Protein 4A53 (pdb70)

Solvent-accessible surface area: 12215 Å² total; per-residue (Å²): 136,114,163,74,144,64,114,77,88,104,107,39,12,39,14,12,4,41,26,99,97,116,43,118,37,109,0,47,15,46,51,106,54,102,93,88,36,46,16,66,13,137,40,68,105,128,62,94,129,76,19,55,24,162,41,40,123,68,113,110,123,51,70,152,123,102,174,142,117,122,133,51,132,150,96,90,41,96,134,69,131,182,143,133,114,81,96,100,206,70,46,206,133,146,186,40,202,116,98,102,105,84,139,100,152,40,63,118,130,113,136,142,66,165,173,111,97,206,70,115,155,165,160,160,187

Secondary structure (DSSP, 8-state):
------HHHHTT-EEEEEETTS-EEEEEEEEEETTTTEEEEEETTTEEEEEEGGGEEEEEE--S--SS---SSSPPSS--S---SS-----SSS--SSSSS----TBTTB-SSTT--SS---S--

Nearest PDB structures (foldseek):
  4a53-assembly1_A  TM=5.149E-01  e=1.619E-16  Schizosaccharomyces pombe
  4a54-assembly1_A  TM=6.091E-01  e=4.531E-14  Schizosaccharomyces pombe
  8h43-assembly3_C  TM=7.218E-01  e=8.068E-03  Homo sapiens
  6wau-assembly1_A  TM=6.917E-01  e=1.582E-02  Homo sapiens
  5xfq-assembly1_A  TM=6.488E-01  e=1.317E-02  Mus musculus

Structure (mmCIF, N/CA/C/O backbone):
data_4A53
#
_entry.id   4A53
#
_cell.length_a   1.000
_cell.length_b   1.000
_cell.length_c   1.000
_cell.angle_alpha   90.00
_cell.angle_beta   90.00
_cell.angle_gamma   90.00
#
_symmetry.space_group_name_H-M   'P 1'
#
loop_
_atom_site.group_PDB
_atom_site.id
_atom_site.type_symbol
_atom_site.label_atom_id
_atom_site.label_alt_id
_atom_site.label_comp_id
_atom_site.label_asym_id
_atom_site.label_entity_id
_atom_site.label_seq_id
_atom_site.pdbx_PDB_ins_code
_atom_site.Cartn_x
_atom_site.Cartn_y
_atom_site.Cartn_z
_atom_site.occupancy
_atom_site.B_iso_or_equiv
_atom_site.auth_seq_id
_atom_site.auth_comp_id
_atom_site.auth_asym_id
_atom_site.auth_atom_id
_atom_site.pdbx_PDB_model_num
ATOM 1 N N . GLY A 1 1 ? 115.389 18.816 -11.382 1.00 9.69 -3 GLY A N 1
ATOM 2 C CA . GLY A 1 1 ? 116.706 18.563 -10.731 1.00 8.93 -3 GLY A CA 1
ATOM 3 C C . GLY A 1 1 ? 116.685 17.194 -10.048 1.00 7.96 -3 GLY A C 1
ATOM 4 O O . GLY A 1 1 ? 115.714 16.465 -10.137 1.00 7.82 -3 GLY A O 1
ATOM 10 N N . ALA A 1 2 ? 117.750 16.845 -9.368 1.00 7.55 -2 ALA A N 1
ATOM 11 C CA . ALA A 1 2 ? 117.805 15.523 -8.672 1.00 6.85 -2 ALA A CA 1
ATOM 12 C C . ALA A 1 2 ? 117.551 15.702 -7.173 1.00 6.04 -2 ALA A C 1
ATOM 13 O O . ALA A 1 2 ? 118.043 16.633 -6.561 1.00 6.22 -2 ALA A O 1
ATOM 20 N N . MET A 1 3 ? 116.786 14.816 -6.582 1.00 5.52 -1 MET A N 1
ATOM 21 C CA . MET A 1 3 ? 116.495 14.917 -5.119 1.00 5.13 -1 MET A CA 1
ATOM 22 C C . MET A 1 3 ? 116.664 13.550 -4.451 1.00 3.99 -1 MET A C 1
ATOM 23 O O . MET A 1 3 ? 116.480 12.521 -5.075 1.00 4.13 -1 MET A O 1
ATOM 37 N N . GLY A 1 4 ? 117.015 13.536 -3.188 1.00 3.28 0 GLY A N 1
ATOM 38 C CA . GLY A 1 4 ? 117.192 12.240 -2.463 1.00 2.49 0 GLY A CA 1
ATOM 39 C C . GLY A 1 4 ? 115.828 11.575 -2.264 1.00 2.19 0 GLY A C 1
ATOM 40 O O . GLY A 1 4 ? 114.859 12.224 -1.917 1.00 2.52 0 GLY A O 1
ATOM 44 N N . MET A 1 5 ? 115.750 10.284 -2.481 1.00 1.85 1 MET A N 1
ATOM 45 C CA . MET A 1 5 ? 114.449 9.564 -2.325 1.00 1.61 1 MET A CA 1
ATOM 46 C C . MET A 1 5 ? 114.615 8.364 -1.388 1.00 1.47 1 MET A C 1
ATOM 47 O O . MET A 1 5 ? 115.710 7.874 -1.184 1.00 1.59 1 MET A O 1
ATOM 61 N N . SER A 1 6 ? 113.532 7.893 -0.819 1.00 1.27 2 SER A N 1
ATOM 62 C CA . SER A 1 6 ? 113.604 6.720 0.105 1.00 1.18 2 SER A CA 1
ATOM 63 C C . SER A 1 6 ? 112.722 5.582 -0.417 1.00 1.04 2 SER A C 1
ATOM 64 O O . SER A 1 6 ? 111.808 5.803 -1.191 1.00 0.95 2 SER A O 1
ATOM 72 N N . VAL A 1 7 ? 112.992 4.368 0.001 1.00 1.05 3 VAL A N 1
ATOM 73 C CA . VAL A 1 7 ? 112.176 3.197 -0.473 1.00 0.96 3 VAL A CA 1
ATOM 74 C C . VAL A 1 7 ? 110.721 3.344 -0.002 1.00 0.79 3 VAL A C 1
ATOM 75 O O . VAL A 1 7 ? 109.800 2.921 -0.674 1.00 0.70 3 VAL A O 1
ATOM 88 N N . ALA A 1 8 ? 110.516 3.942 1.148 1.00 0.77 4 ALA A N 1
ATOM 89 C CA . ALA A 1 8 ? 109.121 4.133 1.671 1.00 0.67 4 ALA A CA 1
ATOM 90 C C . ALA A 1 8 ? 108.304 5.014 0.715 1.00 0.60 4 ALA A C 1
ATOM 91 O O . ALA A 1 8 ? 107.099 4.876 0.613 1.00 0.55 4 ALA A O 1
ATOM 98 N N . ASP A 1 9 ? 108.954 5.916 0.017 1.00 0.66 5 ASP A N 1
ATOM 99 C CA . ASP A 1 9 ? 108.227 6.791 -0.962 1.00 0.67 5 ASP A CA 1
ATOM 100 C C . ASP A 1 9 ? 107.637 5.945 -2.096 1.00 0.58 5 ASP A C 1
ATOM 101 O O . ASP A 1 9 ? 106.537 6.190 -2.555 1.00 0.56 5 ASP A O 1
ATOM 110 N N . PHE A 1 10 ? 108.366 4.951 -2.548 1.00 0.58 6 PHE A N 1
ATOM 111 C CA . PHE A 1 10 ? 107.837 4.054 -3.626 1.00 0.55 6 PHE A CA 1
ATOM 112 C C . PHE A 1 10 ? 106.687 3.200 -3.082 1.00 0.46 6 PHE A C 1
ATOM 113 O O . PHE A 1 10 ? 105.721 2.934 -3.773 1.00 0.43 6 PHE A O 1
ATOM 130 N N . TYR A 1 11 ? 106.790 2.774 -1.846 1.00 0.45 7 TYR A N 1
ATOM 131 C CA . TYR A 1 11 ? 105.684 1.975 -1.224 1.00 0.43 7 TYR A CA 1
ATOM 132 C C . TYR A 1 11 ? 104.444 2.858 -1.032 1.00 0.35 7 TYR A C 1
ATOM 133 O O . TYR A 1 11 ? 104.513 3.914 -0.430 1.00 0.35 7 TYR A O 1
ATOM 151 N N . GLY A 1 12 ? 103.314 2.430 -1.542 1.00 0.34 8 GLY A N 1
ATOM 152 C CA . GLY A 1 12 ? 102.060 3.234 -1.405 1.00 0.32 8 GLY A CA 1
ATOM 153 C C . GLY A 1 12 ? 101.975 4.312 -2.499 1.00 0.26 8 GLY A C 1
ATOM 154 O O . GLY A 1 12 ? 101.047 5.101 -2.515 1.00 0.29 8 GLY A O 1
ATOM 158 N N . SER A 1 13 ? 102.925 4.360 -3.410 1.00 0.20 9 SER A N 1
ATOM 159 C CA . SER A 1 13 ? 102.830 5.331 -4.545 1.00 0.16 9 SER A CA 1
ATOM 160 C C . SER A 1 13 ? 102.035 4.711 -5.699 1.00 0.15 9 SER A C 1
ATOM 161 O O . SER A 1 13 ? 101.963 3.503 -5.831 1.00 0.15 9 SER A O 1
ATOM 169 N N . ASN A 1 14 ? 101.440 5.530 -6.532 1.00 0.16 10 ASN A N 1
ATOM 170 C CA . ASN A 1 14 ? 100.682 4.995 -7.706 1.00 0.16 10 ASN A CA 1
ATOM 171 C C . ASN A 1 14 ? 101.564 5.015 -8.955 1.00 0.14 10 ASN A C 1
ATOM 172 O O . ASN A 1 14 ? 101.953 6.065 -9.438 1.00 0.15 10 ASN A O 1
ATOM 183 N N . VAL A 1 15 ? 101.879 3.857 -9.476 1.00 0.12 11 VAL A N 1
ATOM 184 C CA . VAL A 1 15 ? 102.706 3.780 -10.720 1.00 0.12 11 VAL A CA 1
ATOM 185 C C . VAL A 1 15 ? 102.042 2.829 -11.720 1.00 0.12 11 VAL A C 1
ATOM 186 O O . VAL A 1 15 ? 101.196 2.035 -11.352 1.00 0.13 11 VAL A O 1
ATOM 199 N N . GLU A 1 16 ? 102.416 2.901 -12.974 1.00 0.12 12 GLU A N 1
ATOM 200 C CA . GLU A 1 16 ? 101.906 1.907 -13.964 1.00 0.12 12 GLU A CA 1
ATOM 201 C C . GLU A 1 16 ? 103.083 1.125 -14.553 1.00 0.11 12 GLU A C 1
ATOM 202 O O . GLU A 1 16 ? 104.163 1.651 -14.719 1.00 0.11 12 GLU A O 1
ATOM 214 N N . VAL A 1 17 ? 102.878 -0.131 -14.859 1.00 0.11 13 VAL A N 1
ATOM 215 C CA . VAL A 1 17 ? 103.985 -0.958 -15.426 1.00 0.11 13 VAL A CA 1
ATOM 216 C C . VAL A 1 17 ? 103.475 -1.758 -16.628 1.00 0.12 13 VAL A C 1
ATOM 217 O O . VAL A 1 17 ? 102.350 -2.224 -16.632 1.00 0.16 13 VAL A O 1
ATOM 230 N N . LEU A 1 18 ? 104.288 -1.918 -17.641 1.00 0.11 14 LEU A N 1
ATOM 231 C CA . LEU A 1 18 ? 103.933 -2.897 -18.712 1.00 0.11 14 LEU A CA 1
ATOM 232 C C . LEU A 1 18 ? 104.566 -4.242 -18.397 1.00 0.11 14 LEU A C 1
ATOM 233 O O . LEU A 1 18 ? 105.719 -4.316 -18.012 1.00 0.13 14 LEU A O 1
ATOM 249 N N . LEU A 1 19 ? 103.826 -5.302 -18.557 1.00 0.11 15 LEU A N 1
ATOM 250 C CA . LEU A 1 19 ? 104.421 -6.655 -18.360 1.00 0.12 15 LEU A CA 1
ATOM 251 C C . LEU A 1 19 ? 105.078 -7.135 -19.658 1.00 0.14 15 LEU A C 1
ATOM 252 O O . LEU A 1 19 ? 104.979 -6.494 -20.689 1.00 0.16 15 LEU A O 1
ATOM 268 N N . ASN A 1 20 ? 105.747 -8.262 -19.609 1.00 0.14 16 ASN A N 1
ATOM 269 C CA . ASN A 1 20 ? 106.505 -8.771 -20.808 1.00 0.16 16 ASN A CA 1
ATOM 270 C C . ASN A 1 20 ? 105.590 -8.922 -22.034 1.00 0.19 16 ASN A C 1
ATOM 271 O O . ASN A 1 20 ? 106.052 -8.930 -23.160 1.00 0.22 16 ASN A O 1
ATOM 282 N N . ASN A 1 21 ? 104.302 -9.042 -21.821 1.00 0.19 17 ASN A N 1
ATOM 283 C CA . ASN A 1 21 ? 103.361 -9.225 -22.970 1.00 0.21 17 ASN A CA 1
ATOM 284 C C . ASN A 1 21 ? 102.759 -7.878 -23.409 1.00 0.19 17 ASN A C 1
ATOM 285 O O . ASN A 1 21 ? 101.689 -7.836 -23.986 1.00 0.22 17 ASN A O 1
ATOM 296 N N . ASP A 1 22 ? 103.438 -6.774 -23.135 1.00 0.17 18 ASP A N 1
ATOM 297 C CA . ASP A 1 22 ? 102.978 -5.429 -23.629 1.00 0.18 18 ASP A CA 1
ATOM 298 C C . ASP A 1 22 ? 101.562 -5.119 -23.124 1.00 0.19 18 ASP A C 1
ATOM 299 O O . ASP A 1 22 ? 100.829 -4.367 -23.740 1.00 0.23 18 ASP A O 1
ATOM 308 N N . SER A 1 23 ? 101.173 -5.693 -22.006 1.00 0.19 19 SER A N 1
ATOM 309 C CA . SER A 1 23 ? 99.905 -5.272 -21.345 1.00 0.23 19 SER A CA 1
ATOM 310 C C . SER A 1 23 ? 100.227 -4.265 -20.240 1.00 0.21 19 SER A C 1
ATOM 311 O O . SER A 1 23 ? 101.219 -4.399 -19.547 1.00 0.23 19 SER A O 1
ATOM 319 N N . LYS A 1 24 ? 99.401 -3.266 -20.068 1.00 0.19 20 LYS A N 1
ATOM 320 C CA . LYS A 1 24 ? 99.715 -2.197 -19.071 1.00 0.16 20 LYS A CA 1
ATOM 321 C C . LYS A 1 24 ? 98.766 -2.279 -17.869 1.00 0.17 20 LYS A C 1
ATOM 322 O O . LYS A 1 24 ? 97.581 -2.515 -18.017 1.00 0.20 20 LYS A O 1
ATOM 341 N N . ALA A 1 25 ? 99.288 -2.087 -16.683 1.00 0.16 21 ALA A N 1
ATOM 342 C CA . ALA A 1 25 ? 98.420 -2.046 -15.466 1.00 0.18 21 ALA A CA 1
ATOM 343 C C . ALA A 1 25 ? 98.933 -0.982 -14.492 1.00 0.16 21 ALA A C 1
ATOM 344 O O . ALA A 1 25 ? 100.122 -0.727 -14.415 1.00 0.15 21 ALA A O 1
ATOM 351 N N . ARG A 1 26 ? 98.049 -0.361 -13.748 1.00 0.19 22 ARG A N 1
ATOM 352 C CA . ARG A 1 26 ? 98.479 0.701 -12.787 1.00 0.21 22 ARG A CA 1
ATOM 353 C C . ARG A 1 26 ? 97.774 0.521 -11.443 1.00 0.25 22 ARG A C 1
ATOM 354 O O . ARG A 1 26 ? 96.691 -0.030 -11.373 1.00 0.36 22 ARG A O 1
ATOM 375 N N . GLY A 1 27 ? 98.387 0.979 -10.380 1.00 0.20 23 GLY A N 1
ATOM 376 C CA . GLY A 1 27 ? 97.728 0.910 -9.044 1.00 0.24 23 GLY A CA 1
ATOM 377 C C . GLY A 1 27 ? 98.668 1.478 -7.982 1.00 0.18 23 GLY A C 1
ATOM 378 O O . GLY A 1 27 ? 99.766 1.910 -8.284 1.00 0.17 23 GLY A O 1
ATOM 382 N N . VAL A 1 28 ? 98.245 1.480 -6.742 1.00 0.16 24 VAL A N 1
ATOM 383 C CA . VAL A 1 28 ? 99.131 1.970 -5.641 1.00 0.14 24 VAL A CA 1
ATOM 384 C C . VAL A 1 28 ? 99.891 0.786 -5.035 1.00 0.17 24 VAL A C 1
ATOM 385 O O . VAL A 1 28 ? 99.315 -0.246 -4.745 1.00 0.28 24 VAL A O 1
ATOM 398 N N . ILE A 1 29 ? 101.179 0.931 -4.842 1.00 0.16 25 ILE A N 1
ATOM 399 C CA . ILE A 1 29 ? 101.997 -0.203 -4.303 1.00 0.18 25 ILE A CA 1
ATOM 400 C C . ILE A 1 29 ? 101.571 -0.529 -2.862 1.00 0.21 25 ILE A C 1
ATOM 401 O O . ILE A 1 29 ? 101.356 0.355 -2.053 1.00 0.25 25 ILE A O 1
ATOM 417 N N . THR A 1 30 ? 101.452 -1.798 -2.552 1.00 0.23 26 THR A N 1
ATOM 418 C CA . THR A 1 30 ? 101.012 -2.210 -1.186 1.00 0.29 26 THR A CA 1
ATOM 419 C C . THR A 1 30 ? 102.017 -3.174 -0.536 1.00 0.36 26 THR A C 1
ATOM 420 O O . THR A 1 30 ? 101.977 -3.376 0.662 1.00 0.56 26 THR A O 1
ATOM 431 N N . ASN A 1 31 ? 102.911 -3.777 -1.298 1.00 0.21 27 ASN A N 1
ATOM 432 C CA . ASN A 1 31 ? 103.975 -4.618 -0.659 1.00 0.20 27 ASN A CA 1
ATOM 433 C C . ASN A 1 31 ? 105.181 -4.781 -1.587 1.00 0.21 27 ASN A C 1
ATOM 434 O O . ASN A 1 31 ? 105.059 -4.729 -2.796 1.00 0.20 27 ASN A O 1
ATOM 445 N N . PHE A 1 32 ? 106.346 -4.974 -1.015 1.00 0.25 28 PHE A N 1
ATOM 446 C CA . PHE A 1 32 ? 107.564 -5.264 -1.830 1.00 0.27 28 PHE A CA 1
ATOM 447 C C . PHE A 1 32 ? 108.514 -6.158 -1.031 1.00 0.31 28 PHE A C 1
ATOM 448 O O . PHE A 1 32 ? 108.783 -5.909 0.129 1.00 0.38 28 PHE A O 1
ATOM 465 N N . ASP A 1 33 ? 109.023 -7.195 -1.647 1.00 0.27 29 ASP A N 1
ATOM 466 C CA . ASP A 1 33 ? 109.894 -8.164 -0.914 1.00 0.32 29 ASP A CA 1
ATOM 467 C C . ASP A 1 33 ? 111.261 -8.253 -1.595 1.00 0.32 29 ASP A C 1
ATOM 468 O O . ASP A 1 33 ? 111.354 -8.564 -2.766 1.00 0.29 29 ASP A O 1
ATOM 477 N N . SER A 1 34 ? 112.317 -7.983 -0.867 1.00 0.37 30 SER A N 1
ATOM 478 C CA . SER A 1 34 ? 113.684 -7.988 -1.481 1.00 0.39 30 SER A CA 1
ATOM 479 C C . SER A 1 34 ? 114.151 -9.423 -1.758 1.00 0.39 30 SER A C 1
ATOM 480 O O . SER A 1 34 ? 114.912 -9.664 -2.676 1.00 0.41 30 SER A O 1
ATOM 488 N N . SER A 1 35 ? 113.701 -10.374 -0.971 1.00 0.40 31 SER A N 1
ATOM 489 C CA . SER A 1 35 ? 114.188 -11.786 -1.133 1.00 0.43 31 SER A CA 1
ATOM 490 C C . SER A 1 35 ? 113.782 -12.348 -2.500 1.00 0.39 31 SER A C 1
ATOM 491 O O . SER A 1 35 ? 114.574 -12.979 -3.177 1.00 0.42 31 SER A O 1
ATOM 499 N N . ASN A 1 36 ? 112.556 -12.124 -2.909 1.00 0.35 32 ASN A N 1
ATOM 500 C CA . ASN A 1 36 ? 112.086 -12.657 -4.229 1.00 0.34 32 ASN A CA 1
ATOM 501 C C . ASN A 1 36 ? 111.548 -11.530 -5.130 1.00 0.28 32 ASN A C 1
ATOM 502 O O . ASN A 1 36 ? 111.011 -11.791 -6.191 1.00 0.27 32 ASN A O 1
ATOM 513 N N . SER A 1 37 ? 111.689 -10.281 -4.721 1.00 0.27 33 SER A N 1
ATOM 514 C CA . SER A 1 37 ? 111.189 -9.126 -5.549 1.00 0.24 33 SER A CA 1
ATOM 515 C C . SER A 1 37 ? 109.716 -9.328 -5.947 1.00 0.19 33 SER A C 1
ATOM 516 O O . SER A 1 37 ? 109.392 -9.511 -7.107 1.00 0.19 33 SER A O 1
ATOM 524 N N . ILE A 1 38 ? 108.827 -9.296 -4.983 1.00 0.18 34 ILE A N 1
ATOM 525 C CA . ILE A 1 38 ? 107.371 -9.484 -5.284 1.00 0.15 34 ILE A CA 1
ATOM 526 C C . ILE A 1 38 ? 106.604 -8.207 -4.920 1.00 0.14 34 ILE A C 1
ATOM 527 O O . ILE A 1 38 ? 106.774 -7.659 -3.849 1.00 0.20 34 ILE A O 1
ATOM 543 N N . LEU A 1 39 ? 105.761 -7.738 -5.808 1.00 0.10 35 LEU A N 1
ATOM 544 C CA . LEU A 1 39 ? 105.083 -6.421 -5.594 1.00 0.11 35 LEU A CA 1
ATOM 545 C C . LEU A 1 39 ? 103.564 -6.586 -5.677 1.00 0.10 35 LEU A C 1
ATOM 546 O O . LEU A 1 39 ? 103.038 -7.072 -6.660 1.00 0.08 35 LEU A O 1
ATOM 562 N N . GLN A 1 40 ? 102.864 -6.180 -4.649 1.00 0.12 36 GLN A N 1
ATOM 563 C CA . GLN A 1 40 ? 101.374 -6.156 -4.711 1.00 0.12 36 GLN A CA 1
ATOM 564 C C . GLN A 1 40 ? 100.901 -4.749 -5.068 1.00 0.11 36 GLN A C 1
ATOM 565 O O . GLN A 1 40 ? 101.284 -3.785 -4.434 1.00 0.12 36 GLN A O 1
ATOM 579 N N . LEU A 1 41 ? 100.075 -4.627 -6.079 1.00 0.11 37 LEU A N 1
ATOM 580 C CA . LEU A 1 41 ? 99.551 -3.285 -6.473 1.00 0.10 37 LEU A CA 1
ATOM 581 C C . LEU A 1 41 ? 98.056 -3.192 -6.161 1.00 0.12 37 LEU A C 1
ATOM 582 O O . LEU A 1 41 ? 97.274 -4.017 -6.597 1.00 0.13 37 LEU A O 1
ATOM 598 N N . ARG A 1 42 ? 97.659 -2.195 -5.410 1.00 0.14 38 ARG A N 1
ATOM 599 C CA . ARG A 1 42 ? 96.203 -2.000 -5.121 1.00 0.17 38 ARG A CA 1
ATOM 600 C C . ARG A 1 42 ? 95.699 -0.725 -5.808 1.00 0.13 38 ARG A C 1
ATOM 601 O O . ARG A 1 42 ? 96.180 0.360 -5.547 1.00 0.10 38 ARG A O 1
ATOM 622 N N . LEU A 1 43 ? 94.730 -0.858 -6.680 1.00 0.22 39 LEU A N 1
ATOM 623 C CA . LEU A 1 43 ? 94.270 0.309 -7.492 1.00 0.25 39 LEU A CA 1
ATOM 624 C C . LEU A 1 43 ? 92.961 0.878 -6.924 1.00 0.22 39 LEU A C 1
ATOM 625 O O . LEU A 1 43 ? 92.228 0.203 -6.219 1.00 0.23 39 LEU A O 1
ATOM 641 N N . ALA A 1 44 ? 92.669 2.121 -7.240 1.00 0.21 40 ALA A N 1
ATOM 642 C CA . ALA A 1 44 ? 91.525 2.839 -6.581 1.00 0.19 40 ALA A CA 1
ATOM 643 C C . ALA A 1 44 ? 90.160 2.265 -7.002 1.00 0.23 40 ALA A C 1
ATOM 644 O O . ALA A 1 44 ? 89.131 2.725 -6.538 1.00 0.27 40 ALA A O 1
ATOM 651 N N . ASN A 1 45 ? 90.132 1.276 -7.867 1.00 0.25 41 ASN A N 1
ATOM 652 C CA . ASN A 1 45 ? 88.839 0.591 -8.190 1.00 0.29 41 ASN A CA 1
ATOM 653 C C . ASN A 1 45 ? 88.568 -0.559 -7.204 1.00 0.30 41 ASN A C 1
ATOM 654 O O . ASN A 1 45 ? 87.883 -1.508 -7.537 1.00 0.34 41 ASN A O 1
ATOM 665 N N . ASP A 1 46 ? 89.098 -0.489 -5.991 1.00 0.28 42 ASP A N 1
ATOM 666 C CA . ASP A 1 46 ? 88.859 -1.569 -4.972 1.00 0.32 42 ASP A CA 1
ATOM 667 C C . ASP A 1 46 ? 89.402 -2.913 -5.477 1.00 0.33 42 ASP A C 1
ATOM 668 O O . ASP A 1 46 ? 88.910 -3.961 -5.104 1.00 0.37 42 ASP A O 1
ATOM 677 N N . SER A 1 47 ? 90.413 -2.890 -6.324 1.00 0.31 43 SER A N 1
ATOM 678 C CA . SER A 1 47 ? 90.991 -4.170 -6.839 1.00 0.33 43 SER A CA 1
ATOM 679 C C . SER A 1 47 ? 92.485 -4.245 -6.511 1.00 0.30 43 SER A C 1
ATOM 680 O O . SER A 1 47 ? 93.207 -3.273 -6.648 1.00 0.30 43 SER A O 1
ATOM 688 N N . THR A 1 48 ? 92.948 -5.393 -6.080 1.00 0.30 44 THR A N 1
ATOM 689 C CA . THR A 1 48 ? 94.397 -5.552 -5.745 1.00 0.28 44 THR A CA 1
ATOM 690 C C . THR A 1 48 ? 94.955 -6.822 -6.397 1.00 0.25 44 THR A C 1
ATOM 691 O O . THR A 1 48 ? 94.259 -7.810 -6.539 1.00 0.29 44 THR A O 1
ATOM 702 N N . LYS A 1 49 ? 96.204 -6.797 -6.793 1.00 0.21 45 LYS A N 1
ATOM 703 C CA . LYS A 1 49 ? 96.806 -7.988 -7.468 1.00 0.21 45 LYS A CA 1
ATOM 704 C C . LYS A 1 49 ? 98.272 -8.151 -7.060 1.00 0.16 45 LYS A C 1
ATOM 705 O O . LYS A 1 49 ? 99.006 -7.184 -6.961 1.00 0.20 45 LYS A O 1
ATOM 724 N N . SER A 1 50 ? 98.699 -9.367 -6.823 1.00 0.14 46 SER A N 1
ATOM 725 C CA . SER A 1 50 ? 100.132 -9.614 -6.474 1.00 0.11 46 SER A CA 1
ATOM 726 C C . SER A 1 50 ? 100.912 -10.022 -7.725 1.00 0.12 46 SER A C 1
ATOM 727 O O . SER A 1 50 ? 100.611 -11.021 -8.354 1.00 0.16 46 SER A O 1
ATOM 735 N N . ILE A 1 51 ? 101.914 -9.257 -8.088 1.00 0.11 47 ILE A N 1
ATOM 736 C CA . ILE A 1 51 ? 102.700 -9.568 -9.322 1.00 0.14 47 ILE A CA 1
ATOM 737 C C . ILE A 1 51 ? 104.195 -9.557 -8.992 1.00 0.13 47 ILE A C 1
ATOM 738 O O . ILE A 1 51 ? 104.695 -8.627 -8.385 1.00 0.12 47 ILE A O 1
ATOM 754 N N . VAL A 1 52 ? 104.909 -10.583 -9.385 1.00 0.16 48 VAL A N 1
ATOM 755 C CA . VAL A 1 52 ? 106.388 -10.600 -9.153 1.00 0.15 48 VAL A CA 1
ATOM 756 C C . VAL A 1 52 ? 107.058 -9.611 -10.113 1.00 0.15 48 VAL A C 1
ATOM 757 O O . VAL A 1 52 ? 106.731 -9.553 -11.281 1.00 0.17 48 VAL A O 1
ATOM 770 N N . THR A 1 53 ? 107.993 -8.837 -9.623 1.00 0.13 49 THR A N 1
ATOM 771 C CA . THR A 1 53 ? 108.588 -7.741 -10.457 1.00 0.13 49 THR A CA 1
ATOM 772 C C . THR A 1 53 ? 109.319 -8.304 -11.682 1.00 0.15 49 THR A C 1
ATOM 773 O O . THR A 1 53 ? 109.475 -7.624 -12.679 1.00 0.17 49 THR A O 1
ATOM 784 N N . LYS A 1 54 ? 109.768 -9.535 -11.618 1.00 0.17 50 LYS A N 1
ATOM 785 C CA . LYS A 1 54 ? 110.576 -10.105 -12.749 1.00 0.21 50 LYS A CA 1
ATOM 786 C C . LYS A 1 54 ? 109.778 -10.069 -14.059 1.00 0.21 50 LYS A C 1
ATOM 787 O O . LYS A 1 54 ? 110.349 -10.041 -15.134 1.00 0.23 50 LYS A O 1
ATOM 806 N N . ASP A 1 55 ? 108.468 -10.069 -13.979 1.00 0.18 51 ASP A N 1
ATOM 807 C CA . ASP A 1 55 ? 107.646 -9.940 -15.224 1.00 0.20 51 ASP A CA 1
ATOM 808 C C . ASP A 1 55 ? 107.359 -8.462 -15.554 1.00 0.16 51 ASP A C 1
ATOM 809 O O . ASP A 1 55 ? 106.517 -8.168 -16.383 1.00 0.17 51 ASP A O 1
ATOM 818 N N . ILE A 1 56 ? 108.045 -7.532 -14.918 1.00 0.14 52 ILE A N 1
ATOM 819 C CA . ILE A 1 56 ? 107.914 -6.095 -15.328 1.00 0.12 52 ILE A CA 1
ATOM 820 C C . ILE A 1 56 ? 108.720 -5.848 -16.608 1.00 0.13 52 ILE A C 1
ATOM 821 O O . ILE A 1 56 ? 109.935 -5.917 -16.608 1.00 0.15 52 ILE A O 1
ATOM 837 N N . LYS A 1 57 ? 108.045 -5.562 -17.694 1.00 0.12 53 LYS A N 1
ATOM 838 C CA . LYS A 1 57 ? 108.764 -5.135 -18.933 1.00 0.15 53 LYS A CA 1
ATOM 839 C C . LYS A 1 57 ? 109.148 -3.656 -18.833 1.00 0.14 53 LYS A C 1
ATOM 840 O O . LYS A 1 57 ? 110.228 -3.262 -19.236 1.00 0.17 53 LYS A O 1
ATOM 859 N N . ASP A 1 58 ? 108.271 -2.838 -18.298 1.00 0.13 54 ASP A N 1
ATOM 860 C CA . ASP A 1 58 ? 108.545 -1.359 -18.265 1.00 0.14 54 ASP A CA 1
ATOM 861 C C . ASP A 1 58 ? 107.800 -0.692 -17.105 1.00 0.13 54 ASP A C 1
ATOM 862 O O . ASP A 1 58 ? 106.738 -1.130 -16.711 1.00 0.14 54 ASP A O 1
ATOM 871 N N . LEU A 1 59 ? 108.354 0.369 -16.564 1.00 0.16 55 LEU A N 1
ATOM 872 C CA . LEU A 1 59 ? 107.726 1.033 -15.378 1.00 0.15 55 LEU A CA 1
ATOM 873 C C . LEU A 1 59 ? 107.554 2.537 -15.618 1.00 0.16 55 LEU A C 1
ATOM 874 O O . LEU A 1 59 ? 108.378 3.172 -16.250 1.00 0.18 55 LEU A O 1
ATOM 890 N N . ARG A 1 60 ? 106.483 3.104 -15.116 1.00 0.16 56 ARG A N 1
ATOM 891 C CA . ARG A 1 60 ? 106.322 4.590 -15.140 1.00 0.17 56 ARG A CA 1
ATOM 892 C C . ARG A 1 60 ? 105.548 5.050 -13.896 1.00 0.18 56 ARG A C 1
ATOM 893 O O . ARG A 1 60 ? 104.846 4.273 -13.276 1.00 0.16 56 ARG A O 1
ATOM 914 N N . ILE A 1 61 ? 105.673 6.302 -13.534 1.00 0.21 57 ILE A N 1
ATOM 915 C CA . ILE A 1 61 ? 104.891 6.833 -12.371 1.00 0.22 57 ILE A CA 1
ATOM 916 C C . ILE A 1 61 ? 103.875 7.867 -12.872 1.00 0.27 57 ILE A C 1
ATOM 917 O O . ILE A 1 61 ? 104.216 8.776 -13.607 1.00 0.32 57 ILE A O 1
ATOM 933 N N . LEU A 1 62 ? 102.631 7.733 -12.477 1.00 0.27 58 LEU A N 1
ATOM 934 C CA . LEU A 1 62 ? 101.573 8.659 -12.992 1.00 0.35 58 LEU A CA 1
ATOM 935 C C . LEU A 1 62 ? 101.504 9.919 -12.112 1.00 0.44 58 LEU A C 1
ATOM 936 O O . LEU A 1 62 ? 101.745 9.841 -10.922 1.00 0.47 58 LEU A O 1
ATOM 952 N N . PRO A 1 63 ? 101.178 11.048 -12.718 1.00 0.66 59 PRO A N 1
ATOM 953 C CA . PRO A 1 63 ? 101.117 12.322 -11.954 1.00 0.78 59 PRO A CA 1
ATOM 954 C C . PRO A 1 63 ? 99.927 12.309 -10.989 1.00 0.73 59 PRO A C 1
ATOM 955 O O . PRO A 1 63 ? 98.784 12.235 -11.403 1.00 1.20 59 PRO A O 1
ATOM 966 N N . LYS A 1 64 ? 100.191 12.379 -9.706 1.00 1.24 60 LYS A N 1
ATOM 967 C CA . LYS A 1 64 ? 99.077 12.411 -8.702 1.00 1.46 60 LYS A CA 1
ATOM 968 C C . LYS A 1 64 ? 98.296 13.724 -8.821 1.00 1.92 60 LYS A C 1
ATOM 969 O O . LYS A 1 64 ? 97.084 13.744 -8.716 1.00 2.35 60 LYS A O 1
ATOM 988 N N . ASN A 1 65 ? 98.989 14.815 -9.040 1.00 2.65 61 ASN A N 1
ATOM 989 C CA . ASN A 1 65 ? 98.302 16.136 -9.177 1.00 3.49 61 ASN A CA 1
ATOM 990 C C . ASN A 1 65 ? 99.190 17.111 -9.958 1.00 4.04 61 ASN A C 1
ATOM 991 O O . ASN A 1 65 ? 100.372 16.879 -10.130 1.00 4.68 61 ASN A O 1
ATOM 1002 N N . GLU A 1 66 ? 98.625 18.195 -10.430 1.00 4.26 62 GLU A N 1
ATOM 1003 C CA . GLU A 1 66 ? 99.429 19.197 -11.193 1.00 5.19 62 GLU A CA 1
ATOM 1004 C C . GLU A 1 66 ? 99.783 20.386 -10.295 1.00 5.85 62 GLU A C 1
ATOM 1005 O O . GLU A 1 66 ? 98.916 21.009 -9.709 1.00 6.23 62 GLU A O 1
ATOM 1017 N N . ILE A 1 67 ? 101.051 20.700 -10.185 1.00 6.34 63 ILE A N 1
ATOM 1018 C CA . ILE A 1 67 ? 101.478 21.845 -9.316 1.00 7.31 63 ILE A CA 1
ATOM 1019 C C . ILE A 1 67 ? 101.138 23.175 -10.003 1.00 8.02 63 ILE A C 1
ATOM 1020 O O . ILE A 1 67 ? 100.796 24.146 -9.352 1.00 8.23 63 ILE A O 1
ATOM 1036 N N . MET A 1 68 ? 101.231 23.220 -11.310 1.00 8.65 64 MET A N 1
ATOM 1037 C CA . MET A 1 68 ? 100.960 24.493 -12.045 1.00 9.57 64 MET A CA 1
ATOM 1038 C C . MET A 1 68 ? 99.580 24.437 -12.721 1.00 10.31 64 MET A C 1
ATOM 1039 O O . MET A 1 68 ? 99.032 23.366 -12.898 1.00 10.37 64 MET A O 1
ATOM 1053 N N . PRO A 1 69 ? 99.058 25.596 -13.079 1.00 11.03 65 PRO A N 1
ATOM 1054 C CA . PRO A 1 69 ? 97.736 25.653 -13.762 1.00 11.95 65 PRO A CA 1
ATOM 1055 C C . PRO A 1 69 ? 97.825 25.012 -15.151 1.00 12.68 65 PRO A C 1
ATOM 1056 O O . PRO A 1 69 ? 98.875 24.994 -15.768 1.00 13.04 65 PRO A O 1
ATOM 1067 N N . LYS A 1 70 ? 96.728 24.489 -15.644 1.00 13.06 66 LYS A N 1
ATOM 1068 C CA . LYS A 1 70 ? 96.740 23.831 -16.988 1.00 13.95 66 LYS A CA 1
ATOM 1069 C C . LYS A 1 70 ? 96.433 24.857 -18.083 1.00 14.46 66 LYS A C 1
ATOM 1070 O O . LYS A 1 70 ? 95.396 25.494 -18.074 1.00 14.55 66 LYS A O 1
ATOM 1089 N N . ASN A 1 71 ? 97.333 25.018 -19.025 1.00 14.95 67 ASN A N 1
ATOM 1090 C CA . ASN A 1 71 ? 97.093 25.981 -20.145 1.00 15.64 67 ASN A CA 1
ATOM 1091 C C . ASN A 1 71 ? 96.237 25.327 -21.234 1.00 16.30 67 ASN A C 1
ATOM 1092 O O . ASN A 1 71 ? 95.444 25.982 -21.885 1.00 16.50 67 ASN A O 1
ATOM 1103 N N . GLY A 1 72 ? 96.391 24.038 -21.431 1.00 16.77 68 GLY A N 1
ATOM 1104 C CA . GLY A 1 72 ? 95.603 23.328 -22.484 1.00 17.56 68 GLY A CA 1
ATOM 1105 C C . GLY A 1 72 ? 96.555 22.594 -23.433 1.00 18.14 68 GLY A C 1
ATOM 1106 O O . GLY A 1 72 ? 96.245 21.527 -23.930 1.00 18.61 68 GLY A O 1
ATOM 1110 N N . THR A 1 73 ? 97.713 23.161 -23.685 1.00 18.22 69 THR A N 1
ATOM 1111 C CA . THR A 1 73 ? 98.700 22.501 -24.600 1.00 18.92 69 THR A CA 1
ATOM 1112 C C . THR A 1 73 ? 99.198 21.185 -23.991 1.00 19.22 69 THR A C 1
ATOM 1113 O O . THR A 1 73 ? 99.485 20.236 -24.698 1.00 19.46 69 THR A O 1
ATOM 1124 N N . LYS A 1 74 ? 99.301 21.126 -22.685 1.00 19.33 70 LYS A N 1
ATOM 1125 C CA . LYS A 1 74 ? 99.799 19.879 -22.019 1.00 19.77 70 LYS A CA 1
ATOM 1126 C C . LYS A 1 74 ? 98.689 18.824 -21.974 1.00 20.27 70 LYS A C 1
ATOM 1127 O O . LYS A 1 74 ? 97.516 19.149 -21.959 1.00 20.67 70 LYS A O 1
ATOM 1146 N N . SER A 1 75 ? 99.057 17.566 -21.950 1.00 20.35 71 SER A N 1
ATOM 1147 C CA . SER A 1 75 ? 98.030 16.476 -21.921 1.00 20.96 71 SER A CA 1
ATOM 1148 C C . SER A 1 75 ? 97.402 16.375 -20.523 1.00 21.14 71 SER A C 1
ATOM 1149 O O . SER A 1 75 ? 97.951 16.891 -19.569 1.00 21.18 71 SER A O 1
ATOM 1157 N N . PRO A 1 76 ? 96.265 15.708 -20.440 1.00 21.37 72 PRO A N 1
ATOM 1158 C CA . PRO A 1 76 ? 95.564 15.561 -19.136 1.00 21.71 72 PRO A CA 1
ATOM 1159 C C . PRO A 1 76 ? 96.396 14.703 -18.174 1.00 21.87 72 PRO A C 1
ATOM 1160 O O . PRO A 1 76 ? 97.044 13.756 -18.579 1.00 22.24 72 PRO A O 1
ATOM 1171 N N . SER A 1 77 ? 96.377 15.033 -16.903 1.00 21.71 73 SER A N 1
ATOM 1172 C CA . SER A 1 77 ? 97.154 14.235 -15.897 1.00 22.00 73 SER A CA 1
ATOM 1173 C C . SER A 1 77 ? 96.584 12.816 -15.789 1.00 22.23 73 SER A C 1
ATOM 1174 O O . SER A 1 77 ? 97.309 11.866 -15.556 1.00 22.49 73 SER A O 1
ATOM 1182 N N . THR A 1 78 ? 95.292 12.672 -15.957 1.00 22.25 74 THR A N 1
ATOM 1183 C CA . THR A 1 78 ? 94.658 11.319 -15.867 1.00 22.61 74 THR A CA 1
ATOM 1184 C C . THR A 1 78 ? 93.704 11.098 -17.047 1.00 22.55 74 THR A C 1
ATOM 1185 O O . THR A 1 78 ? 93.375 12.023 -17.768 1.00 22.31 74 THR A O 1
ATOM 1196 N N . ASN A 1 79 ? 93.261 9.880 -17.244 1.00 22.90 75 ASN A N 1
ATOM 1197 C CA . ASN A 1 79 ? 92.332 9.586 -18.379 1.00 23.00 75 ASN A CA 1
ATOM 1198 C C . ASN A 1 79 ? 90.877 9.686 -17.910 1.00 22.91 75 ASN A C 1
ATOM 1199 O O . ASN A 1 79 ? 90.474 9.024 -16.971 1.00 23.09 75 ASN A O 1
ATOM 1210 N N . SER A 1 80 ? 90.092 10.510 -18.560 1.00 22.73 76 SER A N 1
ATOM 1211 C CA . SER A 1 80 ? 88.662 10.672 -18.159 1.00 22.76 76 SER A CA 1
ATOM 1212 C C . SER A 1 80 ? 87.794 10.941 -19.391 1.00 22.85 76 SER A C 1
ATOM 1213 O O . SER A 1 80 ? 88.294 11.288 -20.446 1.00 22.88 76 SER A O 1
ATOM 1221 N N . THR A 1 81 ? 86.500 10.783 -19.262 1.00 22.99 77 THR A N 1
ATOM 1222 C CA . THR A 1 81 ? 85.588 11.024 -20.424 1.00 23.20 77 THR A CA 1
ATOM 1223 C C . THR A 1 81 ? 85.242 12.514 -20.526 1.00 23.37 77 THR A C 1
ATOM 1224 O O . THR A 1 81 ? 85.552 13.162 -21.509 1.00 23.49 77 THR A O 1
ATOM 1235 N N . LYS A 1 82 ? 84.605 13.056 -19.516 1.00 23.50 78 LYS A N 1
ATOM 1236 C CA . LYS A 1 82 ? 84.230 14.503 -19.545 1.00 23.79 78 LYS A CA 1
ATOM 1237 C C . LYS A 1 82 ? 84.461 15.141 -18.171 1.00 23.71 78 LYS A C 1
ATOM 1238 O O . LYS A 1 82 ? 84.211 14.531 -17.147 1.00 23.47 78 LYS A O 1
ATOM 1257 N N . LEU A 1 83 ? 84.935 16.363 -18.147 1.00 24.01 79 LEU A N 1
ATOM 1258 C CA . LEU A 1 83 ? 85.153 17.068 -16.846 1.00 24.08 79 LEU A CA 1
ATOM 1259 C C . LEU A 1 83 ? 84.036 18.089 -16.607 1.00 24.18 79 LEU A C 1
ATOM 1260 O O . LEU A 1 83 ? 83.567 18.732 -17.530 1.00 24.24 79 LEU A O 1
ATOM 1276 N N . LYS A 1 84 ? 83.610 18.239 -15.377 1.00 24.29 80 LYS A N 1
ATOM 1277 C CA . LYS A 1 84 ? 82.530 19.225 -15.063 1.00 24.51 80 LYS A CA 1
ATOM 1278 C C . LYS A 1 84 ? 83.145 20.577 -14.688 1.00 24.87 80 LYS A C 1
ATOM 1279 O O . LYS A 1 84 ? 84.033 20.653 -13.858 1.00 24.96 80 LYS A O 1
ATOM 1298 N N . SER A 1 85 ? 82.676 21.641 -15.294 1.00 25.17 81 SER A N 1
ATOM 1299 C CA . SER A 1 85 ? 83.243 22.998 -14.996 1.00 25.64 81 SER A CA 1
ATOM 1300 C C . SER A 1 85 ? 82.930 23.403 -13.552 1.00 25.83 81 SER A C 1
ATOM 1301 O O . SER A 1 85 ? 83.701 24.100 -12.916 1.00 26.18 81 SER A O 1
ATOM 1309 N N . ALA A 1 86 ? 81.805 22.972 -13.032 1.00 25.70 82 ALA A N 1
ATOM 1310 C CA . ALA A 1 86 ? 81.439 23.315 -11.620 1.00 25.99 82 ALA A CA 1
ATOM 1311 C C . ALA A 1 86 ? 82.402 22.634 -10.641 1.00 25.88 82 ALA A C 1
ATOM 1312 O O . ALA A 1 86 ? 82.710 23.169 -9.591 1.00 26.27 82 ALA A O 1
ATOM 1319 N N . GLU A 1 87 ? 82.876 21.460 -10.980 1.00 25.44 83 GLU A N 1
ATOM 1320 C CA . GLU A 1 87 ? 83.830 20.738 -10.083 1.00 25.42 83 GLU A CA 1
ATOM 1321 C C . GLU A 1 87 ? 85.266 20.923 -10.585 1.00 25.52 83 GLU A C 1
ATOM 1322 O O . GLU A 1 87 ? 85.528 20.858 -11.772 1.00 25.60 83 GLU A O 1
ATOM 1334 N N . THR A 1 88 ? 86.193 21.154 -9.687 1.00 25.61 84 THR A N 1
ATOM 1335 C CA . THR A 1 88 ? 87.615 21.358 -10.101 1.00 25.82 84 THR A CA 1
ATOM 1336 C C . THR A 1 88 ? 88.563 20.940 -8.973 1.00 25.73 84 THR A C 1
ATOM 1337 O O . THR A 1 88 ? 89.534 20.240 -9.198 1.00 25.51 84 THR A O 1
ATOM 1348 N N . TYR A 1 89 ? 88.287 21.365 -7.764 1.00 25.99 85 TYR A N 1
ATOM 1349 C CA . TYR A 1 89 ? 89.181 21.020 -6.614 1.00 26.03 85 TYR A CA 1
ATOM 1350 C C . TYR A 1 89 ? 88.466 20.066 -5.653 1.00 25.90 85 TYR A C 1
ATOM 1351 O O . TYR A 1 89 ? 87.267 20.148 -5.463 1.00 25.79 85 TYR A O 1
ATOM 1369 N N . SER A 1 90 ? 89.200 19.162 -5.048 1.00 26.01 86 SER A N 1
ATOM 1370 C CA . SER A 1 90 ? 88.581 18.192 -4.095 1.00 26.01 86 SER A CA 1
ATOM 1371 C C . SER A 1 90 ? 89.469 18.026 -2.859 1.00 26.10 86 SER A C 1
ATOM 1372 O O . SER A 1 90 ? 90.611 18.443 -2.854 1.00 26.32 86 SER A O 1
ATOM 1380 N N . SER A 1 91 ? 88.942 17.421 -1.813 1.00 26.03 87 SER A N 1
ATOM 1381 C CA . SER A 1 91 ? 89.726 17.193 -0.547 1.00 26.24 87 SER A CA 1
ATOM 1382 C C . SER A 1 91 ? 90.435 18.478 -0.078 1.00 26.42 87 SER A C 1
ATOM 1383 O O . SER A 1 91 ? 91.512 18.810 -0.535 1.00 26.39 87 SER A O 1
ATOM 1391 N N . LYS A 1 92 ? 89.826 19.195 0.838 1.00 26.70 88 LYS A N 1
ATOM 1392 C CA . LYS A 1 92 ? 90.430 20.480 1.326 1.00 27.01 88 LYS A CA 1
ATOM 1393 C C . LYS A 1 92 ? 91.783 20.218 2.001 1.00 27.25 88 LYS A C 1
ATOM 1394 O O . LYS A 1 92 ? 92.730 20.961 1.813 1.00 27.47 88 LYS A O 1
ATOM 1413 N N . ASN A 1 93 ? 91.875 19.168 2.781 1.00 27.29 89 ASN A N 1
ATOM 1414 C CA . ASN A 1 93 ? 93.163 18.848 3.469 1.00 27.63 89 ASN A CA 1
ATOM 1415 C C . ASN A 1 93 ? 93.965 17.830 2.648 1.00 27.57 89 ASN A C 1
ATOM 1416 O O . ASN A 1 93 ? 94.993 18.156 2.081 1.00 27.64 89 ASN A O 1
ATOM 1427 N N . LYS A 1 94 ? 93.502 16.604 2.582 1.00 27.54 90 LYS A N 1
ATOM 1428 C CA . LYS A 1 94 ? 94.230 15.558 1.801 1.00 27.59 90 LYS A CA 1
ATOM 1429 C C . LYS A 1 94 ? 93.233 14.595 1.151 1.00 27.58 90 LYS A C 1
ATOM 1430 O O . LYS A 1 94 ? 93.151 14.500 -0.060 1.00 27.56 90 LYS A O 1
ATOM 1449 N N . TRP A 1 95 ? 92.477 13.882 1.951 1.00 27.68 91 TRP A N 1
ATOM 1450 C CA . TRP A 1 95 ? 91.487 12.910 1.397 1.00 27.79 91 TRP A CA 1
ATOM 1451 C C . TRP A 1 95 ? 90.177 12.979 2.189 1.00 27.19 91 TRP A C 1
ATOM 1452 O O . TRP A 1 95 ? 90.033 13.780 3.094 1.00 26.77 91 TRP A O 1
ATOM 1473 N N . SER A 1 96 ? 89.224 12.144 1.851 1.00 27.25 92 SER A N 1
ATOM 1474 C CA . SER A 1 96 ? 87.915 12.153 2.571 1.00 26.80 92 SER A CA 1
ATOM 1475 C C . SER A 1 96 ? 87.779 10.900 3.440 1.00 26.96 92 SER A C 1
ATOM 1476 O O . SER A 1 96 ? 88.292 9.847 3.107 1.00 27.12 92 SER A O 1
ATOM 1484 N N . MET A 1 97 ? 87.091 11.010 4.553 1.00 27.00 93 MET A N 1
ATOM 1485 C CA . MET A 1 97 ? 86.931 9.831 5.468 1.00 27.25 93 MET A CA 1
ATOM 1486 C C . MET A 1 97 ? 86.111 8.732 4.784 1.00 27.47 93 MET A C 1
ATOM 1487 O O . MET A 1 97 ? 86.365 7.555 4.966 1.00 27.71 93 MET A O 1
ATOM 1501 N N . ASP A 1 98 ? 85.130 9.110 4.000 1.00 27.46 94 ASP A N 1
ATOM 1502 C CA . ASP A 1 98 ? 84.286 8.091 3.298 1.00 27.77 94 ASP A CA 1
ATOM 1503 C C . ASP A 1 98 ? 84.967 7.648 2.000 1.00 27.85 94 ASP A C 1
ATOM 1504 O O . ASP A 1 98 ? 85.429 8.462 1.224 1.00 27.69 94 ASP A O 1
ATOM 1513 N N . CYS A 1 99 ? 85.029 6.353 1.762 1.00 28.18 95 CYS A N 1
ATOM 1514 C CA . CYS A 1 99 ? 85.683 5.814 0.517 1.00 28.39 95 CYS A CA 1
ATOM 1515 C C . CYS A 1 99 ? 87.099 6.383 0.343 1.00 28.90 95 CYS A C 1
ATOM 1516 O O . CYS A 1 99 ? 87.589 7.118 1.181 1.00 29.32 95 CYS A O 1
ATOM 1524 N N . ASP A 1 100 ? 87.754 6.044 -0.741 1.00 28.95 96 ASP A N 1
ATOM 1525 C CA . ASP A 1 100 ? 89.128 6.577 -0.995 1.00 29.53 96 ASP A CA 1
ATOM 1526 C C . ASP A 1 100 ? 89.046 7.926 -1.715 1.00 29.87 96 ASP A C 1
ATOM 1527 O O . ASP A 1 100 ? 89.829 8.823 -1.459 1.00 30.03 96 ASP A O 1
ATOM 1536 N N . GLU A 1 101 ? 88.102 8.071 -2.614 1.00 30.07 97 GLU A N 1
ATOM 1537 C CA . GLU A 1 101 ? 87.960 9.356 -3.367 1.00 30.50 97 GLU A CA 1
ATOM 1538 C C . GLU A 1 101 ? 86.493 9.801 -3.380 1.00 30.54 97 GLU A C 1
ATOM 1539 O O . GLU A 1 101 ? 85.591 8.986 -3.306 1.00 30.33 97 GLU A O 1
ATOM 1551 N N . GLU A 1 102 ? 86.255 11.087 -3.471 1.00 30.91 98 GLU A N 1
ATOM 1552 C CA . GLU A 1 102 ? 84.850 11.597 -3.495 1.00 31.07 98 GLU A CA 1
ATOM 1553 C C . GLU A 1 102 ? 84.396 11.822 -4.942 1.00 31.40 98 GLU A C 1
ATOM 1554 O O . GLU A 1 102 ? 85.098 12.424 -5.734 1.00 31.63 98 GLU A O 1
ATOM 1566 N N . PHE A 1 103 ? 83.226 11.340 -5.286 1.00 31.49 99 PHE A N 1
ATOM 1567 C CA . PHE A 1 103 ? 82.713 11.514 -6.680 1.00 31.91 99 PHE A CA 1
ATOM 1568 C C . PHE A 1 103 ? 81.183 11.604 -6.673 1.00 32.03 99 PHE A C 1
ATOM 1569 O O . PHE A 1 103 ? 80.539 11.255 -5.702 1.00 32.01 99 PHE A O 1
ATOM 1586 N N . ASP A 1 104 ? 80.597 12.075 -7.757 1.00 32.23 100 ASP A N 1
ATOM 1587 C CA . ASP A 1 104 ? 79.102 12.229 -7.834 1.00 32.46 100 ASP A CA 1
ATOM 1588 C C . ASP A 1 104 ? 78.572 13.034 -6.635 1.00 32.69 100 ASP A C 1
ATOM 1589 O O . ASP A 1 104 ? 77.661 12.613 -5.942 1.00 33.10 100 ASP A O 1
ATOM 1598 N N . PHE A 1 105 ? 79.141 14.192 -6.391 1.00 32.51 101 PHE A N 1
ATOM 1599 C CA . PHE A 1 105 ? 78.700 15.032 -5.225 1.00 32.81 101 PHE A CA 1
ATOM 1600 C C . PHE A 1 105 ? 77.223 15.417 -5.366 1.00 33.01 101 PHE A C 1
ATOM 1601 O O . PHE A 1 105 ? 76.475 15.393 -4.407 1.00 32.84 101 PHE A O 1
ATOM 1618 N N . ALA A 1 106 ? 76.801 15.773 -6.563 1.00 33.44 102 ALA A N 1
ATOM 1619 C CA . ALA A 1 106 ? 75.365 16.161 -6.803 1.00 33.74 102 ALA A CA 1
ATOM 1620 C C . ALA A 1 106 ? 74.914 17.247 -5.814 1.00 33.94 102 ALA A C 1
ATOM 1621 O O . ALA A 1 106 ? 75.726 17.865 -5.151 1.00 33.69 102 ALA A O 1
ATOM 1628 N N . ALA A 1 107 ? 73.626 17.478 -5.716 1.00 34.46 103 ALA A N 1
ATOM 1629 C CA . ALA A 1 107 ? 73.112 18.523 -4.779 1.00 34.77 103 ALA A CA 1
ATOM 1630 C C . ALA A 1 107 ? 72.624 17.885 -3.471 1.00 35.19 103 ALA A C 1
ATOM 1631 O O . ALA A 1 107 ? 71.747 18.411 -2.815 1.00 35.38 103 ALA A O 1
ATOM 1638 N N . ASN A 1 108 ? 73.193 16.757 -3.093 1.00 35.41 104 ASN A N 1
ATOM 1639 C CA . ASN A 1 108 ? 72.777 16.040 -1.836 1.00 35.90 104 ASN A CA 1
ATOM 1640 C C . ASN A 1 108 ? 71.279 15.671 -1.867 1.00 36.24 104 ASN A C 1
ATOM 1641 O O . ASN A 1 108 ? 70.929 14.538 -2.146 1.00 36.56 104 ASN A O 1
ATOM 1652 N N . LEU A 1 109 ? 70.399 16.606 -1.589 1.00 36.24 105 LEU A N 1
ATOM 1653 C CA . LEU A 1 109 ? 68.937 16.279 -1.520 1.00 36.65 105 LEU A CA 1
ATOM 1654 C C . LEU A 1 109 ? 68.414 15.873 -2.903 1.00 36.68 105 LEU A C 1
ATOM 1655 O O . LEU A 1 109 ? 67.563 15.009 -3.021 1.00 36.55 105 LEU A O 1
ATOM 1671 N N . GLU A 1 110 ? 68.917 16.491 -3.943 1.00 36.91 106 GLU A N 1
ATOM 1672 C CA . GLU A 1 110 ? 68.430 16.172 -5.321 1.00 37.03 106 GLU A CA 1
ATOM 1673 C C . GLU A 1 110 ? 69.483 15.361 -6.083 1.00 37.25 106 GLU A C 1
ATOM 1674 O O . GLU A 1 110 ? 70.671 15.516 -5.869 1.00 37.41 106 GLU A O 1
ATOM 1686 N N . LYS A 1 111 ? 69.049 14.492 -6.973 1.00 37.32 107 LYS A N 1
ATOM 1687 C CA . LYS A 1 111 ? 70.004 13.674 -7.799 1.00 37.63 107 LYS A CA 1
ATOM 1688 C C . LYS A 1 111 ? 71.001 12.920 -6.901 1.00 38.10 107 LYS A C 1
ATOM 1689 O O . LYS A 1 111 ? 72.197 13.151 -6.951 1.00 38.28 107 LYS A O 1
ATOM 1708 N N . PHE A 1 112 ? 70.509 12.021 -6.081 1.00 38.37 108 PHE A N 1
ATOM 1709 C CA . PHE A 1 112 ? 71.417 11.235 -5.181 1.00 38.90 108 PHE A CA 1
ATOM 1710 C C . PHE A 1 112 ? 72.353 10.349 -6.011 1.00 38.93 108 PHE A C 1
ATOM 1711 O O . PHE A 1 112 ? 73.513 10.182 -5.680 1.00 39.19 108 PHE A O 1
ATOM 1728 N N . ASP A 1 113 ? 71.855 9.786 -7.085 1.00 38.72 109 ASP A N 1
ATOM 1729 C CA . ASP A 1 113 ? 72.707 8.915 -7.950 1.00 38.80 109 ASP A CA 1
ATOM 1730 C C . ASP A 1 113 ? 72.089 8.794 -9.350 1.00 39.13 109 ASP A C 1
ATOM 1731 O O . ASP A 1 113 ? 71.769 7.712 -9.811 1.00 39.35 109 ASP A O 1
ATOM 1740 N N . LYS A 1 114 ? 71.918 9.908 -10.032 1.00 39.22 110 LYS A N 1
ATOM 1741 C CA . LYS A 1 114 ? 71.322 9.897 -11.415 1.00 39.59 110 LYS A CA 1
ATOM 1742 C C . LYS A 1 114 ? 69.977 9.152 -11.424 1.00 40.22 110 LYS A C 1
ATOM 1743 O O . LYS A 1 114 ? 69.644 8.466 -12.372 1.00 40.39 110 LYS A O 1
ATOM 1762 N N . LYS A 1 115 ? 69.204 9.289 -10.367 1.00 40.62 111 LYS A N 1
ATOM 1763 C CA . LYS A 1 115 ? 67.863 8.608 -10.281 1.00 41.30 111 LYS A CA 1
ATOM 1764 C C . LYS A 1 115 ? 67.995 7.099 -10.536 1.00 41.35 111 LYS A C 1
ATOM 1765 O O . LYS A 1 115 ? 67.098 6.472 -11.071 1.00 41.46 111 LYS A O 1
ATOM 1784 N N . GLN A 1 116 ? 69.107 6.518 -10.154 1.00 41.31 112 GLN A N 1
ATOM 1785 C CA . GLN A 1 116 ? 69.294 5.045 -10.332 1.00 41.41 112 GLN A CA 1
ATOM 1786 C C . GLN A 1 116 ? 69.984 4.448 -9.102 1.00 41.86 112 GLN A C 1
ATOM 1787 O O . GLN A 1 116 ? 70.851 5.063 -8.509 1.00 42.27 112 GLN A O 1
ATOM 1801 N N . VAL A 1 117 ? 69.603 3.253 -8.719 1.00 41.84 113 VAL A N 1
ATOM 1802 C CA . VAL A 1 117 ? 70.242 2.594 -7.537 1.00 42.32 113 VAL A CA 1
ATOM 1803 C C . VAL A 1 117 ? 70.509 1.111 -7.837 1.00 42.53 113 VAL A C 1
ATOM 1804 O O . VAL A 1 117 ? 69.684 0.431 -8.418 1.00 42.48 113 VAL A O 1
ATOM 1817 N N . PHE A 1 118 ? 71.657 0.614 -7.443 1.00 42.81 114 PHE A N 1
ATOM 1818 C CA . PHE A 1 118 ? 71.983 -0.825 -7.685 1.00 43.08 114 PHE A CA 1
ATOM 1819 C C . PHE A 1 118 ? 71.502 -1.682 -6.510 1.00 43.16 114 PHE A C 1
ATOM 1820 O O . PHE A 1 118 ? 70.858 -2.697 -6.697 1.00 43.20 114 PHE A O 1
ATOM 1837 N N . ALA A 1 119 ? 71.811 -1.274 -5.303 1.00 43.24 115 ALA A N 1
ATOM 1838 C CA . ALA A 1 119 ? 71.384 -2.058 -4.103 1.00 43.39 115 ALA A CA 1
ATOM 1839 C C . ALA A 1 119 ? 70.287 -1.307 -3.343 1.00 43.31 115 ALA A C 1
ATOM 1840 O O . ALA A 1 119 ? 70.257 -0.090 -3.328 1.00 43.17 115 ALA A O 1
ATOM 1847 N N . GLU A 1 120 ? 69.389 -2.026 -2.715 1.00 43.45 116 GLU A N 1
ATOM 1848 C CA . GLU A 1 120 ? 68.291 -1.366 -1.946 1.00 43.45 116 GLU A CA 1
ATOM 1849 C C . GLU A 1 120 ? 68.605 -1.394 -0.447 1.00 43.55 116 GLU A C 1
ATOM 1850 O O . GLU A 1 120 ? 69.129 -2.366 0.066 1.00 43.68 116 GLU A O 1
ATOM 1862 N N . PHE A 1 121 ? 68.287 -0.332 0.255 1.00 43.55 117 PHE A N 1
ATOM 1863 C CA . PHE A 1 121 ? 68.572 -0.281 1.723 1.00 43.71 117 PHE A CA 1
ATOM 1864 C C . PHE A 1 121 ? 67.715 0.795 2.402 1.00 43.54 117 PHE A C 1
ATOM 1865 O O . PHE A 1 121 ? 67.173 0.579 3.470 1.00 43.79 117 PHE A O 1
ATOM 1882 N N . ARG A 1 122 ? 67.587 1.954 1.786 1.00 43.19 118 ARG A N 1
ATOM 1883 C CA . ARG A 1 122 ? 66.777 3.074 2.385 1.00 43.07 118 ARG A CA 1
ATOM 1884 C C . ARG A 1 122 ? 67.213 3.358 3.830 1.00 43.26 118 ARG A C 1
ATOM 1885 O O . ARG A 1 122 ? 66.738 2.735 4.763 1.00 43.19 118 ARG A O 1
ATOM 1906 N N . GLU A 1 123 ? 68.113 4.294 4.014 1.00 43.54 119 GLU A N 1
ATOM 1907 C CA . GLU A 1 123 ? 68.592 4.626 5.396 1.00 43.79 119 GLU A CA 1
ATOM 1908 C C . GLU A 1 123 ? 67.458 5.254 6.213 1.00 43.69 119 GLU A C 1
ATOM 1909 O O . GLU A 1 123 ? 67.326 5.006 7.398 1.00 43.55 119 GLU A O 1
ATOM 1921 N N . LYS A 1 124 ? 66.641 6.065 5.584 1.00 43.82 120 LYS A N 1
ATOM 1922 C CA . LYS A 1 124 ? 65.504 6.713 6.311 1.00 43.79 120 LYS A CA 1
ATOM 1923 C C . LYS A 1 124 ? 64.231 6.674 5.454 1.00 43.79 120 LYS A C 1
ATOM 1924 O O . LYS A 1 124 ? 64.292 6.539 4.247 1.00 44.17 120 LYS A O 1
ATOM 1943 N N . ASP A 1 125 ? 63.077 6.794 6.079 1.00 43.42 121 ASP A N 1
ATOM 1944 C CA . ASP A 1 125 ? 61.773 6.758 5.328 1.00 43.46 121 ASP A CA 1
ATOM 1945 C C . ASP A 1 125 ? 61.666 5.485 4.475 1.00 43.32 121 ASP A C 1
ATOM 1946 O O . ASP A 1 125 ? 62.161 5.492 3.358 1.00 43.24 121 ASP A O 1
ATOM 1956 N N . GLY A 1 1 ? 117.468 15.839 -8.298 1.00 0.00 -3 GLY A N 2
ATOM 1957 C CA . GLY A 1 1 ? 116.765 14.980 -7.303 1.00 0.00 -3 GLY A CA 2
ATOM 1958 C C . GLY A 1 1 ? 117.667 14.762 -6.087 1.00 0.00 -3 GLY A C 2
ATOM 1959 O O . GLY A 1 1 ? 118.669 15.434 -5.922 1.00 0.00 -3 GLY A O 2
ATOM 1965 N N . ALA A 1 2 ? 117.316 13.827 -5.237 1.00 0.00 -2 ALA A N 2
ATOM 1966 C CA . ALA A 1 2 ? 118.147 13.554 -4.025 1.00 0.00 -2 ALA A CA 2
ATOM 1967 C C . ALA A 1 2 ? 119.019 12.316 -4.249 1.00 0.00 -2 ALA A C 2
ATOM 1968 O O . ALA A 1 2 ? 118.581 11.336 -4.824 1.00 0.00 -2 ALA A O 2
ATOM 1975 N N . MET A 1 3 ? 120.250 12.356 -3.796 1.00 0.00 -1 MET A N 2
ATOM 1976 C CA . MET A 1 3 ? 121.166 11.183 -3.979 1.00 0.00 -1 MET A CA 2
ATOM 1977 C C . MET A 1 3 ? 120.659 9.980 -3.176 1.00 0.00 -1 MET A C 2
ATOM 1978 O O . MET A 1 3 ? 120.774 8.846 -3.605 1.00 0.00 -1 MET A O 2
ATOM 1992 N N . GLY A 1 4 ? 120.100 10.224 -2.015 1.00 0.00 0 GLY A N 2
ATOM 1993 C CA . GLY A 1 4 ? 119.585 9.104 -1.171 1.00 0.00 0 GLY A CA 2
ATOM 1994 C C . GLY A 1 4 ? 118.087 8.922 -1.420 1.00 0.00 0 GLY A C 2
ATOM 1995 O O . GLY A 1 4 ? 117.346 9.883 -1.520 1.00 0.00 0 GLY A O 2
ATOM 1999 N N . MET A 1 5 ? 117.638 7.694 -1.519 1.00 0.00 1 MET A N 2
ATOM 2000 C CA . MET A 1 5 ? 116.183 7.431 -1.745 1.00 0.00 1 MET A CA 2
ATOM 2001 C C . MET A 1 5 ? 115.648 6.473 -0.678 1.00 0.00 1 MET A C 2
ATOM 2002 O O . MET A 1 5 ? 116.397 5.727 -0.074 1.00 0.00 1 MET A O 2
ATOM 2016 N N . SER A 1 6 ? 114.358 6.490 -0.444 1.00 0.00 2 SER A N 2
ATOM 2017 C CA . SER A 1 6 ? 113.762 5.592 0.593 1.00 0.00 2 SER A CA 2
ATOM 2018 C C . SER A 1 6 ? 112.714 4.671 -0.040 1.00 0.00 2 SER A C 2
ATOM 2019 O O . SER A 1 6 ? 112.058 5.033 -0.999 1.00 0.00 2 SER A O 2
ATOM 2027 N N . VAL A 1 7 ? 112.558 3.484 0.494 1.00 0.00 3 VAL A N 2
ATOM 2028 C CA . VAL A 1 7 ? 111.544 2.525 -0.060 1.00 0.00 3 VAL A CA 2
ATOM 2029 C C . VAL A 1 7 ? 110.124 3.060 0.185 1.00 0.00 3 VAL A C 2
ATOM 2030 O O . VAL A 1 7 ? 109.217 2.801 -0.585 1.00 0.00 3 VAL A O 2
ATOM 2043 N N . ALA A 1 8 ? 109.929 3.802 1.251 1.00 0.00 4 ALA A N 2
ATOM 2044 C CA . ALA A 1 8 ? 108.562 4.336 1.570 1.00 0.00 4 ALA A CA 2
ATOM 2045 C C . ALA A 1 8 ? 108.063 5.257 0.449 1.00 0.00 4 ALA A C 2
ATOM 2046 O O . ALA A 1 8 ? 106.874 5.371 0.217 1.00 0.00 4 ALA A O 2
ATOM 2053 N N . ASP A 1 9 ? 108.965 5.913 -0.245 1.00 0.00 5 ASP A N 2
ATOM 2054 C CA . ASP A 1 9 ? 108.550 6.815 -1.371 1.00 0.00 5 ASP A CA 2
ATOM 2055 C C . ASP A 1 9 ? 107.879 6.002 -2.485 1.00 0.00 5 ASP A C 2
ATOM 2056 O O . ASP A 1 9 ? 106.906 6.432 -3.076 1.00 0.00 5 ASP A O 2
ATOM 2065 N N . PHE A 1 10 ? 108.397 4.831 -2.770 1.00 0.00 6 PHE A N 2
ATOM 2066 C CA . PHE A 1 10 ? 107.774 3.963 -3.818 1.00 0.00 6 PHE A CA 2
ATOM 2067 C C . PHE A 1 10 ? 106.610 3.169 -3.217 1.00 0.00 6 PHE A C 2
ATOM 2068 O O . PHE A 1 10 ? 105.601 2.950 -3.861 1.00 0.00 6 PHE A O 2
ATOM 2085 N N . TYR A 1 11 ? 106.749 2.739 -1.986 1.00 0.00 7 TYR A N 2
ATOM 2086 C CA . TYR A 1 11 ? 105.649 1.969 -1.318 1.00 0.00 7 TYR A CA 2
ATOM 2087 C C . TYR A 1 11 ? 104.439 2.883 -1.085 1.00 0.00 7 TYR A C 2
ATOM 2088 O O . TYR A 1 11 ? 104.551 3.928 -0.471 1.00 0.00 7 TYR A O 2
ATOM 2106 N N . GLY A 1 12 ? 103.286 2.491 -1.572 1.00 0.00 8 GLY A N 2
ATOM 2107 C CA . GLY A 1 12 ? 102.066 3.345 -1.425 1.00 0.00 8 GLY A CA 2
ATOM 2108 C C . GLY A 1 12 ? 102.001 4.404 -2.540 1.00 0.00 8 GLY A C 2
ATOM 2109 O O . GLY A 1 12 ? 101.075 5.193 -2.587 1.00 0.00 8 GLY A O 2
ATOM 2113 N N . SER A 1 13 ? 102.967 4.434 -3.433 1.00 0.00 9 SER A N 2
ATOM 2114 C CA . SER A 1 13 ? 102.902 5.390 -4.583 1.00 0.00 9 SER A CA 2
ATOM 2115 C C . SER A 1 13 ? 102.125 4.762 -5.743 1.00 0.00 9 SER A C 2
ATOM 2116 O O . SER A 1 13 ? 102.157 3.560 -5.939 1.00 0.00 9 SER A O 2
ATOM 2124 N N . ASN A 1 14 ? 101.431 5.565 -6.512 1.00 0.00 10 ASN A N 2
ATOM 2125 C CA . ASN A 1 14 ? 100.681 5.025 -7.687 1.00 0.00 10 ASN A CA 2
ATOM 2126 C C . ASN A 1 14 ? 101.562 5.069 -8.935 1.00 0.00 10 ASN A C 2
ATOM 2127 O O . ASN A 1 14 ? 101.931 6.129 -9.411 1.00 0.00 10 ASN A O 2
ATOM 2138 N N . VAL A 1 15 ? 101.898 3.922 -9.465 1.00 0.00 11 VAL A N 2
ATOM 2139 C CA . VAL A 1 15 ? 102.719 3.867 -10.712 1.00 0.00 11 VAL A CA 2
ATOM 2140 C C . VAL A 1 15 ? 102.076 2.897 -11.706 1.00 0.00 11 VAL A C 2
ATOM 2141 O O . VAL A 1 15 ? 101.224 2.107 -11.340 1.00 0.00 11 VAL A O 2
ATOM 2154 N N . GLU A 1 16 ? 102.471 2.950 -12.954 1.00 0.00 12 GLU A N 2
ATOM 2155 C CA . GLU A 1 16 ? 101.979 1.941 -13.938 1.00 0.00 12 GLU A CA 2
ATOM 2156 C C . GLU A 1 16 ? 103.164 1.148 -14.493 1.00 0.00 12 GLU A C 2
ATOM 2157 O O . GLU A 1 16 ? 104.249 1.669 -14.651 1.00 0.00 12 GLU A O 2
ATOM 2169 N N . VAL A 1 17 ? 102.963 -0.111 -14.782 1.00 0.00 13 VAL A N 2
ATOM 2170 C CA . VAL A 1 17 ? 104.061 -0.934 -15.368 1.00 0.00 13 VAL A CA 2
ATOM 2171 C C . VAL A 1 17 ? 103.526 -1.737 -16.553 1.00 0.00 13 VAL A C 2
ATOM 2172 O O . VAL A 1 17 ? 102.405 -2.212 -16.525 1.00 0.00 13 VAL A O 2
ATOM 2185 N N . LEU A 1 18 ? 104.310 -1.893 -17.588 1.00 0.00 14 LEU A N 2
ATOM 2186 C CA . LEU A 1 18 ? 103.913 -2.856 -18.659 1.00 0.00 14 LEU A CA 2
ATOM 2187 C C . LEU A 1 18 ? 104.612 -4.187 -18.427 1.00 0.00 14 LEU A C 2
ATOM 2188 O O . LEU A 1 18 ? 105.791 -4.232 -18.126 1.00 0.00 14 LEU A O 2
ATOM 2204 N N . LEU A 1 19 ? 103.894 -5.267 -18.564 1.00 0.00 15 LEU A N 2
ATOM 2205 C CA . LEU A 1 19 ? 104.529 -6.607 -18.396 1.00 0.00 15 LEU A CA 2
ATOM 2206 C C . LEU A 1 19 ? 105.192 -7.039 -19.706 1.00 0.00 15 LEU A C 2
ATOM 2207 O O . LEU A 1 19 ? 105.099 -6.361 -20.712 1.00 0.00 15 LEU A O 2
ATOM 2223 N N . ASN A 1 20 ? 105.861 -8.166 -19.694 1.00 0.00 16 ASN A N 2
ATOM 2224 C CA . ASN A 1 20 ? 106.610 -8.636 -20.913 1.00 0.00 16 ASN A CA 2
ATOM 2225 C C . ASN A 1 20 ? 105.678 -8.774 -22.128 1.00 0.00 16 ASN A C 2
ATOM 2226 O O . ASN A 1 20 ? 106.123 -8.741 -23.261 1.00 0.00 16 ASN A O 2
ATOM 2237 N N . ASN A 1 21 ? 104.396 -8.928 -21.901 1.00 0.00 17 ASN A N 2
ATOM 2238 C CA . ASN A 1 21 ? 103.449 -9.155 -23.039 1.00 0.00 17 ASN A CA 2
ATOM 2239 C C . ASN A 1 21 ? 102.704 -7.859 -23.412 1.00 0.00 17 ASN A C 2
ATOM 2240 O O . ASN A 1 21 ? 101.612 -7.906 -23.947 1.00 0.00 17 ASN A O 2
ATOM 2251 N N . ASP A 1 22 ? 103.280 -6.701 -23.131 1.00 0.00 18 ASP A N 2
ATOM 2252 C CA . ASP A 1 22 ? 102.698 -5.401 -23.617 1.00 0.00 18 ASP A CA 2
ATOM 2253 C C . ASP A 1 22 ? 101.268 -5.211 -23.095 1.00 0.00 18 ASP A C 2
ATOM 2254 O O . ASP A 1 22 ? 100.469 -4.524 -23.705 1.00 0.00 18 ASP A O 2
ATOM 2263 N N . SER A 1 23 ? 100.939 -5.815 -21.975 1.00 0.00 19 SER A N 2
ATOM 2264 C CA . SER A 1 23 ? 99.670 -5.457 -21.276 1.00 0.00 19 SER A CA 2
ATOM 2265 C C . SER A 1 23 ? 99.985 -4.471 -20.153 1.00 0.00 19 SER A C 2
ATOM 2266 O O . SER A 1 23 ? 100.906 -4.677 -19.383 1.00 0.00 19 SER A O 2
ATOM 2274 N N . LYS A 1 24 ? 99.233 -3.406 -20.051 1.00 0.00 20 LYS A N 2
ATOM 2275 C CA . LYS A 1 24 ? 99.606 -2.316 -19.098 1.00 0.00 20 LYS A CA 2
ATOM 2276 C C . LYS A 1 24 ? 98.625 -2.278 -17.921 1.00 0.00 20 LYS A C 2
ATOM 2277 O O . LYS A 1 24 ? 97.425 -2.373 -18.099 1.00 0.00 20 LYS A O 2
ATOM 2296 N N . ALA A 1 25 ? 99.137 -2.138 -16.721 1.00 0.00 21 ALA A N 2
ATOM 2297 C CA . ALA A 1 25 ? 98.251 -1.999 -15.525 1.00 0.00 21 ALA A CA 2
ATOM 2298 C C . ALA A 1 25 ? 98.856 -0.994 -14.539 1.00 0.00 21 ALA A C 2
ATOM 2299 O O . ALA A 1 25 ? 100.061 -0.835 -14.473 1.00 0.00 21 ALA A O 2
ATOM 2306 N N . ARG A 1 26 ? 98.031 -0.319 -13.773 1.00 0.00 22 ARG A N 2
ATOM 2307 C CA . ARG A 1 26 ? 98.556 0.682 -12.792 1.00 0.00 22 ARG A CA 2
ATOM 2308 C C . ARG A 1 26 ? 97.828 0.544 -11.453 1.00 0.00 22 ARG A C 2
ATOM 2309 O O . ARG A 1 26 ? 96.727 0.028 -11.391 1.00 0.00 22 ARG A O 2
ATOM 2330 N N . GLY A 1 27 ? 98.439 0.997 -10.386 1.00 0.00 23 GLY A N 2
ATOM 2331 C CA . GLY A 1 27 ? 97.763 0.956 -9.057 1.00 0.00 23 GLY A CA 2
ATOM 2332 C C . GLY A 1 27 ? 98.705 1.510 -7.989 1.00 0.00 23 GLY A C 2
ATOM 2333 O O . GLY A 1 27 ? 99.806 1.935 -8.286 1.00 0.00 23 GLY A O 2
ATOM 2337 N N . VAL A 1 28 ? 98.280 1.507 -6.750 1.00 0.00 24 VAL A N 2
ATOM 2338 C CA . VAL A 1 28 ? 99.166 1.985 -5.644 1.00 0.00 24 VAL A CA 2
ATOM 2339 C C . VAL A 1 28 ? 99.920 0.794 -5.044 1.00 0.00 24 VAL A C 2
ATOM 2340 O O . VAL A 1 28 ? 99.337 -0.233 -4.752 1.00 0.00 24 VAL A O 2
ATOM 2353 N N . ILE A 1 29 ? 101.210 0.929 -4.861 1.00 0.00 25 ILE A N 2
ATOM 2354 C CA . ILE A 1 29 ? 102.023 -0.214 -4.327 1.00 0.00 25 ILE A CA 2
ATOM 2355 C C . ILE A 1 29 ? 101.602 -0.538 -2.885 1.00 0.00 25 ILE A C 2
ATOM 2356 O O . ILE A 1 29 ? 101.395 0.345 -2.074 1.00 0.00 25 ILE A O 2
ATOM 2372 N N . THR A 1 30 ? 101.479 -1.807 -2.575 1.00 0.00 26 THR A N 2
ATOM 2373 C CA . THR A 1 30 ? 101.037 -2.219 -1.209 1.00 0.00 26 THR A CA 2
ATOM 2374 C C . THR A 1 30 ? 102.037 -3.188 -0.559 1.00 0.00 26 THR A C 2
ATOM 2375 O O . THR A 1 30 ? 101.990 -3.395 0.639 1.00 0.00 26 THR A O 2
ATOM 2386 N N . ASN A 1 31 ? 102.935 -3.789 -1.318 1.00 0.00 27 ASN A N 2
ATOM 2387 C CA . ASN A 1 31 ? 103.991 -4.638 -0.678 1.00 0.00 27 ASN A CA 2
ATOM 2388 C C . ASN A 1 31 ? 105.205 -4.796 -1.598 1.00 0.00 27 ASN A C 2
ATOM 2389 O O . ASN A 1 31 ? 105.093 -4.738 -2.807 1.00 0.00 27 ASN A O 2
ATOM 2400 N N . PHE A 1 32 ? 106.365 -4.992 -1.017 1.00 0.00 28 PHE A N 2
ATOM 2401 C CA . PHE A 1 32 ? 107.589 -5.284 -1.823 1.00 0.00 28 PHE A CA 2
ATOM 2402 C C . PHE A 1 32 ? 108.532 -6.180 -1.017 1.00 0.00 28 PHE A C 2
ATOM 2403 O O . PHE A 1 32 ? 108.801 -5.924 0.142 1.00 0.00 28 PHE A O 2
ATOM 2420 N N . ASP A 1 33 ? 109.035 -7.225 -1.625 1.00 0.00 29 ASP A N 2
ATOM 2421 C CA . ASP A 1 33 ? 109.901 -8.192 -0.884 1.00 0.00 29 ASP A CA 2
ATOM 2422 C C . ASP A 1 33 ? 111.266 -8.294 -1.566 1.00 0.00 29 ASP A C 2
ATOM 2423 O O . ASP A 1 33 ? 111.354 -8.608 -2.736 1.00 0.00 29 ASP A O 2
ATOM 2432 N N . SER A 1 34 ? 112.325 -8.031 -0.840 1.00 0.00 30 SER A N 2
ATOM 2433 C CA . SER A 1 34 ? 113.692 -8.059 -1.454 1.00 0.00 30 SER A CA 2
ATOM 2434 C C . SER A 1 34 ? 114.148 -9.503 -1.700 1.00 0.00 30 SER A C 2
ATOM 2435 O O . SER A 1 34 ? 114.908 -9.770 -2.612 1.00 0.00 30 SER A O 2
ATOM 2443 N N . SER A 1 35 ? 113.690 -10.434 -0.894 1.00 0.00 31 SER A N 2
ATOM 2444 C CA . SER A 1 35 ? 114.159 -11.853 -1.029 1.00 0.00 31 SER A CA 2
ATOM 2445 C C . SER A 1 35 ? 113.734 -12.439 -2.381 1.00 0.00 31 SER A C 2
ATOM 2446 O O . SER A 1 35 ? 114.504 -13.114 -3.039 1.00 0.00 31 SER A O 2
ATOM 2454 N N . ASN A 1 36 ? 112.516 -12.186 -2.796 1.00 0.00 32 ASN A N 2
ATOM 2455 C CA . ASN A 1 36 ? 112.027 -12.739 -4.100 1.00 0.00 32 ASN A CA 2
ATOM 2456 C C . ASN A 1 36 ? 111.526 -11.622 -5.033 1.00 0.00 32 ASN A C 2
ATOM 2457 O O . ASN A 1 36 ? 111.009 -11.893 -6.101 1.00 0.00 32 ASN A O 2
ATOM 2468 N N . SER A 1 37 ? 111.675 -10.367 -4.645 1.00 0.00 33 SER A N 2
ATOM 2469 C CA . SER A 1 37 ? 111.202 -9.222 -5.501 1.00 0.00 33 SER A CA 2
ATOM 2470 C C . SER A 1 37 ? 109.733 -9.410 -5.914 1.00 0.00 33 SER A C 2
ATOM 2471 O O . SER A 1 37 ? 109.421 -9.611 -7.075 1.00 0.00 33 SER A O 2
ATOM 2479 N N . ILE A 1 38 ? 108.832 -9.346 -4.963 1.00 0.00 34 ILE A N 2
ATOM 2480 C CA . ILE A 1 38 ? 107.377 -9.512 -5.281 1.00 0.00 34 ILE A CA 2
ATOM 2481 C C . ILE A 1 38 ? 106.623 -8.227 -4.922 1.00 0.00 34 ILE A C 2
ATOM 2482 O O . ILE A 1 38 ? 106.792 -7.681 -3.848 1.00 0.00 34 ILE A O 2
ATOM 2498 N N . LEU A 1 39 ? 105.793 -7.747 -5.816 1.00 0.00 35 LEU A N 2
ATOM 2499 C CA . LEU A 1 39 ? 105.124 -6.426 -5.603 1.00 0.00 35 LEU A CA 2
ATOM 2500 C C . LEU A 1 39 ? 103.605 -6.578 -5.702 1.00 0.00 35 LEU A C 2
ATOM 2501 O O . LEU A 1 39 ? 103.084 -7.046 -6.696 1.00 0.00 35 LEU A O 2
ATOM 2517 N N . GLN A 1 40 ? 102.898 -6.183 -4.673 1.00 0.00 36 GLN A N 2
ATOM 2518 C CA . GLN A 1 40 ? 101.409 -6.156 -4.746 1.00 0.00 36 GLN A CA 2
ATOM 2519 C C . GLN A 1 40 ? 100.939 -4.745 -5.091 1.00 0.00 36 GLN A C 2
ATOM 2520 O O . GLN A 1 40 ? 101.335 -3.786 -4.457 1.00 0.00 36 GLN A O 2
ATOM 2534 N N . LEU A 1 41 ? 100.102 -4.613 -6.091 1.00 0.00 37 LEU A N 2
ATOM 2535 C CA . LEU A 1 41 ? 99.581 -3.263 -6.469 1.00 0.00 37 LEU A CA 2
ATOM 2536 C C . LEU A 1 41 ? 98.084 -3.174 -6.167 1.00 0.00 37 LEU A C 2
ATOM 2537 O O . LEU A 1 41 ? 97.305 -3.998 -6.609 1.00 0.00 37 LEU A O 2
ATOM 2553 N N . ARG A 1 42 ? 97.682 -2.178 -5.416 1.00 0.00 38 ARG A N 2
ATOM 2554 C CA . ARG A 1 42 ? 96.226 -1.987 -5.127 1.00 0.00 38 ARG A CA 2
ATOM 2555 C C . ARG A 1 42 ? 95.721 -0.711 -5.809 1.00 0.00 38 ARG A C 2
ATOM 2556 O O . ARG A 1 42 ? 96.215 0.373 -5.557 1.00 0.00 38 ARG A O 2
ATOM 2577 N N . LEU A 1 43 ? 94.739 -0.837 -6.666 1.00 0.00 39 LEU A N 2
ATOM 2578 C CA . LEU A 1 43 ? 94.269 0.336 -7.465 1.00 0.00 39 LEU A CA 2
ATOM 2579 C C . LEU A 1 43 ? 92.970 0.905 -6.874 1.00 0.00 39 LEU A C 2
ATOM 2580 O O . LEU A 1 43 ? 92.240 0.223 -6.174 1.00 0.00 39 LEU A O 2
ATOM 2596 N N . ALA A 1 44 ? 92.683 2.154 -7.167 1.00 0.00 40 ALA A N 2
ATOM 2597 C CA . ALA A 1 44 ? 91.543 2.866 -6.496 1.00 0.00 40 ALA A CA 2
ATOM 2598 C C . ALA A 1 44 ? 90.180 2.263 -6.877 1.00 0.00 40 ALA A C 2
ATOM 2599 O O . ALA A 1 44 ? 89.159 2.672 -6.354 1.00 0.00 40 ALA A O 2
ATOM 2606 N N . ASN A 1 45 ? 90.144 1.304 -7.776 1.00 0.00 41 ASN A N 2
ATOM 2607 C CA . ASN A 1 45 ? 88.859 0.595 -8.077 1.00 0.00 41 ASN A CA 2
ATOM 2608 C C . ASN A 1 45 ? 88.643 -0.582 -7.106 1.00 0.00 41 ASN A C 2
ATOM 2609 O O . ASN A 1 45 ? 88.026 -1.568 -7.462 1.00 0.00 41 ASN A O 2
ATOM 2620 N N . ASP A 1 46 ? 89.149 -0.493 -5.882 1.00 0.00 42 ASP A N 2
ATOM 2621 C CA . ASP A 1 46 ? 88.921 -1.574 -4.860 1.00 0.00 42 ASP A CA 2
ATOM 2622 C C . ASP A 1 46 ? 89.438 -2.920 -5.384 1.00 0.00 42 ASP A C 2
ATOM 2623 O O . ASP A 1 46 ? 88.926 -3.965 -5.027 1.00 0.00 42 ASP A O 2
ATOM 2632 N N . SER A 1 47 ? 90.451 -2.902 -6.228 1.00 0.00 43 SER A N 2
ATOM 2633 C CA . SER A 1 47 ? 91.022 -4.184 -6.744 1.00 0.00 43 SER A CA 2
ATOM 2634 C C . SER A 1 47 ? 92.519 -4.258 -6.436 1.00 0.00 43 SER A C 2
ATOM 2635 O O . SER A 1 47 ? 93.241 -3.290 -6.591 1.00 0.00 43 SER A O 2
ATOM 2643 N N . THR A 1 48 ? 92.986 -5.403 -6.000 1.00 0.00 44 THR A N 2
ATOM 2644 C CA . THR A 1 48 ? 94.440 -5.562 -5.681 1.00 0.00 44 THR A CA 2
ATOM 2645 C C . THR A 1 48 ? 94.991 -6.829 -6.344 1.00 0.00 44 THR A C 2
ATOM 2646 O O . THR A 1 48 ? 94.293 -7.817 -6.482 1.00 0.00 44 THR A O 2
ATOM 2657 N N . LYS A 1 49 ? 96.236 -6.803 -6.751 1.00 0.00 45 LYS A N 2
ATOM 2658 C CA . LYS A 1 49 ? 96.832 -7.993 -7.432 1.00 0.00 45 LYS A CA 2
ATOM 2659 C C . LYS A 1 49 ? 98.303 -8.154 -7.039 1.00 0.00 45 LYS A C 2
ATOM 2660 O O . LYS A 1 49 ? 99.032 -7.185 -6.929 1.00 0.00 45 LYS A O 2
ATOM 2679 N N . SER A 1 50 ? 98.739 -9.373 -6.827 1.00 0.00 46 SER A N 2
ATOM 2680 C CA . SER A 1 50 ? 100.174 -9.616 -6.489 1.00 0.00 46 SER A CA 2
ATOM 2681 C C . SER A 1 50 ? 100.949 -10.010 -7.748 1.00 0.00 46 SER A C 2
ATOM 2682 O O . SER A 1 50 ? 100.642 -11.000 -8.388 1.00 0.00 46 SER A O 2
ATOM 2690 N N . ILE A 1 51 ? 101.950 -9.242 -8.106 1.00 0.00 47 ILE A N 2
ATOM 2691 C CA . ILE A 1 51 ? 102.736 -9.547 -9.342 1.00 0.00 47 ILE A CA 2
ATOM 2692 C C . ILE A 1 51 ? 104.231 -9.544 -9.011 1.00 0.00 47 ILE A C 2
ATOM 2693 O O . ILE A 1 51 ? 104.733 -8.619 -8.397 1.00 0.00 47 ILE A O 2
ATOM 2709 N N . VAL A 1 52 ? 104.941 -10.568 -9.412 1.00 0.00 48 VAL A N 2
ATOM 2710 C CA . VAL A 1 52 ? 106.418 -10.597 -9.172 1.00 0.00 48 VAL A CA 2
ATOM 2711 C C . VAL A 1 52 ? 107.101 -9.609 -10.122 1.00 0.00 48 VAL A C 2
ATOM 2712 O O . VAL A 1 52 ? 106.779 -9.541 -11.291 1.00 0.00 48 VAL A O 2
ATOM 2725 N N . THR A 1 53 ? 108.041 -8.846 -9.625 1.00 0.00 49 THR A N 2
ATOM 2726 C CA . THR A 1 53 ? 108.645 -7.746 -10.449 1.00 0.00 49 THR A CA 2
ATOM 2727 C C . THR A 1 53 ? 109.368 -8.304 -11.681 1.00 0.00 49 THR A C 2
ATOM 2728 O O . THR A 1 53 ? 109.530 -7.616 -12.672 1.00 0.00 49 THR A O 2
ATOM 2739 N N . LYS A 1 54 ? 109.805 -9.540 -11.631 1.00 0.00 50 LYS A N 2
ATOM 2740 C CA . LYS A 1 54 ? 110.604 -10.106 -12.770 1.00 0.00 50 LYS A CA 2
ATOM 2741 C C . LYS A 1 54 ? 109.809 -10.054 -14.079 1.00 0.00 50 LYS A C 2
ATOM 2742 O O . LYS A 1 54 ? 110.382 -10.022 -15.154 1.00 0.00 50 LYS A O 2
ATOM 2761 N N . ASP A 1 55 ? 108.500 -10.046 -14.000 1.00 0.00 51 ASP A N 2
ATOM 2762 C CA . ASP A 1 55 ? 107.679 -9.904 -15.246 1.00 0.00 51 ASP A CA 2
ATOM 2763 C C . ASP A 1 55 ? 107.430 -8.422 -15.586 1.00 0.00 51 ASP A C 2
ATOM 2764 O O . ASP A 1 55 ? 106.628 -8.115 -16.450 1.00 0.00 51 ASP A O 2
ATOM 2773 N N . ILE A 1 56 ? 108.104 -7.503 -14.922 1.00 0.00 52 ILE A N 2
ATOM 2774 C CA . ILE A 1 56 ? 107.990 -6.059 -15.320 1.00 0.00 52 ILE A CA 2
ATOM 2775 C C . ILE A 1 56 ? 108.811 -5.806 -16.588 1.00 0.00 52 ILE A C 2
ATOM 2776 O O . ILE A 1 56 ? 110.026 -5.885 -16.576 1.00 0.00 52 ILE A O 2
ATOM 2792 N N . LYS A 1 57 ? 108.151 -5.504 -17.679 1.00 0.00 53 LYS A N 2
ATOM 2793 C CA . LYS A 1 57 ? 108.889 -5.067 -18.906 1.00 0.00 53 LYS A CA 2
ATOM 2794 C C . LYS A 1 57 ? 109.245 -3.583 -18.806 1.00 0.00 53 LYS A C 2
ATOM 2795 O O . LYS A 1 57 ? 110.322 -3.170 -19.194 1.00 0.00 53 LYS A O 2
ATOM 2814 N N . ASP A 1 58 ? 108.347 -2.780 -18.286 1.00 0.00 54 ASP A N 2
ATOM 2815 C CA . ASP A 1 58 ? 108.576 -1.295 -18.286 1.00 0.00 54 ASP A CA 2
ATOM 2816 C C . ASP A 1 58 ? 107.839 -0.630 -17.122 1.00 0.00 54 ASP A C 2
ATOM 2817 O O . ASP A 1 58 ? 106.773 -1.059 -16.730 1.00 0.00 54 ASP A O 2
ATOM 2826 N N . LEU A 1 59 ? 108.404 0.422 -16.573 1.00 0.00 55 LEU A N 2
ATOM 2827 C CA . LEU A 1 59 ? 107.790 1.079 -15.377 1.00 0.00 55 LEU A CA 2
ATOM 2828 C C . LEU A 1 59 ? 107.617 2.586 -15.609 1.00 0.00 55 LEU A C 2
ATOM 2829 O O . LEU A 1 59 ? 108.436 3.221 -16.246 1.00 0.00 55 LEU A O 2
ATOM 2845 N N . ARG A 1 60 ? 106.553 3.154 -15.093 1.00 0.00 56 ARG A N 2
ATOM 2846 C CA . ARG A 1 60 ? 106.394 4.641 -15.118 1.00 0.00 56 ARG A CA 2
ATOM 2847 C C . ARG A 1 60 ? 105.592 5.100 -13.890 1.00 0.00 56 ARG A C 2
ATOM 2848 O O . ARG A 1 60 ? 104.876 4.322 -13.286 1.00 0.00 56 ARG A O 2
ATOM 2869 N N . ILE A 1 61 ? 105.710 6.351 -13.521 1.00 0.00 57 ILE A N 2
ATOM 2870 C CA . ILE A 1 61 ? 104.908 6.880 -12.372 1.00 0.00 57 ILE A CA 2
ATOM 2871 C C . ILE A 1 61 ? 103.857 7.866 -12.895 1.00 0.00 57 ILE A C 2
ATOM 2872 O O . ILE A 1 61 ? 104.168 8.770 -13.649 1.00 0.00 57 ILE A O 2
ATOM 2888 N N . LEU A 1 62 ? 102.618 7.697 -12.498 1.00 0.00 58 LEU A N 2
ATOM 2889 C CA . LEU A 1 62 ? 101.526 8.563 -13.044 1.00 0.00 58 LEU A CA 2
ATOM 2890 C C . LEU A 1 62 ? 101.385 9.836 -12.192 1.00 0.00 58 LEU A C 2
ATOM 2891 O O . LEU A 1 62 ? 101.727 9.826 -11.025 1.00 0.00 58 LEU A O 2
ATOM 2907 N N . PRO A 1 63 ? 100.883 10.900 -12.798 1.00 0.00 59 PRO A N 2
ATOM 2908 C CA . PRO A 1 63 ? 100.672 12.171 -12.049 1.00 0.00 59 PRO A CA 2
ATOM 2909 C C . PRO A 1 63 ? 99.651 11.969 -10.922 1.00 0.00 59 PRO A C 2
ATOM 2910 O O . PRO A 1 63 ? 98.818 11.082 -10.982 1.00 0.00 59 PRO A O 2
ATOM 2921 N N . LYS A 1 64 ? 99.713 12.786 -9.899 1.00 0.00 60 LYS A N 2
ATOM 2922 C CA . LYS A 1 64 ? 98.739 12.661 -8.769 1.00 0.00 60 LYS A CA 2
ATOM 2923 C C . LYS A 1 64 ? 97.486 13.491 -9.062 1.00 0.00 60 LYS A C 2
ATOM 2924 O O . LYS A 1 64 ? 97.561 14.688 -9.271 1.00 0.00 60 LYS A O 2
ATOM 2943 N N . ASN A 1 65 ? 96.336 12.859 -9.078 1.00 0.00 61 ASN A N 2
ATOM 2944 C CA . ASN A 1 65 ? 95.069 13.596 -9.373 1.00 0.00 61 ASN A CA 2
ATOM 2945 C C . ASN A 1 65 ? 94.109 13.496 -8.184 1.00 0.00 61 ASN A C 2
ATOM 2946 O O . ASN A 1 65 ? 93.801 12.415 -7.715 1.00 0.00 61 ASN A O 2
ATOM 2957 N N . GLU A 1 66 ? 93.637 14.618 -7.696 1.00 0.00 62 GLU A N 2
ATOM 2958 C CA . GLU A 1 66 ? 92.678 14.603 -6.550 1.00 0.00 62 GLU A CA 2
ATOM 2959 C C . GLU A 1 66 ? 91.257 14.877 -7.049 1.00 0.00 62 GLU A C 2
ATOM 2960 O O . GLU A 1 66 ? 91.055 15.637 -7.978 1.00 0.00 62 GLU A O 2
ATOM 2972 N N . ILE A 1 67 ? 90.273 14.262 -6.437 1.00 0.00 63 ILE A N 2
ATOM 2973 C CA . ILE A 1 67 ? 88.855 14.471 -6.873 1.00 0.00 63 ILE A CA 2
ATOM 2974 C C . ILE A 1 67 ? 88.002 14.956 -5.695 1.00 0.00 63 ILE A C 2
ATOM 2975 O O . ILE A 1 67 ? 88.318 14.705 -4.546 1.00 0.00 63 ILE A O 2
ATOM 2991 N N . MET A 1 68 ? 86.924 15.648 -5.978 1.00 0.00 64 MET A N 2
ATOM 2992 C CA . MET A 1 68 ? 86.033 16.144 -4.879 1.00 0.00 64 MET A CA 2
ATOM 2993 C C . MET A 1 68 ? 85.281 14.968 -4.230 1.00 0.00 64 MET A C 2
ATOM 2994 O O . MET A 1 68 ? 85.099 13.942 -4.858 1.00 0.00 64 MET A O 2
ATOM 3008 N N . PRO A 1 69 ? 84.867 15.150 -2.989 1.00 0.00 65 PRO A N 2
ATOM 3009 C CA . PRO A 1 69 ? 84.126 14.076 -2.273 1.00 0.00 65 PRO A CA 2
ATOM 3010 C C . PRO A 1 69 ? 82.759 13.843 -2.927 1.00 0.00 65 PRO A C 2
ATOM 3011 O O . PRO A 1 69 ? 82.081 14.779 -3.311 1.00 0.00 65 PRO A O 2
ATOM 3022 N N . LYS A 1 70 ? 82.355 12.602 -3.052 1.00 0.00 66 LYS A N 2
ATOM 3023 C CA . LYS A 1 70 ? 81.033 12.292 -3.681 1.00 0.00 66 LYS A CA 2
ATOM 3024 C C . LYS A 1 70 ? 80.186 11.435 -2.737 1.00 0.00 66 LYS A C 2
ATOM 3025 O O . LYS A 1 70 ? 80.691 10.551 -2.070 1.00 0.00 66 LYS A O 2
ATOM 3044 N N . ASN A 1 71 ? 78.902 11.693 -2.679 1.00 0.00 67 ASN A N 2
ATOM 3045 C CA . ASN A 1 71 ? 78.005 10.892 -1.790 1.00 0.00 67 ASN A CA 2
ATOM 3046 C C . ASN A 1 71 ? 77.088 10.000 -2.631 1.00 0.00 67 ASN A C 2
ATOM 3047 O O . ASN A 1 71 ? 76.471 10.452 -3.579 1.00 0.00 67 ASN A O 2
ATOM 3058 N N . GLY A 1 72 ? 76.996 8.738 -2.289 1.00 0.00 68 GLY A N 2
ATOM 3059 C CA . GLY A 1 72 ? 76.123 7.804 -3.063 1.00 0.00 68 GLY A CA 2
ATOM 3060 C C . GLY A 1 72 ? 76.223 6.398 -2.469 1.00 0.00 68 GLY A C 2
ATOM 3061 O O . GLY A 1 72 ? 76.867 6.189 -1.457 1.00 0.00 68 GLY A O 2
ATOM 3065 N N . THR A 1 73 ? 75.589 5.434 -3.094 1.00 0.00 69 THR A N 2
ATOM 3066 C CA . THR A 1 73 ? 75.639 4.031 -2.579 1.00 0.00 69 THR A CA 2
ATOM 3067 C C . THR A 1 73 ? 76.167 3.089 -3.665 1.00 0.00 69 THR A C 2
ATOM 3068 O O . THR A 1 73 ? 76.242 3.450 -4.825 1.00 0.00 69 THR A O 2
ATOM 3079 N N . LYS A 1 74 ? 76.533 1.886 -3.293 1.00 0.00 70 LYS A N 2
ATOM 3080 C CA . LYS A 1 74 ? 77.063 0.910 -4.295 1.00 0.00 70 LYS A CA 2
ATOM 3081 C C . LYS A 1 74 ? 75.962 -0.060 -4.744 1.00 0.00 70 LYS A C 2
ATOM 3082 O O . LYS A 1 74 ? 76.241 -1.175 -5.147 1.00 0.00 70 LYS A O 2
ATOM 3101 N N . SER A 1 75 ? 74.718 0.353 -4.675 1.00 0.00 71 SER A N 2
ATOM 3102 C CA . SER A 1 75 ? 73.597 -0.545 -5.098 1.00 0.00 71 SER A CA 2
ATOM 3103 C C . SER A 1 75 ? 73.574 -0.694 -6.632 1.00 0.00 71 SER A C 2
ATOM 3104 O O . SER A 1 75 ? 73.645 -1.803 -7.129 1.00 0.00 71 SER A O 2
ATOM 3112 N N . PRO A 1 76 ? 73.475 0.418 -7.345 1.00 0.00 72 PRO A N 2
ATOM 3113 C CA . PRO A 1 76 ? 73.410 0.350 -8.830 1.00 0.00 72 PRO A CA 2
ATOM 3114 C C . PRO A 1 76 ? 74.761 -0.091 -9.411 1.00 0.00 72 PRO A C 2
ATOM 3115 O O . PRO A 1 76 ? 74.819 -0.703 -10.462 1.00 0.00 72 PRO A O 2
ATOM 3126 N N . SER A 1 77 ? 75.842 0.216 -8.734 1.00 0.00 73 SER A N 2
ATOM 3127 C CA . SER A 1 77 ? 77.192 -0.182 -9.240 1.00 0.00 73 SER A CA 2
ATOM 3128 C C . SER A 1 77 ? 77.625 -1.506 -8.604 1.00 0.00 73 SER A C 2
ATOM 3129 O O . SER A 1 77 ? 77.273 -1.807 -7.478 1.00 0.00 73 SER A O 2
ATOM 3137 N N . THR A 1 78 ? 78.387 -2.296 -9.322 1.00 0.00 74 THR A N 2
ATOM 3138 C CA . THR A 1 78 ? 78.842 -3.615 -8.778 1.00 0.00 74 THR A CA 2
ATOM 3139 C C . THR A 1 78 ? 80.358 -3.772 -8.958 1.00 0.00 74 THR A C 2
ATOM 3140 O O . THR A 1 78 ? 80.979 -3.042 -9.708 1.00 0.00 74 THR A O 2
ATOM 3151 N N . ASN A 1 79 ? 80.950 -4.720 -8.272 1.00 0.00 75 ASN A N 2
ATOM 3152 C CA . ASN A 1 79 ? 82.429 -4.925 -8.379 1.00 0.00 75 ASN A CA 2
ATOM 3153 C C . ASN A 1 79 ? 82.740 -6.128 -9.280 1.00 0.00 75 ASN A C 2
ATOM 3154 O O . ASN A 1 79 ? 81.875 -6.634 -9.972 1.00 0.00 75 ASN A O 2
ATOM 3165 N N . SER A 1 80 ? 83.970 -6.585 -9.271 1.00 0.00 76 SER A N 2
ATOM 3166 C CA . SER A 1 80 ? 84.372 -7.709 -10.181 1.00 0.00 76 SER A CA 2
ATOM 3167 C C . SER A 1 80 ? 83.627 -8.999 -9.817 1.00 0.00 76 SER A C 2
ATOM 3168 O O . SER A 1 80 ? 83.364 -9.828 -10.669 1.00 0.00 76 SER A O 2
ATOM 3176 N N . THR A 1 81 ? 83.285 -9.172 -8.562 1.00 0.00 77 THR A N 2
ATOM 3177 C CA . THR A 1 81 ? 82.583 -10.424 -8.134 1.00 0.00 77 THR A CA 2
ATOM 3178 C C . THR A 1 81 ? 81.289 -10.082 -7.390 1.00 0.00 77 THR A C 2
ATOM 3179 O O . THR A 1 81 ? 81.188 -9.053 -6.748 1.00 0.00 77 THR A O 2
ATOM 3190 N N . LYS A 1 82 ? 80.302 -10.940 -7.477 1.00 0.00 78 LYS A N 2
ATOM 3191 C CA . LYS A 1 82 ? 79.007 -10.683 -6.768 1.00 0.00 78 LYS A CA 2
ATOM 3192 C C . LYS A 1 82 ? 79.115 -11.087 -5.294 1.00 0.00 78 LYS A C 2
ATOM 3193 O O . LYS A 1 82 ? 78.484 -10.497 -4.436 1.00 0.00 78 LYS A O 2
ATOM 3212 N N . LEU A 1 83 ? 79.909 -12.089 -4.997 1.00 0.00 79 LEU A N 2
ATOM 3213 C CA . LEU A 1 83 ? 80.048 -12.552 -3.582 1.00 0.00 79 LEU A CA 2
ATOM 3214 C C . LEU A 1 83 ? 81.230 -11.847 -2.910 1.00 0.00 79 LEU A C 2
ATOM 3215 O O . LEU A 1 83 ? 82.311 -11.768 -3.465 1.00 0.00 79 LEU A O 2
ATOM 3231 N N . LYS A 1 84 ? 81.029 -11.338 -1.718 1.00 0.00 80 LYS A N 2
ATOM 3232 C CA . LYS A 1 84 ? 82.124 -10.606 -1.009 1.00 0.00 80 LYS A CA 2
ATOM 3233 C C . LYS A 1 84 ? 82.800 -11.519 0.022 1.00 0.00 80 LYS A C 2
ATOM 3234 O O . LYS A 1 84 ? 83.290 -11.059 1.037 1.00 0.00 80 LYS A O 2
ATOM 3253 N N . SER A 1 85 ? 82.830 -12.806 -0.233 1.00 0.00 81 SER A N 2
ATOM 3254 C CA . SER A 1 85 ? 83.459 -13.757 0.740 1.00 0.00 81 SER A CA 2
ATOM 3255 C C . SER A 1 85 ? 84.973 -13.525 0.812 1.00 0.00 81 SER A C 2
ATOM 3256 O O . SER A 1 85 ? 85.586 -13.706 1.848 1.00 0.00 81 SER A O 2
ATOM 3264 N N . ALA A 1 86 ? 85.575 -13.124 -0.283 1.00 0.00 82 ALA A N 2
ATOM 3265 C CA . ALA A 1 86 ? 87.053 -12.878 -0.288 1.00 0.00 82 ALA A CA 2
ATOM 3266 C C . ALA A 1 86 ? 87.391 -11.652 0.566 1.00 0.00 82 ALA A C 2
ATOM 3267 O O . ALA A 1 86 ? 88.431 -11.597 1.198 1.00 0.00 82 ALA A O 2
ATOM 3274 N N . GLU A 1 87 ? 86.520 -10.673 0.587 1.00 0.00 83 GLU A N 2
ATOM 3275 C CA . GLU A 1 87 ? 86.787 -9.437 1.384 1.00 0.00 83 GLU A CA 2
ATOM 3276 C C . GLU A 1 87 ? 85.964 -9.451 2.676 1.00 0.00 83 GLU A C 2
ATOM 3277 O O . GLU A 1 87 ? 84.806 -9.826 2.677 1.00 0.00 83 GLU A O 2
ATOM 3289 N N . THR A 1 88 ? 86.558 -9.045 3.772 1.00 0.00 84 THR A N 2
ATOM 3290 C CA . THR A 1 88 ? 85.819 -9.017 5.073 1.00 0.00 84 THR A CA 2
ATOM 3291 C C . THR A 1 88 ? 85.892 -7.618 5.691 1.00 0.00 84 THR A C 2
ATOM 3292 O O . THR A 1 88 ? 86.722 -6.810 5.318 1.00 0.00 84 THR A O 2
ATOM 3303 N N . TYR A 1 89 ? 85.027 -7.331 6.634 1.00 0.00 85 TYR A N 2
ATOM 3304 C CA . TYR A 1 89 ? 85.038 -5.988 7.292 1.00 0.00 85 TYR A CA 2
ATOM 3305 C C . TYR A 1 89 ? 85.587 -6.091 8.720 1.00 0.00 85 TYR A C 2
ATOM 3306 O O . TYR A 1 89 ? 85.239 -5.305 9.582 1.00 0.00 85 TYR A O 2
ATOM 3324 N N . SER A 1 90 ? 86.442 -7.055 8.975 1.00 0.00 86 SER A N 2
ATOM 3325 C CA . SER A 1 90 ? 87.015 -7.219 10.347 1.00 0.00 86 SER A CA 2
ATOM 3326 C C . SER A 1 90 ? 88.545 -7.171 10.289 1.00 0.00 86 SER A C 2
ATOM 3327 O O . SER A 1 90 ? 89.148 -7.580 9.313 1.00 0.00 86 SER A O 2
ATOM 3335 N N . SER A 1 91 ? 89.172 -6.675 11.328 1.00 0.00 87 SER A N 2
ATOM 3336 C CA . SER A 1 91 ? 90.665 -6.597 11.350 1.00 0.00 87 SER A CA 2
ATOM 3337 C C . SER A 1 91 ? 91.222 -7.445 12.497 1.00 0.00 87 SER A C 2
ATOM 3338 O O . SER A 1 91 ? 90.575 -7.629 13.512 1.00 0.00 87 SER A O 2
ATOM 3346 N N . LYS A 1 92 ? 92.417 -7.961 12.338 1.00 0.00 88 LYS A N 2
ATOM 3347 C CA . LYS A 1 92 ? 93.029 -8.800 13.413 1.00 0.00 88 LYS A CA 2
ATOM 3348 C C . LYS A 1 92 ? 94.070 -7.987 14.189 1.00 0.00 88 LYS A C 2
ATOM 3349 O O . LYS A 1 92 ? 94.831 -7.231 13.614 1.00 0.00 88 LYS A O 2
ATOM 3368 N N . ASN A 1 93 ? 94.105 -8.141 15.491 1.00 0.00 89 ASN A N 2
ATOM 3369 C CA . ASN A 1 93 ? 95.094 -7.384 16.320 1.00 0.00 89 ASN A CA 2
ATOM 3370 C C . ASN A 1 93 ? 96.093 -8.347 16.971 1.00 0.00 89 ASN A C 2
ATOM 3371 O O . ASN A 1 93 ? 96.584 -8.099 18.057 1.00 0.00 89 ASN A O 2
ATOM 3382 N N . LYS A 1 94 ? 96.395 -9.441 16.313 1.00 0.00 90 LYS A N 2
ATOM 3383 C CA . LYS A 1 94 ? 97.358 -10.430 16.890 1.00 0.00 90 LYS A CA 2
ATOM 3384 C C . LYS A 1 94 ? 98.789 -10.087 16.460 1.00 0.00 90 LYS A C 2
ATOM 3385 O O . LYS A 1 94 ? 99.610 -9.697 17.270 1.00 0.00 90 LYS A O 2
ATOM 3404 N N . TRP A 1 95 ? 99.089 -10.230 15.191 1.00 0.00 91 TRP A N 2
ATOM 3405 C CA . TRP A 1 95 ? 100.462 -9.908 14.693 1.00 0.00 91 TRP A CA 2
ATOM 3406 C C . TRP A 1 95 ? 100.408 -8.724 13.722 1.00 0.00 91 TRP A C 2
ATOM 3407 O O . TRP A 1 95 ? 99.512 -8.625 12.904 1.00 0.00 91 TRP A O 2
ATOM 3428 N N . SER A 1 96 ? 101.362 -7.828 13.811 1.00 0.00 92 SER A N 2
ATOM 3429 C CA . SER A 1 96 ? 101.387 -6.651 12.890 1.00 0.00 92 SER A CA 2
ATOM 3430 C C . SER A 1 96 ? 102.718 -6.598 12.135 1.00 0.00 92 SER A C 2
ATOM 3431 O O . SER A 1 96 ? 103.761 -6.909 12.682 1.00 0.00 92 SER A O 2
ATOM 3439 N N . MET A 1 97 ? 102.687 -6.206 10.885 1.00 0.00 93 MET A N 2
ATOM 3440 C CA . MET A 1 97 ? 103.947 -6.119 10.084 1.00 0.00 93 MET A CA 2
ATOM 3441 C C . MET A 1 97 ? 104.323 -4.653 9.849 1.00 0.00 93 MET A C 2
ATOM 3442 O O . MET A 1 97 ? 105.483 -4.287 9.899 1.00 0.00 93 MET A O 2
ATOM 3456 N N . ASP A 1 98 ? 103.347 -3.816 9.593 1.00 0.00 94 ASP A N 2
ATOM 3457 C CA . ASP A 1 98 ? 103.633 -2.369 9.347 1.00 0.00 94 ASP A CA 2
ATOM 3458 C C . ASP A 1 98 ? 103.454 -1.568 10.641 1.00 0.00 94 ASP A C 2
ATOM 3459 O O . ASP A 1 98 ? 102.471 -1.721 11.342 1.00 0.00 94 ASP A O 2
ATOM 3468 N N . CYS A 1 99 ? 104.401 -0.717 10.957 1.00 0.00 95 CYS A N 2
ATOM 3469 C CA . CYS A 1 99 ? 104.294 0.113 12.197 1.00 0.00 95 CYS A CA 2
ATOM 3470 C C . CYS A 1 99 ? 104.375 1.601 11.844 1.00 0.00 95 CYS A C 2
ATOM 3471 O O . CYS A 1 99 ? 105.350 2.057 11.274 1.00 0.00 95 CYS A O 2
ATOM 3479 N N . ASP A 1 100 ? 103.357 2.355 12.180 1.00 0.00 96 ASP A N 2
ATOM 3480 C CA . ASP A 1 100 ? 103.358 3.816 11.863 1.00 0.00 96 ASP A CA 2
ATOM 3481 C C . ASP A 1 100 ? 103.836 4.621 13.075 1.00 0.00 96 ASP A C 2
ATOM 3482 O O . ASP A 1 100 ? 103.556 4.273 14.208 1.00 0.00 96 ASP A O 2
ATOM 3491 N N . GLU A 1 101 ? 104.553 5.693 12.841 1.00 0.00 97 GLU A N 2
ATOM 3492 C CA . GLU A 1 101 ? 105.044 6.539 13.972 1.00 0.00 97 GLU A CA 2
ATOM 3493 C C . GLU A 1 101 ? 104.217 7.825 14.065 1.00 0.00 97 GLU A C 2
ATOM 3494 O O . GLU A 1 101 ? 103.859 8.414 13.061 1.00 0.00 97 GLU A O 2
ATOM 3506 N N . GLU A 1 102 ? 103.914 8.261 15.264 1.00 0.00 98 GLU A N 2
ATOM 3507 C CA . GLU A 1 102 ? 103.100 9.503 15.437 1.00 0.00 98 GLU A CA 2
ATOM 3508 C C . GLU A 1 102 ? 103.879 10.537 16.256 1.00 0.00 98 GLU A C 2
ATOM 3509 O O . GLU A 1 102 ? 104.542 10.203 17.221 1.00 0.00 98 GLU A O 2
ATOM 3521 N N . PHE A 1 103 ? 103.802 11.789 15.873 1.00 0.00 99 PHE A N 2
ATOM 3522 C CA . PHE A 1 103 ? 104.508 12.863 16.637 1.00 0.00 99 PHE A CA 2
ATOM 3523 C C . PHE A 1 103 ? 103.496 13.880 17.173 1.00 0.00 99 PHE A C 2
ATOM 3524 O O . PHE A 1 103 ? 102.434 14.064 16.606 1.00 0.00 99 PHE A O 2
ATOM 3541 N N . ASP A 1 104 ? 103.820 14.538 18.259 1.00 0.00 100 ASP A N 2
ATOM 3542 C CA . ASP A 1 104 ? 102.877 15.541 18.845 1.00 0.00 100 ASP A CA 2
ATOM 3543 C C . ASP A 1 104 ? 103.069 16.903 18.170 1.00 0.00 100 ASP A C 2
ATOM 3544 O O . ASP A 1 104 ? 103.979 17.642 18.498 1.00 0.00 100 ASP A O 2
ATOM 3553 N N . PHE A 1 105 ? 102.216 17.234 17.230 1.00 0.00 101 PHE A N 2
ATOM 3554 C CA . PHE A 1 105 ? 102.322 18.554 16.537 1.00 0.00 101 PHE A CA 2
ATOM 3555 C C . PHE A 1 105 ? 101.012 18.877 15.814 1.00 0.00 101 PHE A C 2
ATOM 3556 O O . PHE A 1 105 ? 100.580 18.144 14.943 1.00 0.00 101 PHE A O 2
ATOM 3573 N N . ALA A 1 106 ? 100.378 19.968 16.172 1.00 0.00 102 ALA A N 2
ATOM 3574 C CA . ALA A 1 106 ? 99.095 20.350 15.509 1.00 0.00 102 ALA A CA 2
ATOM 3575 C C . ALA A 1 106 ? 98.903 21.868 15.561 1.00 0.00 102 ALA A C 2
ATOM 3576 O O . ALA A 1 106 ? 99.344 22.525 16.486 1.00 0.00 102 ALA A O 2
ATOM 3583 N N . ALA A 1 107 ? 98.247 22.425 14.572 1.00 0.00 103 ALA A N 2
ATOM 3584 C CA . ALA A 1 107 ? 97.997 23.899 14.561 1.00 0.00 103 ALA A CA 2
ATOM 3585 C C . ALA A 1 107 ? 96.565 24.194 15.015 1.00 0.00 103 ALA A C 2
ATOM 3586 O O . ALA A 1 107 ? 96.347 24.895 15.986 1.00 0.00 103 ALA A O 2
ATOM 3593 N N . ASN A 1 108 ? 95.591 23.661 14.317 1.00 0.00 104 ASN A N 2
ATOM 3594 C CA . ASN A 1 108 ? 94.165 23.887 14.707 1.00 0.00 104 ASN A CA 2
ATOM 3595 C C . ASN A 1 108 ? 93.578 22.613 15.319 1.00 0.00 104 ASN A C 2
ATOM 3596 O O . ASN A 1 108 ? 93.685 21.539 14.755 1.00 0.00 104 ASN A O 2
ATOM 3607 N N . LEU A 1 109 ? 92.958 22.727 16.469 1.00 0.00 105 LEU A N 2
ATOM 3608 C CA . LEU A 1 109 ? 92.368 21.526 17.135 1.00 0.00 105 LEU A CA 2
ATOM 3609 C C . LEU A 1 109 ? 90.843 21.540 16.996 1.00 0.00 105 LEU A C 2
ATOM 3610 O O . LEU A 1 109 ? 90.192 22.517 17.320 1.00 0.00 105 LEU A O 2
ATOM 3626 N N . GLU A 1 110 ? 90.273 20.461 16.515 1.00 0.00 106 GLU A N 2
ATOM 3627 C CA . GLU A 1 110 ? 88.786 20.386 16.375 1.00 0.00 106 GLU A CA 2
ATOM 3628 C C . GLU A 1 110 ? 88.290 18.991 16.771 1.00 0.00 106 GLU A C 2
ATOM 3629 O O . GLU A 1 110 ? 87.610 18.828 17.767 1.00 0.00 106 GLU A O 2
ATOM 3641 N N . LYS A 1 111 ? 88.625 17.987 15.995 1.00 0.00 107 LYS A N 2
ATOM 3642 C CA . LYS A 1 111 ? 88.209 16.590 16.336 1.00 0.00 107 LYS A CA 2
ATOM 3643 C C . LYS A 1 111 ? 89.406 15.635 16.247 1.00 0.00 107 LYS A C 2
ATOM 3644 O O . LYS A 1 111 ? 89.246 14.456 15.989 1.00 0.00 107 LYS A O 2
ATOM 3663 N N . PHE A 1 112 ? 90.601 16.135 16.459 1.00 0.00 108 PHE A N 2
ATOM 3664 C CA . PHE A 1 112 ? 91.813 15.264 16.376 1.00 0.00 108 PHE A CA 2
ATOM 3665 C C . PHE A 1 112 ? 92.225 14.786 17.772 1.00 0.00 108 PHE A C 2
ATOM 3666 O O . PHE A 1 112 ? 92.732 13.691 17.935 1.00 0.00 108 PHE A O 2
ATOM 3683 N N . ASP A 1 113 ? 92.009 15.601 18.777 1.00 0.00 109 ASP A N 2
ATOM 3684 C CA . ASP A 1 113 ? 92.408 15.212 20.166 1.00 0.00 109 ASP A CA 2
ATOM 3685 C C . ASP A 1 113 ? 91.292 14.399 20.829 1.00 0.00 109 ASP A C 2
ATOM 3686 O O . ASP A 1 113 ? 90.202 14.894 21.050 1.00 0.00 109 ASP A O 2
ATOM 3695 N N . LYS A 1 114 ? 91.561 13.155 21.145 1.00 0.00 110 LYS A N 2
ATOM 3696 C CA . LYS A 1 114 ? 90.533 12.301 21.816 1.00 0.00 110 LYS A CA 2
ATOM 3697 C C . LYS A 1 114 ? 91.088 11.744 23.130 1.00 0.00 110 LYS A C 2
ATOM 3698 O O . LYS A 1 114 ? 92.270 11.476 23.248 1.00 0.00 110 LYS A O 2
ATOM 3717 N N . LYS A 1 115 ? 90.241 11.568 24.115 1.00 0.00 111 LYS A N 2
ATOM 3718 C CA . LYS A 1 115 ? 90.710 11.036 25.432 1.00 0.00 111 LYS A CA 2
ATOM 3719 C C . LYS A 1 115 ? 90.527 9.517 25.484 1.00 0.00 111 LYS A C 2
ATOM 3720 O O . LYS A 1 115 ? 89.452 9.005 25.229 1.00 0.00 111 LYS A O 2
ATOM 3739 N N . GLN A 1 116 ? 91.572 8.796 25.813 1.00 0.00 112 GLN A N 2
ATOM 3740 C CA . GLN A 1 116 ? 91.474 7.306 25.890 1.00 0.00 112 GLN A CA 2
ATOM 3741 C C . GLN A 1 116 ? 92.205 6.792 27.134 1.00 0.00 112 GLN A C 2
ATOM 3742 O O . GLN A 1 116 ? 93.041 7.476 27.697 1.00 0.00 112 GLN A O 2
ATOM 3756 N N . VAL A 1 117 ? 91.895 5.592 27.562 1.00 0.00 113 VAL A N 2
ATOM 3757 C CA . VAL A 1 117 ? 92.571 5.016 28.767 1.00 0.00 113 VAL A CA 2
ATOM 3758 C C . VAL A 1 117 ? 93.438 3.821 28.351 1.00 0.00 113 VAL A C 2
ATOM 3759 O O . VAL A 1 117 ? 93.002 2.958 27.611 1.00 0.00 113 VAL A O 2
ATOM 3772 N N . PHE A 1 118 ? 94.660 3.770 28.824 1.00 0.00 114 PHE A N 2
ATOM 3773 C CA . PHE A 1 118 ? 95.569 2.640 28.460 1.00 0.00 114 PHE A CA 2
ATOM 3774 C C . PHE A 1 118 ? 95.828 1.754 29.682 1.00 0.00 114 PHE A C 2
ATOM 3775 O O . PHE A 1 118 ? 95.839 2.223 30.806 1.00 0.00 114 PHE A O 2
ATOM 3792 N N . ALA A 1 119 ? 96.036 0.478 29.466 1.00 0.00 115 ALA A N 2
ATOM 3793 C CA . ALA A 1 119 ? 96.293 -0.453 30.608 1.00 0.00 115 ALA A CA 2
ATOM 3794 C C . ALA A 1 119 ? 97.800 -0.628 30.818 1.00 0.00 115 ALA A C 2
ATOM 3795 O O . ALA A 1 119 ? 98.573 -0.591 29.879 1.00 0.00 115 ALA A O 2
ATOM 3802 N N . GLU A 1 120 ? 98.217 -0.818 32.047 1.00 0.00 116 GLU A N 2
ATOM 3803 C CA . GLU A 1 120 ? 99.675 -0.984 32.337 1.00 0.00 116 GLU A CA 2
ATOM 3804 C C . GLU A 1 120 ? 99.999 -2.458 32.593 1.00 0.00 116 GLU A C 2
ATOM 3805 O O . GLU A 1 120 ? 99.113 -3.277 32.749 1.00 0.00 116 GLU A O 2
ATOM 3817 N N . PHE A 1 121 ? 101.271 -2.800 32.635 1.00 0.00 117 PHE A N 2
ATOM 3818 C CA . PHE A 1 121 ? 101.693 -4.225 32.874 1.00 0.00 117 PHE A CA 2
ATOM 3819 C C . PHE A 1 121 ? 100.997 -5.177 31.891 1.00 0.00 117 PHE A C 2
ATOM 3820 O O . PHE A 1 121 ? 99.892 -5.629 32.129 1.00 0.00 117 PHE A O 2
ATOM 3837 N N . ARG A 1 122 ? 101.642 -5.480 30.790 1.00 0.00 118 ARG A N 2
ATOM 3838 C CA . ARG A 1 122 ? 101.030 -6.400 29.780 1.00 0.00 118 ARG A CA 2
ATOM 3839 C C . ARG A 1 122 ? 101.568 -7.830 29.939 1.00 0.00 118 ARG A C 2
ATOM 3840 O O . ARG A 1 122 ? 101.462 -8.637 29.033 1.00 0.00 118 ARG A O 2
ATOM 3861 N N . GLU A 1 123 ? 102.143 -8.151 31.077 1.00 0.00 119 GLU A N 2
ATOM 3862 C CA . GLU A 1 123 ? 102.688 -9.529 31.287 1.00 0.00 119 GLU A CA 2
ATOM 3863 C C . GLU A 1 123 ? 101.720 -10.371 32.131 1.00 0.00 119 GLU A C 2
ATOM 3864 O O . GLU A 1 123 ? 102.124 -11.312 32.789 1.00 0.00 119 GLU A O 2
ATOM 3876 N N . LYS A 1 124 ? 100.448 -10.040 32.117 1.00 0.00 120 LYS A N 2
ATOM 3877 C CA . LYS A 1 124 ? 99.454 -10.814 32.930 1.00 0.00 120 LYS A CA 2
ATOM 3878 C C . LYS A 1 124 ? 99.312 -12.237 32.380 1.00 0.00 120 LYS A C 2
ATOM 3879 O O . LYS A 1 124 ? 99.185 -13.189 33.129 1.00 0.00 120 LYS A O 2
ATOM 3898 N N . ASP A 1 125 ? 99.335 -12.384 31.077 1.00 0.00 121 ASP A N 2
ATOM 3899 C CA . ASP A 1 125 ? 99.197 -13.740 30.461 1.00 0.00 121 ASP A CA 2
ATOM 3900 C C . ASP A 1 125 ? 100.408 -14.044 29.576 1.00 0.00 121 ASP A C 2
ATOM 3901 O O . ASP A 1 125 ? 100.964 -13.108 29.025 1.00 0.00 121 ASP A O 2
ATOM 3911 N N . GLY A 1 1 ? 120.604 13.720 -10.177 1.00 0.00 -3 GLY A N 3
ATOM 3912 C CA . GLY A 1 1 ? 121.523 13.614 -9.008 1.00 0.00 -3 GLY A CA 3
ATOM 3913 C C . GLY A 1 1 ? 120.931 12.650 -7.978 1.00 0.00 -3 GLY A C 3
ATOM 3914 O O . GLY A 1 1 ? 120.106 11.816 -8.302 1.00 0.00 -3 GLY A O 3
ATOM 3920 N N . ALA A 1 2 ? 121.348 12.761 -6.740 1.00 0.00 -2 ALA A N 3
ATOM 3921 C CA . ALA A 1 2 ? 120.815 11.854 -5.676 1.00 0.00 -2 ALA A CA 3
ATOM 3922 C C . ALA A 1 2 ? 119.557 12.461 -5.048 1.00 0.00 -2 ALA A C 3
ATOM 3923 O O . ALA A 1 2 ? 119.619 13.470 -4.369 1.00 0.00 -2 ALA A O 3
ATOM 3930 N N . MET A 1 3 ? 118.418 11.850 -5.270 1.00 0.00 -1 MET A N 3
ATOM 3931 C CA . MET A 1 3 ? 117.142 12.384 -4.690 1.00 0.00 -1 MET A CA 3
ATOM 3932 C C . MET A 1 3 ? 117.159 12.261 -3.163 1.00 0.00 -1 MET A C 3
ATOM 3933 O O . MET A 1 3 ? 116.655 13.118 -2.460 1.00 0.00 -1 MET A O 3
ATOM 3947 N N . GLY A 1 4 ? 117.736 11.202 -2.650 1.00 0.00 0 GLY A N 3
ATOM 3948 C CA . GLY A 1 4 ? 117.790 11.009 -1.171 1.00 0.00 0 GLY A CA 3
ATOM 3949 C C . GLY A 1 4 ? 116.414 10.573 -0.663 1.00 0.00 0 GLY A C 3
ATOM 3950 O O . GLY A 1 4 ? 115.962 11.015 0.378 1.00 0.00 0 GLY A O 3
ATOM 3954 N N . MET A 1 5 ? 115.750 9.709 -1.392 1.00 0.00 1 MET A N 3
ATOM 3955 C CA . MET A 1 5 ? 114.390 9.253 -0.974 1.00 0.00 1 MET A CA 3
ATOM 3956 C C . MET A 1 5 ? 114.471 7.871 -0.317 1.00 0.00 1 MET A C 3
ATOM 3957 O O . MET A 1 5 ? 115.461 7.174 -0.443 1.00 0.00 1 MET A O 3
ATOM 3971 N N . SER A 1 6 ? 113.435 7.477 0.384 1.00 0.00 2 SER A N 3
ATOM 3972 C CA . SER A 1 6 ? 113.438 6.149 1.066 1.00 0.00 2 SER A CA 3
ATOM 3973 C C . SER A 1 6 ? 112.436 5.206 0.392 1.00 0.00 2 SER A C 3
ATOM 3974 O O . SER A 1 6 ? 111.543 5.640 -0.312 1.00 0.00 2 SER A O 3
ATOM 3982 N N . VAL A 1 7 ? 112.580 3.919 0.606 1.00 0.00 3 VAL A N 3
ATOM 3983 C CA . VAL A 1 7 ? 111.644 2.928 -0.027 1.00 0.00 3 VAL A CA 3
ATOM 3984 C C . VAL A 1 7 ? 110.209 3.158 0.475 1.00 0.00 3 VAL A C 3
ATOM 3985 O O . VAL A 1 7 ? 109.251 2.912 -0.234 1.00 0.00 3 VAL A O 3
ATOM 3998 N N . ALA A 1 8 ? 110.061 3.628 1.693 1.00 0.00 4 ALA A N 3
ATOM 3999 C CA . ALA A 1 8 ? 108.690 3.881 2.251 1.00 0.00 4 ALA A CA 3
ATOM 4000 C C . ALA A 1 8 ? 107.950 4.926 1.406 1.00 0.00 4 ALA A C 3
ATOM 4001 O O . ALA A 1 8 ? 106.738 4.893 1.288 1.00 0.00 4 ALA A O 3
ATOM 4008 N N . ASP A 1 9 ? 108.674 5.850 0.819 1.00 0.00 5 ASP A N 3
ATOM 4009 C CA . ASP A 1 9 ? 108.027 6.878 -0.062 1.00 0.00 5 ASP A CA 3
ATOM 4010 C C . ASP A 1 9 ? 107.421 6.209 -1.301 1.00 0.00 5 ASP A C 3
ATOM 4011 O O . ASP A 1 9 ? 106.353 6.579 -1.754 1.00 0.00 5 ASP A O 3
ATOM 4020 N N . PHE A 1 10 ? 108.099 5.227 -1.848 1.00 0.00 6 PHE A N 3
ATOM 4021 C CA . PHE A 1 10 ? 107.556 4.504 -3.044 1.00 0.00 6 PHE A CA 3
ATOM 4022 C C . PHE A 1 10 ? 106.325 3.680 -2.651 1.00 0.00 6 PHE A C 3
ATOM 4023 O O . PHE A 1 10 ? 105.422 3.491 -3.444 1.00 0.00 6 PHE A O 3
ATOM 4040 N N . TYR A 1 11 ? 106.287 3.189 -1.434 1.00 0.00 7 TYR A N 3
ATOM 4041 C CA . TYR A 1 11 ? 105.083 2.430 -0.959 1.00 0.00 7 TYR A CA 3
ATOM 4042 C C . TYR A 1 11 ? 103.863 3.357 -0.902 1.00 0.00 7 TYR A C 3
ATOM 4043 O O . TYR A 1 11 ? 103.903 4.411 -0.293 1.00 0.00 7 TYR A O 3
ATOM 4061 N N . GLY A 1 12 ? 102.784 2.968 -1.534 1.00 0.00 8 GLY A N 3
ATOM 4062 C CA . GLY A 1 12 ? 101.564 3.830 -1.553 1.00 0.00 8 GLY A CA 3
ATOM 4063 C C . GLY A 1 12 ? 101.587 4.777 -2.766 1.00 0.00 8 GLY A C 3
ATOM 4064 O O . GLY A 1 12 ? 100.685 5.577 -2.940 1.00 0.00 8 GLY A O 3
ATOM 4068 N N . SER A 1 13 ? 102.602 4.700 -3.603 1.00 0.00 9 SER A N 3
ATOM 4069 C CA . SER A 1 13 ? 102.647 5.581 -4.813 1.00 0.00 9 SER A CA 3
ATOM 4070 C C . SER A 1 13 ? 101.902 4.918 -5.975 1.00 0.00 9 SER A C 3
ATOM 4071 O O . SER A 1 13 ? 101.850 3.706 -6.074 1.00 0.00 9 SER A O 3
ATOM 4079 N N . ASN A 1 14 ? 101.326 5.705 -6.852 1.00 0.00 10 ASN A N 3
ATOM 4080 C CA . ASN A 1 14 ? 100.612 5.127 -8.030 1.00 0.00 10 ASN A CA 3
ATOM 4081 C C . ASN A 1 14 ? 101.532 5.128 -9.252 1.00 0.00 10 ASN A C 3
ATOM 4082 O O . ASN A 1 14 ? 101.920 6.171 -9.747 1.00 0.00 10 ASN A O 3
ATOM 4093 N N . VAL A 1 15 ? 101.880 3.963 -9.735 1.00 0.00 11 VAL A N 3
ATOM 4094 C CA . VAL A 1 15 ? 102.743 3.870 -10.953 1.00 0.00 11 VAL A CA 3
ATOM 4095 C C . VAL A 1 15 ? 102.104 2.915 -11.963 1.00 0.00 11 VAL A C 3
ATOM 4096 O O . VAL A 1 15 ? 101.222 2.149 -11.624 1.00 0.00 11 VAL A O 3
ATOM 4109 N N . GLU A 1 16 ? 102.539 2.956 -13.198 1.00 0.00 12 GLU A N 3
ATOM 4110 C CA . GLU A 1 16 ? 102.073 1.945 -14.191 1.00 0.00 12 GLU A CA 3
ATOM 4111 C C . GLU A 1 16 ? 103.275 1.145 -14.698 1.00 0.00 12 GLU A C 3
ATOM 4112 O O . GLU A 1 16 ? 104.366 1.665 -14.817 1.00 0.00 12 GLU A O 3
ATOM 4124 N N . VAL A 1 17 ? 103.081 -0.115 -14.987 1.00 0.00 13 VAL A N 3
ATOM 4125 C CA . VAL A 1 17 ? 104.195 -0.939 -15.542 1.00 0.00 13 VAL A CA 3
ATOM 4126 C C . VAL A 1 17 ? 103.682 -1.780 -16.710 1.00 0.00 13 VAL A C 3
ATOM 4127 O O . VAL A 1 17 ? 102.579 -2.294 -16.666 1.00 0.00 13 VAL A O 3
ATOM 4140 N N . LEU A 1 18 ? 104.463 -1.927 -17.751 1.00 0.00 14 LEU A N 3
ATOM 4141 C CA . LEU A 1 18 ? 104.071 -2.892 -18.822 1.00 0.00 14 LEU A CA 3
ATOM 4142 C C . LEU A 1 18 ? 104.758 -4.229 -18.585 1.00 0.00 14 LEU A C 3
ATOM 4143 O O . LEU A 1 18 ? 105.934 -4.284 -18.272 1.00 0.00 14 LEU A O 3
ATOM 4159 N N . LEU A 1 19 ? 104.032 -5.303 -18.729 1.00 0.00 15 LEU A N 3
ATOM 4160 C CA . LEU A 1 19 ? 104.654 -6.649 -18.563 1.00 0.00 15 LEU A CA 3
ATOM 4161 C C . LEU A 1 19 ? 105.335 -7.076 -19.867 1.00 0.00 15 LEU A C 3
ATOM 4162 O O . LEU A 1 19 ? 105.284 -6.377 -20.863 1.00 0.00 15 LEU A O 3
ATOM 4178 N N . ASN A 1 20 ? 105.970 -8.223 -19.862 1.00 0.00 16 ASN A N 3
ATOM 4179 C CA . ASN A 1 20 ? 106.723 -8.698 -21.077 1.00 0.00 16 ASN A CA 3
ATOM 4180 C C . ASN A 1 20 ? 105.800 -8.819 -22.302 1.00 0.00 16 ASN A C 3
ATOM 4181 O O . ASN A 1 20 ? 106.258 -8.804 -23.430 1.00 0.00 16 ASN A O 3
ATOM 4192 N N . ASN A 1 21 ? 104.512 -8.939 -22.089 1.00 0.00 17 ASN A N 3
ATOM 4193 C CA . ASN A 1 21 ? 103.573 -9.152 -23.235 1.00 0.00 17 ASN A CA 3
ATOM 4194 C C . ASN A 1 21 ? 102.895 -7.833 -23.650 1.00 0.00 17 ASN A C 3
ATOM 4195 O O . ASN A 1 21 ? 101.820 -7.845 -24.219 1.00 0.00 17 ASN A O 3
ATOM 4206 N N . ASP A 1 22 ? 103.510 -6.695 -23.365 1.00 0.00 18 ASP A N 3
ATOM 4207 C CA . ASP A 1 22 ? 102.953 -5.374 -23.822 1.00 0.00 18 ASP A CA 3
ATOM 4208 C C . ASP A 1 22 ? 101.531 -5.167 -23.283 1.00 0.00 18 ASP A C 3
ATOM 4209 O O . ASP A 1 22 ? 100.741 -4.447 -23.865 1.00 0.00 18 ASP A O 3
ATOM 4218 N N . SER A 1 23 ? 101.202 -5.796 -22.176 1.00 0.00 19 SER A N 3
ATOM 4219 C CA . SER A 1 23 ? 99.924 -5.472 -21.479 1.00 0.00 19 SER A CA 3
ATOM 4220 C C . SER A 1 23 ? 100.214 -4.483 -20.350 1.00 0.00 19 SER A C 3
ATOM 4221 O O . SER A 1 23 ? 101.137 -4.671 -19.579 1.00 0.00 19 SER A O 3
ATOM 4229 N N . LYS A 1 24 ? 99.436 -3.438 -20.246 1.00 0.00 20 LYS A N 3
ATOM 4230 C CA . LYS A 1 24 ? 99.784 -2.339 -19.293 1.00 0.00 20 LYS A CA 3
ATOM 4231 C C . LYS A 1 24 ? 98.807 -2.323 -18.113 1.00 0.00 20 LYS A C 3
ATOM 4232 O O . LYS A 1 24 ? 97.615 -2.505 -18.281 1.00 0.00 20 LYS A O 3
ATOM 4251 N N . ALA A 1 25 ? 99.312 -2.106 -16.922 1.00 0.00 21 ALA A N 3
ATOM 4252 C CA . ALA A 1 25 ? 98.424 -1.993 -15.724 1.00 0.00 21 ALA A CA 3
ATOM 4253 C C . ALA A 1 25 ? 98.955 -0.913 -14.777 1.00 0.00 21 ALA A C 3
ATOM 4254 O O . ALA A 1 25 ? 100.148 -0.690 -14.691 1.00 0.00 21 ALA A O 3
ATOM 4261 N N . ARG A 1 26 ? 98.076 -0.244 -14.067 1.00 0.00 22 ARG A N 3
ATOM 4262 C CA . ARG A 1 26 ? 98.521 0.857 -13.154 1.00 0.00 22 ARG A CA 3
ATOM 4263 C C . ARG A 1 26 ? 97.738 0.809 -11.839 1.00 0.00 22 ARG A C 3
ATOM 4264 O O . ARG A 1 26 ? 96.583 0.429 -11.812 1.00 0.00 22 ARG A O 3
ATOM 4285 N N . GLY A 1 27 ? 98.365 1.192 -10.752 1.00 0.00 23 GLY A N 3
ATOM 4286 C CA . GLY A 1 27 ? 97.666 1.175 -9.432 1.00 0.00 23 GLY A CA 3
ATOM 4287 C C . GLY A 1 27 ? 98.632 1.640 -8.340 1.00 0.00 23 GLY A C 3
ATOM 4288 O O . GLY A 1 27 ? 99.737 2.065 -8.625 1.00 0.00 23 GLY A O 3
ATOM 4292 N N . VAL A 1 28 ? 98.227 1.560 -7.095 1.00 0.00 24 VAL A N 3
ATOM 4293 C CA . VAL A 1 28 ? 99.097 2.050 -5.981 1.00 0.00 24 VAL A CA 3
ATOM 4294 C C . VAL A 1 28 ? 99.948 0.894 -5.441 1.00 0.00 24 VAL A C 3
ATOM 4295 O O . VAL A 1 28 ? 99.488 -0.225 -5.334 1.00 0.00 24 VAL A O 3
ATOM 4308 N N . ILE A 1 29 ? 101.184 1.162 -5.102 1.00 0.00 25 ILE A N 3
ATOM 4309 C CA . ILE A 1 29 ? 102.084 0.078 -4.587 1.00 0.00 25 ILE A CA 3
ATOM 4310 C C . ILE A 1 29 ? 101.802 -0.177 -3.101 1.00 0.00 25 ILE A C 3
ATOM 4311 O O . ILE A 1 29 ? 101.590 0.746 -2.336 1.00 0.00 25 ILE A O 3
ATOM 4327 N N . THR A 1 30 ? 101.801 -1.426 -2.694 1.00 0.00 26 THR A N 3
ATOM 4328 C CA . THR A 1 30 ? 101.532 -1.751 -1.259 1.00 0.00 26 THR A CA 3
ATOM 4329 C C . THR A 1 30 ? 102.659 -2.601 -0.654 1.00 0.00 26 THR A C 3
ATOM 4330 O O . THR A 1 30 ? 102.996 -2.437 0.505 1.00 0.00 26 THR A O 3
ATOM 4341 N N . ASN A 1 31 ? 103.246 -3.504 -1.413 1.00 0.00 27 ASN A N 3
ATOM 4342 C CA . ASN A 1 31 ? 104.240 -4.445 -0.806 1.00 0.00 27 ASN A CA 3
ATOM 4343 C C . ASN A 1 31 ? 105.438 -4.655 -1.736 1.00 0.00 27 ASN A C 3
ATOM 4344 O O . ASN A 1 31 ? 105.319 -4.578 -2.943 1.00 0.00 27 ASN A O 3
ATOM 4355 N N . PHE A 1 32 ? 106.589 -4.916 -1.167 1.00 0.00 28 PHE A N 3
ATOM 4356 C CA . PHE A 1 32 ? 107.789 -5.264 -1.986 1.00 0.00 28 PHE A CA 3
ATOM 4357 C C . PHE A 1 32 ? 108.691 -6.215 -1.196 1.00 0.00 28 PHE A C 3
ATOM 4358 O O . PHE A 1 32 ? 108.971 -5.992 -0.032 1.00 0.00 28 PHE A O 3
ATOM 4375 N N . ASP A 1 33 ? 109.144 -7.271 -1.822 1.00 0.00 29 ASP A N 3
ATOM 4376 C CA . ASP A 1 33 ? 109.961 -8.292 -1.099 1.00 0.00 29 ASP A CA 3
ATOM 4377 C C . ASP A 1 33 ? 111.321 -8.447 -1.780 1.00 0.00 29 ASP A C 3
ATOM 4378 O O . ASP A 1 33 ? 111.396 -8.739 -2.956 1.00 0.00 29 ASP A O 3
ATOM 4387 N N . SER A 1 34 ? 112.390 -8.252 -1.048 1.00 0.00 30 SER A N 3
ATOM 4388 C CA . SER A 1 34 ? 113.755 -8.333 -1.664 1.00 0.00 30 SER A CA 3
ATOM 4389 C C . SER A 1 34 ? 114.154 -9.793 -1.909 1.00 0.00 30 SER A C 3
ATOM 4390 O O . SER A 1 34 ? 114.888 -10.092 -2.833 1.00 0.00 30 SER A O 3
ATOM 4398 N N . SER A 1 35 ? 113.678 -10.701 -1.089 1.00 0.00 31 SER A N 3
ATOM 4399 C CA . SER A 1 35 ? 114.095 -12.135 -1.223 1.00 0.00 31 SER A CA 3
ATOM 4400 C C . SER A 1 35 ? 113.568 -12.733 -2.533 1.00 0.00 31 SER A C 3
ATOM 4401 O O . SER A 1 35 ? 114.250 -13.499 -3.188 1.00 0.00 31 SER A O 3
ATOM 4409 N N . ASN A 1 36 ? 112.362 -12.387 -2.915 1.00 0.00 32 ASN A N 3
ATOM 4410 C CA . ASN A 1 36 ? 111.772 -12.954 -4.172 1.00 0.00 32 ASN A CA 3
ATOM 4411 C C . ASN A 1 36 ? 111.337 -11.841 -5.143 1.00 0.00 32 ASN A C 3
ATOM 4412 O O . ASN A 1 36 ? 110.793 -12.118 -6.195 1.00 0.00 32 ASN A O 3
ATOM 4423 N N . SER A 1 37 ? 111.570 -10.586 -4.803 1.00 0.00 33 SER A N 3
ATOM 4424 C CA . SER A 1 37 ? 111.144 -9.444 -5.689 1.00 0.00 33 SER A CA 3
ATOM 4425 C C . SER A 1 37 ? 109.657 -9.565 -6.065 1.00 0.00 33 SER A C 3
ATOM 4426 O O . SER A 1 37 ? 109.309 -9.786 -7.212 1.00 0.00 33 SER A O 3
ATOM 4434 N N . ILE A 1 38 ? 108.784 -9.420 -5.097 1.00 0.00 34 ILE A N 3
ATOM 4435 C CA . ILE A 1 38 ? 107.315 -9.525 -5.377 1.00 0.00 34 ILE A CA 3
ATOM 4436 C C . ILE A 1 38 ? 106.626 -8.203 -5.018 1.00 0.00 34 ILE A C 3
ATOM 4437 O O . ILE A 1 38 ? 106.858 -7.641 -3.963 1.00 0.00 34 ILE A O 3
ATOM 4453 N N . LEU A 1 39 ? 105.781 -7.709 -5.890 1.00 0.00 35 LEU A N 3
ATOM 4454 C CA . LEU A 1 39 ? 105.155 -6.368 -5.671 1.00 0.00 35 LEU A CA 3
ATOM 4455 C C . LEU A 1 39 ? 103.630 -6.482 -5.730 1.00 0.00 35 LEU A C 3
ATOM 4456 O O . LEU A 1 39 ? 103.074 -6.965 -6.699 1.00 0.00 35 LEU A O 3
ATOM 4472 N N . GLN A 1 40 ? 102.957 -6.040 -4.697 1.00 0.00 36 GLN A N 3
ATOM 4473 C CA . GLN A 1 40 ? 101.466 -6.009 -4.727 1.00 0.00 36 GLN A CA 3
ATOM 4474 C C . GLN A 1 40 ? 100.983 -4.599 -5.069 1.00 0.00 36 GLN A C 3
ATOM 4475 O O . GLN A 1 40 ? 101.406 -3.629 -4.466 1.00 0.00 36 GLN A O 3
ATOM 4489 N N . LEU A 1 41 ? 100.103 -4.485 -6.035 1.00 0.00 37 LEU A N 3
ATOM 4490 C CA . LEU A 1 41 ? 99.550 -3.147 -6.401 1.00 0.00 37 LEU A CA 3
ATOM 4491 C C . LEU A 1 41 ? 98.075 -3.068 -6.006 1.00 0.00 37 LEU A C 3
ATOM 4492 O O . LEU A 1 41 ? 97.259 -3.843 -6.471 1.00 0.00 37 LEU A O 3
ATOM 4508 N N . ARG A 1 42 ? 97.732 -2.138 -5.150 1.00 0.00 38 ARG A N 3
ATOM 4509 C CA . ARG A 1 42 ? 96.297 -1.954 -4.771 1.00 0.00 38 ARG A CA 3
ATOM 4510 C C . ARG A 1 42 ? 95.680 -0.831 -5.610 1.00 0.00 38 ARG A C 3
ATOM 4511 O O . ARG A 1 42 ? 96.180 0.278 -5.638 1.00 0.00 38 ARG A O 3
ATOM 4532 N N . LEU A 1 43 ? 94.598 -1.115 -6.289 1.00 0.00 39 LEU A N 3
ATOM 4533 C CA . LEU A 1 43 ? 94.007 -0.114 -7.228 1.00 0.00 39 LEU A CA 3
ATOM 4534 C C . LEU A 1 43 ? 92.787 0.567 -6.599 1.00 0.00 39 LEU A C 3
ATOM 4535 O O . LEU A 1 43 ? 92.090 -0.010 -5.782 1.00 0.00 39 LEU A O 3
ATOM 4551 N N . ALA A 1 44 ? 92.528 1.796 -6.989 1.00 0.00 40 ALA A N 3
ATOM 4552 C CA . ALA A 1 44 ? 91.449 2.606 -6.328 1.00 0.00 40 ALA A CA 3
ATOM 4553 C C . ALA A 1 44 ? 90.054 1.994 -6.548 1.00 0.00 40 ALA A C 3
ATOM 4554 O O . ALA A 1 44 ? 89.087 2.437 -5.954 1.00 0.00 40 ALA A O 3
ATOM 4561 N N . ASN A 1 45 ? 89.934 0.989 -7.387 1.00 0.00 41 ASN A N 3
ATOM 4562 C CA . ASN A 1 45 ? 88.613 0.304 -7.565 1.00 0.00 41 ASN A CA 3
ATOM 4563 C C . ASN A 1 45 ? 88.418 -0.805 -6.512 1.00 0.00 41 ASN A C 3
ATOM 4564 O O . ASN A 1 45 ? 87.747 -1.787 -6.768 1.00 0.00 41 ASN A O 3
ATOM 4575 N N . ASP A 1 46 ? 88.997 -0.665 -5.327 1.00 0.00 42 ASP A N 3
ATOM 4576 C CA . ASP A 1 46 ? 88.804 -1.686 -4.239 1.00 0.00 42 ASP A CA 3
ATOM 4577 C C . ASP A 1 46 ? 89.319 -3.059 -4.693 1.00 0.00 42 ASP A C 3
ATOM 4578 O O . ASP A 1 46 ? 88.845 -4.083 -4.233 1.00 0.00 42 ASP A O 3
ATOM 4587 N N . SER A 1 47 ? 90.283 -3.091 -5.590 1.00 0.00 43 SER A N 3
ATOM 4588 C CA . SER A 1 47 ? 90.839 -4.400 -6.052 1.00 0.00 43 SER A CA 3
ATOM 4589 C C . SER A 1 47 ? 92.344 -4.459 -5.778 1.00 0.00 43 SER A C 3
ATOM 4590 O O . SER A 1 47 ? 93.047 -3.477 -5.926 1.00 0.00 43 SER A O 3
ATOM 4598 N N . THR A 1 48 ? 92.839 -5.606 -5.380 1.00 0.00 44 THR A N 3
ATOM 4599 C CA . THR A 1 48 ? 94.302 -5.746 -5.098 1.00 0.00 44 THR A CA 3
ATOM 4600 C C . THR A 1 48 ? 94.867 -6.969 -5.829 1.00 0.00 44 THR A C 3
ATOM 4601 O O . THR A 1 48 ? 94.205 -7.983 -5.959 1.00 0.00 44 THR A O 3
ATOM 4612 N N . LYS A 1 49 ? 96.086 -6.878 -6.304 1.00 0.00 45 LYS A N 3
ATOM 4613 C CA . LYS A 1 49 ? 96.692 -8.021 -7.054 1.00 0.00 45 LYS A CA 3
ATOM 4614 C C . LYS A 1 49 ? 98.189 -8.126 -6.745 1.00 0.00 45 LYS A C 3
ATOM 4615 O O . LYS A 1 49 ? 98.885 -7.130 -6.674 1.00 0.00 45 LYS A O 3
ATOM 4634 N N . SER A 1 50 ? 98.682 -9.327 -6.564 1.00 0.00 46 SER A N 3
ATOM 4635 C CA . SER A 1 50 ? 100.142 -9.515 -6.306 1.00 0.00 46 SER A CA 3
ATOM 4636 C C . SER A 1 50 ? 100.853 -9.928 -7.598 1.00 0.00 46 SER A C 3
ATOM 4637 O O . SER A 1 50 ? 100.506 -10.920 -8.213 1.00 0.00 46 SER A O 3
ATOM 4645 N N . ILE A 1 51 ? 101.844 -9.174 -8.010 1.00 0.00 47 ILE A N 3
ATOM 4646 C CA . ILE A 1 51 ? 102.575 -9.506 -9.272 1.00 0.00 47 ILE A CA 3
ATOM 4647 C C . ILE A 1 51 ? 104.082 -9.528 -8.998 1.00 0.00 47 ILE A C 3
ATOM 4648 O O . ILE A 1 51 ? 104.622 -8.616 -8.400 1.00 0.00 47 ILE A O 3
ATOM 4664 N N . VAL A 1 52 ? 104.760 -10.561 -9.433 1.00 0.00 48 VAL A N 3
ATOM 4665 C CA . VAL A 1 52 ? 106.240 -10.630 -9.223 1.00 0.00 48 VAL A CA 3
ATOM 4666 C C . VAL A 1 52 ? 106.933 -9.671 -10.197 1.00 0.00 48 VAL A C 3
ATOM 4667 O O . VAL A 1 52 ? 106.593 -9.605 -11.360 1.00 0.00 48 VAL A O 3
ATOM 4680 N N . THR A 1 53 ? 107.901 -8.931 -9.723 1.00 0.00 49 THR A N 3
ATOM 4681 C CA . THR A 1 53 ? 108.522 -7.855 -10.565 1.00 0.00 49 THR A CA 3
ATOM 4682 C C . THR A 1 53 ? 109.240 -8.442 -11.786 1.00 0.00 49 THR A C 3
ATOM 4683 O O . THR A 1 53 ? 109.413 -7.771 -12.785 1.00 0.00 49 THR A O 3
ATOM 4694 N N . LYS A 1 54 ? 109.661 -9.683 -11.718 1.00 0.00 50 LYS A N 3
ATOM 4695 C CA . LYS A 1 54 ? 110.461 -10.274 -12.845 1.00 0.00 50 LYS A CA 3
ATOM 4696 C C . LYS A 1 54 ? 109.678 -10.208 -14.163 1.00 0.00 50 LYS A C 3
ATOM 4697 O O . LYS A 1 54 ? 110.260 -10.204 -15.233 1.00 0.00 50 LYS A O 3
ATOM 4716 N N . ASP A 1 55 ? 108.369 -10.157 -14.095 1.00 0.00 51 ASP A N 3
ATOM 4717 C CA . ASP A 1 55 ? 107.562 -9.999 -15.349 1.00 0.00 51 ASP A CA 3
ATOM 4718 C C . ASP A 1 55 ? 107.375 -8.513 -15.713 1.00 0.00 51 ASP A C 3
ATOM 4719 O O . ASP A 1 55 ? 106.607 -8.186 -16.600 1.00 0.00 51 ASP A O 3
ATOM 4728 N N . ILE A 1 56 ? 108.067 -7.611 -15.043 1.00 0.00 52 ILE A N 3
ATOM 4729 C CA . ILE A 1 56 ? 108.012 -6.167 -15.448 1.00 0.00 52 ILE A CA 3
ATOM 4730 C C . ILE A 1 56 ? 108.884 -5.942 -16.688 1.00 0.00 52 ILE A C 3
ATOM 4731 O O . ILE A 1 56 ? 110.095 -6.058 -16.633 1.00 0.00 52 ILE A O 3
ATOM 4747 N N . LYS A 1 57 ? 108.271 -5.622 -17.800 1.00 0.00 53 LYS A N 3
ATOM 4748 C CA . LYS A 1 57 ? 109.063 -5.203 -18.999 1.00 0.00 53 LYS A CA 3
ATOM 4749 C C . LYS A 1 57 ? 109.435 -3.723 -18.896 1.00 0.00 53 LYS A C 3
ATOM 4750 O O . LYS A 1 57 ? 110.535 -3.328 -19.239 1.00 0.00 53 LYS A O 3
ATOM 4769 N N . ASP A 1 58 ? 108.526 -2.903 -18.425 1.00 0.00 54 ASP A N 3
ATOM 4770 C CA . ASP A 1 58 ? 108.771 -1.421 -18.435 1.00 0.00 54 ASP A CA 3
ATOM 4771 C C . ASP A 1 58 ? 108.030 -0.739 -17.283 1.00 0.00 54 ASP A C 3
ATOM 4772 O O . ASP A 1 58 ? 106.928 -1.116 -16.940 1.00 0.00 54 ASP A O 3
ATOM 4781 N N . LEU A 1 59 ? 108.631 0.268 -16.691 1.00 0.00 55 LEU A N 3
ATOM 4782 C CA . LEU A 1 59 ? 108.005 0.940 -15.510 1.00 0.00 55 LEU A CA 3
ATOM 4783 C C . LEU A 1 59 ? 107.833 2.444 -15.764 1.00 0.00 55 LEU A C 3
ATOM 4784 O O . LEU A 1 59 ? 108.659 3.070 -16.403 1.00 0.00 55 LEU A O 3
ATOM 4800 N N . ARG A 1 60 ? 106.764 3.019 -15.268 1.00 0.00 56 ARG A N 3
ATOM 4801 C CA . ARG A 1 60 ? 106.620 4.508 -15.293 1.00 0.00 56 ARG A CA 3
ATOM 4802 C C . ARG A 1 60 ? 105.828 4.980 -14.065 1.00 0.00 56 ARG A C 3
ATOM 4803 O O . ARG A 1 60 ? 105.103 4.215 -13.456 1.00 0.00 56 ARG A O 3
ATOM 4824 N N . ILE A 1 61 ? 105.964 6.232 -13.703 1.00 0.00 57 ILE A N 3
ATOM 4825 C CA . ILE A 1 61 ? 105.160 6.785 -12.565 1.00 0.00 57 ILE A CA 3
ATOM 4826 C C . ILE A 1 61 ? 104.179 7.835 -13.099 1.00 0.00 57 ILE A C 3
ATOM 4827 O O . ILE A 1 61 ? 104.558 8.732 -13.829 1.00 0.00 57 ILE A O 3
ATOM 4843 N N . LEU A 1 62 ? 102.922 7.726 -12.740 1.00 0.00 58 LEU A N 3
ATOM 4844 C CA . LEU A 1 62 ? 101.890 8.648 -13.311 1.00 0.00 58 LEU A CA 3
ATOM 4845 C C . LEU A 1 62 ? 101.764 9.905 -12.431 1.00 0.00 58 LEU A C 3
ATOM 4846 O O . LEU A 1 62 ? 101.762 9.797 -11.219 1.00 0.00 58 LEU A O 3
ATOM 4862 N N . PRO A 1 63 ? 101.660 11.065 -13.059 1.00 0.00 59 PRO A N 3
ATOM 4863 C CA . PRO A 1 63 ? 101.546 12.331 -12.285 1.00 0.00 59 PRO A CA 3
ATOM 4864 C C . PRO A 1 63 ? 100.185 12.405 -11.584 1.00 0.00 59 PRO A C 3
ATOM 4865 O O . PRO A 1 63 ? 99.152 12.224 -12.200 1.00 0.00 59 PRO A O 3
ATOM 4876 N N . LYS A 1 64 ? 100.182 12.673 -10.294 1.00 0.00 60 LYS A N 3
ATOM 4877 C CA . LYS A 1 64 ? 98.897 12.777 -9.516 1.00 0.00 60 LYS A CA 3
ATOM 4878 C C . LYS A 1 64 ? 98.021 11.530 -9.718 1.00 0.00 60 LYS A C 3
ATOM 4879 O O . LYS A 1 64 ? 98.399 10.599 -10.405 1.00 0.00 60 LYS A O 3
ATOM 4898 N N . ASN A 1 65 ? 96.855 11.514 -9.119 1.00 0.00 61 ASN A N 3
ATOM 4899 C CA . ASN A 1 65 ? 95.938 10.340 -9.277 1.00 0.00 61 ASN A CA 3
ATOM 4900 C C . ASN A 1 65 ? 95.270 10.372 -10.654 1.00 0.00 61 ASN A C 3
ATOM 4901 O O . ASN A 1 65 ? 95.068 9.345 -11.277 1.00 0.00 61 ASN A O 3
ATOM 4912 N N . GLU A 1 66 ? 94.926 11.545 -11.130 1.00 0.00 62 GLU A N 3
ATOM 4913 C CA . GLU A 1 66 ? 94.254 11.659 -12.463 1.00 0.00 62 GLU A CA 3
ATOM 4914 C C . GLU A 1 66 ? 95.099 12.515 -13.410 1.00 0.00 62 GLU A C 3
ATOM 4915 O O . GLU A 1 66 ? 95.799 13.417 -12.986 1.00 0.00 62 GLU A O 3
ATOM 4927 N N . ILE A 1 67 ? 95.036 12.237 -14.690 1.00 0.00 63 ILE A N 3
ATOM 4928 C CA . ILE A 1 67 ? 95.826 13.033 -15.683 1.00 0.00 63 ILE A CA 3
ATOM 4929 C C . ILE A 1 67 ? 94.875 13.688 -16.694 1.00 0.00 63 ILE A C 3
ATOM 4930 O O . ILE A 1 67 ? 93.958 13.059 -17.190 1.00 0.00 63 ILE A O 3
ATOM 4946 N N . MET A 1 68 ? 95.093 14.944 -16.999 1.00 0.00 64 MET A N 3
ATOM 4947 C CA . MET A 1 68 ? 94.218 15.649 -17.985 1.00 0.00 64 MET A CA 3
ATOM 4948 C C . MET A 1 68 ? 95.026 16.023 -19.239 1.00 0.00 64 MET A C 3
ATOM 4949 O O . MET A 1 68 ? 96.231 16.171 -19.164 1.00 0.00 64 MET A O 3
ATOM 4963 N N . PRO A 1 69 ? 94.339 16.166 -20.358 1.00 0.00 65 PRO A N 3
ATOM 4964 C CA . PRO A 1 69 ? 95.028 16.520 -21.627 1.00 0.00 65 PRO A CA 3
ATOM 4965 C C . PRO A 1 69 ? 95.565 17.955 -21.559 1.00 0.00 65 PRO A C 3
ATOM 4966 O O . PRO A 1 69 ? 94.884 18.858 -21.107 1.00 0.00 65 PRO A O 3
ATOM 4977 N N . LYS A 1 70 ? 96.780 18.165 -22.008 1.00 0.00 66 LYS A N 3
ATOM 4978 C CA . LYS A 1 70 ? 97.365 19.547 -21.997 1.00 0.00 66 LYS A CA 3
ATOM 4979 C C . LYS A 1 70 ? 96.604 20.453 -22.971 1.00 0.00 66 LYS A C 3
ATOM 4980 O O . LYS A 1 70 ? 96.368 21.614 -22.693 1.00 0.00 66 LYS A O 3
ATOM 4999 N N . ASN A 1 71 ? 96.221 19.925 -24.109 1.00 0.00 67 ASN A N 3
ATOM 5000 C CA . ASN A 1 71 ? 95.473 20.743 -25.112 1.00 0.00 67 ASN A CA 3
ATOM 5001 C C . ASN A 1 71 ? 93.998 20.330 -25.137 1.00 0.00 67 ASN A C 3
ATOM 5002 O O . ASN A 1 71 ? 93.666 19.181 -24.914 1.00 0.00 67 ASN A O 3
ATOM 5013 N N . GLY A 1 72 ? 93.117 21.263 -25.407 1.00 0.00 68 GLY A N 3
ATOM 5014 C CA . GLY A 1 72 ? 91.659 20.942 -25.443 1.00 0.00 68 GLY A CA 3
ATOM 5015 C C . GLY A 1 72 ? 91.001 21.674 -26.615 1.00 0.00 68 GLY A C 3
ATOM 5016 O O . GLY A 1 72 ? 91.641 21.968 -27.607 1.00 0.00 68 GLY A O 3
ATOM 5020 N N . THR A 1 73 ? 89.729 21.969 -26.502 1.00 0.00 69 THR A N 3
ATOM 5021 C CA . THR A 1 73 ? 89.013 22.676 -27.608 1.00 0.00 69 THR A CA 3
ATOM 5022 C C . THR A 1 73 ? 88.868 24.166 -27.282 1.00 0.00 69 THR A C 3
ATOM 5023 O O . THR A 1 73 ? 87.900 24.799 -27.660 1.00 0.00 69 THR A O 3
ATOM 5034 N N . LYS A 1 74 ? 89.829 24.730 -26.577 1.00 0.00 70 LYS A N 3
ATOM 5035 C CA . LYS A 1 74 ? 89.783 26.193 -26.223 1.00 0.00 70 LYS A CA 3
ATOM 5036 C C . LYS A 1 74 ? 88.458 26.545 -25.526 1.00 0.00 70 LYS A C 3
ATOM 5037 O O . LYS A 1 74 ? 87.808 27.520 -25.863 1.00 0.00 70 LYS A O 3
ATOM 5056 N N . SER A 1 75 ? 88.061 25.755 -24.559 1.00 0.00 71 SER A N 3
ATOM 5057 C CA . SER A 1 75 ? 86.774 26.022 -23.842 1.00 0.00 71 SER A CA 3
ATOM 5058 C C . SER A 1 75 ? 86.982 27.088 -22.753 1.00 0.00 71 SER A C 3
ATOM 5059 O O . SER A 1 75 ? 88.086 27.259 -22.272 1.00 0.00 71 SER A O 3
ATOM 5067 N N . PRO A 1 76 ? 85.912 27.774 -22.395 1.00 0.00 72 PRO A N 3
ATOM 5068 C CA . PRO A 1 76 ? 86.010 28.849 -21.372 1.00 0.00 72 PRO A CA 3
ATOM 5069 C C . PRO A 1 76 ? 86.330 28.255 -19.996 1.00 0.00 72 PRO A C 3
ATOM 5070 O O . PRO A 1 76 ? 87.099 28.816 -19.235 1.00 0.00 72 PRO A O 3
ATOM 5081 N N . SER A 1 77 ? 85.744 27.127 -19.673 1.00 0.00 73 SER A N 3
ATOM 5082 C CA . SER A 1 77 ? 85.982 26.507 -18.332 1.00 0.00 73 SER A CA 3
ATOM 5083 C C . SER A 1 77 ? 85.622 25.016 -18.361 1.00 0.00 73 SER A C 3
ATOM 5084 O O . SER A 1 77 ? 85.039 24.491 -17.429 1.00 0.00 73 SER A O 3
ATOM 5092 N N . THR A 1 78 ? 85.969 24.333 -19.426 1.00 0.00 74 THR A N 3
ATOM 5093 C CA . THR A 1 78 ? 85.677 22.869 -19.518 1.00 0.00 74 THR A CA 3
ATOM 5094 C C . THR A 1 78 ? 86.983 22.077 -19.616 1.00 0.00 74 THR A C 3
ATOM 5095 O O . THR A 1 78 ? 87.934 22.508 -20.243 1.00 0.00 74 THR A O 3
ATOM 5106 N N . ASN A 1 79 ? 87.036 20.915 -18.998 1.00 0.00 75 ASN A N 3
ATOM 5107 C CA . ASN A 1 79 ? 88.282 20.070 -19.025 1.00 0.00 75 ASN A CA 3
ATOM 5108 C C . ASN A 1 79 ? 89.497 20.877 -18.538 1.00 0.00 75 ASN A C 3
ATOM 5109 O O . ASN A 1 79 ? 90.570 20.813 -19.113 1.00 0.00 75 ASN A O 3
ATOM 5120 N N . SER A 1 80 ? 89.328 21.634 -17.480 1.00 0.00 76 SER A N 3
ATOM 5121 C CA . SER A 1 80 ? 90.458 22.454 -16.943 1.00 0.00 76 SER A CA 3
ATOM 5122 C C . SER A 1 80 ? 90.660 22.164 -15.453 1.00 0.00 76 SER A C 3
ATOM 5123 O O . SER A 1 80 ? 89.772 21.666 -14.784 1.00 0.00 76 SER A O 3
ATOM 5131 N N . THR A 1 81 ? 91.824 22.472 -14.932 1.00 0.00 77 THR A N 3
ATOM 5132 C CA . THR A 1 81 ? 92.101 22.215 -13.485 1.00 0.00 77 THR A CA 3
ATOM 5133 C C . THR A 1 81 ? 92.186 23.540 -12.721 1.00 0.00 77 THR A C 3
ATOM 5134 O O . THR A 1 81 ? 92.703 24.522 -13.223 1.00 0.00 77 THR A O 3
ATOM 5145 N N . LYS A 1 82 ? 91.681 23.570 -11.511 1.00 0.00 78 LYS A N 3
ATOM 5146 C CA . LYS A 1 82 ? 91.714 24.831 -10.707 1.00 0.00 78 LYS A CA 3
ATOM 5147 C C . LYS A 1 82 ? 93.021 24.917 -9.913 1.00 0.00 78 LYS A C 3
ATOM 5148 O O . LYS A 1 82 ? 93.431 23.966 -9.273 1.00 0.00 78 LYS A O 3
ATOM 5167 N N . LEU A 1 83 ? 93.674 26.054 -9.954 1.00 0.00 79 LEU A N 3
ATOM 5168 C CA . LEU A 1 83 ? 94.956 26.221 -9.204 1.00 0.00 79 LEU A CA 3
ATOM 5169 C C . LEU A 1 83 ? 94.723 27.054 -7.941 1.00 0.00 79 LEU A C 3
ATOM 5170 O O . LEU A 1 83 ? 93.914 27.964 -7.932 1.00 0.00 79 LEU A O 3
ATOM 5186 N N . LYS A 1 84 ? 95.428 26.749 -6.877 1.00 0.00 80 LYS A N 3
ATOM 5187 C CA . LYS A 1 84 ? 95.238 27.502 -5.590 1.00 0.00 80 LYS A CA 3
ATOM 5188 C C . LYS A 1 84 ? 95.571 28.988 -5.779 1.00 0.00 80 LYS A C 3
ATOM 5189 O O . LYS A 1 84 ? 94.978 29.847 -5.152 1.00 0.00 80 LYS A O 3
ATOM 5208 N N . SER A 1 85 ? 96.512 29.292 -6.641 1.00 0.00 81 SER A N 3
ATOM 5209 C CA . SER A 1 85 ? 96.889 30.724 -6.888 1.00 0.00 81 SER A CA 3
ATOM 5210 C C . SER A 1 85 ? 95.703 31.497 -7.476 1.00 0.00 81 SER A C 3
ATOM 5211 O O . SER A 1 85 ? 95.538 32.677 -7.224 1.00 0.00 81 SER A O 3
ATOM 5219 N N . ALA A 1 86 ? 94.879 30.838 -8.256 1.00 0.00 82 ALA A N 3
ATOM 5220 C CA . ALA A 1 86 ? 93.693 31.526 -8.864 1.00 0.00 82 ALA A CA 3
ATOM 5221 C C . ALA A 1 86 ? 92.696 31.938 -7.774 1.00 0.00 82 ALA A C 3
ATOM 5222 O O . ALA A 1 86 ? 92.017 32.940 -7.893 1.00 0.00 82 ALA A O 3
ATOM 5229 N N . GLU A 1 87 ? 92.610 31.170 -6.714 1.00 0.00 83 GLU A N 3
ATOM 5230 C CA . GLU A 1 87 ? 91.665 31.510 -5.606 1.00 0.00 83 GLU A CA 3
ATOM 5231 C C . GLU A 1 87 ? 92.413 32.225 -4.476 1.00 0.00 83 GLU A C 3
ATOM 5232 O O . GLU A 1 87 ? 93.618 32.106 -4.347 1.00 0.00 83 GLU A O 3
ATOM 5244 N N . THR A 1 88 ? 91.703 32.967 -3.659 1.00 0.00 84 THR A N 3
ATOM 5245 C CA . THR A 1 88 ? 92.365 33.712 -2.536 1.00 0.00 84 THR A CA 3
ATOM 5246 C C . THR A 1 88 ? 92.977 32.728 -1.531 1.00 0.00 84 THR A C 3
ATOM 5247 O O . THR A 1 88 ? 94.061 32.949 -1.021 1.00 0.00 84 THR A O 3
ATOM 5258 N N . TYR A 1 89 ? 92.288 31.651 -1.246 1.00 0.00 85 TYR A N 3
ATOM 5259 C CA . TYR A 1 89 ? 92.826 30.638 -0.287 1.00 0.00 85 TYR A CA 3
ATOM 5260 C C . TYR A 1 89 ? 92.138 29.286 -0.502 1.00 0.00 85 TYR A C 3
ATOM 5261 O O . TYR A 1 89 ? 92.769 28.317 -0.881 1.00 0.00 85 TYR A O 3
ATOM 5279 N N . SER A 1 90 ? 90.850 29.217 -0.261 1.00 0.00 86 SER A N 3
ATOM 5280 C CA . SER A 1 90 ? 90.113 27.930 -0.444 1.00 0.00 86 SER A CA 3
ATOM 5281 C C . SER A 1 90 ? 88.723 28.195 -1.029 1.00 0.00 86 SER A C 3
ATOM 5282 O O . SER A 1 90 ? 88.088 29.185 -0.715 1.00 0.00 86 SER A O 3
ATOM 5290 N N . SER A 1 91 ? 88.248 27.314 -1.879 1.00 0.00 87 SER A N 3
ATOM 5291 C CA . SER A 1 91 ? 86.883 27.490 -2.473 1.00 0.00 87 SER A CA 3
ATOM 5292 C C . SER A 1 91 ? 85.811 27.329 -1.390 1.00 0.00 87 SER A C 3
ATOM 5293 O O . SER A 1 91 ? 84.793 27.996 -1.412 1.00 0.00 87 SER A O 3
ATOM 5301 N N . LYS A 1 92 ? 86.037 26.447 -0.447 1.00 0.00 88 LYS A N 3
ATOM 5302 C CA . LYS A 1 92 ? 85.039 26.230 0.646 1.00 0.00 88 LYS A CA 3
ATOM 5303 C C . LYS A 1 92 ? 85.536 26.862 1.948 1.00 0.00 88 LYS A C 3
ATOM 5304 O O . LYS A 1 92 ? 86.721 27.077 2.129 1.00 0.00 88 LYS A O 3
ATOM 5323 N N . ASN A 1 93 ? 84.637 27.161 2.854 1.00 0.00 89 ASN A N 3
ATOM 5324 C CA . ASN A 1 93 ? 85.045 27.777 4.153 1.00 0.00 89 ASN A CA 3
ATOM 5325 C C . ASN A 1 93 ? 85.185 26.697 5.229 1.00 0.00 89 ASN A C 3
ATOM 5326 O O . ASN A 1 93 ? 84.209 26.112 5.662 1.00 0.00 89 ASN A O 3
ATOM 5337 N N . LYS A 1 94 ? 86.394 26.431 5.660 1.00 0.00 90 LYS A N 3
ATOM 5338 C CA . LYS A 1 94 ? 86.615 25.392 6.712 1.00 0.00 90 LYS A CA 3
ATOM 5339 C C . LYS A 1 94 ? 86.833 26.056 8.074 1.00 0.00 90 LYS A C 3
ATOM 5340 O O . LYS A 1 94 ? 87.375 27.143 8.162 1.00 0.00 90 LYS A O 3
ATOM 5359 N N . TRP A 1 95 ? 86.413 25.408 9.135 1.00 0.00 91 TRP A N 3
ATOM 5360 C CA . TRP A 1 95 ? 86.590 25.992 10.499 1.00 0.00 91 TRP A CA 3
ATOM 5361 C C . TRP A 1 95 ? 87.724 25.274 11.238 1.00 0.00 91 TRP A C 3
ATOM 5362 O O . TRP A 1 95 ? 87.767 24.059 11.292 1.00 0.00 91 TRP A O 3
ATOM 5383 N N . SER A 1 96 ? 88.641 26.022 11.804 1.00 0.00 92 SER A N 3
ATOM 5384 C CA . SER A 1 96 ? 89.776 25.393 12.550 1.00 0.00 92 SER A CA 3
ATOM 5385 C C . SER A 1 96 ? 89.402 25.195 14.022 1.00 0.00 92 SER A C 3
ATOM 5386 O O . SER A 1 96 ? 89.829 24.246 14.655 1.00 0.00 92 SER A O 3
ATOM 5394 N N . MET A 1 97 ? 88.606 26.085 14.568 1.00 0.00 93 MET A N 3
ATOM 5395 C CA . MET A 1 97 ? 88.198 25.959 16.006 1.00 0.00 93 MET A CA 3
ATOM 5396 C C . MET A 1 97 ? 87.312 24.724 16.201 1.00 0.00 93 MET A C 3
ATOM 5397 O O . MET A 1 97 ? 87.386 24.053 17.215 1.00 0.00 93 MET A O 3
ATOM 5411 N N . ASP A 1 98 ? 86.477 24.423 15.236 1.00 0.00 94 ASP A N 3
ATOM 5412 C CA . ASP A 1 98 ? 85.573 23.237 15.358 1.00 0.00 94 ASP A CA 3
ATOM 5413 C C . ASP A 1 98 ? 86.277 21.980 14.838 1.00 0.00 94 ASP A C 3
ATOM 5414 O O . ASP A 1 98 ? 86.877 21.991 13.779 1.00 0.00 94 ASP A O 3
ATOM 5423 N N . CYS A 1 99 ? 86.204 20.900 15.577 1.00 0.00 95 CYS A N 3
ATOM 5424 C CA . CYS A 1 99 ? 86.856 19.629 15.132 1.00 0.00 95 CYS A CA 3
ATOM 5425 C C . CYS A 1 99 ? 86.062 18.417 15.637 1.00 0.00 95 CYS A C 3
ATOM 5426 O O . CYS A 1 99 ? 85.398 18.482 16.655 1.00 0.00 95 CYS A O 3
ATOM 5434 N N . ASP A 1 100 ? 86.129 17.315 14.929 1.00 0.00 96 ASP A N 3
ATOM 5435 C CA . ASP A 1 100 ? 85.384 16.090 15.358 1.00 0.00 96 ASP A CA 3
ATOM 5436 C C . ASP A 1 100 ? 86.359 15.029 15.884 1.00 0.00 96 ASP A C 3
ATOM 5437 O O . ASP A 1 100 ? 87.510 14.984 15.490 1.00 0.00 96 ASP A O 3
ATOM 5446 N N . GLU A 1 101 ? 85.902 14.178 16.771 1.00 0.00 97 GLU A N 3
ATOM 5447 C CA . GLU A 1 101 ? 86.788 13.111 17.329 1.00 0.00 97 GLU A CA 3
ATOM 5448 C C . GLU A 1 101 ? 86.128 11.738 17.169 1.00 0.00 97 GLU A C 3
ATOM 5449 O O . GLU A 1 101 ? 84.919 11.632 17.066 1.00 0.00 97 GLU A O 3
ATOM 5461 N N . GLU A 1 102 ? 86.915 10.691 17.150 1.00 0.00 98 GLU A N 3
ATOM 5462 C CA . GLU A 1 102 ? 86.345 9.316 17.006 1.00 0.00 98 GLU A CA 3
ATOM 5463 C C . GLU A 1 102 ? 86.371 8.590 18.354 1.00 0.00 98 GLU A C 3
ATOM 5464 O O . GLU A 1 102 ? 87.254 8.803 19.164 1.00 0.00 98 GLU A O 3
ATOM 5476 N N . PHE A 1 103 ? 85.410 7.732 18.595 1.00 0.00 99 PHE A N 3
ATOM 5477 C CA . PHE A 1 103 ? 85.361 6.990 19.892 1.00 0.00 99 PHE A CA 3
ATOM 5478 C C . PHE A 1 103 ? 84.968 5.527 19.655 1.00 0.00 99 PHE A C 3
ATOM 5479 O O . PHE A 1 103 ? 84.472 5.175 18.600 1.00 0.00 99 PHE A O 3
ATOM 5496 N N . ASP A 1 104 ? 85.189 4.679 20.629 1.00 0.00 100 ASP A N 3
ATOM 5497 C CA . ASP A 1 104 ? 84.835 3.234 20.474 1.00 0.00 100 ASP A CA 3
ATOM 5498 C C . ASP A 1 104 ? 84.325 2.665 21.805 1.00 0.00 100 ASP A C 3
ATOM 5499 O O . ASP A 1 104 ? 84.316 3.345 22.815 1.00 0.00 100 ASP A O 3
ATOM 5508 N N . PHE A 1 105 ? 83.903 1.424 21.807 1.00 0.00 101 PHE A N 3
ATOM 5509 C CA . PHE A 1 105 ? 83.388 0.800 23.063 1.00 0.00 101 PHE A CA 3
ATOM 5510 C C . PHE A 1 105 ? 84.444 -0.135 23.661 1.00 0.00 101 PHE A C 3
ATOM 5511 O O . PHE A 1 105 ? 85.004 -0.969 22.972 1.00 0.00 101 PHE A O 3
ATOM 5528 N N . ALA A 1 106 ? 84.715 0.000 24.936 1.00 0.00 102 ALA A N 3
ATOM 5529 C CA . ALA A 1 106 ? 85.735 -0.874 25.592 1.00 0.00 102 ALA A CA 3
ATOM 5530 C C . ALA A 1 106 ? 85.045 -1.935 26.456 1.00 0.00 102 ALA A C 3
ATOM 5531 O O . ALA A 1 106 ? 84.115 -1.642 27.185 1.00 0.00 102 ALA A O 3
ATOM 5538 N N . ALA A 1 107 ? 85.498 -3.162 26.376 1.00 0.00 103 ALA A N 3
ATOM 5539 C CA . ALA A 1 107 ? 84.884 -4.252 27.195 1.00 0.00 103 ALA A CA 3
ATOM 5540 C C . ALA A 1 107 ? 85.678 -4.454 28.489 1.00 0.00 103 ALA A C 3
ATOM 5541 O O . ALA A 1 107 ? 85.120 -4.766 29.525 1.00 0.00 103 ALA A O 3
ATOM 5548 N N . ASN A 1 108 ? 86.977 -4.278 28.433 1.00 0.00 104 ASN A N 3
ATOM 5549 C CA . ASN A 1 108 ? 87.826 -4.471 29.655 1.00 0.00 104 ASN A CA 3
ATOM 5550 C C . ASN A 1 108 ? 87.476 -3.427 30.721 1.00 0.00 104 ASN A C 3
ATOM 5551 O O . ASN A 1 108 ? 87.534 -3.699 31.907 1.00 0.00 104 ASN A O 3
ATOM 5562 N N . LEU A 1 109 ? 87.114 -2.239 30.303 1.00 0.00 105 LEU A N 3
ATOM 5563 C CA . LEU A 1 109 ? 86.753 -1.168 31.284 1.00 0.00 105 LEU A CA 3
ATOM 5564 C C . LEU A 1 109 ? 85.241 -1.163 31.528 1.00 0.00 105 LEU A C 3
ATOM 5565 O O . LEU A 1 109 ? 84.459 -1.360 30.617 1.00 0.00 105 LEU A O 3
ATOM 5581 N N . GLU A 1 110 ? 84.831 -0.940 32.753 1.00 0.00 106 GLU A N 3
ATOM 5582 C CA . GLU A 1 110 ? 83.371 -0.930 33.074 1.00 0.00 106 GLU A CA 3
ATOM 5583 C C . GLU A 1 110 ? 82.853 0.509 33.135 1.00 0.00 106 GLU A C 3
ATOM 5584 O O . GLU A 1 110 ? 83.562 1.414 33.539 1.00 0.00 106 GLU A O 3
ATOM 5596 N N . LYS A 1 111 ? 81.622 0.724 32.738 1.00 0.00 107 LYS A N 3
ATOM 5597 C CA . LYS A 1 111 ? 81.042 2.101 32.772 1.00 0.00 107 LYS A CA 3
ATOM 5598 C C . LYS A 1 111 ? 80.140 2.263 33.999 1.00 0.00 107 LYS A C 3
ATOM 5599 O O . LYS A 1 111 ? 79.559 1.307 34.481 1.00 0.00 107 LYS A O 3
ATOM 5618 N N . PHE A 1 112 ? 80.022 3.467 34.506 1.00 0.00 108 PHE A N 3
ATOM 5619 C CA . PHE A 1 112 ? 79.159 3.704 35.704 1.00 0.00 108 PHE A CA 3
ATOM 5620 C C . PHE A 1 112 ? 77.785 4.245 35.285 1.00 0.00 108 PHE A C 3
ATOM 5621 O O . PHE A 1 112 ? 77.120 4.919 36.051 1.00 0.00 108 PHE A O 3
ATOM 5638 N N . ASP A 1 113 ? 77.357 3.955 34.077 1.00 0.00 109 ASP A N 3
ATOM 5639 C CA . ASP A 1 113 ? 76.029 4.458 33.603 1.00 0.00 109 ASP A CA 3
ATOM 5640 C C . ASP A 1 113 ? 74.948 3.400 33.841 1.00 0.00 109 ASP A C 3
ATOM 5641 O O . ASP A 1 113 ? 75.113 2.245 33.492 1.00 0.00 109 ASP A O 3
ATOM 5650 N N . LYS A 1 114 ? 73.845 3.788 34.434 1.00 0.00 110 LYS A N 3
ATOM 5651 C CA . LYS A 1 114 ? 72.740 2.817 34.700 1.00 0.00 110 LYS A CA 3
ATOM 5652 C C . LYS A 1 114 ? 71.421 3.349 34.129 1.00 0.00 110 LYS A C 3
ATOM 5653 O O . LYS A 1 114 ? 71.300 4.522 33.838 1.00 0.00 110 LYS A O 3
ATOM 5672 N N . LYS A 1 115 ? 70.437 2.484 33.976 1.00 0.00 111 LYS A N 3
ATOM 5673 C CA . LYS A 1 115 ? 69.107 2.882 33.386 1.00 0.00 111 LYS A CA 3
ATOM 5674 C C . LYS A 1 115 ? 69.260 3.296 31.915 1.00 0.00 111 LYS A C 3
ATOM 5675 O O . LYS A 1 115 ? 68.748 2.639 31.028 1.00 0.00 111 LYS A O 3
ATOM 5694 N N . GLN A 1 116 ? 69.957 4.377 31.650 1.00 0.00 112 GLN A N 3
ATOM 5695 C CA . GLN A 1 116 ? 70.124 4.853 30.234 1.00 0.00 112 GLN A CA 3
ATOM 5696 C C . GLN A 1 116 ? 70.816 3.783 29.379 1.00 0.00 112 GLN A C 3
ATOM 5697 O O . GLN A 1 116 ? 70.580 3.684 28.189 1.00 0.00 112 GLN A O 3
ATOM 5711 N N . VAL A 1 117 ? 71.666 2.984 29.979 1.00 0.00 113 VAL A N 3
ATOM 5712 C CA . VAL A 1 117 ? 72.370 1.910 29.211 1.00 0.00 113 VAL A CA 3
ATOM 5713 C C . VAL A 1 117 ? 71.571 0.604 29.297 1.00 0.00 113 VAL A C 3
ATOM 5714 O O . VAL A 1 117 ? 71.059 0.250 30.343 1.00 0.00 113 VAL A O 3
ATOM 5727 N N . PHE A 1 118 ? 71.464 -0.109 28.201 1.00 0.00 114 PHE A N 3
ATOM 5728 C CA . PHE A 1 118 ? 70.677 -1.380 28.195 1.00 0.00 114 PHE A CA 3
ATOM 5729 C C . PHE A 1 118 ? 71.615 -2.584 28.056 1.00 0.00 114 PHE A C 3
ATOM 5730 O O . PHE A 1 118 ? 72.691 -2.477 27.497 1.00 0.00 114 PHE A O 3
ATOM 5747 N N . ALA A 1 119 ? 71.210 -3.724 28.561 1.00 0.00 115 ALA A N 3
ATOM 5748 C CA . ALA A 1 119 ? 72.071 -4.948 28.463 1.00 0.00 115 ALA A CA 3
ATOM 5749 C C . ALA A 1 119 ? 72.215 -5.385 27.001 1.00 0.00 115 ALA A C 3
ATOM 5750 O O . ALA A 1 119 ? 73.236 -5.914 26.603 1.00 0.00 115 ALA A O 3
ATOM 5757 N N . GLU A 1 120 ? 71.197 -5.165 26.203 1.00 0.00 116 GLU A N 3
ATOM 5758 C CA . GLU A 1 120 ? 71.266 -5.556 24.761 1.00 0.00 116 GLU A CA 3
ATOM 5759 C C . GLU A 1 120 ? 71.662 -4.348 23.907 1.00 0.00 116 GLU A C 3
ATOM 5760 O O . GLU A 1 120 ? 71.425 -3.212 24.278 1.00 0.00 116 GLU A O 3
ATOM 5772 N N . PHE A 1 121 ? 72.263 -4.588 22.767 1.00 0.00 117 PHE A N 3
ATOM 5773 C CA . PHE A 1 121 ? 72.694 -3.461 21.884 1.00 0.00 117 PHE A CA 3
ATOM 5774 C C . PHE A 1 121 ? 71.727 -3.311 20.706 1.00 0.00 117 PHE A C 3
ATOM 5775 O O . PHE A 1 121 ? 71.400 -4.273 20.037 1.00 0.00 117 PHE A O 3
ATOM 5792 N N . ARG A 1 122 ? 71.270 -2.107 20.453 1.00 0.00 118 ARG A N 3
ATOM 5793 C CA . ARG A 1 122 ? 70.335 -1.875 19.310 1.00 0.00 118 ARG A CA 3
ATOM 5794 C C . ARG A 1 122 ? 70.868 -0.752 18.415 1.00 0.00 118 ARG A C 3
ATOM 5795 O O . ARG A 1 122 ? 71.008 0.378 18.845 1.00 0.00 118 ARG A O 3
ATOM 5816 N N . GLU A 1 123 ? 71.165 -1.059 17.175 1.00 0.00 119 GLU A N 3
ATOM 5817 C CA . GLU A 1 123 ? 71.692 -0.017 16.238 1.00 0.00 119 GLU A CA 3
ATOM 5818 C C . GLU A 1 123 ? 71.561 -0.491 14.785 1.00 0.00 119 GLU A C 3
ATOM 5819 O O . GLU A 1 123 ? 71.334 -1.658 14.524 1.00 0.00 119 GLU A O 3
ATOM 5831 N N . LYS A 1 124 ? 71.703 0.410 13.842 1.00 0.00 120 LYS A N 3
ATOM 5832 C CA . LYS A 1 124 ? 71.606 0.022 12.396 1.00 0.00 120 LYS A CA 3
ATOM 5833 C C . LYS A 1 124 ? 72.747 -0.929 12.021 1.00 0.00 120 LYS A C 3
ATOM 5834 O O . LYS A 1 124 ? 72.582 -1.818 11.207 1.00 0.00 120 LYS A O 3
ATOM 5853 N N . ASP A 1 125 ? 73.909 -0.743 12.615 1.00 0.00 121 ASP A N 3
ATOM 5854 C CA . ASP A 1 125 ? 75.092 -1.625 12.313 1.00 0.00 121 ASP A CA 3
ATOM 5855 C C . ASP A 1 125 ? 75.360 -1.687 10.804 1.00 0.00 121 ASP A C 3
ATOM 5856 O O . ASP A 1 125 ? 74.787 -0.883 10.086 1.00 0.00 121 ASP A O 3
ATOM 5866 N N . GLY A 1 1 ? 124.176 11.041 -3.210 1.00 0.00 -3 GLY A N 4
ATOM 5867 C CA . GLY A 1 1 ? 125.099 12.039 -2.596 1.00 0.00 -3 GLY A CA 4
ATOM 5868 C C . GLY A 1 1 ? 124.453 12.629 -1.342 1.00 0.00 -3 GLY A C 4
ATOM 5869 O O . GLY A 1 1 ? 124.301 11.956 -0.338 1.00 0.00 -3 GLY A O 4
ATOM 5875 N N . ALA A 1 2 ? 124.073 13.884 -1.393 1.00 0.00 -2 ALA A N 4
ATOM 5876 C CA . ALA A 1 2 ? 123.431 14.533 -0.204 1.00 0.00 -2 ALA A CA 4
ATOM 5877 C C . ALA A 1 2 ? 122.057 13.910 0.065 1.00 0.00 -2 ALA A C 4
ATOM 5878 O O . ALA A 1 2 ? 121.630 13.799 1.199 1.00 0.00 -2 ALA A O 4
ATOM 5885 N N . MET A 1 3 ? 121.365 13.505 -0.974 1.00 0.00 -1 MET A N 4
ATOM 5886 C CA . MET A 1 3 ? 120.017 12.884 -0.794 1.00 0.00 -1 MET A CA 4
ATOM 5887 C C . MET A 1 3 ? 119.985 11.493 -1.435 1.00 0.00 -1 MET A C 4
ATOM 5888 O O . MET A 1 3 ? 120.806 11.171 -2.275 1.00 0.00 -1 MET A O 4
ATOM 5902 N N . GLY A 1 4 ? 119.042 10.672 -1.044 1.00 0.00 0 GLY A N 4
ATOM 5903 C CA . GLY A 1 4 ? 118.946 9.297 -1.621 1.00 0.00 0 GLY A CA 4
ATOM 5904 C C . GLY A 1 4 ? 117.474 8.904 -1.765 1.00 0.00 0 GLY A C 4
ATOM 5905 O O . GLY A 1 4 ? 116.586 9.661 -1.418 1.00 0.00 0 GLY A O 4
ATOM 5909 N N . MET A 1 5 ? 117.213 7.725 -2.274 1.00 0.00 1 MET A N 4
ATOM 5910 C CA . MET A 1 5 ? 115.800 7.269 -2.449 1.00 0.00 1 MET A CA 4
ATOM 5911 C C . MET A 1 5 ? 115.417 6.292 -1.334 1.00 0.00 1 MET A C 4
ATOM 5912 O O . MET A 1 5 ? 116.235 5.519 -0.869 1.00 0.00 1 MET A O 4
ATOM 5926 N N . SER A 1 6 ? 114.178 6.324 -0.904 1.00 0.00 2 SER A N 4
ATOM 5927 C CA . SER A 1 6 ? 113.727 5.403 0.183 1.00 0.00 2 SER A CA 4
ATOM 5928 C C . SER A 1 6 ? 112.594 4.504 -0.321 1.00 0.00 2 SER A C 4
ATOM 5929 O O . SER A 1 6 ? 111.826 4.888 -1.184 1.00 0.00 2 SER A O 4
ATOM 5937 N N . VAL A 1 7 ? 112.487 3.313 0.217 1.00 0.00 3 VAL A N 4
ATOM 5938 C CA . VAL A 1 7 ? 111.408 2.368 -0.228 1.00 0.00 3 VAL A CA 4
ATOM 5939 C C . VAL A 1 7 ? 110.028 2.920 0.162 1.00 0.00 3 VAL A C 4
ATOM 5940 O O . VAL A 1 7 ? 109.046 2.685 -0.519 1.00 0.00 3 VAL A O 4
ATOM 5953 N N . ALA A 1 8 ? 109.951 3.651 1.249 1.00 0.00 4 ALA A N 4
ATOM 5954 C CA . ALA A 1 8 ? 108.631 4.201 1.707 1.00 0.00 4 ALA A CA 4
ATOM 5955 C C . ALA A 1 8 ? 108.046 5.151 0.653 1.00 0.00 4 ALA A C 4
ATOM 5956 O O . ALA A 1 8 ? 106.842 5.269 0.519 1.00 0.00 4 ALA A O 4
ATOM 5963 N N . ASP A 1 9 ? 108.891 5.826 -0.091 1.00 0.00 5 ASP A N 4
ATOM 5964 C CA . ASP A 1 9 ? 108.389 6.764 -1.149 1.00 0.00 5 ASP A CA 4
ATOM 5965 C C . ASP A 1 9 ? 107.638 5.989 -2.238 1.00 0.00 5 ASP A C 4
ATOM 5966 O O . ASP A 1 9 ? 106.621 6.435 -2.736 1.00 0.00 5 ASP A O 4
ATOM 5975 N N . PHE A 1 10 ? 108.136 4.833 -2.608 1.00 0.00 6 PHE A N 4
ATOM 5976 C CA . PHE A 1 10 ? 107.445 4.010 -3.652 1.00 0.00 6 PHE A CA 4
ATOM 5977 C C . PHE A 1 10 ? 106.220 3.310 -3.052 1.00 0.00 6 PHE A C 4
ATOM 5978 O O . PHE A 1 10 ? 105.237 3.079 -3.731 1.00 0.00 6 PHE A O 4
ATOM 5995 N N . TYR A 1 11 ? 106.275 2.973 -1.784 1.00 0.00 7 TYR A N 4
ATOM 5996 C CA . TYR A 1 11 ? 105.098 2.322 -1.120 1.00 0.00 7 TYR A CA 4
ATOM 5997 C C . TYR A 1 11 ? 103.927 3.307 -1.045 1.00 0.00 7 TYR A C 4
ATOM 5998 O O . TYR A 1 11 ? 104.072 4.420 -0.575 1.00 0.00 7 TYR A O 4
ATOM 6016 N N . GLY A 1 12 ? 102.770 2.899 -1.506 1.00 0.00 8 GLY A N 4
ATOM 6017 C CA . GLY A 1 12 ? 101.597 3.825 -1.537 1.00 0.00 8 GLY A CA 4
ATOM 6018 C C . GLY A 1 12 ? 101.667 4.742 -2.771 1.00 0.00 8 GLY A C 4
ATOM 6019 O O . GLY A 1 12 ? 100.819 5.598 -2.950 1.00 0.00 8 GLY A O 4
ATOM 6023 N N . SER A 1 13 ? 102.661 4.577 -3.619 1.00 0.00 9 SER A N 4
ATOM 6024 C CA . SER A 1 13 ? 102.762 5.436 -4.840 1.00 0.00 9 SER A CA 4
ATOM 6025 C C . SER A 1 13 ? 101.954 4.820 -5.984 1.00 0.00 9 SER A C 4
ATOM 6026 O O . SER A 1 13 ? 101.933 3.614 -6.156 1.00 0.00 9 SER A O 4
ATOM 6034 N N . ASN A 1 14 ? 101.293 5.637 -6.767 1.00 0.00 10 ASN A N 4
ATOM 6035 C CA . ASN A 1 14 ? 100.519 5.107 -7.931 1.00 0.00 10 ASN A CA 4
ATOM 6036 C C . ASN A 1 14 ? 101.400 5.120 -9.183 1.00 0.00 10 ASN A C 4
ATOM 6037 O O . ASN A 1 14 ? 101.796 6.166 -9.667 1.00 0.00 10 ASN A O 4
ATOM 6048 N N . VAL A 1 15 ? 101.707 3.959 -9.708 1.00 0.00 11 VAL A N 4
ATOM 6049 C CA . VAL A 1 15 ? 102.589 3.878 -10.912 1.00 0.00 11 VAL A CA 4
ATOM 6050 C C . VAL A 1 15 ? 101.988 2.912 -11.935 1.00 0.00 11 VAL A C 4
ATOM 6051 O O . VAL A 1 15 ? 101.113 2.127 -11.613 1.00 0.00 11 VAL A O 4
ATOM 6064 N N . GLU A 1 16 ? 102.446 2.963 -13.163 1.00 0.00 12 GLU A N 4
ATOM 6065 C CA . GLU A 1 16 ? 102.001 1.958 -14.174 1.00 0.00 12 GLU A CA 4
ATOM 6066 C C . GLU A 1 16 ? 103.211 1.160 -14.671 1.00 0.00 12 GLU A C 4
ATOM 6067 O O . GLU A 1 16 ? 104.305 1.678 -14.772 1.00 0.00 12 GLU A O 4
ATOM 6079 N N . VAL A 1 17 ? 103.018 -0.097 -14.976 1.00 0.00 13 VAL A N 4
ATOM 6080 C CA . VAL A 1 17 ? 104.137 -0.918 -15.529 1.00 0.00 13 VAL A CA 4
ATOM 6081 C C . VAL A 1 17 ? 103.643 -1.722 -16.733 1.00 0.00 13 VAL A C 4
ATOM 6082 O O . VAL A 1 17 ? 102.522 -2.199 -16.745 1.00 0.00 13 VAL A O 4
ATOM 6095 N N . LEU A 1 18 ? 104.463 -1.874 -17.742 1.00 0.00 14 LEU A N 4
ATOM 6096 C CA . LEU A 1 18 ? 104.105 -2.835 -18.831 1.00 0.00 14 LEU A CA 4
ATOM 6097 C C . LEU A 1 18 ? 104.778 -4.174 -18.567 1.00 0.00 14 LEU A C 4
ATOM 6098 O O . LEU A 1 18 ? 105.941 -4.233 -18.210 1.00 0.00 14 LEU A O 4
ATOM 6114 N N . LEU A 1 19 ? 104.056 -5.246 -18.739 1.00 0.00 15 LEU A N 4
ATOM 6115 C CA . LEU A 1 19 ? 104.671 -6.593 -18.554 1.00 0.00 15 LEU A CA 4
ATOM 6116 C C . LEU A 1 19 ? 105.390 -7.024 -19.836 1.00 0.00 15 LEU A C 4
ATOM 6117 O O . LEU A 1 19 ? 105.354 -6.337 -20.839 1.00 0.00 15 LEU A O 4
ATOM 6133 N N . ASN A 1 20 ? 106.042 -8.162 -19.803 1.00 0.00 16 ASN A N 4
ATOM 6134 C CA . ASN A 1 20 ? 106.845 -8.635 -20.987 1.00 0.00 16 ASN A CA 4
ATOM 6135 C C . ASN A 1 20 ? 105.978 -8.728 -22.254 1.00 0.00 16 ASN A C 4
ATOM 6136 O O . ASN A 1 20 ? 106.486 -8.687 -23.360 1.00 0.00 16 ASN A O 4
ATOM 6147 N N . ASN A 1 21 ? 104.683 -8.852 -22.099 1.00 0.00 17 ASN A N 4
ATOM 6148 C CA . ASN A 1 21 ? 103.792 -9.019 -23.289 1.00 0.00 17 ASN A CA 4
ATOM 6149 C C . ASN A 1 21 ? 103.115 -7.688 -23.663 1.00 0.00 17 ASN A C 4
ATOM 6150 O O . ASN A 1 21 ? 102.053 -7.682 -24.257 1.00 0.00 17 ASN A O 4
ATOM 6161 N N . ASP A 1 22 ? 103.717 -6.560 -23.319 1.00 0.00 18 ASP A N 4
ATOM 6162 C CA . ASP A 1 22 ? 103.163 -5.224 -23.731 1.00 0.00 18 ASP A CA 4
ATOM 6163 C C . ASP A 1 22 ? 101.729 -5.047 -23.213 1.00 0.00 18 ASP A C 4
ATOM 6164 O O . ASP A 1 22 ? 100.945 -4.311 -23.784 1.00 0.00 18 ASP A O 4
ATOM 6173 N N . SER A 1 23 ? 101.381 -5.721 -22.138 1.00 0.00 19 SER A N 4
ATOM 6174 C CA . SER A 1 23 ? 100.089 -5.427 -21.451 1.00 0.00 19 SER A CA 4
ATOM 6175 C C . SER A 1 23 ? 100.342 -4.420 -20.332 1.00 0.00 19 SER A C 4
ATOM 6176 O O . SER A 1 23 ? 101.267 -4.571 -19.554 1.00 0.00 19 SER A O 4
ATOM 6184 N N . LYS A 1 24 ? 99.533 -3.396 -20.241 1.00 0.00 20 LYS A N 4
ATOM 6185 C CA . LYS A 1 24 ? 99.842 -2.280 -19.295 1.00 0.00 20 LYS A CA 4
ATOM 6186 C C . LYS A 1 24 ? 98.858 -2.284 -18.122 1.00 0.00 20 LYS A C 4
ATOM 6187 O O . LYS A 1 24 ? 97.665 -2.445 -18.301 1.00 0.00 20 LYS A O 4
ATOM 6206 N N . ALA A 1 25 ? 99.359 -2.106 -16.923 1.00 0.00 21 ALA A N 4
ATOM 6207 C CA . ALA A 1 25 ? 98.465 -1.996 -15.730 1.00 0.00 21 ALA A CA 4
ATOM 6208 C C . ALA A 1 25 ? 99.022 -0.951 -14.758 1.00 0.00 21 ALA A C 4
ATOM 6209 O O . ALA A 1 25 ? 100.214 -0.707 -14.720 1.00 0.00 21 ALA A O 4
ATOM 6216 N N . ARG A 1 26 ? 98.169 -0.334 -13.974 1.00 0.00 22 ARG A N 4
ATOM 6217 C CA . ARG A 1 26 ? 98.649 0.707 -13.010 1.00 0.00 22 ARG A CA 4
ATOM 6218 C C . ARG A 1 26 ? 97.858 0.638 -11.703 1.00 0.00 22 ARG A C 4
ATOM 6219 O O . ARG A 1 26 ? 96.719 0.213 -11.680 1.00 0.00 22 ARG A O 4
ATOM 6240 N N . GLY A 1 27 ? 98.464 1.054 -10.617 1.00 0.00 23 GLY A N 4
ATOM 6241 C CA . GLY A 1 27 ? 97.758 1.031 -9.302 1.00 0.00 23 GLY A CA 4
ATOM 6242 C C . GLY A 1 27 ? 98.701 1.540 -8.210 1.00 0.00 23 GLY A C 4
ATOM 6243 O O . GLY A 1 27 ? 99.803 1.974 -8.490 1.00 0.00 23 GLY A O 4
ATOM 6247 N N . VAL A 1 28 ? 98.278 1.488 -6.970 1.00 0.00 24 VAL A N 4
ATOM 6248 C CA . VAL A 1 28 ? 99.121 2.034 -5.859 1.00 0.00 24 VAL A CA 4
ATOM 6249 C C . VAL A 1 28 ? 99.926 0.900 -5.213 1.00 0.00 24 VAL A C 4
ATOM 6250 O O . VAL A 1 28 ? 99.390 -0.132 -4.864 1.00 0.00 24 VAL A O 4
ATOM 6263 N N . ILE A 1 29 ? 101.211 1.095 -5.054 1.00 0.00 25 ILE A N 4
ATOM 6264 C CA . ILE A 1 29 ? 102.086 0.004 -4.507 1.00 0.00 25 ILE A CA 4
ATOM 6265 C C . ILE A 1 29 ? 101.769 -0.230 -3.024 1.00 0.00 25 ILE A C 4
ATOM 6266 O O . ILE A 1 29 ? 101.513 0.702 -2.283 1.00 0.00 25 ILE A O 4
ATOM 6282 N N . THR A 1 30 ? 101.786 -1.470 -2.593 1.00 0.00 26 THR A N 4
ATOM 6283 C CA . THR A 1 30 ? 101.530 -1.774 -1.152 1.00 0.00 26 THR A CA 4
ATOM 6284 C C . THR A 1 30 ? 102.670 -2.598 -0.540 1.00 0.00 26 THR A C 4
ATOM 6285 O O . THR A 1 30 ? 103.014 -2.410 0.613 1.00 0.00 26 THR A O 4
ATOM 6296 N N . ASN A 1 31 ? 103.265 -3.506 -1.289 1.00 0.00 27 ASN A N 4
ATOM 6297 C CA . ASN A 1 31 ? 104.265 -4.433 -0.670 1.00 0.00 27 ASN A CA 4
ATOM 6298 C C . ASN A 1 31 ? 105.445 -4.680 -1.613 1.00 0.00 27 ASN A C 4
ATOM 6299 O O . ASN A 1 31 ? 105.307 -4.636 -2.820 1.00 0.00 27 ASN A O 4
ATOM 6310 N N . PHE A 1 32 ? 106.603 -4.938 -1.057 1.00 0.00 28 PHE A N 4
ATOM 6311 C CA . PHE A 1 32 ? 107.786 -5.322 -1.885 1.00 0.00 28 PHE A CA 4
ATOM 6312 C C . PHE A 1 32 ? 108.692 -6.260 -1.085 1.00 0.00 28 PHE A C 4
ATOM 6313 O O . PHE A 1 32 ? 108.996 -6.008 0.066 1.00 0.00 28 PHE A O 4
ATOM 6330 N N . ASP A 1 33 ? 109.122 -7.339 -1.690 1.00 0.00 29 ASP A N 4
ATOM 6331 C CA . ASP A 1 33 ? 109.957 -8.339 -0.957 1.00 0.00 29 ASP A CA 4
ATOM 6332 C C . ASP A 1 33 ? 111.296 -8.523 -1.672 1.00 0.00 29 ASP A C 4
ATOM 6333 O O . ASP A 1 33 ? 111.338 -8.892 -2.829 1.00 0.00 29 ASP A O 4
ATOM 6342 N N . SER A 1 34 ? 112.384 -8.267 -0.987 1.00 0.00 30 SER A N 4
ATOM 6343 C CA . SER A 1 34 ? 113.733 -8.411 -1.624 1.00 0.00 30 SER A CA 4
ATOM 6344 C C . SER A 1 34 ? 114.072 -9.889 -1.858 1.00 0.00 30 SER A C 4
ATOM 6345 O O . SER A 1 34 ? 114.838 -10.220 -2.744 1.00 0.00 30 SER A O 4
ATOM 6353 N N . SER A 1 35 ? 113.506 -10.779 -1.073 1.00 0.00 31 SER A N 4
ATOM 6354 C CA . SER A 1 35 ? 113.844 -12.237 -1.207 1.00 0.00 31 SER A CA 4
ATOM 6355 C C . SER A 1 35 ? 113.463 -12.758 -2.598 1.00 0.00 31 SER A C 4
ATOM 6356 O O . SER A 1 35 ? 114.259 -13.393 -3.267 1.00 0.00 31 SER A O 4
ATOM 6364 N N . ASN A 1 36 ? 112.255 -12.494 -3.035 1.00 0.00 32 ASN A N 4
ATOM 6365 C CA . ASN A 1 36 ? 111.815 -12.970 -4.385 1.00 0.00 32 ASN A CA 4
ATOM 6366 C C . ASN A 1 36 ? 111.328 -11.802 -5.259 1.00 0.00 32 ASN A C 4
ATOM 6367 O O . ASN A 1 36 ? 110.755 -12.013 -6.312 1.00 0.00 32 ASN A O 4
ATOM 6378 N N . SER A 1 37 ? 111.553 -10.569 -4.835 1.00 0.00 33 SER A N 4
ATOM 6379 C CA . SER A 1 37 ? 111.105 -9.373 -5.632 1.00 0.00 33 SER A CA 4
ATOM 6380 C C . SER A 1 37 ? 109.618 -9.483 -6.011 1.00 0.00 33 SER A C 4
ATOM 6381 O O . SER A 1 37 ? 109.268 -9.623 -7.170 1.00 0.00 33 SER A O 4
ATOM 6389 N N . ILE A 1 38 ? 108.744 -9.422 -5.034 1.00 0.00 34 ILE A N 4
ATOM 6390 C CA . ILE A 1 38 ? 107.277 -9.528 -5.320 1.00 0.00 34 ILE A CA 4
ATOM 6391 C C . ILE A 1 38 ? 106.581 -8.213 -4.945 1.00 0.00 34 ILE A C 4
ATOM 6392 O O . ILE A 1 38 ? 106.785 -7.681 -3.872 1.00 0.00 34 ILE A O 4
ATOM 6408 N N . LEU A 1 39 ? 105.762 -7.695 -5.828 1.00 0.00 35 LEU A N 4
ATOM 6409 C CA . LEU A 1 39 ? 105.141 -6.352 -5.598 1.00 0.00 35 LEU A CA 4
ATOM 6410 C C . LEU A 1 39 ? 103.615 -6.462 -5.629 1.00 0.00 35 LEU A C 4
ATOM 6411 O O . LEU A 1 39 ? 103.039 -6.925 -6.597 1.00 0.00 35 LEU A O 4
ATOM 6427 N N . GLN A 1 40 ? 102.964 -6.037 -4.576 1.00 0.00 36 GLN A N 4
ATOM 6428 C CA . GLN A 1 40 ? 101.473 -6.002 -4.575 1.00 0.00 36 GLN A CA 4
ATOM 6429 C C . GLN A 1 40 ? 100.988 -4.596 -4.928 1.00 0.00 36 GLN A C 4
ATOM 6430 O O . GLN A 1 40 ? 101.403 -3.622 -4.326 1.00 0.00 36 GLN A O 4
ATOM 6444 N N . LEU A 1 41 ? 100.116 -4.488 -5.901 1.00 0.00 37 LEU A N 4
ATOM 6445 C CA . LEU A 1 41 ? 99.565 -3.153 -6.280 1.00 0.00 37 LEU A CA 4
ATOM 6446 C C . LEU A 1 41 ? 98.086 -3.071 -5.899 1.00 0.00 37 LEU A C 4
ATOM 6447 O O . LEU A 1 41 ? 97.273 -3.847 -6.368 1.00 0.00 37 LEU A O 4
ATOM 6463 N N . ARG A 1 42 ? 97.735 -2.136 -5.053 1.00 0.00 38 ARG A N 4
ATOM 6464 C CA . ARG A 1 42 ? 96.299 -1.951 -4.681 1.00 0.00 38 ARG A CA 4
ATOM 6465 C C . ARG A 1 42 ? 95.688 -0.822 -5.515 1.00 0.00 38 ARG A C 4
ATOM 6466 O O . ARG A 1 42 ? 96.188 0.287 -5.532 1.00 0.00 38 ARG A O 4
ATOM 6487 N N . LEU A 1 43 ? 94.611 -1.102 -6.206 1.00 0.00 39 LEU A N 4
ATOM 6488 C CA . LEU A 1 43 ? 94.038 -0.102 -7.156 1.00 0.00 39 LEU A CA 4
ATOM 6489 C C . LEU A 1 43 ? 92.814 0.592 -6.545 1.00 0.00 39 LEU A C 4
ATOM 6490 O O . LEU A 1 43 ? 92.091 0.013 -5.752 1.00 0.00 39 LEU A O 4
ATOM 6506 N N . ALA A 1 44 ? 92.583 1.829 -6.922 1.00 0.00 40 ALA A N 4
ATOM 6507 C CA . ALA A 1 44 ? 91.490 2.641 -6.286 1.00 0.00 40 ALA A CA 4
ATOM 6508 C C . ALA A 1 44 ? 90.100 2.040 -6.555 1.00 0.00 40 ALA A C 4
ATOM 6509 O O . ALA A 1 44 ? 89.120 2.475 -5.977 1.00 0.00 40 ALA A O 4
ATOM 6516 N N . ASN A 1 45 ? 89.998 1.055 -7.419 1.00 0.00 41 ASN A N 4
ATOM 6517 C CA . ASN A 1 45 ? 88.684 0.370 -7.640 1.00 0.00 41 ASN A CA 4
ATOM 6518 C C . ASN A 1 45 ? 88.471 -0.760 -6.613 1.00 0.00 41 ASN A C 4
ATOM 6519 O O . ASN A 1 45 ? 87.831 -1.751 -6.912 1.00 0.00 41 ASN A O 4
ATOM 6530 N N . ASP A 1 46 ? 89.003 -0.628 -5.404 1.00 0.00 42 ASP A N 4
ATOM 6531 C CA . ASP A 1 46 ? 88.787 -1.664 -4.334 1.00 0.00 42 ASP A CA 4
ATOM 6532 C C . ASP A 1 46 ? 89.281 -3.037 -4.813 1.00 0.00 42 ASP A C 4
ATOM 6533 O O . ASP A 1 46 ? 88.765 -4.061 -4.403 1.00 0.00 42 ASP A O 4
ATOM 6542 N N . SER A 1 47 ? 90.275 -3.064 -5.678 1.00 0.00 43 SER A N 4
ATOM 6543 C CA . SER A 1 47 ? 90.833 -4.371 -6.142 1.00 0.00 43 SER A CA 4
ATOM 6544 C C . SER A 1 47 ? 92.327 -4.449 -5.818 1.00 0.00 43 SER A C 4
ATOM 6545 O O . SER A 1 47 ? 93.045 -3.473 -5.935 1.00 0.00 43 SER A O 4
ATOM 6553 N N . THR A 1 48 ? 92.797 -5.603 -5.412 1.00 0.00 44 THR A N 4
ATOM 6554 C CA . THR A 1 48 ? 94.248 -5.761 -5.080 1.00 0.00 44 THR A CA 4
ATOM 6555 C C . THR A 1 48 ? 94.831 -6.970 -5.820 1.00 0.00 44 THR A C 4
ATOM 6556 O O . THR A 1 48 ? 94.174 -7.984 -5.979 1.00 0.00 44 THR A O 4
ATOM 6567 N N . LYS A 1 49 ? 96.057 -6.868 -6.270 1.00 0.00 45 LYS A N 4
ATOM 6568 C CA . LYS A 1 49 ? 96.681 -7.993 -7.030 1.00 0.00 45 LYS A CA 4
ATOM 6569 C C . LYS A 1 49 ? 98.171 -8.099 -6.695 1.00 0.00 45 LYS A C 4
ATOM 6570 O O . LYS A 1 49 ? 98.867 -7.104 -6.607 1.00 0.00 45 LYS A O 4
ATOM 6589 N N . SER A 1 50 ? 98.661 -9.302 -6.508 1.00 0.00 46 SER A N 4
ATOM 6590 C CA . SER A 1 50 ? 100.117 -9.493 -6.235 1.00 0.00 46 SER A CA 4
ATOM 6591 C C . SER A 1 50 ? 100.840 -9.903 -7.519 1.00 0.00 46 SER A C 4
ATOM 6592 O O . SER A 1 50 ? 100.501 -10.894 -8.139 1.00 0.00 46 SER A O 4
ATOM 6600 N N . ILE A 1 51 ? 101.833 -9.146 -7.921 1.00 0.00 47 ILE A N 4
ATOM 6601 C CA . ILE A 1 51 ? 102.568 -9.466 -9.184 1.00 0.00 47 ILE A CA 4
ATOM 6602 C C . ILE A 1 51 ? 104.073 -9.506 -8.903 1.00 0.00 47 ILE A C 4
ATOM 6603 O O . ILE A 1 51 ? 104.608 -8.638 -8.235 1.00 0.00 47 ILE A O 4
ATOM 6619 N N . VAL A 1 52 ? 104.756 -10.503 -9.407 1.00 0.00 48 VAL A N 4
ATOM 6620 C CA . VAL A 1 52 ? 106.235 -10.586 -9.192 1.00 0.00 48 VAL A CA 4
ATOM 6621 C C . VAL A 1 52 ? 106.942 -9.629 -10.157 1.00 0.00 48 VAL A C 4
ATOM 6622 O O . VAL A 1 52 ? 106.611 -9.557 -11.323 1.00 0.00 48 VAL A O 4
ATOM 6635 N N . THR A 1 53 ? 107.912 -8.895 -9.673 1.00 0.00 49 THR A N 4
ATOM 6636 C CA . THR A 1 53 ? 108.545 -7.818 -10.507 1.00 0.00 49 THR A CA 4
ATOM 6637 C C . THR A 1 53 ? 109.248 -8.405 -11.737 1.00 0.00 49 THR A C 4
ATOM 6638 O O . THR A 1 53 ? 109.426 -7.728 -12.732 1.00 0.00 49 THR A O 4
ATOM 6649 N N . LYS A 1 54 ? 109.650 -9.652 -11.679 1.00 0.00 50 LYS A N 4
ATOM 6650 C CA . LYS A 1 54 ? 110.438 -10.247 -12.813 1.00 0.00 50 LYS A CA 4
ATOM 6651 C C . LYS A 1 54 ? 109.649 -10.166 -14.126 1.00 0.00 50 LYS A C 4
ATOM 6652 O O . LYS A 1 54 ? 110.227 -10.156 -15.198 1.00 0.00 50 LYS A O 4
ATOM 6671 N N . ASP A 1 55 ? 108.341 -10.108 -14.053 1.00 0.00 51 ASP A N 4
ATOM 6672 C CA . ASP A 1 55 ? 107.531 -9.934 -15.302 1.00 0.00 51 ASP A CA 4
ATOM 6673 C C . ASP A 1 55 ? 107.344 -8.445 -15.648 1.00 0.00 51 ASP A C 4
ATOM 6674 O O . ASP A 1 55 ? 106.564 -8.109 -16.520 1.00 0.00 51 ASP A O 4
ATOM 6683 N N . ILE A 1 56 ? 108.048 -7.551 -14.978 1.00 0.00 52 ILE A N 4
ATOM 6684 C CA . ILE A 1 56 ? 107.989 -6.104 -15.373 1.00 0.00 52 ILE A CA 4
ATOM 6685 C C . ILE A 1 56 ? 108.873 -5.864 -16.602 1.00 0.00 52 ILE A C 4
ATOM 6686 O O . ILE A 1 56 ? 110.083 -5.975 -16.537 1.00 0.00 52 ILE A O 4
ATOM 6702 N N . LYS A 1 57 ? 108.269 -5.539 -17.718 1.00 0.00 53 LYS A N 4
ATOM 6703 C CA . LYS A 1 57 ? 109.069 -5.108 -18.907 1.00 0.00 53 LYS A CA 4
ATOM 6704 C C . LYS A 1 57 ? 109.439 -3.629 -18.785 1.00 0.00 53 LYS A C 4
ATOM 6705 O O . LYS A 1 57 ? 110.539 -3.230 -19.119 1.00 0.00 53 LYS A O 4
ATOM 6724 N N . ASP A 1 58 ? 108.528 -2.816 -18.305 1.00 0.00 54 ASP A N 4
ATOM 6725 C CA . ASP A 1 58 ? 108.777 -1.335 -18.286 1.00 0.00 54 ASP A CA 4
ATOM 6726 C C . ASP A 1 58 ? 107.999 -0.665 -17.150 1.00 0.00 54 ASP A C 4
ATOM 6727 O O . ASP A 1 58 ? 106.900 -1.067 -16.824 1.00 0.00 54 ASP A O 4
ATOM 6736 N N . LEU A 1 59 ? 108.566 0.358 -16.553 1.00 0.00 55 LEU A N 4
ATOM 6737 C CA . LEU A 1 59 ? 107.904 1.021 -15.387 1.00 0.00 55 LEU A CA 4
ATOM 6738 C C . LEU A 1 59 ? 107.749 2.527 -15.633 1.00 0.00 55 LEU A C 4
ATOM 6739 O O . LEU A 1 59 ? 108.599 3.157 -16.235 1.00 0.00 55 LEU A O 4
ATOM 6755 N N . ARG A 1 60 ? 106.667 3.104 -15.167 1.00 0.00 56 ARG A N 4
ATOM 6756 C CA . ARG A 1 60 ? 106.523 4.592 -15.193 1.00 0.00 56 ARG A CA 4
ATOM 6757 C C . ARG A 1 60 ? 105.697 5.057 -13.983 1.00 0.00 56 ARG A C 4
ATOM 6758 O O . ARG A 1 60 ? 104.960 4.286 -13.398 1.00 0.00 56 ARG A O 4
ATOM 6779 N N . ILE A 1 61 ? 105.819 6.307 -13.610 1.00 0.00 57 ILE A N 4
ATOM 6780 C CA . ILE A 1 61 ? 104.993 6.843 -12.482 1.00 0.00 57 ILE A CA 4
ATOM 6781 C C . ILE A 1 61 ? 104.002 7.880 -13.024 1.00 0.00 57 ILE A C 4
ATOM 6782 O O . ILE A 1 61 ? 104.375 8.786 -13.745 1.00 0.00 57 ILE A O 4
ATOM 6798 N N . LEU A 1 62 ? 102.743 7.748 -12.678 1.00 0.00 58 LEU A N 4
ATOM 6799 C CA . LEU A 1 62 ? 101.705 8.669 -13.240 1.00 0.00 58 LEU A CA 4
ATOM 6800 C C . LEU A 1 62 ? 101.457 9.839 -12.274 1.00 0.00 58 LEU A C 4
ATOM 6801 O O . LEU A 1 62 ? 101.663 9.697 -11.083 1.00 0.00 58 LEU A O 4
ATOM 6817 N N . PRO A 1 63 ? 101.022 10.963 -12.813 1.00 0.00 59 PRO A N 4
ATOM 6818 C CA . PRO A 1 63 ? 100.748 12.150 -11.961 1.00 0.00 59 PRO A CA 4
ATOM 6819 C C . PRO A 1 63 ? 99.503 11.910 -11.098 1.00 0.00 59 PRO A C 4
ATOM 6820 O O . PRO A 1 63 ? 98.406 12.318 -11.442 1.00 0.00 59 PRO A O 4
ATOM 6831 N N . LYS A 1 64 ? 99.667 11.247 -9.978 1.00 0.00 60 LYS A N 4
ATOM 6832 C CA . LYS A 1 64 ? 98.504 10.977 -9.077 1.00 0.00 60 LYS A CA 4
ATOM 6833 C C . LYS A 1 64 ? 98.878 11.284 -7.624 1.00 0.00 60 LYS A C 4
ATOM 6834 O O . LYS A 1 64 ? 100.040 11.287 -7.262 1.00 0.00 60 LYS A O 4
ATOM 6853 N N . ASN A 1 65 ? 97.895 11.544 -6.786 1.00 0.00 61 ASN A N 4
ATOM 6854 C CA . ASN A 1 65 ? 98.163 11.871 -5.341 1.00 0.00 61 ASN A CA 4
ATOM 6855 C C . ASN A 1 65 ? 99.143 13.049 -5.222 1.00 0.00 61 ASN A C 4
ATOM 6856 O O . ASN A 1 65 ? 100.043 13.039 -4.400 1.00 0.00 61 ASN A O 4
ATOM 6867 N N . GLU A 1 66 ? 98.967 14.060 -6.038 1.00 0.00 62 GLU A N 4
ATOM 6868 C CA . GLU A 1 66 ? 99.879 15.249 -5.982 1.00 0.00 62 GLU A CA 4
ATOM 6869 C C . GLU A 1 66 ? 99.691 16.006 -4.662 1.00 0.00 62 GLU A C 4
ATOM 6870 O O . GLU A 1 66 ? 100.623 16.584 -4.133 1.00 0.00 62 GLU A O 4
ATOM 6882 N N . ILE A 1 67 ? 98.491 16.003 -4.130 1.00 0.00 63 ILE A N 4
ATOM 6883 C CA . ILE A 1 67 ? 98.226 16.735 -2.851 1.00 0.00 63 ILE A CA 4
ATOM 6884 C C . ILE A 1 67 ? 98.050 15.728 -1.706 1.00 0.00 63 ILE A C 4
ATOM 6885 O O . ILE A 1 67 ? 97.446 14.684 -1.876 1.00 0.00 63 ILE A O 4
ATOM 6901 N N . MET A 1 68 ? 98.574 16.041 -0.545 1.00 0.00 64 MET A N 4
ATOM 6902 C CA . MET A 1 68 ? 98.453 15.108 0.618 1.00 0.00 64 MET A CA 4
ATOM 6903 C C . MET A 1 68 ? 97.154 15.388 1.390 1.00 0.00 64 MET A C 4
ATOM 6904 O O . MET A 1 68 ? 96.556 16.434 1.218 1.00 0.00 64 MET A O 4
ATOM 6918 N N . PRO A 1 69 ? 96.753 14.444 2.221 1.00 0.00 65 PRO A N 4
ATOM 6919 C CA . PRO A 1 69 ? 95.500 14.607 3.009 1.00 0.00 65 PRO A CA 4
ATOM 6920 C C . PRO A 1 69 ? 95.637 15.761 4.013 1.00 0.00 65 PRO A C 4
ATOM 6921 O O . PRO A 1 69 ? 94.672 16.429 4.333 1.00 0.00 65 PRO A O 4
ATOM 6932 N N . LYS A 1 70 ? 96.830 15.994 4.507 1.00 0.00 66 LYS A N 4
ATOM 6933 C CA . LYS A 1 70 ? 97.035 17.097 5.498 1.00 0.00 66 LYS A CA 4
ATOM 6934 C C . LYS A 1 70 ? 97.316 18.415 4.770 1.00 0.00 66 LYS A C 4
ATOM 6935 O O . LYS A 1 70 ? 98.208 18.499 3.947 1.00 0.00 66 LYS A O 4
ATOM 6954 N N . ASN A 1 71 ? 96.558 19.441 5.073 1.00 0.00 67 ASN A N 4
ATOM 6955 C CA . ASN A 1 71 ? 96.766 20.762 4.402 1.00 0.00 67 ASN A CA 4
ATOM 6956 C C . ASN A 1 71 ? 97.747 21.618 5.210 1.00 0.00 67 ASN A C 4
ATOM 6957 O O . ASN A 1 71 ? 98.524 22.373 4.654 1.00 0.00 67 ASN A O 4
ATOM 6968 N N . GLY A 1 72 ? 97.712 21.503 6.516 1.00 0.00 68 GLY A N 4
ATOM 6969 C CA . GLY A 1 72 ? 98.627 22.318 7.372 1.00 0.00 68 GLY A CA 4
ATOM 6970 C C . GLY A 1 72 ? 97.925 23.616 7.776 1.00 0.00 68 GLY A C 4
ATOM 6971 O O . GLY A 1 72 ? 98.192 24.670 7.229 1.00 0.00 68 GLY A O 4
ATOM 6975 N N . THR A 1 73 ? 97.030 23.545 8.732 1.00 0.00 69 THR A N 4
ATOM 6976 C CA . THR A 1 73 ? 96.286 24.768 9.169 1.00 0.00 69 THR A CA 4
ATOM 6977 C C . THR A 1 73 ? 97.045 25.475 10.297 1.00 0.00 69 THR A C 4
ATOM 6978 O O . THR A 1 73 ? 97.596 24.839 11.175 1.00 0.00 69 THR A O 4
ATOM 6989 N N . LYS A 1 74 ? 97.072 26.785 10.272 1.00 0.00 70 LYS A N 4
ATOM 6990 C CA . LYS A 1 74 ? 97.791 27.550 11.339 1.00 0.00 70 LYS A CA 4
ATOM 6991 C C . LYS A 1 74 ? 96.836 27.873 12.492 1.00 0.00 70 LYS A C 4
ATOM 6992 O O . LYS A 1 74 ? 95.703 28.265 12.277 1.00 0.00 70 LYS A O 4
ATOM 7011 N N . SER A 1 75 ? 97.288 27.711 13.712 1.00 0.00 71 SER A N 4
ATOM 7012 C CA . SER A 1 75 ? 96.416 28.002 14.892 1.00 0.00 71 SER A CA 4
ATOM 7013 C C . SER A 1 75 ? 97.098 29.026 15.817 1.00 0.00 71 SER A C 4
ATOM 7014 O O . SER A 1 75 ? 97.795 28.648 16.742 1.00 0.00 71 SER A O 4
ATOM 7022 N N . PRO A 1 76 ? 96.878 30.298 15.542 1.00 0.00 72 PRO A N 4
ATOM 7023 C CA . PRO A 1 76 ? 97.477 31.372 16.383 1.00 0.00 72 PRO A CA 4
ATOM 7024 C C . PRO A 1 76 ? 96.883 31.342 17.797 1.00 0.00 72 PRO A C 4
ATOM 7025 O O . PRO A 1 76 ? 97.545 31.675 18.762 1.00 0.00 72 PRO A O 4
ATOM 7036 N N . SER A 1 77 ? 95.638 30.947 17.921 1.00 0.00 73 SER A N 4
ATOM 7037 C CA . SER A 1 77 ? 94.993 30.884 19.270 1.00 0.00 73 SER A CA 4
ATOM 7038 C C . SER A 1 77 ? 95.289 29.536 19.934 1.00 0.00 73 SER A C 4
ATOM 7039 O O . SER A 1 77 ? 95.869 28.653 19.328 1.00 0.00 73 SER A O 4
ATOM 7047 N N . THR A 1 78 ? 94.893 29.377 21.174 1.00 0.00 74 THR A N 4
ATOM 7048 C CA . THR A 1 78 ? 95.157 28.094 21.896 1.00 0.00 74 THR A CA 4
ATOM 7049 C C . THR A 1 78 ? 93.911 27.200 21.876 1.00 0.00 74 THR A C 4
ATOM 7050 O O . THR A 1 78 ? 93.676 26.435 22.794 1.00 0.00 74 THR A O 4
ATOM 7061 N N . ASN A 1 79 ? 93.114 27.293 20.838 1.00 0.00 75 ASN A N 4
ATOM 7062 C CA . ASN A 1 79 ? 91.890 26.440 20.742 1.00 0.00 75 ASN A CA 4
ATOM 7063 C C . ASN A 1 79 ? 92.146 25.245 19.817 1.00 0.00 75 ASN A C 4
ATOM 7064 O O . ASN A 1 79 ? 91.253 24.779 19.133 1.00 0.00 75 ASN A O 4
ATOM 7075 N N . SER A 1 80 ? 93.361 24.747 19.796 1.00 0.00 76 SER A N 4
ATOM 7076 C CA . SER A 1 80 ? 93.693 23.585 18.907 1.00 0.00 76 SER A CA 4
ATOM 7077 C C . SER A 1 80 ? 92.910 22.337 19.333 1.00 0.00 76 SER A C 4
ATOM 7078 O O . SER A 1 80 ? 92.603 21.484 18.520 1.00 0.00 76 SER A O 4
ATOM 7086 N N . THR A 1 81 ? 92.590 22.225 20.602 1.00 0.00 77 THR A N 4
ATOM 7087 C CA . THR A 1 81 ? 91.819 21.033 21.090 1.00 0.00 77 THR A CA 4
ATOM 7088 C C . THR A 1 81 ? 90.424 21.004 20.452 1.00 0.00 77 THR A C 4
ATOM 7089 O O . THR A 1 81 ? 89.897 19.951 20.144 1.00 0.00 77 THR A O 4
ATOM 7100 N N . LYS A 1 82 ? 89.824 22.161 20.255 1.00 0.00 78 LYS A N 4
ATOM 7101 C CA . LYS A 1 82 ? 88.457 22.237 19.629 1.00 0.00 78 LYS A CA 4
ATOM 7102 C C . LYS A 1 82 ? 87.462 21.330 20.365 1.00 0.00 78 LYS A C 4
ATOM 7103 O O . LYS A 1 82 ? 87.353 20.152 20.075 1.00 0.00 78 LYS A O 4
ATOM 7122 N N . LEU A 1 83 ? 86.739 21.875 21.314 1.00 0.00 79 LEU A N 4
ATOM 7123 C CA . LEU A 1 83 ? 85.742 21.054 22.079 1.00 0.00 79 LEU A CA 4
ATOM 7124 C C . LEU A 1 83 ? 84.618 20.582 21.150 1.00 0.00 79 LEU A C 4
ATOM 7125 O O . LEU A 1 83 ? 84.088 19.498 21.307 1.00 0.00 79 LEU A O 4
ATOM 7141 N N . LYS A 1 84 ? 84.251 21.396 20.181 1.00 0.00 80 LYS A N 4
ATOM 7142 C CA . LYS A 1 84 ? 83.167 21.017 19.208 1.00 0.00 80 LYS A CA 4
ATOM 7143 C C . LYS A 1 84 ? 81.887 20.598 19.947 1.00 0.00 80 LYS A C 4
ATOM 7144 O O . LYS A 1 84 ? 81.245 19.624 19.596 1.00 0.00 80 LYS A O 4
ATOM 7163 N N . SER A 1 85 ? 81.517 21.333 20.971 1.00 0.00 81 SER A N 4
ATOM 7164 C CA . SER A 1 85 ? 80.274 20.993 21.742 1.00 0.00 81 SER A CA 4
ATOM 7165 C C . SER A 1 85 ? 79.038 21.123 20.846 1.00 0.00 81 SER A C 4
ATOM 7166 O O . SER A 1 85 ? 78.097 20.359 20.961 1.00 0.00 81 SER A O 4
ATOM 7174 N N . ALA A 1 86 ? 79.038 22.086 19.955 1.00 0.00 82 ALA A N 4
ATOM 7175 C CA . ALA A 1 86 ? 77.877 22.259 19.024 1.00 0.00 82 ALA A CA 4
ATOM 7176 C C . ALA A 1 86 ? 77.808 21.087 18.039 1.00 0.00 82 ALA A C 4
ATOM 7177 O O . ALA A 1 86 ? 76.738 20.673 17.632 1.00 0.00 82 ALA A O 4
ATOM 7184 N N . GLU A 1 87 ? 78.945 20.552 17.658 1.00 0.00 83 GLU A N 4
ATOM 7185 C CA . GLU A 1 87 ? 78.959 19.397 16.703 1.00 0.00 83 GLU A CA 4
ATOM 7186 C C . GLU A 1 87 ? 78.328 18.160 17.355 1.00 0.00 83 GLU A C 4
ATOM 7187 O O . GLU A 1 87 ? 77.708 17.349 16.691 1.00 0.00 83 GLU A O 4
ATOM 7199 N N . THR A 1 88 ? 78.485 18.013 18.649 1.00 0.00 84 THR A N 4
ATOM 7200 C CA . THR A 1 88 ? 77.888 16.834 19.358 1.00 0.00 84 THR A CA 4
ATOM 7201 C C . THR A 1 88 ? 76.357 16.899 19.301 1.00 0.00 84 THR A C 4
ATOM 7202 O O . THR A 1 88 ? 75.694 15.898 19.105 1.00 0.00 84 THR A O 4
ATOM 7213 N N . TYR A 1 89 ? 75.798 18.074 19.472 1.00 0.00 85 TYR A N 4
ATOM 7214 C CA . TYR A 1 89 ? 74.307 18.221 19.405 1.00 0.00 85 TYR A CA 4
ATOM 7215 C C . TYR A 1 89 ? 73.812 17.955 17.980 1.00 0.00 85 TYR A C 4
ATOM 7216 O O . TYR A 1 89 ? 72.814 17.287 17.777 1.00 0.00 85 TYR A O 4
ATOM 7234 N N . SER A 1 90 ? 74.506 18.474 16.996 1.00 0.00 86 SER A N 4
ATOM 7235 C CA . SER A 1 90 ? 74.100 18.243 15.576 1.00 0.00 86 SER A CA 4
ATOM 7236 C C . SER A 1 90 ? 75.340 18.177 14.679 1.00 0.00 86 SER A C 4
ATOM 7237 O O . SER A 1 90 ? 76.378 18.721 15.005 1.00 0.00 86 SER A O 4
ATOM 7245 N N . SER A 1 91 ? 75.235 17.512 13.553 1.00 0.00 87 SER A N 4
ATOM 7246 C CA . SER A 1 91 ? 76.407 17.387 12.633 1.00 0.00 87 SER A CA 4
ATOM 7247 C C . SER A 1 91 ? 76.071 17.977 11.260 1.00 0.00 87 SER A C 4
ATOM 7248 O O . SER A 1 91 ? 74.965 17.833 10.769 1.00 0.00 87 SER A O 4
ATOM 7256 N N . LYS A 1 92 ? 77.018 18.640 10.642 1.00 0.00 88 LYS A N 4
ATOM 7257 C CA . LYS A 1 92 ? 76.775 19.232 9.290 1.00 0.00 88 LYS A CA 4
ATOM 7258 C C . LYS A 1 92 ? 77.959 18.934 8.359 1.00 0.00 88 LYS A C 4
ATOM 7259 O O . LYS A 1 92 ? 79.096 18.887 8.788 1.00 0.00 88 LYS A O 4
ATOM 7278 N N . ASN A 1 93 ? 77.691 18.734 7.090 1.00 0.00 89 ASN A N 4
ATOM 7279 C CA . ASN A 1 93 ? 78.791 18.432 6.123 1.00 0.00 89 ASN A CA 4
ATOM 7280 C C . ASN A 1 93 ? 79.048 19.641 5.219 1.00 0.00 89 ASN A C 4
ATOM 7281 O O . ASN A 1 93 ? 78.182 20.063 4.475 1.00 0.00 89 ASN A O 4
ATOM 7292 N N . LYS A 1 94 ? 80.235 20.199 5.283 1.00 0.00 90 LYS A N 4
ATOM 7293 C CA . LYS A 1 94 ? 80.566 21.383 4.424 1.00 0.00 90 LYS A CA 4
ATOM 7294 C C . LYS A 1 94 ? 80.574 20.982 2.945 1.00 0.00 90 LYS A C 4
ATOM 7295 O O . LYS A 1 94 ? 80.180 21.749 2.085 1.00 0.00 90 LYS A O 4
ATOM 7314 N N . TRP A 1 95 ? 81.020 19.785 2.648 1.00 0.00 91 TRP A N 4
ATOM 7315 C CA . TRP A 1 95 ? 81.062 19.320 1.228 1.00 0.00 91 TRP A CA 4
ATOM 7316 C C . TRP A 1 95 ? 80.028 18.214 1.003 1.00 0.00 91 TRP A C 4
ATOM 7317 O O . TRP A 1 95 ? 79.837 17.354 1.844 1.00 0.00 91 TRP A O 4
ATOM 7338 N N . SER A 1 96 ? 79.363 18.232 -0.126 1.00 0.00 92 SER A N 4
ATOM 7339 C CA . SER A 1 96 ? 78.344 17.177 -0.424 1.00 0.00 92 SER A CA 4
ATOM 7340 C C . SER A 1 96 ? 78.907 16.149 -1.414 1.00 0.00 92 SER A C 4
ATOM 7341 O O . SER A 1 96 ? 78.171 15.544 -2.171 1.00 0.00 92 SER A O 4
ATOM 7349 N N . MET A 1 97 ? 80.205 15.950 -1.411 1.00 0.00 93 MET A N 4
ATOM 7350 C CA . MET A 1 97 ? 80.827 14.976 -2.368 1.00 0.00 93 MET A CA 4
ATOM 7351 C C . MET A 1 97 ? 80.375 13.548 -2.041 1.00 0.00 93 MET A C 4
ATOM 7352 O O . MET A 1 97 ? 80.197 12.730 -2.926 1.00 0.00 93 MET A O 4
ATOM 7366 N N . ASP A 1 98 ? 80.192 13.246 -0.778 1.00 0.00 94 ASP A N 4
ATOM 7367 C CA . ASP A 1 98 ? 79.763 11.868 -0.381 1.00 0.00 94 ASP A CA 4
ATOM 7368 C C . ASP A 1 98 ? 78.289 11.867 0.043 1.00 0.00 94 ASP A C 4
ATOM 7369 O O . ASP A 1 98 ? 77.723 12.902 0.342 1.00 0.00 94 ASP A O 4
ATOM 7378 N N . CYS A 1 99 ? 77.672 10.711 0.069 1.00 0.00 95 CYS A N 4
ATOM 7379 C CA . CYS A 1 99 ? 76.235 10.627 0.474 1.00 0.00 95 CYS A CA 4
ATOM 7380 C C . CYS A 1 99 ? 76.122 10.196 1.939 1.00 0.00 95 CYS A C 4
ATOM 7381 O O . CYS A 1 99 ? 75.404 10.797 2.716 1.00 0.00 95 CYS A O 4
ATOM 7389 N N . ASP A 1 100 ? 76.828 9.157 2.317 1.00 0.00 96 ASP A N 4
ATOM 7390 C CA . ASP A 1 100 ? 76.772 8.673 3.730 1.00 0.00 96 ASP A CA 4
ATOM 7391 C C . ASP A 1 100 ? 78.188 8.526 4.294 1.00 0.00 96 ASP A C 4
ATOM 7392 O O . ASP A 1 100 ? 78.541 9.156 5.274 1.00 0.00 96 ASP A O 4
ATOM 7401 N N . GLU A 1 101 ? 78.998 7.698 3.679 1.00 0.00 97 GLU A N 4
ATOM 7402 C CA . GLU A 1 101 ? 80.397 7.501 4.169 1.00 0.00 97 GLU A CA 4
ATOM 7403 C C . GLU A 1 101 ? 81.388 8.196 3.231 1.00 0.00 97 GLU A C 4
ATOM 7404 O O . GLU A 1 101 ? 81.255 8.135 2.022 1.00 0.00 97 GLU A O 4
ATOM 7416 N N . GLU A 1 102 ? 82.379 8.853 3.782 1.00 0.00 98 GLU A N 4
ATOM 7417 C CA . GLU A 1 102 ? 83.387 9.559 2.927 1.00 0.00 98 GLU A CA 4
ATOM 7418 C C . GLU A 1 102 ? 84.266 8.542 2.194 1.00 0.00 98 GLU A C 4
ATOM 7419 O O . GLU A 1 102 ? 84.611 8.728 1.041 1.00 0.00 98 GLU A O 4
ATOM 7431 N N . PHE A 1 103 ? 84.627 7.469 2.856 1.00 0.00 99 PHE A N 4
ATOM 7432 C CA . PHE A 1 103 ? 85.491 6.432 2.211 1.00 0.00 99 PHE A CA 4
ATOM 7433 C C . PHE A 1 103 ? 85.417 5.117 2.992 1.00 0.00 99 PHE A C 4
ATOM 7434 O O . PHE A 1 103 ? 85.259 4.054 2.418 1.00 0.00 99 PHE A O 4
ATOM 7451 N N . ASP A 1 104 ? 85.529 5.184 4.297 1.00 0.00 100 ASP A N 4
ATOM 7452 C CA . ASP A 1 104 ? 85.508 3.936 5.126 1.00 0.00 100 ASP A CA 4
ATOM 7453 C C . ASP A 1 104 ? 84.111 3.308 5.103 1.00 0.00 100 ASP A C 4
ATOM 7454 O O . ASP A 1 104 ? 83.112 4.002 5.060 1.00 0.00 100 ASP A O 4
ATOM 7463 N N . PHE A 1 105 ? 84.040 1.998 5.133 1.00 0.00 101 PHE A N 4
ATOM 7464 C CA . PHE A 1 105 ? 82.714 1.307 5.131 1.00 0.00 101 PHE A CA 4
ATOM 7465 C C . PHE A 1 105 ? 82.688 0.208 6.199 1.00 0.00 101 PHE A C 4
ATOM 7466 O O . PHE A 1 105 ? 83.721 -0.233 6.670 1.00 0.00 101 PHE A O 4
ATOM 7483 N N . ALA A 1 106 ? 81.514 -0.232 6.583 1.00 0.00 102 ALA A N 4
ATOM 7484 C CA . ALA A 1 106 ? 81.409 -1.296 7.633 1.00 0.00 102 ALA A CA 4
ATOM 7485 C C . ALA A 1 106 ? 81.926 -2.630 7.087 1.00 0.00 102 ALA A C 4
ATOM 7486 O O . ALA A 1 106 ? 81.756 -2.939 5.922 1.00 0.00 102 ALA A O 4
ATOM 7493 N N . ALA A 1 107 ? 82.555 -3.419 7.925 1.00 0.00 103 ALA A N 4
ATOM 7494 C CA . ALA A 1 107 ? 83.081 -4.747 7.467 1.00 0.00 103 ALA A CA 4
ATOM 7495 C C . ALA A 1 107 ? 81.924 -5.687 7.119 1.00 0.00 103 ALA A C 4
ATOM 7496 O O . ALA A 1 107 ? 82.031 -6.512 6.230 1.00 0.00 103 ALA A O 4
ATOM 7503 N N . ASN A 1 108 ? 80.818 -5.566 7.816 1.00 0.00 104 ASN A N 4
ATOM 7504 C CA . ASN A 1 108 ? 79.638 -6.440 7.524 1.00 0.00 104 ASN A CA 4
ATOM 7505 C C . ASN A 1 108 ? 78.659 -5.718 6.590 1.00 0.00 104 ASN A C 4
ATOM 7506 O O . ASN A 1 108 ? 78.613 -4.502 6.549 1.00 0.00 104 ASN A O 4
ATOM 7517 N N . LEU A 1 109 ? 77.877 -6.462 5.845 1.00 0.00 105 LEU A N 4
ATOM 7518 C CA . LEU A 1 109 ? 76.903 -5.831 4.903 1.00 0.00 105 LEU A CA 4
ATOM 7519 C C . LEU A 1 109 ? 75.491 -5.874 5.494 1.00 0.00 105 LEU A C 4
ATOM 7520 O O . LEU A 1 109 ? 75.026 -6.909 5.933 1.00 0.00 105 LEU A O 4
ATOM 7536 N N . GLU A 1 110 ? 74.810 -4.752 5.507 1.00 0.00 106 GLU A N 4
ATOM 7537 C CA . GLU A 1 110 ? 73.411 -4.722 6.046 1.00 0.00 106 GLU A CA 4
ATOM 7538 C C . GLU A 1 110 ? 72.470 -5.492 5.116 1.00 0.00 106 GLU A C 4
ATOM 7539 O O . GLU A 1 110 ? 71.526 -6.120 5.560 1.00 0.00 106 GLU A O 4
ATOM 7551 N N . LYS A 1 111 ? 72.724 -5.446 3.831 1.00 0.00 107 LYS A N 4
ATOM 7552 C CA . LYS A 1 111 ? 71.849 -6.169 2.856 1.00 0.00 107 LYS A CA 4
ATOM 7553 C C . LYS A 1 111 ? 72.455 -7.534 2.515 1.00 0.00 107 LYS A C 4
ATOM 7554 O O . LYS A 1 111 ? 73.578 -7.830 2.877 1.00 0.00 107 LYS A O 4
ATOM 7573 N N . PHE A 1 112 ? 71.714 -8.365 1.818 1.00 0.00 108 PHE A N 4
ATOM 7574 C CA . PHE A 1 112 ? 72.234 -9.724 1.453 1.00 0.00 108 PHE A CA 4
ATOM 7575 C C . PHE A 1 112 ? 73.449 -9.602 0.527 1.00 0.00 108 PHE A C 4
ATOM 7576 O O . PHE A 1 112 ? 74.389 -10.371 0.621 1.00 0.00 108 PHE A O 4
ATOM 7593 N N . ASP A 1 113 ? 73.434 -8.640 -0.364 1.00 0.00 109 ASP A N 4
ATOM 7594 C CA . ASP A 1 113 ? 74.594 -8.442 -1.286 1.00 0.00 109 ASP A CA 4
ATOM 7595 C C . ASP A 1 113 ? 74.727 -6.964 -1.671 1.00 0.00 109 ASP A C 4
ATOM 7596 O O . ASP A 1 113 ? 75.203 -6.638 -2.743 1.00 0.00 109 ASP A O 4
ATOM 7605 N N . LYS A 1 114 ? 74.310 -6.065 -0.800 1.00 0.00 110 LYS A N 4
ATOM 7606 C CA . LYS A 1 114 ? 74.403 -4.591 -1.092 1.00 0.00 110 LYS A CA 4
ATOM 7607 C C . LYS A 1 114 ? 73.766 -4.255 -2.450 1.00 0.00 110 LYS A C 4
ATOM 7608 O O . LYS A 1 114 ? 74.427 -4.267 -3.473 1.00 0.00 110 LYS A O 4
ATOM 7627 N N . LYS A 1 115 ? 72.490 -3.957 -2.459 1.00 0.00 111 LYS A N 4
ATOM 7628 C CA . LYS A 1 115 ? 71.803 -3.606 -3.741 1.00 0.00 111 LYS A CA 4
ATOM 7629 C C . LYS A 1 115 ? 71.818 -2.089 -3.948 1.00 0.00 111 LYS A C 4
ATOM 7630 O O . LYS A 1 115 ? 71.435 -1.332 -3.074 1.00 0.00 111 LYS A O 4
ATOM 7649 N N . GLN A 1 116 ? 72.260 -1.643 -5.100 1.00 0.00 112 GLN A N 4
ATOM 7650 C CA . GLN A 1 116 ? 72.313 -0.174 -5.376 1.00 0.00 112 GLN A CA 4
ATOM 7651 C C . GLN A 1 116 ? 71.444 0.168 -6.590 1.00 0.00 112 GLN A C 4
ATOM 7652 O O . GLN A 1 116 ? 71.315 -0.618 -7.510 1.00 0.00 112 GLN A O 4
ATOM 7666 N N . VAL A 1 117 ? 70.850 1.338 -6.594 1.00 0.00 113 VAL A N 4
ATOM 7667 C CA . VAL A 1 117 ? 69.998 1.752 -7.759 1.00 0.00 113 VAL A CA 4
ATOM 7668 C C . VAL A 1 117 ? 70.869 2.068 -8.986 1.00 0.00 113 VAL A C 4
ATOM 7669 O O . VAL A 1 117 ? 70.412 1.987 -10.111 1.00 0.00 113 VAL A O 4
ATOM 7682 N N . PHE A 1 118 ? 72.116 2.426 -8.776 1.00 0.00 114 PHE A N 4
ATOM 7683 C CA . PHE A 1 118 ? 73.018 2.760 -9.930 1.00 0.00 114 PHE A CA 4
ATOM 7684 C C . PHE A 1 118 ? 73.208 1.539 -10.837 1.00 0.00 114 PHE A C 4
ATOM 7685 O O . PHE A 1 118 ? 73.245 1.658 -12.048 1.00 0.00 114 PHE A O 4
ATOM 7702 N N . ALA A 1 119 ? 73.329 0.369 -10.256 1.00 0.00 115 ALA A N 4
ATOM 7703 C CA . ALA A 1 119 ? 73.527 -0.866 -11.078 1.00 0.00 115 ALA A CA 4
ATOM 7704 C C . ALA A 1 119 ? 72.172 -1.457 -11.480 1.00 0.00 115 ALA A C 4
ATOM 7705 O O . ALA A 1 119 ? 71.569 -2.207 -10.736 1.00 0.00 115 ALA A O 4
ATOM 7712 N N . GLU A 1 120 ? 71.694 -1.119 -12.655 1.00 0.00 116 GLU A N 4
ATOM 7713 C CA . GLU A 1 120 ? 70.380 -1.664 -13.12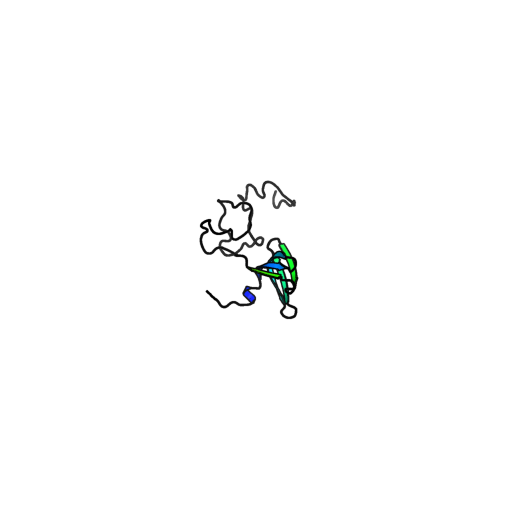4 1.00 0.00 116 GLU A CA 4
ATOM 7714 C C . GLU A 1 120 ? 70.500 -3.166 -13.404 1.00 0.00 116 GLU A C 4
ATOM 7715 O O . GLU A 1 120 ? 69.571 -3.921 -13.186 1.00 0.00 116 GLU A O 4
ATOM 7727 N N . PHE A 1 121 ? 71.640 -3.598 -13.886 1.00 0.00 117 PHE A N 4
ATOM 7728 C CA . PHE A 1 121 ? 71.832 -5.046 -14.201 1.00 0.00 117 PHE A CA 4
ATOM 7729 C C . PHE A 1 121 ? 72.733 -5.703 -13.151 1.00 0.00 117 PHE A C 4
ATOM 7730 O O . PHE A 1 121 ? 73.595 -5.063 -12.576 1.00 0.00 117 PHE A O 4
ATOM 7747 N N . ARG A 1 122 ? 72.539 -6.975 -12.902 1.00 0.00 118 ARG A N 4
ATOM 7748 C CA . ARG A 1 122 ? 73.376 -7.689 -11.887 1.00 0.00 118 ARG A CA 4
ATOM 7749 C C . ARG A 1 122 ? 73.767 -9.080 -12.402 1.00 0.00 118 ARG A C 4
ATOM 7750 O O . ARG A 1 122 ? 73.128 -9.625 -13.283 1.00 0.00 118 ARG A O 4
ATOM 7771 N N . GLU A 1 123 ? 74.813 -9.651 -11.854 1.00 0.00 119 GLU A N 4
ATOM 7772 C CA . GLU A 1 123 ? 75.266 -11.002 -12.311 1.00 0.00 119 GLU A CA 4
ATOM 7773 C C . GLU A 1 123 ? 74.755 -12.092 -11.362 1.00 0.00 119 GLU A C 4
ATOM 7774 O O . GLU A 1 123 ? 75.383 -13.124 -11.203 1.00 0.00 119 GLU A O 4
ATOM 7786 N N . LYS A 1 124 ? 73.626 -11.871 -10.733 1.00 0.00 120 LYS A N 4
ATOM 7787 C CA . LYS A 1 124 ? 73.074 -12.890 -9.786 1.00 0.00 120 LYS A CA 4
ATOM 7788 C C . LYS A 1 124 ? 72.132 -13.843 -10.527 1.00 0.00 120 LYS A C 4
ATOM 7789 O O . LYS A 1 124 ? 71.271 -13.417 -11.276 1.00 0.00 120 LYS A O 4
ATOM 7808 N N . ASP A 1 125 ? 72.292 -15.128 -10.321 1.00 0.00 121 ASP A N 4
ATOM 7809 C CA . ASP A 1 125 ? 71.411 -16.122 -11.007 1.00 0.00 121 ASP A CA 4
ATOM 7810 C C . ASP A 1 125 ? 70.365 -16.665 -10.029 1.00 0.00 121 ASP A C 4
ATOM 7811 O O . ASP A 1 125 ? 69.188 -16.474 -10.285 1.00 0.00 121 ASP A O 4
ATOM 7821 N N . GLY A 1 1 ? 126.484 9.514 4.865 1.00 0.00 -3 GLY A N 5
ATOM 7822 C CA . GLY A 1 1 ? 125.746 10.455 3.976 1.00 0.00 -3 GLY A CA 5
ATOM 7823 C C . GLY A 1 1 ? 124.273 10.048 3.912 1.00 0.00 -3 GLY A C 5
ATOM 7824 O O . GLY A 1 1 ? 123.879 9.029 4.450 1.00 0.00 -3 GLY A O 5
ATOM 7830 N N . ALA A 1 2 ? 123.458 10.837 3.254 1.00 0.00 -2 ALA A N 5
ATOM 7831 C CA . ALA A 1 2 ? 122.005 10.507 3.145 1.00 0.00 -2 ALA A CA 5
ATOM 7832 C C . ALA A 1 2 ? 121.693 9.945 1.755 1.00 0.00 -2 ALA A C 5
ATOM 7833 O O . ALA A 1 2 ? 122.237 10.391 0.761 1.00 0.00 -2 ALA A O 5
ATOM 7840 N N . MET A 1 3 ? 120.821 8.967 1.682 1.00 0.00 -1 MET A N 5
ATOM 7841 C CA . MET A 1 3 ? 120.461 8.364 0.356 1.00 0.00 -1 MET A CA 5
ATOM 7842 C C . MET A 1 3 ? 119.740 9.395 -0.520 1.00 0.00 -1 MET A C 5
ATOM 7843 O O . MET A 1 3 ? 119.896 9.410 -1.727 1.00 0.00 -1 MET A O 5
ATOM 7857 N N . GLY A 1 4 ? 118.953 10.252 0.084 1.00 0.00 0 GLY A N 5
ATOM 7858 C CA . GLY A 1 4 ? 118.205 11.281 -0.701 1.00 0.00 0 GLY A CA 5
ATOM 7859 C C . GLY A 1 4 ? 116.750 10.839 -0.875 1.00 0.00 0 GLY A C 5
ATOM 7860 O O . GLY A 1 4 ? 115.846 11.653 -0.890 1.00 0.00 0 GLY A O 5
ATOM 7864 N N . MET A 1 5 ? 116.521 9.554 -1.007 1.00 0.00 1 MET A N 5
ATOM 7865 C CA . MET A 1 5 ? 115.124 9.042 -1.165 1.00 0.00 1 MET A CA 5
ATOM 7866 C C . MET A 1 5 ? 114.843 7.949 -0.131 1.00 0.00 1 MET A C 5
ATOM 7867 O O . MET A 1 5 ? 115.753 7.323 0.383 1.00 0.00 1 MET A O 5
ATOM 7881 N N . SER A 1 6 ? 113.590 7.717 0.175 1.00 0.00 2 SER A N 5
ATOM 7882 C CA . SER A 1 6 ? 113.233 6.667 1.179 1.00 0.00 2 SER A CA 5
ATOM 7883 C C . SER A 1 6 ? 112.332 5.606 0.540 1.00 0.00 2 SER A C 5
ATOM 7884 O O . SER A 1 6 ? 111.589 5.888 -0.382 1.00 0.00 2 SER A O 5
ATOM 7892 N N . VAL A 1 7 ? 112.396 4.391 1.027 1.00 0.00 3 VAL A N 5
ATOM 7893 C CA . VAL A 1 7 ? 111.543 3.295 0.457 1.00 0.00 3 VAL A CA 5
ATOM 7894 C C . VAL A 1 7 ? 110.060 3.578 0.744 1.00 0.00 3 VAL A C 5
ATOM 7895 O O . VAL A 1 7 ? 109.194 3.213 -0.029 1.00 0.00 3 VAL A O 5
ATOM 7908 N N . ALA A 1 8 ? 109.768 4.225 1.849 1.00 0.00 4 ALA A N 5
ATOM 7909 C CA . ALA A 1 8 ? 108.340 4.513 2.210 1.00 0.00 4 ALA A CA 5
ATOM 7910 C C . ALA A 1 8 ? 107.679 5.399 1.147 1.00 0.00 4 ALA A C 5
ATOM 7911 O O . ALA A 1 8 ? 106.487 5.316 0.916 1.00 0.00 4 ALA A O 5
ATOM 7918 N N . ASP A 1 9 ? 108.448 6.246 0.500 1.00 0.00 5 ASP A N 5
ATOM 7919 C CA . ASP A 1 9 ? 107.873 7.131 -0.567 1.00 0.00 5 ASP A CA 5
ATOM 7920 C C . ASP A 1 9 ? 107.358 6.287 -1.740 1.00 0.00 5 ASP A C 5
ATOM 7921 O O . ASP A 1 9 ? 106.321 6.574 -2.309 1.00 0.00 5 ASP A O 5
ATOM 7930 N N . PHE A 1 10 ? 108.078 5.252 -2.100 1.00 0.00 6 PHE A N 5
ATOM 7931 C CA . PHE A 1 10 ? 107.625 4.369 -3.222 1.00 0.00 6 PHE A CA 5
ATOM 7932 C C . PHE A 1 10 ? 106.410 3.543 -2.788 1.00 0.00 6 PHE A C 5
ATOM 7933 O O . PHE A 1 10 ? 105.551 3.223 -3.589 1.00 0.00 6 PHE A O 5
ATOM 7950 N N . TYR A 1 11 ? 106.334 3.196 -1.525 1.00 0.00 7 TYR A N 5
ATOM 7951 C CA . TYR A 1 11 ? 105.139 2.447 -1.017 1.00 0.00 7 TYR A CA 5
ATOM 7952 C C . TYR A 1 11 ? 103.929 3.383 -0.952 1.00 0.00 7 TYR A C 5
ATOM 7953 O O . TYR A 1 11 ? 104.010 4.476 -0.424 1.00 0.00 7 TYR A O 5
ATOM 7971 N N . GLY A 1 12 ? 102.813 2.956 -1.485 1.00 0.00 8 GLY A N 5
ATOM 7972 C CA . GLY A 1 12 ? 101.599 3.828 -1.503 1.00 0.00 8 GLY A CA 5
ATOM 7973 C C . GLY A 1 12 ? 101.619 4.759 -2.727 1.00 0.00 8 GLY A C 5
ATOM 7974 O O . GLY A 1 12 ? 100.718 5.557 -2.908 1.00 0.00 8 GLY A O 5
ATOM 7978 N N . SER A 1 13 ? 102.630 4.668 -3.567 1.00 0.00 9 SER A N 5
ATOM 7979 C CA . SER A 1 13 ? 102.677 5.538 -4.784 1.00 0.00 9 SER A CA 5
ATOM 7980 C C . SER A 1 13 ? 101.924 4.871 -5.937 1.00 0.00 9 SER A C 5
ATOM 7981 O O . SER A 1 13 ? 101.878 3.658 -6.034 1.00 0.00 9 SER A O 5
ATOM 7989 N N . ASN A 1 14 ? 101.335 5.652 -6.808 1.00 0.00 10 ASN A N 5
ATOM 7990 C CA . ASN A 1 14 ? 100.623 5.069 -7.986 1.00 0.00 10 ASN A CA 5
ATOM 7991 C C . ASN A 1 14 ? 101.549 5.058 -9.202 1.00 0.00 10 ASN A C 5
ATOM 7992 O O . ASN A 1 14 ? 101.944 6.096 -9.702 1.00 0.00 10 ASN A O 5
ATOM 8003 N N . VAL A 1 15 ? 101.897 3.889 -9.676 1.00 0.00 11 VAL A N 5
ATOM 8004 C CA . VAL A 1 15 ? 102.777 3.787 -10.879 1.00 0.00 11 VAL A CA 5
ATOM 8005 C C . VAL A 1 15 ? 102.148 2.837 -11.901 1.00 0.00 11 VAL A C 5
ATOM 8006 O O . VAL A 1 15 ? 101.275 2.056 -11.570 1.00 0.00 11 VAL A O 5
ATOM 8019 N N . GLU A 1 16 ? 102.582 2.898 -13.136 1.00 0.00 12 GLU A N 5
ATOM 8020 C CA . GLU A 1 16 ? 102.090 1.923 -14.154 1.00 0.00 12 GLU A CA 5
ATOM 8021 C C . GLU A 1 16 ? 103.265 1.101 -14.692 1.00 0.00 12 GLU A C 5
ATOM 8022 O O . GLU A 1 16 ? 104.371 1.591 -14.808 1.00 0.00 12 GLU A O 5
ATOM 8034 N N . VAL A 1 17 ? 103.033 -0.146 -15.013 1.00 0.00 13 VAL A N 5
ATOM 8035 C CA . VAL A 1 17 ? 104.127 -0.998 -15.569 1.00 0.00 13 VAL A CA 5
ATOM 8036 C C . VAL A 1 17 ? 103.624 -1.762 -16.795 1.00 0.00 13 VAL A C 5
ATOM 8037 O O . VAL A 1 17 ? 102.484 -2.189 -16.838 1.00 0.00 13 VAL A O 5
ATOM 8050 N N . LEU A 1 18 ? 104.460 -1.937 -17.787 1.00 0.00 14 LEU A N 5
ATOM 8051 C CA . LEU A 1 18 ? 104.111 -2.902 -18.873 1.00 0.00 14 LEU A CA 5
ATOM 8052 C C . LEU A 1 18 ? 104.718 -4.260 -18.555 1.00 0.00 14 LEU A C 5
ATOM 8053 O O . LEU A 1 18 ? 105.862 -4.354 -18.147 1.00 0.00 14 LEU A O 5
ATOM 8069 N N . LEU A 1 19 ? 103.965 -5.307 -18.737 1.00 0.00 15 LEU A N 5
ATOM 8070 C CA . LEU A 1 19 ? 104.537 -6.670 -18.551 1.00 0.00 15 LEU A CA 5
ATOM 8071 C C . LEU A 1 19 ? 105.200 -7.138 -19.850 1.00 0.00 15 LEU A C 5
ATOM 8072 O O . LEU A 1 19 ? 105.138 -6.467 -20.864 1.00 0.00 15 LEU A O 5
ATOM 8088 N N . ASN A 1 20 ? 105.832 -8.286 -19.821 1.00 0.00 16 ASN A N 5
ATOM 8089 C CA . ASN A 1 20 ? 106.584 -8.787 -21.026 1.00 0.00 16 ASN A CA 5
ATOM 8090 C C . ASN A 1 20 ? 105.666 -8.908 -22.257 1.00 0.00 16 ASN A C 5
ATOM 8091 O O . ASN A 1 20 ? 106.132 -8.929 -23.381 1.00 0.00 16 ASN A O 5
ATOM 8102 N N . ASN A 1 21 ? 104.373 -8.986 -22.051 1.00 0.00 17 ASN A N 5
ATOM 8103 C CA . ASN A 1 21 ? 103.432 -9.153 -23.202 1.00 0.00 17 ASN A CA 5
ATOM 8104 C C . ASN A 1 21 ? 102.879 -7.792 -23.666 1.00 0.00 17 ASN A C 5
ATOM 8105 O O . ASN A 1 21 ? 101.820 -7.725 -24.259 1.00 0.00 17 ASN A O 5
ATOM 8116 N N . ASP A 1 22 ? 103.588 -6.707 -23.396 1.00 0.00 18 ASP A N 5
ATOM 8117 C CA . ASP A 1 22 ? 103.171 -5.354 -23.908 1.00 0.00 18 ASP A CA 5
ATOM 8118 C C . ASP A 1 22 ? 101.764 -4.994 -23.412 1.00 0.00 18 ASP A C 5
ATOM 8119 O O . ASP A 1 22 ? 101.061 -4.221 -24.036 1.00 0.00 18 ASP A O 5
ATOM 8128 N N . SER A 1 23 ? 101.351 -5.549 -22.293 1.00 0.00 19 SER A N 5
ATOM 8129 C CA . SER A 1 23 ? 100.083 -5.097 -21.652 1.00 0.00 19 SER A CA 5
ATOM 8130 C C . SER A 1 23 ? 100.414 -4.160 -20.490 1.00 0.00 19 SER A C 5
ATOM 8131 O O . SER A 1 23 ? 101.388 -4.358 -19.788 1.00 0.00 19 SER A O 5
ATOM 8139 N N . LYS A 1 24 ? 99.613 -3.144 -20.280 1.00 0.00 20 LYS A N 5
ATOM 8140 C CA . LYS A 1 24 ? 99.951 -2.125 -19.241 1.00 0.00 20 LYS A CA 5
ATOM 8141 C C . LYS A 1 24 ? 98.997 -2.225 -18.043 1.00 0.00 20 LYS A C 5
ATOM 8142 O O . LYS A 1 24 ? 97.812 -2.454 -18.198 1.00 0.00 20 LYS A O 5
ATOM 8161 N N . ALA A 1 25 ? 99.518 -2.055 -16.852 1.00 0.00 21 ALA A N 5
ATOM 8162 C CA . ALA A 1 25 ? 98.648 -2.035 -15.636 1.00 0.00 21 ALA A CA 5
ATOM 8163 C C . ALA A 1 25 ? 99.093 -0.912 -14.696 1.00 0.00 21 ALA A C 5
ATOM 8164 O O . ALA A 1 25 ? 100.267 -0.602 -14.605 1.00 0.00 21 ALA A O 5
ATOM 8171 N N . ARG A 1 26 ? 98.166 -0.301 -13.997 1.00 0.00 22 ARG A N 5
ATOM 8172 C CA . ARG A 1 26 ? 98.525 0.839 -13.095 1.00 0.00 22 ARG A CA 5
ATOM 8173 C C . ARG A 1 26 ? 97.764 0.738 -11.772 1.00 0.00 22 ARG A C 5
ATOM 8174 O O . ARG A 1 26 ? 96.625 0.311 -11.736 1.00 0.00 22 ARG A O 5
ATOM 8195 N N . GLY A 1 27 ? 98.390 1.127 -10.688 1.00 0.00 23 GLY A N 5
ATOM 8196 C CA . GLY A 1 27 ? 97.702 1.087 -9.362 1.00 0.00 23 GLY A CA 5
ATOM 8197 C C . GLY A 1 27 ? 98.666 1.566 -8.272 1.00 0.00 23 GLY A C 5
ATOM 8198 O O . GLY A 1 27 ? 99.770 1.989 -8.559 1.00 0.00 23 GLY A O 5
ATOM 8202 N N . VAL A 1 28 ? 98.255 1.499 -7.028 1.00 0.00 24 VAL A N 5
ATOM 8203 C CA . VAL A 1 28 ? 99.126 1.996 -5.915 1.00 0.00 24 VAL A CA 5
ATOM 8204 C C . VAL A 1 28 ? 99.966 0.840 -5.359 1.00 0.00 24 VAL A C 5
ATOM 8205 O O . VAL A 1 28 ? 99.482 -0.260 -5.187 1.00 0.00 24 VAL A O 5
ATOM 8218 N N . ILE A 1 29 ? 101.221 1.089 -5.078 1.00 0.00 25 ILE A N 5
ATOM 8219 C CA . ILE A 1 29 ? 102.119 -0.003 -4.578 1.00 0.00 25 ILE A CA 5
ATOM 8220 C C . ILE A 1 29 ? 101.892 -0.227 -3.076 1.00 0.00 25 ILE A C 5
ATOM 8221 O O . ILE A 1 29 ? 101.719 0.711 -2.322 1.00 0.00 25 ILE A O 5
ATOM 8237 N N . THR A 1 30 ? 101.889 -1.469 -2.646 1.00 0.00 26 THR A N 5
ATOM 8238 C CA . THR A 1 30 ? 101.683 -1.762 -1.193 1.00 0.00 26 THR A CA 5
ATOM 8239 C C . THR A 1 30 ? 102.820 -2.621 -0.622 1.00 0.00 26 THR A C 5
ATOM 8240 O O . THR A 1 30 ? 103.213 -2.440 0.516 1.00 0.00 26 THR A O 5
ATOM 8251 N N . ASN A 1 31 ? 103.355 -3.551 -1.388 1.00 0.00 27 ASN A N 5
ATOM 8252 C CA . ASN A 1 31 ? 104.347 -4.510 -0.804 1.00 0.00 27 ASN A CA 5
ATOM 8253 C C . ASN A 1 31 ? 105.541 -4.708 -1.740 1.00 0.00 27 ASN A C 5
ATOM 8254 O O . ASN A 1 31 ? 105.412 -4.650 -2.947 1.00 0.00 27 ASN A O 5
ATOM 8265 N N . PHE A 1 32 ? 106.701 -4.938 -1.177 1.00 0.00 28 PHE A N 5
ATOM 8266 C CA . PHE A 1 32 ? 107.904 -5.267 -1.998 1.00 0.00 28 PHE A CA 5
ATOM 8267 C C . PHE A 1 32 ? 108.831 -6.189 -1.203 1.00 0.00 28 PHE A C 5
ATOM 8268 O O . PHE A 1 32 ? 109.168 -5.910 -0.068 1.00 0.00 28 PHE A O 5
ATOM 8285 N N . ASP A 1 33 ? 109.243 -7.282 -1.795 1.00 0.00 29 ASP A N 5
ATOM 8286 C CA . ASP A 1 33 ? 110.086 -8.273 -1.057 1.00 0.00 29 ASP A CA 5
ATOM 8287 C C . ASP A 1 33 ? 111.411 -8.482 -1.790 1.00 0.00 29 ASP A C 5
ATOM 8288 O O . ASP A 1 33 ? 111.433 -8.869 -2.941 1.00 0.00 29 ASP A O 5
ATOM 8297 N N . SER A 1 34 ? 112.513 -8.226 -1.127 1.00 0.00 30 SER A N 5
ATOM 8298 C CA . SER A 1 34 ? 113.851 -8.393 -1.782 1.00 0.00 30 SER A CA 5
ATOM 8299 C C . SER A 1 34 ? 114.153 -9.876 -2.027 1.00 0.00 30 SER A C 5
ATOM 8300 O O . SER A 1 34 ? 114.846 -10.224 -2.965 1.00 0.00 30 SER A O 5
ATOM 8308 N N . SER A 1 35 ? 113.638 -10.750 -1.192 1.00 0.00 31 SER A N 5
ATOM 8309 C CA . SER A 1 35 ? 113.974 -12.210 -1.312 1.00 0.00 31 SER A CA 5
ATOM 8310 C C . SER A 1 35 ? 113.544 -12.761 -2.677 1.00 0.00 31 SER A C 5
ATOM 8311 O O . SER A 1 35 ? 114.303 -13.440 -3.345 1.00 0.00 31 SER A O 5
ATOM 8319 N N . ASN A 1 36 ? 112.334 -12.474 -3.092 1.00 0.00 32 ASN A N 5
ATOM 8320 C CA . ASN A 1 36 ? 111.847 -12.974 -4.418 1.00 0.00 32 ASN A CA 5
ATOM 8321 C C . ASN A 1 36 ? 111.373 -11.816 -5.314 1.00 0.00 32 ASN A C 5
ATOM 8322 O O . ASN A 1 36 ? 110.796 -12.041 -6.362 1.00 0.00 32 ASN A O 5
ATOM 8333 N N . SER A 1 37 ? 111.611 -10.580 -4.914 1.00 0.00 33 SER A N 5
ATOM 8334 C CA . SER A 1 37 ? 111.166 -9.393 -5.728 1.00 0.00 33 SER A CA 5
ATOM 8335 C C . SER A 1 37 ? 109.675 -9.501 -6.092 1.00 0.00 33 SER A C 5
ATOM 8336 O O . SER A 1 37 ? 109.313 -9.659 -7.246 1.00 0.00 33 SER A O 5
ATOM 8344 N N . ILE A 1 38 ? 108.811 -9.417 -5.109 1.00 0.00 34 ILE A N 5
ATOM 8345 C CA . ILE A 1 38 ? 107.341 -9.531 -5.376 1.00 0.00 34 ILE A CA 5
ATOM 8346 C C . ILE A 1 38 ? 106.650 -8.202 -5.045 1.00 0.00 34 ILE A C 5
ATOM 8347 O O . ILE A 1 38 ? 106.902 -7.604 -4.016 1.00 0.00 34 ILE A O 5
ATOM 8363 N N . LEU A 1 39 ? 105.780 -7.743 -5.913 1.00 0.00 35 LEU A N 5
ATOM 8364 C CA . LEU A 1 39 ? 105.141 -6.404 -5.719 1.00 0.00 35 LEU A CA 5
ATOM 8365 C C . LEU A 1 39 ? 103.617 -6.539 -5.730 1.00 0.00 35 LEU A C 5
ATOM 8366 O O . LEU A 1 39 ? 103.040 -7.070 -6.660 1.00 0.00 35 LEU A O 5
ATOM 8382 N N . GLN A 1 40 ? 102.966 -6.059 -4.698 1.00 0.00 36 GLN A N 5
ATOM 8383 C CA . GLN A 1 40 ? 101.474 -6.048 -4.684 1.00 0.00 36 GLN A CA 5
ATOM 8384 C C . GLN A 1 40 ? 100.962 -4.639 -4.976 1.00 0.00 36 GLN A C 5
ATOM 8385 O O . GLN A 1 40 ? 101.383 -3.679 -4.354 1.00 0.00 36 GLN A O 5
ATOM 8399 N N . LEU A 1 41 ? 100.060 -4.511 -5.919 1.00 0.00 37 LEU A N 5
ATOM 8400 C CA . LEU A 1 41 ? 99.497 -3.168 -6.253 1.00 0.00 37 LEU A CA 5
ATOM 8401 C C . LEU A 1 41 ? 98.030 -3.089 -5.825 1.00 0.00 37 LEU A C 5
ATOM 8402 O O . LEU A 1 41 ? 97.209 -3.880 -6.252 1.00 0.00 37 LEU A O 5
ATOM 8418 N N . ARG A 1 42 ? 97.700 -2.139 -4.985 1.00 0.00 38 ARG A N 5
ATOM 8419 C CA . ARG A 1 42 ? 96.264 -1.921 -4.620 1.00 0.00 38 ARG A CA 5
ATOM 8420 C C . ARG A 1 42 ? 95.665 -0.829 -5.510 1.00 0.00 38 ARG A C 5
ATOM 8421 O O . ARG A 1 42 ? 96.171 0.275 -5.576 1.00 0.00 38 ARG A O 5
ATOM 8442 N N . LEU A 1 43 ? 94.591 -1.137 -6.193 1.00 0.00 39 LEU A N 5
ATOM 8443 C CA . LEU A 1 43 ? 94.012 -0.166 -7.169 1.00 0.00 39 LEU A CA 5
ATOM 8444 C C . LEU A 1 43 ? 92.783 0.534 -6.576 1.00 0.00 39 LEU A C 5
ATOM 8445 O O . LEU A 1 43 ? 92.063 -0.030 -5.769 1.00 0.00 39 LEU A O 5
ATOM 8461 N N . ALA A 1 44 ? 92.545 1.761 -6.982 1.00 0.00 40 ALA A N 5
ATOM 8462 C CA . ALA A 1 44 ? 91.453 2.583 -6.358 1.00 0.00 40 ALA A CA 5
ATOM 8463 C C . ALA A 1 44 ? 90.060 1.993 -6.636 1.00 0.00 40 ALA A C 5
ATOM 8464 O O . ALA A 1 44 ? 89.075 2.456 -6.090 1.00 0.00 40 ALA A O 5
ATOM 8471 N N . ASN A 1 45 ? 89.960 0.983 -7.472 1.00 0.00 41 ASN A N 5
ATOM 8472 C CA . ASN A 1 45 ? 88.637 0.316 -7.702 1.00 0.00 41 ASN A CA 5
ATOM 8473 C C . ASN A 1 45 ? 88.391 -0.794 -6.663 1.00 0.00 41 ASN A C 5
ATOM 8474 O O . ASN A 1 45 ? 87.701 -1.757 -6.940 1.00 0.00 41 ASN A O 5
ATOM 8485 N N . ASP A 1 46 ? 88.948 -0.675 -5.463 1.00 0.00 42 ASP A N 5
ATOM 8486 C CA . ASP A 1 46 ? 88.721 -1.708 -4.394 1.00 0.00 42 ASP A CA 5
ATOM 8487 C C . ASP A 1 46 ? 89.245 -3.076 -4.850 1.00 0.00 42 ASP A C 5
ATOM 8488 O O . ASP A 1 46 ? 88.750 -4.105 -4.423 1.00 0.00 42 ASP A O 5
ATOM 8497 N N . SER A 1 47 ? 90.242 -3.101 -5.712 1.00 0.00 43 SER A N 5
ATOM 8498 C CA . SER A 1 47 ? 90.803 -4.407 -6.176 1.00 0.00 43 SER A CA 5
ATOM 8499 C C . SER A 1 47 ? 92.280 -4.519 -5.785 1.00 0.00 43 SER A C 5
ATOM 8500 O O . SER A 1 47 ? 93.009 -3.544 -5.799 1.00 0.00 43 SER A O 5
ATOM 8508 N N . THR A 1 48 ? 92.721 -5.703 -5.437 1.00 0.00 44 THR A N 5
ATOM 8509 C CA . THR A 1 48 ? 94.149 -5.901 -5.034 1.00 0.00 44 THR A CA 5
ATOM 8510 C C . THR A 1 48 ? 94.804 -6.966 -5.922 1.00 0.00 44 THR A C 5
ATOM 8511 O O . THR A 1 48 ? 94.163 -7.916 -6.334 1.00 0.00 44 THR A O 5
ATOM 8522 N N . LYS A 1 49 ? 96.073 -6.814 -6.214 1.00 0.00 45 LYS A N 5
ATOM 8523 C CA . LYS A 1 49 ? 96.765 -7.799 -7.097 1.00 0.00 45 LYS A CA 5
ATOM 8524 C C . LYS A 1 49 ? 98.211 -8.009 -6.642 1.00 0.00 45 LYS A C 5
ATOM 8525 O O . LYS A 1 49 ? 98.882 -7.082 -6.226 1.00 0.00 45 LYS A O 5
ATOM 8544 N N . SER A 1 50 ? 98.688 -9.227 -6.719 1.00 0.00 46 SER A N 5
ATOM 8545 C CA . SER A 1 50 ? 100.114 -9.509 -6.372 1.00 0.00 46 SER A CA 5
ATOM 8546 C C . SER A 1 50 ? 100.862 -10.004 -7.612 1.00 0.00 46 SER A C 5
ATOM 8547 O O . SER A 1 50 ? 100.545 -11.045 -8.159 1.00 0.00 46 SER A O 5
ATOM 8555 N N . ILE A 1 51 ? 101.850 -9.266 -8.057 1.00 0.00 47 ILE A N 5
ATOM 8556 C CA . ILE A 1 51 ? 102.588 -9.657 -9.298 1.00 0.00 47 ILE A CA 5
ATOM 8557 C C . ILE A 1 51 ? 104.093 -9.648 -9.022 1.00 0.00 47 ILE A C 5
ATOM 8558 O O . ILE A 1 51 ? 104.623 -8.698 -8.476 1.00 0.00 47 ILE A O 5
ATOM 8574 N N . VAL A 1 52 ? 104.782 -10.698 -9.395 1.00 0.00 48 VAL A N 5
ATOM 8575 C CA . VAL A 1 52 ? 106.262 -10.739 -9.181 1.00 0.00 48 VAL A CA 5
ATOM 8576 C C . VAL A 1 52 ? 106.942 -9.785 -10.169 1.00 0.00 48 VAL A C 5
ATOM 8577 O O . VAL A 1 52 ? 106.597 -9.739 -11.333 1.00 0.00 48 VAL A O 5
ATOM 8590 N N . THR A 1 53 ? 107.903 -9.028 -9.709 1.00 0.00 49 THR A N 5
ATOM 8591 C CA . THR A 1 53 ? 108.509 -7.954 -10.565 1.00 0.00 49 THR A CA 5
ATOM 8592 C C . THR A 1 53 ? 109.184 -8.543 -11.808 1.00 0.00 49 THR A C 5
ATOM 8593 O O . THR A 1 53 ? 109.337 -7.871 -12.810 1.00 0.00 49 THR A O 5
ATOM 8604 N N . LYS A 1 54 ? 109.595 -9.788 -11.754 1.00 0.00 50 LYS A N 5
ATOM 8605 C CA . LYS A 1 54 ? 110.345 -10.391 -12.906 1.00 0.00 50 LYS A CA 5
ATOM 8606 C C . LYS A 1 54 ? 109.526 -10.307 -14.201 1.00 0.00 50 LYS A C 5
ATOM 8607 O O . LYS A 1 54 ? 110.077 -10.306 -15.286 1.00 0.00 50 LYS A O 5
ATOM 8626 N N . ASP A 1 55 ? 108.221 -10.237 -14.094 1.00 0.00 51 ASP A N 5
ATOM 8627 C CA . ASP A 1 55 ? 107.380 -10.061 -15.323 1.00 0.00 51 ASP A CA 5
ATOM 8628 C C . ASP A 1 55 ? 107.206 -8.572 -15.676 1.00 0.00 51 ASP A C 5
ATOM 8629 O O . ASP A 1 55 ? 106.415 -8.231 -16.537 1.00 0.00 51 ASP A O 5
ATOM 8638 N N . ILE A 1 56 ? 107.930 -7.684 -15.024 1.00 0.00 52 ILE A N 5
ATOM 8639 C CA . ILE A 1 56 ? 107.880 -6.236 -15.420 1.00 0.00 52 ILE A CA 5
ATOM 8640 C C . ILE A 1 56 ? 108.750 -6.007 -16.660 1.00 0.00 52 ILE A C 5
ATOM 8641 O O . ILE A 1 56 ? 109.961 -6.128 -16.608 1.00 0.00 52 ILE A O 5
ATOM 8657 N N . LYS A 1 57 ? 108.138 -5.677 -17.770 1.00 0.00 53 LYS A N 5
ATOM 8658 C CA . LYS A 1 57 ? 108.932 -5.261 -18.969 1.00 0.00 53 LYS A CA 5
ATOM 8659 C C . LYS A 1 57 ? 109.335 -3.788 -18.850 1.00 0.00 53 LYS A C 5
ATOM 8660 O O . LYS A 1 57 ? 110.434 -3.411 -19.216 1.00 0.00 53 LYS A O 5
ATOM 8679 N N . ASP A 1 58 ? 108.455 -2.956 -18.342 1.00 0.00 54 ASP A N 5
ATOM 8680 C CA . ASP A 1 58 ? 108.754 -1.483 -18.294 1.00 0.00 54 ASP A CA 5
ATOM 8681 C C . ASP A 1 58 ? 107.992 -0.809 -17.149 1.00 0.00 54 ASP A C 5
ATOM 8682 O O . ASP A 1 58 ? 106.899 -1.211 -16.804 1.00 0.00 54 ASP A O 5
ATOM 8691 N N . LEU A 1 59 ? 108.567 0.218 -16.566 1.00 0.00 55 LEU A N 5
ATOM 8692 C CA . LEU A 1 59 ? 107.916 0.896 -15.401 1.00 0.00 55 LEU A CA 5
ATOM 8693 C C . LEU A 1 59 ? 107.814 2.407 -15.635 1.00 0.00 55 LEU A C 5
ATOM 8694 O O . LEU A 1 59 ? 108.690 3.013 -16.225 1.00 0.00 55 LEU A O 5
ATOM 8710 N N . ARG A 1 60 ? 106.746 3.013 -15.175 1.00 0.00 56 ARG A N 5
ATOM 8711 C CA . ARG A 1 60 ? 106.652 4.505 -15.187 1.00 0.00 56 ARG A CA 5
ATOM 8712 C C . ARG A 1 60 ? 105.856 4.984 -13.964 1.00 0.00 56 ARG A C 5
ATOM 8713 O O . ARG A 1 60 ? 105.100 4.231 -13.377 1.00 0.00 56 ARG A O 5
ATOM 8734 N N . ILE A 1 61 ? 106.021 6.225 -13.578 1.00 0.00 57 ILE A N 5
ATOM 8735 C CA . ILE A 1 61 ? 105.219 6.776 -12.439 1.00 0.00 57 ILE A CA 5
ATOM 8736 C C . ILE A 1 61 ? 104.269 7.860 -12.963 1.00 0.00 57 ILE A C 5
ATOM 8737 O O . ILE A 1 61 ? 104.677 8.762 -13.671 1.00 0.00 57 ILE A O 5
ATOM 8753 N N . LEU A 1 62 ? 103.008 7.772 -12.616 1.00 0.00 58 LEU A N 5
ATOM 8754 C CA . LEU A 1 62 ? 102.000 8.719 -13.188 1.00 0.00 58 LEU A CA 5
ATOM 8755 C C . LEU A 1 62 ? 101.840 9.941 -12.264 1.00 0.00 58 LEU A C 5
ATOM 8756 O O . LEU A 1 62 ? 101.628 9.775 -11.077 1.00 0.00 58 LEU A O 5
ATOM 8772 N N . PRO A 1 63 ? 101.944 11.136 -12.825 1.00 0.00 59 PRO A N 5
ATOM 8773 C CA . PRO A 1 63 ? 101.777 12.368 -12.006 1.00 0.00 59 PRO A CA 5
ATOM 8774 C C . PRO A 1 63 ? 100.322 12.508 -11.547 1.00 0.00 59 PRO A C 5
ATOM 8775 O O . PRO A 1 63 ? 99.421 11.939 -12.139 1.00 0.00 59 PRO A O 5
ATOM 8786 N N . LYS A 1 64 ? 100.089 13.259 -10.499 1.00 0.00 60 LYS A N 5
ATOM 8787 C CA . LYS A 1 64 ? 98.691 13.450 -10.000 1.00 0.00 60 LYS A CA 5
ATOM 8788 C C . LYS A 1 64 ? 98.028 14.623 -10.727 1.00 0.00 60 LYS A C 5
ATOM 8789 O O . LYS A 1 64 ? 98.533 15.731 -10.723 1.00 0.00 60 LYS A O 5
ATOM 8808 N N . ASN A 1 65 ? 96.900 14.383 -11.352 1.00 0.00 61 ASN A N 5
ATOM 8809 C CA . ASN A 1 65 ? 96.206 15.472 -12.110 1.00 0.00 61 ASN A CA 5
ATOM 8810 C C . ASN A 1 65 ? 95.284 16.264 -11.179 1.00 0.00 61 ASN A C 5
ATOM 8811 O O . ASN A 1 65 ? 95.117 17.460 -11.334 1.00 0.00 61 ASN A O 5
ATOM 8822 N N . GLU A 1 66 ? 94.686 15.603 -10.217 1.00 0.00 62 GLU A N 5
ATOM 8823 C CA . GLU A 1 66 ? 93.743 16.302 -9.290 1.00 0.00 62 GLU A CA 5
ATOM 8824 C C . GLU A 1 66 ? 94.366 16.434 -7.898 1.00 0.00 62 GLU A C 5
ATOM 8825 O O . GLU A 1 66 ? 94.974 15.508 -7.392 1.00 0.00 62 GLU A O 5
ATOM 8837 N N . ILE A 1 67 ? 94.217 17.581 -7.278 1.00 0.00 63 ILE A N 5
ATOM 8838 C CA . ILE A 1 67 ? 94.769 17.782 -5.900 1.00 0.00 63 ILE A CA 5
ATOM 8839 C C . ILE A 1 67 ? 93.641 18.208 -4.952 1.00 0.00 63 ILE A C 5
ATOM 8840 O O . ILE A 1 67 ? 92.842 19.068 -5.276 1.00 0.00 63 ILE A O 5
ATOM 8856 N N . MET A 1 68 ? 93.576 17.612 -3.786 1.00 0.00 64 MET A N 5
ATOM 8857 C CA . MET A 1 68 ? 92.507 17.978 -2.807 1.00 0.00 64 MET A CA 5
ATOM 8858 C C . MET A 1 68 ? 93.082 18.904 -1.718 1.00 0.00 64 MET A C 5
ATOM 8859 O O . MET A 1 68 ? 93.958 18.495 -0.981 1.00 0.00 64 MET A O 5
ATOM 8873 N N . PRO A 1 69 ? 92.576 20.125 -1.640 1.00 0.00 65 PRO A N 5
ATOM 8874 C CA . PRO A 1 69 ? 93.065 21.076 -0.606 1.00 0.00 65 PRO A CA 5
ATOM 8875 C C . PRO A 1 69 ? 92.628 20.618 0.790 1.00 0.00 65 PRO A C 5
ATOM 8876 O O . PRO A 1 69 ? 93.340 20.800 1.760 1.00 0.00 65 PRO A O 5
ATOM 8887 N N . LYS A 1 70 ? 91.461 20.026 0.892 1.00 0.00 66 LYS A N 5
ATOM 8888 C CA . LYS A 1 70 ? 90.947 19.583 2.231 1.00 0.00 66 LYS A CA 5
ATOM 8889 C C . LYS A 1 70 ? 91.835 18.475 2.807 1.00 0.00 66 LYS A C 5
ATOM 8890 O O . LYS A 1 70 ? 92.079 18.422 3.997 1.00 0.00 66 LYS A O 5
ATOM 8909 N N . ASN A 1 71 ? 92.319 17.586 1.963 1.00 0.00 67 ASN A N 5
ATOM 8910 C CA . ASN A 1 71 ? 93.186 16.448 2.435 1.00 0.00 67 ASN A CA 5
ATOM 8911 C C . ASN A 1 71 ? 92.516 15.684 3.587 1.00 0.00 67 ASN A C 5
ATOM 8912 O O . ASN A 1 71 ? 91.376 15.942 3.931 1.00 0.00 67 ASN A O 5
ATOM 8923 N N . GLY A 1 72 ? 93.220 14.750 4.180 1.00 0.00 68 GLY A N 5
ATOM 8924 C CA . GLY A 1 72 ? 92.644 13.972 5.318 1.00 0.00 68 GLY A CA 5
ATOM 8925 C C . GLY A 1 72 ? 93.177 14.530 6.639 1.00 0.00 68 GLY A C 5
ATOM 8926 O O . GLY A 1 72 ? 94.080 13.972 7.237 1.00 0.00 68 GLY A O 5
ATOM 8930 N N . THR A 1 73 ? 92.624 15.628 7.096 1.00 0.00 69 THR A N 5
ATOM 8931 C CA . THR A 1 73 ? 93.103 16.242 8.377 1.00 0.00 69 THR A CA 5
ATOM 8932 C C . THR A 1 73 ? 92.720 15.354 9.565 1.00 0.00 69 THR A C 5
ATOM 8933 O O . THR A 1 73 ? 93.441 15.272 10.543 1.00 0.00 69 THR A O 5
ATOM 8944 N N . LYS A 1 74 ? 91.590 14.692 9.485 1.00 0.00 70 LYS A N 5
ATOM 8945 C CA . LYS A 1 74 ? 91.148 13.808 10.606 1.00 0.00 70 LYS A CA 5
ATOM 8946 C C . LYS A 1 74 ? 91.394 12.339 10.252 1.00 0.00 70 LYS A C 5
ATOM 8947 O O . LYS A 1 74 ? 91.215 11.928 9.119 1.00 0.00 70 LYS A O 5
ATOM 8966 N N . SER A 1 75 ? 91.803 11.549 11.215 1.00 0.00 71 SER A N 5
ATOM 8967 C CA . SER A 1 75 ? 92.054 10.098 10.953 1.00 0.00 71 SER A CA 5
ATOM 8968 C C . SER A 1 75 ? 91.273 9.234 11.962 1.00 0.00 71 SER A C 5
ATOM 8969 O O . SER A 1 75 ? 91.815 8.829 12.973 1.00 0.00 71 SER A O 5
ATOM 8977 N N . PRO A 1 76 ? 90.012 8.979 11.656 1.00 0.00 72 PRO A N 5
ATOM 8978 C CA . PRO A 1 76 ? 89.159 8.158 12.562 1.00 0.00 72 PRO A CA 5
ATOM 8979 C C . PRO A 1 76 ? 89.731 6.741 12.714 1.00 0.00 72 PRO A C 5
ATOM 8980 O O . PRO A 1 76 ? 89.586 6.115 13.747 1.00 0.00 72 PRO A O 5
ATOM 8991 N N . SER A 1 77 ? 90.382 6.235 11.686 1.00 0.00 73 SER A N 5
ATOM 8992 C CA . SER A 1 77 ? 90.973 4.852 11.737 1.00 0.00 73 SER A CA 5
ATOM 8993 C C . SER A 1 77 ? 89.922 3.819 12.170 1.00 0.00 73 SER A C 5
ATOM 8994 O O . SER A 1 77 ? 89.704 3.601 13.348 1.00 0.00 73 SER A O 5
ATOM 9002 N N . THR A 1 78 ? 89.273 3.187 11.221 1.00 0.00 74 THR A N 5
ATOM 9003 C CA . THR A 1 78 ? 88.229 2.171 11.561 1.00 0.00 74 THR A CA 5
ATOM 9004 C C . THR A 1 78 ? 88.603 0.812 10.961 1.00 0.00 74 THR A C 5
ATOM 9005 O O . THR A 1 78 ? 89.141 0.732 9.872 1.00 0.00 74 THR A O 5
ATOM 9016 N N . ASN A 1 79 ? 88.316 -0.262 11.670 1.00 0.00 75 ASN A N 5
ATOM 9017 C CA . ASN A 1 79 ? 88.661 -1.643 11.178 1.00 0.00 75 ASN A CA 5
ATOM 9018 C C . ASN A 1 79 ? 90.169 -1.772 10.919 1.00 0.00 75 ASN A C 5
ATOM 9019 O O . ASN A 1 79 ? 90.890 -0.792 10.895 1.00 0.00 75 ASN A O 5
ATOM 9030 N N . SER A 1 80 ? 90.644 -2.980 10.727 1.00 0.00 76 SER A N 5
ATOM 9031 C CA . SER A 1 80 ? 92.102 -3.190 10.471 1.00 0.00 76 SER A CA 5
ATOM 9032 C C . SER A 1 80 ? 92.315 -3.758 9.065 1.00 0.00 76 SER A C 5
ATOM 9033 O O . SER A 1 80 ? 91.466 -4.449 8.532 1.00 0.00 76 SER A O 5
ATOM 9041 N N . THR A 1 81 ? 93.445 -3.469 8.464 1.00 0.00 77 THR A N 5
ATOM 9042 C CA . THR A 1 81 ? 93.724 -3.985 7.087 1.00 0.00 77 THR A CA 5
ATOM 9043 C C . THR A 1 81 ? 94.287 -5.407 7.162 1.00 0.00 77 THR A C 5
ATOM 9044 O O . THR A 1 81 ? 95.044 -5.736 8.055 1.00 0.00 77 THR A O 5
ATOM 9055 N N . LYS A 1 82 ? 93.920 -6.250 6.224 1.00 0.00 78 LYS A N 5
ATOM 9056 C CA . LYS A 1 82 ? 94.414 -7.668 6.237 1.00 0.00 78 LYS A CA 5
ATOM 9057 C C . LYS A 1 82 ? 95.940 -7.705 6.079 1.00 0.00 78 LYS A C 5
ATOM 9058 O O . LYS A 1 82 ? 96.611 -8.526 6.677 1.00 0.00 78 LYS A O 5
ATOM 9077 N N . LEU A 1 83 ? 96.484 -6.820 5.280 1.00 0.00 79 LEU A N 5
ATOM 9078 C CA . LEU A 1 83 ? 97.967 -6.781 5.089 1.00 0.00 79 LEU A CA 5
ATOM 9079 C C . LEU A 1 83 ? 98.567 -5.606 5.866 1.00 0.00 79 LEU A C 5
ATOM 9080 O O . LEU A 1 83 ? 98.119 -4.481 5.747 1.00 0.00 79 LEU A O 5
ATOM 9096 N N . LYS A 1 84 ? 99.579 -5.864 6.660 1.00 0.00 80 LYS A N 5
ATOM 9097 C CA . LYS A 1 84 ? 100.219 -4.772 7.453 1.00 0.00 80 LYS A CA 5
ATOM 9098 C C . LYS A 1 84 ? 101.742 -4.937 7.447 1.00 0.00 80 LYS A C 5
ATOM 9099 O O . LYS A 1 84 ? 102.252 -6.042 7.466 1.00 0.00 80 LYS A O 5
ATOM 9118 N N . SER A 1 85 ? 102.468 -3.844 7.420 1.00 0.00 81 SER A N 5
ATOM 9119 C CA . SER A 1 85 ? 103.967 -3.925 7.394 1.00 0.00 81 SER A CA 5
ATOM 9120 C C . SER A 1 85 ? 104.491 -4.583 8.677 1.00 0.00 81 SER A C 5
ATOM 9121 O O . SER A 1 85 ? 105.474 -5.300 8.657 1.00 0.00 81 SER A O 5
ATOM 9129 N N . ALA A 1 86 ? 103.837 -4.340 9.788 1.00 0.00 82 ALA A N 5
ATOM 9130 C CA . ALA A 1 86 ? 104.276 -4.963 11.080 1.00 0.00 82 ALA A CA 5
ATOM 9131 C C . ALA A 1 86 ? 104.084 -6.483 11.033 1.00 0.00 82 ALA A C 5
ATOM 9132 O O . ALA A 1 86 ? 104.826 -7.228 11.646 1.00 0.00 82 ALA A O 5
ATOM 9139 N N . GLU A 1 87 ? 103.087 -6.948 10.306 1.00 0.00 83 GLU A N 5
ATOM 9140 C CA . GLU A 1 87 ? 102.822 -8.427 10.192 1.00 0.00 83 GLU A CA 5
ATOM 9141 C C . GLU A 1 87 ? 102.716 -9.076 11.580 1.00 0.00 83 GLU A C 5
ATOM 9142 O O . GLU A 1 87 ? 102.670 -8.395 12.588 1.00 0.00 83 GLU A O 5
ATOM 9154 N N . THR A 1 88 ? 102.679 -10.386 11.630 1.00 0.00 84 THR A N 5
ATOM 9155 C CA . THR A 1 88 ? 102.563 -11.091 12.945 1.00 0.00 84 THR A CA 5
ATOM 9156 C C . THR A 1 88 ? 103.952 -11.300 13.557 1.00 0.00 84 THR A C 5
ATOM 9157 O O . THR A 1 88 ? 104.912 -11.563 12.857 1.00 0.00 84 THR A O 5
ATOM 9168 N N . TYR A 1 89 ? 104.060 -11.181 14.858 1.00 0.00 85 TYR A N 5
ATOM 9169 C CA . TYR A 1 89 ? 105.382 -11.365 15.530 1.00 0.00 85 TYR A CA 5
ATOM 9170 C C . TYR A 1 89 ? 105.510 -12.794 16.064 1.00 0.00 85 TYR A C 5
ATOM 9171 O O . TYR A 1 89 ? 104.611 -13.306 16.707 1.00 0.00 85 TYR A O 5
ATOM 9189 N N . SER A 1 90 ? 106.621 -13.438 15.800 1.00 0.00 86 SER A N 5
ATOM 9190 C CA . SER A 1 90 ? 106.823 -14.836 16.287 1.00 0.00 86 SER A CA 5
ATOM 9191 C C . SER A 1 90 ? 108.225 -14.994 16.881 1.00 0.00 86 SER A C 5
ATOM 9192 O O . SER A 1 90 ? 108.381 -15.276 18.055 1.00 0.00 86 SER A O 5
ATOM 9200 N N . SER A 1 91 ? 109.245 -14.812 16.076 1.00 0.00 87 SER A N 5
ATOM 9201 C CA . SER A 1 91 ? 110.646 -14.948 16.581 1.00 0.00 87 SER A CA 5
ATOM 9202 C C . SER A 1 91 ? 111.443 -13.677 16.279 1.00 0.00 87 SER A C 5
ATOM 9203 O O . SER A 1 91 ? 111.171 -12.977 15.320 1.00 0.00 87 SER A O 5
ATOM 9211 N N . LYS A 1 92 ? 112.428 -13.376 17.092 1.00 0.00 88 LYS A N 5
ATOM 9212 C CA . LYS A 1 92 ? 113.260 -12.155 16.864 1.00 0.00 88 LYS A CA 5
ATOM 9213 C C . LYS A 1 92 ? 114.730 -12.547 16.679 1.00 0.00 88 LYS A C 5
ATOM 9214 O O . LYS A 1 92 ? 115.628 -11.830 17.081 1.00 0.00 88 LYS A O 5
ATOM 9233 N N . ASN A 1 93 ? 114.977 -13.685 16.072 1.00 0.00 89 ASN A N 5
ATOM 9234 C CA . ASN A 1 93 ? 116.390 -14.153 15.874 1.00 0.00 89 ASN A CA 5
ATOM 9235 C C . ASN A 1 93 ? 117.155 -13.186 14.963 1.00 0.00 89 ASN A C 5
ATOM 9236 O O . ASN A 1 93 ? 118.346 -12.988 15.120 1.00 0.00 89 ASN A O 5
ATOM 9247 N N . LYS A 1 94 ? 116.477 -12.586 14.015 1.00 0.00 90 LYS A N 5
ATOM 9248 C CA . LYS A 1 94 ? 117.160 -11.641 13.077 1.00 0.00 90 LYS A CA 5
ATOM 9249 C C . LYS A 1 94 ? 117.058 -10.207 13.602 1.00 0.00 90 LYS A C 5
ATOM 9250 O O . LYS A 1 94 ? 115.983 -9.728 13.914 1.00 0.00 90 LYS A O 5
ATOM 9269 N N . TRP A 1 95 ? 118.171 -9.521 13.701 1.00 0.00 91 TRP A N 5
ATOM 9270 C CA . TRP A 1 95 ? 118.154 -8.112 14.197 1.00 0.00 91 TRP A CA 5
ATOM 9271 C C . TRP A 1 95 ? 118.189 -7.135 13.018 1.00 0.00 91 TRP A C 5
ATOM 9272 O O . TRP A 1 95 ? 117.357 -6.254 12.907 1.00 0.00 91 TRP A O 5
ATOM 9293 N N . SER A 1 96 ? 119.150 -7.289 12.137 1.00 0.00 92 SER A N 5
ATOM 9294 C CA . SER A 1 96 ? 119.257 -6.370 10.961 1.00 0.00 92 SER A CA 5
ATOM 9295 C C . SER A 1 96 ? 119.075 -7.154 9.658 1.00 0.00 92 SER A C 5
ATOM 9296 O O . SER A 1 96 ? 119.474 -8.300 9.555 1.00 0.00 92 SER A O 5
ATOM 9304 N N . MET A 1 97 ? 118.474 -6.540 8.666 1.00 0.00 93 MET A N 5
ATOM 9305 C CA . MET A 1 97 ? 118.250 -7.245 7.361 1.00 0.00 93 MET A CA 5
ATOM 9306 C C . MET A 1 97 ? 119.588 -7.521 6.667 1.00 0.00 93 MET A C 5
ATOM 9307 O O . MET A 1 97 ? 119.769 -8.550 6.042 1.00 0.00 93 MET A O 5
ATOM 9321 N N . ASP A 1 98 ? 120.523 -6.608 6.775 1.00 0.00 94 ASP A N 5
ATOM 9322 C CA . ASP A 1 98 ? 121.849 -6.799 6.109 1.00 0.00 94 ASP A CA 5
ATOM 9323 C C . ASP A 1 98 ? 122.817 -7.520 7.050 1.00 0.00 94 ASP A C 5
ATOM 9324 O O . ASP A 1 98 ? 122.942 -7.171 8.209 1.00 0.00 94 ASP A O 5
ATOM 9333 N N . CYS A 1 99 ? 123.500 -8.525 6.556 1.00 0.00 95 CYS A N 5
ATOM 9334 C CA . CYS A 1 99 ? 124.476 -9.272 7.406 1.00 0.00 95 CYS A CA 5
ATOM 9335 C C . CYS A 1 99 ? 125.910 -8.943 6.981 1.00 0.00 95 CYS A C 5
ATOM 9336 O O . CYS A 1 99 ? 126.809 -8.886 7.801 1.00 0.00 95 CYS A O 5
ATOM 9344 N N . ASP A 1 100 ? 126.125 -8.727 5.706 1.00 0.00 96 ASP A N 5
ATOM 9345 C CA . ASP A 1 100 ? 127.506 -8.421 5.211 1.00 0.00 96 ASP A CA 5
ATOM 9346 C C . ASP A 1 100 ? 127.738 -6.905 5.175 1.00 0.00 96 ASP A C 5
ATOM 9347 O O . ASP A 1 100 ? 126.827 -6.125 5.383 1.00 0.00 96 ASP A O 5
ATOM 9356 N N . GLU A 1 101 ? 128.954 -6.490 4.911 1.00 0.00 97 GLU A N 5
ATOM 9357 C CA . GLU A 1 101 ? 129.264 -5.028 4.859 1.00 0.00 97 GLU A CA 5
ATOM 9358 C C . GLU A 1 101 ? 129.346 -4.558 3.404 1.00 0.00 97 GLU A C 5
ATOM 9359 O O . GLU A 1 101 ? 129.691 -5.317 2.517 1.00 0.00 97 GLU A O 5
ATOM 9371 N N . GLU A 1 102 ? 129.030 -3.309 3.157 1.00 0.00 98 GLU A N 5
ATOM 9372 C CA . GLU A 1 102 ? 129.079 -2.777 1.760 1.00 0.00 98 GLU A CA 5
ATOM 9373 C C . GLU A 1 102 ? 130.479 -2.237 1.449 1.00 0.00 98 GLU A C 5
ATOM 9374 O O . GLU A 1 102 ? 131.176 -1.763 2.327 1.00 0.00 98 GLU A O 5
ATOM 9386 N N . PHE A 1 103 ? 130.889 -2.310 0.206 1.00 0.00 99 PHE A N 5
ATOM 9387 C CA . PHE A 1 103 ? 132.250 -1.823 -0.173 1.00 0.00 99 PHE A CA 5
ATOM 9388 C C . PHE A 1 103 ? 132.159 -0.432 -0.809 1.00 0.00 99 PHE A C 5
ATOM 9389 O O . PHE A 1 103 ? 131.477 -0.239 -1.800 1.00 0.00 99 PHE A O 5
ATOM 9406 N N . ASP A 1 104 ? 132.842 0.534 -0.243 1.00 0.00 100 ASP A N 5
ATOM 9407 C CA . ASP A 1 104 ? 132.812 1.919 -0.809 1.00 0.00 100 ASP A CA 5
ATOM 9408 C C . ASP A 1 104 ? 133.986 2.738 -0.264 1.00 0.00 100 ASP A C 5
ATOM 9409 O O . ASP A 1 104 ? 134.550 2.417 0.765 1.00 0.00 100 ASP A O 5
ATOM 9418 N N . PHE A 1 105 ? 134.355 3.793 -0.952 1.00 0.00 101 PHE A N 5
ATOM 9419 C CA . PHE A 1 105 ? 135.476 4.659 -0.472 1.00 0.00 101 PHE A CA 5
ATOM 9420 C C . PHE A 1 105 ? 134.979 6.090 -0.244 1.00 0.00 101 PHE A C 5
ATOM 9421 O O . PHE A 1 105 ? 134.046 6.540 -0.884 1.00 0.00 101 PHE A O 5
ATOM 9438 N N . ALA A 1 106 ? 135.600 6.804 0.665 1.00 0.00 102 ALA A N 5
ATOM 9439 C CA . ALA A 1 106 ? 135.183 8.218 0.935 1.00 0.00 102 ALA A CA 5
ATOM 9440 C C . ALA A 1 106 ? 135.514 9.110 -0.267 1.00 0.00 102 ALA A C 5
ATOM 9441 O O . ALA A 1 106 ? 134.813 10.063 -0.552 1.00 0.00 102 ALA A O 5
ATOM 9448 N N . ALA A 1 107 ? 136.578 8.803 -0.970 1.00 0.00 103 ALA A N 5
ATOM 9449 C CA . ALA A 1 107 ? 136.971 9.631 -2.152 1.00 0.00 103 ALA A CA 5
ATOM 9450 C C . ALA A 1 107 ? 136.444 8.996 -3.442 1.00 0.00 103 ALA A C 5
ATOM 9451 O O . ALA A 1 107 ? 136.356 7.787 -3.555 1.00 0.00 103 ALA A O 5
ATOM 9458 N N . ASN A 1 108 ? 136.095 9.806 -4.412 1.00 0.00 104 ASN A N 5
ATOM 9459 C CA . ASN A 1 108 ? 135.561 9.264 -5.698 1.00 0.00 104 ASN A CA 5
ATOM 9460 C C . ASN A 1 108 ? 136.653 9.275 -6.772 1.00 0.00 104 ASN A C 5
ATOM 9461 O O . ASN A 1 108 ? 137.394 10.232 -6.903 1.00 0.00 104 ASN A O 5
ATOM 9472 N N . LEU A 1 109 ? 136.753 8.216 -7.539 1.00 0.00 105 LEU A N 5
ATOM 9473 C CA . LEU A 1 109 ? 137.789 8.153 -8.616 1.00 0.00 105 LEU A CA 5
ATOM 9474 C C . LEU A 1 109 ? 137.192 8.615 -9.948 1.00 0.00 105 LEU A C 5
ATOM 9475 O O . LEU A 1 109 ? 136.078 8.264 -10.291 1.00 0.00 105 LEU A O 5
ATOM 9491 N N . GLU A 1 110 ? 137.929 9.399 -10.700 1.00 0.00 106 GLU A N 5
ATOM 9492 C CA . GLU A 1 110 ? 137.404 9.912 -12.008 1.00 0.00 106 GLU A CA 5
ATOM 9493 C C . GLU A 1 110 ? 137.192 8.753 -12.989 1.00 0.00 106 GLU A C 5
ATOM 9494 O O . GLU A 1 110 ? 137.997 7.844 -13.070 1.00 0.00 106 GLU A O 5
ATOM 9506 N N . LYS A 1 111 ? 136.112 8.785 -13.732 1.00 0.00 107 LYS A N 5
ATOM 9507 C CA . LYS A 1 111 ? 135.827 7.689 -14.709 1.00 0.00 107 LYS A CA 5
ATOM 9508 C C . LYS A 1 111 ? 135.489 8.279 -16.081 1.00 0.00 107 LYS A C 5
ATOM 9509 O O . LYS A 1 111 ? 135.099 9.426 -16.191 1.00 0.00 107 LYS A O 5
ATOM 9528 N N . PHE A 1 112 ? 135.639 7.499 -17.126 1.00 0.00 108 PHE A N 5
ATOM 9529 C CA . PHE A 1 112 ? 135.334 8.004 -18.501 1.00 0.00 108 PHE A CA 5
ATOM 9530 C C . PHE A 1 112 ? 134.395 7.033 -19.227 1.00 0.00 108 PHE A C 5
ATOM 9531 O O . PHE A 1 112 ? 134.244 5.892 -18.831 1.00 0.00 108 PHE A O 5
ATOM 9548 N N . ASP A 1 113 ? 133.762 7.485 -20.289 1.00 0.00 109 ASP A N 5
ATOM 9549 C CA . ASP A 1 113 ? 132.812 6.611 -21.065 1.00 0.00 109 ASP A CA 5
ATOM 9550 C C . ASP A 1 113 ? 131.758 5.985 -20.138 1.00 0.00 109 ASP A C 5
ATOM 9551 O O . ASP A 1 113 ? 131.930 4.886 -19.641 1.00 0.00 109 ASP A O 5
ATOM 9560 N N . LYS A 1 114 ? 130.672 6.681 -19.906 1.00 0.00 110 LYS A N 5
ATOM 9561 C CA . LYS A 1 114 ? 129.597 6.141 -19.019 1.00 0.00 110 LYS A CA 5
ATOM 9562 C C . LYS A 1 114 ? 128.379 5.729 -19.852 1.00 0.00 110 LYS A C 5
ATOM 9563 O O . LYS A 1 114 ? 128.035 6.379 -20.822 1.00 0.00 110 LYS A O 5
ATOM 9582 N N . LYS A 1 115 ? 127.731 4.653 -19.478 1.00 0.00 111 LYS A N 5
ATOM 9583 C CA . LYS A 1 115 ? 126.521 4.198 -20.227 1.00 0.00 111 LYS A CA 5
ATOM 9584 C C . LYS A 1 115 ? 125.251 4.566 -19.453 1.00 0.00 111 LYS A C 5
ATOM 9585 O O . LYS A 1 115 ? 125.209 4.477 -18.240 1.00 0.00 111 LYS A O 5
ATOM 9604 N N . GLN A 1 116 ? 124.218 4.978 -20.150 1.00 0.00 112 GLN A N 5
ATOM 9605 C CA . GLN A 1 116 ? 122.939 5.356 -19.461 1.00 0.00 112 GLN A CA 5
ATOM 9606 C C . GLN A 1 116 ? 122.310 4.127 -18.796 1.00 0.00 112 GLN A C 5
ATOM 9607 O O . GLN A 1 116 ? 121.753 4.215 -17.717 1.00 0.00 112 GLN A O 5
ATOM 9621 N N . VAL A 1 117 ? 122.398 2.985 -19.434 1.00 0.00 113 VAL A N 5
ATOM 9622 C CA . VAL A 1 117 ? 121.813 1.736 -18.847 1.00 0.00 113 VAL A CA 5
ATOM 9623 C C . VAL A 1 117 ? 122.835 0.595 -18.908 1.00 0.00 113 VAL A C 5
ATOM 9624 O O . VAL A 1 117 ? 123.764 0.626 -19.694 1.00 0.00 113 VAL A O 5
ATOM 9637 N N . PHE A 1 118 ? 122.665 -0.411 -18.083 1.00 0.00 114 PHE A N 5
ATOM 9638 C CA . PHE A 1 118 ? 123.615 -1.564 -18.087 1.00 0.00 114 PHE A CA 5
ATOM 9639 C C . PHE A 1 118 ? 122.978 -2.770 -18.785 1.00 0.00 114 PHE A C 5
ATOM 9640 O O . PHE A 1 118 ? 121.884 -3.186 -18.447 1.00 0.00 114 PHE A O 5
ATOM 9657 N N . ALA A 1 119 ? 123.658 -3.331 -19.756 1.00 0.00 115 ALA A N 5
ATOM 9658 C CA . ALA A 1 119 ? 123.100 -4.512 -20.488 1.00 0.00 115 ALA A CA 5
ATOM 9659 C C . ALA A 1 119 ? 123.365 -5.798 -19.699 1.00 0.00 115 ALA A C 5
ATOM 9660 O O . ALA A 1 119 ? 122.510 -6.657 -19.595 1.00 0.00 115 ALA A O 5
ATOM 9667 N N . GLU A 1 120 ? 124.546 -5.931 -19.144 1.00 0.00 116 GLU A N 5
ATOM 9668 C CA . GLU A 1 120 ? 124.888 -7.169 -18.371 1.00 0.00 116 GLU A CA 5
ATOM 9669 C C . GLU A 1 120 ? 124.043 -7.248 -17.095 1.00 0.00 116 GLU A C 5
ATOM 9670 O O . GLU A 1 120 ? 123.619 -8.314 -16.688 1.00 0.00 116 GLU A O 5
ATOM 9682 N N . PHE A 1 121 ? 123.794 -6.120 -16.461 1.00 0.00 117 PHE A N 5
ATOM 9683 C CA . PHE A 1 121 ? 122.994 -6.095 -15.186 1.00 0.00 117 PHE A CA 5
ATOM 9684 C C . PHE A 1 121 ? 123.621 -7.014 -14.127 1.00 0.00 117 PHE A C 5
ATOM 9685 O O . PHE A 1 121 ? 124.559 -7.741 -14.400 1.00 0.00 117 PHE A O 5
ATOM 9702 N N . ARG A 1 122 ? 123.107 -6.984 -12.921 1.00 0.00 118 ARG A N 5
ATOM 9703 C CA . ARG A 1 122 ? 123.666 -7.849 -11.836 1.00 0.00 118 ARG A CA 5
ATOM 9704 C C . ARG A 1 122 ? 122.568 -8.233 -10.835 1.00 0.00 118 ARG A C 5
ATOM 9705 O O . ARG A 1 122 ? 121.639 -7.481 -10.603 1.00 0.00 118 ARG A O 5
ATOM 9726 N N . GLU A 1 123 ? 122.675 -9.399 -10.244 1.00 0.00 119 GLU A N 5
ATOM 9727 C CA . GLU A 1 123 ? 121.657 -9.838 -9.241 1.00 0.00 119 GLU A CA 5
ATOM 9728 C C . GLU A 1 123 ? 122.338 -10.578 -8.085 1.00 0.00 119 GLU A C 5
ATOM 9729 O O . GLU A 1 123 ? 123.329 -11.259 -8.274 1.00 0.00 119 GLU A O 5
ATOM 9741 N N . LYS A 1 124 ? 121.810 -10.445 -6.892 1.00 0.00 120 LYS A N 5
ATOM 9742 C CA . LYS A 1 124 ? 122.401 -11.158 -5.718 1.00 0.00 120 LYS A CA 5
ATOM 9743 C C . LYS A 1 124 ? 121.556 -12.386 -5.367 1.00 0.00 120 LYS A C 5
ATOM 9744 O O . LYS A 1 124 ? 122.080 -13.433 -5.033 1.00 0.00 120 LYS A O 5
ATOM 9763 N N . ASP A 1 125 ? 120.253 -12.261 -5.442 1.00 0.00 121 ASP A N 5
ATOM 9764 C CA . ASP A 1 125 ? 119.360 -13.415 -5.111 1.00 0.00 121 ASP A CA 5
ATOM 9765 C C . ASP A 1 125 ? 117.981 -13.224 -5.757 1.00 0.00 121 ASP A C 5
ATOM 9766 O O . ASP A 1 125 ? 117.497 -12.104 -5.752 1.00 0.00 121 ASP A O 5
ATOM 9776 N N . GLY A 1 1 ? 125.905 4.859 -1.010 1.00 0.00 -3 GLY A N 6
ATOM 9777 C CA . GLY A 1 1 ? 125.001 4.817 0.173 1.00 0.00 -3 GLY A CA 6
ATOM 9778 C C . GLY A 1 1 ? 123.701 5.556 -0.150 1.00 0.00 -3 GLY A C 6
ATOM 9779 O O . GLY A 1 1 ? 123.714 6.612 -0.756 1.00 0.00 -3 GLY A O 6
ATOM 9785 N N . ALA A 1 2 ? 122.580 5.006 0.252 1.00 0.00 -2 ALA A N 6
ATOM 9786 C CA . ALA A 1 2 ? 121.269 5.667 -0.024 1.00 0.00 -2 ALA A CA 6
ATOM 9787 C C . ALA A 1 2 ? 120.742 6.348 1.242 1.00 0.00 -2 ALA A C 6
ATOM 9788 O O . ALA A 1 2 ? 120.903 5.843 2.339 1.00 0.00 -2 ALA A O 6
ATOM 9795 N N . MET A 1 3 ? 120.113 7.489 1.096 1.00 0.00 -1 MET A N 6
ATOM 9796 C CA . MET A 1 3 ? 119.570 8.215 2.284 1.00 0.00 -1 MET A CA 6
ATOM 9797 C C . MET A 1 3 ? 118.442 9.160 1.860 1.00 0.00 -1 MET A C 6
ATOM 9798 O O . MET A 1 3 ? 117.396 9.204 2.479 1.00 0.00 -1 MET A O 6
ATOM 9812 N N . GLY A 1 4 ? 118.651 9.913 0.806 1.00 0.00 0 GLY A N 6
ATOM 9813 C CA . GLY A 1 4 ? 117.603 10.867 0.329 1.00 0.00 0 GLY A CA 6
ATOM 9814 C C . GLY A 1 4 ? 116.380 10.091 -0.169 1.00 0.00 0 GLY A C 6
ATOM 9815 O O . GLY A 1 4 ? 115.254 10.528 -0.014 1.00 0.00 0 GLY A O 6
ATOM 9819 N N . MET A 1 5 ? 116.598 8.943 -0.766 1.00 0.00 1 MET A N 6
ATOM 9820 C CA . MET A 1 5 ? 115.456 8.126 -1.278 1.00 0.00 1 MET A CA 6
ATOM 9821 C C . MET A 1 5 ? 115.143 6.987 -0.303 1.00 0.00 1 MET A C 6
ATOM 9822 O O . MET A 1 5 ? 116.034 6.316 0.185 1.00 0.00 1 MET A O 6
ATOM 9836 N N . SER A 1 6 ? 113.882 6.769 -0.017 1.00 0.00 2 SER A N 6
ATOM 9837 C CA . SER A 1 6 ? 113.493 5.679 0.931 1.00 0.00 2 SER A CA 6
ATOM 9838 C C . SER A 1 6 ? 112.468 4.748 0.276 1.00 0.00 2 SER A C 6
ATOM 9839 O O . SER A 1 6 ? 111.699 5.160 -0.572 1.00 0.00 2 SER A O 6
ATOM 9847 N N . VAL A 1 7 ? 112.456 3.496 0.668 1.00 0.00 3 VAL A N 6
ATOM 9848 C CA . VAL A 1 7 ? 111.476 2.522 0.080 1.00 0.00 3 VAL A CA 6
ATOM 9849 C C . VAL A 1 7 ? 110.046 2.901 0.495 1.00 0.00 3 VAL A C 6
ATOM 9850 O O . VAL A 1 7 ? 109.103 2.688 -0.245 1.00 0.00 3 VAL A O 6
ATOM 9863 N N . ALA A 1 8 ? 109.885 3.463 1.671 1.00 0.00 4 ALA A N 6
ATOM 9864 C CA . ALA A 1 8 ? 108.514 3.843 2.154 1.00 0.00 4 ALA A CA 6
ATOM 9865 C C . ALA A 1 8 ? 107.879 4.880 1.219 1.00 0.00 4 ALA A C 6
ATOM 9866 O O . ALA A 1 8 ? 106.672 4.931 1.070 1.00 0.00 4 ALA A O 6
ATOM 9873 N N . ASP A 1 9 ? 108.685 5.704 0.590 1.00 0.00 5 ASP A N 6
ATOM 9874 C CA . ASP A 1 9 ? 108.137 6.725 -0.363 1.00 0.00 5 ASP A CA 6
ATOM 9875 C C . ASP A 1 9 ? 107.466 6.036 -1.557 1.00 0.00 5 ASP A C 6
ATOM 9876 O O . ASP A 1 9 ? 106.431 6.469 -2.030 1.00 0.00 5 ASP A O 6
ATOM 9885 N N . PHE A 1 10 ? 108.053 4.968 -2.043 1.00 0.00 6 PHE A N 6
ATOM 9886 C CA . PHE A 1 10 ? 107.440 4.224 -3.190 1.00 0.00 6 PHE A CA 6
ATOM 9887 C C . PHE A 1 10 ? 106.187 3.474 -2.726 1.00 0.00 6 PHE A C 6
ATOM 9888 O O . PHE A 1 10 ? 105.250 3.291 -3.482 1.00 0.00 6 PHE A O 6
ATOM 9905 N N . TYR A 1 11 ? 106.164 3.039 -1.487 1.00 0.00 7 TYR A N 6
ATOM 9906 C CA . TYR A 1 11 ? 104.947 2.348 -0.948 1.00 0.00 7 TYR A CA 6
ATOM 9907 C C . TYR A 1 11 ? 103.776 3.332 -0.864 1.00 0.00 7 TYR A C 6
ATOM 9908 O O . TYR A 1 11 ? 103.874 4.371 -0.237 1.00 0.00 7 TYR A O 6
ATOM 9926 N N . GLY A 1 12 ? 102.673 3.008 -1.492 1.00 0.00 8 GLY A N 6
ATOM 9927 C CA . GLY A 1 12 ? 101.492 3.923 -1.473 1.00 0.00 8 GLY A CA 6
ATOM 9928 C C . GLY A 1 12 ? 101.517 4.868 -2.686 1.00 0.00 8 GLY A C 6
ATOM 9929 O O . GLY A 1 12 ? 100.606 5.656 -2.873 1.00 0.00 8 GLY A O 6
ATOM 9933 N N . SER A 1 13 ? 102.542 4.804 -3.511 1.00 0.00 9 SER A N 6
ATOM 9934 C CA . SER A 1 13 ? 102.593 5.691 -4.717 1.00 0.00 9 SER A CA 6
ATOM 9935 C C . SER A 1 13 ? 101.867 5.024 -5.889 1.00 0.00 9 SER A C 6
ATOM 9936 O O . SER A 1 13 ? 101.783 3.813 -5.965 1.00 0.00 9 SER A O 6
ATOM 9944 N N . ASN A 1 14 ? 101.345 5.807 -6.801 1.00 0.00 10 ASN A N 6
ATOM 9945 C CA . ASN A 1 14 ? 100.650 5.223 -7.989 1.00 0.00 10 ASN A CA 6
ATOM 9946 C C . ASN A 1 14 ? 101.610 5.167 -9.178 1.00 0.00 10 ASN A C 6
ATOM 9947 O O . ASN A 1 14 ? 102.046 6.186 -9.686 1.00 0.00 10 ASN A O 6
ATOM 9958 N N . VAL A 1 15 ? 101.939 3.982 -9.621 1.00 0.00 11 VAL A N 6
ATOM 9959 C CA . VAL A 1 15 ? 102.835 3.834 -10.810 1.00 0.00 11 VAL A CA 6
ATOM 9960 C C . VAL A 1 15 ? 102.192 2.888 -11.825 1.00 0.00 11 VAL A C 6
ATOM 9961 O O . VAL A 1 15 ? 101.304 2.124 -11.489 1.00 0.00 11 VAL A O 6
ATOM 9974 N N . GLU A 1 16 ? 102.628 2.930 -13.060 1.00 0.00 12 GLU A N 6
ATOM 9975 C CA . GLU A 1 16 ? 102.137 1.940 -14.062 1.00 0.00 12 GLU A CA 6
ATOM 9976 C C . GLU A 1 16 ? 103.316 1.113 -14.580 1.00 0.00 12 GLU A C 6
ATOM 9977 O O . GLU A 1 16 ? 104.419 1.605 -14.707 1.00 0.00 12 GLU A O 6
ATOM 9989 N N . VAL A 1 17 ? 103.089 -0.140 -14.873 1.00 0.00 13 VAL A N 6
ATOM 9990 C CA . VAL A 1 17 ? 104.177 -0.991 -15.436 1.00 0.00 13 VAL A CA 6
ATOM 9991 C C . VAL A 1 17 ? 103.644 -1.786 -16.626 1.00 0.00 13 VAL A C 6
ATOM 9992 O O . VAL A 1 17 ? 102.515 -2.242 -16.612 1.00 0.00 13 VAL A O 6
ATOM 10005 N N . LEU A 1 18 ? 104.437 -1.956 -17.652 1.00 0.00 14 LEU A N 6
ATOM 10006 C CA . LEU A 1 18 ? 104.033 -2.908 -18.730 1.00 0.00 14 LEU A CA 6
ATOM 10007 C C . LEU A 1 18 ? 104.692 -4.257 -18.489 1.00 0.00 14 LEU A C 6
ATOM 10008 O O . LEU A 1 18 ? 105.865 -4.334 -18.168 1.00 0.00 14 LEU A O 6
ATOM 10024 N N . LEU A 1 19 ? 103.949 -5.318 -18.640 1.00 0.00 15 LEU A N 6
ATOM 10025 C CA . LEU A 1 19 ? 104.546 -6.674 -18.469 1.00 0.00 15 LEU A CA 6
ATOM 10026 C C . LEU A 1 19 ? 105.211 -7.118 -19.775 1.00 0.00 15 LEU A C 6
ATOM 10027 O O . LEU A 1 19 ? 105.144 -6.436 -20.780 1.00 0.00 15 LEU A O 6
ATOM 10043 N N . ASN A 1 20 ? 105.852 -8.262 -19.759 1.00 0.00 16 ASN A N 6
ATOM 10044 C CA . ASN A 1 20 ? 106.601 -8.747 -20.971 1.00 0.00 16 ASN A CA 6
ATOM 10045 C C . ASN A 1 20 ? 105.678 -8.863 -22.197 1.00 0.00 16 ASN A C 6
ATOM 10046 O O . ASN A 1 20 ? 106.135 -8.847 -23.325 1.00 0.00 16 ASN A O 6
ATOM 10057 N N . ASN A 1 21 ? 104.390 -8.980 -21.982 1.00 0.00 17 ASN A N 6
ATOM 10058 C CA . ASN A 1 21 ? 103.449 -9.185 -23.128 1.00 0.00 17 ASN A CA 6
ATOM 10059 C C . ASN A 1 21 ? 102.748 -7.870 -23.518 1.00 0.00 17 ASN A C 6
ATOM 10060 O O . ASN A 1 21 ? 101.659 -7.887 -24.058 1.00 0.00 17 ASN A O 6
ATOM 10071 N N . ASP A 1 22 ? 103.363 -6.729 -23.246 1.00 0.00 18 ASP A N 6
ATOM 10072 C CA . ASP A 1 22 ? 102.825 -5.415 -23.748 1.00 0.00 18 ASP A CA 6
ATOM 10073 C C . ASP A 1 22 ? 101.398 -5.176 -23.238 1.00 0.00 18 ASP A C 6
ATOM 10074 O O . ASP A 1 22 ? 100.624 -4.468 -23.857 1.00 0.00 18 ASP A O 6
ATOM 10083 N N . SER A 1 23 ? 101.045 -5.763 -22.117 1.00 0.00 19 SER A N 6
ATOM 10084 C CA . SER A 1 23 ? 99.774 -5.377 -21.436 1.00 0.00 19 SER A CA 6
ATOM 10085 C C . SER A 1 23 ? 100.095 -4.411 -20.298 1.00 0.00 19 SER A C 6
ATOM 10086 O O . SER A 1 23 ? 100.996 -4.649 -19.513 1.00 0.00 19 SER A O 6
ATOM 10094 N N . LYS A 1 24 ? 99.369 -3.328 -20.200 1.00 0.00 20 LYS A N 6
ATOM 10095 C CA . LYS A 1 24 ? 99.756 -2.251 -19.237 1.00 0.00 20 LYS A CA 6
ATOM 10096 C C . LYS A 1 24 ? 98.762 -2.193 -18.073 1.00 0.00 20 LYS A C 6
ATOM 10097 O O . LYS A 1 24 ? 97.563 -2.300 -18.263 1.00 0.00 20 LYS A O 6
ATOM 10116 N N . ALA A 1 25 ? 99.257 -2.024 -16.870 1.00 0.00 21 ALA A N 6
ATOM 10117 C CA . ALA A 1 25 ? 98.354 -1.882 -15.686 1.00 0.00 21 ALA A CA 6
ATOM 10118 C C . ALA A 1 25 ? 98.925 -0.848 -14.709 1.00 0.00 21 ALA A C 6
ATOM 10119 O O . ALA A 1 25 ? 100.128 -0.716 -14.572 1.00 0.00 21 ALA A O 6
ATOM 10126 N N . ARG A 1 26 ? 98.071 -0.119 -14.029 1.00 0.00 22 ARG A N 6
ATOM 10127 C CA . ARG A 1 26 ? 98.558 0.939 -13.086 1.00 0.00 22 ARG A CA 6
ATOM 10128 C C . ARG A 1 26 ? 97.750 0.910 -11.785 1.00 0.00 22 ARG A C 6
ATOM 10129 O O . ARG A 1 26 ? 96.587 0.553 -11.778 1.00 0.00 22 ARG A O 6
ATOM 10150 N N . GLY A 1 27 ? 98.365 1.286 -10.688 1.00 0.00 23 GLY A N 6
ATOM 10151 C CA . GLY A 1 27 ? 97.646 1.281 -9.378 1.00 0.00 23 GLY A CA 6
ATOM 10152 C C . GLY A 1 27 ? 98.604 1.732 -8.274 1.00 0.00 23 GLY A C 6
ATOM 10153 O O . GLY A 1 27 ? 99.709 2.163 -8.546 1.00 0.00 23 GLY A O 6
ATOM 10157 N N . VAL A 1 28 ? 98.191 1.636 -7.034 1.00 0.00 24 VAL A N 6
ATOM 10158 C CA . VAL A 1 28 ? 99.065 2.092 -5.907 1.00 0.00 24 VAL A CA 6
ATOM 10159 C C . VAL A 1 28 ? 99.940 0.926 -5.430 1.00 0.00 24 VAL A C 6
ATOM 10160 O O . VAL A 1 28 ? 99.496 -0.202 -5.361 1.00 0.00 24 VAL A O 6
ATOM 10173 N N . ILE A 1 29 ? 101.178 1.197 -5.104 1.00 0.00 25 ILE A N 6
ATOM 10174 C CA . ILE A 1 29 ? 102.090 0.111 -4.614 1.00 0.00 25 ILE A CA 6
ATOM 10175 C C . ILE A 1 29 ? 101.823 -0.167 -3.129 1.00 0.00 25 ILE A C 6
ATOM 10176 O O . ILE A 1 29 ? 101.620 0.743 -2.347 1.00 0.00 25 ILE A O 6
ATOM 10192 N N . THR A 1 30 ? 101.824 -1.422 -2.740 1.00 0.00 26 THR A N 6
ATOM 10193 C CA . THR A 1 30 ? 101.567 -1.770 -1.308 1.00 0.00 26 THR A CA 6
ATOM 10194 C C . THR A 1 30 ? 102.697 -2.629 -0.724 1.00 0.00 26 THR A C 6
ATOM 10195 O O . THR A 1 30 ? 103.043 -2.483 0.434 1.00 0.00 26 THR A O 6
ATOM 10206 N N . ASN A 1 31 ? 103.278 -3.520 -1.501 1.00 0.00 27 ASN A N 6
ATOM 10207 C CA . ASN A 1 31 ? 104.263 -4.484 -0.915 1.00 0.00 27 ASN A CA 6
ATOM 10208 C C . ASN A 1 31 ? 105.486 -4.641 -1.822 1.00 0.00 27 ASN A C 6
ATOM 10209 O O . ASN A 1 31 ? 105.388 -4.566 -3.031 1.00 0.00 27 ASN A O 6
ATOM 10220 N N . PHE A 1 32 ? 106.636 -4.854 -1.233 1.00 0.00 28 PHE A N 6
ATOM 10221 C CA . PHE A 1 32 ? 107.861 -5.167 -2.029 1.00 0.00 28 PHE A CA 6
ATOM 10222 C C . PHE A 1 32 ? 108.783 -6.076 -1.214 1.00 0.00 28 PHE A C 6
ATOM 10223 O O . PHE A 1 32 ? 109.093 -5.793 -0.071 1.00 0.00 28 PHE A O 6
ATOM 10240 N N . ASP A 1 33 ? 109.222 -7.164 -1.796 1.00 0.00 29 ASP A N 6
ATOM 10241 C CA . ASP A 1 33 ? 110.059 -8.145 -1.041 1.00 0.00 29 ASP A CA 6
ATOM 10242 C C . ASP A 1 33 ? 111.403 -8.335 -1.744 1.00 0.00 29 ASP A C 6
ATOM 10243 O O . ASP A 1 33 ? 111.455 -8.728 -2.893 1.00 0.00 29 ASP A O 6
ATOM 10252 N N . SER A 1 34 ? 112.486 -8.057 -1.061 1.00 0.00 30 SER A N 6
ATOM 10253 C CA . SER A 1 34 ? 113.838 -8.175 -1.698 1.00 0.00 30 SER A CA 6
ATOM 10254 C C . SER A 1 34 ? 114.193 -9.646 -1.948 1.00 0.00 30 SER A C 6
ATOM 10255 O O . SER A 1 34 ? 114.876 -9.970 -2.902 1.00 0.00 30 SER A O 6
ATOM 10263 N N . SER A 1 35 ? 113.733 -10.536 -1.099 1.00 0.00 31 SER A N 6
ATOM 10264 C CA . SER A 1 35 ? 114.131 -11.980 -1.219 1.00 0.00 31 SER A CA 6
ATOM 10265 C C . SER A 1 35 ? 113.655 -12.568 -2.552 1.00 0.00 31 SER A C 6
ATOM 10266 O O . SER A 1 35 ? 114.393 -13.265 -3.226 1.00 0.00 31 SER A O 6
ATOM 10274 N N . ASN A 1 36 ? 112.431 -12.295 -2.935 1.00 0.00 32 ASN A N 6
ATOM 10275 C CA . ASN A 1 36 ? 111.896 -12.848 -4.222 1.00 0.00 32 ASN A CA 6
ATOM 10276 C C . ASN A 1 36 ? 111.391 -11.726 -5.147 1.00 0.00 32 ASN A C 6
ATOM 10277 O O . ASN A 1 36 ? 110.742 -11.993 -6.139 1.00 0.00 32 ASN A O 6
ATOM 10288 N N . SER A 1 37 ? 111.683 -10.477 -4.827 1.00 0.00 33 SER A N 6
ATOM 10289 C CA . SER A 1 37 ? 111.224 -9.315 -5.671 1.00 0.00 33 SER A CA 6
ATOM 10290 C C . SER A 1 37 ? 109.735 -9.441 -6.046 1.00 0.00 33 SER A C 6
ATOM 10291 O O . SER A 1 37 ? 109.383 -9.615 -7.200 1.00 0.00 33 SER A O 6
ATOM 10299 N N . ILE A 1 38 ? 108.863 -9.349 -5.071 1.00 0.00 34 ILE A N 6
ATOM 10300 C CA . ILE A 1 38 ? 107.396 -9.479 -5.348 1.00 0.00 34 ILE A CA 6
ATOM 10301 C C . ILE A 1 38 ? 106.692 -8.151 -5.042 1.00 0.00 34 ILE A C 6
ATOM 10302 O O . ILE A 1 38 ? 106.915 -7.547 -4.009 1.00 0.00 34 ILE A O 6
ATOM 10318 N N . LEU A 1 39 ? 105.845 -7.700 -5.936 1.00 0.00 35 LEU A N 6
ATOM 10319 C CA . LEU A 1 39 ? 105.205 -6.358 -5.771 1.00 0.00 35 LEU A CA 6
ATOM 10320 C C . LEU A 1 39 ? 103.681 -6.487 -5.825 1.00 0.00 35 LEU A C 6
ATOM 10321 O O . LEU A 1 39 ? 103.129 -7.014 -6.773 1.00 0.00 35 LEU A O 6
ATOM 10337 N N . GLN A 1 40 ? 103.004 -6.007 -4.812 1.00 0.00 36 GLN A N 6
ATOM 10338 C CA . GLN A 1 40 ? 101.513 -5.986 -4.841 1.00 0.00 36 GLN A CA 6
ATOM 10339 C C . GLN A 1 40 ? 101.021 -4.573 -5.156 1.00 0.00 36 GLN A C 6
ATOM 10340 O O . GLN A 1 40 ? 101.435 -3.612 -4.532 1.00 0.00 36 GLN A O 6
ATOM 10354 N N . LEU A 1 41 ? 100.142 -4.443 -6.120 1.00 0.00 37 LEU A N 6
ATOM 10355 C CA . LEU A 1 41 ? 99.580 -3.102 -6.458 1.00 0.00 37 LEU A CA 6
ATOM 10356 C C . LEU A 1 41 ? 98.103 -3.040 -6.066 1.00 0.00 37 LEU A C 6
ATOM 10357 O O . LEU A 1 41 ? 97.293 -3.809 -6.552 1.00 0.00 37 LEU A O 6
ATOM 10373 N N . ARG A 1 42 ? 97.753 -2.130 -5.192 1.00 0.00 38 ARG A N 6
ATOM 10374 C CA . ARG A 1 42 ? 96.316 -1.964 -4.809 1.00 0.00 38 ARG A CA 6
ATOM 10375 C C . ARG A 1 42 ? 95.688 -0.833 -5.627 1.00 0.00 38 ARG A C 6
ATOM 10376 O O . ARG A 1 42 ? 96.181 0.280 -5.640 1.00 0.00 38 ARG A O 6
ATOM 10397 N N . LEU A 1 43 ? 94.605 -1.112 -6.309 1.00 0.00 39 LEU A N 6
ATOM 10398 C CA . LEU A 1 43 ? 94.003 -0.096 -7.224 1.00 0.00 39 LEU A CA 6
ATOM 10399 C C . LEU A 1 43 ? 92.780 0.563 -6.578 1.00 0.00 39 LEU A C 6
ATOM 10400 O O . LEU A 1 43 ? 92.066 -0.051 -5.803 1.00 0.00 39 LEU A O 6
ATOM 10416 N N . ALA A 1 44 ? 92.536 1.812 -6.906 1.00 0.00 40 ALA A N 6
ATOM 10417 C CA . ALA A 1 44 ? 91.441 2.591 -6.233 1.00 0.00 40 ALA A CA 6
ATOM 10418 C C . ALA A 1 44 ? 90.055 1.986 -6.514 1.00 0.00 40 ALA A C 6
ATOM 10419 O O . ALA A 1 44 ? 89.075 2.384 -5.910 1.00 0.00 40 ALA A O 6
ATOM 10426 N N . ASN A 1 45 ? 89.956 1.036 -7.418 1.00 0.00 41 ASN A N 6
ATOM 10427 C CA . ASN A 1 45 ? 88.645 0.349 -7.659 1.00 0.00 41 ASN A CA 6
ATOM 10428 C C . ASN A 1 45 ? 88.446 -0.823 -6.676 1.00 0.00 41 ASN A C 6
ATOM 10429 O O . ASN A 1 45 ? 87.814 -1.807 -7.012 1.00 0.00 41 ASN A O 6
ATOM 10440 N N . ASP A 1 46 ? 88.983 -0.733 -5.466 1.00 0.00 42 ASP A N 6
ATOM 10441 C CA . ASP A 1 46 ? 88.780 -1.814 -4.437 1.00 0.00 42 ASP A CA 6
ATOM 10442 C C . ASP A 1 46 ? 89.287 -3.161 -4.968 1.00 0.00 42 ASP A C 6
ATOM 10443 O O . ASP A 1 46 ? 88.785 -4.207 -4.599 1.00 0.00 42 ASP A O 6
ATOM 10452 N N . SER A 1 47 ? 90.280 -3.143 -5.835 1.00 0.00 43 SER A N 6
ATOM 10453 C CA . SER A 1 47 ? 90.862 -4.424 -6.340 1.00 0.00 43 SER A CA 6
ATOM 10454 C C . SER A 1 47 ? 92.356 -4.487 -6.013 1.00 0.00 43 SER A C 6
ATOM 10455 O O . SER A 1 47 ? 93.059 -3.498 -6.107 1.00 0.00 43 SER A O 6
ATOM 10463 N N . THR A 1 48 ? 92.841 -5.644 -5.630 1.00 0.00 44 THR A N 6
ATOM 10464 C CA . THR A 1 48 ? 94.291 -5.784 -5.289 1.00 0.00 44 THR A CA 6
ATOM 10465 C C . THR A 1 48 ? 94.898 -6.977 -6.035 1.00 0.00 44 THR A C 6
ATOM 10466 O O . THR A 1 48 ? 94.246 -7.985 -6.242 1.00 0.00 44 THR A O 6
ATOM 10477 N N . LYS A 1 49 ? 96.140 -6.866 -6.436 1.00 0.00 45 LYS A N 6
ATOM 10478 C CA . LYS A 1 49 ? 96.793 -7.980 -7.191 1.00 0.00 45 LYS A CA 6
ATOM 10479 C C . LYS A 1 49 ? 98.268 -8.096 -6.805 1.00 0.00 45 LYS A C 6
ATOM 10480 O O . LYS A 1 49 ? 98.944 -7.105 -6.595 1.00 0.00 45 LYS A O 6
ATOM 10499 N N . SER A 1 50 ? 98.768 -9.304 -6.713 1.00 0.00 46 SER A N 6
ATOM 10500 C CA . SER A 1 50 ? 100.214 -9.505 -6.402 1.00 0.00 46 SER A CA 6
ATOM 10501 C C . SER A 1 50 ? 100.953 -9.990 -7.652 1.00 0.00 46 SER A C 6
ATOM 10502 O O . SER A 1 50 ? 100.629 -11.022 -8.210 1.00 0.00 46 SER A O 6
ATOM 10510 N N . ILE A 1 51 ? 101.943 -9.251 -8.094 1.00 0.00 47 ILE A N 6
ATOM 10511 C CA . ILE A 1 51 ? 102.688 -9.642 -9.329 1.00 0.00 47 ILE A CA 6
ATOM 10512 C C . ILE A 1 51 ? 104.192 -9.626 -9.043 1.00 0.00 47 ILE A C 6
ATOM 10513 O O . ILE A 1 51 ? 104.717 -8.661 -8.517 1.00 0.00 47 ILE A O 6
ATOM 10529 N N . VAL A 1 52 ? 104.884 -10.684 -9.386 1.00 0.00 48 VAL A N 6
ATOM 10530 C CA . VAL A 1 52 ? 106.362 -10.721 -9.152 1.00 0.00 48 VAL A CA 6
ATOM 10531 C C . VAL A 1 52 ? 107.054 -9.775 -10.138 1.00 0.00 48 VAL A C 6
ATOM 10532 O O . VAL A 1 52 ? 106.718 -9.729 -11.304 1.00 0.00 48 VAL A O 6
ATOM 10545 N N . THR A 1 53 ? 108.019 -9.023 -9.672 1.00 0.00 49 THR A N 6
ATOM 10546 C CA . THR A 1 53 ? 108.628 -7.948 -10.525 1.00 0.00 49 THR A CA 6
ATOM 10547 C C . THR A 1 53 ? 109.296 -8.535 -11.773 1.00 0.00 49 THR A C 6
ATOM 10548 O O . THR A 1 53 ? 109.449 -7.859 -12.773 1.00 0.00 49 THR A O 6
ATOM 10559 N N . LYS A 1 54 ? 109.698 -9.783 -11.727 1.00 0.00 50 LYS A N 6
ATOM 10560 C CA . LYS A 1 54 ? 110.443 -10.384 -12.883 1.00 0.00 50 LYS A CA 6
ATOM 10561 C C . LYS A 1 54 ? 109.617 -10.292 -14.174 1.00 0.00 50 LYS A C 6
ATOM 10562 O O . LYS A 1 54 ? 110.163 -10.282 -15.263 1.00 0.00 50 LYS A O 6
ATOM 10581 N N . ASP A 1 55 ? 108.313 -10.228 -14.061 1.00 0.00 51 ASP A N 6
ATOM 10582 C CA . ASP A 1 55 ? 107.466 -10.051 -15.285 1.00 0.00 51 ASP A CA 6
ATOM 10583 C C . ASP A 1 55 ? 107.285 -8.560 -15.630 1.00 0.00 51 ASP A C 6
ATOM 10584 O O . ASP A 1 55 ? 106.488 -8.218 -16.486 1.00 0.00 51 ASP A O 6
ATOM 10593 N N . ILE A 1 56 ? 108.011 -7.672 -14.979 1.00 0.00 52 ILE A N 6
ATOM 10594 C CA . ILE A 1 56 ? 107.955 -6.224 -15.371 1.00 0.00 52 ILE A CA 6
ATOM 10595 C C . ILE A 1 56 ? 108.800 -5.994 -16.627 1.00 0.00 52 ILE A C 6
ATOM 10596 O O . ILE A 1 56 ? 110.011 -6.116 -16.600 1.00 0.00 52 ILE A O 6
ATOM 10612 N N . LYS A 1 57 ? 108.165 -5.662 -17.725 1.00 0.00 53 LYS A N 6
ATOM 10613 C CA . LYS A 1 57 ? 108.935 -5.242 -18.937 1.00 0.00 53 LYS A CA 6
ATOM 10614 C C . LYS A 1 57 ? 109.332 -3.769 -18.825 1.00 0.00 53 LYS A C 6
ATOM 10615 O O . LYS A 1 57 ? 110.424 -3.385 -19.204 1.00 0.00 53 LYS A O 6
ATOM 10634 N N . ASP A 1 58 ? 108.455 -2.943 -18.306 1.00 0.00 54 ASP A N 6
ATOM 10635 C CA . ASP A 1 58 ? 108.729 -1.467 -18.287 1.00 0.00 54 ASP A CA 6
ATOM 10636 C C . ASP A 1 58 ? 107.994 -0.789 -17.130 1.00 0.00 54 ASP A C 6
ATOM 10637 O O . ASP A 1 58 ? 106.904 -1.184 -16.763 1.00 0.00 54 ASP A O 6
ATOM 10646 N N . LEU A 1 59 ? 108.584 0.236 -16.557 1.00 0.00 55 LEU A N 6
ATOM 10647 C CA . LEU A 1 59 ? 107.967 0.908 -15.370 1.00 0.00 55 LEU A CA 6
ATOM 10648 C C . LEU A 1 59 ? 107.845 2.419 -15.601 1.00 0.00 55 LEU A C 6
ATOM 10649 O O . LEU A 1 59 ? 108.696 3.029 -16.221 1.00 0.00 55 LEU A O 6
ATOM 10665 N N . ARG A 1 60 ? 106.790 3.021 -15.106 1.00 0.00 56 ARG A N 6
ATOM 10666 C CA . ARG A 1 60 ? 106.681 4.512 -15.134 1.00 0.00 56 ARG A CA 6
ATOM 10667 C C . ARG A 1 60 ? 105.872 5.004 -13.924 1.00 0.00 56 ARG A C 6
ATOM 10668 O O . ARG A 1 60 ? 105.117 4.255 -13.331 1.00 0.00 56 ARG A O 6
ATOM 10689 N N . ILE A 1 61 ? 106.027 6.253 -13.559 1.00 0.00 57 ILE A N 6
ATOM 10690 C CA . ILE A 1 61 ? 105.189 6.831 -12.462 1.00 0.00 57 ILE A CA 6
ATOM 10691 C C . ILE A 1 61 ? 104.231 7.873 -13.052 1.00 0.00 57 ILE A C 6
ATOM 10692 O O . ILE A 1 61 ? 104.639 8.753 -13.786 1.00 0.00 57 ILE A O 6
ATOM 10708 N N . LEU A 1 62 ? 102.962 7.775 -12.735 1.00 0.00 58 LEU A N 6
ATOM 10709 C CA . LEU A 1 62 ? 101.949 8.666 -13.389 1.00 0.00 58 LEU A CA 6
ATOM 10710 C C . LEU A 1 62 ? 101.998 10.074 -12.772 1.00 0.00 58 LEU A C 6
ATOM 10711 O O . LEU A 1 62 ? 102.356 10.223 -11.620 1.00 0.00 58 LEU A O 6
ATOM 10727 N N . PRO A 1 63 ? 101.635 11.071 -13.561 1.00 0.00 59 PRO A N 6
ATOM 10728 C CA . PRO A 1 63 ? 101.669 12.477 -13.073 1.00 0.00 59 PRO A CA 6
ATOM 10729 C C . PRO A 1 63 ? 100.529 12.758 -12.075 1.00 0.00 59 PRO A C 6
ATOM 10730 O O . PRO A 1 63 ? 100.496 13.803 -11.455 1.00 0.00 59 PRO A O 6
ATOM 10741 N N . LYS A 1 64 ? 99.592 11.838 -11.917 1.00 0.00 60 LYS A N 6
ATOM 10742 C CA . LYS A 1 64 ? 98.431 12.058 -10.983 1.00 0.00 60 LYS A CA 6
ATOM 10743 C C . LYS A 1 64 ? 97.720 13.382 -11.298 1.00 0.00 60 LYS A C 6
ATOM 10744 O O . LYS A 1 64 ? 97.993 14.016 -12.300 1.00 0.00 60 LYS A O 6
ATOM 10763 N N . ASN A 1 65 ? 96.812 13.796 -10.447 1.00 0.00 61 ASN A N 6
ATOM 10764 C CA . ASN A 1 65 ? 96.063 15.069 -10.696 1.00 0.00 61 ASN A CA 6
ATOM 10765 C C . ASN A 1 65 ? 96.968 16.275 -10.430 1.00 0.00 61 ASN A C 6
ATOM 10766 O O . ASN A 1 65 ? 97.850 16.225 -9.592 1.00 0.00 61 ASN A O 6
ATOM 10777 N N . GLU A 1 66 ? 96.753 17.358 -11.139 1.00 0.00 62 GLU A N 6
ATOM 10778 C CA . GLU A 1 66 ? 97.603 18.574 -10.946 1.00 0.00 62 GLU A CA 6
ATOM 10779 C C . GLU A 1 66 ? 96.958 19.512 -9.921 1.00 0.00 62 GLU A C 6
ATOM 10780 O O . GLU A 1 66 ? 95.756 19.706 -9.916 1.00 0.00 62 GLU A O 6
ATOM 10792 N N . ILE A 1 67 ? 97.754 20.095 -9.057 1.00 0.00 63 ILE A N 6
ATOM 10793 C CA . ILE A 1 67 ? 97.198 21.027 -8.021 1.00 0.00 63 ILE A CA 6
ATOM 10794 C C . ILE A 1 67 ? 96.707 22.318 -8.692 1.00 0.00 63 ILE A C 6
ATOM 10795 O O . ILE A 1 67 ? 95.736 22.915 -8.264 1.00 0.00 63 ILE A O 6
ATOM 10811 N N . MET A 1 68 ? 97.373 22.747 -9.738 1.00 0.00 64 MET A N 6
ATOM 10812 C CA . MET A 1 68 ? 96.970 24.019 -10.425 1.00 0.00 64 MET A CA 6
ATOM 10813 C C . MET A 1 68 ? 95.587 23.860 -11.085 1.00 0.00 64 MET A C 6
ATOM 10814 O O . MET A 1 68 ? 95.190 22.758 -11.411 1.00 0.00 64 MET A O 6
ATOM 10828 N N . PRO A 1 69 ? 94.893 24.970 -11.265 1.00 0.00 65 PRO A N 6
ATOM 10829 C CA . PRO A 1 69 ? 93.543 24.928 -11.889 1.00 0.00 65 PRO A CA 6
ATOM 10830 C C . PRO A 1 69 ? 93.650 24.523 -13.364 1.00 0.00 65 PRO A C 6
ATOM 10831 O O . PRO A 1 69 ? 94.700 24.630 -13.970 1.00 0.00 65 PRO A O 6
ATOM 10842 N N . LYS A 1 70 ? 92.567 24.059 -13.941 1.00 0.00 66 LYS A N 6
ATOM 10843 C CA . LYS A 1 70 ? 92.591 23.644 -15.378 1.00 0.00 66 LYS A CA 6
ATOM 10844 C C . LYS A 1 70 ? 92.269 24.840 -16.279 1.00 0.00 66 LYS A C 6
ATOM 10845 O O . LYS A 1 70 ? 91.852 25.883 -15.812 1.00 0.00 66 LYS A O 6
ATOM 10864 N N . ASN A 1 71 ? 92.462 24.691 -17.574 1.00 0.00 67 ASN A N 6
ATOM 10865 C CA . ASN A 1 71 ? 92.183 25.811 -18.539 1.00 0.00 67 ASN A CA 6
ATOM 10866 C C . ASN A 1 71 ? 92.951 27.080 -18.140 1.00 0.00 67 ASN A C 6
ATOM 10867 O O . ASN A 1 71 ? 92.433 28.181 -18.211 1.00 0.00 67 ASN A O 6
ATOM 10878 N N . GLY A 1 72 ? 94.185 26.927 -17.723 1.00 0.00 68 GLY A N 6
ATOM 10879 C CA . GLY A 1 72 ? 95.006 28.113 -17.333 1.00 0.00 68 GLY A CA 6
ATOM 10880 C C . GLY A 1 72 ? 96.483 27.837 -17.627 1.00 0.00 68 GLY A C 6
ATOM 10881 O O . GLY A 1 72 ? 97.359 28.287 -16.912 1.00 0.00 68 GLY A O 6
ATOM 10885 N N . THR A 1 73 ? 96.763 27.100 -18.677 1.00 0.00 69 THR A N 6
ATOM 10886 C CA . THR A 1 73 ? 98.182 26.790 -19.032 1.00 0.00 69 THR A CA 6
ATOM 10887 C C . THR A 1 73 ? 98.456 27.170 -20.490 1.00 0.00 69 THR A C 6
ATOM 10888 O O . THR A 1 73 ? 97.666 26.886 -21.370 1.00 0.00 69 THR A O 6
ATOM 10899 N N . LYS A 1 74 ? 99.573 27.810 -20.746 1.00 0.00 70 LYS A N 6
ATOM 10900 C CA . LYS A 1 74 ? 99.916 28.207 -22.152 1.00 0.00 70 LYS A CA 6
ATOM 10901 C C . LYS A 1 74 ? 100.154 26.961 -23.013 1.00 0.00 70 LYS A C 6
ATOM 10902 O O . LYS A 1 74 ? 99.763 26.912 -24.164 1.00 0.00 70 LYS A O 6
ATOM 10921 N N . SER A 1 75 ? 100.794 25.954 -22.454 1.00 0.00 71 SER A N 6
ATOM 10922 C CA . SER A 1 75 ? 101.110 24.697 -23.224 1.00 0.00 71 SER A CA 6
ATOM 10923 C C . SER A 1 75 ? 101.991 25.008 -24.449 1.00 0.00 71 SER A C 6
ATOM 10924 O O . SER A 1 75 ? 102.038 26.137 -24.901 1.00 0.00 71 SER A O 6
ATOM 10932 N N . PRO A 1 76 ? 102.672 23.993 -24.950 1.00 0.00 72 PRO A N 6
ATOM 10933 C CA . PRO A 1 76 ? 103.538 24.179 -26.145 1.00 0.00 72 PRO A CA 6
ATOM 10934 C C . PRO A 1 76 ? 102.683 24.475 -27.383 1.00 0.00 72 PRO A C 6
ATOM 10935 O O . PRO A 1 76 ? 101.581 23.976 -27.516 1.00 0.00 72 PRO A O 6
ATOM 10946 N N . SER A 1 77 ? 103.187 25.282 -28.284 1.00 0.00 73 SER A N 6
ATOM 10947 C CA . SER A 1 77 ? 102.415 25.616 -29.519 1.00 0.00 73 SER A CA 6
ATOM 10948 C C . SER A 1 77 ? 102.948 24.811 -30.710 1.00 0.00 73 SER A C 6
ATOM 10949 O O . SER A 1 77 ? 103.841 25.245 -31.416 1.00 0.00 73 SER A O 6
ATOM 10957 N N . THR A 1 78 ? 102.403 23.639 -30.935 1.00 0.00 74 THR A N 6
ATOM 10958 C CA . THR A 1 78 ? 102.861 22.795 -32.081 1.00 0.00 74 THR A CA 6
ATOM 10959 C C . THR A 1 78 ? 101.666 22.093 -32.738 1.00 0.00 74 THR A C 6
ATOM 10960 O O . THR A 1 78 ? 100.624 21.927 -32.130 1.00 0.00 74 THR A O 6
ATOM 10971 N N . ASN A 1 79 ? 101.815 21.680 -33.974 1.00 0.00 75 ASN A N 6
ATOM 10972 C CA . ASN A 1 79 ? 100.698 20.979 -34.679 1.00 0.00 75 ASN A CA 6
ATOM 10973 C C . ASN A 1 79 ? 101.009 19.485 -34.802 1.00 0.00 75 ASN A C 6
ATOM 10974 O O . ASN A 1 79 ? 102.066 19.100 -35.266 1.00 0.00 75 ASN A O 6
ATOM 10985 N N . SER A 1 80 ? 100.091 18.643 -34.387 1.00 0.00 76 SER A N 6
ATOM 10986 C CA . SER A 1 80 ? 100.319 17.168 -34.475 1.00 0.00 76 SER A CA 6
ATOM 10987 C C . SER A 1 80 ? 99.100 16.480 -35.099 1.00 0.00 76 SER A C 6
ATOM 10988 O O . SER A 1 80 ? 97.988 16.967 -35.003 1.00 0.00 76 SER A O 6
ATOM 10996 N N . THR A 1 81 ? 99.307 15.353 -35.735 1.00 0.00 77 THR A N 6
ATOM 10997 C CA . THR A 1 81 ? 98.164 14.620 -36.369 1.00 0.00 77 THR A CA 6
ATOM 10998 C C . THR A 1 81 ? 97.368 13.851 -35.307 1.00 0.00 77 THR A C 6
ATOM 10999 O O . THR A 1 81 ? 96.169 13.678 -35.428 1.00 0.00 77 THR A O 6
ATOM 11010 N N . LYS A 1 82 ? 98.030 13.390 -34.271 1.00 0.00 78 LYS A N 6
ATOM 11011 C CA . LYS A 1 82 ? 97.320 12.614 -33.199 1.00 0.00 78 LYS A CA 6
ATOM 11012 C C . LYS A 1 82 ? 96.286 13.498 -32.492 1.00 0.00 78 LYS A C 6
ATOM 11013 O O . LYS A 1 82 ? 95.221 13.040 -32.122 1.00 0.00 78 LYS A O 6
ATOM 11032 N N . LEU A 1 83 ? 96.597 14.759 -32.306 1.00 0.00 79 LEU A N 6
ATOM 11033 C CA . LEU A 1 83 ? 95.636 15.683 -31.631 1.00 0.00 79 LEU A CA 6
ATOM 11034 C C . LEU A 1 83 ? 94.980 16.606 -32.663 1.00 0.00 79 LEU A C 6
ATOM 11035 O O . LEU A 1 83 ? 95.653 17.335 -33.369 1.00 0.00 79 LEU A O 6
ATOM 11051 N N . LYS A 1 84 ? 93.672 16.577 -32.751 1.00 0.00 80 LYS A N 6
ATOM 11052 C CA . LYS A 1 84 ? 92.958 17.454 -33.730 1.00 0.00 80 LYS A CA 6
ATOM 11053 C C . LYS A 1 84 ? 91.651 17.983 -33.121 1.00 0.00 80 LYS A C 6
ATOM 11054 O O . LYS A 1 84 ? 91.179 17.483 -32.118 1.00 0.00 80 LYS A O 6
ATOM 11073 N N . SER A 1 85 ? 91.072 18.991 -33.729 1.00 0.00 81 SER A N 6
ATOM 11074 C CA . SER A 1 85 ? 89.805 19.585 -33.185 1.00 0.00 81 SER A CA 6
ATOM 11075 C C . SER A 1 85 ? 88.659 18.565 -33.230 1.00 0.00 81 SER A C 6
ATOM 11076 O O . SER A 1 85 ? 87.746 18.616 -32.427 1.00 0.00 81 SER A O 6
ATOM 11084 N N . ALA A 1 86 ? 88.701 17.640 -34.163 1.00 0.00 82 ALA A N 6
ATOM 11085 C CA . ALA A 1 86 ? 87.583 16.649 -34.304 1.00 0.00 82 ALA A CA 6
ATOM 11086 C C . ALA A 1 86 ? 87.467 15.782 -33.044 1.00 0.00 82 ALA A C 6
ATOM 11087 O O . ALA A 1 86 ? 86.384 15.383 -32.656 1.00 0.00 82 ALA A O 6
ATOM 11094 N N . GLU A 1 87 ? 88.576 15.490 -32.408 1.00 0.00 83 GLU A N 6
ATOM 11095 C CA . GLU A 1 87 ? 88.535 14.665 -31.157 1.00 0.00 83 GLU A CA 6
ATOM 11096 C C . GLU A 1 87 ? 87.897 15.465 -30.018 1.00 0.00 83 GLU A C 6
ATOM 11097 O O . GLU A 1 87 ? 88.067 16.667 -29.925 1.00 0.00 83 GLU A O 6
ATOM 11109 N N . THR A 1 88 ? 87.165 14.804 -29.155 1.00 0.00 84 THR A N 6
ATOM 11110 C CA . THR A 1 88 ? 86.504 15.518 -28.018 1.00 0.00 84 THR A CA 6
ATOM 11111 C C . THR A 1 88 ? 87.413 15.504 -26.787 1.00 0.00 84 THR A C 6
ATOM 11112 O O . THR A 1 88 ? 87.937 14.473 -26.405 1.00 0.00 84 THR A O 6
ATOM 11123 N N . TYR A 1 89 ? 87.603 16.644 -26.166 1.00 0.00 85 TYR A N 6
ATOM 11124 C CA . TYR A 1 89 ? 88.491 16.713 -24.960 1.00 0.00 85 TYR A CA 6
ATOM 11125 C C . TYR A 1 89 ? 87.863 15.950 -23.790 1.00 0.00 85 TYR A C 6
ATOM 11126 O O . TYR A 1 89 ? 88.547 15.283 -23.036 1.00 0.00 85 TYR A O 6
ATOM 11144 N N . SER A 1 90 ? 86.564 16.047 -23.637 1.00 0.00 86 SER A N 6
ATOM 11145 C CA . SER A 1 90 ? 85.876 15.348 -22.508 1.00 0.00 86 SER A CA 6
ATOM 11146 C C . SER A 1 90 ? 84.858 14.340 -23.048 1.00 0.00 86 SER A C 6
ATOM 11147 O O . SER A 1 90 ? 84.332 14.500 -24.134 1.00 0.00 86 SER A O 6
ATOM 11155 N N . SER A 1 91 ? 84.579 13.304 -22.293 1.00 0.00 87 SER A N 6
ATOM 11156 C CA . SER A 1 91 ? 83.589 12.278 -22.753 1.00 0.00 87 SER A CA 6
ATOM 11157 C C . SER A 1 91 ? 82.175 12.864 -22.739 1.00 0.00 87 SER A C 6
ATOM 11158 O O . SER A 1 91 ? 81.860 13.721 -21.933 1.00 0.00 87 SER A O 6
ATOM 11166 N N . LYS A 1 92 ? 81.324 12.408 -23.627 1.00 0.00 88 LYS A N 6
ATOM 11167 C CA . LYS A 1 92 ? 79.927 12.949 -23.694 1.00 0.00 88 LYS A CA 6
ATOM 11168 C C . LYS A 1 92 ? 79.163 12.619 -22.405 1.00 0.00 88 LYS A C 6
ATOM 11169 O O . LYS A 1 92 ? 78.431 13.440 -21.882 1.00 0.00 88 LYS A O 6
ATOM 11188 N N . ASN A 1 93 ? 79.334 11.423 -21.894 1.00 0.00 89 ASN A N 6
ATOM 11189 C CA . ASN A 1 93 ? 78.618 11.023 -20.642 1.00 0.00 89 ASN A CA 6
ATOM 11190 C C . ASN A 1 93 ? 79.592 10.357 -19.666 1.00 0.00 89 ASN A C 6
ATOM 11191 O O . ASN A 1 93 ? 80.589 9.783 -20.068 1.00 0.00 89 ASN A O 6
ATOM 11202 N N . LYS A 1 94 ? 79.308 10.431 -18.388 1.00 0.00 90 LYS A N 6
ATOM 11203 C CA . LYS A 1 94 ? 80.199 9.787 -17.374 1.00 0.00 90 LYS A CA 6
ATOM 11204 C C . LYS A 1 94 ? 79.626 8.428 -16.959 1.00 0.00 90 LYS A C 6
ATOM 11205 O O . LYS A 1 94 ? 78.438 8.291 -16.733 1.00 0.00 90 LYS A O 6
ATOM 11224 N N . TRP A 1 95 ? 80.467 7.426 -16.859 1.00 0.00 91 TRP A N 6
ATOM 11225 C CA . TRP A 1 95 ? 79.977 6.062 -16.475 1.00 0.00 91 TRP A CA 6
ATOM 11226 C C . TRP A 1 95 ? 79.482 6.062 -15.025 1.00 0.00 91 TRP A C 6
ATOM 11227 O O . TRP A 1 95 ? 78.415 5.557 -14.726 1.00 0.00 91 TRP A O 6
ATOM 11248 N N . SER A 1 96 ? 80.253 6.626 -14.126 1.00 0.00 92 SER A N 6
ATOM 11249 C CA . SER A 1 96 ? 79.840 6.663 -12.690 1.00 0.00 92 SER A CA 6
ATOM 11250 C C . SER A 1 96 ? 80.529 7.826 -11.969 1.00 0.00 92 SER A C 6
ATOM 11251 O O . SER A 1 96 ? 81.493 8.384 -12.460 1.00 0.00 92 SER A O 6
ATOM 11259 N N . MET A 1 97 ? 80.041 8.189 -10.807 1.00 0.00 93 MET A N 6
ATOM 11260 C CA . MET A 1 97 ? 80.668 9.304 -10.033 1.00 0.00 93 MET A CA 6
ATOM 11261 C C . MET A 1 97 ? 81.014 8.833 -8.617 1.00 0.00 93 MET A C 6
ATOM 11262 O O . MET A 1 97 ? 80.288 8.060 -8.018 1.00 0.00 93 MET A O 6
ATOM 11276 N N . ASP A 1 98 ? 82.118 9.297 -8.081 1.00 0.00 94 ASP A N 6
ATOM 11277 C CA . ASP A 1 98 ? 82.521 8.889 -6.701 1.00 0.00 94 ASP A CA 6
ATOM 11278 C C . ASP A 1 98 ? 82.102 9.961 -5.690 1.00 0.00 94 ASP A C 6
ATOM 11279 O O . ASP A 1 98 ? 82.328 11.138 -5.896 1.00 0.00 94 ASP A O 6
ATOM 11288 N N . CYS A 1 99 ? 81.493 9.556 -4.600 1.00 0.00 95 CYS A N 6
ATOM 11289 C CA . CYS A 1 99 ? 81.067 10.540 -3.559 1.00 0.00 95 CYS A CA 6
ATOM 11290 C C . CYS A 1 99 ? 81.370 9.994 -2.161 1.00 0.00 95 CYS A C 6
ATOM 11291 O O . CYS A 1 99 ? 80.898 8.937 -1.784 1.00 0.00 95 CYS A O 6
ATOM 11299 N N . ASP A 1 100 ? 82.155 10.710 -1.392 1.00 0.00 96 ASP A N 6
ATOM 11300 C CA . ASP A 1 100 ? 82.496 10.244 -0.013 1.00 0.00 96 ASP A CA 6
ATOM 11301 C C . ASP A 1 100 ? 82.580 11.437 0.945 1.00 0.00 96 ASP A C 6
ATOM 11302 O O . ASP A 1 100 ? 81.814 11.541 1.885 1.00 0.00 96 ASP A O 6
ATOM 11311 N N . GLU A 1 101 ? 83.506 12.335 0.709 1.00 0.00 97 GLU A N 6
ATOM 11312 C CA . GLU A 1 101 ? 83.664 13.519 1.610 1.00 0.00 97 GLU A CA 6
ATOM 11313 C C . GLU A 1 101 ? 83.172 14.787 0.905 1.00 0.00 97 GLU A C 6
ATOM 11314 O O . GLU A 1 101 ? 83.249 14.903 -0.303 1.00 0.00 97 GLU A O 6
ATOM 11326 N N . GLU A 1 102 ? 82.666 15.741 1.661 1.00 0.00 98 GLU A N 6
ATOM 11327 C CA . GLU A 1 102 ? 82.146 17.023 1.065 1.00 0.00 98 GLU A CA 6
ATOM 11328 C C . GLU A 1 102 ? 81.080 16.737 -0.002 1.00 0.00 98 GLU A C 6
ATOM 11329 O O . GLU A 1 102 ? 81.392 16.407 -1.131 1.00 0.00 98 GLU A O 6
ATOM 11341 N N . PHE A 1 103 ? 79.825 16.866 0.355 1.00 0.00 99 PHE A N 6
ATOM 11342 C CA . PHE A 1 103 ? 78.727 16.599 -0.622 1.00 0.00 99 PHE A CA 6
ATOM 11343 C C . PHE A 1 103 ? 78.214 17.915 -1.215 1.00 0.00 99 PHE A C 6
ATOM 11344 O O . PHE A 1 103 ? 77.919 18.853 -0.497 1.00 0.00 99 PHE A O 6
ATOM 11361 N N . ASP A 1 104 ? 78.108 17.986 -2.520 1.00 0.00 100 ASP A N 6
ATOM 11362 C CA . ASP A 1 104 ? 77.611 19.236 -3.174 1.00 0.00 100 ASP A CA 6
ATOM 11363 C C . ASP A 1 104 ? 76.114 19.117 -3.470 1.00 0.00 100 ASP A C 6
ATOM 11364 O O . ASP A 1 104 ? 75.599 18.033 -3.676 1.00 0.00 100 ASP A O 6
ATOM 11373 N N . PHE A 1 105 ? 75.414 20.225 -3.493 1.00 0.00 101 PHE A N 6
ATOM 11374 C CA . PHE A 1 105 ? 73.947 20.192 -3.775 1.00 0.00 101 PHE A CA 6
ATOM 11375 C C . PHE A 1 105 ? 73.676 20.623 -5.219 1.00 0.00 101 PHE A C 6
ATOM 11376 O O . PHE A 1 105 ? 74.168 21.641 -5.672 1.00 0.00 101 PHE A O 6
ATOM 11393 N N . ALA A 1 106 ? 72.897 19.854 -5.940 1.00 0.00 102 ALA A N 6
ATOM 11394 C CA . ALA A 1 106 ? 72.583 20.208 -7.357 1.00 0.00 102 ALA A CA 6
ATOM 11395 C C . ALA A 1 106 ? 71.180 19.718 -7.725 1.00 0.00 102 ALA A C 6
ATOM 11396 O O . ALA A 1 106 ? 70.666 18.784 -7.134 1.00 0.00 102 ALA A O 6
ATOM 11403 N N . ALA A 1 107 ? 70.559 20.343 -8.696 1.00 0.00 103 ALA A N 6
ATOM 11404 C CA . ALA A 1 107 ? 69.187 19.921 -9.114 1.00 0.00 103 ALA A CA 6
ATOM 11405 C C . ALA A 1 107 ? 69.262 19.055 -10.376 1.00 0.00 103 ALA A C 6
ATOM 11406 O O . ALA A 1 107 ? 69.995 19.357 -11.300 1.00 0.00 103 ALA A O 6
ATOM 11413 N N . ASN A 1 108 ? 68.507 17.984 -10.415 1.00 0.00 104 ASN A N 6
ATOM 11414 C CA . ASN A 1 108 ? 68.520 17.088 -11.613 1.00 0.00 104 ASN A CA 6
ATOM 11415 C C . ASN A 1 108 ? 67.090 16.830 -12.105 1.00 0.00 104 ASN A C 6
ATOM 11416 O O . ASN A 1 108 ? 66.236 16.399 -11.352 1.00 0.00 104 ASN A O 6
ATOM 11427 N N . LEU A 1 109 ? 66.829 17.094 -13.363 1.00 0.00 105 LEU A N 6
ATOM 11428 C CA . LEU A 1 109 ? 65.462 16.858 -13.919 1.00 0.00 105 LEU A CA 6
ATOM 11429 C C . LEU A 1 109 ? 65.445 15.575 -14.754 1.00 0.00 105 LEU A C 6
ATOM 11430 O O . LEU A 1 109 ? 66.320 15.348 -15.571 1.00 0.00 105 LEU A O 6
ATOM 11446 N N . GLU A 1 110 ? 64.456 14.738 -14.554 1.00 0.00 106 GLU A N 6
ATOM 11447 C CA . GLU A 1 110 ? 64.364 13.468 -15.337 1.00 0.00 106 GLU A CA 6
ATOM 11448 C C . GLU A 1 110 ? 63.027 13.400 -16.079 1.00 0.00 106 GLU A C 6
ATOM 11449 O O . GLU A 1 110 ? 62.006 13.827 -15.571 1.00 0.00 106 GLU A O 6
ATOM 11461 N N . LYS A 1 111 ? 63.029 12.866 -17.277 1.00 0.00 107 LYS A N 6
ATOM 11462 C CA . LYS A 1 111 ? 61.761 12.753 -18.058 1.00 0.00 107 LYS A CA 6
ATOM 11463 C C . LYS A 1 111 ? 61.909 11.693 -19.154 1.00 0.00 107 LYS A C 6
ATOM 11464 O O . LYS A 1 111 ? 61.198 10.704 -19.168 1.00 0.00 107 LYS A O 6
ATOM 11483 N N . PHE A 1 112 ? 62.826 11.894 -20.069 1.00 0.00 108 PHE A N 6
ATOM 11484 C CA . PHE A 1 112 ? 63.030 10.901 -21.169 1.00 0.00 108 PHE A CA 6
ATOM 11485 C C . PHE A 1 112 ? 64.020 9.814 -20.733 1.00 0.00 108 PHE A C 6
ATOM 11486 O O . PHE A 1 112 ? 63.921 8.674 -21.148 1.00 0.00 108 PHE A O 6
ATOM 11503 N N . ASP A 1 113 ? 64.971 10.163 -19.899 1.00 0.00 109 ASP A N 6
ATOM 11504 C CA . ASP A 1 113 ? 65.972 9.156 -19.427 1.00 0.00 109 ASP A CA 6
ATOM 11505 C C . ASP A 1 113 ? 65.462 8.458 -18.163 1.00 0.00 109 ASP A C 6
ATOM 11506 O O . ASP A 1 113 ? 65.274 9.082 -17.135 1.00 0.00 109 ASP A O 6
ATOM 11515 N N . LYS A 1 114 ? 65.239 7.168 -18.238 1.00 0.00 110 LYS A N 6
ATOM 11516 C CA . LYS A 1 114 ? 64.742 6.412 -17.046 1.00 0.00 110 LYS A CA 6
ATOM 11517 C C . LYS A 1 114 ? 65.686 5.250 -16.726 1.00 0.00 110 LYS A C 6
ATOM 11518 O O . LYS A 1 114 ? 66.254 4.642 -17.614 1.00 0.00 110 LYS A O 6
ATOM 11537 N N . LYS A 1 115 ? 65.854 4.941 -15.463 1.00 0.00 111 LYS A N 6
ATOM 11538 C CA . LYS A 1 115 ? 66.755 3.815 -15.070 1.00 0.00 111 LYS A CA 6
ATOM 11539 C C . LYS A 1 115 ? 65.937 2.539 -14.844 1.00 0.00 111 LYS A C 6
ATOM 11540 O O . LYS A 1 115 ? 64.845 2.582 -14.308 1.00 0.00 111 LYS A O 6
ATOM 11559 N N . GLN A 1 116 ? 66.462 1.409 -15.250 1.00 0.00 112 GLN A N 6
ATOM 11560 C CA . GLN A 1 116 ? 65.727 0.121 -15.061 1.00 0.00 112 GLN A CA 6
ATOM 11561 C C . GLN A 1 116 ? 66.293 -0.638 -13.857 1.00 0.00 112 GLN A C 6
ATOM 11562 O O . GLN A 1 116 ? 67.433 -1.063 -13.863 1.00 0.00 112 GLN A O 6
ATOM 11576 N N . VAL A 1 117 ? 65.501 -0.809 -12.826 1.00 0.00 113 VAL A N 6
ATOM 11577 C CA . VAL A 1 117 ? 65.978 -1.548 -11.613 1.00 0.00 113 VAL A CA 6
ATOM 11578 C C . VAL A 1 117 ? 64.917 -2.555 -11.153 1.00 0.00 113 VAL A C 6
ATOM 11579 O O . VAL A 1 117 ? 63.730 -2.312 -11.269 1.00 0.00 113 VAL A O 6
ATOM 11592 N N . PHE A 1 118 ? 65.342 -3.682 -10.633 1.00 0.00 114 PHE A N 6
ATOM 11593 C CA . PHE A 1 118 ? 64.365 -4.706 -10.144 1.00 0.00 114 PHE A CA 6
ATOM 11594 C C . PHE A 1 118 ? 63.690 -4.221 -8.859 1.00 0.00 114 PHE A C 6
ATOM 11595 O O . PHE A 1 118 ? 62.518 -4.461 -8.636 1.00 0.00 114 PHE A O 6
ATOM 11612 N N . ALA A 1 119 ? 64.426 -3.539 -8.013 1.00 0.00 115 ALA A N 6
ATOM 11613 C CA . ALA A 1 119 ? 63.844 -3.044 -6.728 1.00 0.00 115 ALA A CA 6
ATOM 11614 C C . ALA A 1 119 ? 63.642 -1.527 -6.787 1.00 0.00 115 ALA A C 6
ATOM 11615 O O . ALA A 1 119 ? 64.333 -0.829 -7.507 1.00 0.00 115 ALA A O 6
ATOM 11622 N N . GLU A 1 120 ? 62.697 -1.017 -6.035 1.00 0.00 116 GLU A N 6
ATOM 11623 C CA . GLU A 1 120 ? 62.439 0.455 -6.034 1.00 0.00 116 GLU A CA 6
ATOM 11624 C C . GLU A 1 120 ? 63.156 1.116 -4.851 1.00 0.00 116 GLU A C 6
ATOM 11625 O O . GLU A 1 120 ? 63.284 0.531 -3.791 1.00 0.00 116 GLU A O 6
ATOM 11637 N N . PHE A 1 121 ? 63.621 2.329 -5.030 1.00 0.00 117 PHE A N 6
ATOM 11638 C CA . PHE A 1 121 ? 64.345 3.035 -3.928 1.00 0.00 117 PHE A CA 6
ATOM 11639 C C . PHE A 1 121 ? 63.743 4.427 -3.703 1.00 0.00 117 PHE A C 6
ATOM 11640 O O . PHE A 1 121 ? 62.978 4.917 -4.513 1.00 0.00 117 PHE A O 6
ATOM 11657 N N . ARG A 1 122 ? 64.084 5.060 -2.607 1.00 0.00 118 ARG A N 6
ATOM 11658 C CA . ARG A 1 122 ? 63.531 6.418 -2.309 1.00 0.00 118 ARG A CA 6
ATOM 11659 C C . ARG A 1 122 ? 64.641 7.470 -2.387 1.00 0.00 118 ARG A C 6
ATOM 11660 O O . ARG A 1 122 ? 65.781 7.204 -2.054 1.00 0.00 118 ARG A O 6
ATOM 11681 N N . GLU A 1 123 ? 64.310 8.662 -2.825 1.00 0.00 119 GLU A N 6
ATOM 11682 C CA . GLU A 1 123 ? 65.340 9.747 -2.924 1.00 0.00 119 GLU A CA 6
ATOM 11683 C C . GLU A 1 123 ? 65.810 10.163 -1.527 1.00 0.00 119 GLU A C 6
ATOM 11684 O O . GLU A 1 123 ? 66.955 10.526 -1.333 1.00 0.00 119 GLU A O 6
ATOM 11696 N N . LYS A 1 124 ? 64.928 10.111 -0.550 1.00 0.00 120 LYS A N 6
ATOM 11697 C CA . LYS A 1 124 ? 65.295 10.490 0.860 1.00 0.00 120 LYS A CA 6
ATOM 11698 C C . LYS A 1 124 ? 65.930 11.889 0.904 1.00 0.00 120 LYS A C 6
ATOM 11699 O O . LYS A 1 124 ? 66.875 12.130 1.633 1.00 0.00 120 LYS A O 6
ATOM 11718 N N . ASP A 1 125 ? 65.410 12.808 0.125 1.00 0.00 121 ASP A N 6
ATOM 11719 C CA . ASP A 1 125 ? 65.966 14.195 0.110 1.00 0.00 121 ASP A CA 6
ATOM 11720 C C . ASP A 1 125 ? 64.874 15.206 0.472 1.00 0.00 121 ASP A C 6
ATOM 11721 O O . ASP A 1 125 ? 64.988 15.820 1.520 1.00 0.00 121 ASP A O 6
ATOM 11731 N N . GLY A 1 1 ? 111.448 19.414 10.530 1.00 0.00 -3 GLY A N 7
ATOM 11732 C CA . GLY A 1 1 ? 111.160 18.926 9.151 1.00 0.00 -3 GLY A CA 7
ATOM 11733 C C . GLY A 1 1 ? 112.094 17.760 8.816 1.00 0.00 -3 GLY A C 7
ATOM 11734 O O . GLY A 1 1 ? 113.024 17.472 9.546 1.00 0.00 -3 GLY A O 7
ATOM 11740 N N . ALA A 1 2 ? 111.848 17.089 7.716 1.00 0.00 -2 ALA A N 7
ATOM 11741 C CA . ALA A 1 2 ? 112.715 15.938 7.321 1.00 0.00 -2 ALA A CA 7
ATOM 11742 C C . ALA A 1 2 ? 113.657 16.351 6.186 1.00 0.00 -2 ALA A C 7
ATOM 11743 O O . ALA A 1 2 ? 113.302 17.143 5.333 1.00 0.00 -2 ALA A O 7
ATOM 11750 N N . MET A 1 3 ? 114.855 15.817 6.175 1.00 0.00 -1 MET A N 7
ATOM 11751 C CA . MET A 1 3 ? 115.835 16.169 5.100 1.00 0.00 -1 MET A CA 7
ATOM 11752 C C . MET A 1 3 ? 116.211 14.920 4.298 1.00 0.00 -1 MET A C 7
ATOM 11753 O O . MET A 1 3 ? 116.211 13.819 4.817 1.00 0.00 -1 MET A O 7
ATOM 11767 N N . GLY A 1 4 ? 116.529 15.088 3.037 1.00 0.00 0 GLY A N 7
ATOM 11768 C CA . GLY A 1 4 ? 116.908 13.919 2.188 1.00 0.00 0 GLY A CA 7
ATOM 11769 C C . GLY A 1 4 ? 115.645 13.241 1.656 1.00 0.00 0 GLY A C 7
ATOM 11770 O O . GLY A 1 4 ? 114.566 13.803 1.699 1.00 0.00 0 GLY A O 7
ATOM 11774 N N . MET A 1 5 ? 115.774 12.036 1.153 1.00 0.00 1 MET A N 7
ATOM 11775 C CA . MET A 1 5 ? 114.585 11.305 0.616 1.00 0.00 1 MET A CA 7
ATOM 11776 C C . MET A 1 5 ? 114.327 10.040 1.442 1.00 0.00 1 MET A C 7
ATOM 11777 O O . MET A 1 5 ? 115.235 9.475 2.023 1.00 0.00 1 MET A O 7
ATOM 11791 N N . SER A 1 6 ? 113.094 9.597 1.494 1.00 0.00 2 SER A N 7
ATOM 11792 C CA . SER A 1 6 ? 112.759 8.375 2.288 1.00 0.00 2 SER A CA 7
ATOM 11793 C C . SER A 1 6 ? 112.122 7.313 1.386 1.00 0.00 2 SER A C 7
ATOM 11794 O O . SER A 1 6 ? 111.432 7.630 0.434 1.00 0.00 2 SER A O 7
ATOM 11802 N N . VAL A 1 7 ? 112.352 6.057 1.682 1.00 0.00 3 VAL A N 7
ATOM 11803 C CA . VAL A 1 7 ? 111.755 4.956 0.853 1.00 0.00 3 VAL A CA 7
ATOM 11804 C C . VAL A 1 7 ? 110.230 4.929 1.038 1.00 0.00 3 VAL A C 7
ATOM 11805 O O . VAL A 1 7 ? 109.497 4.579 0.131 1.00 0.00 3 VAL A O 7
ATOM 11818 N N . ALA A 1 8 ? 109.753 5.296 2.206 1.00 0.00 4 ALA A N 7
ATOM 11819 C CA . ALA A 1 8 ? 108.274 5.271 2.467 1.00 0.00 4 ALA A CA 7
ATOM 11820 C C . ALA A 1 8 ? 107.538 6.225 1.516 1.00 0.00 4 ALA A C 7
ATOM 11821 O O . ALA A 1 8 ? 106.396 5.997 1.164 1.00 0.00 4 ALA A O 7
ATOM 11828 N N . ASP A 1 9 ? 108.188 7.289 1.103 1.00 0.00 5 ASP A N 7
ATOM 11829 C CA . ASP A 1 9 ? 107.537 8.255 0.156 1.00 0.00 5 ASP A CA 7
ATOM 11830 C C . ASP A 1 9 ? 107.248 7.573 -1.187 1.00 0.00 5 ASP A C 7
ATOM 11831 O O . ASP A 1 9 ? 106.212 7.789 -1.789 1.00 0.00 5 ASP A O 7
ATOM 11840 N N . PHE A 1 10 ? 108.159 6.753 -1.654 1.00 0.00 6 PHE A N 7
ATOM 11841 C CA . PHE A 1 10 ? 107.927 6.015 -2.936 1.00 0.00 6 PHE A CA 7
ATOM 11842 C C . PHE A 1 10 ? 106.906 4.892 -2.722 1.00 0.00 6 PHE A C 7
ATOM 11843 O O . PHE A 1 10 ? 106.132 4.572 -3.606 1.00 0.00 6 PHE A O 7
ATOM 11860 N N . TYR A 1 11 ? 106.902 4.297 -1.553 1.00 0.00 7 TYR A N 7
ATOM 11861 C CA . TYR A 1 11 ? 105.921 3.199 -1.264 1.00 0.00 7 TYR A CA 7
ATOM 11862 C C . TYR A 1 11 ? 104.509 3.782 -1.153 1.00 0.00 7 TYR A C 7
ATOM 11863 O O . TYR A 1 11 ? 104.324 4.884 -0.671 1.00 0.00 7 TYR A O 7
ATOM 11881 N N . GLY A 1 12 ? 103.517 3.050 -1.597 1.00 0.00 8 GLY A N 7
ATOM 11882 C CA . GLY A 1 12 ? 102.122 3.591 -1.588 1.00 0.00 8 GLY A CA 7
ATOM 11883 C C . GLY A 1 12 ? 101.903 4.526 -2.788 1.00 0.00 8 GLY A C 7
ATOM 11884 O O . GLY A 1 12 ? 100.870 5.161 -2.895 1.00 0.00 8 GLY A O 7
ATOM 11888 N N . SER A 1 13 ? 102.860 4.622 -3.690 1.00 0.00 9 SER A N 7
ATOM 11889 C CA . SER A 1 13 ? 102.707 5.550 -4.852 1.00 0.00 9 SER A CA 7
ATOM 11890 C C . SER A 1 13 ? 101.976 4.844 -5.999 1.00 0.00 9 SER A C 7
ATOM 11891 O O . SER A 1 13 ? 101.984 3.630 -6.093 1.00 0.00 9 SER A O 7
ATOM 11899 N N . ASN A 1 14 ? 101.345 5.598 -6.866 1.00 0.00 10 ASN A N 7
ATOM 11900 C CA . ASN A 1 14 ? 100.627 4.982 -8.023 1.00 0.00 10 ASN A CA 7
ATOM 11901 C C . ASN A 1 14 ? 101.513 5.014 -9.270 1.00 0.00 10 ASN A C 7
ATOM 11902 O O . ASN A 1 14 ? 101.842 6.068 -9.785 1.00 0.00 10 ASN A O 7
ATOM 11913 N N . VAL A 1 15 ? 101.898 3.860 -9.752 1.00 0.00 11 VAL A N 7
ATOM 11914 C CA . VAL A 1 15 ? 102.733 3.791 -10.989 1.00 0.00 11 VAL A CA 7
ATOM 11915 C C . VAL A 1 15 ? 102.089 2.826 -11.987 1.00 0.00 11 VAL A C 7
ATOM 11916 O O . VAL A 1 15 ? 101.242 2.031 -11.622 1.00 0.00 11 VAL A O 7
ATOM 11929 N N . GLU A 1 16 ? 102.480 2.886 -13.237 1.00 0.00 12 GLU A N 7
ATOM 11930 C CA . GLU A 1 16 ? 102.003 1.868 -14.217 1.00 0.00 12 GLU A CA 7
ATOM 11931 C C . GLU A 1 16 ? 103.204 1.101 -14.772 1.00 0.00 12 GLU A C 7
ATOM 11932 O O . GLU A 1 16 ? 104.276 1.647 -14.931 1.00 0.00 12 GLU A O 7
ATOM 11944 N N . VAL A 1 17 ? 103.029 -0.163 -15.060 1.00 0.00 13 VAL A N 7
ATOM 11945 C CA . VAL A 1 17 ? 104.148 -0.966 -15.636 1.00 0.00 13 VAL A CA 7
ATOM 11946 C C . VAL A 1 17 ? 103.638 -1.779 -16.825 1.00 0.00 13 VAL A C 7
ATOM 11947 O O . VAL A 1 17 ? 102.523 -2.269 -16.808 1.00 0.00 13 VAL A O 7
ATOM 11960 N N . LEU A 1 18 ? 104.435 -1.925 -17.852 1.00 0.00 14 LEU A N 7
ATOM 11961 C CA . LEU A 1 18 ? 104.063 -2.898 -18.924 1.00 0.00 14 LEU A CA 7
ATOM 11962 C C . LEU A 1 18 ? 104.777 -4.218 -18.679 1.00 0.00 14 LEU A C 7
ATOM 11963 O O . LEU A 1 18 ? 105.953 -4.246 -18.362 1.00 0.00 14 LEU A O 7
ATOM 11979 N N . LEU A 1 19 ? 104.077 -5.308 -18.820 1.00 0.00 15 LEU A N 7
ATOM 11980 C CA . LEU A 1 19 ? 104.728 -6.639 -18.643 1.00 0.00 15 LEU A CA 7
ATOM 11981 C C . LEU A 1 19 ? 105.435 -7.052 -19.937 1.00 0.00 15 LEU A C 7
ATOM 11982 O O . LEU A 1 19 ? 105.371 -6.363 -20.937 1.00 0.00 15 LEU A O 7
ATOM 11998 N N . ASN A 1 20 ? 106.108 -8.178 -19.917 1.00 0.00 16 ASN A N 7
ATOM 11999 C CA . ASN A 1 20 ? 106.889 -8.637 -21.120 1.00 0.00 16 ASN A CA 7
ATOM 12000 C C . ASN A 1 20 ? 105.989 -8.769 -22.360 1.00 0.00 16 ASN A C 7
ATOM 12001 O O . ASN A 1 20 ? 106.463 -8.737 -23.481 1.00 0.00 16 ASN A O 7
ATOM 12012 N N . ASN A 1 21 ? 104.701 -8.917 -22.167 1.00 0.00 17 ASN A N 7
ATOM 12013 C CA . ASN A 1 21 ? 103.781 -9.133 -23.329 1.00 0.00 17 ASN A CA 7
ATOM 12014 C C . ASN A 1 21 ? 103.019 -7.844 -23.681 1.00 0.00 17 ASN A C 7
ATOM 12015 O O . ASN A 1 21 ? 101.923 -7.896 -24.207 1.00 0.00 17 ASN A O 7
ATOM 12026 N N . ASP A 1 22 ? 103.586 -6.682 -23.392 1.00 0.00 18 ASP A N 7
ATOM 12027 C CA . ASP A 1 22 ? 102.978 -5.382 -23.848 1.00 0.00 18 ASP A CA 7
ATOM 12028 C C . ASP A 1 22 ? 101.552 -5.224 -23.304 1.00 0.00 18 ASP A C 7
ATOM 12029 O O . ASP A 1 22 ? 100.734 -4.539 -23.889 1.00 0.00 18 ASP A O 7
ATOM 12038 N N . SER A 1 23 ? 101.251 -5.854 -22.191 1.00 0.00 19 SER A N 7
ATOM 12039 C CA . SER A 1 23 ? 99.973 -5.555 -21.480 1.00 0.00 19 SER A CA 7
ATOM 12040 C C . SER A 1 23 ? 100.254 -4.564 -20.351 1.00 0.00 19 SER A C 7
ATOM 12041 O O . SER A 1 23 ? 101.209 -4.717 -19.612 1.00 0.00 19 SER A O 7
ATOM 12049 N N . LYS A 1 24 ? 99.433 -3.556 -20.213 1.00 0.00 20 LYS A N 7
ATOM 12050 C CA . LYS A 1 24 ? 99.759 -2.451 -19.260 1.00 0.00 20 LYS A CA 7
ATOM 12051 C C . LYS A 1 24 ? 98.818 -2.492 -18.051 1.00 0.00 20 LYS A C 7
ATOM 12052 O O . LYS A 1 24 ? 97.629 -2.716 -18.187 1.00 0.00 20 LYS A O 7
ATOM 12071 N N . ALA A 1 25 ? 99.350 -2.278 -16.871 1.00 0.00 21 ALA A N 7
ATOM 12072 C CA . ALA A 1 25 ? 98.492 -2.215 -15.649 1.00 0.00 21 ALA A CA 7
ATOM 12073 C C . ALA A 1 25 ? 99.012 -1.133 -14.696 1.00 0.00 21 ALA A C 7
ATOM 12074 O O . ALA A 1 25 ? 100.205 -0.906 -14.601 1.00 0.00 21 ALA A O 7
ATOM 12081 N N . ARG A 1 26 ? 98.127 -0.467 -13.992 1.00 0.00 22 ARG A N 7
ATOM 12082 C CA . ARG A 1 26 ? 98.561 0.636 -13.077 1.00 0.00 22 ARG A CA 7
ATOM 12083 C C . ARG A 1 26 ? 97.798 0.570 -11.751 1.00 0.00 22 ARG A C 7
ATOM 12084 O O . ARG A 1 26 ? 96.655 0.156 -11.706 1.00 0.00 22 ARG A O 7
ATOM 12105 N N . GLY A 1 27 ? 98.430 0.975 -10.675 1.00 0.00 23 GLY A N 7
ATOM 12106 C CA . GLY A 1 27 ? 97.748 0.959 -9.346 1.00 0.00 23 GLY A CA 7
ATOM 12107 C C . GLY A 1 27 ? 98.723 1.451 -8.274 1.00 0.00 23 GLY A C 7
ATOM 12108 O O . GLY A 1 27 ? 99.816 1.889 -8.581 1.00 0.00 23 GLY A O 7
ATOM 12112 N N . VAL A 1 28 ? 98.337 1.384 -7.022 1.00 0.00 24 VAL A N 7
ATOM 12113 C CA . VAL A 1 28 ? 99.232 1.879 -5.929 1.00 0.00 24 VAL A CA 7
ATOM 12114 C C . VAL A 1 28 ? 100.099 0.728 -5.408 1.00 0.00 24 VAL A C 7
ATOM 12115 O O . VAL A 1 28 ? 99.638 -0.384 -5.257 1.00 0.00 24 VAL A O 7
ATOM 12128 N N . ILE A 1 29 ? 101.351 0.995 -5.135 1.00 0.00 25 ILE A N 7
ATOM 12129 C CA . ILE A 1 29 ? 102.268 -0.084 -4.642 1.00 0.00 25 ILE A CA 7
ATOM 12130 C C . ILE A 1 29 ? 102.076 -0.285 -3.133 1.00 0.00 25 ILE A C 7
ATOM 12131 O O . ILE A 1 29 ? 102.004 0.668 -2.378 1.00 0.00 25 ILE A O 7
ATOM 12147 N N . THR A 1 30 ? 101.995 -1.522 -2.692 1.00 0.00 26 THR A N 7
ATOM 12148 C CA . THR A 1 30 ? 101.730 -1.789 -1.243 1.00 0.00 26 THR A CA 7
ATOM 12149 C C . THR A 1 30 ? 102.800 -2.700 -0.625 1.00 0.00 26 THR A C 7
ATOM 12150 O O . THR A 1 30 ? 103.161 -2.523 0.525 1.00 0.00 26 THR A O 7
ATOM 12161 N N . ASN A 1 31 ? 103.315 -3.670 -1.356 1.00 0.00 27 ASN A N 7
ATOM 12162 C CA . ASN A 1 31 ? 104.222 -4.674 -0.712 1.00 0.00 27 ASN A CA 7
ATOM 12163 C C . ASN A 1 31 ? 105.385 -5.044 -1.636 1.00 0.00 27 ASN A C 7
ATOM 12164 O O . ASN A 1 31 ? 105.293 -4.929 -2.843 1.00 0.00 27 ASN A O 7
ATOM 12175 N N . PHE A 1 32 ? 106.479 -5.485 -1.063 1.00 0.00 28 PHE A N 7
ATOM 12176 C CA . PHE A 1 32 ? 107.633 -5.972 -1.876 1.00 0.00 28 PHE A CA 7
ATOM 12177 C C . PHE A 1 32 ? 108.379 -7.066 -1.109 1.00 0.00 28 PHE A C 7
ATOM 12178 O O . PHE A 1 32 ? 108.554 -6.981 0.093 1.00 0.00 28 PHE A O 7
ATOM 12195 N N . ASP A 1 33 ? 108.817 -8.087 -1.797 1.00 0.00 29 ASP A N 7
ATOM 12196 C CA . ASP A 1 33 ? 109.510 -9.223 -1.116 1.00 0.00 29 ASP A CA 7
ATOM 12197 C C . ASP A 1 33 ? 110.910 -9.405 -1.706 1.00 0.00 29 ASP A C 7
ATOM 12198 O O . ASP A 1 33 ? 111.061 -9.627 -2.892 1.00 0.00 29 ASP A O 7
ATOM 12207 N N . SER A 1 34 ? 111.928 -9.312 -0.887 1.00 0.00 30 SER A N 7
ATOM 12208 C CA . SER A 1 34 ? 113.330 -9.447 -1.401 1.00 0.00 30 SER A CA 7
ATOM 12209 C C . SER A 1 34 ? 113.640 -10.907 -1.753 1.00 0.00 30 SER A C 7
ATOM 12210 O O . SER A 1 34 ? 114.433 -11.181 -2.635 1.00 0.00 30 SER A O 7
ATOM 12218 N N . SER A 1 35 ? 113.021 -11.842 -1.070 1.00 0.00 31 SER A N 7
ATOM 12219 C CA . SER A 1 35 ? 113.336 -13.291 -1.310 1.00 0.00 31 SER A CA 7
ATOM 12220 C C . SER A 1 35 ? 112.935 -13.707 -2.730 1.00 0.00 31 SER A C 7
ATOM 12221 O O . SER A 1 35 ? 113.672 -14.395 -3.411 1.00 0.00 31 SER A O 7
ATOM 12229 N N . ASN A 1 36 ? 111.774 -13.292 -3.180 1.00 0.00 32 ASN A N 7
ATOM 12230 C CA . ASN A 1 36 ? 111.303 -13.690 -4.546 1.00 0.00 32 ASN A CA 7
ATOM 12231 C C . ASN A 1 36 ? 110.973 -12.459 -5.409 1.00 0.00 32 ASN A C 7
ATOM 12232 O O . ASN A 1 36 ? 110.458 -12.592 -6.503 1.00 0.00 32 ASN A O 7
ATOM 12243 N N . SER A 1 37 ? 111.264 -11.262 -4.930 1.00 0.00 33 SER A N 7
ATOM 12244 C CA . SER A 1 37 ? 110.952 -10.011 -5.711 1.00 0.00 33 SER A CA 7
ATOM 12245 C C . SER A 1 37 ? 109.485 -9.999 -6.173 1.00 0.00 33 SER A C 7
ATOM 12246 O O . SER A 1 37 ? 109.192 -10.076 -7.355 1.00 0.00 33 SER A O 7
ATOM 12254 N N . ILE A 1 38 ? 108.564 -9.901 -5.244 1.00 0.00 34 ILE A N 7
ATOM 12255 C CA . ILE A 1 38 ? 107.111 -9.890 -5.609 1.00 0.00 34 ILE A CA 7
ATOM 12256 C C . ILE A 1 38 ? 106.463 -8.590 -5.116 1.00 0.00 34 ILE A C 7
ATOM 12257 O O . ILE A 1 38 ? 106.638 -8.197 -3.977 1.00 0.00 34 ILE A O 7
ATOM 12273 N N . LEU A 1 39 ? 105.716 -7.927 -5.966 1.00 0.00 35 LEU A N 7
ATOM 12274 C CA . LEU A 1 39 ? 105.122 -6.605 -5.595 1.00 0.00 35 LEU A CA 7
ATOM 12275 C C . LEU A 1 39 ? 103.597 -6.680 -5.646 1.00 0.00 35 LEU A C 7
ATOM 12276 O O . LEU A 1 39 ? 103.022 -7.118 -6.625 1.00 0.00 35 LEU A O 7
ATOM 12292 N N . GLN A 1 40 ? 102.941 -6.253 -4.596 1.00 0.00 36 GLN A N 7
ATOM 12293 C CA . GLN A 1 40 ? 101.451 -6.194 -4.610 1.00 0.00 36 GLN A CA 7
ATOM 12294 C C . GLN A 1 40 ? 100.995 -4.778 -4.958 1.00 0.00 36 GLN A C 7
ATOM 12295 O O . GLN A 1 40 ? 101.444 -3.812 -4.367 1.00 0.00 36 GLN A O 7
ATOM 12309 N N . LEU A 1 41 ? 100.107 -4.652 -5.914 1.00 0.00 37 LEU A N 7
ATOM 12310 C CA . LEU A 1 41 ? 99.589 -3.304 -6.291 1.00 0.00 37 LEU A CA 7
ATOM 12311 C C . LEU A 1 41 ? 98.122 -3.175 -5.879 1.00 0.00 37 LEU A C 7
ATOM 12312 O O . LEU A 1 41 ? 97.277 -3.930 -6.324 1.00 0.00 37 LEU A O 7
ATOM 12328 N N . ARG A 1 42 ? 97.821 -2.223 -5.033 1.00 0.00 38 ARG A N 7
ATOM 12329 C CA . ARG A 1 42 ? 96.402 -2.001 -4.620 1.00 0.00 38 ARG A CA 7
ATOM 12330 C C . ARG A 1 42 ? 95.776 -0.903 -5.484 1.00 0.00 38 ARG A C 7
ATOM 12331 O O . ARG A 1 42 ? 96.281 0.201 -5.557 1.00 0.00 38 ARG A O 7
ATOM 12352 N N . LEU A 1 43 ? 94.681 -1.204 -6.137 1.00 0.00 39 LEU A N 7
ATOM 12353 C CA . LEU A 1 43 ? 94.081 -0.228 -7.097 1.00 0.00 39 LEU A CA 7
ATOM 12354 C C . LEU A 1 43 ? 92.875 0.481 -6.471 1.00 0.00 39 LEU A C 7
ATOM 12355 O O . LEU A 1 43 ? 92.195 -0.063 -5.617 1.00 0.00 39 LEU A O 7
ATOM 12371 N N . ALA A 1 44 ? 92.608 1.692 -6.903 1.00 0.00 40 ALA A N 7
ATOM 12372 C CA . ALA A 1 44 ? 91.547 2.532 -6.249 1.00 0.00 40 ALA A CA 7
ATOM 12373 C C . ALA A 1 44 ? 90.141 1.941 -6.451 1.00 0.00 40 ALA A C 7
ATOM 12374 O O . ALA A 1 44 ? 89.179 2.440 -5.894 1.00 0.00 40 ALA A O 7
ATOM 12381 N N . ASN A 1 45 ? 90.005 0.894 -7.234 1.00 0.00 41 ASN A N 7
ATOM 12382 C CA . ASN A 1 45 ? 88.672 0.220 -7.374 1.00 0.00 41 ASN A CA 7
ATOM 12383 C C . ASN A 1 45 ? 88.473 -0.839 -6.274 1.00 0.00 41 ASN A C 7
ATOM 12384 O O . ASN A 1 45 ? 87.764 -1.808 -6.472 1.00 0.00 41 ASN A O 7
ATOM 12395 N N . ASP A 1 46 ? 89.091 -0.671 -5.112 1.00 0.00 42 ASP A N 7
ATOM 12396 C CA . ASP A 1 46 ? 88.921 -1.656 -3.988 1.00 0.00 42 ASP A CA 7
ATOM 12397 C C . ASP A 1 46 ? 89.415 -3.046 -4.414 1.00 0.00 42 ASP A C 7
ATOM 12398 O O . ASP A 1 46 ? 88.947 -4.053 -3.912 1.00 0.00 42 ASP A O 7
ATOM 12407 N N . SER A 1 47 ? 90.357 -3.111 -5.335 1.00 0.00 43 SER A N 7
ATOM 12408 C CA . SER A 1 47 ? 90.887 -4.438 -5.777 1.00 0.00 43 SER A CA 7
ATOM 12409 C C . SER A 1 47 ? 92.395 -4.513 -5.529 1.00 0.00 43 SER A C 7
ATOM 12410 O O . SER A 1 47 ? 93.103 -3.534 -5.671 1.00 0.00 43 SER A O 7
ATOM 12418 N N . THR A 1 48 ? 92.886 -5.671 -5.159 1.00 0.00 44 THR A N 7
ATOM 12419 C CA . THR A 1 48 ? 94.355 -5.832 -4.917 1.00 0.00 44 THR A CA 7
ATOM 12420 C C . THR A 1 48 ? 94.898 -7.006 -5.740 1.00 0.00 44 THR A C 7
ATOM 12421 O O . THR A 1 48 ? 94.224 -8.002 -5.931 1.00 0.00 44 THR A O 7
ATOM 12432 N N . LYS A 1 49 ? 96.110 -6.891 -6.226 1.00 0.00 45 LYS A N 7
ATOM 12433 C CA . LYS A 1 49 ? 96.688 -7.976 -7.076 1.00 0.00 45 LYS A CA 7
ATOM 12434 C C . LYS A 1 49 ? 98.187 -8.126 -6.802 1.00 0.00 45 LYS A C 7
ATOM 12435 O O . LYS A 1 49 ? 98.892 -7.150 -6.621 1.00 0.00 45 LYS A O 7
ATOM 12454 N N . SER A 1 50 ? 98.673 -9.343 -6.771 1.00 0.00 46 SER A N 7
ATOM 12455 C CA . SER A 1 50 ? 100.135 -9.570 -6.560 1.00 0.00 46 SER A CA 7
ATOM 12456 C C . SER A 1 50 ? 100.816 -9.878 -7.896 1.00 0.00 46 SER A C 7
ATOM 12457 O O . SER A 1 50 ? 100.442 -10.807 -8.590 1.00 0.00 46 SER A O 7
ATOM 12465 N N . ILE A 1 51 ? 101.811 -9.106 -8.258 1.00 0.00 47 ILE A N 7
ATOM 12466 C CA . ILE A 1 51 ? 102.521 -9.337 -9.554 1.00 0.00 47 ILE A CA 7
ATOM 12467 C C . ILE A 1 51 ? 104.031 -9.391 -9.303 1.00 0.00 47 ILE A C 7
ATOM 12468 O O . ILE A 1 51 ? 104.588 -8.529 -8.645 1.00 0.00 47 ILE A O 7
ATOM 12484 N N . VAL A 1 52 ? 104.693 -10.395 -9.821 1.00 0.00 48 VAL A N 7
ATOM 12485 C CA . VAL A 1 52 ? 106.169 -10.516 -9.600 1.00 0.00 48 VAL A CA 7
ATOM 12486 C C . VAL A 1 52 ? 106.898 -9.465 -10.444 1.00 0.00 48 VAL A C 7
ATOM 12487 O O . VAL A 1 52 ? 106.552 -9.229 -11.585 1.00 0.00 48 VAL A O 7
ATOM 12500 N N . THR A 1 53 ? 107.901 -8.835 -9.887 1.00 0.00 49 THR A N 7
ATOM 12501 C CA . THR A 1 53 ? 108.571 -7.699 -10.598 1.00 0.00 49 THR A CA 7
ATOM 12502 C C . THR A 1 53 ? 109.451 -8.202 -11.750 1.00 0.00 49 THR A C 7
ATOM 12503 O O . THR A 1 53 ? 109.711 -7.478 -12.693 1.00 0.00 49 THR A O 7
ATOM 12514 N N . LYS A 1 54 ? 109.916 -9.427 -11.685 1.00 0.00 50 LYS A N 7
ATOM 12515 C CA . LYS A 1 54 ? 110.835 -9.941 -12.756 1.00 0.00 50 LYS A CA 7
ATOM 12516 C C . LYS A 1 54 ? 110.140 -9.929 -14.123 1.00 0.00 50 LYS A C 7
ATOM 12517 O O . LYS A 1 54 ? 110.791 -9.861 -15.151 1.00 0.00 50 LYS A O 7
ATOM 12536 N N . ASP A 1 55 ? 108.830 -9.994 -14.147 1.00 0.00 51 ASP A N 7
ATOM 12537 C CA . ASP A 1 55 ? 108.101 -9.896 -15.452 1.00 0.00 51 ASP A CA 7
ATOM 12538 C C . ASP A 1 55 ? 107.788 -8.429 -15.809 1.00 0.00 51 ASP A C 7
ATOM 12539 O O . ASP A 1 55 ? 107.024 -8.167 -16.723 1.00 0.00 51 ASP A O 7
ATOM 12548 N N . ILE A 1 56 ? 108.364 -7.474 -15.105 1.00 0.00 52 ILE A N 7
ATOM 12549 C CA . ILE A 1 56 ? 108.203 -6.038 -15.516 1.00 0.00 52 ILE A CA 7
ATOM 12550 C C . ILE A 1 56 ? 109.024 -5.766 -16.780 1.00 0.00 52 ILE A C 7
ATOM 12551 O O . ILE A 1 56 ? 110.240 -5.802 -16.759 1.00 0.00 52 ILE A O 7
ATOM 12567 N N . LYS A 1 57 ? 108.361 -5.495 -17.879 1.00 0.00 53 LYS A N 7
ATOM 12568 C CA . LYS A 1 57 ? 109.095 -5.044 -19.103 1.00 0.00 53 LYS A CA 7
ATOM 12569 C C . LYS A 1 57 ? 109.421 -3.553 -19.003 1.00 0.00 53 LYS A C 7
ATOM 12570 O O . LYS A 1 57 ? 110.494 -3.121 -19.383 1.00 0.00 53 LYS A O 7
ATOM 12589 N N . ASP A 1 58 ? 108.505 -2.766 -18.491 1.00 0.00 54 ASP A N 7
ATOM 12590 C CA . ASP A 1 58 ? 108.706 -1.276 -18.498 1.00 0.00 54 ASP A CA 7
ATOM 12591 C C . ASP A 1 58 ? 107.944 -0.617 -17.347 1.00 0.00 54 ASP A C 7
ATOM 12592 O O . ASP A 1 58 ? 106.873 -1.055 -16.974 1.00 0.00 54 ASP A O 7
ATOM 12601 N N . LEU A 1 59 ? 108.490 0.439 -16.789 1.00 0.00 55 LEU A N 7
ATOM 12602 C CA . LEU A 1 59 ? 107.854 1.089 -15.601 1.00 0.00 55 LEU A CA 7
ATOM 12603 C C . LEU A 1 59 ? 107.650 2.591 -15.840 1.00 0.00 55 LEU A C 7
ATOM 12604 O O . LEU A 1 59 ? 108.459 3.241 -16.475 1.00 0.00 55 LEU A O 7
ATOM 12620 N N . ARG A 1 60 ? 106.571 3.137 -15.333 1.00 0.00 56 ARG A N 7
ATOM 12621 C CA . ARG A 1 60 ? 106.376 4.620 -15.373 1.00 0.00 56 ARG A CA 7
ATOM 12622 C C . ARG A 1 60 ? 105.559 5.076 -14.155 1.00 0.00 56 ARG A C 7
ATOM 12623 O O . ARG A 1 60 ? 104.857 4.291 -13.543 1.00 0.00 56 ARG A O 7
ATOM 12644 N N . ILE A 1 61 ? 105.648 6.335 -13.804 1.00 0.00 57 ILE A N 7
ATOM 12645 C CA . ILE A 1 61 ? 104.808 6.872 -12.687 1.00 0.00 57 ILE A CA 7
ATOM 12646 C C . ILE A 1 61 ? 103.751 7.824 -13.259 1.00 0.00 57 ILE A C 7
ATOM 12647 O O . ILE A 1 61 ? 104.062 8.716 -14.025 1.00 0.00 57 ILE A O 7
ATOM 12663 N N . LEU A 1 62 ? 102.506 7.636 -12.890 1.00 0.00 58 LEU A N 7
ATOM 12664 C CA . LEU A 1 62 ? 101.411 8.469 -13.485 1.00 0.00 58 LEU A CA 7
ATOM 12665 C C . LEU A 1 62 ? 101.435 9.883 -12.884 1.00 0.00 58 LEU A C 7
ATOM 12666 O O . LEU A 1 62 ? 102.012 10.089 -11.833 1.00 0.00 58 LEU A O 7
ATOM 12682 N N . PRO A 1 63 ? 100.805 10.822 -13.569 1.00 0.00 59 PRO A N 7
ATOM 12683 C CA . PRO A 1 63 ? 100.813 12.240 -13.107 1.00 0.00 59 PRO A CA 7
ATOM 12684 C C . PRO A 1 63 ? 100.171 12.366 -11.718 1.00 0.00 59 PRO A C 7
ATOM 12685 O O . PRO A 1 63 ? 99.174 11.733 -11.427 1.00 0.00 59 PRO A O 7
ATOM 12696 N N . LYS A 1 64 ? 100.744 13.182 -10.867 1.00 0.00 60 LYS A N 7
ATOM 12697 C CA . LYS A 1 64 ? 100.170 13.382 -9.501 1.00 0.00 60 LYS A CA 7
ATOM 12698 C C . LYS A 1 64 ? 100.501 14.788 -8.993 1.00 0.00 60 LYS A C 7
ATOM 12699 O O . LYS A 1 64 ? 99.618 15.577 -8.708 1.00 0.00 60 LYS A O 7
ATOM 12718 N N . ASN A 1 65 ? 101.769 15.102 -8.880 1.00 0.00 61 ASN A N 7
ATOM 12719 C CA . ASN A 1 65 ? 102.177 16.463 -8.412 1.00 0.00 61 ASN A CA 7
ATOM 12720 C C . ASN A 1 65 ? 102.862 17.227 -9.549 1.00 0.00 61 ASN A C 7
ATOM 12721 O O . ASN A 1 65 ? 103.346 16.636 -10.497 1.00 0.00 61 ASN A O 7
ATOM 12732 N N . GLU A 1 66 ? 102.906 18.534 -9.458 1.00 0.00 62 GLU A N 7
ATOM 12733 C CA . GLU A 1 66 ? 103.550 19.347 -10.534 1.00 0.00 62 GLU A CA 7
ATOM 12734 C C . GLU A 1 66 ? 105.011 19.638 -10.173 1.00 0.00 62 GLU A C 7
ATOM 12735 O O . GLU A 1 66 ? 105.305 20.139 -9.104 1.00 0.00 62 GLU A O 7
ATOM 12747 N N . ILE A 1 67 ? 105.924 19.327 -11.062 1.00 0.00 63 ILE A N 7
ATOM 12748 C CA . ILE A 1 67 ? 107.371 19.588 -10.791 1.00 0.00 63 ILE A CA 7
ATOM 12749 C C . ILE A 1 67 ? 108.012 20.310 -11.988 1.00 0.00 63 ILE A C 7
ATOM 12750 O O . ILE A 1 67 ? 107.766 19.967 -13.130 1.00 0.00 63 ILE A O 7
ATOM 12766 N N . MET A 1 68 ? 108.827 21.303 -11.727 1.00 0.00 64 MET A N 7
ATOM 12767 C CA . MET A 1 68 ? 109.498 22.044 -12.844 1.00 0.00 64 MET A CA 7
ATOM 12768 C C . MET A 1 68 ? 110.615 21.184 -13.463 1.00 0.00 64 MET A C 7
ATOM 12769 O O . MET A 1 68 ? 111.173 20.338 -12.789 1.00 0.00 64 MET A O 7
ATOM 12783 N N . PRO A 1 69 ? 110.909 21.421 -14.728 1.00 0.00 65 PRO A N 7
ATOM 12784 C CA . PRO A 1 69 ? 111.973 20.641 -15.416 1.00 0.00 65 PRO A CA 7
ATOM 12785 C C . PRO A 1 69 ? 113.348 20.987 -14.833 1.00 0.00 65 PRO A C 7
ATOM 12786 O O . PRO A 1 69 ? 113.667 22.142 -14.623 1.00 0.00 65 PRO A O 7
ATOM 12797 N N . LYS A 1 70 ? 114.159 19.990 -14.573 1.00 0.00 66 LYS A N 7
ATOM 12798 C CA . LYS A 1 70 ? 115.521 20.246 -14.013 1.00 0.00 66 LYS A CA 7
ATOM 12799 C C . LYS A 1 70 ? 116.572 20.185 -15.126 1.00 0.00 66 LYS A C 7
ATOM 12800 O O . LYS A 1 70 ? 117.229 21.168 -15.421 1.00 0.00 66 LYS A O 7
ATOM 12819 N N . ASN A 1 71 ? 116.734 19.040 -15.741 1.00 0.00 67 ASN A N 7
ATOM 12820 C CA . ASN A 1 71 ? 117.760 18.896 -16.822 1.00 0.00 67 ASN A CA 7
ATOM 12821 C C . ASN A 1 71 ? 117.160 19.276 -18.180 1.00 0.00 67 ASN A C 7
ATOM 12822 O O . ASN A 1 71 ? 117.842 19.803 -19.040 1.00 0.00 67 ASN A O 7
ATOM 12833 N N . GLY A 1 72 ? 115.890 19.011 -18.375 1.00 0.00 68 GLY A N 7
ATOM 12834 C CA . GLY A 1 72 ? 115.242 19.332 -19.681 1.00 0.00 68 GLY A CA 7
ATOM 12835 C C . GLY A 1 72 ? 115.466 18.176 -20.659 1.00 0.00 68 GLY A C 7
ATOM 12836 O O . GLY A 1 72 ? 116.141 18.323 -21.661 1.00 0.00 68 GLY A O 7
ATOM 12840 N N . THR A 1 73 ? 114.902 17.026 -20.372 1.00 0.00 69 THR A N 7
ATOM 12841 C CA . THR A 1 73 ? 115.087 15.841 -21.273 1.00 0.00 69 THR A CA 7
ATOM 12842 C C . THR A 1 73 ? 114.434 16.099 -22.637 1.00 0.00 69 THR A C 7
ATOM 12843 O O . THR A 1 73 ? 114.937 15.678 -23.661 1.00 0.00 69 THR A O 7
ATOM 12854 N N . LYS A 1 74 ? 113.319 16.791 -22.650 1.00 0.00 70 LYS A N 7
ATOM 12855 C CA . LYS A 1 74 ? 112.609 17.064 -23.944 1.00 0.00 70 LYS A CA 7
ATOM 12856 C C . LYS A 1 74 ? 113.476 17.937 -24.858 1.00 0.00 70 LYS A C 7
ATOM 12857 O O . LYS A 1 74 ? 113.555 17.709 -26.051 1.00 0.00 70 LYS A O 7
ATOM 12876 N N . SER A 1 75 ? 114.126 18.932 -24.303 1.00 0.00 71 SER A N 7
ATOM 12877 C CA . SER A 1 75 ? 114.998 19.822 -25.128 1.00 0.00 71 SER A CA 7
ATOM 12878 C C . SER A 1 75 ? 116.169 20.350 -24.285 1.00 0.00 71 SER A C 7
ATOM 12879 O O . SER A 1 75 ? 116.057 20.440 -23.076 1.00 0.00 71 SER A O 7
ATOM 12887 N N . PRO A 1 76 ? 117.263 20.686 -24.944 1.00 0.00 72 PRO A N 7
ATOM 12888 C CA . PRO A 1 76 ? 118.458 21.198 -24.218 1.00 0.00 72 PRO A CA 7
ATOM 12889 C C . PRO A 1 76 ? 118.159 22.563 -23.588 1.00 0.00 72 PRO A C 7
ATOM 12890 O O . PRO A 1 76 ? 118.670 22.893 -22.534 1.00 0.00 72 PRO A O 7
ATOM 12901 N N . SER A 1 77 ? 117.335 23.356 -24.231 1.00 0.00 73 SER A N 7
ATOM 12902 C CA . SER A 1 77 ? 116.995 24.706 -23.684 1.00 0.00 73 SER A CA 7
ATOM 12903 C C . SER A 1 77 ? 115.480 24.843 -23.516 1.00 0.00 73 SER A C 7
ATOM 12904 O O . SER A 1 77 ? 114.711 24.262 -24.260 1.00 0.00 73 SER A O 7
ATOM 12912 N N . THR A 1 78 ? 115.049 25.608 -22.542 1.00 0.00 74 THR A N 7
ATOM 12913 C CA . THR A 1 78 ? 113.581 25.801 -22.319 1.00 0.00 74 THR A CA 7
ATOM 12914 C C . THR A 1 78 ? 113.270 27.282 -22.063 1.00 0.00 74 THR A C 7
ATOM 12915 O O . THR A 1 78 ? 113.315 27.753 -20.942 1.00 0.00 74 THR A O 7
ATOM 12926 N N . ASN A 1 79 ? 112.955 28.015 -23.104 1.00 0.00 75 ASN A N 7
ATOM 12927 C CA . ASN A 1 79 ? 112.639 29.467 -22.942 1.00 0.00 75 ASN A CA 7
ATOM 12928 C C . ASN A 1 79 ? 111.123 29.690 -22.985 1.00 0.00 75 ASN A C 7
ATOM 12929 O O . ASN A 1 79 ? 110.651 30.710 -23.455 1.00 0.00 75 ASN A O 7
ATOM 12940 N N . SER A 1 80 ? 110.361 28.741 -22.495 1.00 0.00 76 SER A N 7
ATOM 12941 C CA . SER A 1 80 ? 108.871 28.883 -22.505 1.00 0.00 76 SER A CA 7
ATOM 12942 C C . SER A 1 80 ? 108.396 29.537 -21.204 1.00 0.00 76 SER A C 7
ATOM 12943 O O . SER A 1 80 ? 109.098 29.535 -20.209 1.00 0.00 76 SER A O 7
ATOM 12951 N N . THR A 1 81 ? 107.208 30.092 -21.207 1.00 0.00 77 THR A N 7
ATOM 12952 C CA . THR A 1 81 ? 106.683 30.767 -19.976 1.00 0.00 77 THR A CA 7
ATOM 12953 C C . THR A 1 81 ? 106.396 29.728 -18.888 1.00 0.00 77 THR A C 7
ATOM 12954 O O . THR A 1 81 ? 105.761 28.718 -19.135 1.00 0.00 77 THR A O 7
ATOM 12965 N N . LYS A 1 82 ? 106.864 29.971 -17.685 1.00 0.00 78 LYS A N 7
ATOM 12966 C CA . LYS A 1 82 ? 106.642 28.993 -16.569 1.00 0.00 78 LYS A CA 7
ATOM 12967 C C . LYS A 1 82 ? 105.149 28.902 -16.230 1.00 0.00 78 LYS A C 7
ATOM 12968 O O . LYS A 1 82 ? 104.621 27.827 -16.011 1.00 0.00 78 LYS A O 7
ATOM 12987 N N . LEU A 1 83 ? 104.471 30.024 -16.185 1.00 0.00 79 LEU A N 7
ATOM 12988 C CA . LEU A 1 83 ? 103.012 30.017 -15.860 1.00 0.00 79 LEU A CA 7
ATOM 12989 C C . LEU A 1 83 ? 102.187 30.296 -17.120 1.00 0.00 79 LEU A C 7
ATOM 12990 O O . LEU A 1 83 ? 102.508 31.175 -17.898 1.00 0.00 79 LEU A O 7
ATOM 13006 N N . LYS A 1 84 ? 101.125 29.552 -17.320 1.00 0.00 80 LYS A N 7
ATOM 13007 C CA . LYS A 1 84 ? 100.254 29.777 -18.514 1.00 0.00 80 LYS A CA 7
ATOM 13008 C C . LYS A 1 84 ? 98.878 30.288 -18.076 1.00 0.00 80 LYS A C 7
ATOM 13009 O O . LYS A 1 84 ? 98.254 29.729 -17.194 1.00 0.00 80 LYS A O 7
ATOM 13028 N N . SER A 1 85 ? 98.407 31.348 -18.688 1.00 0.00 81 SER A N 7
ATOM 13029 C CA . SER A 1 85 ? 97.068 31.909 -18.311 1.00 0.00 81 SER A CA 7
ATOM 13030 C C . SER A 1 85 ? 95.951 30.939 -18.717 1.00 0.00 81 SER A C 7
ATOM 13031 O O . SER A 1 85 ? 94.926 30.858 -18.064 1.00 0.00 81 SER A O 7
ATOM 13039 N N . ALA A 1 86 ? 96.144 30.209 -19.790 1.00 0.00 82 ALA A N 7
ATOM 13040 C CA . ALA A 1 86 ? 95.091 29.248 -20.252 1.00 0.00 82 ALA A CA 7
ATOM 13041 C C . ALA A 1 86 ? 94.942 28.097 -19.251 1.00 0.00 82 ALA A C 7
ATOM 13042 O O . ALA A 1 86 ? 93.860 27.577 -19.050 1.00 0.00 82 ALA A O 7
ATOM 13049 N N . GLU A 1 87 ? 96.028 27.697 -18.620 1.00 0.00 83 GLU A N 7
ATOM 13050 C CA . GLU A 1 87 ? 95.987 26.562 -17.633 1.00 0.00 83 GLU A CA 7
ATOM 13051 C C . GLU A 1 87 ? 95.318 25.322 -18.245 1.00 0.00 83 GLU A C 7
ATOM 13052 O O . GLU A 1 87 ? 94.110 25.180 -18.213 1.00 0.00 83 GLU A O 7
ATOM 13064 N N . THR A 1 88 ? 96.103 24.429 -18.801 1.00 0.00 84 THR A N 7
ATOM 13065 C CA . THR A 1 88 ? 95.524 23.201 -19.440 1.00 0.00 84 THR A CA 7
ATOM 13066 C C . THR A 1 88 ? 94.886 22.299 -18.379 1.00 0.00 84 THR A C 7
ATOM 13067 O O . THR A 1 88 ? 93.856 21.694 -18.609 1.00 0.00 84 THR A O 7
ATOM 13078 N N . TYR A 1 89 ? 95.493 22.209 -17.220 1.00 0.00 85 TYR A N 7
ATOM 13079 C CA . TYR A 1 89 ? 94.945 21.330 -16.141 1.00 0.00 85 TYR A CA 7
ATOM 13080 C C . TYR A 1 89 ? 94.533 22.170 -14.929 1.00 0.00 85 TYR A C 7
ATOM 13081 O O . TYR A 1 89 ? 95.269 23.032 -14.484 1.00 0.00 85 TYR A O 7
ATOM 13099 N N . SER A 1 90 ? 93.362 21.921 -14.395 1.00 0.00 86 SER A N 7
ATOM 13100 C CA . SER A 1 90 ? 92.891 22.687 -13.200 1.00 0.00 86 SER A CA 7
ATOM 13101 C C . SER A 1 90 ? 92.573 21.727 -12.049 1.00 0.00 86 SER A C 7
ATOM 13102 O O . SER A 1 90 ? 92.161 20.602 -12.268 1.00 0.00 86 SER A O 7
ATOM 13110 N N . SER A 1 91 ? 92.762 22.166 -10.828 1.00 0.00 87 SER A N 7
ATOM 13111 C CA . SER A 1 91 ? 92.479 21.286 -9.652 1.00 0.00 87 SER A CA 7
ATOM 13112 C C . SER A 1 91 ? 91.369 21.895 -8.791 1.00 0.00 87 SER A C 7
ATOM 13113 O O . SER A 1 91 ? 91.309 23.095 -8.599 1.00 0.00 87 SER A O 7
ATOM 13121 N N . LYS A 1 92 ? 90.487 21.067 -8.266 1.00 0.00 88 LYS A N 7
ATOM 13122 C CA . LYS A 1 92 ? 89.362 21.567 -7.402 1.00 0.00 88 LYS A CA 7
ATOM 13123 C C . LYS A 1 92 ? 88.572 22.677 -8.115 1.00 0.00 88 LYS A C 7
ATOM 13124 O O . LYS A 1 92 ? 88.823 23.853 -7.922 1.00 0.00 88 LYS A O 7
ATOM 13143 N N . ASN A 1 93 ? 87.622 22.303 -8.938 1.00 0.00 89 ASN A N 7
ATOM 13144 C CA . ASN A 1 93 ? 86.804 23.322 -9.666 1.00 0.00 89 ASN A CA 7
ATOM 13145 C C . ASN A 1 93 ? 85.553 23.671 -8.853 1.00 0.00 89 ASN A C 7
ATOM 13146 O O . ASN A 1 93 ? 85.394 24.790 -8.398 1.00 0.00 89 ASN A O 7
ATOM 13157 N N . LYS A 1 94 ? 84.666 22.721 -8.671 1.00 0.00 90 LYS A N 7
ATOM 13158 C CA . LYS A 1 94 ? 83.419 22.984 -7.887 1.00 0.00 90 LYS A CA 7
ATOM 13159 C C . LYS A 1 94 ? 83.369 22.076 -6.655 1.00 0.00 90 LYS A C 7
ATOM 13160 O O . LYS A 1 94 ? 83.851 20.958 -6.680 1.00 0.00 90 LYS A O 7
ATOM 13179 N N . TRP A 1 95 ? 82.789 22.553 -5.580 1.00 0.00 91 TRP A N 7
ATOM 13180 C CA . TRP A 1 95 ? 82.696 21.724 -4.338 1.00 0.00 91 TRP A CA 7
ATOM 13181 C C . TRP A 1 95 ? 81.303 21.095 -4.217 1.00 0.00 91 TRP A C 7
ATOM 13182 O O . TRP A 1 95 ? 80.798 20.897 -3.127 1.00 0.00 91 TRP A O 7
ATOM 13203 N N . SER A 1 96 ? 80.682 20.782 -5.330 1.00 0.00 92 SER A N 7
ATOM 13204 C CA . SER A 1 96 ? 79.320 20.167 -5.294 1.00 0.00 92 SER A CA 7
ATOM 13205 C C . SER A 1 96 ? 79.331 18.817 -6.017 1.00 0.00 92 SER A C 7
ATOM 13206 O O . SER A 1 96 ? 80.094 18.608 -6.941 1.00 0.00 92 SER A O 7
ATOM 13214 N N . MET A 1 97 ? 78.488 17.903 -5.599 1.00 0.00 93 MET A N 7
ATOM 13215 C CA . MET A 1 97 ? 78.440 16.560 -6.255 1.00 0.00 93 MET A CA 7
ATOM 13216 C C . MET A 1 97 ? 77.378 16.550 -7.359 1.00 0.00 93 MET A C 7
ATOM 13217 O O . MET A 1 97 ? 76.200 16.713 -7.097 1.00 0.00 93 MET A O 7
ATOM 13231 N N . ASP A 1 98 ? 77.790 16.361 -8.589 1.00 0.00 94 ASP A N 7
ATOM 13232 C CA . ASP A 1 98 ? 76.816 16.339 -9.722 1.00 0.00 94 ASP A CA 7
ATOM 13233 C C . ASP A 1 98 ? 76.586 14.900 -10.193 1.00 0.00 94 ASP A C 7
ATOM 13234 O O . ASP A 1 98 ? 77.422 14.037 -10.003 1.00 0.00 94 ASP A O 7
ATOM 13243 N N . CYS A 1 99 ? 75.456 14.642 -10.807 1.00 0.00 95 CYS A N 7
ATOM 13244 C CA . CYS A 1 99 ? 75.160 13.263 -11.303 1.00 0.00 95 CYS A CA 7
ATOM 13245 C C . CYS A 1 99 ? 75.254 13.220 -12.831 1.00 0.00 95 CYS A C 7
ATOM 13246 O O . CYS A 1 99 ? 74.637 14.012 -13.519 1.00 0.00 95 CYS A O 7
ATOM 13254 N N . ASP A 1 100 ? 76.021 12.299 -13.361 1.00 0.00 96 ASP A N 7
ATOM 13255 C CA . ASP A 1 100 ? 76.169 12.198 -14.847 1.00 0.00 96 ASP A CA 7
ATOM 13256 C C . ASP A 1 100 ? 75.076 11.293 -15.425 1.00 0.00 96 ASP A C 7
ATOM 13257 O O . ASP A 1 100 ? 74.989 10.125 -15.095 1.00 0.00 96 ASP A O 7
ATOM 13266 N N . GLU A 1 101 ? 74.245 11.830 -16.286 1.00 0.00 97 GLU A N 7
ATOM 13267 C CA . GLU A 1 101 ? 73.152 11.012 -16.896 1.00 0.00 97 GLU A CA 7
ATOM 13268 C C . GLU A 1 101 ? 73.489 10.680 -18.352 1.00 0.00 97 GLU A C 7
ATOM 13269 O O . GLU A 1 101 ? 74.063 11.483 -19.060 1.00 0.00 97 GLU A O 7
ATOM 13281 N N . GLU A 1 102 ? 73.127 9.494 -18.799 1.00 0.00 98 GLU A N 7
ATOM 13282 C CA . GLU A 1 102 ? 73.444 9.047 -20.202 1.00 0.00 98 GLU A CA 7
ATOM 13283 C C . GLU A 1 102 ? 74.959 9.055 -20.455 1.00 0.00 98 GLU A C 7
ATOM 13284 O O . GLU A 1 102 ? 75.704 9.762 -19.804 1.00 0.00 98 GLU A O 7
ATOM 13296 N N . PHE A 1 103 ? 75.412 8.265 -21.399 1.00 0.00 99 PHE A N 7
ATOM 13297 C CA . PHE A 1 103 ? 76.874 8.220 -21.714 1.00 0.00 99 PHE A CA 7
ATOM 13298 C C . PHE A 1 103 ? 77.210 9.233 -22.812 1.00 0.00 99 PHE A C 7
ATOM 13299 O O . PHE A 1 103 ? 78.235 9.889 -22.770 1.00 0.00 99 PHE A O 7
ATOM 13316 N N . ASP A 1 104 ? 76.350 9.362 -23.795 1.00 0.00 100 ASP A N 7
ATOM 13317 C CA . ASP A 1 104 ? 76.616 10.315 -24.917 1.00 0.00 100 ASP A CA 7
ATOM 13318 C C . ASP A 1 104 ? 76.102 11.713 -24.558 1.00 0.00 100 ASP A C 7
ATOM 13319 O O . ASP A 1 104 ? 75.002 11.866 -24.058 1.00 0.00 100 ASP A O 7
ATOM 13328 N N . PHE A 1 105 ? 76.892 12.728 -24.811 1.00 0.00 101 PHE A N 7
ATOM 13329 C CA . PHE A 1 105 ? 76.460 14.125 -24.496 1.00 0.00 101 PHE A CA 7
ATOM 13330 C C . PHE A 1 105 ? 76.489 14.986 -25.764 1.00 0.00 101 PHE A C 7
ATOM 13331 O O . PHE A 1 105 ? 77.127 14.641 -26.742 1.00 0.00 101 PHE A O 7
ATOM 13348 N N . ALA A 1 106 ? 75.799 16.101 -25.751 1.00 0.00 102 ALA A N 7
ATOM 13349 C CA . ALA A 1 106 ? 75.755 16.980 -26.959 1.00 0.00 102 ALA A CA 7
ATOM 13350 C C . ALA A 1 106 ? 76.688 18.182 -26.778 1.00 0.00 102 ALA A C 7
ATOM 13351 O O . ALA A 1 106 ? 76.826 18.709 -25.689 1.00 0.00 102 ALA A O 7
ATOM 13358 N N . ALA A 1 107 ? 77.325 18.613 -27.839 1.00 0.00 103 ALA A N 7
ATOM 13359 C CA . ALA A 1 107 ? 78.242 19.790 -27.749 1.00 0.00 103 ALA A CA 7
ATOM 13360 C C . ALA A 1 107 ? 78.212 20.583 -29.058 1.00 0.00 103 ALA A C 7
ATOM 13361 O O . ALA A 1 107 ? 77.923 20.044 -30.111 1.00 0.00 103 ALA A O 7
ATOM 13368 N N . ASN A 1 108 ? 78.507 21.860 -28.997 1.00 0.00 104 ASN A N 7
ATOM 13369 C CA . ASN A 1 108 ? 78.494 22.704 -30.235 1.00 0.00 104 ASN A CA 7
ATOM 13370 C C . ASN A 1 108 ? 79.907 23.212 -30.557 1.00 0.00 104 ASN A C 7
ATOM 13371 O O . ASN A 1 108 ? 80.074 24.271 -31.132 1.00 0.00 104 ASN A O 7
ATOM 13382 N N . LEU A 1 109 ? 80.919 22.461 -30.191 1.00 0.00 105 LEU A N 7
ATOM 13383 C CA . LEU A 1 109 ? 82.324 22.889 -30.478 1.00 0.00 105 LEU A CA 7
ATOM 13384 C C . LEU A 1 109 ? 82.925 22.019 -31.586 1.00 0.00 105 LEU A C 7
ATOM 13385 O O . LEU A 1 109 ? 82.737 20.817 -31.611 1.00 0.00 105 LEU A O 7
ATOM 13401 N N . GLU A 1 110 ? 83.645 22.622 -32.501 1.00 0.00 106 GLU A N 7
ATOM 13402 C CA . GLU A 1 110 ? 84.268 21.840 -33.612 1.00 0.00 106 GLU A CA 7
ATOM 13403 C C . GLU A 1 110 ? 85.474 22.596 -34.179 1.00 0.00 106 GLU A C 7
ATOM 13404 O O . GLU A 1 110 ? 86.591 22.113 -34.140 1.00 0.00 106 GLU A O 7
ATOM 13416 N N . LYS A 1 111 ? 85.254 23.783 -34.705 1.00 0.00 107 LYS A N 7
ATOM 13417 C CA . LYS A 1 111 ? 86.374 24.602 -35.291 1.00 0.00 107 LYS A CA 7
ATOM 13418 C C . LYS A 1 111 ? 87.168 23.786 -36.322 1.00 0.00 107 LYS A C 7
ATOM 13419 O O . LYS A 1 111 ? 88.368 23.947 -36.461 1.00 0.00 107 LYS A O 7
ATOM 13438 N N . PHE A 1 112 ? 86.502 22.915 -37.041 1.00 0.00 108 PHE A N 7
ATOM 13439 C CA . PHE A 1 112 ? 87.202 22.078 -38.062 1.00 0.00 108 PHE A CA 7
ATOM 13440 C C . PHE A 1 112 ? 86.827 22.540 -39.472 1.00 0.00 108 PHE A C 7
ATOM 13441 O O . PHE A 1 112 ? 85.677 22.821 -39.756 1.00 0.00 108 PHE A O 7
ATOM 13458 N N . ASP A 1 113 ? 87.793 22.619 -40.356 1.00 0.00 109 ASP A N 7
ATOM 13459 C CA . ASP A 1 113 ? 87.501 23.047 -41.761 1.00 0.00 109 ASP A CA 7
ATOM 13460 C C . ASP A 1 113 ? 87.034 21.846 -42.588 1.00 0.00 109 ASP A C 7
ATOM 13461 O O . ASP A 1 113 ? 87.782 20.913 -42.816 1.00 0.00 109 ASP A O 7
ATOM 13470 N N . LYS A 1 114 ? 85.802 21.868 -43.038 1.00 0.00 110 LYS A N 7
ATOM 13471 C CA . LYS A 1 114 ? 85.265 20.721 -43.831 1.00 0.00 110 LYS A CA 7
ATOM 13472 C C . LYS A 1 114 ? 85.249 21.068 -45.322 1.00 0.00 110 LYS A C 7
ATOM 13473 O O . LYS A 1 114 ? 84.887 22.165 -45.707 1.00 0.00 110 LYS A O 7
ATOM 13492 N N . LYS A 1 115 ? 85.639 20.138 -46.161 1.00 0.00 111 LYS A N 7
ATOM 13493 C CA . LYS A 1 115 ? 85.628 20.391 -47.640 1.00 0.00 111 LYS A CA 7
ATOM 13494 C C . LYS A 1 115 ? 84.190 20.574 -48.139 1.00 0.00 111 LYS A C 7
ATOM 13495 O O . LYS A 1 115 ? 83.939 21.317 -49.070 1.00 0.00 111 LYS A O 7
ATOM 13514 N N . GLN A 1 116 ? 83.242 19.897 -47.522 1.00 0.00 112 GLN A N 7
ATOM 13515 C CA . GLN A 1 116 ? 81.801 20.006 -47.942 1.00 0.00 112 GLN A CA 7
ATOM 13516 C C . GLN A 1 116 ? 81.645 19.733 -49.445 1.00 0.00 112 GLN A C 7
ATOM 13517 O O . GLN A 1 116 ? 80.802 20.315 -50.105 1.00 0.00 112 GLN A O 7
ATOM 13531 N N . VAL A 1 117 ? 82.455 18.854 -49.984 1.00 0.00 113 VAL A N 7
ATOM 13532 C CA . VAL A 1 117 ? 82.342 18.513 -51.440 1.00 0.00 113 VAL A CA 7
ATOM 13533 C C . VAL A 1 117 ? 81.207 17.505 -51.674 1.00 0.00 113 VAL A C 7
ATOM 13534 O O . VAL A 1 117 ? 80.626 17.456 -52.742 1.00 0.00 113 VAL A O 7
ATOM 13547 N N . PHE A 1 118 ? 80.889 16.702 -50.683 1.00 0.00 114 PHE A N 7
ATOM 13548 C CA . PHE A 1 118 ? 79.768 15.724 -50.827 1.00 0.00 114 PHE A CA 7
ATOM 13549 C C . PHE A 1 118 ? 78.764 15.898 -49.684 1.00 0.00 114 PHE A C 7
ATOM 13550 O O . PHE A 1 118 ? 79.113 16.346 -48.607 1.00 0.00 114 PHE A O 7
ATOM 13567 N N . ALA A 1 119 ? 77.522 15.547 -49.914 1.00 0.00 115 ALA A N 7
ATOM 13568 C CA . ALA A 1 119 ? 76.488 15.666 -48.841 1.00 0.00 115 ALA A CA 7
ATOM 13569 C C . ALA A 1 119 ? 76.059 14.276 -48.365 1.00 0.00 115 ALA A C 7
ATOM 13570 O O . ALA A 1 119 ? 75.232 13.629 -48.984 1.00 0.00 115 ALA A O 7
ATOM 13577 N N . GLU A 1 120 ? 76.615 13.814 -47.271 1.00 0.00 116 GLU A N 7
ATOM 13578 C CA . GLU A 1 120 ? 76.255 12.460 -46.747 1.00 0.00 116 GLU A CA 7
ATOM 13579 C C . GLU A 1 120 ? 75.625 12.580 -45.355 1.00 0.00 116 GLU A C 7
ATOM 13580 O O . GLU A 1 120 ? 76.018 13.413 -44.559 1.00 0.00 116 GLU A O 7
ATOM 13592 N N . PHE A 1 121 ? 74.652 11.752 -45.063 1.00 0.00 117 PHE A N 7
ATOM 13593 C CA . PHE A 1 121 ? 73.998 11.790 -43.718 1.00 0.00 117 PHE A CA 7
ATOM 13594 C C . PHE A 1 121 ? 74.059 10.408 -43.062 1.00 0.00 117 PHE A C 7
ATOM 13595 O O . PHE A 1 121 ? 74.214 9.403 -43.733 1.00 0.00 117 PHE A O 7
ATOM 13612 N N . ARG A 1 122 ? 73.937 10.352 -41.757 1.00 0.00 118 ARG A N 7
ATOM 13613 C CA . ARG A 1 122 ? 73.982 9.038 -41.046 1.00 0.00 118 ARG A CA 7
ATOM 13614 C C . ARG A 1 122 ? 72.623 8.735 -40.408 1.00 0.00 118 ARG A C 7
ATOM 13615 O O . ARG A 1 122 ? 72.077 9.545 -39.682 1.00 0.00 118 ARG A O 7
ATOM 13636 N N . GLU A 1 123 ? 72.079 7.572 -40.677 1.00 0.00 119 GLU A N 7
ATOM 13637 C CA . GLU A 1 123 ? 70.750 7.203 -40.091 1.00 0.00 119 GLU A CA 7
ATOM 13638 C C . GLU A 1 123 ? 70.880 6.987 -38.579 1.00 0.00 119 GLU A C 7
ATOM 13639 O O . GLU A 1 123 ? 69.972 7.281 -37.825 1.00 0.00 119 GLU A O 7
ATOM 13651 N N . LYS A 1 124 ? 72.004 6.476 -38.138 1.00 0.00 120 LYS A N 7
ATOM 13652 C CA . LYS A 1 124 ? 72.201 6.217 -36.678 1.00 0.00 120 LYS A CA 7
ATOM 13653 C C . LYS A 1 124 ? 73.420 6.987 -36.163 1.00 0.00 120 LYS A C 7
ATOM 13654 O O . LYS A 1 124 ? 74.459 7.014 -36.798 1.00 0.00 120 LYS A O 7
ATOM 13673 N N . ASP A 1 125 ? 73.297 7.612 -35.017 1.00 0.00 121 ASP A N 7
ATOM 13674 C CA . ASP A 1 125 ? 74.443 8.384 -34.445 1.00 0.00 121 ASP A CA 7
ATOM 13675 C C . ASP A 1 125 ? 74.697 7.955 -32.996 1.00 0.00 121 ASP A C 7
ATOM 13676 O O . ASP A 1 125 ? 75.822 8.095 -32.547 1.00 0.00 121 ASP A O 7
ATOM 13686 N N . GLY A 1 1 ? 117.905 13.651 4.501 1.00 0.00 -3 GLY A N 8
ATOM 13687 C CA . GLY A 1 1 ? 119.281 14.150 4.776 1.00 0.00 -3 GLY A CA 8
ATOM 13688 C C . GLY A 1 1 ? 120.259 13.532 3.774 1.00 0.00 -3 GLY A C 8
ATOM 13689 O O . GLY A 1 1 ? 120.184 13.788 2.586 1.00 0.00 -3 GLY A O 8
ATOM 13695 N N . ALA A 1 2 ? 121.175 12.721 4.248 1.00 0.00 -2 ALA A N 8
ATOM 13696 C CA . ALA A 1 2 ? 122.169 12.078 3.328 1.00 0.00 -2 ALA A CA 8
ATOM 13697 C C . ALA A 1 2 ? 121.467 11.079 2.402 1.00 0.00 -2 ALA A C 8
ATOM 13698 O O . ALA A 1 2 ? 121.853 10.904 1.260 1.00 0.00 -2 ALA A O 8
ATOM 13705 N N . MET A 1 3 ? 120.439 10.424 2.889 1.00 0.00 -1 MET A N 8
ATOM 13706 C CA . MET A 1 3 ? 119.703 9.425 2.045 1.00 0.00 -1 MET A CA 8
ATOM 13707 C C . MET A 1 3 ? 119.016 10.125 0.866 1.00 0.00 -1 MET A C 8
ATOM 13708 O O . MET A 1 3 ? 118.934 9.584 -0.222 1.00 0.00 -1 MET A O 8
ATOM 13722 N N . GLY A 1 4 ? 118.526 11.322 1.080 1.00 0.00 0 GLY A N 8
ATOM 13723 C CA . GLY A 1 4 ? 117.842 12.068 -0.019 1.00 0.00 0 GLY A CA 8
ATOM 13724 C C . GLY A 1 4 ? 116.444 11.486 -0.240 1.00 0.00 0 GLY A C 8
ATOM 13725 O O . GLY A 1 4 ? 115.447 12.139 0.004 1.00 0.00 0 GLY A O 8
ATOM 13729 N N . MET A 1 5 ? 116.369 10.260 -0.703 1.00 0.00 1 MET A N 8
ATOM 13730 C CA . MET A 1 5 ? 115.040 9.620 -0.948 1.00 0.00 1 MET A CA 8
ATOM 13731 C C . MET A 1 5 ? 114.838 8.439 0.007 1.00 0.00 1 MET A C 8
ATOM 13732 O O . MET A 1 5 ? 115.791 7.843 0.476 1.00 0.00 1 MET A O 8
ATOM 13746 N N . SER A 1 6 ? 113.605 8.100 0.293 1.00 0.00 2 SER A N 8
ATOM 13747 C CA . SER A 1 6 ? 113.324 6.965 1.225 1.00 0.00 2 SER A CA 8
ATOM 13748 C C . SER A 1 6 ? 112.465 5.906 0.527 1.00 0.00 2 SER A C 8
ATOM 13749 O O . SER A 1 6 ? 111.701 6.208 -0.370 1.00 0.00 2 SER A O 8
ATOM 13757 N N . VAL A 1 7 ? 112.590 4.665 0.937 1.00 0.00 3 VAL A N 8
ATOM 13758 C CA . VAL A 1 7 ? 111.777 3.569 0.311 1.00 0.00 3 VAL A CA 8
ATOM 13759 C C . VAL A 1 7 ? 110.288 3.767 0.636 1.00 0.00 3 VAL A C 8
ATOM 13760 O O . VAL A 1 7 ? 109.426 3.414 -0.148 1.00 0.00 3 VAL A O 8
ATOM 13773 N N . ALA A 1 8 ? 109.987 4.328 1.785 1.00 0.00 4 ALA A N 8
ATOM 13774 C CA . ALA A 1 8 ? 108.553 4.527 2.183 1.00 0.00 4 ALA A CA 8
ATOM 13775 C C . ALA A 1 8 ? 107.834 5.441 1.182 1.00 0.00 4 ALA A C 8
ATOM 13776 O O . ALA A 1 8 ? 106.640 5.326 0.976 1.00 0.00 4 ALA A O 8
ATOM 13783 N N . ASP A 1 9 ? 108.555 6.346 0.561 1.00 0.00 5 ASP A N 8
ATOM 13784 C CA . ASP A 1 9 ? 107.923 7.256 -0.452 1.00 0.00 5 ASP A CA 8
ATOM 13785 C C . ASP A 1 9 ? 107.402 6.449 -1.646 1.00 0.00 5 ASP A C 8
ATOM 13786 O O . ASP A 1 9 ? 106.350 6.738 -2.187 1.00 0.00 5 ASP A O 8
ATOM 13795 N N . PHE A 1 10 ? 108.134 5.441 -2.058 1.00 0.00 6 PHE A N 8
ATOM 13796 C CA . PHE A 1 10 ? 107.675 4.592 -3.204 1.00 0.00 6 PHE A CA 8
ATOM 13797 C C . PHE A 1 10 ? 106.474 3.740 -2.780 1.00 0.00 6 PHE A C 8
ATOM 13798 O O . PHE A 1 10 ? 105.588 3.471 -3.571 1.00 0.00 6 PHE A O 8
ATOM 13815 N N . TYR A 1 11 ? 106.443 3.316 -1.539 1.00 0.00 7 TYR A N 8
ATOM 13816 C CA . TYR A 1 11 ? 105.265 2.534 -1.034 1.00 0.00 7 TYR A CA 8
ATOM 13817 C C . TYR A 1 11 ? 104.026 3.433 -0.981 1.00 0.00 7 TYR A C 8
ATOM 13818 O O . TYR A 1 11 ? 104.086 4.558 -0.518 1.00 0.00 7 TYR A O 8
ATOM 13836 N N . GLY A 1 12 ? 102.907 2.941 -1.453 1.00 0.00 8 GLY A N 8
ATOM 13837 C CA . GLY A 1 12 ? 101.671 3.779 -1.496 1.00 0.00 8 GLY A CA 8
ATOM 13838 C C . GLY A 1 12 ? 101.700 4.723 -2.710 1.00 0.00 8 GLY A C 8
ATOM 13839 O O . GLY A 1 12 ? 100.823 5.553 -2.868 1.00 0.00 8 GLY A O 8
ATOM 13843 N N . SER A 1 13 ? 102.694 4.609 -3.567 1.00 0.00 9 SER A N 8
ATOM 13844 C CA . SER A 1 13 ? 102.743 5.475 -4.787 1.00 0.00 9 SER A CA 8
ATOM 13845 C C . SER A 1 13 ? 101.959 4.821 -5.928 1.00 0.00 9 SER A C 8
ATOM 13846 O O . SER A 1 13 ? 101.960 3.612 -6.075 1.00 0.00 9 SER A O 8
ATOM 13854 N N . ASN A 1 14 ? 101.293 5.609 -6.736 1.00 0.00 10 ASN A N 8
ATOM 13855 C CA . ASN A 1 14 ? 100.558 5.042 -7.909 1.00 0.00 10 ASN A CA 8
ATOM 13856 C C . ASN A 1 14 ? 101.464 5.041 -9.141 1.00 0.00 10 ASN A C 8
ATOM 13857 O O . ASN A 1 14 ? 101.852 6.081 -9.641 1.00 0.00 10 ASN A O 8
ATOM 13868 N N . VAL A 1 15 ? 101.797 3.873 -9.629 1.00 0.00 11 VAL A N 8
ATOM 13869 C CA . VAL A 1 15 ? 102.661 3.772 -10.844 1.00 0.00 11 VAL A CA 8
ATOM 13870 C C . VAL A 1 15 ? 102.028 2.801 -11.842 1.00 0.00 11 VAL A C 8
ATOM 13871 O O . VAL A 1 15 ? 101.183 2.002 -11.481 1.00 0.00 11 VAL A O 8
ATOM 13884 N N . GLU A 1 16 ? 102.425 2.864 -13.090 1.00 0.00 12 GLU A N 8
ATOM 13885 C CA . GLU A 1 16 ? 101.940 1.856 -14.079 1.00 0.00 12 GLU A CA 8
ATOM 13886 C C . GLU A 1 16 ? 103.130 1.073 -14.638 1.00 0.00 12 GLU A C 8
ATOM 13887 O O . GLU A 1 16 ? 104.212 1.601 -14.793 1.00 0.00 12 GLU A O 8
ATOM 13899 N N . VAL A 1 17 ? 102.935 -0.185 -14.935 1.00 0.00 13 VAL A N 8
ATOM 13900 C CA . VAL A 1 17 ? 104.040 -1.000 -15.523 1.00 0.00 13 VAL A CA 8
ATOM 13901 C C . VAL A 1 17 ? 103.519 -1.784 -16.726 1.00 0.00 13 VAL A C 8
ATOM 13902 O O . VAL A 1 17 ? 102.391 -2.244 -16.726 1.00 0.00 13 VAL A O 8
ATOM 13915 N N . LEU A 1 18 ? 104.322 -1.940 -17.747 1.00 0.00 14 LEU A N 8
ATOM 13916 C CA . LEU A 1 18 ? 103.954 -2.917 -18.815 1.00 0.00 14 LEU A CA 8
ATOM 13917 C C . LEU A 1 18 ? 104.666 -4.235 -18.557 1.00 0.00 14 LEU A C 8
ATOM 13918 O O . LEU A 1 18 ? 105.840 -4.262 -18.236 1.00 0.00 14 LEU A O 8
ATOM 13934 N N . LEU A 1 19 ? 103.965 -5.326 -18.697 1.00 0.00 15 LEU A N 8
ATOM 13935 C CA . LEU A 1 19 ? 104.616 -6.654 -18.504 1.00 0.00 15 LEU A CA 8
ATOM 13936 C C . LEU A 1 19 ? 105.325 -7.082 -19.793 1.00 0.00 15 LEU A C 8
ATOM 13937 O O . LEU A 1 19 ? 105.285 -6.391 -20.794 1.00 0.00 15 LEU A O 8
ATOM 13953 N N . ASN A 1 20 ? 105.973 -8.221 -19.766 1.00 0.00 16 ASN A N 8
ATOM 13954 C CA . ASN A 1 20 ? 106.742 -8.705 -20.968 1.00 0.00 16 ASN A CA 8
ATOM 13955 C C . ASN A 1 20 ? 105.839 -8.822 -22.207 1.00 0.00 16 ASN A C 8
ATOM 13956 O O . ASN A 1 20 ? 106.315 -8.798 -23.328 1.00 0.00 16 ASN A O 8
ATOM 13967 N N . ASN A 1 21 ? 104.550 -8.949 -22.013 1.00 0.00 17 ASN A N 8
ATOM 13968 C CA . ASN A 1 21 ? 103.628 -9.155 -23.175 1.00 0.00 17 ASN A CA 8
ATOM 13969 C C . ASN A 1 21 ? 102.929 -7.841 -23.571 1.00 0.00 17 ASN A C 8
ATOM 13970 O O . ASN A 1 21 ? 101.858 -7.863 -24.147 1.00 0.00 17 ASN A O 8
ATOM 13981 N N . ASP A 1 22 ? 103.521 -6.697 -23.263 1.00 0.00 18 ASP A N 8
ATOM 13982 C CA . ASP A 1 22 ? 102.941 -5.378 -23.696 1.00 0.00 18 ASP A CA 8
ATOM 13983 C C . ASP A 1 22 ? 101.510 -5.213 -23.162 1.00 0.00 18 ASP A C 8
ATOM 13984 O O . ASP A 1 22 ? 100.709 -4.498 -23.736 1.00 0.00 18 ASP A O 8
ATOM 13993 N N . SER A 1 23 ? 101.188 -5.870 -22.070 1.00 0.00 19 SER A N 8
ATOM 13994 C CA . SER A 1 23 ? 99.895 -5.594 -21.379 1.00 0.00 19 SER A CA 8
ATOM 13995 C C . SER A 1 23 ? 100.143 -4.600 -20.246 1.00 0.00 19 SER A C 8
ATOM 13996 O O . SER A 1 23 ? 101.070 -4.756 -19.472 1.00 0.00 19 SER A O 8
ATOM 14004 N N . LYS A 1 24 ? 99.327 -3.584 -20.140 1.00 0.00 20 LYS A N 8
ATOM 14005 C CA . LYS A 1 24 ? 99.643 -2.467 -19.197 1.00 0.00 20 LYS A CA 8
ATOM 14006 C C . LYS A 1 24 ? 98.679 -2.482 -18.006 1.00 0.00 20 LYS A C 8
ATOM 14007 O O . LYS A 1 24 ? 97.485 -2.654 -18.165 1.00 0.00 20 LYS A O 8
ATOM 14026 N N . ALA A 1 25 ? 99.200 -2.303 -16.816 1.00 0.00 21 ALA A N 8
ATOM 14027 C CA . ALA A 1 25 ? 98.324 -2.202 -15.608 1.00 0.00 21 ALA A CA 8
ATOM 14028 C C . ALA A 1 25 ? 98.886 -1.155 -14.641 1.00 0.00 21 ALA A C 8
ATOM 14029 O O . ALA A 1 25 ? 100.080 -0.915 -14.606 1.00 0.00 21 ALA A O 8
ATOM 14036 N N . ARG A 1 26 ? 98.038 -0.531 -13.856 1.00 0.00 22 ARG A N 8
ATOM 14037 C CA . ARG A 1 26 ? 98.520 0.508 -12.894 1.00 0.00 22 ARG A CA 8
ATOM 14038 C C . ARG A 1 26 ? 97.846 0.320 -11.533 1.00 0.00 22 ARG A C 8
ATOM 14039 O O . ARG A 1 26 ? 96.797 -0.288 -11.435 1.00 0.00 22 ARG A O 8
ATOM 14060 N N . GLY A 1 27 ? 98.445 0.835 -10.487 1.00 0.00 23 GLY A N 8
ATOM 14061 C CA . GLY A 1 27 ? 97.808 0.756 -9.139 1.00 0.00 23 GLY A CA 8
ATOM 14062 C C . GLY A 1 27 ? 98.729 1.399 -8.102 1.00 0.00 23 GLY A C 8
ATOM 14063 O O . GLY A 1 27 ? 99.780 1.915 -8.435 1.00 0.00 23 GLY A O 8
ATOM 14067 N N . VAL A 1 28 ? 98.343 1.369 -6.851 1.00 0.00 24 VAL A N 8
ATOM 14068 C CA . VAL A 1 28 ? 99.202 1.960 -5.778 1.00 0.00 24 VAL A CA 8
ATOM 14069 C C . VAL A 1 28 ? 100.032 0.852 -5.119 1.00 0.00 24 VAL A C 8
ATOM 14070 O O . VAL A 1 28 ? 99.505 -0.154 -4.687 1.00 0.00 24 VAL A O 8
ATOM 14083 N N . ILE A 1 29 ? 101.326 1.039 -5.040 1.00 0.00 25 ILE A N 8
ATOM 14084 C CA . ILE A 1 29 ? 102.220 -0.043 -4.506 1.00 0.00 25 ILE A CA 8
ATOM 14085 C C . ILE A 1 29 ? 101.930 -0.286 -3.018 1.00 0.00 25 ILE A C 8
ATOM 14086 O O . ILE A 1 29 ? 101.755 0.646 -2.253 1.00 0.00 25 ILE A O 8
ATOM 14102 N N . THR A 1 30 ? 101.879 -1.534 -2.611 1.00 0.00 26 THR A N 8
ATOM 14103 C CA . THR A 1 30 ? 101.570 -1.851 -1.182 1.00 0.00 26 THR A CA 8
ATOM 14104 C C . THR A 1 30 ? 102.657 -2.735 -0.556 1.00 0.00 26 THR A C 8
ATOM 14105 O O . THR A 1 30 ? 102.976 -2.583 0.610 1.00 0.00 26 THR A O 8
ATOM 14116 N N . ASN A 1 31 ? 103.234 -3.653 -1.306 1.00 0.00 27 ASN A N 8
ATOM 14117 C CA . ASN A 1 31 ? 104.189 -4.624 -0.685 1.00 0.00 27 ASN A CA 8
ATOM 14118 C C . ASN A 1 31 ? 105.391 -4.872 -1.600 1.00 0.00 27 ASN A C 8
ATOM 14119 O O . ASN A 1 31 ? 105.293 -4.774 -2.807 1.00 0.00 27 ASN A O 8
ATOM 14130 N N . PHE A 1 32 ? 106.522 -5.192 -1.020 1.00 0.00 28 PHE A N 8
ATOM 14131 C CA . PHE A 1 32 ? 107.720 -5.569 -1.831 1.00 0.00 28 PHE A CA 8
ATOM 14132 C C . PHE A 1 32 ? 108.575 -6.573 -1.054 1.00 0.00 28 PHE A C 8
ATOM 14133 O O . PHE A 1 32 ? 108.818 -6.408 0.127 1.00 0.00 28 PHE A O 8
ATOM 14150 N N . ASP A 1 33 ? 109.029 -7.608 -1.713 1.00 0.00 29 ASP A N 8
ATOM 14151 C CA . ASP A 1 33 ? 109.827 -8.664 -1.017 1.00 0.00 29 ASP A CA 8
ATOM 14152 C C . ASP A 1 33 ? 111.198 -8.807 -1.680 1.00 0.00 29 ASP A C 8
ATOM 14153 O O . ASP A 1 33 ? 111.296 -9.135 -2.847 1.00 0.00 29 ASP A O 8
ATOM 14162 N N . SER A 1 34 ? 112.253 -8.562 -0.940 1.00 0.00 30 SER A N 8
ATOM 14163 C CA . SER A 1 34 ? 113.630 -8.669 -1.522 1.00 0.00 30 SER A CA 8
ATOM 14164 C C . SER A 1 34 ? 113.964 -10.127 -1.861 1.00 0.00 30 SER A C 8
ATOM 14165 O O . SER A 1 34 ? 114.713 -10.398 -2.781 1.00 0.00 30 SER A O 8
ATOM 14173 N N . SER A 1 35 ? 113.412 -11.065 -1.125 1.00 0.00 31 SER A N 8
ATOM 14174 C CA . SER A 1 35 ? 113.770 -12.510 -1.336 1.00 0.00 31 SER A CA 8
ATOM 14175 C C . SER A 1 35 ? 113.404 -12.961 -2.756 1.00 0.00 31 SER A C 8
ATOM 14176 O O . SER A 1 35 ? 114.214 -13.546 -3.453 1.00 0.00 31 SER A O 8
ATOM 14184 N N . ASN A 1 36 ? 112.194 -12.695 -3.186 1.00 0.00 32 ASN A N 8
ATOM 14185 C CA . ASN A 1 36 ? 111.767 -13.115 -4.559 1.00 0.00 32 ASN A CA 8
ATOM 14186 C C . ASN A 1 36 ? 111.266 -11.914 -5.379 1.00 0.00 32 ASN A C 8
ATOM 14187 O O . ASN A 1 36 ? 110.619 -12.090 -6.393 1.00 0.00 32 ASN A O 8
ATOM 14198 N N . SER A 1 37 ? 111.560 -10.701 -4.946 1.00 0.00 33 SER A N 8
ATOM 14199 C CA . SER A 1 37 ? 111.109 -9.467 -5.684 1.00 0.00 33 SER A CA 8
ATOM 14200 C C . SER A 1 37 ? 109.621 -9.552 -6.079 1.00 0.00 33 SER A C 8
ATOM 14201 O O . SER A 1 37 ? 109.278 -9.627 -7.246 1.00 0.00 33 SER A O 8
ATOM 14209 N N . ILE A 1 38 ? 108.742 -9.539 -5.105 1.00 0.00 34 ILE A N 8
ATOM 14210 C CA . ILE A 1 38 ? 107.277 -9.640 -5.403 1.00 0.00 34 ILE A CA 8
ATOM 14211 C C . ILE A 1 38 ? 106.577 -8.338 -4.991 1.00 0.00 34 ILE A C 8
ATOM 14212 O O . ILE A 1 38 ? 106.754 -7.854 -3.889 1.00 0.00 34 ILE A O 8
ATOM 14228 N N . LEU A 1 39 ? 105.786 -7.777 -5.873 1.00 0.00 35 LEU A N 8
ATOM 14229 C CA . LEU A 1 39 ? 105.168 -6.442 -5.603 1.00 0.00 35 LEU A CA 8
ATOM 14230 C C . LEU A 1 39 ? 103.642 -6.540 -5.665 1.00 0.00 35 LEU A C 8
ATOM 14231 O O . LEU A 1 39 ? 103.082 -6.995 -6.646 1.00 0.00 35 LEU A O 8
ATOM 14247 N N . GLN A 1 40 ? 102.974 -6.115 -4.624 1.00 0.00 36 GLN A N 8
ATOM 14248 C CA . GLN A 1 40 ? 101.484 -6.051 -4.659 1.00 0.00 36 GLN A CA 8
ATOM 14249 C C . GLN A 1 40 ? 101.035 -4.633 -5.008 1.00 0.00 36 GLN A C 8
ATOM 14250 O O . GLN A 1 40 ? 101.449 -3.673 -4.382 1.00 0.00 36 GLN A O 8
ATOM 14264 N N . LEU A 1 41 ? 100.194 -4.497 -6.005 1.00 0.00 37 LEU A N 8
ATOM 14265 C CA . LEU A 1 41 ? 99.682 -3.147 -6.385 1.00 0.00 37 LEU A CA 8
ATOM 14266 C C . LEU A 1 41 ? 98.195 -3.039 -6.046 1.00 0.00 37 LEU A C 8
ATOM 14267 O O . LEU A 1 41 ? 97.380 -3.794 -6.544 1.00 0.00 37 LEU A O 8
ATOM 14283 N N . ARG A 1 42 ? 97.840 -2.105 -5.200 1.00 0.00 38 ARG A N 8
ATOM 14284 C CA . ARG A 1 42 ? 96.399 -1.913 -4.845 1.00 0.00 38 ARG A CA 8
ATOM 14285 C C . ARG A 1 42 ? 95.825 -0.720 -5.617 1.00 0.00 38 ARG A C 8
ATOM 14286 O O . ARG A 1 42 ? 96.301 0.392 -5.493 1.00 0.00 38 ARG A O 8
ATOM 14307 N N . LEU A 1 43 ? 94.808 -0.949 -6.408 1.00 0.00 39 LEU A N 8
ATOM 14308 C CA . LEU A 1 43 ? 94.286 0.131 -7.301 1.00 0.00 39 LEU A CA 8
ATOM 14309 C C . LEU A 1 43 ? 93.006 0.745 -6.714 1.00 0.00 39 LEU A C 8
ATOM 14310 O O . LEU A 1 43 ? 92.286 0.111 -5.962 1.00 0.00 39 LEU A O 8
ATOM 14326 N N . ALA A 1 44 ? 92.725 1.981 -7.067 1.00 0.00 40 ALA A N 8
ATOM 14327 C CA . ALA A 1 44 ? 91.613 2.740 -6.402 1.00 0.00 40 ALA A CA 8
ATOM 14328 C C . ALA A 1 44 ? 90.228 2.184 -6.774 1.00 0.00 40 ALA A C 8
ATOM 14329 O O . ALA A 1 44 ? 89.218 2.687 -6.314 1.00 0.00 40 ALA A O 8
ATOM 14336 N N . ASN A 1 45 ? 90.160 1.160 -7.597 1.00 0.00 41 ASN A N 8
ATOM 14337 C CA . ASN A 1 45 ? 88.847 0.490 -7.863 1.00 0.00 41 ASN A CA 8
ATOM 14338 C C . ASN A 1 45 ? 88.583 -0.621 -6.831 1.00 0.00 41 ASN A C 8
ATOM 14339 O O . ASN A 1 45 ? 87.874 -1.569 -7.112 1.00 0.00 41 ASN A O 8
ATOM 14350 N N . ASP A 1 46 ? 89.145 -0.517 -5.634 1.00 0.00 42 ASP A N 8
ATOM 14351 C CA . ASP A 1 46 ? 88.920 -1.561 -4.574 1.00 0.00 42 ASP A CA 8
ATOM 14352 C C . ASP A 1 46 ? 89.445 -2.925 -5.044 1.00 0.00 42 ASP A C 8
ATOM 14353 O O . ASP A 1 46 ? 88.954 -3.957 -4.626 1.00 0.00 42 ASP A O 8
ATOM 14362 N N . SER A 1 47 ? 90.438 -2.937 -5.911 1.00 0.00 43 SER A N 8
ATOM 14363 C CA . SER A 1 47 ? 91.008 -4.236 -6.383 1.00 0.00 43 SER A CA 8
ATOM 14364 C C . SER A 1 47 ? 92.505 -4.300 -6.070 1.00 0.00 43 SER A C 8
ATOM 14365 O O . SER A 1 47 ? 93.216 -3.323 -6.205 1.00 0.00 43 SER A O 8
ATOM 14373 N N . THR A 1 48 ? 92.981 -5.448 -5.651 1.00 0.00 44 THR A N 8
ATOM 14374 C CA . THR A 1 48 ? 94.438 -5.602 -5.348 1.00 0.00 44 THR A CA 8
ATOM 14375 C C . THR A 1 48 ? 94.997 -6.834 -6.069 1.00 0.00 44 THR A C 8
ATOM 14376 O O . THR A 1 48 ? 94.319 -7.835 -6.214 1.00 0.00 44 THR A O 8
ATOM 14387 N N . LYS A 1 49 ? 96.225 -6.764 -6.519 1.00 0.00 45 LYS A N 8
ATOM 14388 C CA . LYS A 1 49 ? 96.818 -7.909 -7.274 1.00 0.00 45 LYS A CA 8
ATOM 14389 C C . LYS A 1 49 ? 98.304 -8.058 -6.937 1.00 0.00 45 LYS A C 8
ATOM 14390 O O . LYS A 1 49 ? 99.033 -7.084 -6.870 1.00 0.00 45 LYS A O 8
ATOM 14409 N N . SER A 1 50 ? 98.754 -9.270 -6.725 1.00 0.00 46 SER A N 8
ATOM 14410 C CA . SER A 1 50 ? 100.203 -9.503 -6.443 1.00 0.00 46 SER A CA 8
ATOM 14411 C C . SER A 1 50 ? 100.927 -9.903 -7.732 1.00 0.00 46 SER A C 8
ATOM 14412 O O . SER A 1 50 ? 100.595 -10.893 -8.355 1.00 0.00 46 SER A O 8
ATOM 14420 N N . ILE A 1 51 ? 101.914 -9.136 -8.131 1.00 0.00 47 ILE A N 8
ATOM 14421 C CA . ILE A 1 51 ? 102.651 -9.446 -9.395 1.00 0.00 47 ILE A CA 8
ATOM 14422 C C . ILE A 1 51 ? 104.155 -9.485 -9.112 1.00 0.00 47 ILE A C 8
ATOM 14423 O O . ILE A 1 51 ? 104.701 -8.575 -8.513 1.00 0.00 47 ILE A O 8
ATOM 14439 N N . VAL A 1 52 ? 104.824 -10.527 -9.536 1.00 0.00 48 VAL A N 8
ATOM 14440 C CA . VAL A 1 52 ? 106.302 -10.610 -9.316 1.00 0.00 48 VAL A CA 8
ATOM 14441 C C . VAL A 1 52 ? 107.007 -9.619 -10.246 1.00 0.00 48 VAL A C 8
ATOM 14442 O O . VAL A 1 52 ? 106.683 -9.516 -11.412 1.00 0.00 48 VAL A O 8
ATOM 14455 N N . THR A 1 53 ? 107.968 -8.893 -9.736 1.00 0.00 49 THR A N 8
ATOM 14456 C CA . THR A 1 53 ? 108.594 -7.791 -10.538 1.00 0.00 49 THR A CA 8
ATOM 14457 C C . THR A 1 53 ? 109.343 -8.345 -11.756 1.00 0.00 49 THR A C 8
ATOM 14458 O O . THR A 1 53 ? 109.528 -7.651 -12.740 1.00 0.00 49 THR A O 8
ATOM 14469 N N . LYS A 1 54 ? 109.776 -9.582 -11.705 1.00 0.00 50 LYS A N 8
ATOM 14470 C CA . LYS A 1 54 ? 110.594 -10.146 -12.831 1.00 0.00 50 LYS A CA 8
ATOM 14471 C C . LYS A 1 54 ? 109.822 -10.080 -14.154 1.00 0.00 50 LYS A C 8
ATOM 14472 O O . LYS A 1 54 ? 110.412 -10.027 -15.218 1.00 0.00 50 LYS A O 8
ATOM 14491 N N . ASP A 1 55 ? 108.512 -10.081 -14.097 1.00 0.00 51 ASP A N 8
ATOM 14492 C CA . ASP A 1 55 ? 107.709 -9.931 -15.353 1.00 0.00 51 ASP A CA 8
ATOM 14493 C C . ASP A 1 55 ? 107.447 -8.448 -15.676 1.00 0.00 51 ASP A C 8
ATOM 14494 O O . ASP A 1 55 ? 106.631 -8.137 -16.523 1.00 0.00 51 ASP A O 8
ATOM 14503 N N . ILE A 1 56 ? 108.126 -7.531 -15.013 1.00 0.00 52 ILE A N 8
ATOM 14504 C CA . ILE A 1 56 ? 108.019 -6.087 -15.411 1.00 0.00 52 ILE A CA 8
ATOM 14505 C C . ILE A 1 56 ? 108.875 -5.830 -16.655 1.00 0.00 52 ILE A C 8
ATOM 14506 O O . ILE A 1 56 ? 110.090 -5.905 -16.605 1.00 0.00 52 ILE A O 8
ATOM 14522 N N . LYS A 1 57 ? 108.250 -5.528 -17.767 1.00 0.00 53 LYS A N 8
ATOM 14523 C CA . LYS A 1 57 ? 109.030 -5.104 -18.972 1.00 0.00 53 LYS A CA 8
ATOM 14524 C C . LYS A 1 57 ? 109.326 -3.602 -18.919 1.00 0.00 53 LYS A C 8
ATOM 14525 O O . LYS A 1 57 ? 110.378 -3.160 -19.342 1.00 0.00 53 LYS A O 8
ATOM 14544 N N . ASP A 1 58 ? 108.409 -2.818 -18.402 1.00 0.00 54 ASP A N 8
ATOM 14545 C CA . ASP A 1 58 ? 108.613 -1.328 -18.395 1.00 0.00 54 ASP A CA 8
ATOM 14546 C C . ASP A 1 58 ? 107.862 -0.679 -17.231 1.00 0.00 54 ASP A C 8
ATOM 14547 O O . ASP A 1 58 ? 106.801 -1.128 -16.842 1.00 0.00 54 ASP A O 8
ATOM 14556 N N . LEU A 1 59 ? 108.407 0.382 -16.678 1.00 0.00 55 LEU A N 8
ATOM 14557 C CA . LEU A 1 59 ? 107.770 1.035 -15.493 1.00 0.00 55 LEU A CA 8
ATOM 14558 C C . LEU A 1 59 ? 107.596 2.541 -15.727 1.00 0.00 55 LEU A C 8
ATOM 14559 O O . LEU A 1 59 ? 108.425 3.179 -16.350 1.00 0.00 55 LEU A O 8
ATOM 14575 N N . ARG A 1 60 ? 106.522 3.105 -15.230 1.00 0.00 56 ARG A N 8
ATOM 14576 C CA . ARG A 1 60 ? 106.364 4.592 -15.250 1.00 0.00 56 ARG A CA 8
ATOM 14577 C C . ARG A 1 60 ? 105.572 5.050 -14.016 1.00 0.00 56 ARG A C 8
ATOM 14578 O O . ARG A 1 60 ? 104.860 4.272 -13.408 1.00 0.00 56 ARG A O 8
ATOM 14599 N N . ILE A 1 61 ? 105.694 6.300 -13.647 1.00 0.00 57 ILE A N 8
ATOM 14600 C CA . ILE A 1 61 ? 104.885 6.835 -12.506 1.00 0.00 57 ILE A CA 8
ATOM 14601 C C . ILE A 1 61 ? 103.887 7.871 -13.034 1.00 0.00 57 ILE A C 8
ATOM 14602 O O . ILE A 1 61 ? 104.252 8.778 -13.761 1.00 0.00 57 ILE A O 8
ATOM 14618 N N . LEU A 1 62 ? 102.632 7.742 -12.674 1.00 0.00 58 LEU A N 8
ATOM 14619 C CA . LEU A 1 62 ? 101.590 8.660 -13.233 1.00 0.00 58 LEU A CA 8
ATOM 14620 C C . LEU A 1 62 ? 101.521 9.950 -12.397 1.00 0.00 58 LEU A C 8
ATOM 14621 O O . LEU A 1 62 ? 101.613 9.890 -11.185 1.00 0.00 58 LEU A O 8
ATOM 14637 N N . PRO A 1 63 ? 101.362 11.083 -13.062 1.00 0.00 59 PRO A N 8
ATOM 14638 C CA . PRO A 1 63 ? 101.320 12.382 -12.337 1.00 0.00 59 PRO A CA 8
ATOM 14639 C C . PRO A 1 63 ? 100.035 12.487 -11.506 1.00 0.00 59 PRO A C 8
ATOM 14640 O O . PRO A 1 63 ? 100.029 13.057 -10.430 1.00 0.00 59 PRO A O 8
ATOM 14651 N N . LYS A 1 64 ? 98.946 11.938 -12.002 1.00 0.00 60 LYS A N 8
ATOM 14652 C CA . LYS A 1 64 ? 97.632 12.011 -11.273 1.00 0.00 60 LYS A CA 8
ATOM 14653 C C . LYS A 1 64 ? 97.287 13.463 -10.912 1.00 0.00 60 LYS A C 8
ATOM 14654 O O . LYS A 1 64 ? 96.653 13.728 -9.907 1.00 0.00 60 LYS A O 8
ATOM 14673 N N . ASN A 1 65 ? 97.706 14.402 -11.728 1.00 0.00 61 ASN A N 8
ATOM 14674 C CA . ASN A 1 65 ? 97.420 15.842 -11.443 1.00 0.00 61 ASN A CA 8
ATOM 14675 C C . ASN A 1 65 ? 96.664 16.475 -12.614 1.00 0.00 61 ASN A C 8
ATOM 14676 O O . ASN A 1 65 ? 97.163 16.537 -13.723 1.00 0.00 61 ASN A O 8
ATOM 14687 N N . GLU A 1 66 ? 95.463 16.942 -12.373 1.00 0.00 62 GLU A N 8
ATOM 14688 C CA . GLU A 1 66 ? 94.667 17.592 -13.461 1.00 0.00 62 GLU A CA 8
ATOM 14689 C C . GLU A 1 66 ? 93.542 18.446 -12.861 1.00 0.00 62 GLU A C 8
ATOM 14690 O O . GLU A 1 66 ? 92.473 18.565 -13.432 1.00 0.00 62 GLU A O 8
ATOM 14702 N N . ILE A 1 67 ? 93.780 19.037 -11.715 1.00 0.00 63 ILE A N 8
ATOM 14703 C CA . ILE A 1 67 ? 92.723 19.872 -11.055 1.00 0.00 63 ILE A CA 8
ATOM 14704 C C . ILE A 1 67 ? 92.473 21.142 -11.880 1.00 0.00 63 ILE A C 8
ATOM 14705 O O . ILE A 1 67 ? 91.352 21.604 -11.996 1.00 0.00 63 ILE A O 8
ATOM 14721 N N . MET A 1 68 ? 93.512 21.705 -12.450 1.00 0.00 64 MET A N 8
ATOM 14722 C CA . MET A 1 68 ? 93.351 22.956 -13.253 1.00 0.00 64 MET A CA 8
ATOM 14723 C C . MET A 1 68 ? 93.676 22.688 -14.732 1.00 0.00 64 MET A C 8
ATOM 14724 O O . MET A 1 68 ? 94.400 21.760 -15.037 1.00 0.00 64 MET A O 8
ATOM 14738 N N . PRO A 1 69 ? 93.129 23.509 -15.609 1.00 0.00 65 PRO A N 8
ATOM 14739 C CA . PRO A 1 69 ? 93.387 23.344 -17.064 1.00 0.00 65 PRO A CA 8
ATOM 14740 C C . PRO A 1 69 ? 94.843 23.694 -17.390 1.00 0.00 65 PRO A C 8
ATOM 14741 O O . PRO A 1 69 ? 95.535 24.302 -16.595 1.00 0.00 65 PRO A O 8
ATOM 14752 N N . LYS A 1 70 ? 95.311 23.310 -18.560 1.00 0.00 66 LYS A N 8
ATOM 14753 C CA . LYS A 1 70 ? 96.722 23.625 -18.982 1.00 0.00 66 LYS A CA 8
ATOM 14754 C C . LYS A 1 70 ? 97.731 23.158 -17.924 1.00 0.00 66 LYS A C 8
ATOM 14755 O O . LYS A 1 70 ? 98.019 23.865 -16.975 1.00 0.00 66 LYS A O 8
ATOM 14774 N N . ASN A 1 71 ? 98.265 21.972 -18.086 1.00 0.00 67 ASN A N 8
ATOM 14775 C CA . ASN A 1 71 ? 99.266 21.451 -17.105 1.00 0.00 67 ASN A CA 8
ATOM 14776 C C . ASN A 1 71 ? 100.687 21.673 -17.632 1.00 0.00 67 ASN A C 8
ATOM 14777 O O . ASN A 1 71 ? 101.024 21.249 -18.722 1.00 0.00 67 ASN A O 8
ATOM 14788 N N . GLY A 1 72 ? 101.518 22.333 -16.863 1.00 0.00 68 GLY A N 8
ATOM 14789 C CA . GLY A 1 72 ? 102.921 22.594 -17.307 1.00 0.00 68 GLY A CA 8
ATOM 14790 C C . GLY A 1 72 ? 103.887 22.284 -16.161 1.00 0.00 68 GLY A C 8
ATOM 14791 O O . GLY A 1 72 ? 104.883 21.609 -16.348 1.00 0.00 68 GLY A O 8
ATOM 14795 N N . THR A 1 73 ? 103.597 22.773 -14.980 1.00 0.00 69 THR A N 8
ATOM 14796 C CA . THR A 1 73 ? 104.491 22.514 -13.809 1.00 0.00 69 THR A CA 8
ATOM 14797 C C . THR A 1 73 ? 103.780 21.619 -12.790 1.00 0.00 69 THR A C 8
ATOM 14798 O O . THR A 1 73 ? 102.595 21.762 -12.551 1.00 0.00 69 THR A O 8
ATOM 14809 N N . LYS A 1 74 ? 104.498 20.699 -12.191 1.00 0.00 70 LYS A N 8
ATOM 14810 C CA . LYS A 1 74 ? 103.870 19.774 -11.191 1.00 0.00 70 LYS A CA 8
ATOM 14811 C C . LYS A 1 74 ? 103.370 20.561 -9.973 1.00 0.00 70 LYS A C 8
ATOM 14812 O O . LYS A 1 74 ? 102.331 20.259 -9.416 1.00 0.00 70 LYS A O 8
ATOM 14831 N N . SER A 1 75 ? 104.106 21.565 -9.562 1.00 0.00 71 SER A N 8
ATOM 14832 C CA . SER A 1 75 ? 103.685 22.381 -8.384 1.00 0.00 71 SER A CA 8
ATOM 14833 C C . SER A 1 75 ? 104.365 23.763 -8.423 1.00 0.00 71 SER A C 8
ATOM 14834 O O . SER A 1 75 ? 105.453 23.923 -7.903 1.00 0.00 71 SER A O 8
ATOM 14842 N N . PRO A 1 76 ? 103.703 24.726 -9.041 1.00 0.00 72 PRO A N 8
ATOM 14843 C CA . PRO A 1 76 ? 104.263 26.104 -9.120 1.00 0.00 72 PRO A CA 8
ATOM 14844 C C . PRO A 1 76 ? 104.395 26.712 -7.717 1.00 0.00 72 PRO A C 8
ATOM 14845 O O . PRO A 1 76 ? 103.453 27.270 -7.184 1.00 0.00 72 PRO A O 8
ATOM 14856 N N . SER A 1 77 ? 105.559 26.606 -7.123 1.00 0.00 73 SER A N 8
ATOM 14857 C CA . SER A 1 77 ? 105.767 27.162 -5.751 1.00 0.00 73 SER A CA 8
ATOM 14858 C C . SER A 1 77 ? 106.980 28.095 -5.735 1.00 0.00 73 SER A C 8
ATOM 14859 O O . SER A 1 77 ? 107.901 27.940 -6.517 1.00 0.00 73 SER A O 8
ATOM 14867 N N . THR A 1 78 ? 106.985 29.062 -4.848 1.00 0.00 74 THR A N 8
ATOM 14868 C CA . THR A 1 78 ? 108.140 30.007 -4.763 1.00 0.00 74 THR A CA 8
ATOM 14869 C C . THR A 1 78 ? 109.014 29.663 -3.553 1.00 0.00 74 THR A C 8
ATOM 14870 O O . THR A 1 78 ? 108.581 28.983 -2.641 1.00 0.00 74 THR A O 8
ATOM 14881 N N . ASN A 1 79 ? 110.239 30.131 -3.542 1.00 0.00 75 ASN A N 8
ATOM 14882 C CA . ASN A 1 79 ? 111.157 29.827 -2.401 1.00 0.00 75 ASN A CA 8
ATOM 14883 C C . ASN A 1 79 ? 111.223 31.014 -1.434 1.00 0.00 75 ASN A C 8
ATOM 14884 O O . ASN A 1 79 ? 112.231 31.238 -0.787 1.00 0.00 75 ASN A O 8
ATOM 14895 N N . SER A 1 80 ? 110.159 31.774 -1.332 1.00 0.00 76 SER A N 8
ATOM 14896 C CA . SER A 1 80 ? 110.151 32.952 -0.412 1.00 0.00 76 SER A CA 8
ATOM 14897 C C . SER A 1 80 ? 108.862 32.971 0.416 1.00 0.00 76 SER A C 8
ATOM 14898 O O . SER A 1 80 ? 108.345 34.023 0.746 1.00 0.00 76 SER A O 8
ATOM 14906 N N . THR A 1 81 ? 108.343 31.814 0.751 1.00 0.00 77 THR A N 8
ATOM 14907 C CA . THR A 1 81 ? 107.082 31.750 1.551 1.00 0.00 77 THR A CA 8
ATOM 14908 C C . THR A 1 81 ? 107.317 30.962 2.844 1.00 0.00 77 THR A C 8
ATOM 14909 O O . THR A 1 81 ? 108.000 29.955 2.849 1.00 0.00 77 THR A O 8
ATOM 14920 N N . LYS A 1 82 ? 106.753 31.418 3.937 1.00 0.00 78 LYS A N 8
ATOM 14921 C CA . LYS A 1 82 ? 106.917 30.691 5.234 1.00 0.00 78 LYS A CA 8
ATOM 14922 C C . LYS A 1 82 ? 105.751 29.721 5.445 1.00 0.00 78 LYS A C 8
ATOM 14923 O O . LYS A 1 82 ? 104.605 30.062 5.220 1.00 0.00 78 LYS A O 8
ATOM 14942 N N . LEU A 1 83 ? 106.040 28.517 5.875 1.00 0.00 79 LEU A N 8
ATOM 14943 C CA . LEU A 1 83 ? 104.955 27.514 6.104 1.00 0.00 79 LEU A CA 8
ATOM 14944 C C . LEU A 1 83 ? 104.507 27.548 7.568 1.00 0.00 79 LEU A C 8
ATOM 14945 O O . LEU A 1 83 ? 105.160 27.000 8.436 1.00 0.00 79 LEU A O 8
ATOM 14961 N N . LYS A 1 84 ? 103.394 28.189 7.842 1.00 0.00 80 LYS A N 8
ATOM 14962 C CA . LYS A 1 84 ? 102.881 28.255 9.250 1.00 0.00 80 LYS A CA 8
ATOM 14963 C C . LYS A 1 84 ? 102.487 26.857 9.739 1.00 0.00 80 LYS A C 8
ATOM 14964 O O . LYS A 1 84 ? 102.633 26.536 10.904 1.00 0.00 80 LYS A O 8
ATOM 14983 N N . SER A 1 85 ? 101.989 26.026 8.852 1.00 0.00 81 SER A N 8
ATOM 14984 C CA . SER A 1 85 ? 101.569 24.642 9.255 1.00 0.00 81 SER A CA 8
ATOM 14985 C C . SER A 1 85 ? 102.780 23.833 9.736 1.00 0.00 81 SER A C 8
ATOM 14986 O O . SER A 1 85 ? 102.670 23.014 10.629 1.00 0.00 81 SER A O 8
ATOM 14994 N N . ALA A 1 86 ? 103.928 24.060 9.146 1.00 0.00 82 ALA A N 8
ATOM 14995 C CA . ALA A 1 86 ? 105.156 23.305 9.558 1.00 0.00 82 ALA A CA 8
ATOM 14996 C C . ALA A 1 86 ? 105.575 23.704 10.977 1.00 0.00 82 ALA A C 8
ATOM 14997 O O . ALA A 1 86 ? 106.077 22.894 11.733 1.00 0.00 82 ALA A O 8
ATOM 15004 N N . GLU A 1 87 ? 105.370 24.948 11.338 1.00 0.00 83 GLU A N 8
ATOM 15005 C CA . GLU A 1 87 ? 105.767 25.419 12.705 1.00 0.00 83 GLU A CA 8
ATOM 15006 C C . GLU A 1 87 ? 104.905 24.738 13.775 1.00 0.00 83 GLU A C 8
ATOM 15007 O O . GLU A 1 87 ? 105.364 24.467 14.870 1.00 0.00 83 GLU A O 8
ATOM 15019 N N . THR A 1 88 ? 103.661 24.464 13.463 1.00 0.00 84 THR A N 8
ATOM 15020 C CA . THR A 1 88 ? 102.753 23.824 14.466 1.00 0.00 84 THR A CA 8
ATOM 15021 C C . THR A 1 88 ? 102.823 22.298 14.346 1.00 0.00 84 THR A C 8
ATOM 15022 O O . THR A 1 88 ? 102.778 21.752 13.259 1.00 0.00 84 THR A O 8
ATOM 15033 N N . TYR A 1 89 ? 102.935 21.612 15.458 1.00 0.00 85 TYR A N 8
ATOM 15034 C CA . TYR A 1 89 ? 103.024 20.117 15.421 1.00 0.00 85 TYR A CA 8
ATOM 15035 C C . TYR A 1 89 ? 101.678 19.508 15.006 1.00 0.00 85 TYR A C 8
ATOM 15036 O O . TYR A 1 89 ? 101.628 18.472 14.370 1.00 0.00 85 TYR A O 8
ATOM 15054 N N . SER A 1 90 ? 100.589 20.148 15.365 1.00 0.00 86 SER A N 8
ATOM 15055 C CA . SER A 1 90 ? 99.237 19.609 15.002 1.00 0.00 86 SER A CA 8
ATOM 15056 C C . SER A 1 90 ? 99.037 19.646 13.484 1.00 0.00 86 SER A C 8
ATOM 15057 O O . SER A 1 90 ? 99.642 20.445 12.790 1.00 0.00 86 SER A O 8
ATOM 15065 N N . SER A 1 91 ? 98.193 18.787 12.967 1.00 0.00 87 SER A N 8
ATOM 15066 C CA . SER A 1 91 ? 97.948 18.752 11.492 1.00 0.00 87 SER A CA 8
ATOM 15067 C C . SER A 1 91 ? 96.444 18.717 11.205 1.00 0.00 87 SER A C 8
ATOM 15068 O O . SER A 1 91 ? 95.677 18.139 11.954 1.00 0.00 87 SER A O 8
ATOM 15076 N N . LYS A 1 92 ? 96.020 19.333 10.128 1.00 0.00 88 LYS A N 8
ATOM 15077 C CA . LYS A 1 92 ? 94.563 19.350 9.787 1.00 0.00 88 LYS A CA 8
ATOM 15078 C C . LYS A 1 92 ? 94.209 18.145 8.905 1.00 0.00 88 LYS A C 8
ATOM 15079 O O . LYS A 1 92 ? 93.533 17.231 9.339 1.00 0.00 88 LYS A O 8
ATOM 15098 N N . ASN A 1 93 ? 94.663 18.141 7.673 1.00 0.00 89 ASN A N 8
ATOM 15099 C CA . ASN A 1 93 ? 94.356 17.000 6.755 1.00 0.00 89 ASN A CA 8
ATOM 15100 C C . ASN A 1 93 ? 95.621 16.550 6.013 1.00 0.00 89 ASN A C 8
ATOM 15101 O O . ASN A 1 93 ? 95.552 16.049 4.907 1.00 0.00 89 ASN A O 8
ATOM 15112 N N . LYS A 1 94 ? 96.774 16.726 6.617 1.00 0.00 90 LYS A N 8
ATOM 15113 C CA . LYS A 1 94 ? 98.048 16.314 5.953 1.00 0.00 90 LYS A CA 8
ATOM 15114 C C . LYS A 1 94 ? 98.560 15.005 6.561 1.00 0.00 90 LYS A C 8
ATOM 15115 O O . LYS A 1 94 ? 99.044 14.134 5.860 1.00 0.00 90 LYS A O 8
ATOM 15134 N N . TRP A 1 95 ? 98.457 14.865 7.861 1.00 0.00 91 TRP A N 8
ATOM 15135 C CA . TRP A 1 95 ? 98.936 13.619 8.533 1.00 0.00 91 TRP A CA 8
ATOM 15136 C C . TRP A 1 95 ? 97.757 12.863 9.151 1.00 0.00 91 TRP A C 8
ATOM 15137 O O . TRP A 1 95 ? 96.715 13.436 9.417 1.00 0.00 91 TRP A O 8
ATOM 15158 N N . SER A 1 96 ? 97.915 11.581 9.377 1.00 0.00 92 SER A N 8
ATOM 15159 C CA . SER A 1 96 ? 96.807 10.774 9.973 1.00 0.00 92 SER A CA 8
ATOM 15160 C C . SER A 1 96 ? 97.021 10.615 11.481 1.00 0.00 92 SER A C 8
ATOM 15161 O O . SER A 1 96 ? 98.139 10.636 11.962 1.00 0.00 92 SER A O 8
ATOM 15169 N N . MET A 1 97 ? 95.952 10.455 12.227 1.00 0.00 93 MET A N 8
ATOM 15170 C CA . MET A 1 97 ? 96.076 10.313 13.715 1.00 0.00 93 MET A CA 8
ATOM 15171 C C . MET A 1 97 ? 96.834 9.028 14.069 1.00 0.00 93 MET A C 8
ATOM 15172 O O . MET A 1 97 ? 97.580 8.985 15.030 1.00 0.00 93 MET A O 8
ATOM 15186 N N . ASP A 1 98 ? 96.645 7.986 13.296 1.00 0.00 94 ASP A N 8
ATOM 15187 C CA . ASP A 1 98 ? 97.348 6.696 13.580 1.00 0.00 94 ASP A CA 8
ATOM 15188 C C . ASP A 1 98 ? 98.718 6.680 12.897 1.00 0.00 94 ASP A C 8
ATOM 15189 O O . ASP A 1 98 ? 98.843 7.015 11.733 1.00 0.00 94 ASP A O 8
ATOM 15198 N N . CYS A 1 99 ? 99.745 6.292 13.615 1.00 0.00 95 CYS A N 8
ATOM 15199 C CA . CYS A 1 99 ? 101.114 6.245 13.018 1.00 0.00 95 CYS A CA 8
ATOM 15200 C C . CYS A 1 99 ? 102.017 5.318 13.838 1.00 0.00 95 CYS A C 8
ATOM 15201 O O . CYS A 1 99 ? 102.529 4.336 13.333 1.00 0.00 95 CYS A O 8
ATOM 15209 N N . ASP A 1 100 ? 102.213 5.627 15.097 1.00 0.00 96 ASP A N 8
ATOM 15210 C CA . ASP A 1 100 ? 103.082 4.772 15.961 1.00 0.00 96 ASP A CA 8
ATOM 15211 C C . ASP A 1 100 ? 102.495 4.677 17.372 1.00 0.00 96 ASP A C 8
ATOM 15212 O O . ASP A 1 100 ? 102.274 3.597 17.889 1.00 0.00 96 ASP A O 8
ATOM 15221 N N . GLU A 1 101 ? 102.241 5.803 17.995 1.00 0.00 97 GLU A N 8
ATOM 15222 C CA . GLU A 1 101 ? 101.668 5.795 19.376 1.00 0.00 97 GLU A CA 8
ATOM 15223 C C . GLU A 1 101 ? 100.203 6.240 19.341 1.00 0.00 97 GLU A C 8
ATOM 15224 O O . GLU A 1 101 ? 99.818 7.066 18.534 1.00 0.00 97 GLU A O 8
ATOM 15236 N N . GLU A 1 102 ? 99.386 5.694 20.210 1.00 0.00 98 GLU A N 8
ATOM 15237 C CA . GLU A 1 102 ? 97.941 6.074 20.236 1.00 0.00 98 GLU A CA 8
ATOM 15238 C C . GLU A 1 102 ? 97.706 7.179 21.270 1.00 0.00 98 GLU A C 8
ATOM 15239 O O . GLU A 1 102 ? 98.292 7.176 22.336 1.00 0.00 98 GLU A O 8
ATOM 15251 N N . PHE A 1 103 ? 96.848 8.121 20.958 1.00 0.00 99 PHE A N 8
ATOM 15252 C CA . PHE A 1 103 ? 96.571 9.240 21.909 1.00 0.00 99 PHE A CA 8
ATOM 15253 C C . PHE A 1 103 ? 95.268 8.973 22.670 1.00 0.00 99 PHE A C 8
ATOM 15254 O O . PHE A 1 103 ? 94.383 8.295 22.180 1.00 0.00 99 PHE A O 8
ATOM 15271 N N . ASP A 1 104 ? 95.146 9.505 23.864 1.00 0.00 100 ASP A N 8
ATOM 15272 C CA . ASP A 1 104 ? 93.920 9.249 24.694 1.00 0.00 100 ASP A CA 8
ATOM 15273 C C . ASP A 1 104 ? 92.666 9.767 23.981 1.00 0.00 100 ASP A C 8
ATOM 15274 O O . ASP A 1 104 ? 91.606 9.176 24.069 1.00 0.00 100 ASP A O 8
ATOM 15283 N N . PHE A 1 105 ? 92.784 10.867 23.277 1.00 0.00 101 PHE A N 8
ATOM 15284 C CA . PHE A 1 105 ? 91.607 11.429 22.547 1.00 0.00 101 PHE A CA 8
ATOM 15285 C C . PHE A 1 105 ? 91.684 11.063 21.062 1.00 0.00 101 PHE A C 8
ATOM 15286 O O . PHE A 1 105 ? 92.690 11.282 20.412 1.00 0.00 101 PHE A O 8
ATOM 15303 N N . ALA A 1 106 ? 90.624 10.507 20.524 1.00 0.00 102 ALA A N 8
ATOM 15304 C CA . ALA A 1 106 ? 90.621 10.117 19.080 1.00 0.00 102 ALA A CA 8
ATOM 15305 C C . ALA A 1 106 ? 89.654 11.007 18.293 1.00 0.00 102 ALA A C 8
ATOM 15306 O O . ALA A 1 106 ? 89.894 11.330 17.145 1.00 0.00 102 ALA A O 8
ATOM 15313 N N . ALA A 1 107 ? 88.558 11.405 18.908 1.00 0.00 103 ALA A N 8
ATOM 15314 C CA . ALA A 1 107 ? 87.538 12.266 18.211 1.00 0.00 103 ALA A CA 8
ATOM 15315 C C . ALA A 1 107 ? 87.117 11.648 16.868 1.00 0.00 103 ALA A C 8
ATOM 15316 O O . ALA A 1 107 ? 86.753 12.350 15.943 1.00 0.00 103 ALA A O 8
ATOM 15323 N N . ASN A 1 108 ? 87.168 10.342 16.763 1.00 0.00 104 ASN A N 8
ATOM 15324 C CA . ASN A 1 108 ? 86.769 9.665 15.489 1.00 0.00 104 ASN A CA 8
ATOM 15325 C C . ASN A 1 108 ? 85.528 8.798 15.721 1.00 0.00 104 ASN A C 8
ATOM 15326 O O . ASN A 1 108 ? 85.281 8.338 16.820 1.00 0.00 104 ASN A O 8
ATOM 15337 N N . LEU A 1 109 ? 84.749 8.573 14.688 1.00 0.00 105 LEU A N 8
ATOM 15338 C CA . LEU A 1 109 ? 83.512 7.737 14.837 1.00 0.00 105 LEU A CA 8
ATOM 15339 C C . LEU A 1 109 ? 83.887 6.293 15.187 1.00 0.00 105 LEU A C 8
ATOM 15340 O O . LEU A 1 109 ? 83.237 5.652 15.992 1.00 0.00 105 LEU A O 8
ATOM 15356 N N . GLU A 1 110 ? 84.938 5.776 14.581 1.00 0.00 106 GLU A N 8
ATOM 15357 C CA . GLU A 1 110 ? 85.391 4.367 14.861 1.00 0.00 106 GLU A CA 8
ATOM 15358 C C . GLU A 1 110 ? 84.231 3.373 14.709 1.00 0.00 106 GLU A C 8
ATOM 15359 O O . GLU A 1 110 ? 83.146 3.734 14.289 1.00 0.00 106 GLU A O 8
ATOM 15371 N N . LYS A 1 111 ? 84.458 2.127 15.047 1.00 0.00 107 LYS A N 8
ATOM 15372 C CA . LYS A 1 111 ? 83.375 1.101 14.945 1.00 0.00 107 LYS A CA 8
ATOM 15373 C C . LYS A 1 111 ? 83.157 0.426 16.302 1.00 0.00 107 LYS A C 8
ATOM 15374 O O . LYS A 1 111 ? 84.092 -0.028 16.935 1.00 0.00 107 LYS A O 8
ATOM 15393 N N . PHE A 1 112 ? 81.926 0.358 16.751 1.00 0.00 108 PHE A N 8
ATOM 15394 C CA . PHE A 1 112 ? 81.629 -0.292 18.065 1.00 0.00 108 PHE A CA 8
ATOM 15395 C C . PHE A 1 112 ? 80.607 -1.416 17.880 1.00 0.00 108 PHE A C 8
ATOM 15396 O O . PHE A 1 112 ? 79.825 -1.407 16.947 1.00 0.00 108 PHE A O 8
ATOM 15413 N N . ASP A 1 113 ? 80.610 -2.383 18.767 1.00 0.00 109 ASP A N 8
ATOM 15414 C CA . ASP A 1 113 ? 79.633 -3.511 18.663 1.00 0.00 109 ASP A CA 8
ATOM 15415 C C . ASP A 1 113 ? 78.419 -3.242 19.558 1.00 0.00 109 ASP A C 8
ATOM 15416 O O . ASP A 1 113 ? 78.494 -2.476 20.501 1.00 0.00 109 ASP A O 8
ATOM 15425 N N . LYS A 1 114 ? 77.305 -3.868 19.265 1.00 0.00 110 LYS A N 8
ATOM 15426 C CA . LYS A 1 114 ? 76.076 -3.652 20.091 1.00 0.00 110 LYS A CA 8
ATOM 15427 C C . LYS A 1 114 ? 76.098 -4.568 21.319 1.00 0.00 110 LYS A C 8
ATOM 15428 O O . LYS A 1 114 ? 76.605 -5.673 21.268 1.00 0.00 110 LYS A O 8
ATOM 15447 N N . LYS A 1 115 ? 75.551 -4.111 22.419 1.00 0.00 111 LYS A N 8
ATOM 15448 C CA . LYS A 1 115 ? 75.530 -4.948 23.662 1.00 0.00 111 LYS A CA 8
ATOM 15449 C C . LYS A 1 115 ? 74.301 -5.866 23.669 1.00 0.00 111 LYS A C 8
ATOM 15450 O O . LYS A 1 115 ? 74.342 -6.960 24.203 1.00 0.00 111 LYS A O 8
ATOM 15469 N N . GLN A 1 116 ? 73.213 -5.428 23.080 1.00 0.00 112 GLN A N 8
ATOM 15470 C CA . GLN A 1 116 ? 71.949 -6.239 23.110 1.00 0.00 112 GLN A CA 8
ATOM 15471 C C . GLN A 1 116 ? 72.145 -7.584 22.398 1.00 0.00 112 GLN A C 8
ATOM 15472 O O . GLN A 1 116 ? 71.550 -8.579 22.769 1.00 0.00 112 GLN A O 8
ATOM 15486 N N . VAL A 1 117 ? 72.975 -7.617 21.382 1.00 0.00 113 VAL A N 8
ATOM 15487 C CA . VAL A 1 117 ? 73.174 -8.889 20.607 1.00 0.00 113 VAL A CA 8
ATOM 15488 C C . VAL A 1 117 ? 73.830 -9.963 21.487 1.00 0.00 113 VAL A C 8
ATOM 15489 O O . VAL A 1 117 ? 73.575 -11.143 21.328 1.00 0.00 113 VAL A O 8
ATOM 15502 N N . PHE A 1 118 ? 74.670 -9.560 22.410 1.00 0.00 114 PHE A N 8
ATOM 15503 C CA . PHE A 1 118 ? 75.363 -10.556 23.290 1.00 0.00 114 PHE A CA 8
ATOM 15504 C C . PHE A 1 118 ? 74.358 -11.226 24.232 1.00 0.00 114 PHE A C 8
ATOM 15505 O O . PHE A 1 118 ? 74.406 -12.423 24.451 1.00 0.00 114 PHE A O 8
ATOM 15522 N N . ALA A 1 119 ? 73.449 -10.462 24.788 1.00 0.00 115 ALA A N 8
ATOM 15523 C CA . ALA A 1 119 ? 72.443 -11.042 25.729 1.00 0.00 115 ALA A CA 8
ATOM 15524 C C . ALA A 1 119 ? 71.088 -11.193 25.032 1.00 0.00 115 ALA A C 8
ATOM 15525 O O . ALA A 1 119 ? 70.589 -10.264 24.425 1.00 0.00 115 ALA A O 8
ATOM 15532 N N . GLU A 1 120 ? 70.493 -12.360 25.117 1.00 0.00 116 GLU A N 8
ATOM 15533 C CA . GLU A 1 120 ? 69.154 -12.576 24.478 1.00 0.00 116 GLU A CA 8
ATOM 15534 C C . GLU A 1 120 ? 68.080 -11.739 25.188 1.00 0.00 116 GLU A C 8
ATOM 15535 O O . GLU A 1 120 ? 67.129 -11.289 24.575 1.00 0.00 116 GLU A O 8
ATOM 15547 N N . PHE A 1 121 ? 68.229 -11.533 26.475 1.00 0.00 117 PHE A N 8
ATOM 15548 C CA . PHE A 1 121 ? 67.225 -10.730 27.236 1.00 0.00 117 PHE A CA 8
ATOM 15549 C C . PHE A 1 121 ? 67.755 -9.315 27.483 1.00 0.00 117 PHE A C 8
ATOM 15550 O O . PHE A 1 121 ? 68.901 -9.130 27.850 1.00 0.00 117 PHE A O 8
ATOM 15567 N N . ARG A 1 122 ? 66.928 -8.318 27.281 1.00 0.00 118 ARG A N 8
ATOM 15568 C CA . ARG A 1 122 ? 67.372 -6.908 27.498 1.00 0.00 118 ARG A CA 8
ATOM 15569 C C . ARG A 1 122 ? 66.924 -6.418 28.879 1.00 0.00 118 ARG A C 8
ATOM 15570 O O . ARG A 1 122 ? 65.783 -6.588 29.265 1.00 0.00 118 ARG A O 8
ATOM 15591 N N . GLU A 1 123 ? 67.820 -5.813 29.623 1.00 0.00 119 GLU A N 8
ATOM 15592 C CA . GLU A 1 123 ? 67.459 -5.296 30.977 1.00 0.00 119 GLU A CA 8
ATOM 15593 C C . GLU A 1 123 ? 67.541 -3.766 30.995 1.00 0.00 119 GLU A C 8
ATOM 15594 O O . GLU A 1 123 ? 68.480 -3.182 30.486 1.00 0.00 119 GLU A O 8
ATOM 15606 N N . LYS A 1 124 ? 66.562 -3.116 31.580 1.00 0.00 120 LYS A N 8
ATOM 15607 C CA . LYS A 1 124 ? 66.567 -1.616 31.630 1.00 0.00 120 LYS A CA 8
ATOM 15608 C C . LYS A 1 124 ? 67.742 -1.115 32.479 1.00 0.00 120 LYS A C 8
ATOM 15609 O O . LYS A 1 124 ? 68.377 -0.131 32.151 1.00 0.00 120 LYS A O 8
ATOM 15628 N N . ASP A 1 125 ? 68.032 -1.793 33.570 1.00 0.00 121 ASP A N 8
ATOM 15629 C CA . ASP A 1 125 ? 69.169 -1.380 34.468 1.00 0.00 121 ASP A CA 8
ATOM 15630 C C . ASP A 1 125 ? 69.039 0.094 34.875 1.00 0.00 121 ASP A C 8
ATOM 15631 O O . ASP A 1 125 ? 67.985 0.663 34.642 1.00 0.00 121 ASP A O 8
ATOM 15641 N N . GLY A 1 1 ? 124.866 1.509 0.097 1.00 0.00 -3 GLY A N 9
ATOM 15642 C CA . GLY A 1 1 ? 123.391 1.401 0.288 1.00 0.00 -3 GLY A CA 9
ATOM 15643 C C . GLY A 1 1 ? 122.915 2.504 1.235 1.00 0.00 -3 GLY A C 9
ATOM 15644 O O . GLY A 1 1 ? 122.167 3.383 0.851 1.00 0.00 -3 GLY A O 9
ATOM 15650 N N . ALA A 1 2 ? 123.347 2.460 2.480 1.00 0.00 -2 ALA A N 9
ATOM 15651 C CA . ALA A 1 2 ? 122.934 3.499 3.488 1.00 0.00 -2 ALA A CA 9
ATOM 15652 C C . ALA A 1 2 ? 121.406 3.639 3.544 1.00 0.00 -2 ALA A C 9
ATOM 15653 O O . ALA A 1 2 ? 120.685 2.909 2.889 1.00 0.00 -2 ALA A O 9
ATOM 15660 N N . MET A 1 3 ? 120.916 4.572 4.324 1.00 0.00 -1 MET A N 9
ATOM 15661 C CA . MET A 1 3 ? 119.438 4.771 4.434 1.00 0.00 -1 MET A CA 9
ATOM 15662 C C . MET A 1 3 ? 119.015 6.046 3.695 1.00 0.00 -1 MET A C 9
ATOM 15663 O O . MET A 1 3 ? 118.075 6.714 4.086 1.00 0.00 -1 MET A O 9
ATOM 15677 N N . GLY A 1 4 ? 119.704 6.385 2.631 1.00 0.00 0 GLY A N 9
ATOM 15678 C CA . GLY A 1 4 ? 119.359 7.621 1.861 1.00 0.00 0 GLY A CA 9
ATOM 15679 C C . GLY A 1 4 ? 117.977 7.466 1.220 1.00 0.00 0 GLY A C 9
ATOM 15680 O O . GLY A 1 4 ? 117.221 8.415 1.124 1.00 0.00 0 GLY A O 9
ATOM 15684 N N . MET A 1 5 ? 117.648 6.274 0.781 1.00 0.00 1 MET A N 9
ATOM 15685 C CA . MET A 1 5 ? 116.311 6.039 0.155 1.00 0.00 1 MET A CA 9
ATOM 15686 C C . MET A 1 5 ? 115.432 5.202 1.088 1.00 0.00 1 MET A C 9
ATOM 15687 O O . MET A 1 5 ? 115.907 4.296 1.749 1.00 0.00 1 MET A O 9
ATOM 15701 N N . SER A 1 6 ? 114.156 5.499 1.144 1.00 0.00 2 SER A N 9
ATOM 15702 C CA . SER A 1 6 ? 113.238 4.741 2.047 1.00 0.00 2 SER A CA 9
ATOM 15703 C C . SER A 1 6 ? 112.157 4.026 1.230 1.00 0.00 2 SER A C 9
ATOM 15704 O O . SER A 1 6 ? 111.706 4.523 0.215 1.00 0.00 2 SER A O 9
ATOM 15712 N N . VAL A 1 7 ? 111.745 2.862 1.671 1.00 0.00 3 VAL A N 9
ATOM 15713 C CA . VAL A 1 7 ? 110.675 2.105 0.939 1.00 0.00 3 VAL A CA 9
ATOM 15714 C C . VAL A 1 7 ? 109.333 2.845 1.051 1.00 0.00 3 VAL A C 9
ATOM 15715 O O . VAL A 1 7 ? 108.494 2.752 0.173 1.00 0.00 3 VAL A O 9
ATOM 15728 N N . ALA A 1 8 ? 109.127 3.577 2.123 1.00 0.00 4 ALA A N 9
ATOM 15729 C CA . ALA A 1 8 ? 107.821 4.289 2.323 1.00 0.00 4 ALA A CA 9
ATOM 15730 C C . ALA A 1 8 ? 107.571 5.295 1.190 1.00 0.00 4 ALA A C 9
ATOM 15731 O O . ALA A 1 8 ? 106.439 5.570 0.838 1.00 0.00 4 ALA A O 9
ATOM 15738 N N . ASP A 1 9 ? 108.621 5.840 0.620 1.00 0.00 5 ASP A N 9
ATOM 15739 C CA . ASP A 1 9 ? 108.452 6.816 -0.507 1.00 0.00 5 ASP A CA 9
ATOM 15740 C C . ASP A 1 9 ? 107.814 6.125 -1.719 1.00 0.00 5 ASP A C 9
ATOM 15741 O O . ASP A 1 9 ? 106.972 6.691 -2.392 1.00 0.00 5 ASP A O 9
ATOM 15750 N N . PHE A 1 10 ? 108.212 4.907 -1.995 1.00 0.00 6 PHE A N 9
ATOM 15751 C CA . PHE A 1 10 ? 107.616 4.156 -3.145 1.00 0.00 6 PHE A CA 9
ATOM 15752 C C . PHE A 1 10 ? 106.300 3.492 -2.723 1.00 0.00 6 PHE A C 9
ATOM 15753 O O . PHE A 1 10 ? 105.396 3.333 -3.523 1.00 0.00 6 PHE A O 9
ATOM 15770 N N . TYR A 1 11 ? 106.190 3.105 -1.473 1.00 0.00 7 TYR A N 9
ATOM 15771 C CA . TYR A 1 11 ? 104.924 2.466 -0.983 1.00 0.00 7 TYR A CA 9
ATOM 15772 C C . TYR A 1 11 ? 103.775 3.481 -1.012 1.00 0.00 7 TYR A C 9
ATOM 15773 O O . TYR A 1 11 ? 103.925 4.611 -0.583 1.00 0.00 7 TYR A O 9
ATOM 15791 N N . GLY A 1 12 ? 102.634 3.080 -1.514 1.00 0.00 8 GLY A N 9
ATOM 15792 C CA . GLY A 1 12 ? 101.476 4.018 -1.613 1.00 0.00 8 GLY A CA 9
ATOM 15793 C C . GLY A 1 12 ? 101.605 4.905 -2.864 1.00 0.00 8 GLY A C 9
ATOM 15794 O O . GLY A 1 12 ? 100.793 5.786 -3.082 1.00 0.00 8 GLY A O 9
ATOM 15798 N N . SER A 1 13 ? 102.611 4.685 -3.686 1.00 0.00 9 SER A N 9
ATOM 15799 C CA . SER A 1 13 ? 102.776 5.524 -4.913 1.00 0.00 9 SER A CA 9
ATOM 15800 C C . SER A 1 13 ? 101.967 4.932 -6.069 1.00 0.00 9 SER A C 9
ATOM 15801 O O . SER A 1 13 ? 101.847 3.728 -6.196 1.00 0.00 9 SER A O 9
ATOM 15809 N N . ASN A 1 14 ? 101.413 5.769 -6.910 1.00 0.00 10 ASN A N 9
ATOM 15810 C CA . ASN A 1 14 ? 100.643 5.260 -8.087 1.00 0.00 10 ASN A CA 9
ATOM 15811 C C . ASN A 1 14 ? 101.559 5.183 -9.309 1.00 0.00 10 ASN A C 9
ATOM 15812 O O . ASN A 1 14 ? 102.036 6.190 -9.800 1.00 0.00 10 ASN A O 9
ATOM 15823 N N . VAL A 1 15 ? 101.803 3.995 -9.797 1.00 0.00 11 VAL A N 9
ATOM 15824 C CA . VAL A 1 15 ? 102.683 3.830 -10.995 1.00 0.00 11 VAL A CA 9
ATOM 15825 C C . VAL A 1 15 ? 101.995 2.923 -12.019 1.00 0.00 11 VAL A C 9
ATOM 15826 O O . VAL A 1 15 ? 101.061 2.215 -11.689 1.00 0.00 11 VAL A O 9
ATOM 15839 N N . GLU A 1 16 ? 102.439 2.939 -13.254 1.00 0.00 12 GLU A N 9
ATOM 15840 C CA . GLU A 1 16 ? 102.008 1.870 -14.204 1.00 0.00 12 GLU A CA 9
ATOM 15841 C C . GLU A 1 16 ? 103.228 1.082 -14.680 1.00 0.00 12 GLU A C 9
ATOM 15842 O O . GLU A 1 16 ? 104.285 1.638 -14.907 1.00 0.00 12 GLU A O 9
ATOM 15854 N N . VAL A 1 17 ? 103.085 -0.210 -14.828 1.00 0.00 13 VAL A N 9
ATOM 15855 C CA . VAL A 1 17 ? 104.206 -1.036 -15.365 1.00 0.00 13 VAL A CA 9
ATOM 15856 C C . VAL A 1 17 ? 103.692 -1.914 -16.509 1.00 0.00 13 VAL A C 9
ATOM 15857 O O . VAL A 1 17 ? 102.652 -2.539 -16.391 1.00 0.00 13 VAL A O 9
ATOM 15870 N N . LEU A 1 18 ? 104.399 -1.969 -17.609 1.00 0.00 14 LEU A N 9
ATOM 15871 C CA . LEU A 1 18 ? 103.987 -2.914 -18.690 1.00 0.00 14 LEU A CA 9
ATOM 15872 C C . LEU A 1 18 ? 104.662 -4.260 -18.478 1.00 0.00 14 LEU A C 9
ATOM 15873 O O . LEU A 1 18 ? 105.840 -4.330 -18.177 1.00 0.00 14 LEU A O 9
ATOM 15889 N N . LEU A 1 19 ? 103.925 -5.326 -18.629 1.00 0.00 15 LEU A N 9
ATOM 15890 C CA . LEU A 1 19 ? 104.540 -6.678 -18.490 1.00 0.00 15 LEU A CA 9
ATOM 15891 C C . LEU A 1 19 ? 105.185 -7.100 -19.814 1.00 0.00 15 LEU A C 9
ATOM 15892 O O . LEU A 1 19 ? 105.093 -6.405 -20.808 1.00 0.00 15 LEU A O 9
ATOM 15908 N N . ASN A 1 20 ? 105.836 -8.237 -19.826 1.00 0.00 16 ASN A N 9
ATOM 15909 C CA . ASN A 1 20 ? 106.573 -8.698 -21.055 1.00 0.00 16 ASN A CA 9
ATOM 15910 C C . ASN A 1 20 ? 105.633 -8.812 -22.267 1.00 0.00 16 ASN A C 9
ATOM 15911 O O . ASN A 1 20 ? 106.074 -8.772 -23.402 1.00 0.00 16 ASN A O 9
ATOM 15922 N N . ASN A 1 21 ? 104.351 -8.952 -22.036 1.00 0.00 17 ASN A N 9
ATOM 15923 C CA . ASN A 1 21 ? 103.400 -9.171 -23.172 1.00 0.00 17 ASN A CA 9
ATOM 15924 C C . ASN A 1 21 ? 102.681 -7.866 -23.558 1.00 0.00 17 ASN A C 9
ATOM 15925 O O . ASN A 1 21 ? 101.589 -7.898 -24.093 1.00 0.00 17 ASN A O 9
ATOM 15936 N N . ASP A 1 22 ? 103.280 -6.716 -23.290 1.00 0.00 18 ASP A N 9
ATOM 15937 C CA . ASP A 1 22 ? 102.724 -5.412 -23.793 1.00 0.00 18 ASP A CA 9
ATOM 15938 C C . ASP A 1 22 ? 101.295 -5.191 -23.278 1.00 0.00 18 ASP A C 9
ATOM 15939 O O . ASP A 1 22 ? 100.511 -4.494 -23.895 1.00 0.00 18 ASP A O 9
ATOM 15948 N N . SER A 1 23 ? 100.953 -5.781 -22.155 1.00 0.00 19 SER A N 9
ATOM 15949 C CA . SER A 1 23 ? 99.684 -5.406 -21.468 1.00 0.00 19 SER A CA 9
ATOM 15950 C C . SER A 1 23 ? 100.006 -4.451 -20.321 1.00 0.00 19 SER A C 9
ATOM 15951 O O . SER A 1 23 ? 100.909 -4.697 -19.541 1.00 0.00 19 SER A O 9
ATOM 15959 N N . LYS A 1 24 ? 99.279 -3.371 -20.209 1.00 0.00 20 LYS A N 9
ATOM 15960 C CA . LYS A 1 24 ? 99.669 -2.304 -19.236 1.00 0.00 20 LYS A CA 9
ATOM 15961 C C . LYS A 1 24 ? 98.677 -2.257 -18.071 1.00 0.00 20 LYS A C 9
ATOM 15962 O O . LYS A 1 24 ? 97.4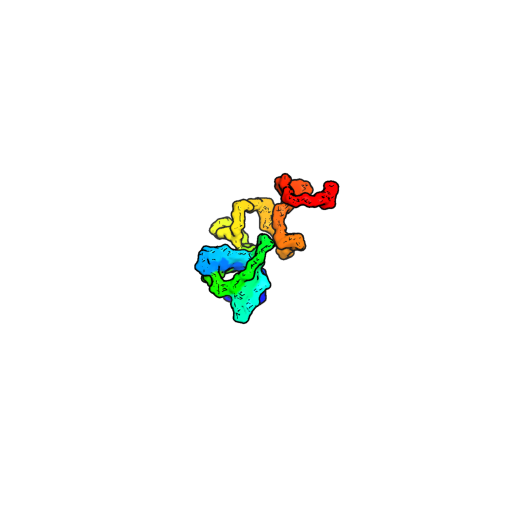82 -2.391 -18.256 1.00 0.00 20 LYS A O 9
ATOM 15981 N N . ALA A 1 25 ? 99.173 -2.069 -16.871 1.00 0.00 21 ALA A N 9
ATOM 15982 C CA . ALA A 1 25 ? 98.270 -1.931 -15.686 1.00 0.00 21 ALA A CA 9
ATOM 15983 C C . ALA A 1 25 ? 98.826 -0.878 -14.722 1.00 0.00 21 ALA A C 9
ATOM 15984 O O . ALA A 1 25 ? 100.027 -0.749 -14.563 1.00 0.00 21 ALA A O 9
ATOM 15991 N N . ARG A 1 26 ? 97.963 -0.128 -14.078 1.00 0.00 22 ARG A N 9
ATOM 15992 C CA . ARG A 1 26 ? 98.435 0.940 -13.139 1.00 0.00 22 ARG A CA 9
ATOM 15993 C C . ARG A 1 26 ? 97.687 0.844 -11.808 1.00 0.00 22 ARG A C 9
ATOM 15994 O O . ARG A 1 26 ? 96.550 0.414 -11.761 1.00 0.00 22 ARG A O 9
ATOM 16015 N N . GLY A 1 27 ? 98.320 1.241 -10.730 1.00 0.00 23 GLY A N 9
ATOM 16016 C CA . GLY A 1 27 ? 97.648 1.178 -9.397 1.00 0.00 23 GLY A CA 9
ATOM 16017 C C . GLY A 1 27 ? 98.609 1.670 -8.313 1.00 0.00 23 GLY A C 9
ATOM 16018 O O . GLY A 1 27 ? 99.678 2.173 -8.607 1.00 0.00 23 GLY A O 9
ATOM 16022 N N . VAL A 1 28 ? 98.235 1.528 -7.064 1.00 0.00 24 VAL A N 9
ATOM 16023 C CA . VAL A 1 28 ? 99.102 2.034 -5.952 1.00 0.00 24 VAL A CA 9
ATOM 16024 C C . VAL A 1 28 ? 99.965 0.891 -5.409 1.00 0.00 24 VAL A C 9
ATOM 16025 O O . VAL A 1 28 ? 99.472 -0.179 -5.110 1.00 0.00 24 VAL A O 9
ATOM 16038 N N . ILE A 1 29 ? 101.248 1.113 -5.281 1.00 0.00 25 ILE A N 9
ATOM 16039 C CA . ILE A 1 29 ? 102.157 0.035 -4.764 1.00 0.00 25 ILE A CA 9
ATOM 16040 C C . ILE A 1 29 ? 101.940 -0.157 -3.258 1.00 0.00 25 ILE A C 9
ATOM 16041 O O . ILE A 1 29 ? 101.760 0.796 -2.523 1.00 0.00 25 ILE A O 9
ATOM 16057 N N . THR A 1 30 ? 101.956 -1.389 -2.799 1.00 0.00 26 THR A N 9
ATOM 16058 C CA . THR A 1 30 ? 101.749 -1.655 -1.342 1.00 0.00 26 THR A CA 9
ATOM 16059 C C . THR A 1 30 ? 102.899 -2.481 -0.751 1.00 0.00 26 THR A C 9
ATOM 16060 O O . THR A 1 30 ? 103.286 -2.270 0.385 1.00 0.00 26 THR A O 9
ATOM 16071 N N . ASN A 1 31 ? 103.453 -3.415 -1.497 1.00 0.00 27 ASN A N 9
ATOM 16072 C CA . ASN A 1 31 ? 104.462 -4.342 -0.894 1.00 0.00 27 ASN A CA 9
ATOM 16073 C C . ASN A 1 31 ? 105.648 -4.555 -1.839 1.00 0.00 27 ASN A C 9
ATOM 16074 O O . ASN A 1 31 ? 105.502 -4.542 -3.045 1.00 0.00 27 ASN A O 9
ATOM 16085 N N . PHE A 1 32 ? 106.819 -4.747 -1.285 1.00 0.00 28 PHE A N 9
ATOM 16086 C CA . PHE A 1 32 ? 108.009 -5.118 -2.108 1.00 0.00 28 PHE A CA 9
ATOM 16087 C C . PHE A 1 32 ? 108.953 -5.989 -1.276 1.00 0.00 28 PHE A C 9
ATOM 16088 O O . PHE A 1 32 ? 109.332 -5.626 -0.177 1.00 0.00 28 PHE A O 9
ATOM 16105 N N . ASP A 1 33 ? 109.334 -7.132 -1.792 1.00 0.00 29 ASP A N 9
ATOM 16106 C CA . ASP A 1 33 ? 110.164 -8.084 -0.992 1.00 0.00 29 ASP A CA 9
ATOM 16107 C C . ASP A 1 33 ? 111.472 -8.374 -1.724 1.00 0.00 29 ASP A C 9
ATOM 16108 O O . ASP A 1 33 ? 111.467 -8.752 -2.878 1.00 0.00 29 ASP A O 9
ATOM 16117 N N . SER A 1 34 ? 112.589 -8.199 -1.059 1.00 0.00 30 SER A N 9
ATOM 16118 C CA . SER A 1 34 ? 113.913 -8.410 -1.729 1.00 0.00 30 SER A CA 9
ATOM 16119 C C . SER A 1 34 ? 114.202 -9.906 -1.902 1.00 0.00 30 SER A C 9
ATOM 16120 O O . SER A 1 34 ? 114.840 -10.311 -2.857 1.00 0.00 30 SER A O 9
ATOM 16128 N N . SER A 1 35 ? 113.737 -10.727 -0.989 1.00 0.00 31 SER A N 9
ATOM 16129 C CA . SER A 1 35 ? 114.070 -12.190 -1.042 1.00 0.00 31 SER A CA 9
ATOM 16130 C C . SER A 1 35 ? 113.491 -12.834 -2.309 1.00 0.00 31 SER A C 9
ATOM 16131 O O . SER A 1 35 ? 114.105 -13.695 -2.909 1.00 0.00 31 SER A O 9
ATOM 16139 N N . ASN A 1 36 ? 112.314 -12.419 -2.714 1.00 0.00 32 ASN A N 9
ATOM 16140 C CA . ASN A 1 36 ? 111.686 -13.002 -3.944 1.00 0.00 32 ASN A CA 9
ATOM 16141 C C . ASN A 1 36 ? 111.336 -11.907 -4.966 1.00 0.00 32 ASN A C 9
ATOM 16142 O O . ASN A 1 36 ? 110.819 -12.197 -6.029 1.00 0.00 32 ASN A O 9
ATOM 16153 N N . SER A 1 37 ? 111.613 -10.651 -4.660 1.00 0.00 33 SER A N 9
ATOM 16154 C CA . SER A 1 37 ? 111.258 -9.520 -5.590 1.00 0.00 33 SER A CA 9
ATOM 16155 C C . SER A 1 37 ? 109.783 -9.604 -6.017 1.00 0.00 33 SER A C 9
ATOM 16156 O O . SER A 1 37 ? 109.469 -9.840 -7.171 1.00 0.00 33 SER A O 9
ATOM 16164 N N . ILE A 1 38 ? 108.881 -9.409 -5.085 1.00 0.00 34 ILE A N 9
ATOM 16165 C CA . ILE A 1 38 ? 107.421 -9.482 -5.415 1.00 0.00 34 ILE A CA 9
ATOM 16166 C C . ILE A 1 38 ? 106.748 -8.142 -5.091 1.00 0.00 34 ILE A C 9
ATOM 16167 O O . ILE A 1 38 ? 107.011 -7.540 -4.067 1.00 0.00 34 ILE A O 9
ATOM 16183 N N . LEU A 1 39 ? 105.882 -7.677 -5.961 1.00 0.00 35 LEU A N 9
ATOM 16184 C CA . LEU A 1 39 ? 105.246 -6.337 -5.764 1.00 0.00 35 LEU A CA 9
ATOM 16185 C C . LEU A 1 39 ? 103.721 -6.467 -5.775 1.00 0.00 35 LEU A C 9
ATOM 16186 O O . LEU A 1 39 ? 103.144 -7.001 -6.705 1.00 0.00 35 LEU A O 9
ATOM 16202 N N . GLN A 1 40 ? 103.071 -5.982 -4.747 1.00 0.00 36 GLN A N 9
ATOM 16203 C CA . GLN A 1 40 ? 101.579 -5.966 -4.735 1.00 0.00 36 GLN A CA 9
ATOM 16204 C C . GLN A 1 40 ? 101.071 -4.562 -5.066 1.00 0.00 36 GLN A C 9
ATOM 16205 O O . GLN A 1 40 ? 101.490 -3.587 -4.467 1.00 0.00 36 GLN A O 9
ATOM 16219 N N . LEU A 1 41 ? 100.173 -4.459 -6.015 1.00 0.00 37 LEU A N 9
ATOM 16220 C CA . LEU A 1 41 ? 99.590 -3.131 -6.368 1.00 0.00 37 LEU A CA 9
ATOM 16221 C C . LEU A 1 41 ? 98.120 -3.076 -5.951 1.00 0.00 37 LEU A C 9
ATOM 16222 O O . LEU A 1 41 ? 97.309 -3.862 -6.405 1.00 0.00 37 LEU A O 9
ATOM 16238 N N . ARG A 1 42 ? 97.773 -2.153 -5.088 1.00 0.00 38 ARG A N 9
ATOM 16239 C CA . ARG A 1 42 ? 96.336 -1.975 -4.712 1.00 0.00 38 ARG A CA 9
ATOM 16240 C C . ARG A 1 42 ? 95.712 -0.857 -5.551 1.00 0.00 38 ARG A C 9
ATOM 16241 O O . ARG A 1 42 ? 96.208 0.254 -5.587 1.00 0.00 38 ARG A O 9
ATOM 16262 N N . LEU A 1 43 ? 94.626 -1.149 -6.224 1.00 0.00 39 LEU A N 9
ATOM 16263 C CA . LEU A 1 43 ? 94.022 -0.152 -7.158 1.00 0.00 39 LEU A CA 9
ATOM 16264 C C . LEU A 1 43 ? 92.801 0.520 -6.521 1.00 0.00 39 LEU A C 9
ATOM 16265 O O . LEU A 1 43 ? 92.086 -0.080 -5.735 1.00 0.00 39 LEU A O 9
ATOM 16281 N N . ALA A 1 44 ? 92.560 1.765 -6.865 1.00 0.00 40 ALA A N 9
ATOM 16282 C CA . ALA A 1 44 ? 91.470 2.555 -6.199 1.00 0.00 40 ALA A CA 9
ATOM 16283 C C . ALA A 1 44 ? 90.080 1.953 -6.467 1.00 0.00 40 ALA A C 9
ATOM 16284 O O . ALA A 1 44 ? 89.106 2.359 -5.859 1.00 0.00 40 ALA A O 9
ATOM 16291 N N . ASN A 1 45 ? 89.973 0.995 -7.361 1.00 0.00 41 ASN A N 9
ATOM 16292 C CA . ASN A 1 45 ? 88.654 0.322 -7.598 1.00 0.00 41 ASN A CA 9
ATOM 16293 C C . ASN A 1 45 ? 88.444 -0.845 -6.613 1.00 0.00 41 ASN A C 9
ATOM 16294 O O . ASN A 1 45 ? 87.791 -1.819 -6.942 1.00 0.00 41 ASN A O 9
ATOM 16305 N N . ASP A 1 46 ? 88.990 -0.765 -5.406 1.00 0.00 42 ASP A N 9
ATOM 16306 C CA . ASP A 1 46 ? 88.775 -1.845 -4.381 1.00 0.00 42 ASP A CA 9
ATOM 16307 C C . ASP A 1 46 ? 89.311 -3.189 -4.895 1.00 0.00 42 ASP A C 9
ATOM 16308 O O . ASP A 1 46 ? 88.835 -4.239 -4.502 1.00 0.00 42 ASP A O 9
ATOM 16317 N N . SER A 1 47 ? 90.299 -3.166 -5.768 1.00 0.00 43 SER A N 9
ATOM 16318 C CA . SER A 1 47 ? 90.881 -4.445 -6.280 1.00 0.00 43 SER A CA 9
ATOM 16319 C C . SER A 1 47 ? 92.370 -4.521 -5.937 1.00 0.00 43 SER A C 9
ATOM 16320 O O . SER A 1 47 ? 93.074 -3.529 -5.980 1.00 0.00 43 SER A O 9
ATOM 16328 N N . THR A 1 48 ? 92.851 -5.692 -5.597 1.00 0.00 44 THR A N 9
ATOM 16329 C CA . THR A 1 48 ? 94.297 -5.849 -5.247 1.00 0.00 44 THR A CA 9
ATOM 16330 C C . THR A 1 48 ? 94.920 -6.985 -6.067 1.00 0.00 44 THR A C 9
ATOM 16331 O O . THR A 1 48 ? 94.277 -7.981 -6.346 1.00 0.00 44 THR A O 9
ATOM 16342 N N . LYS A 1 49 ? 96.164 -6.838 -6.452 1.00 0.00 45 LYS A N 9
ATOM 16343 C CA . LYS A 1 49 ? 96.823 -7.884 -7.291 1.00 0.00 45 LYS A CA 9
ATOM 16344 C C . LYS A 1 49 ? 98.298 -8.022 -6.904 1.00 0.00 45 LYS A C 9
ATOM 16345 O O . LYS A 1 49 ? 99.008 -7.041 -6.779 1.00 0.00 45 LYS A O 9
ATOM 16364 N N . SER A 1 50 ? 98.760 -9.235 -6.716 1.00 0.00 46 SER A N 9
ATOM 16365 C CA . SER A 1 50 ? 100.202 -9.456 -6.399 1.00 0.00 46 SER A CA 9
ATOM 16366 C C . SER A 1 50 ? 100.944 -9.935 -7.650 1.00 0.00 46 SER A C 9
ATOM 16367 O O . SER A 1 50 ? 100.612 -10.957 -8.221 1.00 0.00 46 SER A O 9
ATOM 16375 N N . ILE A 1 51 ? 101.946 -9.203 -8.075 1.00 0.00 47 ILE A N 9
ATOM 16376 C CA . ILE A 1 51 ? 102.697 -9.590 -9.309 1.00 0.00 47 ILE A CA 9
ATOM 16377 C C . ILE A 1 51 ? 104.198 -9.599 -9.007 1.00 0.00 47 ILE A C 9
ATOM 16378 O O . ILE A 1 51 ? 104.710 -8.707 -8.354 1.00 0.00 47 ILE A O 9
ATOM 16394 N N . VAL A 1 52 ? 104.902 -10.598 -9.478 1.00 0.00 48 VAL A N 9
ATOM 16395 C CA . VAL A 1 52 ? 106.381 -10.644 -9.255 1.00 0.00 48 VAL A CA 9
ATOM 16396 C C . VAL A 1 52 ? 107.069 -9.686 -10.233 1.00 0.00 48 VAL A C 9
ATOM 16397 O O . VAL A 1 52 ? 106.740 -9.639 -11.401 1.00 0.00 48 VAL A O 9
ATOM 16410 N N . THR A 1 53 ? 108.021 -8.925 -9.758 1.00 0.00 49 THR A N 9
ATOM 16411 C CA . THR A 1 53 ? 108.627 -7.843 -10.605 1.00 0.00 49 THR A CA 9
ATOM 16412 C C . THR A 1 53 ? 109.343 -8.427 -11.829 1.00 0.00 49 THR A C 9
ATOM 16413 O O . THR A 1 53 ? 109.504 -7.755 -12.831 1.00 0.00 49 THR A O 9
ATOM 16424 N N . LYS A 1 54 ? 109.774 -9.663 -11.761 1.00 0.00 50 LYS A N 9
ATOM 16425 C CA . LYS A 1 54 ? 110.572 -10.251 -12.892 1.00 0.00 50 LYS A CA 9
ATOM 16426 C C . LYS A 1 54 ? 109.778 -10.199 -14.204 1.00 0.00 50 LYS A C 9
ATOM 16427 O O . LYS A 1 54 ? 110.352 -10.189 -15.277 1.00 0.00 50 LYS A O 9
ATOM 16446 N N . ASP A 1 55 ? 108.469 -10.167 -14.127 1.00 0.00 51 ASP A N 9
ATOM 16447 C CA . ASP A 1 55 ? 107.651 -10.019 -15.374 1.00 0.00 51 ASP A CA 9
ATOM 16448 C C . ASP A 1 55 ? 107.435 -8.536 -15.732 1.00 0.00 51 ASP A C 9
ATOM 16449 O O . ASP A 1 55 ? 106.645 -8.221 -16.604 1.00 0.00 51 ASP A O 9
ATOM 16458 N N . ILE A 1 56 ? 108.122 -7.625 -15.072 1.00 0.00 52 ILE A N 9
ATOM 16459 C CA . ILE A 1 56 ? 108.036 -6.181 -15.473 1.00 0.00 52 ILE A CA 9
ATOM 16460 C C . ILE A 1 56 ? 108.851 -5.948 -16.750 1.00 0.00 52 ILE A C 9
ATOM 16461 O O . ILE A 1 56 ? 110.064 -6.053 -16.749 1.00 0.00 52 ILE A O 9
ATOM 16477 N N . LYS A 1 57 ? 108.186 -5.633 -17.834 1.00 0.00 53 LYS A N 9
ATOM 16478 C CA . LYS A 1 57 ? 108.919 -5.196 -19.062 1.00 0.00 53 LYS A CA 9
ATOM 16479 C C . LYS A 1 57 ? 109.301 -3.719 -18.949 1.00 0.00 53 LYS A C 9
ATOM 16480 O O . LYS A 1 57 ? 110.387 -3.322 -19.331 1.00 0.00 53 LYS A O 9
ATOM 16499 N N . ASP A 1 58 ? 108.415 -2.905 -18.424 1.00 0.00 54 ASP A N 9
ATOM 16500 C CA . ASP A 1 58 ? 108.673 -1.424 -18.407 1.00 0.00 54 ASP A CA 9
ATOM 16501 C C . ASP A 1 58 ? 107.945 -0.757 -17.237 1.00 0.00 54 ASP A C 9
ATOM 16502 O O . ASP A 1 58 ? 106.843 -1.132 -16.891 1.00 0.00 54 ASP A O 9
ATOM 16511 N N . LEU A 1 59 ? 108.558 0.236 -16.635 1.00 0.00 55 LEU A N 9
ATOM 16512 C CA . LEU A 1 59 ? 107.934 0.917 -15.456 1.00 0.00 55 LEU A CA 9
ATOM 16513 C C . LEU A 1 59 ? 107.763 2.417 -15.725 1.00 0.00 55 LEU A C 9
ATOM 16514 O O . LEU A 1 59 ? 108.587 3.036 -16.371 1.00 0.00 55 LEU A O 9
ATOM 16530 N N . ARG A 1 60 ? 106.695 3.001 -15.233 1.00 0.00 56 ARG A N 9
ATOM 16531 C CA . ARG A 1 60 ? 106.575 4.491 -15.248 1.00 0.00 56 ARG A CA 9
ATOM 16532 C C . ARG A 1 60 ? 105.799 4.972 -14.014 1.00 0.00 56 ARG A C 9
ATOM 16533 O O . ARG A 1 60 ? 105.005 4.242 -13.450 1.00 0.00 56 ARG A O 9
ATOM 16554 N N . ILE A 1 61 ? 106.026 6.194 -13.596 1.00 0.00 57 ILE A N 9
ATOM 16555 C CA . ILE A 1 61 ? 105.245 6.759 -12.451 1.00 0.00 57 ILE A CA 9
ATOM 16556 C C . ILE A 1 61 ? 104.388 7.932 -12.942 1.00 0.00 57 ILE A C 9
ATOM 16557 O O . ILE A 1 61 ? 104.877 8.828 -13.605 1.00 0.00 57 ILE A O 9
ATOM 16573 N N . LEU A 1 62 ? 103.116 7.929 -12.620 1.00 0.00 58 LEU A N 9
ATOM 16574 C CA . LEU A 1 62 ? 102.211 9.023 -13.101 1.00 0.00 58 LEU A CA 9
ATOM 16575 C C . LEU A 1 62 ? 102.389 10.273 -12.223 1.00 0.00 58 LEU A C 9
ATOM 16576 O O . LEU A 1 62 ? 102.670 10.151 -11.046 1.00 0.00 58 LEU A O 9
ATOM 16592 N N . PRO A 1 63 ? 102.222 11.443 -12.816 1.00 0.00 59 PRO A N 9
ATOM 16593 C CA . PRO A 1 63 ? 102.347 12.703 -12.039 1.00 0.00 59 PRO A CA 9
ATOM 16594 C C . PRO A 1 63 ? 101.159 12.855 -11.082 1.00 0.00 59 PRO A C 9
ATOM 16595 O O . PRO A 1 63 ? 101.333 13.025 -9.889 1.00 0.00 59 PRO A O 9
ATOM 16606 N N . LYS A 1 64 ? 99.957 12.793 -11.601 1.00 0.00 60 LYS A N 9
ATOM 16607 C CA . LYS A 1 64 ? 98.746 12.925 -10.734 1.00 0.00 60 LYS A CA 9
ATOM 16608 C C . LYS A 1 64 ? 97.709 11.863 -11.111 1.00 0.00 60 LYS A C 9
ATOM 16609 O O . LYS A 1 64 ? 97.682 11.384 -12.230 1.00 0.00 60 LYS A O 9
ATOM 16628 N N . ASN A 1 65 ? 96.857 11.496 -10.184 1.00 0.00 61 ASN A N 9
ATOM 16629 C CA . ASN A 1 65 ? 95.811 10.470 -10.480 1.00 0.00 61 ASN A CA 9
ATOM 16630 C C . ASN A 1 65 ? 94.492 11.153 -10.851 1.00 0.00 61 ASN A C 9
ATOM 16631 O O . ASN A 1 65 ? 93.909 11.868 -10.056 1.00 0.00 61 ASN A O 9
ATOM 16642 N N . GLU A 1 66 ? 94.019 10.936 -12.056 1.00 0.00 62 GLU A N 9
ATOM 16643 C CA . GLU A 1 66 ? 92.740 11.572 -12.494 1.00 0.00 62 GLU A CA 9
ATOM 16644 C C . GLU A 1 66 ? 91.589 10.565 -12.400 1.00 0.00 62 GLU A C 9
ATOM 16645 O O . GLU A 1 66 ? 91.711 9.432 -12.827 1.00 0.00 62 GLU A O 9
ATOM 16657 N N . ILE A 1 67 ? 90.476 10.975 -11.842 1.00 0.00 63 ILE A N 9
ATOM 16658 C CA . ILE A 1 67 ? 89.302 10.053 -11.715 1.00 0.00 63 ILE A CA 9
ATOM 16659 C C . ILE A 1 67 ? 88.095 10.650 -12.451 1.00 0.00 63 ILE A C 9
ATOM 16660 O O . ILE A 1 67 ? 87.835 11.836 -12.371 1.00 0.00 63 ILE A O 9
ATOM 16676 N N . MET A 1 68 ? 87.362 9.830 -13.166 1.00 0.00 64 MET A N 9
ATOM 16677 C CA . MET A 1 68 ? 86.161 10.336 -13.904 1.00 0.00 64 MET A CA 9
ATOM 16678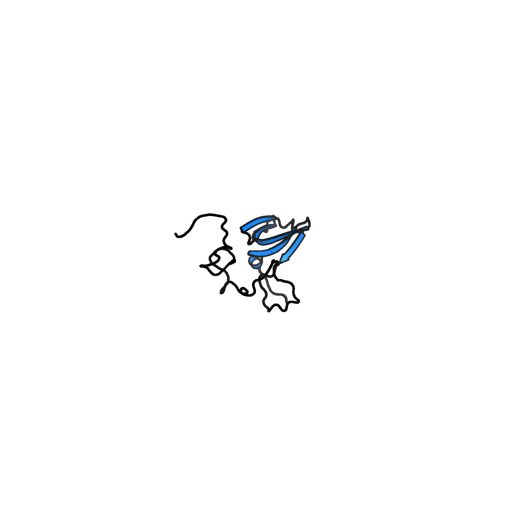 C C . MET A 1 68 ? 84.940 10.358 -12.971 1.00 0.00 64 MET A C 9
ATOM 16679 O O . MET A 1 68 ? 84.931 9.675 -11.965 1.00 0.00 64 MET A O 9
ATOM 16693 N N . PRO A 1 69 ? 83.942 11.144 -13.333 1.00 0.00 65 PRO A N 9
ATOM 16694 C CA . PRO A 1 69 ? 82.720 11.251 -12.490 1.00 0.00 65 PRO A CA 9
ATOM 16695 C C . PRO A 1 69 ? 81.952 9.923 -12.491 1.00 0.00 65 PRO A C 9
ATOM 16696 O O . PRO A 1 69 ? 81.374 9.533 -13.488 1.00 0.00 65 PRO A O 9
ATOM 16707 N N . LYS A 1 70 ? 81.947 9.232 -11.377 1.00 0.00 66 LYS A N 9
ATOM 16708 C CA . LYS A 1 70 ? 81.214 7.931 -11.292 1.00 0.00 66 LYS A CA 9
ATOM 16709 C C . LYS A 1 70 ? 80.399 7.867 -9.997 1.00 0.00 66 LYS A C 9
ATOM 16710 O O . LYS A 1 70 ? 80.765 8.459 -8.998 1.00 0.00 66 LYS A O 9
ATOM 16729 N N . ASN A 1 71 ? 79.300 7.152 -10.012 1.00 0.00 67 ASN A N 9
ATOM 16730 C CA . ASN A 1 71 ? 78.460 7.030 -8.777 1.00 0.00 67 ASN A CA 9
ATOM 16731 C C . ASN A 1 71 ? 78.957 5.864 -7.911 1.00 0.00 67 ASN A C 9
ATOM 16732 O O . ASN A 1 71 ? 79.614 4.962 -8.394 1.00 0.00 67 ASN A O 9
ATOM 16743 N N . GLY A 1 72 ? 78.644 5.884 -6.637 1.00 0.00 68 GLY A N 9
ATOM 16744 C CA . GLY A 1 72 ? 79.102 4.789 -5.727 1.00 0.00 68 GLY A CA 9
ATOM 16745 C C . GLY A 1 72 ? 80.333 5.245 -4.935 1.00 0.00 68 GLY A C 9
ATOM 16746 O O . GLY A 1 72 ? 80.564 4.794 -3.828 1.00 0.00 68 GLY A O 9
ATOM 16750 N N . THR A 1 73 ? 81.123 6.137 -5.492 1.00 0.00 69 THR A N 9
ATOM 16751 C CA . THR A 1 73 ? 82.351 6.620 -4.776 1.00 0.00 69 THR A CA 9
ATOM 16752 C C . THR A 1 73 ? 81.967 7.342 -3.479 1.00 0.00 69 THR A C 9
ATOM 16753 O O . THR A 1 73 ? 82.680 7.283 -2.494 1.00 0.00 69 THR A O 9
ATOM 16764 N N . LYS A 1 74 ? 80.846 8.022 -3.478 1.00 0.00 70 LYS A N 9
ATOM 16765 C CA . LYS A 1 74 ? 80.405 8.752 -2.246 1.00 0.00 70 LYS A CA 9
ATOM 16766 C C . LYS A 1 74 ? 79.690 7.790 -1.292 1.00 0.00 70 LYS A C 9
ATOM 16767 O O . LYS A 1 74 ? 78.795 7.066 -1.686 1.00 0.00 70 LYS A O 9
ATOM 16786 N N . SER A 1 75 ? 80.084 7.781 -0.042 1.00 0.00 71 SER A N 9
ATOM 16787 C CA . SER A 1 75 ? 79.444 6.856 0.948 1.00 0.00 71 SER A CA 9
ATOM 16788 C C . SER A 1 75 ? 78.184 7.497 1.567 1.00 0.00 71 SER A C 9
ATOM 16789 O O . SER A 1 75 ? 77.145 6.868 1.594 1.00 0.00 71 SER A O 9
ATOM 16797 N N . PRO A 1 76 ? 78.299 8.728 2.052 1.00 0.00 72 PRO A N 9
ATOM 16798 C CA . PRO A 1 76 ? 77.127 9.402 2.684 1.00 0.00 72 PRO A CA 9
ATOM 16799 C C . PRO A 1 76 ? 75.966 9.540 1.686 1.00 0.00 72 PRO A C 9
ATOM 16800 O O . PRO A 1 76 ? 74.810 9.541 2.069 1.00 0.00 72 PRO A O 9
ATOM 16811 N N . SER A 1 77 ? 76.270 9.654 0.415 1.00 0.00 73 SER A N 9
ATOM 16812 C CA . SER A 1 77 ? 75.192 9.835 -0.614 1.00 0.00 73 SER A CA 9
ATOM 16813 C C . SER A 1 77 ? 74.285 8.600 -0.669 1.00 0.00 73 SER A C 9
ATOM 16814 O O . SER A 1 77 ? 73.097 8.705 -0.915 1.00 0.00 73 SER A O 9
ATOM 16822 N N . THR A 1 78 ? 74.839 7.433 -0.444 1.00 0.00 74 THR A N 9
ATOM 16823 C CA . THR A 1 78 ? 74.025 6.179 -0.516 1.00 0.00 74 THR A CA 9
ATOM 16824 C C . THR A 1 78 ? 74.074 5.437 0.824 1.00 0.00 74 THR A C 9
ATOM 16825 O O . THR A 1 78 ? 74.864 5.759 1.691 1.00 0.00 74 THR A O 9
ATOM 16836 N N . ASN A 1 79 ? 73.229 4.448 0.994 1.00 0.00 75 ASN A N 9
ATOM 16837 C CA . ASN A 1 79 ? 73.226 3.665 2.267 1.00 0.00 75 ASN A CA 9
ATOM 16838 C C . ASN A 1 79 ? 73.930 2.320 2.061 1.00 0.00 75 ASN A C 9
ATOM 16839 O O . ASN A 1 79 ? 73.443 1.461 1.350 1.00 0.00 75 ASN A O 9
ATOM 16850 N N . SER A 1 80 ? 75.072 2.138 2.679 1.00 0.00 76 SER A N 9
ATOM 16851 C CA . SER A 1 80 ? 75.816 0.850 2.533 1.00 0.00 76 SER A CA 9
ATOM 16852 C C . SER A 1 80 ? 76.508 0.487 3.850 1.00 0.00 76 SER A C 9
ATOM 16853 O O . SER A 1 80 ? 76.764 1.342 4.680 1.00 0.00 76 SER A O 9
ATOM 16861 N N . THR A 1 81 ? 76.811 -0.773 4.044 1.00 0.00 77 THR A N 9
ATOM 16862 C CA . THR A 1 81 ? 77.487 -1.208 5.307 1.00 0.00 77 THR A CA 9
ATOM 16863 C C . THR A 1 81 ? 78.846 -1.846 4.997 1.00 0.00 77 THR A C 9
ATOM 16864 O O . THR A 1 81 ? 79.312 -2.706 5.722 1.00 0.00 77 THR A O 9
ATOM 16875 N N . LYS A 1 82 ? 79.483 -1.431 3.927 1.00 0.00 78 LYS A N 9
ATOM 16876 C CA . LYS A 1 82 ? 80.812 -2.010 3.565 1.00 0.00 78 LYS A CA 9
ATOM 16877 C C . LYS A 1 82 ? 81.936 -1.057 3.985 1.00 0.00 78 LYS A C 9
ATOM 16878 O O . LYS A 1 82 ? 82.044 0.045 3.481 1.00 0.00 78 LYS A O 9
ATOM 16897 N N . LEU A 1 83 ? 82.770 -1.480 4.904 1.00 0.00 79 LEU A N 9
ATOM 16898 C CA . LEU A 1 83 ? 83.879 -0.596 5.389 1.00 0.00 79 LEU A CA 9
ATOM 16899 C C . LEU A 1 83 ? 85.010 -0.539 4.356 1.00 0.00 79 LEU A C 9
ATOM 16900 O O . LEU A 1 83 ? 85.682 0.467 4.220 1.00 0.00 79 LEU A O 9
ATOM 16916 N N . LYS A 1 84 ? 85.222 -1.612 3.628 1.00 0.00 80 LYS A N 9
ATOM 16917 C CA . LYS A 1 84 ? 86.347 -1.650 2.633 1.00 0.00 80 LYS A CA 9
ATOM 16918 C C . LYS A 1 84 ? 86.158 -0.570 1.560 1.00 0.00 80 LYS A C 9
ATOM 16919 O O . LYS A 1 84 ? 87.110 0.037 1.107 1.00 0.00 80 LYS A O 9
ATOM 16938 N N . SER A 1 85 ? 84.933 -0.332 1.154 1.00 0.00 81 SER A N 9
ATOM 16939 C CA . SER A 1 85 ? 84.670 0.722 0.121 1.00 0.00 81 SER A CA 9
ATOM 16940 C C . SER A 1 85 ? 84.957 2.114 0.697 1.00 0.00 81 SER A C 9
ATOM 16941 O O . SER A 1 85 ? 85.380 3.010 -0.011 1.00 0.00 81 SER A O 9
ATOM 16949 N N . ALA A 1 86 ? 84.728 2.295 1.976 1.00 0.00 82 ALA A N 9
ATOM 16950 C CA . ALA A 1 86 ? 84.988 3.628 2.611 1.00 0.00 82 ALA A CA 9
ATOM 16951 C C . ALA A 1 86 ? 86.491 3.921 2.643 1.00 0.00 82 ALA A C 9
ATOM 16952 O O . ALA A 1 86 ? 86.904 5.058 2.532 1.00 0.00 82 ALA A O 9
ATOM 16959 N N . GLU A 1 87 ? 87.305 2.895 2.792 1.00 0.00 83 GLU A N 9
ATOM 16960 C CA . GLU A 1 87 ? 88.799 3.071 2.876 1.00 0.00 83 GLU A CA 9
ATOM 16961 C C . GLU A 1 87 ? 89.187 4.024 4.024 1.00 0.00 83 GLU A C 9
ATOM 16962 O O . GLU A 1 87 ? 89.545 3.580 5.100 1.00 0.00 83 GLU A O 9
ATOM 16974 N N . THR A 1 88 ? 89.120 5.319 3.810 1.00 0.00 84 THR A N 9
ATOM 16975 C CA . THR A 1 88 ? 89.491 6.285 4.892 1.00 0.00 84 THR A CA 9
ATOM 16976 C C . THR A 1 88 ? 88.309 6.484 5.846 1.00 0.00 84 THR A C 9
ATOM 16977 O O . THR A 1 88 ? 87.188 6.689 5.420 1.00 0.00 84 THR A O 9
ATOM 16988 N N . TYR A 1 89 ? 88.557 6.424 7.134 1.00 0.00 85 TYR A N 9
ATOM 16989 C CA . TYR A 1 89 ? 87.454 6.623 8.130 1.00 0.00 85 TYR A CA 9
ATOM 16990 C C . TYR A 1 89 ? 86.931 8.060 8.060 1.00 0.00 85 TYR A C 9
ATOM 16991 O O . TYR A 1 89 ? 85.740 8.301 8.145 1.00 0.00 85 TYR A O 9
ATOM 17009 N N . SER A 1 90 ? 87.817 9.015 7.904 1.00 0.00 86 SER A N 9
ATOM 17010 C CA . SER A 1 90 ? 87.385 10.441 7.795 1.00 0.00 86 SER A CA 9
ATOM 17011 C C . SER A 1 90 ? 88.319 11.203 6.847 1.00 0.00 86 SER A C 9
ATOM 17012 O O . SER A 1 90 ? 87.923 11.605 5.768 1.00 0.00 86 SER A O 9
ATOM 17020 N N . SER A 1 91 ? 89.554 11.403 7.245 1.00 0.00 87 SER A N 9
ATOM 17021 C CA . SER A 1 91 ? 90.528 12.118 6.366 1.00 0.00 87 SER A CA 9
ATOM 17022 C C . SER A 1 91 ? 91.963 11.820 6.813 1.00 0.00 87 SER A C 9
ATOM 17023 O O . SER A 1 91 ? 92.203 11.453 7.948 1.00 0.00 87 SER A O 9
ATOM 17031 N N . LYS A 1 92 ? 92.920 11.978 5.921 1.00 0.00 88 LYS A N 9
ATOM 17032 C CA . LYS A 1 92 ? 94.366 11.748 6.274 1.00 0.00 88 LYS A CA 9
ATOM 17033 C C . LYS A 1 92 ? 94.567 10.363 6.907 1.00 0.00 88 LYS A C 9
ATOM 17034 O O . LYS A 1 92 ? 94.428 10.194 8.105 1.00 0.00 88 LYS A O 9
ATOM 17053 N N . ASN A 1 93 ? 94.892 9.376 6.105 1.00 0.00 89 ASN A N 9
ATOM 17054 C CA . ASN A 1 93 ? 95.123 7.996 6.651 1.00 0.00 89 ASN A CA 9
ATOM 17055 C C . ASN A 1 93 ? 96.342 7.986 7.579 1.00 0.00 89 ASN A C 9
ATOM 17056 O O . ASN A 1 93 ? 96.376 7.270 8.563 1.00 0.00 89 ASN A O 9
ATOM 17067 N N . LYS A 1 94 ? 97.341 8.777 7.269 1.00 0.00 90 LYS A N 9
ATOM 17068 C CA . LYS A 1 94 ? 98.572 8.815 8.117 1.00 0.00 90 LYS A CA 9
ATOM 17069 C C . LYS A 1 94 ? 98.585 10.084 8.974 1.00 0.00 90 LYS A C 9
ATOM 17070 O O . LYS A 1 94 ? 98.095 11.121 8.565 1.00 0.00 90 LYS A O 9
ATOM 17089 N N . TRP A 1 95 ? 99.145 10.006 10.159 1.00 0.00 91 TRP A N 9
ATOM 17090 C CA . TRP A 1 95 ? 99.203 11.211 11.051 1.00 0.00 91 TRP A CA 9
ATOM 17091 C C . TRP A 1 95 ? 100.115 12.280 10.440 1.00 0.00 91 TRP A C 9
ATOM 17092 O O . TRP A 1 95 ? 99.802 13.457 10.462 1.00 0.00 91 TRP A O 9
ATOM 17113 N N . SER A 1 96 ? 101.239 11.876 9.898 1.00 0.00 92 SER A N 9
ATOM 17114 C CA . SER A 1 96 ? 102.173 12.856 9.264 1.00 0.00 92 SER A CA 9
ATOM 17115 C C . SER A 1 96 ? 103.143 12.132 8.325 1.00 0.00 92 SER A C 9
ATOM 17116 O O . SER A 1 96 ? 103.123 12.335 7.125 1.00 0.00 92 SER A O 9
ATOM 17124 N N . MET A 1 97 ? 103.992 11.292 8.866 1.00 0.00 93 MET A N 9
ATOM 17125 C CA . MET A 1 97 ? 104.969 10.544 8.015 1.00 0.00 93 MET A CA 9
ATOM 17126 C C . MET A 1 97 ? 105.381 9.240 8.704 1.00 0.00 93 MET A C 9
ATOM 17127 O O . MET A 1 97 ? 105.731 9.231 9.870 1.00 0.00 93 MET A O 9
ATOM 17141 N N . ASP A 1 98 ? 105.340 8.142 7.988 1.00 0.00 94 ASP A N 9
ATOM 17142 C CA . ASP A 1 98 ? 105.748 6.833 8.584 1.00 0.00 94 ASP A CA 9
ATOM 17143 C C . ASP A 1 98 ? 107.212 6.532 8.248 1.00 0.00 94 ASP A C 9
ATOM 17144 O O . ASP A 1 98 ? 107.634 6.663 7.113 1.00 0.00 94 ASP A O 9
ATOM 17153 N N . CYS A 1 99 ? 107.986 6.131 9.228 1.00 0.00 95 CYS A N 9
ATOM 17154 C CA . CYS A 1 99 ? 109.426 5.820 8.978 1.00 0.00 95 CYS A CA 9
ATOM 17155 C C . CYS A 1 99 ? 109.975 4.923 10.092 1.00 0.00 95 CYS A C 9
ATOM 17156 O O . CYS A 1 99 ? 110.640 3.937 9.832 1.00 0.00 95 CYS A O 9
ATOM 17164 N N . ASP A 1 100 ? 109.699 5.262 11.329 1.00 0.00 96 ASP A N 9
ATOM 17165 C CA . ASP A 1 100 ? 110.208 4.438 12.474 1.00 0.00 96 ASP A CA 9
ATOM 17166 C C . ASP A 1 100 ? 109.564 3.047 12.459 1.00 0.00 96 ASP A C 9
ATOM 17167 O O . ASP A 1 100 ? 110.207 2.055 12.750 1.00 0.00 96 ASP A O 9
ATOM 17176 N N . GLU A 1 101 ? 108.300 2.973 12.121 1.00 0.00 97 GLU A N 9
ATOM 17177 C CA . GLU A 1 101 ? 107.597 1.652 12.087 1.00 0.00 97 GLU A CA 9
ATOM 17178 C C . GLU A 1 101 ? 107.109 1.350 10.667 1.00 0.00 97 GLU A C 9
ATOM 17179 O O . GLU A 1 101 ? 106.698 2.239 9.944 1.00 0.00 97 GLU A O 9
ATOM 17191 N N . GLU A 1 102 ? 107.151 0.101 10.269 1.00 0.00 98 GLU A N 9
ATOM 17192 C CA . GLU A 1 102 ? 106.699 -0.269 8.889 1.00 0.00 98 GLU A CA 9
ATOM 17193 C C . GLU A 1 102 ? 105.183 -0.097 8.763 1.00 0.00 98 GLU A C 9
ATOM 17194 O O . GLU A 1 102 ? 104.689 0.406 7.770 1.00 0.00 98 GLU A O 9
ATOM 17206 N N . PHE A 1 103 ? 104.443 -0.512 9.764 1.00 0.00 99 PHE A N 9
ATOM 17207 C CA . PHE A 1 103 ? 102.954 -0.382 9.714 1.00 0.00 99 PHE A CA 9
ATOM 17208 C C . PHE A 1 103 ? 102.470 0.594 10.789 1.00 0.00 99 PHE A C 9
ATOM 17209 O O . PHE A 1 103 ? 102.847 0.495 11.942 1.00 0.00 99 PHE A O 9
ATOM 17226 N N . ASP A 1 104 ? 101.636 1.536 10.416 1.00 0.00 100 ASP A N 9
ATOM 17227 C CA . ASP A 1 104 ? 101.105 2.517 11.417 1.00 0.00 100 ASP A CA 9
ATOM 17228 C C . ASP A 1 104 ? 100.156 1.816 12.394 1.00 0.00 100 ASP A C 9
ATOM 17229 O O . ASP A 1 104 ? 100.119 2.135 13.569 1.00 0.00 100 ASP A O 9
ATOM 17238 N N . PHE A 1 105 ? 99.392 0.865 11.912 1.00 0.00 101 PHE A N 9
ATOM 17239 C CA . PHE A 1 105 ? 98.409 0.159 12.799 1.00 0.00 101 PHE A CA 9
ATOM 17240 C C . PHE A 1 105 ? 99.144 -0.679 13.851 1.00 0.00 101 PHE A C 9
ATOM 17241 O O . PHE A 1 105 ? 98.750 -0.723 15.002 1.00 0.00 101 PHE A O 9
ATOM 17258 N N . ALA A 1 106 ? 100.205 -1.342 13.461 1.00 0.00 102 ALA A N 9
ATOM 17259 C CA . ALA A 1 106 ? 100.952 -2.208 14.423 1.00 0.00 102 ALA A CA 9
ATOM 17260 C C . ALA A 1 106 ? 102.234 -1.508 14.883 1.00 0.00 102 ALA A C 9
ATOM 17261 O O . ALA A 1 106 ? 102.902 -0.849 14.108 1.00 0.00 102 ALA A O 9
ATOM 17268 N N . ALA A 1 107 ? 102.579 -1.651 16.140 1.00 0.00 103 ALA A N 9
ATOM 17269 C CA . ALA A 1 107 ? 103.822 -1.009 16.664 1.00 0.00 103 ALA A CA 9
ATOM 17270 C C . ALA A 1 107 ? 104.373 -1.812 17.846 1.00 0.00 103 ALA A C 9
ATOM 17271 O O . ALA A 1 107 ? 103.683 -2.043 18.822 1.00 0.00 103 ALA A O 9
ATOM 17278 N N . ASN A 1 108 ? 105.612 -2.238 17.761 1.00 0.00 104 ASN A N 9
ATOM 17279 C CA . ASN A 1 108 ? 106.225 -3.022 18.883 1.00 0.00 104 ASN A CA 9
ATOM 17280 C C . ASN A 1 108 ? 106.346 -2.148 20.136 1.00 0.00 104 ASN A C 9
ATOM 17281 O O . ASN A 1 108 ? 106.156 -2.612 21.245 1.00 0.00 104 ASN A O 9
ATOM 17292 N N . LEU A 1 109 ? 106.663 -0.888 19.960 1.00 0.00 105 LEU A N 9
ATOM 17293 C CA . LEU A 1 109 ? 106.786 0.035 21.129 1.00 0.00 105 LEU A CA 9
ATOM 17294 C C . LEU A 1 109 ? 105.602 1.006 21.159 1.00 0.00 105 LEU A C 9
ATOM 17295 O O . LEU A 1 109 ? 105.262 1.611 20.160 1.00 0.00 105 LEU A O 9
ATOM 17311 N N . GLU A 1 110 ? 104.973 1.154 22.301 1.00 0.00 106 GLU A N 9
ATOM 17312 C CA . GLU A 1 110 ? 103.812 2.089 22.409 1.00 0.00 106 GLU A CA 9
ATOM 17313 C C . GLU A 1 110 ? 104.276 3.447 22.944 1.00 0.00 106 GLU A C 9
ATOM 17314 O O . GLU A 1 110 ? 105.052 3.521 23.880 1.00 0.00 106 GLU A O 9
ATOM 17326 N N . LYS A 1 111 ? 103.805 4.519 22.353 1.00 0.00 107 LYS A N 9
ATOM 17327 C CA . LYS A 1 111 ? 104.214 5.882 22.814 1.00 0.00 107 LYS A CA 9
ATOM 17328 C C . LYS A 1 111 ? 103.087 6.536 23.620 1.00 0.00 107 LYS A C 9
ATOM 17329 O O . LYS A 1 111 ? 102.946 7.744 23.631 1.00 0.00 107 LYS A O 9
ATOM 17348 N N . PHE A 1 112 ? 102.282 5.741 24.298 1.00 0.00 108 PHE A N 9
ATOM 17349 C CA . PHE A 1 112 ? 101.136 6.291 25.107 1.00 0.00 108 PHE A CA 9
ATOM 17350 C C . PHE A 1 112 ? 100.263 7.229 24.259 1.00 0.00 108 PHE A C 9
ATOM 17351 O O . PHE A 1 112 ? 100.498 8.422 24.198 1.00 0.00 108 PHE A O 9
ATOM 17368 N N . ASP A 1 113 ? 99.260 6.691 23.608 1.00 0.00 109 ASP A N 9
ATOM 17369 C CA . ASP A 1 113 ? 98.361 7.536 22.764 1.00 0.00 109 ASP A CA 9
ATOM 17370 C C . ASP A 1 113 ? 96.891 7.198 23.043 1.00 0.00 109 ASP A C 9
ATOM 17371 O O . ASP A 1 113 ? 96.050 7.302 22.170 1.00 0.00 109 ASP A O 9
ATOM 17380 N N . LYS A 1 114 ? 96.582 6.797 24.253 1.00 0.00 110 LYS A N 9
ATOM 17381 C CA . LYS A 1 114 ? 95.167 6.455 24.600 1.00 0.00 110 LYS A CA 9
ATOM 17382 C C . LYS A 1 114 ? 94.808 7.027 25.973 1.00 0.00 110 LYS A C 9
ATOM 17383 O O . LYS A 1 114 ? 95.237 6.521 26.995 1.00 0.00 110 LYS A O 9
ATOM 17402 N N . LYS A 1 115 ? 94.023 8.077 26.002 1.00 0.00 111 LYS A N 9
ATOM 17403 C CA . LYS A 1 115 ? 93.621 8.688 27.305 1.00 0.00 111 LYS A CA 9
ATOM 17404 C C . LYS A 1 115 ? 92.149 9.113 27.256 1.00 0.00 111 LYS A C 9
ATOM 17405 O O . LYS A 1 115 ? 91.732 9.823 26.360 1.00 0.00 111 LYS A O 9
ATOM 17424 N N . GLN A 1 116 ? 91.366 8.683 28.216 1.00 0.00 112 GLN A N 9
ATOM 17425 C CA . GLN A 1 116 ? 89.923 9.070 28.249 1.00 0.00 112 GLN A CA 9
ATOM 17426 C C . GLN A 1 116 ? 89.680 10.102 29.356 1.00 0.00 112 GLN A C 9
ATOM 17427 O O . GLN A 1 116 ? 89.836 9.812 30.527 1.00 0.00 112 GLN A O 9
ATOM 17441 N N . VAL A 1 117 ? 89.301 11.301 28.987 1.00 0.00 113 VAL A N 9
ATOM 17442 C CA . VAL A 1 117 ? 89.064 12.373 30.008 1.00 0.00 113 VAL A CA 9
ATOM 17443 C C . VAL A 1 117 ? 87.697 13.025 29.768 1.00 0.00 113 VAL A C 9
ATOM 17444 O O . VAL A 1 117 ? 87.304 13.261 28.641 1.00 0.00 113 VAL A O 9
ATOM 17457 N N . PHE A 1 118 ? 86.976 13.317 30.825 1.00 0.00 114 PHE A N 9
ATOM 17458 C CA . PHE A 1 118 ? 85.643 13.980 30.677 1.00 0.00 114 PHE A CA 9
ATOM 17459 C C . PHE A 1 118 ? 85.681 15.382 31.292 1.00 0.00 114 PHE A C 9
ATOM 17460 O O . PHE A 1 118 ? 86.447 15.647 32.201 1.00 0.00 114 PHE A O 9
ATOM 17477 N N . ALA A 1 119 ? 84.860 16.278 30.801 1.00 0.00 115 ALA A N 9
ATOM 17478 C CA . ALA A 1 119 ? 84.839 17.668 31.350 1.00 0.00 115 ALA A CA 9
ATOM 17479 C C . ALA A 1 119 ? 83.759 17.795 32.428 1.00 0.00 115 ALA A C 9
ATOM 17480 O O . ALA A 1 119 ? 82.617 17.425 32.218 1.00 0.00 115 ALA A O 9
ATOM 17487 N N . GLU A 1 120 ? 84.113 18.315 33.579 1.00 0.00 116 GLU A N 9
ATOM 17488 C CA . GLU A 1 120 ? 83.117 18.470 34.682 1.00 0.00 116 GLU A CA 9
ATOM 17489 C C . GLU A 1 120 ? 82.856 19.955 34.953 1.00 0.00 116 GLU A C 9
ATOM 17490 O O . GLU A 1 120 ? 83.778 20.740 35.076 1.00 0.00 116 GLU A O 9
ATOM 17502 N N . PHE A 1 121 ? 81.605 20.340 35.046 1.00 0.00 117 PHE A N 9
ATOM 17503 C CA . PHE A 1 121 ? 81.268 21.775 35.299 1.00 0.00 117 PHE A CA 9
ATOM 17504 C C . PHE A 1 121 ? 80.311 21.897 36.491 1.00 0.00 117 PHE A C 9
ATOM 17505 O O . PHE A 1 121 ? 79.484 22.789 36.541 1.00 0.00 117 PHE A O 9
ATOM 17522 N N . ARG A 1 122 ? 80.421 21.007 37.449 1.00 0.00 118 ARG A N 9
ATOM 17523 C CA . ARG A 1 122 ? 79.511 21.054 38.642 1.00 0.00 118 ARG A CA 9
ATOM 17524 C C . ARG A 1 122 ? 79.741 22.344 39.439 1.00 0.00 118 ARG A C 9
ATOM 17525 O O . ARG A 1 122 ? 78.811 22.935 39.957 1.00 0.00 118 ARG A O 9
ATOM 17546 N N . GLU A 1 123 ? 80.974 22.779 39.537 1.00 0.00 119 GLU A N 9
ATOM 17547 C CA . GLU A 1 123 ? 81.281 24.028 40.301 1.00 0.00 119 GLU A CA 9
ATOM 17548 C C . GLU A 1 123 ? 81.649 25.160 39.338 1.00 0.00 119 GLU A C 9
ATOM 17549 O O . GLU A 1 123 ? 82.141 24.923 38.251 1.00 0.00 119 GLU A O 9
ATOM 17561 N N . LYS A 1 124 ? 81.411 26.387 39.735 1.00 0.00 120 LYS A N 9
ATOM 17562 C CA . LYS A 1 124 ? 81.744 27.547 38.852 1.00 0.00 120 LYS A CA 9
ATOM 17563 C C . LYS A 1 124 ? 83.112 28.122 39.229 1.00 0.00 120 LYS A C 9
ATOM 17564 O O . LYS A 1 124 ? 83.490 28.135 40.386 1.00 0.00 120 LYS A O 9
ATOM 17583 N N . ASP A 1 125 ? 83.853 28.598 38.257 1.00 0.00 121 ASP A N 9
ATOM 17584 C CA . ASP A 1 125 ? 85.201 29.176 38.545 1.00 0.00 121 ASP A CA 9
ATOM 17585 C C . ASP A 1 125 ? 85.639 30.094 37.399 1.00 0.00 121 ASP A C 9
ATOM 17586 O O . ASP A 1 125 ? 84.802 30.415 36.571 1.00 0.00 121 ASP A O 9
ATOM 17596 N N . GLY A 1 1 ? 115.945 14.568 1.925 1.00 0.00 -3 GLY A N 10
ATOM 17597 C CA . GLY A 1 1 ? 117.155 14.436 1.065 1.00 0.00 -3 GLY A CA 10
ATOM 17598 C C . GLY A 1 1 ? 116.812 13.610 -0.178 1.00 0.00 -3 GLY A C 10
ATOM 17599 O O . GLY A 1 1 ? 116.528 12.430 -0.088 1.00 0.00 -3 GLY A O 10
ATOM 17605 N N . ALA A 1 2 ? 116.838 14.226 -1.336 1.00 0.00 -2 ALA A N 10
ATOM 17606 C CA . ALA A 1 2 ? 116.519 13.484 -2.600 1.00 0.00 -2 ALA A CA 10
ATOM 17607 C C . ALA A 1 2 ? 117.596 12.433 -2.893 1.00 0.00 -2 ALA A C 10
ATOM 17608 O O . ALA A 1 2 ? 117.322 11.406 -3.489 1.00 0.00 -2 ALA A O 10
ATOM 17615 N N . MET A 1 3 ? 118.817 12.682 -2.479 1.00 0.00 -1 MET A N 10
ATOM 17616 C CA . MET A 1 3 ? 119.927 11.704 -2.739 1.00 0.00 -1 MET A CA 10
ATOM 17617 C C . MET A 1 3 ? 119.635 10.364 -2.050 1.00 0.00 -1 MET A C 10
ATOM 17618 O O . MET A 1 3 ? 119.959 9.310 -2.568 1.00 0.00 -1 MET A O 10
ATOM 17632 N N . GLY A 1 4 ? 119.028 10.404 -0.890 1.00 0.00 0 GLY A N 10
ATOM 17633 C CA . GLY A 1 4 ? 118.693 9.141 -0.166 1.00 0.00 0 GLY A CA 10
ATOM 17634 C C . GLY A 1 4 ? 117.292 8.676 -0.571 1.00 0.00 0 GLY A C 10
ATOM 17635 O O . GLY A 1 4 ? 116.398 9.480 -0.766 1.00 0.00 0 GLY A O 10
ATOM 17639 N N . MET A 1 5 ? 117.097 7.385 -0.697 1.00 0.00 1 MET A N 10
ATOM 17640 C CA . MET A 1 5 ? 115.755 6.853 -1.086 1.00 0.00 1 MET A CA 10
ATOM 17641 C C . MET A 1 5 ? 115.250 5.868 -0.028 1.00 0.00 1 MET A C 10
ATOM 17642 O O . MET A 1 5 ? 116.021 5.141 0.570 1.00 0.00 1 MET A O 10
ATOM 17656 N N . SER A 1 6 ? 113.959 5.844 0.205 1.00 0.00 2 SER A N 10
ATOM 17657 C CA . SER A 1 6 ? 113.386 4.904 1.217 1.00 0.00 2 SER A CA 10
ATOM 17658 C C . SER A 1 6 ? 112.261 4.074 0.591 1.00 0.00 2 SER A C 10
ATOM 17659 O O . SER A 1 6 ? 111.601 4.509 -0.333 1.00 0.00 2 SER A O 10
ATOM 17667 N N . VAL A 1 7 ? 112.043 2.883 1.093 1.00 0.00 3 VAL A N 10
ATOM 17668 C CA . VAL A 1 7 ? 110.958 2.007 0.536 1.00 0.00 3 VAL A CA 10
ATOM 17669 C C . VAL A 1 7 ? 109.581 2.630 0.817 1.00 0.00 3 VAL A C 10
ATOM 17670 O O . VAL A 1 7 ? 108.653 2.470 0.048 1.00 0.00 3 VAL A O 10
ATOM 17683 N N . ALA A 1 8 ? 109.450 3.340 1.915 1.00 0.00 4 ALA A N 10
ATOM 17684 C CA . ALA A 1 8 ? 108.129 3.963 2.267 1.00 0.00 4 ALA A CA 10
ATOM 17685 C C . ALA A 1 8 ? 107.706 4.977 1.195 1.00 0.00 4 ALA A C 10
ATOM 17686 O O . ALA A 1 8 ? 106.529 5.179 0.958 1.00 0.00 4 ALA A O 10
ATOM 17693 N N . ASP A 1 9 ? 108.657 5.610 0.548 1.00 0.00 5 ASP A N 10
ATOM 17694 C CA . ASP A 1 9 ? 108.315 6.604 -0.522 1.00 0.00 5 ASP A CA 10
ATOM 17695 C C . ASP A 1 9 ? 107.617 5.908 -1.696 1.00 0.00 5 ASP A C 10
ATOM 17696 O O . ASP A 1 9 ? 106.675 6.429 -2.264 1.00 0.00 5 ASP A O 10
ATOM 17705 N N . PHE A 1 10 ? 108.077 4.734 -2.059 1.00 0.00 6 PHE A N 10
ATOM 17706 C CA . PHE A 1 10 ? 107.429 3.983 -3.182 1.00 0.00 6 PHE A CA 10
ATOM 17707 C C . PHE A 1 10 ? 106.124 3.336 -2.707 1.00 0.00 6 PHE A C 10
ATOM 17708 O O . PHE A 1 10 ? 105.192 3.172 -3.473 1.00 0.00 6 PHE A O 10
ATOM 17725 N N . TYR A 1 11 ? 106.052 2.969 -1.447 1.00 0.00 7 TYR A N 10
ATOM 17726 C CA . TYR A 1 11 ? 104.789 2.370 -0.902 1.00 0.00 7 TYR A CA 10
ATOM 17727 C C . TYR A 1 11 ? 103.670 3.416 -0.897 1.00 0.00 7 TYR A C 10
ATOM 17728 O O . TYR A 1 11 ? 103.848 4.523 -0.422 1.00 0.00 7 TYR A O 10
ATOM 17746 N N . GLY A 1 12 ? 102.522 3.069 -1.422 1.00 0.00 8 GLY A N 10
ATOM 17747 C CA . GLY A 1 12 ? 101.398 4.051 -1.505 1.00 0.00 8 GLY A CA 10
ATOM 17748 C C . GLY A 1 12 ? 101.524 4.911 -2.775 1.00 0.00 8 GLY A C 10
ATOM 17749 O O . GLY A 1 12 ? 100.682 5.750 -3.037 1.00 0.00 8 GLY A O 10
ATOM 17753 N N . SER A 1 13 ? 102.562 4.718 -3.561 1.00 0.00 9 SER A N 10
ATOM 17754 C CA . SER A 1 13 ? 102.734 5.539 -4.801 1.00 0.00 9 SER A CA 10
ATOM 17755 C C . SER A 1 13 ? 101.986 4.891 -5.968 1.00 0.00 9 SER A C 10
ATOM 17756 O O . SER A 1 13 ? 101.957 3.681 -6.098 1.00 0.00 9 SER A O 10
ATOM 17764 N N . ASN A 1 14 ? 101.384 5.688 -6.817 1.00 0.00 10 ASN A N 10
ATOM 17765 C CA . ASN A 1 14 ? 100.662 5.125 -7.998 1.00 0.00 10 ASN A CA 10
ATOM 17766 C C . ASN A 1 14 ? 101.592 5.093 -9.212 1.00 0.00 10 ASN A C 10
ATOM 17767 O O . ASN A 1 14 ? 102.013 6.121 -9.712 1.00 0.00 10 ASN A O 10
ATOM 17778 N N . VAL A 1 15 ? 101.909 3.915 -9.685 1.00 0.00 11 VAL A N 10
ATOM 17779 C CA . VAL A 1 15 ? 102.801 3.785 -10.878 1.00 0.00 11 VAL A CA 10
ATOM 17780 C C . VAL A 1 15 ? 102.148 2.863 -11.910 1.00 0.00 11 VAL A C 10
ATOM 17781 O O . VAL A 1 15 ? 101.253 2.103 -11.584 1.00 0.00 11 VAL A O 10
ATOM 17794 N N . GLU A 1 16 ? 102.582 2.920 -13.146 1.00 0.00 12 GLU A N 10
ATOM 17795 C CA . GLU A 1 16 ? 102.087 1.944 -14.159 1.00 0.00 12 GLU A CA 10
ATOM 17796 C C . GLU A 1 16 ? 103.262 1.121 -14.691 1.00 0.00 12 GLU A C 10
ATOM 17797 O O . GLU A 1 16 ? 104.367 1.612 -14.806 1.00 0.00 12 GLU A O 10
ATOM 17809 N N . VAL A 1 17 ? 103.029 -0.126 -15.008 1.00 0.00 13 VAL A N 10
ATOM 17810 C CA . VAL A 1 17 ? 104.125 -0.986 -15.544 1.00 0.00 13 VAL A CA 10
ATOM 17811 C C . VAL A 1 17 ? 103.624 -1.775 -16.755 1.00 0.00 13 VAL A C 10
ATOM 17812 O O . VAL A 1 17 ? 102.487 -2.211 -16.786 1.00 0.00 13 VAL A O 10
ATOM 17825 N N . LEU A 1 18 ? 104.456 -1.961 -17.747 1.00 0.00 14 LEU A N 10
ATOM 17826 C CA . LEU A 1 18 ? 104.098 -2.927 -18.828 1.00 0.00 14 LEU A CA 10
ATOM 17827 C C . LEU A 1 18 ? 104.676 -4.293 -18.496 1.00 0.00 14 LEU A C 10
ATOM 17828 O O . LEU A 1 18 ? 105.814 -4.403 -18.077 1.00 0.00 14 LEU A O 10
ATOM 17844 N N . LEU A 1 19 ? 103.906 -5.328 -18.676 1.00 0.00 15 LEU A N 10
ATOM 17845 C CA . LEU A 1 19 ? 104.455 -6.702 -18.488 1.00 0.00 15 LEU A CA 10
ATOM 17846 C C . LEU A 1 19 ? 105.085 -7.195 -19.792 1.00 0.00 15 LEU A C 10
ATOM 17847 O O . LEU A 1 19 ? 104.995 -6.548 -20.819 1.00 0.00 15 LEU A O 10
ATOM 17863 N N . ASN A 1 20 ? 105.723 -8.338 -19.749 1.00 0.00 16 ASN A N 10
ATOM 17864 C CA . ASN A 1 20 ? 106.453 -8.861 -20.961 1.00 0.00 16 ASN A CA 10
ATOM 17865 C C . ASN A 1 20 ? 105.510 -9.048 -22.163 1.00 0.00 16 ASN A C 10
ATOM 17866 O O . ASN A 1 20 ? 105.961 -9.199 -23.283 1.00 0.00 16 ASN A O 10
ATOM 17877 N N . ASN A 1 21 ? 104.216 -9.040 -21.945 1.00 0.00 17 ASN A N 10
ATOM 17878 C CA . ASN A 1 21 ? 103.258 -9.195 -23.087 1.00 0.00 17 ASN A CA 10
ATOM 17879 C C . ASN A 1 21 ? 102.770 -7.823 -23.589 1.00 0.00 17 ASN A C 10
ATOM 17880 O O . ASN A 1 21 ? 101.719 -7.726 -24.195 1.00 0.00 17 ASN A O 10
ATOM 17891 N N . ASP A 1 22 ? 103.521 -6.763 -23.341 1.00 0.00 18 ASP A N 10
ATOM 17892 C CA . ASP A 1 22 ? 103.165 -5.406 -23.888 1.00 0.00 18 ASP A CA 10
ATOM 17893 C C . ASP A 1 22 ? 101.764 -4.983 -23.424 1.00 0.00 18 ASP A C 10
ATOM 17894 O O . ASP A 1 22 ? 101.099 -4.202 -24.079 1.00 0.00 18 ASP A O 10
ATOM 17903 N N . SER A 1 23 ? 101.314 -5.495 -22.300 1.00 0.00 19 SER A N 10
ATOM 17904 C CA . SER A 1 23 ? 100.050 -4.985 -21.692 1.00 0.00 19 SER A CA 10
ATOM 17905 C C . SER A 1 23 ? 100.388 -4.079 -20.510 1.00 0.00 19 SER A C 10
ATOM 17906 O O . SER A 1 23 ? 101.357 -4.306 -19.807 1.00 0.00 19 SER A O 10
ATOM 17914 N N . LYS A 1 24 ? 99.603 -3.056 -20.283 1.00 0.00 20 LYS A N 10
ATOM 17915 C CA . LYS A 1 24 ? 99.956 -2.061 -19.224 1.00 0.00 20 LYS A CA 10
ATOM 17916 C C . LYS A 1 24 ? 98.996 -2.170 -18.031 1.00 0.00 20 LYS A C 10
ATOM 17917 O O . LYS A 1 24 ? 97.810 -2.395 -18.195 1.00 0.00 20 LYS A O 10
ATOM 17936 N N . ALA A 1 25 ? 99.509 -2.010 -16.836 1.00 0.00 21 ALA A N 10
ATOM 17937 C CA . ALA A 1 25 ? 98.630 -1.989 -15.626 1.00 0.00 21 ALA A CA 10
ATOM 17938 C C . ALA A 1 25 ? 99.096 -0.892 -14.664 1.00 0.00 21 ALA A C 10
ATOM 17939 O O . ALA A 1 25 ? 100.281 -0.657 -14.511 1.00 0.00 21 ALA A O 10
ATOM 17946 N N . ARG A 1 26 ? 98.173 -0.219 -14.016 1.00 0.00 22 ARG A N 10
ATOM 17947 C CA . ARG A 1 26 ? 98.557 0.911 -13.113 1.00 0.00 22 ARG A CA 10
ATOM 17948 C C . ARG A 1 26 ? 97.760 0.856 -11.809 1.00 0.00 22 ARG A C 10
ATOM 17949 O O . ARG A 1 26 ? 96.603 0.480 -11.797 1.00 0.00 22 ARG A O 10
ATOM 17970 N N . GLY A 1 27 ? 98.378 1.230 -10.716 1.00 0.00 23 GLY A N 10
ATOM 17971 C CA . GLY A 1 27 ? 97.666 1.224 -9.401 1.00 0.00 23 GLY A CA 10
ATOM 17972 C C . GLY A 1 27 ? 98.631 1.676 -8.303 1.00 0.00 23 GLY A C 10
ATOM 17973 O O . GLY A 1 27 ? 99.750 2.067 -8.579 1.00 0.00 23 GLY A O 10
ATOM 17977 N N . VAL A 1 28 ? 98.207 1.623 -7.063 1.00 0.00 24 VAL A N 10
ATOM 17978 C CA . VAL A 1 28 ? 99.084 2.094 -5.943 1.00 0.00 24 VAL A CA 10
ATOM 17979 C C . VAL A 1 28 ? 99.940 0.929 -5.432 1.00 0.00 24 VAL A C 10
ATOM 17980 O O . VAL A 1 28 ? 99.490 -0.197 -5.364 1.00 0.00 24 VAL A O 10
ATOM 17993 N N . ILE A 1 29 ? 101.170 1.200 -5.075 1.00 0.00 25 ILE A N 10
ATOM 17994 C CA . ILE A 1 29 ? 102.078 0.108 -4.593 1.00 0.00 25 ILE A CA 10
ATOM 17995 C C . ILE A 1 29 ? 101.828 -0.162 -3.103 1.00 0.00 25 ILE A C 10
ATOM 17996 O O . ILE A 1 29 ? 101.629 0.752 -2.325 1.00 0.00 25 ILE A O 10
ATOM 18012 N N . THR A 1 30 ? 101.836 -1.415 -2.707 1.00 0.00 26 THR A N 10
ATOM 18013 C CA . THR A 1 30 ? 101.597 -1.754 -1.270 1.00 0.00 26 THR A CA 10
ATOM 18014 C C . THR A 1 30 ? 102.736 -2.605 -0.696 1.00 0.00 26 THR A C 10
ATOM 18015 O O . THR A 1 30 ? 103.097 -2.452 0.457 1.00 0.00 26 THR A O 10
ATOM 18026 N N . ASN A 1 31 ? 103.310 -3.498 -1.477 1.00 0.00 27 ASN A N 10
ATOM 18027 C CA . ASN A 1 31 ? 104.320 -4.445 -0.905 1.00 0.00 27 ASN A CA 10
ATOM 18028 C C . ASN A 1 31 ? 105.528 -4.586 -1.833 1.00 0.00 27 ASN A C 10
ATOM 18029 O O . ASN A 1 31 ? 105.405 -4.532 -3.041 1.00 0.00 27 ASN A O 10
ATOM 18040 N N . PHE A 1 32 ? 106.696 -4.764 -1.265 1.00 0.00 28 PHE A N 10
ATOM 18041 C CA . PHE A 1 32 ? 107.909 -5.065 -2.081 1.00 0.00 28 PHE A CA 10
ATOM 18042 C C . PHE A 1 32 ? 108.869 -5.940 -1.271 1.00 0.00 28 PHE A C 10
ATOM 18043 O O . PHE A 1 32 ? 109.212 -5.619 -0.147 1.00 0.00 28 PHE A O 10
ATOM 18060 N N . ASP A 1 33 ? 109.305 -7.038 -1.835 1.00 0.00 29 ASP A N 10
ATOM 18061 C CA . ASP A 1 33 ? 110.182 -7.985 -1.080 1.00 0.00 29 ASP A CA 10
ATOM 18062 C C . ASP A 1 33 ? 111.503 -8.177 -1.826 1.00 0.00 29 ASP A C 10
ATOM 18063 O O . ASP A 1 33 ? 111.521 -8.622 -2.957 1.00 0.00 29 ASP A O 10
ATOM 18072 N N . SER A 1 34 ? 112.604 -7.844 -1.196 1.00 0.00 30 SER A N 10
ATOM 18073 C CA . SER A 1 34 ? 113.933 -7.954 -1.879 1.00 0.00 30 SER A CA 10
ATOM 18074 C C . SER A 1 34 ? 114.297 -9.423 -2.130 1.00 0.00 30 SER A C 10
ATOM 18075 O O . SER A 1 34 ? 114.972 -9.743 -3.090 1.00 0.00 30 SER A O 10
ATOM 18083 N N . SER A 1 35 ? 113.855 -10.317 -1.273 1.00 0.00 31 SER A N 10
ATOM 18084 C CA . SER A 1 35 ? 114.257 -11.758 -1.400 1.00 0.00 31 SER A CA 10
ATOM 18085 C C . SER A 1 35 ? 113.788 -12.340 -2.741 1.00 0.00 31 SER A C 10
ATOM 18086 O O . SER A 1 35 ? 114.572 -12.893 -3.489 1.00 0.00 31 SER A O 10
ATOM 18094 N N . ASN A 1 36 ? 112.518 -12.217 -3.043 1.00 0.00 32 ASN A N 10
ATOM 18095 C CA . ASN A 1 36 ? 111.989 -12.759 -4.336 1.00 0.00 32 ASN A CA 10
ATOM 18096 C C . ASN A 1 36 ? 111.501 -11.630 -5.260 1.00 0.00 32 ASN A C 10
ATOM 18097 O O . ASN A 1 36 ? 110.936 -11.888 -6.306 1.00 0.00 32 ASN A O 10
ATOM 18108 N N . SER A 1 37 ? 111.713 -10.381 -4.886 1.00 0.00 33 SER A N 10
ATOM 18109 C CA . SER A 1 37 ? 111.240 -9.222 -5.724 1.00 0.00 33 SER A CA 10
ATOM 18110 C C . SER A 1 37 ? 109.750 -9.370 -6.074 1.00 0.00 33 SER A C 10
ATOM 18111 O O . SER A 1 37 ? 109.384 -9.562 -7.221 1.00 0.00 33 SER A O 10
ATOM 18119 N N . ILE A 1 38 ? 108.892 -9.281 -5.086 1.00 0.00 34 ILE A N 10
ATOM 18120 C CA . ILE A 1 38 ? 107.423 -9.435 -5.338 1.00 0.00 34 ILE A CA 10
ATOM 18121 C C . ILE A 1 38 ? 106.706 -8.113 -5.039 1.00 0.00 34 ILE A C 10
ATOM 18122 O O . ILE A 1 38 ? 106.959 -7.478 -4.032 1.00 0.00 34 ILE A O 10
ATOM 18138 N N . LEU A 1 39 ? 105.815 -7.701 -5.908 1.00 0.00 35 LEU A N 10
ATOM 18139 C CA . LEU A 1 39 ? 105.162 -6.363 -5.752 1.00 0.00 35 LEU A CA 10
ATOM 18140 C C . LEU A 1 39 ? 103.639 -6.508 -5.773 1.00 0.00 35 LEU A C 10
ATOM 18141 O O . LEU A 1 39 ? 103.073 -7.056 -6.701 1.00 0.00 35 LEU A O 10
ATOM 18157 N N . GLN A 1 40 ? 102.978 -6.019 -4.754 1.00 0.00 36 GLN A N 10
ATOM 18158 C CA . GLN A 1 40 ? 101.487 -6.002 -4.757 1.00 0.00 36 GLN A CA 10
ATOM 18159 C C . GLN A 1 40 ? 100.986 -4.594 -5.084 1.00 0.00 36 GLN A C 10
ATOM 18160 O O . GLN A 1 40 ? 101.413 -3.624 -4.483 1.00 0.00 36 GLN A O 10
ATOM 18174 N N . LEU A 1 41 ? 100.087 -4.480 -6.032 1.00 0.00 37 LEU A N 10
ATOM 18175 C CA . LEU A 1 41 ? 99.526 -3.141 -6.387 1.00 0.00 37 LEU A CA 10
ATOM 18176 C C . LEU A 1 41 ? 98.058 -3.060 -5.965 1.00 0.00 37 LEU A C 10
ATOM 18177 O O . LEU A 1 41 ? 97.239 -3.853 -6.391 1.00 0.00 37 LEU A O 10
ATOM 18193 N N . ARG A 1 42 ? 97.725 -2.108 -5.131 1.00 0.00 38 ARG A N 10
ATOM 18194 C CA . ARG A 1 42 ? 96.295 -1.911 -4.741 1.00 0.00 38 ARG A CA 10
ATOM 18195 C C . ARG A 1 42 ? 95.674 -0.799 -5.592 1.00 0.00 38 ARG A C 10
ATOM 18196 O O . ARG A 1 42 ? 96.166 0.313 -5.627 1.00 0.00 38 ARG A O 10
ATOM 18217 N N . LEU A 1 43 ? 94.596 -1.096 -6.275 1.00 0.00 39 LEU A N 10
ATOM 18218 C CA . LEU A 1 43 ? 94.009 -0.108 -7.230 1.00 0.00 39 LEU A CA 10
ATOM 18219 C C . LEU A 1 43 ? 92.782 0.577 -6.618 1.00 0.00 39 LEU A C 10
ATOM 18220 O O . LEU A 1 43 ? 92.070 -0.002 -5.815 1.00 0.00 39 LEU A O 10
ATOM 18236 N N . ALA A 1 44 ? 92.534 1.808 -7.006 1.00 0.00 40 ALA A N 10
ATOM 18237 C CA . ALA A 1 44 ? 91.438 2.615 -6.369 1.00 0.00 40 ALA A CA 10
ATOM 18238 C C . ALA A 1 44 ? 90.053 1.992 -6.615 1.00 0.00 40 ALA A C 10
ATOM 18239 O O . ALA A 1 44 ? 89.072 2.417 -6.028 1.00 0.00 40 ALA A O 10
ATOM 18246 N N . ASN A 1 45 ? 89.954 0.997 -7.468 1.00 0.00 41 ASN A N 10
ATOM 18247 C CA . ASN A 1 45 ? 88.645 0.293 -7.669 1.00 0.00 41 ASN A CA 10
ATOM 18248 C C . ASN A 1 45 ? 88.454 -0.827 -6.626 1.00 0.00 41 ASN A C 10
ATOM 18249 O O . ASN A 1 45 ? 87.823 -1.829 -6.908 1.00 0.00 41 ASN A O 10
ATOM 18260 N N . ASP A 1 46 ? 88.995 -0.675 -5.423 1.00 0.00 42 ASP A N 10
ATOM 18261 C CA . ASP A 1 46 ? 88.798 -1.701 -4.340 1.00 0.00 42 ASP A CA 10
ATOM 18262 C C . ASP A 1 46 ? 89.303 -3.074 -4.806 1.00 0.00 42 ASP A C 10
ATOM 18263 O O . ASP A 1 46 ? 88.804 -4.099 -4.378 1.00 0.00 42 ASP A O 10
ATOM 18272 N N . SER A 1 47 ? 90.288 -3.100 -5.680 1.00 0.00 43 SER A N 10
ATOM 18273 C CA . SER A 1 47 ? 90.858 -4.406 -6.134 1.00 0.00 43 SER A CA 10
ATOM 18274 C C . SER A 1 47 ? 92.356 -4.461 -5.827 1.00 0.00 43 SER A C 10
ATOM 18275 O O . SER A 1 47 ? 93.058 -3.477 -5.957 1.00 0.00 43 SER A O 10
ATOM 18283 N N . THR A 1 48 ? 92.846 -5.608 -5.422 1.00 0.00 44 THR A N 10
ATOM 18284 C CA . THR A 1 48 ? 94.302 -5.744 -5.106 1.00 0.00 44 THR A CA 10
ATOM 18285 C C . THR A 1 48 ? 94.899 -6.940 -5.857 1.00 0.00 44 THR A C 10
ATOM 18286 O O . THR A 1 48 ? 94.250 -7.955 -6.034 1.00 0.00 44 THR A O 10
ATOM 18297 N N . LYS A 1 49 ? 96.128 -6.824 -6.297 1.00 0.00 45 LYS A N 10
ATOM 18298 C CA . LYS A 1 49 ? 96.764 -7.936 -7.064 1.00 0.00 45 LYS A CA 10
ATOM 18299 C C . LYS A 1 49 ? 98.238 -8.082 -6.679 1.00 0.00 45 LYS A C 10
ATOM 18300 O O . LYS A 1 49 ? 98.929 -7.105 -6.455 1.00 0.00 45 LYS A O 10
ATOM 18319 N N . SER A 1 50 ? 98.717 -9.299 -6.602 1.00 0.00 46 SER A N 10
ATOM 18320 C CA . SER A 1 50 ? 100.159 -9.530 -6.286 1.00 0.00 46 SER A CA 10
ATOM 18321 C C . SER A 1 50 ? 100.892 -10.037 -7.531 1.00 0.00 46 SER A C 10
ATOM 18322 O O . SER A 1 50 ? 100.567 -11.081 -8.067 1.00 0.00 46 SER A O 10
ATOM 18330 N N . ILE A 1 51 ? 101.877 -9.305 -7.993 1.00 0.00 47 ILE A N 10
ATOM 18331 C CA . ILE A 1 51 ? 102.616 -9.717 -9.225 1.00 0.00 47 ILE A CA 10
ATOM 18332 C C . ILE A 1 51 ? 104.122 -9.675 -8.955 1.00 0.00 47 ILE A C 10
ATOM 18333 O O . ILE A 1 51 ? 104.636 -8.704 -8.432 1.00 0.00 47 ILE A O 10
ATOM 18349 N N . VAL A 1 52 ? 104.829 -10.721 -9.308 1.00 0.00 48 VAL A N 10
ATOM 18350 C CA . VAL A 1 52 ? 106.310 -10.732 -9.094 1.00 0.00 48 VAL A CA 10
ATOM 18351 C C . VAL A 1 52 ? 106.972 -9.781 -10.098 1.00 0.00 48 VAL A C 10
ATOM 18352 O O . VAL A 1 52 ? 106.614 -9.747 -11.258 1.00 0.00 48 VAL A O 10
ATOM 18365 N N . THR A 1 53 ? 107.936 -9.014 -9.655 1.00 0.00 49 THR A N 10
ATOM 18366 C CA . THR A 1 53 ? 108.527 -7.947 -10.529 1.00 0.00 49 THR A CA 10
ATOM 18367 C C . THR A 1 53 ? 109.189 -8.547 -11.774 1.00 0.00 49 THR A C 10
ATOM 18368 O O . THR A 1 53 ? 109.328 -7.883 -12.783 1.00 0.00 49 THR A O 10
ATOM 18379 N N . LYS A 1 54 ? 109.602 -9.790 -11.714 1.00 0.00 50 LYS A N 10
ATOM 18380 C CA . LYS A 1 54 ? 110.341 -10.404 -12.870 1.00 0.00 50 LYS A CA 10
ATOM 18381 C C . LYS A 1 54 ? 109.505 -10.328 -14.155 1.00 0.00 50 LYS A C 10
ATOM 18382 O O . LYS A 1 54 ? 110.043 -10.338 -15.247 1.00 0.00 50 LYS A O 10
ATOM 18401 N N . ASP A 1 55 ? 108.202 -10.254 -14.034 1.00 0.00 51 ASP A N 10
ATOM 18402 C CA . ASP A 1 55 ? 107.347 -10.088 -15.253 1.00 0.00 51 ASP A CA 10
ATOM 18403 C C . ASP A 1 55 ? 107.169 -8.601 -15.616 1.00 0.00 51 ASP A C 10
ATOM 18404 O O . ASP A 1 55 ? 106.365 -8.265 -16.466 1.00 0.00 51 ASP A O 10
ATOM 18413 N N . ILE A 1 56 ? 107.907 -7.710 -14.984 1.00 0.00 52 ILE A N 10
ATOM 18414 C CA . ILE A 1 56 ? 107.858 -6.267 -15.395 1.00 0.00 52 ILE A CA 10
ATOM 18415 C C . ILE A 1 56 ? 108.709 -6.055 -16.652 1.00 0.00 52 ILE A C 10
ATOM 18416 O O . ILE A 1 56 ? 109.920 -6.182 -16.620 1.00 0.00 52 ILE A O 10
ATOM 18432 N N . LYS A 1 57 ? 108.077 -5.734 -17.752 1.00 0.00 53 LYS A N 10
ATOM 18433 C CA . LYS A 1 57 ? 108.846 -5.327 -18.971 1.00 0.00 53 LYS A CA 10
ATOM 18434 C C . LYS A 1 57 ? 109.283 -3.865 -18.850 1.00 0.00 53 LYS A C 10
ATOM 18435 O O . LYS A 1 57 ? 110.388 -3.510 -19.219 1.00 0.00 53 LYS A O 10
ATOM 18454 N N . ASP A 1 58 ? 108.424 -3.016 -18.334 1.00 0.00 54 ASP A N 10
ATOM 18455 C CA . ASP A 1 58 ? 108.752 -1.549 -18.283 1.00 0.00 54 ASP A CA 10
ATOM 18456 C C . ASP A 1 58 ? 108.004 -0.861 -17.139 1.00 0.00 54 ASP A C 10
ATOM 18457 O O . ASP A 1 58 ? 106.908 -1.249 -16.786 1.00 0.00 54 ASP A O 10
ATOM 18466 N N . LEU A 1 59 ? 108.592 0.164 -16.564 1.00 0.00 55 LEU A N 10
ATOM 18467 C CA . LEU A 1 59 ? 107.960 0.845 -15.391 1.00 0.00 55 LEU A CA 10
ATOM 18468 C C . LEU A 1 59 ? 107.845 2.354 -15.628 1.00 0.00 55 LEU A C 10
ATOM 18469 O O . LEU A 1 59 ? 108.706 2.962 -16.238 1.00 0.00 55 LEU A O 10
ATOM 18485 N N . ARG A 1 60 ? 106.783 2.958 -15.150 1.00 0.00 56 ARG A N 10
ATOM 18486 C CA . ARG A 1 60 ? 106.685 4.449 -15.161 1.00 0.00 56 ARG A CA 10
ATOM 18487 C C . ARG A 1 60 ? 105.895 4.931 -13.936 1.00 0.00 56 ARG A C 10
ATOM 18488 O O . ARG A 1 60 ? 105.142 4.180 -13.343 1.00 0.00 56 ARG A O 10
ATOM 18509 N N . ILE A 1 61 ? 106.063 6.174 -13.557 1.00 0.00 57 ILE A N 10
ATOM 18510 C CA . ILE A 1 61 ? 105.248 6.741 -12.437 1.00 0.00 57 ILE A CA 10
ATOM 18511 C C . ILE A 1 61 ? 104.328 7.836 -12.987 1.00 0.00 57 ILE A C 10
ATOM 18512 O O . ILE A 1 61 ? 104.767 8.728 -13.689 1.00 0.00 57 ILE A O 10
ATOM 18528 N N . LEU A 1 62 ? 103.057 7.774 -12.669 1.00 0.00 58 LEU A N 10
ATOM 18529 C CA . LEU A 1 62 ? 102.084 8.745 -13.263 1.00 0.00 58 LEU A CA 10
ATOM 18530 C C . LEU A 1 62 ? 102.083 10.054 -12.453 1.00 0.00 58 LEU A C 10
ATOM 18531 O O . LEU A 1 62 ? 102.301 10.027 -11.256 1.00 0.00 58 LEU A O 10
ATOM 18547 N N . PRO A 1 63 ? 101.837 11.163 -13.127 1.00 0.00 59 PRO A N 10
ATOM 18548 C CA . PRO A 1 63 ? 101.829 12.480 -12.436 1.00 0.00 59 PRO A CA 10
ATOM 18549 C C . PRO A 1 63 ? 100.599 12.599 -11.531 1.00 0.00 59 PRO A C 10
ATOM 18550 O O . PRO A 1 63 ? 99.720 11.756 -11.553 1.00 0.00 59 PRO A O 10
ATOM 18561 N N . LYS A 1 64 ? 100.535 13.640 -10.737 1.00 0.00 60 LYS A N 10
ATOM 18562 C CA . LYS A 1 64 ? 99.347 13.843 -9.846 1.00 0.00 60 LYS A CA 10
ATOM 18563 C C . LYS A 1 64 ? 98.115 14.191 -10.687 1.00 0.00 60 LYS A C 10
ATOM 18564 O O . LYS A 1 64 ? 98.193 14.969 -11.618 1.00 0.00 60 LYS A O 10
ATOM 18583 N N . ASN A 1 65 ? 96.981 13.617 -10.361 1.00 0.00 61 ASN A N 10
ATOM 18584 C CA . ASN A 1 65 ? 95.743 13.883 -11.157 1.00 0.00 61 ASN A CA 10
ATOM 18585 C C . ASN A 1 65 ? 94.920 14.996 -10.503 1.00 0.00 61 ASN A C 10
ATOM 18586 O O . ASN A 1 65 ? 94.629 14.950 -9.322 1.00 0.00 61 ASN A O 10
ATOM 18597 N N . GLU A 1 66 ? 94.547 15.994 -11.268 1.00 0.00 62 GLU A N 10
ATOM 18598 C CA . GLU A 1 66 ? 93.723 17.111 -10.710 1.00 0.00 62 GLU A CA 10
ATOM 18599 C C . GLU A 1 66 ? 92.247 16.918 -11.074 1.00 0.00 62 GLU A C 10
ATOM 18600 O O . GLU A 1 66 ? 91.510 17.873 -11.233 1.00 0.00 62 GLU A O 10
ATOM 18612 N N . ILE A 1 67 ? 91.808 15.683 -11.208 1.00 0.00 63 ILE A N 10
ATOM 18613 C CA . ILE A 1 67 ? 90.379 15.395 -11.588 1.00 0.00 63 ILE A CA 10
ATOM 18614 C C . ILE A 1 67 ? 90.001 16.147 -12.874 1.00 0.00 63 ILE A C 10
ATOM 18615 O O . ILE A 1 67 ? 89.517 17.264 -12.831 1.00 0.00 63 ILE A O 10
ATOM 18631 N N . MET A 1 68 ? 90.222 15.537 -14.014 1.00 0.00 64 MET A N 10
ATOM 18632 C CA . MET A 1 68 ? 89.874 16.196 -15.309 1.00 0.00 64 MET A CA 10
ATOM 18633 C C . MET A 1 68 ? 88.487 15.722 -15.783 1.00 0.00 64 MET A C 10
ATOM 18634 O O . MET A 1 68 ? 88.182 14.549 -15.677 1.00 0.00 64 MET A O 10
ATOM 18648 N N . PRO A 1 69 ? 87.681 16.642 -16.293 1.00 0.00 65 PRO A N 10
ATOM 18649 C CA . PRO A 1 69 ? 86.320 16.270 -16.772 1.00 0.00 65 PRO A CA 10
ATOM 18650 C C . PRO A 1 69 ? 86.410 15.310 -17.965 1.00 0.00 65 PRO A C 10
ATOM 18651 O O . PRO A 1 69 ? 85.558 14.458 -18.151 1.00 0.00 65 PRO A O 10
ATOM 18662 N N . LYS A 1 70 ? 87.436 15.442 -18.772 1.00 0.00 66 LYS A N 10
ATOM 18663 C CA . LYS A 1 70 ? 87.602 14.531 -19.944 1.00 0.00 66 LYS A CA 10
ATOM 18664 C C . LYS A 1 70 ? 88.724 13.523 -19.677 1.00 0.00 66 LYS A C 10
ATOM 18665 O O . LYS A 1 70 ? 89.851 13.897 -19.409 1.00 0.00 66 LYS A O 10
ATOM 18684 N N . ASN A 1 71 ? 88.419 12.249 -19.748 1.00 0.00 67 ASN A N 10
ATOM 18685 C CA . ASN A 1 71 ? 89.468 11.202 -19.514 1.00 0.00 67 ASN A CA 10
ATOM 18686 C C . ASN A 1 71 ? 90.516 11.243 -20.631 1.00 0.00 67 ASN A C 10
ATOM 18687 O O . ASN A 1 71 ? 91.695 11.051 -20.393 1.00 0.00 67 ASN A O 10
ATOM 18698 N N . GLY A 1 72 ? 90.091 11.493 -21.846 1.00 0.00 68 GLY A N 10
ATOM 18699 C CA . GLY A 1 72 ? 91.051 11.557 -22.988 1.00 0.00 68 GLY A CA 10
ATOM 18700 C C . GLY A 1 72 ? 90.275 11.650 -24.304 1.00 0.00 68 GLY A C 10
ATOM 18701 O O . GLY A 1 72 ? 89.058 11.623 -24.316 1.00 0.00 68 GLY A O 10
ATOM 18705 N N . THR A 1 73 ? 90.974 11.759 -25.408 1.00 0.00 69 THR A N 10
ATOM 18706 C CA . THR A 1 73 ? 90.289 11.849 -26.733 1.00 0.00 69 THR A CA 10
ATOM 18707 C C . THR A 1 73 ? 91.198 11.300 -27.839 1.00 0.00 69 THR A C 10
ATOM 18708 O O . THR A 1 73 ? 91.174 11.769 -28.962 1.00 0.00 69 THR A O 10
ATOM 18719 N N . LYS A 1 74 ? 91.996 10.306 -27.524 1.00 0.00 70 LYS A N 10
ATOM 18720 C CA . LYS A 1 74 ? 92.929 9.726 -28.548 1.00 0.00 70 LYS A CA 10
ATOM 18721 C C . LYS A 1 74 ? 92.135 9.077 -29.687 1.00 0.00 70 LYS A C 10
ATOM 18722 O O . LYS A 1 74 ? 92.449 9.253 -30.850 1.00 0.00 70 LYS A O 10
ATOM 18741 N N . SER A 1 75 ? 91.110 8.328 -29.358 1.00 0.00 71 SER A N 10
ATOM 18742 C CA . SER A 1 75 ? 90.281 7.668 -30.413 1.00 0.00 71 SER A CA 10
ATOM 18743 C C . SER A 1 75 ? 88.915 7.253 -29.835 1.00 0.00 71 SER A C 10
ATOM 18744 O O . SER A 1 75 ? 88.769 6.150 -29.342 1.00 0.00 71 SER A O 10
ATOM 18752 N N . PRO A 1 76 ? 87.951 8.152 -29.910 1.00 0.00 72 PRO A N 10
ATOM 18753 C CA . PRO A 1 76 ? 86.587 7.842 -29.399 1.00 0.00 72 PRO A CA 10
ATOM 18754 C C . PRO A 1 76 ? 85.921 6.773 -30.273 1.00 0.00 72 PRO A C 10
ATOM 18755 O O . PRO A 1 76 ? 85.966 6.840 -31.488 1.00 0.00 72 PRO A O 10
ATOM 18766 N N . SER A 1 77 ? 85.307 5.790 -29.660 1.00 0.00 73 SER A N 10
ATOM 18767 C CA . SER A 1 77 ? 84.624 4.714 -30.443 1.00 0.00 73 SER A CA 10
ATOM 18768 C C . SER A 1 77 ? 83.621 3.970 -29.558 1.00 0.00 73 SER A C 10
ATOM 18769 O O . SER A 1 77 ? 82.427 4.001 -29.800 1.00 0.00 73 SER A O 10
ATOM 18777 N N . THR A 1 78 ? 84.098 3.301 -28.535 1.00 0.00 74 THR A N 10
ATOM 18778 C CA . THR A 1 78 ? 83.179 2.539 -27.628 1.00 0.00 74 THR A CA 10
ATOM 18779 C C . THR A 1 78 ? 82.285 3.507 -26.845 1.00 0.00 74 THR A C 10
ATOM 18780 O O . THR A 1 78 ? 81.133 3.219 -26.577 1.00 0.00 74 THR A O 10
ATOM 18791 N N . ASN A 1 79 ? 82.812 4.651 -26.479 1.00 0.00 75 ASN A N 10
ATOM 18792 C CA . ASN A 1 79 ? 82.009 5.641 -25.697 1.00 0.00 75 ASN A CA 10
ATOM 18793 C C . ASN A 1 79 ? 81.452 6.723 -26.627 1.00 0.00 75 ASN A C 10
ATOM 18794 O O . ASN A 1 79 ? 82.177 7.311 -27.409 1.00 0.00 75 ASN A O 10
ATOM 18805 N N . SER A 1 80 ? 80.171 6.986 -26.543 1.00 0.00 76 SER A N 10
ATOM 18806 C CA . SER A 1 80 ? 79.551 8.032 -27.413 1.00 0.00 76 SER A CA 10
ATOM 18807 C C . SER A 1 80 ? 78.391 8.711 -26.678 1.00 0.00 76 SER A C 10
ATOM 18808 O O . SER A 1 80 ? 77.940 8.239 -25.651 1.00 0.00 76 SER A O 10
ATOM 18816 N N . THR A 1 81 ? 77.911 9.814 -27.199 1.00 0.00 77 THR A N 10
ATOM 18817 C CA . THR A 1 81 ? 76.775 10.530 -26.539 1.00 0.00 77 THR A CA 10
ATOM 18818 C C . THR A 1 81 ? 75.440 9.935 -26.996 1.00 0.00 77 THR A C 10
ATOM 18819 O O . THR A 1 81 ? 74.986 10.186 -28.098 1.00 0.00 77 THR A O 10
ATOM 18830 N N . LYS A 1 82 ? 74.812 9.149 -26.154 1.00 0.00 78 LYS A N 10
ATOM 18831 C CA . LYS A 1 82 ? 73.507 8.525 -26.528 1.00 0.00 78 LYS A CA 10
ATOM 18832 C C . LYS A 1 82 ? 72.536 8.583 -25.343 1.00 0.00 78 LYS A C 10
ATOM 18833 O O . LYS A 1 82 ? 72.928 8.417 -24.203 1.00 0.00 78 LYS A O 10
ATOM 18852 N N . LEU A 1 83 ? 71.275 8.819 -25.611 1.00 0.00 79 LEU A N 10
ATOM 18853 C CA . LEU A 1 83 ? 70.265 8.877 -24.507 1.00 0.00 79 LEU A CA 10
ATOM 18854 C C . LEU A 1 83 ? 69.674 7.487 -24.262 1.00 0.00 79 LEU A C 10
ATOM 18855 O O . LEU A 1 83 ? 69.351 6.770 -25.193 1.00 0.00 79 LEU A O 10
ATOM 18871 N N . LYS A 1 84 ? 69.533 7.103 -23.016 1.00 0.00 80 LYS A N 10
ATOM 18872 C CA . LYS A 1 84 ? 68.978 5.751 -22.697 1.00 0.00 80 LYS A CA 10
ATOM 18873 C C . LYS A 1 84 ? 67.516 5.868 -22.256 1.00 0.00 80 LYS A C 10
ATOM 18874 O O . LYS A 1 84 ? 67.183 6.662 -21.395 1.00 0.00 80 LYS A O 10
ATOM 18893 N N . SER A 1 85 ? 66.646 5.082 -22.841 1.00 0.00 81 SER A N 10
ATOM 18894 C CA . SER A 1 85 ? 65.200 5.123 -22.448 1.00 0.00 81 SER A CA 10
ATOM 18895 C C . SER A 1 85 ? 65.016 4.576 -21.027 1.00 0.00 81 SER A C 10
ATOM 18896 O O . SER A 1 85 ? 64.117 4.982 -20.313 1.00 0.00 81 SER A O 10
ATOM 18904 N N . ALA A 1 86 ? 65.860 3.659 -20.615 1.00 0.00 82 ALA A N 10
ATOM 18905 C CA . ALA A 1 86 ? 65.731 3.068 -19.242 1.00 0.00 82 ALA A CA 10
ATOM 18906 C C . ALA A 1 86 ? 65.998 4.134 -18.172 1.00 0.00 82 ALA A C 10
ATOM 18907 O O . ALA A 1 86 ? 65.431 4.093 -17.096 1.00 0.00 82 ALA A O 10
ATOM 18914 N N . GLU A 1 87 ? 66.856 5.082 -18.463 1.00 0.00 83 GLU A N 10
ATOM 18915 C CA . GLU A 1 87 ? 67.168 6.153 -17.465 1.00 0.00 83 GLU A CA 10
ATOM 18916 C C . GLU A 1 87 ? 66.257 7.364 -17.687 1.00 0.00 83 GLU A C 10
ATOM 18917 O O . GLU A 1 87 ? 66.090 7.828 -18.800 1.00 0.00 83 GLU A O 10
ATOM 18929 N N . THR A 1 88 ? 65.668 7.874 -16.632 1.00 0.00 84 THR A N 10
ATOM 18930 C CA . THR A 1 88 ? 64.767 9.061 -16.763 1.00 0.00 84 THR A CA 10
ATOM 18931 C C . THR A 1 88 ? 65.162 10.139 -15.751 1.00 0.00 84 THR A C 10
ATOM 18932 O O . THR A 1 88 ? 65.851 9.867 -14.784 1.00 0.00 84 THR A O 10
ATOM 18943 N N . TYR A 1 89 ? 64.730 11.357 -15.969 1.00 0.00 85 TYR A N 10
ATOM 18944 C CA . TYR A 1 89 ? 65.067 12.462 -15.018 1.00 0.00 85 TYR A CA 10
ATOM 18945 C C . TYR A 1 89 ? 64.090 13.633 -15.194 1.00 0.00 85 TYR A C 10
ATOM 18946 O O . TYR A 1 89 ? 64.454 14.782 -15.025 1.00 0.00 85 TYR A O 10
ATOM 18964 N N . SER A 1 90 ? 62.857 13.344 -15.532 1.00 0.00 86 SER A N 10
ATOM 18965 C CA . SER A 1 90 ? 61.849 14.430 -15.725 1.00 0.00 86 SER A CA 10
ATOM 18966 C C . SER A 1 90 ? 60.431 13.876 -15.548 1.00 0.00 86 SER A C 10
ATOM 18967 O O . SER A 1 90 ? 59.500 14.314 -16.200 1.00 0.00 86 SER A O 10
ATOM 18975 N N . SER A 1 91 ? 60.264 12.918 -14.669 1.00 0.00 87 SER A N 10
ATOM 18976 C CA . SER A 1 91 ? 58.911 12.320 -14.443 1.00 0.00 87 SER A CA 10
ATOM 18977 C C . SER A 1 91 ? 58.544 12.387 -12.957 1.00 0.00 87 SER A C 10
ATOM 18978 O O . SER A 1 91 ? 59.405 12.461 -12.101 1.00 0.00 87 SER A O 10
ATOM 18986 N N . LYS A 1 92 ? 57.268 12.361 -12.652 1.00 0.00 88 LYS A N 10
ATOM 18987 C CA . LYS A 1 92 ? 56.826 12.416 -11.225 1.00 0.00 88 LYS A CA 10
ATOM 18988 C C . LYS A 1 92 ? 55.958 11.198 -10.894 1.00 0.00 88 LYS A C 10
ATOM 18989 O O . LYS A 1 92 ? 55.042 10.865 -11.623 1.00 0.00 88 LYS A O 10
ATOM 19008 N N . ASN A 1 93 ? 56.242 10.537 -9.798 1.00 0.00 89 ASN A N 10
ATOM 19009 C CA . ASN A 1 93 ? 55.446 9.333 -9.410 1.00 0.00 89 ASN A CA 10
ATOM 19010 C C . ASN A 1 93 ? 54.528 9.663 -8.228 1.00 0.00 89 ASN A C 10
ATOM 19011 O O . ASN A 1 93 ? 54.988 9.938 -7.135 1.00 0.00 89 ASN A O 10
ATOM 19022 N N . LYS A 1 94 ? 53.236 9.636 -8.445 1.00 0.00 90 LYS A N 10
ATOM 19023 C CA . LYS A 1 94 ? 52.275 9.944 -7.340 1.00 0.00 90 LYS A CA 10
ATOM 19024 C C . LYS A 1 94 ? 51.672 8.650 -6.779 1.00 0.00 90 LYS A C 10
ATOM 19025 O O . LYS A 1 94 ? 50.549 8.636 -6.308 1.00 0.00 90 LYS A O 10
ATOM 19044 N N . TRP A 1 95 ? 52.411 7.567 -6.826 1.00 0.00 91 TRP A N 10
ATOM 19045 C CA . TRP A 1 95 ? 51.882 6.264 -6.317 1.00 0.00 91 TRP A CA 10
ATOM 19046 C C . TRP A 1 95 ? 52.438 5.977 -4.919 1.00 0.00 91 TRP A C 10
ATOM 19047 O O . TRP A 1 95 ? 53.636 5.858 -4.734 1.00 0.00 91 TRP A O 10
ATOM 19068 N N . SER A 1 96 ? 51.575 5.865 -3.938 1.00 0.00 92 SER A N 10
ATOM 19069 C CA . SER A 1 96 ? 52.039 5.587 -2.544 1.00 0.00 92 SER A CA 10
ATOM 19070 C C . SER A 1 96 ? 51.257 4.412 -1.949 1.00 0.00 92 SER A C 10
ATOM 19071 O O . SER A 1 96 ? 50.111 4.183 -2.290 1.00 0.00 92 SER A O 10
ATOM 19079 N N . MET A 1 97 ? 51.873 3.666 -1.062 1.00 0.00 93 MET A N 10
ATOM 19080 C CA . MET A 1 97 ? 51.176 2.505 -0.427 1.00 0.00 93 MET A CA 10
ATOM 19081 C C . MET A 1 97 ? 51.228 2.625 1.098 1.00 0.00 93 MET A C 10
ATOM 19082 O O . MET A 1 97 ? 52.103 3.269 1.648 1.00 0.00 93 MET A O 10
ATOM 19096 N N . ASP A 1 98 ? 50.295 2.008 1.782 1.00 0.00 94 ASP A N 10
ATOM 19097 C CA . ASP A 1 98 ? 50.279 2.073 3.277 1.00 0.00 94 ASP A CA 10
ATOM 19098 C C . ASP A 1 98 ? 51.074 0.903 3.865 1.00 0.00 94 ASP A C 10
ATOM 19099 O O . ASP A 1 98 ? 50.908 -0.233 3.462 1.00 0.00 94 ASP A O 10
ATOM 19108 N N . CYS A 1 99 ? 51.934 1.178 4.816 1.00 0.00 95 CYS A N 10
ATOM 19109 C CA . CYS A 1 99 ? 52.747 0.091 5.442 1.00 0.00 95 CYS A CA 10
ATOM 19110 C C . CYS A 1 99 ? 52.226 -0.214 6.850 1.00 0.00 95 CYS A C 10
ATOM 19111 O O . CYS A 1 99 ? 51.582 0.610 7.472 1.00 0.00 95 CYS A O 10
ATOM 19119 N N . ASP A 1 100 ? 52.505 -1.395 7.354 1.00 0.00 96 ASP A N 10
ATOM 19120 C CA . ASP A 1 100 ? 52.021 -1.772 8.724 1.00 0.00 96 ASP A CA 10
ATOM 19121 C C . ASP A 1 100 ? 52.660 -0.869 9.785 1.00 0.00 96 ASP A C 10
ATOM 19122 O O . ASP A 1 100 ? 52.020 -0.483 10.746 1.00 0.00 96 ASP A O 10
ATOM 19131 N N . GLU A 1 101 ? 53.916 -0.533 9.614 1.00 0.00 97 GLU A N 10
ATOM 19132 C CA . GLU A 1 101 ? 54.605 0.358 10.598 1.00 0.00 97 GLU A CA 10
ATOM 19133 C C . GLU A 1 101 ? 55.032 1.663 9.921 1.00 0.00 97 GLU A C 10
ATOM 19134 O O . GLU A 1 101 ? 55.532 1.659 8.811 1.00 0.00 97 GLU A O 10
ATOM 19146 N N . GLU A 1 102 ? 54.837 2.778 10.584 1.00 0.00 98 GLU A N 10
ATOM 19147 C CA . GLU A 1 102 ? 55.232 4.094 9.985 1.00 0.00 98 GLU A CA 10
ATOM 19148 C C . GLU A 1 102 ? 56.759 4.200 9.908 1.00 0.00 98 GLU A C 10
ATOM 19149 O O . GLU A 1 102 ? 57.306 4.676 8.929 1.00 0.00 98 GLU A O 10
ATOM 19161 N N . PHE A 1 103 ? 57.446 3.760 10.935 1.00 0.00 99 PHE A N 10
ATOM 19162 C CA . PHE A 1 103 ? 58.940 3.826 10.934 1.00 0.00 99 PHE A CA 10
ATOM 19163 C C . PHE A 1 103 ? 59.533 2.413 10.939 1.00 0.00 99 PHE A C 10
ATOM 19164 O O . PHE A 1 103 ? 59.147 1.574 11.733 1.00 0.00 99 PHE A O 10
ATOM 19181 N N . ASP A 1 104 ? 60.465 2.149 10.056 1.00 0.00 100 ASP A N 10
ATOM 19182 C CA . ASP A 1 104 ? 61.092 0.792 9.998 1.00 0.00 100 ASP A CA 10
ATOM 19183 C C . ASP A 1 104 ? 62.343 0.750 10.882 1.00 0.00 100 ASP A C 10
ATOM 19184 O O . ASP A 1 104 ? 63.296 1.471 10.652 1.00 0.00 100 ASP A O 10
ATOM 19193 N N . PHE A 1 105 ? 62.343 -0.091 11.888 1.00 0.00 101 PHE A N 10
ATOM 19194 C CA . PHE A 1 105 ? 63.529 -0.191 12.794 1.00 0.00 101 PHE A CA 10
ATOM 19195 C C . PHE A 1 105 ? 63.503 -1.522 13.555 1.00 0.00 101 PHE A C 10
ATOM 19196 O O . PHE A 1 105 ? 63.922 -1.600 14.695 1.00 0.00 101 PHE A O 10
ATOM 19213 N N . ALA A 1 106 ? 63.013 -2.564 12.928 1.00 0.00 102 ALA A N 10
ATOM 19214 C CA . ALA A 1 106 ? 62.948 -3.895 13.607 1.00 0.00 102 ALA A CA 10
ATOM 19215 C C . ALA A 1 106 ? 64.052 -4.814 13.075 1.00 0.00 102 ALA A C 10
ATOM 19216 O O . ALA A 1 106 ? 64.444 -4.723 11.926 1.00 0.00 102 ALA A O 10
ATOM 19223 N N . ALA A 1 107 ? 64.552 -5.696 13.906 1.00 0.00 103 ALA A N 10
ATOM 19224 C CA . ALA A 1 107 ? 65.633 -6.629 13.463 1.00 0.00 103 ALA A CA 10
ATOM 19225 C C . ALA A 1 107 ? 65.038 -7.995 13.107 1.00 0.00 103 ALA A C 10
ATOM 19226 O O . ALA A 1 107 ? 64.093 -8.448 13.727 1.00 0.00 103 ALA A O 10
ATOM 19233 N N . ASN A 1 108 ? 65.588 -8.651 12.112 1.00 0.00 104 ASN A N 10
ATOM 19234 C CA . ASN A 1 108 ? 65.056 -9.991 11.698 1.00 0.00 104 ASN A CA 10
ATOM 19235 C C . ASN A 1 108 ? 65.255 -11.016 12.821 1.00 0.00 104 ASN A C 10
ATOM 19236 O O . ASN A 1 108 ? 64.429 -11.887 13.028 1.00 0.00 104 ASN A O 10
ATOM 19247 N N . LEU A 1 109 ? 66.343 -10.913 13.543 1.00 0.00 105 LEU A N 10
ATOM 19248 C CA . LEU A 1 109 ? 66.607 -11.874 14.659 1.00 0.00 105 LEU A CA 10
ATOM 19249 C C . LEU A 1 109 ? 66.230 -11.241 16.001 1.00 0.00 105 LEU A C 10
ATOM 19250 O O . LEU A 1 109 ? 66.494 -10.079 16.243 1.00 0.00 105 LEU A O 10
ATOM 19266 N N . GLU A 1 110 ? 65.613 -12.003 16.873 1.00 0.00 106 GLU A N 10
ATOM 19267 C CA . GLU A 1 110 ? 65.214 -11.460 18.208 1.00 0.00 106 GLU A CA 10
ATOM 19268 C C . GLU A 1 110 ? 66.056 -12.105 19.313 1.00 0.00 106 GLU A C 10
ATOM 19269 O O . GLU A 1 110 ? 66.394 -13.273 19.242 1.00 0.00 106 GLU A O 10
ATOM 19281 N N . LYS A 1 111 ? 66.391 -11.352 20.332 1.00 0.00 107 LYS A N 10
ATOM 19282 C CA . LYS A 1 111 ? 67.209 -11.910 21.453 1.00 0.00 107 LYS A CA 10
ATOM 19283 C C . LYS A 1 111 ? 66.718 -11.360 22.799 1.00 0.00 107 LYS A C 10
ATOM 19284 O O . LYS A 1 111 ? 65.677 -10.734 22.877 1.00 0.00 107 LYS A O 10
ATOM 19303 N N . PHE A 1 112 ? 67.464 -11.591 23.852 1.00 0.00 108 PHE A N 10
ATOM 19304 C CA . PHE A 1 112 ? 67.053 -11.089 25.198 1.00 0.00 108 PHE A CA 10
ATOM 19305 C C . PHE A 1 112 ? 67.902 -9.877 25.593 1.00 0.00 108 PHE A C 10
ATOM 19306 O O . PHE A 1 112 ? 69.087 -9.826 25.320 1.00 0.00 108 PHE A O 10
ATOM 19323 N N . ASP A 1 113 ? 67.300 -8.904 26.233 1.00 0.00 109 ASP A N 10
ATOM 19324 C CA . ASP A 1 113 ? 68.063 -7.686 26.653 1.00 0.00 109 ASP A CA 10
ATOM 19325 C C . ASP A 1 113 ? 68.806 -7.956 27.964 1.00 0.00 109 ASP A C 10
ATOM 19326 O O . ASP A 1 113 ? 68.214 -8.361 28.947 1.00 0.00 109 ASP A O 10
ATOM 19335 N N . LYS A 1 114 ? 70.098 -7.734 27.980 1.00 0.00 110 LYS A N 10
ATOM 19336 C CA . LYS A 1 114 ? 70.900 -7.999 29.218 1.00 0.00 110 LYS A CA 10
ATOM 19337 C C . LYS A 1 114 ? 71.804 -6.801 29.536 1.00 0.00 110 LYS A C 10
ATOM 19338 O O . LYS A 1 114 ? 72.256 -6.102 28.648 1.00 0.00 110 LYS A O 10
ATOM 19357 N N . LYS A 1 115 ? 72.066 -6.566 30.799 1.00 0.00 111 LYS A N 10
ATOM 19358 C CA . LYS A 1 115 ? 72.949 -5.426 31.193 1.00 0.00 111 LYS A CA 10
ATOM 19359 C C . LYS A 1 115 ? 74.346 -5.944 31.552 1.00 0.00 111 LYS A C 10
ATOM 19360 O O . LYS A 1 115 ? 74.984 -5.456 32.467 1.00 0.00 111 LYS A O 10
ATOM 19379 N N . GLN A 1 116 ? 74.827 -6.936 30.829 1.00 0.00 112 GLN A N 10
ATOM 19380 C CA . GLN A 1 116 ? 76.180 -7.530 31.114 1.00 0.00 112 GLN A CA 10
ATOM 19381 C C . GLN A 1 116 ? 76.305 -7.931 32.591 1.00 0.00 112 GLN A C 10
ATOM 19382 O O . GLN A 1 116 ? 75.345 -7.880 33.337 1.00 0.00 112 GLN A O 10
ATOM 19396 N N . VAL A 1 117 ? 77.483 -8.328 33.010 1.00 0.00 113 VAL A N 10
ATOM 19397 C CA . VAL A 1 117 ? 77.681 -8.752 34.435 1.00 0.00 113 VAL A CA 10
ATOM 19398 C C . VAL A 1 117 ? 78.643 -7.795 35.151 1.00 0.00 113 VAL A C 10
ATOM 19399 O O . VAL A 1 117 ? 79.361 -8.189 36.053 1.00 0.00 113 VAL A O 10
ATOM 19412 N N . PHE A 1 118 ? 78.662 -6.544 34.754 1.00 0.00 114 PHE A N 10
ATOM 19413 C CA . PHE A 1 118 ? 79.567 -5.554 35.412 1.00 0.00 114 PHE A CA 10
ATOM 19414 C C . PHE A 1 118 ? 78.776 -4.685 36.393 1.00 0.00 114 PHE A C 10
ATOM 19415 O O . PHE A 1 118 ? 77.738 -4.145 36.054 1.00 0.00 114 PHE A O 10
ATOM 19432 N N . ALA A 1 119 ? 79.261 -4.548 37.603 1.00 0.00 115 ALA A N 10
ATOM 19433 C CA . ALA A 1 119 ? 78.536 -3.721 38.619 1.00 0.00 115 ALA A CA 10
ATOM 19434 C C . ALA A 1 119 ? 78.711 -2.231 38.310 1.00 0.00 115 ALA A C 10
ATOM 19435 O O . ALA A 1 119 ? 79.788 -1.785 37.959 1.00 0.00 115 ALA A O 10
ATOM 19442 N N . GLU A 1 120 ? 77.656 -1.462 38.439 1.00 0.00 116 GLU A N 10
ATOM 19443 C CA . GLU A 1 120 ? 77.747 0.004 38.161 1.00 0.00 116 GLU A CA 10
ATOM 19444 C C . GLU A 1 120 ? 77.706 0.791 39.474 1.00 0.00 116 GLU A C 10
ATOM 19445 O O . GLU A 1 120 ? 76.903 0.514 40.346 1.00 0.00 116 GLU A O 10
ATOM 19457 N N . PHE A 1 121 ? 78.567 1.770 39.617 1.00 0.00 117 PHE A N 10
ATOM 19458 C CA . PHE A 1 121 ? 78.586 2.585 40.871 1.00 0.00 117 PHE A CA 10
ATOM 19459 C C . PHE A 1 121 ? 78.042 3.989 40.597 1.00 0.00 117 PHE A C 10
ATOM 19460 O O . PHE A 1 121 ? 78.748 4.850 40.102 1.00 0.00 117 PHE A O 10
ATOM 19477 N N . ARG A 1 122 ? 76.792 4.223 40.915 1.00 0.00 118 ARG A N 10
ATOM 19478 C CA . ARG A 1 122 ? 76.194 5.577 40.696 1.00 0.00 118 ARG A CA 10
ATOM 19479 C C . ARG A 1 122 ? 75.235 5.921 41.841 1.00 0.00 118 ARG A C 10
ATOM 19480 O O . ARG A 1 122 ? 74.402 5.119 42.222 1.00 0.00 118 ARG A O 10
ATOM 19501 N N . GLU A 1 123 ? 75.348 7.108 42.385 1.00 0.00 119 GLU A N 10
ATOM 19502 C CA . GLU A 1 123 ? 74.423 7.527 43.487 1.00 0.00 119 GLU A CA 10
ATOM 19503 C C . GLU A 1 123 ? 73.006 7.721 42.938 1.00 0.00 119 GLU A C 10
ATOM 19504 O O . GLU A 1 123 ? 72.030 7.423 43.602 1.00 0.00 119 GLU A O 10
ATOM 19516 N N . LYS A 1 124 ? 72.892 8.220 41.730 1.00 0.00 120 LYS A N 10
ATOM 19517 C CA . LYS A 1 124 ? 71.539 8.439 41.121 1.00 0.00 120 LYS A CA 10
ATOM 19518 C C . LYS A 1 124 ? 70.840 7.097 40.882 1.00 0.00 120 LYS A C 10
ATOM 19519 O O . LYS A 1 124 ? 69.632 6.990 40.999 1.00 0.00 120 LYS A O 10
ATOM 19538 N N . ASP A 1 125 ? 71.592 6.077 40.547 1.00 0.00 121 ASP A N 10
ATOM 19539 C CA . ASP A 1 125 ? 70.985 4.735 40.297 1.00 0.00 121 ASP A CA 10
ATOM 19540 C C . ASP A 1 125 ? 71.846 3.638 40.930 1.00 0.00 121 ASP A C 10
ATOM 19541 O O . ASP A 1 125 ? 71.314 2.880 41.725 1.00 0.00 121 ASP A O 10
ATOM 19551 N N . GLY A 1 1 ? 121.368 9.041 11.913 1.00 0.00 -3 GLY A N 11
ATOM 19552 C CA . GLY A 1 1 ? 120.098 9.332 11.190 1.00 0.00 -3 GLY A CA 11
ATOM 19553 C C . GLY A 1 1 ? 120.397 10.171 9.947 1.00 0.00 -3 GLY A C 11
ATOM 19554 O O . GLY A 1 1 ? 121.184 11.099 9.991 1.00 0.00 -3 GLY A O 11
ATOM 19560 N N . ALA A 1 2 ? 119.775 9.848 8.838 1.00 0.00 -2 ALA A N 11
ATOM 19561 C CA . ALA A 1 2 ? 120.015 10.620 7.581 1.00 0.00 -2 ALA A CA 11
ATOM 19562 C C . ALA A 1 2 ? 118.721 10.720 6.767 1.00 0.00 -2 ALA A C 11
ATOM 19563 O O . ALA A 1 2 ? 117.832 9.898 6.899 1.00 0.00 -2 ALA A O 11
ATOM 19570 N N . MET A 1 3 ? 118.615 11.721 5.926 1.00 0.00 -1 MET A N 11
ATOM 19571 C CA . MET A 1 3 ? 117.383 11.888 5.095 1.00 0.00 -1 MET A CA 11
ATOM 19572 C C . MET A 1 3 ? 117.733 11.799 3.607 1.00 0.00 -1 MET A C 11
ATOM 19573 O O . MET A 1 3 ? 118.844 12.093 3.206 1.00 0.00 -1 MET A O 11
ATOM 19587 N N . GLY A 1 4 ? 116.790 11.394 2.791 1.00 0.00 0 GLY A N 11
ATOM 19588 C CA . GLY A 1 4 ? 117.054 11.277 1.325 1.00 0.00 0 GLY A CA 11
ATOM 19589 C C . GLY A 1 4 ? 115.954 10.438 0.673 1.00 0.00 0 GLY A C 11
ATOM 19590 O O . GLY A 1 4 ? 114.779 10.723 0.819 1.00 0.00 0 GLY A O 11
ATOM 19594 N N . MET A 1 5 ? 116.329 9.407 -0.045 1.00 0.00 1 MET A N 11
ATOM 19595 C CA . MET A 1 5 ? 115.313 8.535 -0.707 1.00 0.00 1 MET A CA 11
ATOM 19596 C C . MET A 1 5 ? 115.009 7.318 0.172 1.00 0.00 1 MET A C 11
ATOM 19597 O O . MET A 1 5 ? 115.906 6.609 0.592 1.00 0.00 1 MET A O 11
ATOM 19611 N N . SER A 1 6 ? 113.751 7.074 0.451 1.00 0.00 2 SER A N 11
ATOM 19612 C CA . SER A 1 6 ? 113.375 5.915 1.316 1.00 0.00 2 SER A CA 11
ATOM 19613 C C . SER A 1 6 ? 112.411 4.985 0.572 1.00 0.00 2 SER A C 11
ATOM 19614 O O . SER A 1 6 ? 111.672 5.415 -0.296 1.00 0.00 2 SER A O 11
ATOM 19622 N N . VAL A 1 7 ? 112.417 3.718 0.909 1.00 0.00 3 VAL A N 11
ATOM 19623 C CA . VAL A 1 7 ? 111.490 2.746 0.236 1.00 0.00 3 VAL A CA 11
ATOM 19624 C C . VAL A 1 7 ? 110.032 3.072 0.598 1.00 0.00 3 VAL A C 11
ATOM 19625 O O . VAL A 1 7 ? 109.129 2.849 -0.187 1.00 0.00 3 VAL A O 11
ATOM 19638 N N . ALA A 1 8 ? 109.803 3.598 1.779 1.00 0.00 4 ALA A N 11
ATOM 19639 C CA . ALA A 1 8 ? 108.403 3.924 2.211 1.00 0.00 4 ALA A CA 11
ATOM 19640 C C . ALA A 1 8 ? 107.776 4.965 1.274 1.00 0.00 4 ALA A C 11
ATOM 19641 O O . ALA A 1 8 ? 106.573 4.990 1.082 1.00 0.00 4 ALA A O 11
ATOM 19648 N N . ASP A 1 9 ? 108.582 5.822 0.691 1.00 0.00 5 ASP A N 11
ATOM 19649 C CA . ASP A 1 9 ? 108.042 6.850 -0.259 1.00 0.00 5 ASP A CA 11
ATOM 19650 C C . ASP A 1 9 ? 107.430 6.167 -1.489 1.00 0.00 5 ASP A C 11
ATOM 19651 O O . ASP A 1 9 ? 106.402 6.584 -1.991 1.00 0.00 5 ASP A O 11
ATOM 19660 N N . PHE A 1 10 ? 108.058 5.123 -1.972 1.00 0.00 6 PHE A N 11
ATOM 19661 C CA . PHE A 1 10 ? 107.496 4.376 -3.144 1.00 0.00 6 PHE A CA 11
ATOM 19662 C C . PHE A 1 10 ? 106.238 3.608 -2.724 1.00 0.00 6 PHE A C 11
ATOM 19663 O O . PHE A 1 10 ? 105.324 3.429 -3.508 1.00 0.00 6 PHE A O 11
ATOM 19680 N N . TYR A 1 11 ? 106.189 3.154 -1.493 1.00 0.00 7 TYR A N 11
ATOM 19681 C CA . TYR A 1 11 ? 104.964 2.444 -0.993 1.00 0.00 7 TYR A CA 11
ATOM 19682 C C . TYR A 1 11 ? 103.779 3.415 -0.941 1.00 0.00 7 TYR A C 11
ATOM 19683 O O . TYR A 1 11 ? 103.891 4.516 -0.434 1.00 0.00 7 TYR A O 11
ATOM 19701 N N . GLY A 1 12 ? 102.648 3.009 -1.463 1.00 0.00 8 GLY A N 11
ATOM 19702 C CA . GLY A 1 12 ? 101.467 3.922 -1.513 1.00 0.00 8 GLY A CA 11
ATOM 19703 C C . GLY A 1 12 ? 101.563 4.863 -2.727 1.00 0.00 8 GLY A C 11
ATOM 19704 O O . GLY A 1 12 ? 100.714 5.715 -2.917 1.00 0.00 8 GLY A O 11
ATOM 19708 N N . SER A 1 13 ? 102.584 4.723 -3.548 1.00 0.00 9 SER A N 11
ATOM 19709 C CA . SER A 1 13 ? 102.701 5.592 -4.761 1.00 0.00 9 SER A CA 11
ATOM 19710 C C . SER A 1 13 ? 101.939 4.965 -5.931 1.00 0.00 9 SER A C 11
ATOM 19711 O O . SER A 1 13 ? 101.875 3.757 -6.060 1.00 0.00 9 SER A O 11
ATOM 19719 N N . ASN A 1 14 ? 101.363 5.778 -6.783 1.00 0.00 10 ASN A N 11
ATOM 19720 C CA . ASN A 1 14 ? 100.645 5.232 -7.977 1.00 0.00 10 ASN A CA 11
ATOM 19721 C C . ASN A 1 14 ? 101.601 5.150 -9.167 1.00 0.00 10 ASN A C 11
ATOM 19722 O O . ASN A 1 14 ? 102.075 6.155 -9.668 1.00 0.00 10 ASN A O 11
ATOM 19733 N N . VAL A 1 15 ? 101.881 3.956 -9.619 1.00 0.00 11 VAL A N 11
ATOM 19734 C CA . VAL A 1 15 ? 102.775 3.779 -10.803 1.00 0.00 11 VAL A CA 11
ATOM 19735 C C . VAL A 1 15 ? 102.108 2.836 -11.807 1.00 0.00 11 VAL A C 11
ATOM 19736 O O . VAL A 1 15 ? 101.232 2.069 -11.451 1.00 0.00 11 VAL A O 11
ATOM 19749 N N . GLU A 1 16 ? 102.510 2.887 -13.053 1.00 0.00 12 GLU A N 11
ATOM 19750 C CA . GLU A 1 16 ? 102.015 1.884 -14.038 1.00 0.00 12 GLU A CA 11
ATOM 19751 C C . GLU A 1 16 ? 103.201 1.087 -14.583 1.00 0.00 12 GLU A C 11
ATOM 19752 O O . GLU A 1 16 ? 104.280 1.616 -14.762 1.00 0.00 12 GLU A O 11
ATOM 19764 N N . VAL A 1 17 ? 103.008 -0.179 -14.840 1.00 0.00 13 VAL A N 11
ATOM 19765 C CA . VAL A 1 17 ? 104.110 -1.007 -15.413 1.00 0.00 13 VAL A CA 11
ATOM 19766 C C . VAL A 1 17 ? 103.581 -1.827 -16.587 1.00 0.00 13 VAL A C 11
ATOM 19767 O O . VAL A 1 17 ? 102.471 -2.327 -16.544 1.00 0.00 13 VAL A O 11
ATOM 19780 N N . LEU A 1 18 ? 104.355 -1.971 -17.631 1.00 0.00 14 LEU A N 11
ATOM 19781 C CA . LEU A 1 18 ? 103.956 -2.932 -18.702 1.00 0.00 14 LEU A CA 11
ATOM 19782 C C . LEU A 1 18 ? 104.640 -4.267 -18.465 1.00 0.00 14 LEU A C 11
ATOM 19783 O O . LEU A 1 18 ? 105.817 -4.325 -18.155 1.00 0.00 14 LEU A O 11
ATOM 19799 N N . LEU A 1 19 ? 103.913 -5.341 -18.606 1.00 0.00 15 LEU A N 11
ATOM 19800 C CA . LEU A 1 19 ? 104.535 -6.686 -18.440 1.00 0.00 15 LEU A CA 11
ATOM 19801 C C . LEU A 1 19 ? 105.185 -7.129 -19.753 1.00 0.00 15 LEU A C 11
ATOM 19802 O O . LEU A 1 19 ? 105.092 -6.454 -20.761 1.00 0.00 15 LEU A O 11
ATOM 19818 N N . ASN A 1 20 ? 105.845 -8.263 -19.742 1.00 0.00 16 ASN A N 11
ATOM 19819 C CA . ASN A 1 20 ? 106.568 -8.751 -20.969 1.00 0.00 16 ASN A CA 11
ATOM 19820 C C . ASN A 1 20 ? 105.613 -8.902 -22.165 1.00 0.00 16 ASN A C 11
ATOM 19821 O O . ASN A 1 20 ? 106.037 -8.905 -23.306 1.00 0.00 16 ASN A O 11
ATOM 19832 N N . ASN A 1 21 ? 104.333 -9.024 -21.911 1.00 0.00 17 ASN A N 11
ATOM 19833 C CA . ASN A 1 21 ? 103.355 -9.230 -23.024 1.00 0.00 17 ASN A CA 11
ATOM 19834 C C . ASN A 1 21 ? 102.613 -7.919 -23.346 1.00 0.00 17 ASN A C 11
ATOM 19835 O O . ASN A 1 21 ? 101.462 -7.946 -23.734 1.00 0.00 17 ASN A O 11
ATOM 19846 N N . ASP A 1 22 ? 103.260 -6.779 -23.164 1.00 0.00 18 ASP A N 11
ATOM 19847 C CA . ASP A 1 22 ? 102.739 -5.472 -23.696 1.00 0.00 18 ASP A CA 11
ATOM 19848 C C . ASP A 1 22 ? 101.287 -5.229 -23.250 1.00 0.00 18 ASP A C 11
ATOM 19849 O O . ASP A 1 22 ? 100.533 -4.544 -23.917 1.00 0.00 18 ASP A O 11
ATOM 19858 N N . SER A 1 23 ? 100.898 -5.792 -22.128 1.00 0.00 19 SER A N 11
ATOM 19859 C CA . SER A 1 23 ? 99.608 -5.399 -21.494 1.00 0.00 19 SER A CA 11
ATOM 19860 C C . SER A 1 23 ? 99.906 -4.473 -20.317 1.00 0.00 19 SER A C 11
ATOM 19861 O O . SER A 1 23 ? 100.769 -4.757 -19.505 1.00 0.00 19 SER A O 11
ATOM 19869 N N . LYS A 1 24 ? 99.205 -3.376 -20.215 1.00 0.00 20 LYS A N 11
ATOM 19870 C CA . LYS A 1 24 ? 99.617 -2.315 -19.244 1.00 0.00 20 LYS A CA 11
ATOM 19871 C C . LYS A 1 24 ? 98.622 -2.240 -18.081 1.00 0.00 20 LYS A C 11
ATOM 19872 O O . LYS A 1 24 ? 97.422 -2.299 -18.275 1.00 0.00 20 LYS A O 11
ATOM 19891 N N . ALA A 1 25 ? 99.122 -2.111 -16.875 1.00 0.00 21 ALA A N 11
ATOM 19892 C CA . ALA A 1 25 ? 98.222 -1.954 -15.689 1.00 0.00 21 ALA A CA 11
ATOM 19893 C C . ALA A 1 25 ? 98.831 -0.961 -14.694 1.00 0.00 21 ALA A C 11
ATOM 19894 O O . ALA A 1 25 ? 100.037 -0.799 -14.631 1.00 0.00 21 ALA A O 11
ATOM 19901 N N . ARG A 1 26 ? 98.007 -0.298 -13.916 1.00 0.00 22 ARG A N 11
ATOM 19902 C CA . ARG A 1 26 ? 98.530 0.701 -12.932 1.00 0.00 22 ARG A CA 11
ATOM 19903 C C . ARG A 1 26 ? 97.815 0.540 -11.591 1.00 0.00 22 ARG A C 11
ATOM 19904 O O . ARG A 1 26 ? 96.745 -0.035 -11.520 1.00 0.00 22 ARG A O 11
ATOM 19925 N N . GLY A 1 27 ? 98.401 1.038 -10.529 1.00 0.00 23 GLY A N 11
ATOM 19926 C CA . GLY A 1 27 ? 97.719 0.991 -9.201 1.00 0.00 23 GLY A CA 11
ATOM 19927 C C . GLY A 1 27 ? 98.629 1.604 -8.138 1.00 0.00 23 GLY A C 11
ATOM 19928 O O . GLY A 1 27 ? 99.677 2.142 -8.446 1.00 0.00 23 GLY A O 11
ATOM 19932 N N . VAL A 1 28 ? 98.238 1.526 -6.889 1.00 0.00 24 VAL A N 11
ATOM 19933 C CA . VAL A 1 28 ? 99.099 2.065 -5.790 1.00 0.00 24 VAL A CA 11
ATOM 19934 C C . VAL A 1 28 ? 99.960 0.933 -5.216 1.00 0.00 24 VAL A C 11
ATOM 19935 O O . VAL A 1 28 ? 99.461 -0.121 -4.875 1.00 0.00 24 VAL A O 11
ATOM 19948 N N . ILE A 1 29 ? 101.246 1.150 -5.110 1.00 0.00 25 ILE A N 11
ATOM 19949 C CA . ILE A 1 29 ? 102.159 0.072 -4.599 1.00 0.00 25 ILE A CA 11
ATOM 19950 C C . ILE A 1 29 ? 101.865 -0.209 -3.118 1.00 0.00 25 ILE A C 11
ATOM 19951 O O . ILE A 1 29 ? 101.664 0.702 -2.336 1.00 0.00 25 ILE A O 11
ATOM 19967 N N . THR A 1 30 ? 101.840 -1.465 -2.737 1.00 0.00 26 THR A N 11
ATOM 19968 C CA . THR A 1 30 ? 101.532 -1.817 -1.315 1.00 0.00 26 THR A CA 11
ATOM 19969 C C . THR A 1 30 ? 102.635 -2.690 -0.701 1.00 0.00 26 THR A C 11
ATOM 19970 O O . THR A 1 30 ? 102.946 -2.553 0.470 1.00 0.00 26 THR A O 11
ATOM 19981 N N . ASN A 1 31 ? 103.233 -3.583 -1.464 1.00 0.00 27 ASN A N 11
ATOM 19982 C CA . ASN A 1 31 ? 104.205 -4.545 -0.855 1.00 0.00 27 ASN A CA 11
ATOM 19983 C C . ASN A 1 31 ? 105.433 -4.727 -1.749 1.00 0.00 27 ASN A C 11
ATOM 19984 O O . ASN A 1 31 ? 105.346 -4.652 -2.960 1.00 0.00 27 ASN A O 11
ATOM 19995 N N . PHE A 1 32 ? 106.575 -4.962 -1.152 1.00 0.00 28 PHE A N 11
ATOM 19996 C CA . PHE A 1 32 ? 107.796 -5.307 -1.938 1.00 0.00 28 PHE A CA 11
ATOM 19997 C C . PHE A 1 32 ? 108.696 -6.232 -1.113 1.00 0.00 28 PHE A C 11
ATOM 19998 O O . PHE A 1 32 ? 108.986 -5.961 0.038 1.00 0.00 28 PHE A O 11
ATOM 20015 N N . ASP A 1 33 ? 109.137 -7.318 -1.696 1.00 0.00 29 ASP A N 11
ATOM 20016 C CA . ASP A 1 33 ? 109.960 -8.309 -0.936 1.00 0.00 29 ASP A CA 11
ATOM 20017 C C . ASP A 1 33 ? 111.313 -8.503 -1.623 1.00 0.00 29 ASP A C 11
ATOM 20018 O O . ASP A 1 33 ? 111.378 -8.872 -2.780 1.00 0.00 29 ASP A O 11
ATOM 20027 N N . SER A 1 34 ? 112.387 -8.257 -0.915 1.00 0.00 30 SER A N 11
ATOM 20028 C CA . SER A 1 34 ? 113.749 -8.406 -1.523 1.00 0.00 30 SER A CA 11
ATOM 20029 C C . SER A 1 34 ? 114.084 -9.886 -1.755 1.00 0.00 30 SER A C 11
ATOM 20030 O O . SER A 1 34 ? 114.871 -10.217 -2.624 1.00 0.00 30 SER A O 11
ATOM 20038 N N . SER A 1 35 ? 113.496 -10.776 -0.989 1.00 0.00 31 SER A N 11
ATOM 20039 C CA . SER A 1 35 ? 113.834 -12.235 -1.117 1.00 0.00 31 SER A CA 11
ATOM 20040 C C . SER A 1 35 ? 113.491 -12.752 -2.520 1.00 0.00 31 SER A C 11
ATOM 20041 O O . SER A 1 35 ? 114.298 -13.396 -3.164 1.00 0.00 31 SER A O 11
ATOM 20049 N N . ASN A 1 36 ? 112.300 -12.473 -2.993 1.00 0.00 32 ASN A N 11
ATOM 20050 C CA . ASN A 1 36 ? 111.897 -12.939 -4.359 1.00 0.00 32 ASN A CA 11
ATOM 20051 C C . ASN A 1 36 ? 111.451 -11.760 -5.242 1.00 0.00 32 ASN A C 11
ATOM 20052 O O . ASN A 1 36 ? 110.918 -11.961 -6.317 1.00 0.00 32 ASN A O 11
ATOM 20063 N N . SER A 1 37 ? 111.661 -10.533 -4.800 1.00 0.00 33 SER A N 11
ATOM 20064 C CA . SER A 1 37 ? 111.224 -9.330 -5.593 1.00 0.00 33 SER A CA 11
ATOM 20065 C C . SER A 1 37 ? 109.746 -9.449 -6.006 1.00 0.00 33 SER A C 11
ATOM 20066 O O . SER A 1 37 ? 109.423 -9.578 -7.173 1.00 0.00 33 SER A O 11
ATOM 20074 N N . ILE A 1 38 ? 108.852 -9.406 -5.047 1.00 0.00 34 ILE A N 11
ATOM 20075 C CA . ILE A 1 38 ? 107.393 -9.532 -5.363 1.00 0.00 34 ILE A CA 11
ATOM 20076 C C . ILE A 1 38 ? 106.675 -8.222 -5.021 1.00 0.00 34 ILE A C 11
ATOM 20077 O O . ILE A 1 38 ? 106.850 -7.673 -3.949 1.00 0.00 34 ILE A O 11
ATOM 20093 N N . LEU A 1 39 ? 105.869 -7.724 -5.927 1.00 0.00 35 LEU A N 11
ATOM 20094 C CA . LEU A 1 39 ? 105.223 -6.389 -5.723 1.00 0.00 35 LEU A CA 11
ATOM 20095 C C . LEU A 1 39 ? 103.701 -6.518 -5.803 1.00 0.00 35 LEU A C 11
ATOM 20096 O O . LEU A 1 39 ? 103.162 -7.006 -6.780 1.00 0.00 35 LEU A O 11
ATOM 20112 N N . GLN A 1 40 ? 103.010 -6.080 -4.780 1.00 0.00 36 GLN A N 11
ATOM 20113 C CA . GLN A 1 40 ? 101.521 -6.044 -4.835 1.00 0.00 36 GLN A CA 11
ATOM 20114 C C . GLN A 1 40 ? 101.050 -4.629 -5.170 1.00 0.00 36 GLN A C 11
ATOM 20115 O O . GLN A 1 40 ? 101.458 -3.668 -4.543 1.00 0.00 36 GLN A O 11
ATOM 20129 N N . LEU A 1 41 ? 100.199 -4.498 -6.158 1.00 0.00 37 LEU A N 11
ATOM 20130 C CA . LEU A 1 41 ? 99.670 -3.151 -6.531 1.00 0.00 37 LEU A CA 11
ATOM 20131 C C . LEU A 1 41 ? 98.185 -3.058 -6.178 1.00 0.00 37 LEU A C 11
ATOM 20132 O O . LEU A 1 41 ? 97.374 -3.825 -6.664 1.00 0.00 37 LEU A O 11
ATOM 20148 N N . ARG A 1 42 ? 97.827 -2.120 -5.335 1.00 0.00 38 ARG A N 11
ATOM 20149 C CA . ARG A 1 42 ? 96.387 -1.948 -4.961 1.00 0.00 38 ARG A CA 11
ATOM 20150 C C . ARG A 1 42 ? 95.795 -0.744 -5.701 1.00 0.00 38 ARG A C 11
ATOM 20151 O O . ARG A 1 42 ? 96.269 0.366 -5.568 1.00 0.00 38 ARG A O 11
ATOM 20172 N N . LEU A 1 43 ? 94.762 -0.962 -6.475 1.00 0.00 39 LEU A N 11
ATOM 20173 C CA . LEU A 1 43 ? 94.213 0.135 -7.330 1.00 0.00 39 LEU A CA 11
ATOM 20174 C C . LEU A 1 43 ? 92.941 0.728 -6.702 1.00 0.00 39 LEU A C 11
ATOM 20175 O O . LEU A 1 43 ? 92.233 0.067 -5.961 1.00 0.00 39 LEU A O 11
ATOM 20191 N N . ALA A 1 44 ? 92.655 1.974 -7.009 1.00 0.00 40 ALA A N 11
ATOM 20192 C CA . ALA A 1 44 ? 91.547 2.710 -6.309 1.00 0.00 40 ALA A CA 11
ATOM 20193 C C . ALA A 1 44 ? 90.168 2.097 -6.607 1.00 0.00 40 ALA A C 11
ATOM 20194 O O . ALA A 1 44 ? 89.177 2.500 -6.026 1.00 0.00 40 ALA A O 11
ATOM 20201 N N . ASN A 1 45 ? 90.086 1.134 -7.499 1.00 0.00 41 ASN A N 11
ATOM 20202 C CA . ASN A 1 45 ? 88.787 0.428 -7.736 1.00 0.00 41 ASN A CA 11
ATOM 20203 C C . ASN A 1 45 ? 88.611 -0.744 -6.750 1.00 0.00 41 ASN A C 11
ATOM 20204 O O . ASN A 1 45 ? 87.989 -1.738 -7.080 1.00 0.00 41 ASN A O 11
ATOM 20215 N N . ASP A 1 46 ? 89.158 -0.645 -5.545 1.00 0.00 42 ASP A N 11
ATOM 20216 C CA . ASP A 1 46 ? 88.975 -1.724 -4.512 1.00 0.00 42 ASP A CA 11
ATOM 20217 C C . ASP A 1 46 ? 89.486 -3.068 -5.045 1.00 0.00 42 ASP A C 11
ATOM 20218 O O . ASP A 1 46 ? 88.999 -4.117 -4.663 1.00 0.00 42 ASP A O 11
ATOM 20227 N N . SER A 1 47 ? 90.464 -3.044 -5.929 1.00 0.00 43 SER A N 11
ATOM 20228 C CA . SER A 1 47 ? 91.041 -4.322 -6.448 1.00 0.00 43 SER A CA 11
ATOM 20229 C C . SER A 1 47 ? 92.546 -4.367 -6.173 1.00 0.00 43 SER A C 11
ATOM 20230 O O . SER A 1 47 ? 93.244 -3.383 -6.339 1.00 0.00 43 SER A O 11
ATOM 20238 N N . THR A 1 48 ? 93.047 -5.504 -5.754 1.00 0.00 44 THR A N 11
ATOM 20239 C CA . THR A 1 48 ? 94.509 -5.631 -5.466 1.00 0.00 44 THR A CA 11
ATOM 20240 C C . THR A 1 48 ? 95.080 -6.868 -6.168 1.00 0.00 44 THR A C 11
ATOM 20241 O O . THR A 1 48 ? 94.419 -7.884 -6.285 1.00 0.00 44 THR A O 11
ATOM 20252 N N . LYS A 1 49 ? 96.302 -6.786 -6.633 1.00 0.00 45 LYS A N 11
ATOM 20253 C CA . LYS A 1 49 ? 96.919 -7.943 -7.349 1.00 0.00 45 LYS A CA 11
ATOM 20254 C C . LYS A 1 49 ? 98.392 -8.090 -6.965 1.00 0.00 45 LYS A C 11
ATOM 20255 O O . LYS A 1 49 ? 99.097 -7.113 -6.792 1.00 0.00 45 LYS A O 11
ATOM 20274 N N . SER A 1 50 ? 98.856 -9.309 -6.832 1.00 0.00 46 SER A N 11
ATOM 20275 C CA . SER A 1 50 ? 100.295 -9.540 -6.509 1.00 0.00 46 SER A CA 11
ATOM 20276 C C . SER A 1 50 ? 101.046 -9.985 -7.765 1.00 0.00 46 SER A C 11
ATOM 20277 O O . SER A 1 50 ? 100.735 -11.005 -8.353 1.00 0.00 46 SER A O 11
ATOM 20285 N N . ILE A 1 51 ? 102.033 -9.226 -8.179 1.00 0.00 47 ILE A N 11
ATOM 20286 C CA . ILE A 1 51 ? 102.793 -9.580 -9.418 1.00 0.00 47 ILE A CA 11
ATOM 20287 C C . ILE A 1 51 ? 104.294 -9.569 -9.116 1.00 0.00 47 ILE A C 11
ATOM 20288 O O . ILE A 1 51 ? 104.813 -8.618 -8.560 1.00 0.00 47 ILE A O 11
ATOM 20304 N N . VAL A 1 52 ? 104.991 -10.618 -9.478 1.00 0.00 48 VAL A N 11
ATOM 20305 C CA . VAL A 1 52 ? 106.466 -10.661 -9.232 1.00 0.00 48 VAL A CA 11
ATOM 20306 C C . VAL A 1 52 ? 107.165 -9.690 -10.191 1.00 0.00 48 VAL A C 11
ATOM 20307 O O . VAL A 1 52 ? 106.848 -9.629 -11.361 1.00 0.00 48 VAL A O 11
ATOM 20320 N N . THR A 1 53 ? 108.115 -8.937 -9.697 1.00 0.00 49 THR A N 11
ATOM 20321 C CA . THR A 1 53 ? 108.732 -7.847 -10.528 1.00 0.00 49 THR A CA 11
ATOM 20322 C C . THR A 1 53 ? 109.425 -8.418 -11.771 1.00 0.00 49 THR A C 11
ATOM 20323 O O . THR A 1 53 ? 109.587 -7.731 -12.764 1.00 0.00 49 THR A O 11
ATOM 20334 N N . LYS A 1 54 ? 109.835 -9.663 -11.729 1.00 0.00 50 LYS A N 11
ATOM 20335 C CA . LYS A 1 54 ? 110.609 -10.245 -12.878 1.00 0.00 50 LYS A CA 11
ATOM 20336 C C . LYS A 1 54 ? 109.793 -10.178 -14.175 1.00 0.00 50 LYS A C 11
ATOM 20337 O O . LYS A 1 54 ? 110.348 -10.148 -15.258 1.00 0.00 50 LYS A O 11
ATOM 20356 N N . ASP A 1 55 ? 108.485 -10.154 -14.075 1.00 0.00 51 ASP A N 11
ATOM 20357 C CA . ASP A 1 55 ? 107.647 -10.002 -15.307 1.00 0.00 51 ASP A CA 11
ATOM 20358 C C . ASP A 1 55 ? 107.410 -8.516 -15.642 1.00 0.00 51 ASP A C 11
ATOM 20359 O O . ASP A 1 55 ? 106.594 -8.198 -16.488 1.00 0.00 51 ASP A O 11
ATOM 20368 N N . ILE A 1 56 ? 108.110 -7.605 -14.992 1.00 0.00 52 ILE A N 11
ATOM 20369 C CA . ILE A 1 56 ? 108.009 -6.162 -15.390 1.00 0.00 52 ILE A CA 11
ATOM 20370 C C . ILE A 1 56 ? 108.821 -5.917 -16.667 1.00 0.00 52 ILE A C 11
ATOM 20371 O O . ILE A 1 56 ? 110.034 -6.011 -16.666 1.00 0.00 52 ILE A O 11
ATOM 20387 N N . LYS A 1 57 ? 108.153 -5.608 -17.752 1.00 0.00 53 LYS A N 11
ATOM 20388 C CA . LYS A 1 57 ? 108.885 -5.178 -18.985 1.00 0.00 53 LYS A CA 11
ATOM 20389 C C . LYS A 1 57 ? 109.256 -3.696 -18.885 1.00 0.00 53 LYS A C 11
ATOM 20390 O O . LYS A 1 57 ? 110.331 -3.291 -19.290 1.00 0.00 53 LYS A O 11
ATOM 20409 N N . ASP A 1 58 ? 108.374 -2.886 -18.348 1.00 0.00 54 ASP A N 11
ATOM 20410 C CA . ASP A 1 58 ? 108.624 -1.404 -18.336 1.00 0.00 54 ASP A CA 11
ATOM 20411 C C . ASP A 1 58 ? 107.890 -0.737 -17.170 1.00 0.00 54 ASP A C 11
ATOM 20412 O O . ASP A 1 58 ? 106.812 -1.149 -16.792 1.00 0.00 54 ASP A O 11
ATOM 20421 N N . LEU A 1 59 ? 108.473 0.296 -16.604 1.00 0.00 55 LEU A N 11
ATOM 20422 C CA . LEU A 1 59 ? 107.858 0.960 -15.412 1.00 0.00 55 LEU A CA 11
ATOM 20423 C C . LEU A 1 59 ? 107.688 2.464 -15.652 1.00 0.00 55 LEU A C 11
ATOM 20424 O O . LEU A 1 59 ? 108.511 3.094 -16.292 1.00 0.00 55 LEU A O 11
ATOM 20440 N N . ARG A 1 60 ? 106.626 3.039 -15.142 1.00 0.00 56 ARG A N 11
ATOM 20441 C CA . ARG A 1 60 ? 106.474 4.528 -15.178 1.00 0.00 56 ARG A CA 11
ATOM 20442 C C . ARG A 1 60 ? 105.688 5.009 -13.950 1.00 0.00 56 ARG A C 11
ATOM 20443 O O . ARG A 1 60 ? 104.970 4.248 -13.328 1.00 0.00 56 ARG A O 11
ATOM 20464 N N . ILE A 1 61 ? 105.822 6.265 -13.602 1.00 0.00 57 ILE A N 11
ATOM 20465 C CA . ILE A 1 61 ? 105.005 6.836 -12.485 1.00 0.00 57 ILE A CA 11
ATOM 20466 C C . ILE A 1 61 ? 104.060 7.905 -13.045 1.00 0.00 57 ILE A C 11
ATOM 20467 O O . ILE A 1 61 ? 104.479 8.792 -13.767 1.00 0.00 57 ILE A O 11
ATOM 20483 N N . LEU A 1 62 ? 102.791 7.826 -12.719 1.00 0.00 58 LEU A N 11
ATOM 20484 C CA . LEU A 1 62 ? 101.797 8.769 -13.329 1.00 0.00 58 LEU A CA 11
ATOM 20485 C C . LEU A 1 62 ? 102.055 10.205 -12.836 1.00 0.00 58 LEU A C 11
ATOM 20486 O O . LEU A 1 62 ? 102.471 10.394 -11.710 1.00 0.00 58 LEU A O 11
ATOM 20502 N N . PRO A 1 63 ? 101.798 11.177 -13.694 1.00 0.00 59 PRO A N 11
ATOM 20503 C CA . PRO A 1 63 ? 102.061 12.595 -13.327 1.00 0.00 59 PRO A CA 11
ATOM 20504 C C . PRO A 1 63 ? 101.081 13.058 -12.244 1.00 0.00 59 PRO A C 11
ATOM 20505 O O . PRO A 1 63 ? 99.898 12.779 -12.310 1.00 0.00 59 PRO A O 11
ATOM 20516 N N . LYS A 1 64 ? 101.570 13.762 -11.251 1.00 0.00 60 LYS A N 11
ATOM 20517 C CA . LYS A 1 64 ? 100.666 14.288 -10.175 1.00 0.00 60 LYS A CA 11
ATOM 20518 C C . LYS A 1 64 ? 99.710 15.338 -10.752 1.00 0.00 60 LYS A C 11
ATOM 20519 O O . LYS A 1 64 ? 98.573 15.449 -10.331 1.00 0.00 60 LYS A O 11
ATOM 20538 N N . ASN A 1 65 ? 100.168 16.105 -11.711 1.00 0.00 61 ASN A N 11
ATOM 20539 C CA . ASN A 1 65 ? 99.300 17.161 -12.319 1.00 0.00 61 ASN A CA 11
ATOM 20540 C C . ASN A 1 65 ? 98.570 16.607 -13.546 1.00 0.00 61 ASN A C 11
ATOM 20541 O O . ASN A 1 65 ? 98.924 15.567 -14.070 1.00 0.00 61 ASN A O 11
ATOM 20552 N N . GLU A 1 66 ? 97.553 17.298 -14.005 1.00 0.00 62 GLU A N 11
ATOM 20553 C CA . GLU A 1 66 ? 96.776 16.814 -15.192 1.00 0.00 62 GLU A CA 11
ATOM 20554 C C . GLU A 1 66 ? 97.655 16.822 -16.448 1.00 0.00 62 GLU A C 11
ATOM 20555 O O . GLU A 1 66 ? 97.506 15.989 -17.322 1.00 0.00 62 GLU A O 11
ATOM 20567 N N . ILE A 1 67 ? 98.569 17.758 -16.538 1.00 0.00 63 ILE A N 11
ATOM 20568 C CA . ILE A 1 67 ? 99.461 17.838 -17.741 1.00 0.00 63 ILE A CA 11
ATOM 20569 C C . ILE A 1 67 ? 100.930 17.703 -17.324 1.00 0.00 63 ILE A C 11
ATOM 20570 O O . ILE A 1 67 ? 101.277 17.913 -16.176 1.00 0.00 63 ILE A O 11
ATOM 20586 N N . MET A 1 68 ? 101.789 17.352 -18.250 1.00 0.00 64 MET A N 11
ATOM 20587 C CA . MET A 1 68 ? 103.238 17.193 -17.918 1.00 0.00 64 MET A CA 11
ATOM 20588 C C . MET A 1 68 ? 104.004 18.483 -18.255 1.00 0.00 64 MET A C 11
ATOM 20589 O O . MET A 1 68 ? 103.584 19.234 -19.116 1.00 0.00 64 MET A O 11
ATOM 20603 N N . PRO A 1 69 ? 105.109 18.706 -17.566 1.00 0.00 65 PRO A N 11
ATOM 20604 C CA . PRO A 1 69 ? 105.918 19.930 -17.807 1.00 0.00 65 PRO A CA 11
ATOM 20605 C C . PRO A 1 69 ? 106.571 19.874 -19.192 1.00 0.00 65 PRO A C 11
ATOM 20606 O O . PRO A 1 69 ? 106.931 18.815 -19.674 1.00 0.00 65 PRO A O 11
ATOM 20617 N N . LYS A 1 70 ? 106.723 21.009 -19.833 1.00 0.00 66 LYS A N 11
ATOM 20618 C CA . LYS A 1 70 ? 107.379 21.042 -21.176 1.00 0.00 66 LYS A CA 11
ATOM 20619 C C . LYS A 1 70 ? 108.425 22.161 -21.221 1.00 0.00 66 LYS A C 11
ATOM 20620 O O . LYS A 1 70 ? 108.115 23.317 -20.999 1.00 0.00 66 LYS A O 11
ATOM 20639 N N . ASN A 1 71 ? 109.658 21.821 -21.510 1.00 0.00 67 ASN A N 11
ATOM 20640 C CA . ASN A 1 71 ? 110.737 22.854 -21.560 1.00 0.00 67 ASN A CA 11
ATOM 20641 C C . ASN A 1 71 ? 111.740 22.522 -22.669 1.00 0.00 67 ASN A C 11
ATOM 20642 O O . ASN A 1 71 ? 111.737 21.433 -23.212 1.00 0.00 67 ASN A O 11
ATOM 20653 N N . GLY A 1 72 ? 112.596 23.457 -23.003 1.00 0.00 68 GLY A N 11
ATOM 20654 C CA . GLY A 1 72 ? 113.615 23.209 -24.066 1.00 0.00 68 GLY A CA 11
ATOM 20655 C C . GLY A 1 72 ? 114.788 24.173 -23.881 1.00 0.00 68 GLY A C 11
ATOM 20656 O O . GLY A 1 72 ? 114.992 25.074 -24.674 1.00 0.00 68 GLY A O 11
ATOM 20660 N N . THR A 1 73 ? 115.560 23.986 -22.837 1.00 0.00 69 THR A N 11
ATOM 20661 C CA . THR A 1 73 ? 116.718 24.899 -22.573 1.00 0.00 69 THR A CA 11
ATOM 20662 C C . THR A 1 73 ? 118.040 24.128 -22.676 1.00 0.00 69 THR A C 11
ATOM 20663 O O . THR A 1 73 ? 118.991 24.421 -21.975 1.00 0.00 69 THR A O 11
ATOM 20674 N N . LYS A 1 74 ? 118.101 23.147 -23.547 1.00 0.00 70 LYS A N 11
ATOM 20675 C CA . LYS A 1 74 ? 119.363 22.350 -23.709 1.00 0.00 70 LYS A CA 11
ATOM 20676 C C . LYS A 1 74 ? 120.499 23.244 -24.217 1.00 0.00 70 LYS A C 11
ATOM 20677 O O . LYS A 1 74 ? 121.651 23.051 -23.875 1.00 0.00 70 LYS A O 11
ATOM 20696 N N . SER A 1 75 ? 120.178 24.221 -25.032 1.00 0.00 71 SER A N 11
ATOM 20697 C CA . SER A 1 75 ? 121.227 25.139 -25.571 1.00 0.00 71 SER A CA 11
ATOM 20698 C C . SER A 1 75 ? 121.038 26.554 -25.001 1.00 0.00 71 SER A C 11
ATOM 20699 O O . SER A 1 75 ? 120.005 26.846 -24.428 1.00 0.00 71 SER A O 11
ATOM 20707 N N . PRO A 1 76 ? 122.042 27.395 -25.174 1.00 0.00 72 PRO A N 11
ATOM 20708 C CA . PRO A 1 76 ? 121.959 28.790 -24.663 1.00 0.00 72 PRO A CA 11
ATOM 20709 C C . PRO A 1 76 ? 120.859 29.567 -25.399 1.00 0.00 72 PRO A C 11
ATOM 20710 O O . PRO A 1 76 ? 120.616 29.348 -26.572 1.00 0.00 72 PRO A O 11
ATOM 20721 N N . SER A 1 77 ? 120.198 30.468 -24.715 1.00 0.00 73 SER A N 11
ATOM 20722 C CA . SER A 1 77 ? 119.096 31.248 -25.354 1.00 0.00 73 SER A CA 11
ATOM 20723 C C . SER A 1 77 ? 119.065 32.676 -24.800 1.00 0.00 73 SER A C 11
ATOM 20724 O O . SER A 1 77 ? 119.780 33.003 -23.871 1.00 0.00 73 SER A O 11
ATOM 20732 N N . THR A 1 78 ? 118.239 33.522 -25.367 1.00 0.00 74 THR A N 11
ATOM 20733 C CA . THR A 1 78 ? 118.148 34.937 -24.885 1.00 0.00 74 THR A CA 11
ATOM 20734 C C . THR A 1 78 ? 116.705 35.272 -24.488 1.00 0.00 74 THR A C 11
ATOM 20735 O O . THR A 1 78 ? 115.781 34.555 -24.821 1.00 0.00 74 THR A O 11
ATOM 20746 N N . ASN A 1 79 ? 116.510 36.361 -23.772 1.00 0.00 75 ASN A N 11
ATOM 20747 C CA . ASN A 1 79 ? 115.130 36.768 -23.328 1.00 0.00 75 ASN A CA 11
ATOM 20748 C C . ASN A 1 79 ? 114.432 35.615 -22.590 1.00 0.00 75 ASN A C 11
ATOM 20749 O O . ASN A 1 79 ? 113.278 35.312 -22.837 1.00 0.00 75 ASN A O 11
ATOM 20760 N N . SER A 1 80 ? 115.132 34.972 -21.684 1.00 0.00 76 SER A N 11
ATOM 20761 C CA . SER A 1 80 ? 114.534 33.819 -20.934 1.00 0.00 76 SER A CA 11
ATOM 20762 C C . SER A 1 80 ? 113.358 34.290 -20.069 1.00 0.00 76 SER A C 11
ATOM 20763 O O . SER A 1 80 ? 112.421 33.550 -19.831 1.00 0.00 76 SER A O 11
ATOM 20771 N N . THR A 1 81 ? 113.404 35.513 -19.599 1.00 0.00 77 THR A N 11
ATOM 20772 C CA . THR A 1 81 ? 112.287 36.044 -18.758 1.00 0.00 77 THR A CA 11
ATOM 20773 C C . THR A 1 81 ? 111.374 36.941 -19.598 1.00 0.00 77 THR A C 11
ATOM 20774 O O . THR A 1 81 ? 111.820 37.607 -20.514 1.00 0.00 77 THR A O 11
ATOM 20785 N N . LYS A 1 82 ? 110.100 36.960 -19.288 1.00 0.00 78 LYS A N 11
ATOM 20786 C CA . LYS A 1 82 ? 109.142 37.809 -20.063 1.00 0.00 78 LYS A CA 11
ATOM 20787 C C . LYS A 1 82 ? 108.192 38.539 -19.110 1.00 0.00 78 LYS A C 11
ATOM 20788 O O . LYS A 1 82 ? 107.897 38.061 -18.031 1.00 0.00 78 LYS A O 11
ATOM 20807 N N . LEU A 1 83 ? 107.713 39.694 -19.506 1.00 0.00 79 LEU A N 11
ATOM 20808 C CA . LEU A 1 83 ? 106.764 40.457 -18.640 1.00 0.00 79 LEU A CA 11
ATOM 20809 C C . LEU A 1 83 ? 105.321 40.180 -19.073 1.00 0.00 79 LEU A C 11
ATOM 20810 O O . LEU A 1 83 ? 104.974 40.339 -20.230 1.00 0.00 79 LEU A O 11
ATOM 20826 N N . LYS A 1 84 ? 104.483 39.771 -18.153 1.00 0.00 80 LYS A N 11
ATOM 20827 C CA . LYS A 1 84 ? 103.068 39.437 -18.508 1.00 0.00 80 LYS A CA 11
ATOM 20828 C C . LYS A 1 84 ? 102.133 40.600 -18.156 1.00 0.00 80 LYS A C 11
ATOM 20829 O O . LYS A 1 84 ? 100.970 40.399 -17.859 1.00 0.00 80 LYS A O 11
ATOM 20848 N N . SER A 1 85 ? 102.634 41.813 -18.187 1.00 0.00 81 SER A N 11
ATOM 20849 C CA . SER A 1 85 ? 101.776 42.996 -17.851 1.00 0.00 81 SER A CA 11
ATOM 20850 C C . SER A 1 85 ? 100.701 43.192 -18.926 1.00 0.00 81 SER A C 11
ATOM 20851 O O . SER A 1 85 ? 99.582 43.571 -18.631 1.00 0.00 81 SER A O 11
ATOM 20859 N N . ALA A 1 86 ? 101.037 42.936 -20.166 1.00 0.00 82 ALA A N 11
ATOM 20860 C CA . ALA A 1 86 ? 100.046 43.123 -21.275 1.00 0.00 82 ALA A CA 11
ATOM 20861 C C . ALA A 1 86 ? 98.947 42.061 -21.191 1.00 0.00 82 ALA A C 11
ATOM 20862 O O . ALA A 1 86 ? 97.791 42.332 -21.464 1.00 0.00 82 ALA A O 11
ATOM 20869 N N . GLU A 1 87 ? 99.301 40.855 -20.817 1.00 0.00 83 GLU A N 11
ATOM 20870 C CA . GLU A 1 87 ? 98.285 39.757 -20.736 1.00 0.00 83 GLU A CA 11
ATOM 20871 C C . GLU A 1 87 ? 98.534 38.885 -19.499 1.00 0.00 83 GLU A C 11
ATOM 20872 O O . GLU A 1 87 ? 99.665 38.618 -19.137 1.00 0.00 83 GLU A O 11
ATOM 20884 N N . THR A 1 88 ? 97.482 38.444 -18.852 1.00 0.00 84 THR A N 11
ATOM 20885 C CA . THR A 1 88 ? 97.640 37.576 -17.644 1.00 0.00 84 THR A CA 11
ATOM 20886 C C . THR A 1 88 ? 96.572 36.475 -17.636 1.00 0.00 84 THR A C 11
ATOM 20887 O O . THR A 1 88 ? 96.104 36.063 -16.591 1.00 0.00 84 THR A O 11
ATOM 20898 N N . TYR A 1 89 ? 96.187 36.001 -18.797 1.00 0.00 85 TYR A N 11
ATOM 20899 C CA . TYR A 1 89 ? 95.136 34.940 -18.876 1.00 0.00 85 TYR A CA 11
ATOM 20900 C C . TYR A 1 89 ? 95.723 33.658 -19.473 1.00 0.00 85 TYR A C 11
ATOM 20901 O O . TYR A 1 89 ? 96.727 33.689 -20.160 1.00 0.00 85 TYR A O 11
ATOM 20919 N N . SER A 1 90 ? 95.099 32.533 -19.213 1.00 0.00 86 SER A N 11
ATOM 20920 C CA . SER A 1 90 ? 95.612 31.238 -19.757 1.00 0.00 86 SER A CA 11
ATOM 20921 C C . SER A 1 90 ? 94.654 30.693 -20.821 1.00 0.00 86 SER A C 11
ATOM 20922 O O . SER A 1 90 ? 93.451 30.854 -20.722 1.00 0.00 86 SER A O 11
ATOM 20930 N N . SER A 1 91 ? 95.183 30.052 -21.834 1.00 0.00 87 SER A N 11
ATOM 20931 C CA . SER A 1 91 ? 94.312 29.506 -22.927 1.00 0.00 87 SER A CA 11
ATOM 20932 C C . SER A 1 91 ? 93.421 28.381 -22.391 1.00 0.00 87 SER A C 11
ATOM 20933 O O . SER A 1 91 ? 92.297 28.210 -22.827 1.00 0.00 87 SER A O 11
ATOM 20941 N N . LYS A 1 92 ? 93.918 27.615 -21.449 1.00 0.00 88 LYS A N 11
ATOM 20942 C CA . LYS A 1 92 ? 93.119 26.475 -20.901 1.00 0.00 88 LYS A CA 11
ATOM 20943 C C . LYS A 1 92 ? 92.347 26.917 -19.654 1.00 0.00 88 LYS A C 11
ATOM 20944 O O . LYS A 1 92 ? 92.873 27.609 -18.802 1.00 0.00 88 LYS A O 11
ATOM 20963 N N . ASN A 1 93 ? 91.101 26.520 -19.547 1.00 0.00 89 ASN A N 11
ATOM 20964 C CA . ASN A 1 93 ? 90.285 26.889 -18.350 1.00 0.00 89 ASN A CA 11
ATOM 20965 C C . ASN A 1 93 ? 89.976 25.640 -17.519 1.00 0.00 89 ASN A C 11
ATOM 20966 O O . ASN A 1 93 ? 89.637 24.600 -18.054 1.00 0.00 89 ASN A O 11
ATOM 20977 N N . LYS A 1 94 ? 90.091 25.738 -16.217 1.00 0.00 90 LYS A N 11
ATOM 20978 C CA . LYS A 1 94 ? 89.822 24.555 -15.340 1.00 0.00 90 LYS A CA 11
ATOM 20979 C C . LYS A 1 94 ? 88.408 24.624 -14.748 1.00 0.00 90 LYS A C 11
ATOM 20980 O O . LYS A 1 94 ? 88.142 24.053 -13.706 1.00 0.00 90 LYS A O 11
ATOM 20999 N N . TRP A 1 95 ? 87.503 25.316 -15.400 1.00 0.00 91 TRP A N 11
ATOM 21000 C CA . TRP A 1 95 ? 86.100 25.410 -14.877 1.00 0.00 91 TRP A CA 11
ATOM 21001 C C . TRP A 1 95 ? 85.407 24.048 -14.982 1.00 0.00 91 TRP A C 11
ATOM 21002 O O . TRP A 1 95 ? 84.710 23.627 -14.077 1.00 0.00 91 TRP A O 11
ATOM 21023 N N . SER A 1 96 ? 85.596 23.359 -16.082 1.00 0.00 92 SER A N 11
ATOM 21024 C CA . SER A 1 96 ? 84.972 22.012 -16.253 1.00 0.00 92 SER A CA 11
ATOM 21025 C C . SER A 1 96 ? 85.736 21.205 -17.306 1.00 0.00 92 SER A C 11
ATOM 21026 O O . SER A 1 96 ? 86.042 21.703 -18.375 1.00 0.00 92 SER A O 11
ATOM 21034 N N . MET A 1 97 ? 86.045 19.966 -17.010 1.00 0.00 93 MET A N 11
ATOM 21035 C CA . MET A 1 97 ? 86.786 19.115 -17.990 1.00 0.00 93 MET A CA 11
ATOM 21036 C C . MET A 1 97 ? 85.808 18.223 -18.764 1.00 0.00 93 MET A C 11
ATOM 21037 O O . MET A 1 97 ? 85.624 18.384 -19.956 1.00 0.00 93 MET A O 11
ATOM 21051 N N . ASP A 1 98 ? 85.183 17.286 -18.091 1.00 0.00 94 ASP A N 11
ATOM 21052 C CA . ASP A 1 98 ? 84.217 16.374 -18.778 1.00 0.00 94 ASP A CA 11
ATOM 21053 C C . ASP A 1 98 ? 82.784 16.698 -18.347 1.00 0.00 94 ASP A C 11
ATOM 21054 O O . ASP A 1 98 ? 82.558 17.243 -17.282 1.00 0.00 94 ASP A O 11
ATOM 21063 N N . CYS A 1 99 ? 81.819 16.366 -19.171 1.00 0.00 95 CYS A N 11
ATOM 21064 C CA . CYS A 1 99 ? 80.390 16.634 -18.816 1.00 0.00 95 CYS A CA 11
ATOM 21065 C C . CYS A 1 99 ? 79.610 15.318 -18.745 1.00 0.00 95 CYS A C 11
ATOM 21066 O O . CYS A 1 99 ? 79.649 14.516 -19.660 1.00 0.00 95 CYS A O 11
ATOM 21074 N N . ASP A 1 100 ? 78.903 15.096 -17.663 1.00 0.00 96 ASP A N 11
ATOM 21075 C CA . ASP A 1 100 ? 78.124 13.826 -17.512 1.00 0.00 96 ASP A CA 11
ATOM 21076 C C . ASP A 1 100 ? 76.620 14.103 -17.632 1.00 0.00 96 ASP A C 11
ATOM 21077 O O . ASP A 1 100 ? 76.185 15.239 -17.576 1.00 0.00 96 ASP A O 11
ATOM 21086 N N . GLU A 1 101 ? 75.829 13.070 -17.795 1.00 0.00 97 GLU A N 11
ATOM 21087 C CA . GLU A 1 101 ? 74.350 13.255 -17.914 1.00 0.00 97 GLU A CA 11
ATOM 21088 C C . GLU A 1 101 ? 73.650 12.715 -16.664 1.00 0.00 97 GLU A C 11
ATOM 21089 O O . GLU A 1 101 ? 74.201 11.913 -15.934 1.00 0.00 97 GLU A O 11
ATOM 21101 N N . GLU A 1 102 ? 72.438 13.152 -16.417 1.00 0.00 98 GLU A N 11
ATOM 21102 C CA . GLU A 1 102 ? 71.690 12.675 -15.214 1.00 0.00 98 GLU A CA 11
ATOM 21103 C C . GLU A 1 102 ? 70.776 11.505 -15.588 1.00 0.00 98 GLU A C 11
ATOM 21104 O O . GLU A 1 102 ? 70.237 11.455 -16.677 1.00 0.00 98 GLU A O 11
ATOM 21116 N N . PHE A 1 103 ? 70.603 10.566 -14.689 1.00 0.00 99 PHE A N 11
ATOM 21117 C CA . PHE A 1 103 ? 69.726 9.390 -14.977 1.00 0.00 99 PHE A CA 11
ATOM 21118 C C . PHE A 1 103 ? 68.561 9.344 -13.984 1.00 0.00 99 PHE A C 11
ATOM 21119 O O . PHE A 1 103 ? 68.666 9.826 -12.871 1.00 0.00 99 PHE A O 11
ATOM 21136 N N . ASP A 1 104 ? 67.452 8.767 -14.382 1.00 0.00 100 ASP A N 11
ATOM 21137 C CA . ASP A 1 104 ? 66.272 8.682 -13.467 1.00 0.00 100 ASP A CA 11
ATOM 21138 C C . ASP A 1 104 ? 66.355 7.412 -12.616 1.00 0.00 100 ASP A C 11
ATOM 21139 O O . ASP A 1 104 ? 66.290 6.309 -13.127 1.00 0.00 100 ASP A O 11
ATOM 21148 N N . PHE A 1 105 ? 66.500 7.563 -11.322 1.00 0.00 101 PHE A N 11
ATOM 21149 C CA . PHE A 1 105 ? 66.583 6.373 -10.422 1.00 0.00 101 PHE A CA 11
ATOM 21150 C C . PHE A 1 105 ? 65.834 6.644 -9.114 1.00 0.00 101 PHE A C 11
ATOM 21151 O O . PHE A 1 105 ? 64.874 5.970 -8.791 1.00 0.00 101 PHE A O 11
ATOM 21168 N N . ALA A 1 106 ? 66.269 7.628 -8.365 1.00 0.00 102 ALA A N 11
ATOM 21169 C CA . ALA A 1 106 ? 65.588 7.960 -7.075 1.00 0.00 102 ALA A CA 11
ATOM 21170 C C . ALA A 1 106 ? 64.989 9.370 -7.133 1.00 0.00 102 ALA A C 11
ATOM 21171 O O . ALA A 1 106 ? 64.903 10.055 -6.130 1.00 0.00 102 ALA A O 11
ATOM 21178 N N . ALA A 1 107 ? 64.576 9.804 -8.300 1.00 0.00 103 ALA A N 11
ATOM 21179 C CA . ALA A 1 107 ? 63.982 11.170 -8.433 1.00 0.00 103 ALA A CA 11
ATOM 21180 C C . ALA A 1 107 ? 62.455 11.090 -8.374 1.00 0.00 103 ALA A C 11
ATOM 21181 O O . ALA A 1 107 ? 61.817 10.596 -9.287 1.00 0.00 103 ALA A O 11
ATOM 21188 N N . ASN A 1 108 ? 61.868 11.570 -7.306 1.00 0.00 104 ASN A N 11
ATOM 21189 C CA . ASN A 1 108 ? 60.380 11.529 -7.175 1.00 0.00 104 ASN A CA 11
ATOM 21190 C C . ASN A 1 108 ? 59.878 12.777 -6.442 1.00 0.00 104 ASN A C 11
ATOM 21191 O O . ASN A 1 108 ? 60.074 12.924 -5.249 1.00 0.00 104 ASN A O 11
ATOM 21202 N N . LEU A 1 109 ? 59.234 13.674 -7.150 1.00 0.00 105 LEU A N 11
ATOM 21203 C CA . LEU A 1 109 ? 58.703 14.918 -6.501 1.00 0.00 105 LEU A CA 11
ATOM 21204 C C . LEU A 1 109 ? 57.611 14.561 -5.485 1.00 0.00 105 LEU A C 11
ATOM 21205 O O . LEU A 1 109 ? 57.527 15.148 -4.422 1.00 0.00 105 LEU A O 11
ATOM 21221 N N . GLU A 1 110 ? 56.774 13.598 -5.811 1.00 0.00 106 GLU A N 11
ATOM 21222 C CA . GLU A 1 110 ? 55.672 13.168 -4.879 1.00 0.00 106 GLU A CA 11
ATOM 21223 C C . GLU A 1 110 ? 54.832 14.373 -4.429 1.00 0.00 106 GLU A C 11
ATOM 21224 O O . GLU A 1 110 ? 55.148 15.030 -3.454 1.00 0.00 106 GLU A O 11
ATOM 21236 N N . LYS A 1 111 ? 53.768 14.662 -5.137 1.00 0.00 107 LYS A N 11
ATOM 21237 C CA . LYS A 1 111 ? 52.886 15.805 -4.752 1.00 0.00 107 LYS A CA 11
ATOM 21238 C C . LYS A 1 111 ? 51.673 15.295 -3.969 1.00 0.00 107 LYS A C 11
ATOM 21239 O O . LYS A 1 111 ? 51.040 14.328 -4.356 1.00 0.00 107 LYS A O 11
ATOM 21258 N N . PHE A 1 112 ? 51.347 15.937 -2.874 1.00 0.00 108 PHE A N 11
ATOM 21259 C CA . PHE A 1 112 ? 50.176 15.496 -2.057 1.00 0.00 108 PHE A CA 11
ATOM 21260 C C . PHE A 1 112 ? 48.970 16.398 -2.335 1.00 0.00 108 PHE A C 11
ATOM 21261 O O . PHE A 1 112 ? 49.037 17.602 -2.167 1.00 0.00 108 PHE A O 11
ATOM 21278 N N . ASP A 1 113 ? 47.871 15.821 -2.757 1.00 0.00 109 ASP A N 11
ATOM 21279 C CA . ASP A 1 113 ? 46.650 16.633 -3.045 1.00 0.00 109 ASP A CA 11
ATOM 21280 C C . ASP A 1 113 ? 45.686 16.578 -1.855 1.00 0.00 109 ASP A C 11
ATOM 21281 O O . ASP A 1 113 ? 45.153 15.534 -1.529 1.00 0.00 109 ASP A O 11
ATOM 21290 N N . LYS A 1 114 ? 45.463 17.697 -1.209 1.00 0.00 110 LYS A N 11
ATOM 21291 C CA . LYS A 1 114 ? 44.515 17.730 -0.052 1.00 0.00 110 LYS A CA 11
ATOM 21292 C C . LYS A 1 114 ? 43.387 18.729 -0.323 1.00 0.00 110 LYS A C 11
ATOM 21293 O O . LYS A 1 114 ? 43.624 19.912 -0.489 1.00 0.00 110 LYS A O 11
ATOM 21312 N N . LYS A 1 115 ? 42.164 18.258 -0.368 1.00 0.00 111 LYS A N 11
ATOM 21313 C CA . LYS A 1 115 ? 41.008 19.174 -0.617 1.00 0.00 111 LYS A CA 11
ATOM 21314 C C . LYS A 1 115 ? 40.427 19.665 0.711 1.00 0.00 111 LYS A C 11
ATOM 21315 O O . LYS A 1 115 ? 40.073 20.822 0.852 1.00 0.00 111 LYS A O 11
ATOM 21334 N N . GLN A 1 116 ? 40.328 18.791 1.684 1.00 0.00 112 GLN A N 11
ATOM 21335 C CA . GLN A 1 116 ? 39.786 19.194 3.018 1.00 0.00 112 GLN A CA 11
ATOM 21336 C C . GLN A 1 116 ? 40.785 18.836 4.122 1.00 0.00 112 GLN A C 11
ATOM 21337 O O . GLN A 1 116 ? 41.499 17.855 4.026 1.00 0.00 112 GLN A O 11
ATOM 21351 N N . VAL A 1 117 ? 40.837 19.627 5.167 1.00 0.00 113 VAL A N 11
ATOM 21352 C CA . VAL A 1 117 ? 41.783 19.338 6.293 1.00 0.00 113 VAL A CA 11
ATOM 21353 C C . VAL A 1 117 ? 41.050 19.422 7.637 1.00 0.00 113 VAL A C 11
ATOM 21354 O O . VAL A 1 117 ? 40.175 20.249 7.823 1.00 0.00 113 VAL A O 11
ATOM 21367 N N . PHE A 1 118 ? 41.403 18.571 8.569 1.00 0.00 114 PHE A N 11
ATOM 21368 C CA . PHE A 1 118 ? 40.745 18.598 9.911 1.00 0.00 114 PHE A CA 11
ATOM 21369 C C . PHE A 1 118 ? 41.711 18.092 10.987 1.00 0.00 114 PHE A C 11
ATOM 21370 O O . PHE A 1 118 ? 42.679 17.415 10.692 1.00 0.00 114 PHE A O 11
ATOM 21387 N N . ALA A 1 119 ? 41.452 18.418 12.231 1.00 0.00 115 ALA A N 11
ATOM 21388 C CA . ALA A 1 119 ? 42.337 17.945 13.339 1.00 0.00 115 ALA A CA 11
ATOM 21389 C C . ALA A 1 119 ? 41.657 16.807 14.106 1.00 0.00 115 ALA A C 11
ATOM 21390 O O . ALA A 1 119 ? 40.498 16.897 14.465 1.00 0.00 115 ALA A O 11
ATOM 21397 N N . GLU A 1 120 ? 42.375 15.738 14.357 1.00 0.00 116 GLU A N 11
ATOM 21398 C CA . GLU A 1 120 ? 41.776 14.582 15.100 1.00 0.00 116 GLU A CA 11
ATOM 21399 C C . GLU A 1 120 ? 41.510 14.971 16.558 1.00 0.00 116 GLU A C 11
ATOM 21400 O O . GLU A 1 120 ? 40.504 14.596 17.132 1.00 0.00 116 GLU A O 11
ATOM 21412 N N . PHE A 1 121 ? 42.406 15.720 17.154 1.00 0.00 117 PHE A N 11
ATOM 21413 C CA . PHE A 1 121 ? 42.213 16.153 18.575 1.00 0.00 117 PHE A CA 11
ATOM 21414 C C . PHE A 1 121 ? 43.148 17.322 18.906 1.00 0.00 117 PHE A C 11
ATOM 21415 O O . PHE A 1 121 ? 43.604 17.462 20.027 1.00 0.00 117 PHE A O 11
ATOM 21432 N N . ARG A 1 122 ? 43.436 18.160 17.938 1.00 0.00 118 ARG A N 11
ATOM 21433 C CA . ARG A 1 122 ? 44.353 19.316 18.181 1.00 0.00 118 ARG A CA 11
ATOM 21434 C C . ARG A 1 122 ? 43.574 20.637 18.171 1.00 0.00 118 ARG A C 11
ATOM 21435 O O . ARG A 1 122 ? 44.115 21.678 17.845 1.00 0.00 118 ARG A O 11
ATOM 21456 N N . GLU A 1 123 ? 42.309 20.602 18.522 1.00 0.00 119 GLU A N 11
ATOM 21457 C CA . GLU A 1 123 ? 41.489 21.857 18.526 1.00 0.00 119 GLU A CA 11
ATOM 21458 C C . GLU A 1 123 ? 41.979 22.805 19.626 1.00 0.00 119 GLU A C 11
ATOM 21459 O O . GLU A 1 123 ? 42.053 24.004 19.433 1.00 0.00 119 GLU A O 11
ATOM 21471 N N . LYS A 1 124 ? 42.313 22.269 20.776 1.00 0.00 120 LYS A N 11
ATOM 21472 C CA . LYS A 1 124 ? 42.813 23.125 21.895 1.00 0.00 120 LYS A CA 11
ATOM 21473 C C . LYS A 1 124 ? 44.314 22.898 22.102 1.00 0.00 120 LYS A C 11
ATOM 21474 O O . LYS A 1 124 ? 45.064 23.831 22.324 1.00 0.00 120 LYS A O 11
ATOM 21493 N N . ASP A 1 125 ? 44.751 21.663 22.030 1.00 0.00 121 ASP A N 11
ATOM 21494 C CA . ASP A 1 125 ? 46.201 21.360 22.223 1.00 0.00 121 ASP A CA 11
ATOM 21495 C C . ASP A 1 125 ? 46.857 21.034 20.879 1.00 0.00 121 ASP A C 11
ATOM 21496 O O . ASP A 1 125 ? 46.269 21.360 19.861 1.00 0.00 121 ASP A O 11
ATOM 21506 N N . GLY A 1 1 ? 123.348 14.188 -10.806 1.00 0.00 -3 GLY A N 12
ATOM 21507 C CA . GLY A 1 1 ? 124.043 14.439 -9.511 1.00 0.00 -3 GLY A CA 12
ATOM 21508 C C . GLY A 1 1 ? 123.754 13.290 -8.544 1.00 0.00 -3 GLY A C 12
ATOM 21509 O O . GLY A 1 1 ? 124.198 12.174 -8.746 1.00 0.00 -3 GLY A O 12
ATOM 21515 N N . ALA A 1 2 ? 123.013 13.557 -7.496 1.00 0.00 -2 ALA A N 12
ATOM 21516 C CA . ALA A 1 2 ? 122.687 12.488 -6.504 1.00 0.00 -2 ALA A CA 12
ATOM 21517 C C . ALA A 1 2 ? 121.263 12.675 -5.975 1.00 0.00 -2 ALA A C 12
ATOM 21518 O O . ALA A 1 2 ? 120.727 13.767 -5.991 1.00 0.00 -2 ALA A O 12
ATOM 21525 N N . MET A 1 3 ? 120.650 11.614 -5.507 1.00 0.00 -1 MET A N 12
ATOM 21526 C CA . MET A 1 3 ? 119.254 11.714 -4.976 1.00 0.00 -1 MET A CA 12
ATOM 21527 C C . MET A 1 3 ? 119.198 11.192 -3.537 1.00 0.00 -1 MET A C 12
ATOM 21528 O O . MET A 1 3 ? 120.051 10.436 -3.109 1.00 0.00 -1 MET A O 12
ATOM 21542 N N . GLY A 1 4 ? 118.194 11.592 -2.792 1.00 0.00 0 GLY A N 12
ATOM 21543 C CA . GLY A 1 4 ? 118.061 11.122 -1.380 1.00 0.00 0 GLY A CA 12
ATOM 21544 C C . GLY A 1 4 ? 116.603 10.755 -1.099 1.00 0.00 0 GLY A C 12
ATOM 21545 O O . GLY A 1 4 ? 115.862 11.528 -0.521 1.00 0.00 0 GLY A O 12
ATOM 21549 N N . MET A 1 5 ? 116.189 9.579 -1.508 1.00 0.00 1 MET A N 12
ATOM 21550 C CA . MET A 1 5 ? 114.774 9.152 -1.286 1.00 0.00 1 MET A CA 12
ATOM 21551 C C . MET A 1 5 ? 114.731 7.887 -0.426 1.00 0.00 1 MET A C 12
ATOM 21552 O O . MET A 1 5 ? 115.724 7.200 -0.269 1.00 0.00 1 MET A O 12
ATOM 21566 N N . SER A 1 6 ? 113.584 7.577 0.131 1.00 0.00 2 SER A N 12
ATOM 21567 C CA . SER A 1 6 ? 113.457 6.355 0.984 1.00 0.00 2 SER A CA 12
ATOM 21568 C C . SER A 1 6 ? 112.476 5.366 0.347 1.00 0.00 2 SER A C 12
ATOM 21569 O O . SER A 1 6 ? 111.620 5.746 -0.430 1.00 0.00 2 SER A O 12
ATOM 21577 N N . VAL A 1 7 ? 112.598 4.101 0.674 1.00 0.00 3 VAL A N 12
ATOM 21578 C CA . VAL A 1 7 ? 111.686 3.067 0.077 1.00 0.00 3 VAL A CA 12
ATOM 21579 C C . VAL A 1 7 ? 110.236 3.326 0.514 1.00 0.00 3 VAL A C 12
ATOM 21580 O O . VAL A 1 7 ? 109.303 3.053 -0.218 1.00 0.00 3 VAL A O 12
ATOM 21593 N N . ALA A 1 8 ? 110.046 3.851 1.704 1.00 0.00 4 ALA A N 12
ATOM 21594 C CA . ALA A 1 8 ? 108.656 4.124 2.203 1.00 0.00 4 ALA A CA 12
ATOM 21595 C C . ALA A 1 8 ? 107.942 5.129 1.289 1.00 0.00 4 ALA A C 12
ATOM 21596 O O . ALA A 1 8 ? 106.733 5.096 1.147 1.00 0.00 4 ALA A O 12
ATOM 21603 N N . ASP A 1 9 ? 108.684 6.019 0.671 1.00 0.00 5 ASP A N 12
ATOM 21604 C CA . ASP A 1 9 ? 108.060 7.009 -0.267 1.00 0.00 5 ASP A CA 12
ATOM 21605 C C . ASP A 1 9 ? 107.459 6.290 -1.479 1.00 0.00 5 ASP A C 12
ATOM 21606 O O . ASP A 1 9 ? 106.397 6.646 -1.955 1.00 0.00 5 ASP A O 12
ATOM 21615 N N . PHE A 1 10 ? 108.135 5.282 -1.978 1.00 0.00 6 PHE A N 12
ATOM 21616 C CA . PHE A 1 10 ? 107.599 4.517 -3.150 1.00 0.00 6 PHE A CA 12
ATOM 21617 C C . PHE A 1 10 ? 106.370 3.703 -2.732 1.00 0.00 6 PHE A C 12
ATOM 21618 O O . PHE A 1 10 ? 105.461 3.497 -3.514 1.00 0.00 6 PHE A O 12
ATOM 21635 N N . TYR A 1 11 ? 106.340 3.240 -1.504 1.00 0.00 7 TYR A N 12
ATOM 21636 C CA . TYR A 1 11 ? 105.142 2.484 -1.008 1.00 0.00 7 TYR A CA 12
ATOM 21637 C C . TYR A 1 11 ? 103.923 3.411 -0.947 1.00 0.00 7 TYR A C 12
ATOM 21638 O O . TYR A 1 11 ? 103.977 4.482 -0.371 1.00 0.00 7 TYR A O 12
ATOM 21656 N N . GLY A 1 12 ? 102.829 3.002 -1.538 1.00 0.00 8 GLY A N 12
ATOM 21657 C CA . GLY A 1 12 ? 101.605 3.861 -1.547 1.00 0.00 8 GLY A CA 12
ATOM 21658 C C . GLY A 1 12 ? 101.608 4.798 -2.766 1.00 0.00 8 GLY A C 12
ATOM 21659 O O . GLY A 1 12 ? 100.700 5.590 -2.936 1.00 0.00 8 GLY A O 12
ATOM 21663 N N . SER A 1 13 ? 102.614 4.723 -3.614 1.00 0.00 9 SER A N 12
ATOM 21664 C CA . SER A 1 13 ? 102.643 5.600 -4.826 1.00 0.00 9 SER A CA 12
ATOM 21665 C C . SER A 1 13 ? 101.889 4.932 -5.978 1.00 0.00 9 SER A C 12
ATOM 21666 O O . SER A 1 13 ? 101.848 3.720 -6.079 1.00 0.00 9 SER A O 12
ATOM 21674 N N . ASN A 1 14 ? 101.293 5.713 -6.845 1.00 0.00 10 ASN A N 12
ATOM 21675 C CA . ASN A 1 14 ? 100.574 5.130 -8.020 1.00 0.00 10 ASN A CA 12
ATOM 21676 C C . ASN A 1 14 ? 101.493 5.124 -9.242 1.00 0.00 10 ASN A C 12
ATOM 21677 O O . ASN A 1 14 ? 101.881 6.162 -9.746 1.00 0.00 10 ASN A O 12
ATOM 21688 N N . VAL A 1 15 ? 101.839 3.956 -9.719 1.00 0.00 11 VAL A N 12
ATOM 21689 C CA . VAL A 1 15 ? 102.714 3.854 -10.927 1.00 0.00 11 VAL A CA 12
ATOM 21690 C C . VAL A 1 15 ? 102.086 2.889 -11.937 1.00 0.00 11 VAL A C 12
ATOM 21691 O O . VAL A 1 15 ? 101.215 2.111 -11.594 1.00 0.00 11 VAL A O 12
ATOM 21704 N N . GLU A 1 16 ? 102.520 2.933 -13.173 1.00 0.00 12 GLU A N 12
ATOM 21705 C CA . GLU A 1 16 ? 102.049 1.926 -14.167 1.00 0.00 12 GLU A CA 12
ATOM 21706 C C . GLU A 1 16 ? 103.247 1.125 -14.680 1.00 0.00 12 GLU A C 12
ATOM 21707 O O . GLU A 1 16 ? 104.339 1.642 -14.803 1.00 0.00 12 GLU A O 12
ATOM 21719 N N . VAL A 1 17 ? 103.049 -0.134 -14.973 1.00 0.00 13 VAL A N 12
ATOM 21720 C CA . VAL A 1 17 ? 104.163 -0.962 -15.522 1.00 0.00 13 VAL A CA 12
ATOM 21721 C C . VAL A 1 17 ? 103.659 -1.787 -16.708 1.00 0.00 13 VAL A C 12
ATOM 21722 O O . VAL A 1 17 ? 102.547 -2.284 -16.690 1.00 0.00 13 VAL A O 12
ATOM 21735 N N . LEU A 1 18 ? 104.459 -1.936 -17.732 1.00 0.00 14 LEU A N 12
ATOM 21736 C CA . LEU A 1 18 ? 104.085 -2.898 -18.813 1.00 0.00 14 LEU A CA 12
ATOM 21737 C C . LEU A 1 18 ? 104.756 -4.239 -18.557 1.00 0.00 14 LEU A C 12
ATOM 21738 O O . LEU A 1 18 ? 105.924 -4.302 -18.216 1.00 0.00 14 LEU A O 12
ATOM 21754 N N . LEU A 1 19 ? 104.028 -5.310 -18.716 1.00 0.00 15 LEU A N 12
ATOM 21755 C CA . LEU A 1 19 ? 104.644 -6.659 -18.554 1.00 0.00 15 LEU A CA 12
ATOM 21756 C C . LEU A 1 19 ? 105.334 -7.081 -19.854 1.00 0.00 15 LEU A C 12
ATOM 21757 O O . LEU A 1 19 ? 105.279 -6.384 -20.850 1.00 0.00 15 LEU A O 12
ATOM 21773 N N . ASN A 1 20 ? 105.982 -8.221 -19.846 1.00 0.00 16 ASN A N 12
ATOM 21774 C CA . ASN A 1 20 ? 106.755 -8.684 -21.054 1.00 0.00 16 ASN A CA 12
ATOM 21775 C C . ASN A 1 20 ? 105.854 -8.785 -22.296 1.00 0.00 16 ASN A C 12
ATOM 21776 O O . ASN A 1 20 ? 106.331 -8.748 -23.415 1.00 0.00 16 ASN A O 12
ATOM 21787 N N . ASN A 1 21 ? 104.564 -8.912 -22.105 1.00 0.00 17 ASN A N 12
ATOM 21788 C CA . ASN A 1 21 ? 103.641 -9.093 -23.269 1.00 0.00 17 ASN A CA 12
ATOM 21789 C C . ASN A 1 21 ? 102.975 -7.761 -23.661 1.00 0.00 17 ASN A C 12
ATOM 21790 O O . ASN A 1 21 ? 101.909 -7.753 -24.244 1.00 0.00 17 ASN A O 12
ATOM 21801 N N . ASP A 1 22 ? 103.594 -6.634 -23.342 1.00 0.00 18 ASP A N 12
ATOM 21802 C CA . ASP A 1 22 ? 103.048 -5.298 -23.769 1.00 0.00 18 ASP A CA 12
ATOM 21803 C C . ASP A 1 22 ? 101.619 -5.103 -23.244 1.00 0.00 18 ASP A C 12
ATOM 21804 O O . ASP A 1 22 ? 100.838 -4.366 -23.818 1.00 0.00 18 ASP A O 12
ATOM 21813 N N . SER A 1 23 ? 101.275 -5.758 -22.157 1.00 0.00 19 SER A N 12
ATOM 21814 C CA . SER A 1 23 ? 99.984 -5.457 -21.473 1.00 0.00 19 SER A CA 12
ATOM 21815 C C . SER A 1 23 ? 100.246 -4.476 -20.333 1.00 0.00 19 SER A C 12
ATOM 21816 O O . SER A 1 23 ? 101.163 -4.657 -19.552 1.00 0.00 19 SER A O 12
ATOM 21824 N N . LYS A 1 24 ? 99.452 -3.442 -20.228 1.00 0.00 20 LYS A N 12
ATOM 21825 C CA . LYS A 1 24 ? 99.784 -2.338 -19.273 1.00 0.00 20 LYS A CA 12
ATOM 21826 C C . LYS A 1 24 ? 98.805 -2.340 -18.094 1.00 0.00 20 LYS A C 12
ATOM 21827 O O . LYS A 1 24 ? 97.612 -2.503 -18.266 1.00 0.00 20 LYS A O 12
ATOM 21846 N N . ALA A 1 25 ? 99.313 -2.159 -16.899 1.00 0.00 21 ALA A N 12
ATOM 21847 C CA . ALA A 1 25 ? 98.424 -2.052 -15.701 1.00 0.00 21 ALA A CA 12
ATOM 21848 C C . ALA A 1 25 ? 98.978 -1.004 -14.729 1.00 0.00 21 ALA A C 12
ATOM 21849 O O . ALA A 1 25 ? 100.177 -0.824 -14.623 1.00 0.00 21 ALA A O 12
ATOM 21856 N N . ARG A 1 26 ? 98.113 -0.314 -14.022 1.00 0.00 22 ARG A N 12
ATOM 21857 C CA . ARG A 1 26 ? 98.584 0.749 -13.079 1.00 0.00 22 ARG A CA 12
ATOM 21858 C C . ARG A 1 26 ? 97.792 0.698 -11.769 1.00 0.00 22 ARG A C 12
ATOM 21859 O O . ARG A 1 26 ? 96.644 0.296 -11.746 1.00 0.00 22 ARG A O 12
ATOM 21880 N N . GLY A 1 27 ? 98.404 1.105 -10.683 1.00 0.00 23 GLY A N 12
ATOM 21881 C CA . GLY A 1 27 ? 97.695 1.102 -9.368 1.00 0.00 23 GLY A CA 12
ATOM 21882 C C . GLY A 1 27 ? 98.650 1.595 -8.279 1.00 0.00 23 GLY A C 12
ATOM 21883 O O . GLY A 1 27 ? 99.748 2.035 -8.566 1.00 0.00 23 GLY A O 12
ATOM 21887 N N . VAL A 1 28 ? 98.242 1.522 -7.035 1.00 0.00 24 VAL A N 12
ATOM 21888 C CA . VAL A 1 28 ? 99.109 2.030 -5.924 1.00 0.00 24 VAL A CA 12
ATOM 21889 C C . VAL A 1 28 ? 99.958 0.881 -5.367 1.00 0.00 24 VAL A C 12
ATOM 21890 O O . VAL A 1 28 ? 99.472 -0.211 -5.153 1.00 0.00 24 VAL A O 12
ATOM 21903 N N . ILE A 1 29 ? 101.222 1.128 -5.130 1.00 0.00 25 ILE A N 12
ATOM 21904 C CA . ILE A 1 29 ? 102.123 0.043 -4.619 1.00 0.00 25 ILE A CA 12
ATOM 21905 C C . ILE A 1 29 ? 101.875 -0.185 -3.122 1.00 0.00 25 ILE A C 12
ATOM 21906 O O . ILE A 1 29 ? 101.707 0.752 -2.364 1.00 0.00 25 ILE A O 12
ATOM 21922 N N . THR A 1 30 ? 101.851 -1.429 -2.698 1.00 0.00 26 THR A N 12
ATOM 21923 C CA . THR A 1 30 ? 101.596 -1.731 -1.256 1.00 0.00 26 THR A CA 12
ATOM 21924 C C . THR A 1 30 ? 102.712 -2.598 -0.655 1.00 0.00 26 THR A C 12
ATOM 21925 O O . THR A 1 30 ? 103.069 -2.427 0.497 1.00 0.00 26 THR A O 12
ATOM 21936 N N . ASN A 1 31 ? 103.269 -3.523 -1.410 1.00 0.00 27 ASN A N 12
ATOM 21937 C CA . ASN A 1 31 ? 104.239 -4.489 -0.803 1.00 0.00 27 ASN A CA 12
ATOM 21938 C C . ASN A 1 31 ? 105.442 -4.714 -1.722 1.00 0.00 27 ASN A C 12
ATOM 21939 O O . ASN A 1 31 ? 105.333 -4.645 -2.930 1.00 0.00 27 ASN A O 12
ATOM 21950 N N . PHE A 1 32 ? 106.587 -4.981 -1.143 1.00 0.00 28 PHE A N 12
ATOM 21951 C CA . PHE A 1 32 ? 107.792 -5.338 -1.951 1.00 0.00 28 PHE A CA 12
ATOM 21952 C C . PHE A 1 32 ? 108.683 -6.292 -1.151 1.00 0.00 28 PHE A C 12
ATOM 21953 O O . PHE A 1 32 ? 108.973 -6.057 0.007 1.00 0.00 28 PHE A O 12
ATOM 21970 N N . ASP A 1 33 ? 109.116 -7.365 -1.765 1.00 0.00 29 ASP A N 12
ATOM 21971 C CA . ASP A 1 33 ? 109.939 -8.377 -1.036 1.00 0.00 29 ASP A CA 12
ATOM 21972 C C . ASP A 1 33 ? 111.287 -8.559 -1.736 1.00 0.00 29 ASP A C 12
ATOM 21973 O O . ASP A 1 33 ? 111.345 -8.946 -2.888 1.00 0.00 29 ASP A O 12
ATOM 21982 N N . SER A 1 34 ? 112.366 -8.281 -1.047 1.00 0.00 30 SER A N 12
ATOM 21983 C CA . SER A 1 34 ? 113.723 -8.425 -1.668 1.00 0.00 30 SER A CA 12
ATOM 21984 C C . SER A 1 34 ? 114.054 -9.903 -1.915 1.00 0.00 30 SER A C 12
ATOM 21985 O O . SER A 1 34 ? 114.827 -10.229 -2.797 1.00 0.00 30 SER A O 12
ATOM 21993 N N . SER A 1 35 ? 113.476 -10.798 -1.145 1.00 0.00 31 SER A N 12
ATOM 21994 C CA . SER A 1 35 ? 113.807 -12.257 -1.291 1.00 0.00 31 SER A CA 12
ATOM 21995 C C . SER A 1 35 ? 113.443 -12.760 -2.693 1.00 0.00 31 SER A C 12
ATOM 21996 O O . SER A 1 35 ? 114.255 -13.360 -3.372 1.00 0.00 31 SER A O 12
ATOM 22004 N N . ASN A 1 36 ? 112.228 -12.520 -3.127 1.00 0.00 32 ASN A N 12
ATOM 22005 C CA . ASN A 1 36 ? 111.804 -12.980 -4.488 1.00 0.00 32 ASN A CA 12
ATOM 22006 C C . ASN A 1 36 ? 111.288 -11.805 -5.336 1.00 0.00 32 ASN A C 12
ATOM 22007 O O . ASN A 1 36 ? 110.633 -12.011 -6.339 1.00 0.00 32 ASN A O 12
ATOM 22018 N N . SER A 1 37 ? 111.581 -10.579 -4.939 1.00 0.00 33 SER A N 12
ATOM 22019 C CA . SER A 1 37 ? 111.121 -9.367 -5.708 1.00 0.00 33 SER A CA 12
ATOM 22020 C C . SER A 1 37 ? 109.628 -9.467 -6.083 1.00 0.00 33 SER A C 12
ATOM 22021 O O . SER A 1 37 ? 109.271 -9.575 -7.243 1.00 0.00 33 SER A O 12
ATOM 22029 N N . ILE A 1 38 ? 108.760 -9.427 -5.100 1.00 0.00 34 ILE A N 12
ATOM 22030 C CA . ILE A 1 38 ? 107.292 -9.543 -5.378 1.00 0.00 34 ILE A CA 12
ATOM 22031 C C . ILE A 1 38 ? 106.594 -8.225 -5.025 1.00 0.00 34 ILE A C 12
ATOM 22032 O O . ILE A 1 38 ? 106.805 -7.669 -3.963 1.00 0.00 34 ILE A O 12
ATOM 22048 N N . LEU A 1 39 ? 105.765 -7.726 -5.910 1.00 0.00 35 LEU A N 12
ATOM 22049 C CA . LEU A 1 39 ? 105.134 -6.387 -5.696 1.00 0.00 35 LEU A CA 12
ATOM 22050 C C . LEU A 1 39 ? 103.610 -6.510 -5.727 1.00 0.00 35 LEU A C 12
ATOM 22051 O O . LEU A 1 39 ? 103.039 -7.016 -6.676 1.00 0.00 35 LEU A O 12
ATOM 22067 N N . GLN A 1 40 ? 102.952 -6.049 -4.693 1.00 0.00 36 GLN A N 12
ATOM 22068 C CA . GLN A 1 40 ? 101.460 -6.019 -4.699 1.00 0.00 36 GLN A CA 12
ATOM 22069 C C . GLN A 1 40 ? 100.972 -4.610 -5.035 1.00 0.00 36 GLN A C 12
ATOM 22070 O O . GLN A 1 40 ? 101.400 -3.639 -4.435 1.00 0.00 36 GLN A O 12
ATOM 22084 N N . LEU A 1 41 ? 100.083 -4.494 -5.991 1.00 0.00 37 LEU A N 12
ATOM 22085 C CA . LEU A 1 41 ? 99.531 -3.155 -6.354 1.00 0.00 37 LEU A CA 12
ATOM 22086 C C . LEU A 1 41 ? 98.059 -3.069 -5.945 1.00 0.00 37 LEU A C 12
ATOM 22087 O O . LEU A 1 41 ? 97.235 -3.839 -6.401 1.00 0.00 37 LEU A O 12
ATOM 22103 N N . ARG A 1 42 ? 97.732 -2.134 -5.089 1.00 0.00 38 ARG A N 12
ATOM 22104 C CA . ARG A 1 42 ? 96.302 -1.940 -4.695 1.00 0.00 38 ARG A CA 12
ATOM 22105 C C . ARG A 1 42 ? 95.679 -0.825 -5.540 1.00 0.00 38 ARG A C 12
ATOM 22106 O O . ARG A 1 42 ? 96.175 0.286 -5.576 1.00 0.00 38 ARG A O 12
ATOM 22127 N N . LEU A 1 43 ? 94.598 -1.118 -6.219 1.00 0.00 39 LEU A N 12
ATOM 22128 C CA . LEU A 1 43 ? 94.012 -0.129 -7.173 1.00 0.00 39 LEU A CA 12
ATOM 22129 C C . LEU A 1 43 ? 92.789 0.563 -6.557 1.00 0.00 39 LEU A C 12
ATOM 22130 O O . LEU A 1 43 ? 92.074 -0.013 -5.755 1.00 0.00 39 LEU A O 12
ATOM 22146 N N . ALA A 1 44 ? 92.550 1.797 -6.941 1.00 0.00 40 ALA A N 12
ATOM 22147 C CA . ALA A 1 44 ? 91.461 2.609 -6.298 1.00 0.00 40 ALA A CA 12
ATOM 22148 C C . ALA A 1 44 ? 90.071 1.999 -6.543 1.00 0.00 40 ALA A C 12
ATOM 22149 O O . ALA A 1 44 ? 89.097 2.427 -5.950 1.00 0.00 40 ALA A O 12
ATOM 22156 N N . ASN A 1 45 ? 89.962 1.010 -7.401 1.00 0.00 41 ASN A N 12
ATOM 22157 C CA . ASN A 1 45 ? 88.646 0.319 -7.605 1.00 0.00 41 ASN A CA 12
ATOM 22158 C C . ASN A 1 45 ? 88.448 -0.807 -6.572 1.00 0.00 41 ASN A C 12
ATOM 22159 O O . ASN A 1 45 ? 87.808 -1.801 -6.860 1.00 0.00 41 ASN A O 12
ATOM 22170 N N . ASP A 1 46 ? 88.995 -0.669 -5.369 1.00 0.00 42 ASP A N 12
ATOM 22171 C CA . ASP A 1 46 ? 88.794 -1.704 -4.295 1.00 0.00 42 ASP A CA 12
ATOM 22172 C C . ASP A 1 46 ? 89.288 -3.075 -4.774 1.00 0.00 42 ASP A C 12
ATOM 22173 O O . ASP A 1 46 ? 88.783 -4.102 -4.357 1.00 0.00 42 ASP A O 12
ATOM 22182 N N . SER A 1 47 ? 90.273 -3.099 -5.650 1.00 0.00 43 SER A N 12
ATOM 22183 C CA . SER A 1 47 ? 90.835 -4.404 -6.117 1.00 0.00 43 SER A CA 12
ATOM 22184 C C . SER A 1 47 ? 92.331 -4.475 -5.803 1.00 0.00 43 SER A C 12
ATOM 22185 O O . SER A 1 47 ? 93.042 -3.494 -5.920 1.00 0.00 43 SER A O 12
ATOM 22193 N N . THR A 1 48 ? 92.809 -5.629 -5.405 1.00 0.00 44 THR A N 12
ATOM 22194 C CA . THR A 1 48 ? 94.263 -5.779 -5.083 1.00 0.00 44 THR A CA 12
ATOM 22195 C C . THR A 1 48 ? 94.855 -6.967 -5.849 1.00 0.00 44 THR A C 12
ATOM 22196 O O . THR A 1 48 ? 94.198 -7.973 -6.051 1.00 0.00 44 THR A O 12
ATOM 22207 N N . LYS A 1 49 ? 96.090 -6.855 -6.275 1.00 0.00 45 LYS A N 12
ATOM 22208 C CA . LYS A 1 49 ? 96.722 -7.960 -7.058 1.00 0.00 45 LYS A CA 12
ATOM 22209 C C . LYS A 1 49 ? 98.205 -8.089 -6.705 1.00 0.00 45 LYS A C 12
ATOM 22210 O O . LYS A 1 49 ? 98.890 -7.105 -6.495 1.00 0.00 45 LYS A O 12
ATOM 22229 N N . SER A 1 50 ? 98.699 -9.301 -6.640 1.00 0.00 46 SER A N 12
ATOM 22230 C CA . SER A 1 50 ? 100.151 -9.514 -6.358 1.00 0.00 46 SER A CA 12
ATOM 22231 C C . SER A 1 50 ? 100.870 -9.964 -7.632 1.00 0.00 46 SER A C 12
ATOM 22232 O O . SER A 1 50 ? 100.532 -10.976 -8.218 1.00 0.00 46 SER A O 12
ATOM 22240 N N . ILE A 1 51 ? 101.857 -9.216 -8.064 1.00 0.00 47 ILE A N 12
ATOM 22241 C CA . ILE A 1 51 ? 102.587 -9.575 -9.320 1.00 0.00 47 ILE A CA 12
ATOM 22242 C C . ILE A 1 51 ? 104.094 -9.578 -9.050 1.00 0.00 47 ILE A C 12
ATOM 22243 O O . ILE A 1 51 ? 104.632 -8.639 -8.494 1.00 0.00 47 ILE A O 12
ATOM 22259 N N . VAL A 1 52 ? 104.775 -10.627 -9.444 1.00 0.00 48 VAL A N 12
ATOM 22260 C CA . VAL A 1 52 ? 106.255 -10.685 -9.224 1.00 0.00 48 VAL A CA 12
ATOM 22261 C C . VAL A 1 52 ? 106.948 -9.722 -10.193 1.00 0.00 48 VAL A C 12
ATOM 22262 O O . VAL A 1 52 ? 106.613 -9.657 -11.359 1.00 0.00 48 VAL A O 12
ATOM 22275 N N . THR A 1 53 ? 107.913 -8.980 -9.715 1.00 0.00 49 THR A N 12
ATOM 22276 C CA . THR A 1 53 ? 108.527 -7.895 -10.550 1.00 0.00 49 THR A CA 12
ATOM 22277 C C . THR A 1 53 ? 109.248 -8.469 -11.775 1.00 0.00 49 THR A C 12
ATOM 22278 O O . THR A 1 53 ? 109.417 -7.790 -12.769 1.00 0.00 49 THR A O 12
ATOM 22289 N N . LYS A 1 54 ? 109.677 -9.708 -11.715 1.00 0.00 50 LYS A N 12
ATOM 22290 C CA . LYS A 1 54 ? 110.476 -10.288 -12.848 1.00 0.00 50 LYS A CA 12
ATOM 22291 C C . LYS A 1 54 ? 109.692 -10.216 -14.166 1.00 0.00 50 LYS A C 12
ATOM 22292 O O . LYS A 1 54 ? 110.274 -10.195 -15.234 1.00 0.00 50 LYS A O 12
ATOM 22311 N N . ASP A 1 55 ? 108.383 -10.177 -14.096 1.00 0.00 51 ASP A N 12
ATOM 22312 C CA . ASP A 1 55 ? 107.574 -10.015 -15.347 1.00 0.00 51 ASP A CA 12
ATOM 22313 C C . ASP A 1 55 ? 107.377 -8.528 -15.698 1.00 0.00 51 ASP A C 12
ATOM 22314 O O . ASP A 1 55 ? 106.603 -8.200 -16.580 1.00 0.00 51 ASP A O 12
ATOM 22323 N N . ILE A 1 56 ? 108.064 -7.627 -15.024 1.00 0.00 52 ILE A N 12
ATOM 22324 C CA . ILE A 1 56 ? 107.997 -6.181 -15.419 1.00 0.00 52 ILE A CA 12
ATOM 22325 C C . ILE A 1 56 ? 108.864 -5.940 -16.659 1.00 0.00 52 ILE A C 12
ATOM 22326 O O . ILE A 1 56 ? 110.076 -6.046 -16.609 1.00 0.00 52 ILE A O 12
ATOM 22342 N N . LYS A 1 57 ? 108.245 -5.618 -17.768 1.00 0.00 53 LYS A N 12
ATOM 22343 C CA . LYS A 1 57 ? 109.029 -5.186 -18.967 1.00 0.00 53 LYS A CA 12
ATOM 22344 C C . LYS A 1 57 ? 109.413 -3.711 -18.840 1.00 0.00 53 LYS A C 12
ATOM 22345 O O . LYS A 1 57 ? 110.516 -3.319 -19.178 1.00 0.00 53 LYS A O 12
ATOM 22364 N N . ASP A 1 58 ? 108.511 -2.893 -18.352 1.00 0.00 54 ASP A N 12
ATOM 22365 C CA . ASP A 1 58 ? 108.768 -1.413 -18.338 1.00 0.00 54 ASP A CA 12
ATOM 22366 C C . ASP A 1 58 ? 108.010 -0.739 -17.192 1.00 0.00 54 ASP A C 12
ATOM 22367 O O . ASP A 1 58 ? 106.903 -1.120 -16.866 1.00 0.00 54 ASP A O 12
ATOM 22376 N N . LEU A 1 59 ? 108.601 0.264 -16.586 1.00 0.00 55 LEU A N 12
ATOM 22377 C CA . LEU A 1 59 ? 107.955 0.934 -15.412 1.00 0.00 55 LEU A CA 12
ATOM 22378 C C . LEU A 1 59 ? 107.799 2.439 -15.661 1.00 0.00 55 LEU A C 12
ATOM 22379 O O . LEU A 1 59 ? 108.642 3.064 -16.278 1.00 0.00 55 LEU A O 12
ATOM 22395 N N . ARG A 1 60 ? 106.724 3.019 -15.183 1.00 0.00 56 ARG A N 12
ATOM 22396 C CA . ARG A 1 60 ? 106.585 4.508 -15.215 1.00 0.00 56 ARG A CA 12
ATOM 22397 C C . ARG A 1 60 ? 105.773 4.988 -14.003 1.00 0.00 56 ARG A C 12
ATOM 22398 O O . ARG A 1 60 ? 105.035 4.226 -13.404 1.00 0.00 56 ARG A O 12
ATOM 22419 N N . ILE A 1 61 ? 105.907 6.240 -13.643 1.00 0.00 57 ILE A N 12
ATOM 22420 C CA . ILE A 1 61 ? 105.077 6.803 -12.530 1.00 0.00 57 ILE A CA 12
ATOM 22421 C C . ILE A 1 61 ? 104.100 7.837 -13.100 1.00 0.00 57 ILE A C 12
ATOM 22422 O O . ILE A 1 61 ? 104.490 8.726 -13.834 1.00 0.00 57 ILE A O 12
ATOM 22438 N N . LEU A 1 62 ? 102.836 7.725 -12.765 1.00 0.00 58 LEU A N 12
ATOM 22439 C CA . LEU A 1 62 ? 101.813 8.632 -13.376 1.00 0.00 58 LEU A CA 12
ATOM 22440 C C . LEU A 1 62 ? 101.733 9.948 -12.583 1.00 0.00 58 LEU A C 12
ATOM 22441 O O . LEU A 1 62 ? 101.951 9.947 -11.387 1.00 0.00 58 LEU A O 12
ATOM 22457 N N . PRO A 1 63 ? 101.421 11.039 -13.268 1.00 0.00 59 PRO A N 12
ATOM 22458 C CA . PRO A 1 63 ? 101.309 12.357 -12.581 1.00 0.00 59 PRO A CA 12
ATOM 22459 C C . PRO A 1 63 ? 100.164 12.335 -11.558 1.00 0.00 59 PRO A C 12
ATOM 22460 O O . PRO A 1 63 ? 99.130 11.736 -11.789 1.00 0.00 59 PRO A O 12
ATOM 22471 N N . LYS A 1 64 ? 100.349 12.983 -10.435 1.00 0.00 60 LYS A N 12
ATOM 22472 C CA . LYS A 1 64 ? 99.277 13.017 -9.394 1.00 0.00 60 LYS A CA 12
ATOM 22473 C C . LYS A 1 64 ? 99.160 14.424 -8.798 1.00 0.00 60 LYS A C 12
ATOM 22474 O O . LYS A 1 64 ? 100.135 15.004 -8.362 1.00 0.00 60 LYS A O 12
ATOM 22493 N N . ASN A 1 65 ? 97.962 14.973 -8.778 1.00 0.00 61 ASN A N 12
ATOM 22494 C CA . ASN A 1 65 ? 97.736 16.334 -8.175 1.00 0.00 61 ASN A CA 12
ATOM 22495 C C . ASN A 1 65 ? 98.688 17.375 -8.788 1.00 0.00 61 ASN A C 12
ATOM 22496 O O . ASN A 1 65 ? 99.279 18.177 -8.087 1.00 0.00 61 ASN A O 12
ATOM 22507 N N . GLU A 1 66 ? 98.834 17.362 -10.090 1.00 0.00 62 GLU A N 12
ATOM 22508 C CA . GLU A 1 66 ? 99.723 18.363 -10.763 1.00 0.00 62 GLU A CA 12
ATOM 22509 C C . GLU A 1 66 ? 99.000 19.707 -10.887 1.00 0.00 62 GLU A C 12
ATOM 22510 O O . GLU A 1 66 ? 97.865 19.769 -11.327 1.00 0.00 62 GLU A O 12
ATOM 22522 N N . ILE A 1 67 ? 99.649 20.779 -10.502 1.00 0.00 63 ILE A N 12
ATOM 22523 C CA . ILE A 1 67 ? 99.001 22.127 -10.576 1.00 0.00 63 ILE A CA 12
ATOM 22524 C C . ILE A 1 67 ? 99.930 23.112 -11.300 1.00 0.00 63 ILE A C 12
ATOM 22525 O O . ILE A 1 67 ? 99.515 23.819 -12.199 1.00 0.00 63 ILE A O 12
ATOM 22541 N N . MET A 1 68 ? 101.182 23.155 -10.911 1.00 0.00 64 MET A N 12
ATOM 22542 C CA . MET A 1 68 ? 102.142 24.110 -11.555 1.00 0.00 64 MET A CA 12
ATOM 22543 C C . MET A 1 68 ? 102.410 23.700 -13.015 1.00 0.00 64 MET A C 12
ATOM 22544 O O . MET A 1 68 ? 102.273 22.541 -13.357 1.00 0.00 64 MET A O 12
ATOM 22558 N N . PRO A 1 69 ? 102.786 24.665 -13.836 1.00 0.00 65 PRO A N 12
ATOM 22559 C CA . PRO A 1 69 ? 103.070 24.374 -15.267 1.00 0.00 65 PRO A CA 12
ATOM 22560 C C . PRO A 1 69 ? 104.319 23.494 -15.397 1.00 0.00 65 PRO A C 12
ATOM 22561 O O . PRO A 1 69 ? 105.251 23.612 -14.622 1.00 0.00 65 PRO A O 12
ATOM 22572 N N . LYS A 1 70 ? 104.339 22.616 -16.369 1.00 0.00 66 LYS A N 12
ATOM 22573 C CA . LYS A 1 70 ? 105.524 21.724 -16.561 1.00 0.00 66 LYS A CA 12
ATOM 22574 C C . LYS A 1 70 ? 106.494 22.346 -17.569 1.00 0.00 66 LYS A C 12
ATOM 22575 O O . LYS A 1 70 ? 106.112 22.711 -18.666 1.00 0.00 66 LYS A O 12
ATOM 22594 N N . ASN A 1 71 ? 107.753 22.468 -17.202 1.00 0.00 67 ASN A N 12
ATOM 22595 C CA . ASN A 1 71 ? 108.782 23.071 -18.122 1.00 0.00 67 ASN A CA 12
ATOM 22596 C C . ASN A 1 71 ? 108.323 24.447 -18.629 1.00 0.00 67 ASN A C 12
ATOM 22597 O O . ASN A 1 71 ? 108.509 24.787 -19.784 1.00 0.00 67 ASN A O 12
ATOM 22608 N N . GLY A 1 72 ? 107.729 25.236 -17.767 1.00 0.00 68 GLY A N 12
ATOM 22609 C CA . GLY A 1 72 ? 107.252 26.590 -18.181 1.00 0.00 68 GLY A CA 12
ATOM 22610 C C . GLY A 1 72 ? 108.374 27.610 -17.980 1.00 0.00 68 GLY A C 12
ATOM 22611 O O . GLY A 1 72 ? 108.839 28.224 -18.924 1.00 0.00 68 GLY A O 12
ATOM 22615 N N . THR A 1 73 ? 108.809 27.794 -16.756 1.00 0.00 69 THR A N 12
ATOM 22616 C CA . THR A 1 73 ? 109.904 28.775 -16.479 1.00 0.00 69 THR A CA 12
ATOM 22617 C C . THR A 1 73 ? 111.107 28.059 -15.858 1.00 0.00 69 THR A C 12
ATOM 22618 O O . THR A 1 73 ? 110.956 27.208 -14.999 1.00 0.00 69 THR A O 12
ATOM 22629 N N . LYS A 1 74 ? 112.300 28.401 -16.287 1.00 0.00 70 LYS A N 12
ATOM 22630 C CA . LYS A 1 74 ? 113.528 27.732 -15.740 1.00 0.00 70 LYS A CA 12
ATOM 22631 C C . LYS A 1 74 ? 113.689 28.041 -14.247 1.00 0.00 70 LYS A C 12
ATOM 22632 O O . LYS A 1 74 ? 114.169 27.221 -13.486 1.00 0.00 70 LYS A O 12
ATOM 22651 N N . SER A 1 75 ? 113.290 29.218 -13.830 1.00 0.00 71 SER A N 12
ATOM 22652 C CA . SER A 1 75 ? 113.430 29.601 -12.392 1.00 0.00 71 SER A CA 12
ATOM 22653 C C . SER A 1 75 ? 112.043 29.716 -11.734 1.00 0.00 71 SER A C 12
ATOM 22654 O O . SER A 1 75 ? 111.437 30.771 -11.767 1.00 0.00 71 SER A O 12
ATOM 22662 N N . PRO A 1 76 ? 111.575 28.624 -11.153 1.00 0.00 72 PRO A N 12
ATOM 22663 C CA . PRO A 1 76 ? 110.253 28.639 -10.468 1.00 0.00 72 PRO A CA 12
ATOM 22664 C C . PRO A 1 76 ? 110.286 29.572 -9.249 1.00 0.00 72 PRO A C 12
ATOM 22665 O O . PRO A 1 76 ? 109.281 30.152 -8.877 1.00 0.00 72 PRO A O 12
ATOM 22676 N N . SER A 1 77 ? 111.433 29.718 -8.629 1.00 0.00 73 SER A N 12
ATOM 22677 C CA . SER A 1 77 ? 111.550 30.629 -7.450 1.00 0.00 73 SER A CA 12
ATOM 22678 C C . SER A 1 77 ? 112.486 31.795 -7.776 1.00 0.00 73 SER A C 12
ATOM 22679 O O . SER A 1 77 ? 113.406 31.660 -8.562 1.00 0.00 73 SER A O 12
ATOM 22687 N N . THR A 1 78 ? 112.256 32.939 -7.176 1.00 0.00 74 THR A N 12
ATOM 22688 C CA . THR A 1 78 ? 113.116 34.130 -7.456 1.00 0.00 74 THR A CA 12
ATOM 22689 C C . THR A 1 78 ? 113.953 34.479 -6.221 1.00 0.00 74 THR A C 12
ATOM 22690 O O . THR A 1 78 ? 113.479 34.410 -5.102 1.00 0.00 74 THR A O 12
ATOM 22701 N N . ASN A 1 79 ? 115.194 34.854 -6.422 1.00 0.00 75 ASN A N 12
ATOM 22702 C CA . ASN A 1 79 ? 116.076 35.209 -5.268 1.00 0.00 75 ASN A CA 12
ATOM 22703 C C . ASN A 1 79 ? 116.151 36.732 -5.100 1.00 0.00 75 ASN A C 12
ATOM 22704 O O . ASN A 1 79 ? 117.149 37.262 -4.644 1.00 0.00 75 ASN A O 12
ATOM 22715 N N . SER A 1 80 ? 115.105 37.434 -5.463 1.00 0.00 76 SER A N 12
ATOM 22716 C CA . SER A 1 80 ? 115.109 38.923 -5.334 1.00 0.00 76 SER A CA 12
ATOM 22717 C C . SER A 1 80 ? 113.674 39.439 -5.155 1.00 0.00 76 SER A C 12
ATOM 22718 O O . SER A 1 80 ? 113.193 40.253 -5.925 1.00 0.00 76 SER A O 12
ATOM 22726 N N . THR A 1 81 ? 112.991 38.970 -4.139 1.00 0.00 77 THR A N 12
ATOM 22727 C CA . THR A 1 81 ? 111.578 39.406 -3.905 1.00 0.00 77 THR A CA 12
ATOM 22728 C C . THR A 1 81 ? 111.369 39.775 -2.429 1.00 0.00 77 THR A C 12
ATOM 22729 O O . THR A 1 81 ? 112.168 39.429 -1.577 1.00 0.00 77 THR A O 12
ATOM 22740 N N . LYS A 1 82 ? 110.301 40.473 -2.130 1.00 0.00 78 LYS A N 12
ATOM 22741 C CA . LYS A 1 82 ? 110.023 40.868 -0.714 1.00 0.00 78 LYS A CA 12
ATOM 22742 C C . LYS A 1 82 ? 109.244 39.760 -0.001 1.00 0.00 78 LYS A C 12
ATOM 22743 O O . LYS A 1 82 ? 109.089 38.669 -0.520 1.00 0.00 78 LYS A O 12
ATOM 22762 N N . LEU A 1 83 ? 108.754 40.032 1.186 1.00 0.00 79 LEU A N 12
ATOM 22763 C CA . LEU A 1 83 ? 107.990 38.993 1.954 1.00 0.00 79 LEU A CA 12
ATOM 22764 C C . LEU A 1 83 ? 106.723 38.587 1.190 1.00 0.00 79 LEU A C 12
ATOM 22765 O O . LEU A 1 83 ? 106.364 37.426 1.156 1.00 0.00 79 LEU A O 12
ATOM 22781 N N . LYS A 1 84 ? 106.055 39.548 0.578 1.00 0.00 80 LYS A N 12
ATOM 22782 C CA . LYS A 1 84 ? 104.795 39.285 -0.216 1.00 0.00 80 LYS A CA 12
ATOM 22783 C C . LYS A 1 84 ? 103.913 38.191 0.421 1.00 0.00 80 LYS A C 12
ATOM 22784 O O . LYS A 1 84 ? 103.361 37.350 -0.266 1.00 0.00 80 LYS A O 12
ATOM 22803 N N . SER A 1 85 ? 103.784 38.206 1.726 1.00 0.00 81 SER A N 12
ATOM 22804 C CA . SER A 1 85 ? 102.962 37.162 2.421 1.00 0.00 81 SER A CA 12
ATOM 22805 C C . SER A 1 85 ? 101.489 37.283 2.015 1.00 0.00 81 SER A C 12
ATOM 22806 O O . SER A 1 85 ? 100.781 36.295 1.925 1.00 0.00 81 SER A O 12
ATOM 22814 N N . ALA A 1 86 ? 101.028 38.486 1.772 1.00 0.00 82 ALA A N 12
ATOM 22815 C CA . ALA A 1 86 ? 99.607 38.677 1.338 1.00 0.00 82 ALA A CA 12
ATOM 22816 C C . ALA A 1 86 ? 99.438 38.231 -0.117 1.00 0.00 82 ALA A C 12
ATOM 22817 O O . ALA A 1 86 ? 98.424 37.668 -0.487 1.00 0.00 82 ALA A O 12
ATOM 22824 N N . GLU A 1 87 ? 100.428 38.480 -0.941 1.00 0.00 83 GLU A N 12
ATOM 22825 C CA . GLU A 1 87 ? 100.347 38.053 -2.374 1.00 0.00 83 GLU A CA 12
ATOM 22826 C C . GLU A 1 87 ? 100.445 36.528 -2.476 1.00 0.00 83 GLU A C 12
ATOM 22827 O O . GLU A 1 87 ? 99.832 35.916 -3.331 1.00 0.00 83 GLU A O 12
ATOM 22839 N N . THR A 1 88 ? 101.211 35.915 -1.607 1.00 0.00 84 THR A N 12
ATOM 22840 C CA . THR A 1 88 ? 101.366 34.427 -1.646 1.00 0.00 84 THR A CA 12
ATOM 22841 C C . THR A 1 88 ? 100.297 33.763 -0.774 1.00 0.00 84 THR A C 12
ATOM 22842 O O . THR A 1 88 ? 99.910 34.288 0.254 1.00 0.00 84 THR A O 12
ATOM 22853 N N . TYR A 1 89 ? 99.820 32.610 -1.180 1.00 0.00 85 TYR A N 12
ATOM 22854 C CA . TYR A 1 89 ? 98.765 31.904 -0.391 1.00 0.00 85 TYR A CA 12
ATOM 22855 C C . TYR A 1 89 ? 99.346 30.650 0.267 1.00 0.00 85 TYR A C 12
ATOM 22856 O O . TYR A 1 89 ? 100.147 29.947 -0.321 1.00 0.00 85 TYR A O 12
ATOM 22874 N N . SER A 1 90 ? 98.946 30.369 1.484 1.00 0.00 86 SER A N 12
ATOM 22875 C CA . SER A 1 90 ? 99.463 29.160 2.194 1.00 0.00 86 SER A CA 12
ATOM 22876 C C . SER A 1 90 ? 98.350 28.117 2.336 1.00 0.00 86 SER A C 12
ATOM 22877 O O . SER A 1 90 ? 97.184 28.455 2.433 1.00 0.00 86 SER A O 12
ATOM 22885 N N . SER A 1 91 ? 98.704 26.854 2.346 1.00 0.00 87 SER A N 12
ATOM 22886 C CA . SER A 1 91 ? 97.673 25.779 2.465 1.00 0.00 87 SER A CA 12
ATOM 22887 C C . SER A 1 91 ? 97.769 25.100 3.834 1.00 0.00 87 SER A C 12
ATOM 22888 O O . SER A 1 91 ? 98.846 24.932 4.377 1.00 0.00 87 SER A O 12
ATOM 22896 N N . LYS A 1 92 ? 96.648 24.712 4.392 1.00 0.00 88 LYS A N 12
ATOM 22897 C CA . LYS A 1 92 ? 96.657 24.042 5.729 1.00 0.00 88 LYS A CA 12
ATOM 22898 C C . LYS A 1 92 ? 95.356 23.256 5.939 1.00 0.00 88 LYS A C 12
ATOM 22899 O O . LYS A 1 92 ? 94.835 23.187 7.036 1.00 0.00 88 LYS A O 12
ATOM 22918 N N . ASN A 1 93 ? 94.835 22.666 4.890 1.00 0.00 89 ASN A N 12
ATOM 22919 C CA . ASN A 1 93 ? 93.555 21.894 5.013 1.00 0.00 89 ASN A CA 12
ATOM 22920 C C . ASN A 1 93 ? 93.796 20.581 5.767 1.00 0.00 89 ASN A C 12
ATOM 22921 O O . ASN A 1 93 ? 94.924 20.162 5.957 1.00 0.00 89 ASN A O 12
ATOM 22932 N N . LYS A 1 94 ? 92.739 19.932 6.195 1.00 0.00 90 LYS A N 12
ATOM 22933 C CA . LYS A 1 94 ? 92.889 18.649 6.947 1.00 0.00 90 LYS A CA 12
ATOM 22934 C C . LYS A 1 94 ? 92.538 17.462 6.045 1.00 0.00 90 LYS A C 12
ATOM 22935 O O . LYS A 1 94 ? 91.941 17.626 4.996 1.00 0.00 90 LYS A O 12
ATOM 22954 N N . TRP A 1 95 ? 92.908 16.268 6.447 1.00 0.00 91 TRP A N 12
ATOM 22955 C CA . TRP A 1 95 ? 92.596 15.054 5.622 1.00 0.00 91 TRP A CA 12
ATOM 22956 C C . TRP A 1 95 ? 91.080 14.861 5.495 1.00 0.00 91 TRP A C 12
ATOM 22957 O O . TRP A 1 95 ? 90.594 14.357 4.499 1.00 0.00 91 TRP A O 12
ATOM 22978 N N . SER A 1 96 ? 90.334 15.260 6.499 1.00 0.00 92 SER A N 12
ATOM 22979 C CA . SER A 1 96 ? 88.844 15.107 6.444 1.00 0.00 92 SER A CA 12
ATOM 22980 C C . SER A 1 96 ? 88.254 16.040 5.381 1.00 0.00 92 SER A C 12
ATOM 22981 O O . SER A 1 96 ? 88.908 16.956 4.918 1.00 0.00 92 SER A O 12
ATOM 22989 N N . MET A 1 97 ? 87.017 15.808 4.992 1.00 0.00 93 MET A N 12
ATOM 22990 C CA . MET A 1 97 ? 86.350 16.656 3.942 1.00 0.00 93 MET A CA 12
ATOM 22991 C C . MET A 1 97 ? 87.207 16.740 2.669 1.00 0.00 93 MET A C 12
ATOM 22992 O O . MET A 1 97 ? 88.273 16.158 2.588 1.00 0.00 93 MET A O 12
ATOM 23006 N N . ASP A 1 98 ? 86.740 17.460 1.678 1.00 0.00 94 ASP A N 12
ATOM 23007 C CA . ASP A 1 98 ? 87.509 17.587 0.399 1.00 0.00 94 ASP A CA 12
ATOM 23008 C C . ASP A 1 98 ? 87.918 19.047 0.164 1.00 0.00 94 ASP A C 12
ATOM 23009 O O . ASP A 1 98 ? 87.332 19.959 0.719 1.00 0.00 94 ASP A O 12
ATOM 23018 N N . CYS A 1 99 ? 88.918 19.268 -0.655 1.00 0.00 95 CYS A N 12
ATOM 23019 C CA . CYS A 1 99 ? 89.354 20.664 -0.963 1.00 0.00 95 CYS A CA 12
ATOM 23020 C C . CYS A 1 99 ? 89.054 21.002 -2.427 1.00 0.00 95 CYS A C 12
ATOM 23021 O O . CYS A 1 99 ? 88.245 21.864 -2.718 1.00 0.00 95 CYS A O 12
ATOM 23029 N N . ASP A 1 100 ? 89.702 20.326 -3.347 1.00 0.00 96 ASP A N 12
ATOM 23030 C CA . ASP A 1 100 ? 89.447 20.582 -4.798 1.00 0.00 96 ASP A CA 12
ATOM 23031 C C . ASP A 1 100 ? 88.798 19.353 -5.443 1.00 0.00 96 ASP A C 12
ATOM 23032 O O . ASP A 1 100 ? 87.943 19.474 -6.302 1.00 0.00 96 ASP A O 12
ATOM 23041 N N . GLU A 1 101 ? 89.200 18.174 -5.032 1.00 0.00 97 GLU A N 12
ATOM 23042 C CA . GLU A 1 101 ? 88.606 16.925 -5.601 1.00 0.00 97 GLU A CA 12
ATOM 23043 C C . GLU A 1 101 ? 87.968 16.091 -4.487 1.00 0.00 97 GLU A C 12
ATOM 23044 O O . GLU A 1 101 ? 88.310 16.230 -3.327 1.00 0.00 97 GLU A O 12
ATOM 23056 N N . GLU A 1 102 ? 87.045 15.226 -4.833 1.00 0.00 98 GLU A N 12
ATOM 23057 C CA . GLU A 1 102 ? 86.368 14.384 -3.798 1.00 0.00 98 GLU A CA 12
ATOM 23058 C C . GLU A 1 102 ? 87.138 13.077 -3.594 1.00 0.00 98 GLU A C 12
ATOM 23059 O O . GLU A 1 102 ? 87.361 12.327 -4.527 1.00 0.00 98 GLU A O 12
ATOM 23071 N N . PHE A 1 103 ? 87.543 12.802 -2.376 1.00 0.00 99 PHE A N 12
ATOM 23072 C CA . PHE A 1 103 ? 88.299 11.539 -2.097 1.00 0.00 99 PHE A CA 12
ATOM 23073 C C . PHE A 1 103 ? 87.337 10.349 -2.046 1.00 0.00 99 PHE A C 12
ATOM 23074 O O . PHE A 1 103 ? 87.659 9.263 -2.490 1.00 0.00 99 PHE A O 12
ATOM 23091 N N . ASP A 1 104 ? 86.154 10.550 -1.503 1.00 0.00 100 ASP A N 12
ATOM 23092 C CA . ASP A 1 104 ? 85.138 9.443 -1.409 1.00 0.00 100 ASP A CA 12
ATOM 23093 C C . ASP A 1 104 ? 85.738 8.202 -0.729 1.00 0.00 100 ASP A C 12
ATOM 23094 O O . ASP A 1 104 ? 86.271 7.322 -1.381 1.00 0.00 100 ASP A O 12
ATOM 23103 N N . PHE A 1 105 ? 85.652 8.132 0.578 1.00 0.00 101 PHE A N 12
ATOM 23104 C CA . PHE A 1 105 ? 86.193 6.948 1.313 1.00 0.00 101 PHE A CA 12
ATOM 23105 C C . PHE A 1 105 ? 85.046 6.075 1.831 1.00 0.00 101 PHE A C 12
ATOM 23106 O O . PHE A 1 105 ? 84.114 6.562 2.444 1.00 0.00 101 PHE A O 12
ATOM 23123 N N . ALA A 1 106 ? 85.111 4.789 1.584 1.00 0.00 102 ALA A N 12
ATOM 23124 C CA . ALA A 1 106 ? 84.040 3.867 2.072 1.00 0.00 102 ALA A CA 12
ATOM 23125 C C . ALA A 1 106 ? 84.610 2.462 2.285 1.00 0.00 102 ALA A C 12
ATOM 23126 O O . ALA A 1 106 ? 85.530 2.049 1.601 1.00 0.00 102 ALA A O 12
ATOM 23133 N N . ALA A 1 107 ? 84.069 1.728 3.227 1.00 0.00 103 ALA A N 12
ATOM 23134 C CA . ALA A 1 107 ? 84.565 0.342 3.486 1.00 0.00 103 ALA A CA 12
ATOM 23135 C C . ALA A 1 107 ? 83.435 -0.531 4.040 1.00 0.00 103 ALA A C 12
ATOM 23136 O O . ALA A 1 107 ? 82.627 -0.083 4.833 1.00 0.00 103 ALA A O 12
ATOM 23143 N N . ASN A 1 108 ? 83.378 -1.773 3.625 1.00 0.00 104 ASN A N 12
ATOM 23144 C CA . ASN A 1 108 ? 82.310 -2.693 4.126 1.00 0.00 104 ASN A CA 12
ATOM 23145 C C . ASN A 1 108 ? 82.886 -4.092 4.362 1.00 0.00 104 ASN A C 12
ATOM 23146 O O . ASN A 1 108 ? 83.975 -4.404 3.914 1.00 0.00 104 ASN A O 12
ATOM 23157 N N . LEU A 1 109 ? 82.164 -4.932 5.063 1.00 0.00 105 LEU A N 12
ATOM 23158 C CA . LEU A 1 109 ? 82.652 -6.322 5.316 1.00 0.00 105 LEU A CA 12
ATOM 23159 C C . LEU A 1 109 ? 82.040 -7.289 4.299 1.00 0.00 105 LEU A C 12
ATOM 23160 O O . LEU A 1 109 ? 80.868 -7.610 4.365 1.00 0.00 105 LEU A O 12
ATOM 23176 N N . GLU A 1 110 ? 82.830 -7.752 3.361 1.00 0.00 106 GLU A N 12
ATOM 23177 C CA . GLU A 1 110 ? 82.302 -8.691 2.320 1.00 0.00 106 GLU A CA 12
ATOM 23178 C C . GLU A 1 110 ? 81.963 -10.047 2.948 1.00 0.00 106 GLU A C 12
ATOM 23179 O O . GLU A 1 110 ? 81.033 -10.715 2.532 1.00 0.00 106 GLU A O 12
ATOM 23191 N N . LYS A 1 111 ? 82.711 -10.455 3.947 1.00 0.00 107 LYS A N 12
ATOM 23192 C CA . LYS A 1 111 ? 82.469 -11.793 4.582 1.00 0.00 107 LYS A CA 12
ATOM 23193 C C . LYS A 1 111 ? 81.080 -11.838 5.232 1.00 0.00 107 LYS A C 12
ATOM 23194 O O . LYS A 1 111 ? 80.373 -12.823 5.127 1.00 0.00 107 LYS A O 12
ATOM 23213 N N . PHE A 1 112 ? 80.691 -10.779 5.901 1.00 0.00 108 PHE A N 12
ATOM 23214 C CA . PHE A 1 112 ? 79.347 -10.750 6.557 1.00 0.00 108 PHE A CA 12
ATOM 23215 C C . PHE A 1 112 ? 78.426 -9.763 5.834 1.00 0.00 108 PHE A C 12
ATOM 23216 O O . PHE A 1 112 ? 78.746 -8.597 5.688 1.00 0.00 108 PHE A O 12
ATOM 23233 N N . ASP A 1 113 ? 77.285 -10.225 5.381 1.00 0.00 109 ASP A N 12
ATOM 23234 C CA . ASP A 1 113 ? 76.321 -9.314 4.685 1.00 0.00 109 ASP A CA 12
ATOM 23235 C C . ASP A 1 113 ? 75.712 -8.328 5.686 1.00 0.00 109 ASP A C 12
ATOM 23236 O O . ASP A 1 113 ? 75.600 -7.146 5.415 1.00 0.00 109 ASP A O 12
ATOM 23245 N N . LYS A 1 114 ? 75.318 -8.810 6.840 1.00 0.00 110 LYS A N 12
ATOM 23246 C CA . LYS A 1 114 ? 74.715 -7.912 7.873 1.00 0.00 110 LYS A CA 12
ATOM 23247 C C . LYS A 1 114 ? 75.122 -8.368 9.281 1.00 0.00 110 LYS A C 12
ATOM 23248 O O . LYS A 1 114 ? 75.497 -9.508 9.486 1.00 0.00 110 LYS A O 12
ATOM 23267 N N . LYS A 1 115 ? 75.048 -7.483 10.246 1.00 0.00 111 LYS A N 12
ATOM 23268 C CA . LYS A 1 115 ? 75.414 -7.856 11.647 1.00 0.00 111 LYS A CA 12
ATOM 23269 C C . LYS A 1 115 ? 74.169 -7.841 12.541 1.00 0.00 111 LYS A C 12
ATOM 23270 O O . LYS A 1 115 ? 73.428 -6.876 12.566 1.00 0.00 111 LYS A O 12
ATOM 23289 N N . GLN A 1 116 ? 73.941 -8.905 13.272 1.00 0.00 112 GLN A N 12
ATOM 23290 C CA . GLN A 1 116 ? 72.761 -8.960 14.188 1.00 0.00 112 GLN A CA 12
ATOM 23291 C C . GLN A 1 116 ? 73.218 -9.261 15.619 1.00 0.00 112 GLN A C 12
ATOM 23292 O O . GLN A 1 116 ? 73.465 -10.400 15.971 1.00 0.00 112 GLN A O 12
ATOM 23306 N N . VAL A 1 117 ? 73.332 -8.245 16.441 1.00 0.00 113 VAL A N 12
ATOM 23307 C CA . VAL A 1 117 ? 73.785 -8.457 17.852 1.00 0.00 113 VAL A CA 12
ATOM 23308 C C . VAL A 1 117 ? 72.844 -7.722 18.816 1.00 0.00 113 VAL A C 12
ATOM 23309 O O . VAL A 1 117 ? 72.470 -6.587 18.584 1.00 0.00 113 VAL A O 12
ATOM 23322 N N . PHE A 1 118 ? 72.462 -8.367 19.892 1.00 0.00 114 PHE A N 12
ATOM 23323 C CA . PHE A 1 118 ? 71.573 -7.707 20.896 1.00 0.00 114 PHE A CA 12
ATOM 23324 C C . PHE A 1 118 ? 72.392 -7.258 22.111 1.00 0.00 114 PHE A C 12
ATOM 23325 O O . PHE A 1 118 ? 73.150 -8.027 22.673 1.00 0.00 114 PHE A O 12
ATOM 23342 N N . ALA A 1 119 ? 72.242 -6.020 22.515 1.00 0.00 115 ALA A N 12
ATOM 23343 C CA . ALA A 1 119 ? 73.019 -5.505 23.683 1.00 0.00 115 ALA A CA 12
ATOM 23344 C C . ALA A 1 119 ? 72.113 -5.382 24.913 1.00 0.00 115 ALA A C 12
ATOM 23345 O O . ALA A 1 119 ? 72.294 -6.080 25.895 1.00 0.00 115 ALA A O 12
ATOM 23352 N N . GLU A 1 120 ? 71.142 -4.502 24.863 1.00 0.00 116 GLU A N 12
ATOM 23353 C CA . GLU A 1 120 ? 70.228 -4.312 26.032 1.00 0.00 116 GLU A CA 12
ATOM 23354 C C . GLU A 1 120 ? 68.768 -4.321 25.573 1.00 0.00 116 GLU A C 12
ATOM 23355 O O . GLU A 1 120 ? 68.477 -4.140 24.405 1.00 0.00 116 GLU A O 12
ATOM 23367 N N . PHE A 1 121 ? 67.852 -4.532 26.487 1.00 0.00 117 PHE A N 12
ATOM 23368 C CA . PHE A 1 121 ? 66.402 -4.538 26.123 1.00 0.00 117 PHE A CA 12
ATOM 23369 C C . PHE A 1 121 ? 65.771 -3.181 26.448 1.00 0.00 117 PHE A C 12
ATOM 23370 O O . PHE A 1 121 ? 66.019 -2.610 27.495 1.00 0.00 117 PHE A O 12
ATOM 23387 N N . ARG A 1 122 ? 64.960 -2.666 25.558 1.00 0.00 118 ARG A N 12
ATOM 23388 C CA . ARG A 1 122 ? 64.321 -1.334 25.795 1.00 0.00 118 ARG A CA 12
ATOM 23389 C C . ARG A 1 122 ? 62.972 -1.511 26.497 1.00 0.00 118 ARG A C 12
ATOM 23390 O O . ARG A 1 122 ? 62.229 -2.432 26.205 1.00 0.00 118 ARG A O 12
ATOM 23411 N N . GLU A 1 123 ? 62.653 -0.634 27.418 1.00 0.00 119 GLU A N 12
ATOM 23412 C CA . GLU A 1 123 ? 61.355 -0.742 28.156 1.00 0.00 119 GLU A CA 12
ATOM 23413 C C . GLU A 1 123 ? 60.513 0.517 27.932 1.00 0.00 119 GLU A C 12
ATOM 23414 O O . GLU A 1 123 ? 61.012 1.535 27.491 1.00 0.00 119 GLU A O 12
ATOM 23426 N N . LYS A 1 124 ? 59.238 0.449 28.233 1.00 0.00 120 LYS A N 12
ATOM 23427 C CA . LYS A 1 124 ? 58.348 1.638 28.044 1.00 0.00 120 LYS A CA 12
ATOM 23428 C C . LYS A 1 124 ? 57.491 1.867 29.296 1.00 0.00 120 LYS A C 12
ATOM 23429 O O . LYS A 1 124 ? 57.355 0.994 30.131 1.00 0.00 120 LYS A O 12
ATOM 23448 N N . ASP A 1 125 ? 56.912 3.044 29.425 1.00 0.00 121 ASP A N 12
ATOM 23449 C CA . ASP A 1 125 ? 56.064 3.373 30.626 1.00 0.00 121 ASP A CA 12
ATOM 23450 C C . ASP A 1 125 ? 56.847 3.145 31.929 1.00 0.00 121 ASP A C 12
ATOM 23451 O O . ASP A 1 125 ? 57.408 4.105 32.433 1.00 0.00 121 ASP A O 12
ATOM 23461 N N . GLY A 1 1 ? 113.588 7.785 9.183 1.00 0.00 -3 GLY A N 13
ATOM 23462 C CA . GLY A 1 1 ? 113.946 8.468 7.906 1.00 0.00 -3 GLY A CA 13
ATOM 23463 C C . GLY A 1 1 ? 113.180 9.787 7.800 1.00 0.00 -3 GLY A C 13
ATOM 23464 O O . GLY A 1 1 ? 112.476 10.028 6.835 1.00 0.00 -3 GLY A O 13
ATOM 23470 N N . ALA A 1 2 ? 113.313 10.644 8.784 1.00 0.00 -2 ALA A N 13
ATOM 23471 C CA . ALA A 1 2 ? 112.602 11.963 8.745 1.00 0.00 -2 ALA A CA 13
ATOM 23472 C C . ALA A 1 2 ? 113.177 12.843 7.629 1.00 0.00 -2 ALA A C 13
ATOM 23473 O O . ALA A 1 2 ? 112.468 13.620 7.015 1.00 0.00 -2 ALA A O 13
ATOM 23480 N N . MET A 1 3 ? 114.456 12.721 7.366 1.00 0.00 -1 MET A N 13
ATOM 23481 C CA . MET A 1 3 ? 115.092 13.536 6.286 1.00 0.00 -1 MET A CA 13
ATOM 23482 C C . MET A 1 3 ? 115.743 12.618 5.247 1.00 0.00 -1 MET A C 13
ATOM 23483 O O . MET A 1 3 ? 116.029 11.466 5.521 1.00 0.00 -1 MET A O 13
ATOM 23497 N N . GLY A 1 4 ? 115.975 13.120 4.059 1.00 0.00 0 GLY A N 13
ATOM 23498 C CA . GLY A 1 4 ? 116.621 12.292 2.998 1.00 0.00 0 GLY A CA 13
ATOM 23499 C C . GLY A 1 4 ? 115.556 11.474 2.265 1.00 0.00 0 GLY A C 13
ATOM 23500 O O . GLY A 1 4 ? 114.374 11.746 2.372 1.00 0.00 0 GLY A O 13
ATOM 23504 N N . MET A 1 5 ? 115.969 10.475 1.523 1.00 0.00 1 MET A N 13
ATOM 23505 C CA . MET A 1 5 ? 114.990 9.632 0.771 1.00 0.00 1 MET A CA 13
ATOM 23506 C C . MET A 1 5 ? 114.708 8.337 1.539 1.00 0.00 1 MET A C 13
ATOM 23507 O O . MET A 1 5 ? 115.610 7.712 2.066 1.00 0.00 1 MET A O 13
ATOM 23521 N N . SER A 1 6 ? 113.461 7.935 1.604 1.00 0.00 2 SER A N 13
ATOM 23522 C CA . SER A 1 6 ? 113.102 6.689 2.350 1.00 0.00 2 SER A CA 13
ATOM 23523 C C . SER A 1 6 ? 112.319 5.735 1.444 1.00 0.00 2 SER A C 13
ATOM 23524 O O . SER A 1 6 ? 111.649 6.156 0.519 1.00 0.00 2 SER A O 13
ATOM 23532 N N . VAL A 1 7 ? 112.401 4.452 1.708 1.00 0.00 3 VAL A N 13
ATOM 23533 C CA . VAL A 1 7 ? 111.648 3.452 0.877 1.00 0.00 3 VAL A CA 13
ATOM 23534 C C . VAL A 1 7 ? 110.135 3.629 1.086 1.00 0.00 3 VAL A C 13
ATOM 23535 O O . VAL A 1 7 ? 109.348 3.386 0.190 1.00 0.00 3 VAL A O 13
ATOM 23548 N N . ALA A 1 8 ? 109.730 4.054 2.261 1.00 0.00 4 ALA A N 13
ATOM 23549 C CA . ALA A 1 8 ? 108.267 4.234 2.545 1.00 0.00 4 ALA A CA 13
ATOM 23550 C C . ALA A 1 8 ? 107.653 5.273 1.595 1.00 0.00 4 ALA A C 13
ATOM 23551 O O . ALA A 1 8 ? 106.475 5.222 1.291 1.00 0.00 4 ALA A O 13
ATOM 23558 N N . ASP A 1 9 ? 108.444 6.212 1.129 1.00 0.00 5 ASP A N 13
ATOM 23559 C CA . ASP A 1 9 ? 107.920 7.242 0.172 1.00 0.00 5 ASP A CA 13
ATOM 23560 C C . ASP A 1 9 ? 107.471 6.576 -1.134 1.00 0.00 5 ASP A C 13
ATOM 23561 O O . ASP A 1 9 ? 106.468 6.948 -1.715 1.00 0.00 5 ASP A O 13
ATOM 23570 N N . PHE A 1 10 ? 108.210 5.596 -1.595 1.00 0.00 6 PHE A N 13
ATOM 23571 C CA . PHE A 1 10 ? 107.810 4.868 -2.841 1.00 0.00 6 PHE A CA 13
ATOM 23572 C C . PHE A 1 10 ? 106.579 3.997 -2.570 1.00 0.00 6 PHE A C 13
ATOM 23573 O O . PHE A 1 10 ? 105.743 3.807 -3.434 1.00 0.00 6 PHE A O 13
ATOM 23590 N N . TYR A 1 11 ? 106.466 3.467 -1.373 1.00 0.00 7 TYR A N 13
ATOM 23591 C CA . TYR A 1 11 ? 105.266 2.641 -1.018 1.00 0.00 7 TYR A CA 13
ATOM 23592 C C . TYR A 1 11 ? 104.008 3.516 -1.006 1.00 0.00 7 TYR A C 13
ATOM 23593 O O . TYR A 1 11 ? 104.035 4.647 -0.555 1.00 0.00 7 TYR A O 13
ATOM 23611 N N . GLY A 1 12 ? 102.911 2.998 -1.499 1.00 0.00 8 GLY A N 13
ATOM 23612 C CA . GLY A 1 12 ? 101.652 3.799 -1.556 1.00 0.00 8 GLY A CA 13
ATOM 23613 C C . GLY A 1 12 ? 101.656 4.728 -2.783 1.00 0.00 8 GLY A C 13
ATOM 23614 O O . GLY A 1 12 ? 100.765 5.542 -2.943 1.00 0.00 8 GLY A O 13
ATOM 23618 N N . SER A 1 13 ? 102.645 4.621 -3.646 1.00 0.00 9 SER A N 13
ATOM 23619 C CA . SER A 1 13 ? 102.678 5.486 -4.867 1.00 0.00 9 SER A CA 13
ATOM 23620 C C . SER A 1 13 ? 101.892 4.828 -6.006 1.00 0.00 9 SER A C 13
ATOM 23621 O O . SER A 1 13 ? 101.942 3.625 -6.186 1.00 0.00 9 SER A O 13
ATOM 23629 N N . ASN A 1 14 ? 101.171 5.608 -6.774 1.00 0.00 10 ASN A N 13
ATOM 23630 C CA . ASN A 1 14 ? 100.450 5.046 -7.961 1.00 0.00 10 ASN A CA 13
ATOM 23631 C C . ASN A 1 14 ? 101.378 5.040 -9.174 1.00 0.00 10 ASN A C 13
ATOM 23632 O O . ASN A 1 14 ? 101.785 6.079 -9.665 1.00 0.00 10 ASN A O 13
ATOM 23643 N N . VAL A 1 15 ? 101.709 3.872 -9.657 1.00 0.00 11 VAL A N 13
ATOM 23644 C CA . VAL A 1 15 ? 102.595 3.763 -10.853 1.00 0.00 11 VAL A CA 13
ATOM 23645 C C . VAL A 1 15 ? 101.959 2.816 -11.870 1.00 0.00 11 VAL A C 13
ATOM 23646 O O . VAL A 1 15 ? 101.082 2.042 -11.534 1.00 0.00 11 VAL A O 13
ATOM 23659 N N . GLU A 1 16 ? 102.391 2.869 -13.104 1.00 0.00 12 GLU A N 13
ATOM 23660 C CA . GLU A 1 16 ? 101.906 1.879 -14.107 1.00 0.00 12 GLU A CA 13
ATOM 23661 C C . GLU A 1 16 ? 103.088 1.062 -14.634 1.00 0.00 12 GLU A C 13
ATOM 23662 O O . GLU A 1 16 ? 104.177 1.573 -14.802 1.00 0.00 12 GLU A O 13
ATOM 23674 N N . VAL A 1 17 ? 102.879 -0.203 -14.889 1.00 0.00 13 VAL A N 13
ATOM 23675 C CA . VAL A 1 17 ? 103.974 -1.043 -15.465 1.00 0.00 13 VAL A CA 13
ATOM 23676 C C . VAL A 1 17 ? 103.450 -1.837 -16.661 1.00 0.00 13 VAL A C 13
ATOM 23677 O O . VAL A 1 17 ? 102.322 -2.298 -16.657 1.00 0.00 13 VAL A O 13
ATOM 23690 N N . LEU A 1 18 ? 104.252 -1.998 -17.684 1.00 0.00 14 LEU A N 13
ATOM 23691 C CA . LEU A 1 18 ? 103.872 -2.961 -18.762 1.00 0.00 14 LEU A CA 13
ATOM 23692 C C . LEU A 1 18 ? 104.575 -4.290 -18.529 1.00 0.00 14 LEU A C 13
ATOM 23693 O O . LEU A 1 18 ? 105.751 -4.331 -18.215 1.00 0.00 14 LEU A O 13
ATOM 23709 N N . LEU A 1 19 ? 103.865 -5.376 -18.679 1.00 0.00 15 LEU A N 13
ATOM 23710 C CA . LEU A 1 19 ? 104.506 -6.713 -18.513 1.00 0.00 15 LEU A CA 13
ATOM 23711 C C . LEU A 1 19 ? 105.196 -7.130 -19.816 1.00 0.00 15 LEU A C 13
ATOM 23712 O O . LEU A 1 19 ? 105.129 -6.436 -20.814 1.00 0.00 15 LEU A O 13
ATOM 23728 N N . ASN A 1 20 ? 105.858 -8.262 -19.805 1.00 0.00 16 ASN A N 13
ATOM 23729 C CA . ASN A 1 20 ? 106.626 -8.725 -21.016 1.00 0.00 16 ASN A CA 13
ATOM 23730 C C . ASN A 1 20 ? 105.714 -8.853 -22.248 1.00 0.00 16 ASN A C 13
ATOM 23731 O O . ASN A 1 20 ? 106.179 -8.820 -23.373 1.00 0.00 16 ASN A O 13
ATOM 23742 N N . ASN A 1 21 ? 104.427 -8.998 -22.043 1.00 0.00 17 ASN A N 13
ATOM 23743 C CA . ASN A 1 21 ? 103.500 -9.226 -23.198 1.00 0.00 17 ASN A CA 13
ATOM 23744 C C . ASN A 1 21 ? 102.770 -7.927 -23.590 1.00 0.00 17 ASN A C 13
ATOM 23745 O O . ASN A 1 21 ? 101.680 -7.970 -24.129 1.00 0.00 17 ASN A O 13
ATOM 23756 N N . ASP A 1 22 ? 103.359 -6.772 -23.320 1.00 0.00 18 ASP A N 13
ATOM 23757 C CA . ASP A 1 22 ? 102.790 -5.472 -23.821 1.00 0.00 18 ASP A CA 13
ATOM 23758 C C . ASP A 1 22 ? 101.361 -5.264 -23.305 1.00 0.00 18 ASP A C 13
ATOM 23759 O O . ASP A 1 22 ? 100.569 -4.573 -23.918 1.00 0.00 18 ASP A O 13
ATOM 23768 N N . SER A 1 23 ? 101.027 -5.858 -22.181 1.00 0.00 19 SER A N 13
ATOM 23769 C CA . SER A 1 23 ? 99.751 -5.504 -21.494 1.00 0.00 19 SER A CA 13
ATOM 23770 C C . SER A 1 23 ? 100.057 -4.547 -20.345 1.00 0.00 19 SER A C 13
ATOM 23771 O O . SER A 1 23 ? 101.015 -4.731 -19.616 1.00 0.00 19 SER A O 13
ATOM 23779 N N . LYS A 1 24 ? 99.254 -3.528 -20.175 1.00 0.00 20 LYS A N 13
ATOM 23780 C CA . LYS A 1 24 ? 99.596 -2.462 -19.184 1.00 0.00 20 LYS A CA 13
ATOM 23781 C C . LYS A 1 24 ? 98.651 -2.528 -17.981 1.00 0.00 20 LYS A C 13
ATOM 23782 O O . LYS A 1 24 ? 97.473 -2.804 -18.121 1.00 0.00 20 LYS A O 13
ATOM 23801 N N . ALA A 1 25 ? 99.166 -2.276 -16.802 1.00 0.00 21 ALA A N 13
ATOM 23802 C CA . ALA A 1 25 ? 98.306 -2.273 -15.580 1.00 0.00 21 ALA A CA 13
ATOM 23803 C C . ALA A 1 25 ? 98.732 -1.142 -14.638 1.00 0.00 21 ALA A C 13
ATOM 23804 O O . ALA A 1 25 ? 99.892 -0.777 -14.580 1.00 0.00 21 ALA A O 13
ATOM 23811 N N . ARG A 1 26 ? 97.799 -0.588 -13.901 1.00 0.00 22 ARG A N 13
ATOM 23812 C CA . ARG A 1 26 ? 98.128 0.547 -12.980 1.00 0.00 22 ARG A CA 13
ATOM 23813 C C . ARG A 1 26 ? 97.681 0.200 -11.559 1.00 0.00 22 ARG A C 13
ATOM 23814 O O . ARG A 1 26 ? 96.764 -0.578 -11.371 1.00 0.00 22 ARG A O 13
ATOM 23835 N N . GLY A 1 27 ? 98.319 0.762 -10.557 1.00 0.00 23 GLY A N 13
ATOM 23836 C CA . GLY A 1 27 ? 97.843 0.534 -9.159 1.00 0.00 23 GLY A CA 13
ATOM 23837 C C . GLY A 1 27 ? 98.757 1.259 -8.170 1.00 0.00 23 GLY A C 13
ATOM 23838 O O . GLY A 1 27 ? 99.796 1.775 -8.538 1.00 0.00 23 GLY A O 13
ATOM 23842 N N . VAL A 1 28 ? 98.371 1.298 -6.918 1.00 0.00 24 VAL A N 13
ATOM 23843 C CA . VAL A 1 28 ? 99.238 1.930 -5.877 1.00 0.00 24 VAL A CA 13
ATOM 23844 C C . VAL A 1 28 ? 100.087 0.850 -5.201 1.00 0.00 24 VAL A C 13
ATOM 23845 O O . VAL A 1 28 ? 99.573 -0.132 -4.702 1.00 0.00 24 VAL A O 13
ATOM 23858 N N . ILE A 1 29 ? 101.384 1.034 -5.182 1.00 0.00 25 ILE A N 13
ATOM 23859 C CA . ILE A 1 29 ? 102.295 -0.033 -4.650 1.00 0.00 25 ILE A CA 13
ATOM 23860 C C . ILE A 1 29 ? 102.059 -0.233 -3.147 1.00 0.00 25 ILE A C 13
ATOM 23861 O O . ILE A 1 29 ? 101.913 0.719 -2.403 1.00 0.00 25 ILE A O 13
ATOM 23877 N N . THR A 1 30 ? 102.023 -1.468 -2.706 1.00 0.00 26 THR A N 13
ATOM 23878 C CA . THR A 1 30 ? 101.765 -1.749 -1.262 1.00 0.00 26 THR A CA 13
ATOM 23879 C C . THR A 1 30 ? 102.875 -2.618 -0.656 1.00 0.00 26 THR A C 13
ATOM 23880 O O . THR A 1 30 ? 103.239 -2.440 0.492 1.00 0.00 26 THR A O 13
ATOM 23891 N N . ASN A 1 31 ? 103.418 -3.555 -1.407 1.00 0.00 27 ASN A N 13
ATOM 23892 C CA . ASN A 1 31 ? 104.399 -4.512 -0.806 1.00 0.00 27 ASN A CA 13
ATOM 23893 C C . ASN A 1 31 ? 105.593 -4.732 -1.737 1.00 0.00 27 ASN A C 13
ATOM 23894 O O . ASN A 1 31 ? 105.467 -4.686 -2.945 1.00 0.00 27 ASN A O 13
ATOM 23905 N N . PHE A 1 32 ? 106.753 -4.967 -1.171 1.00 0.00 28 PHE A N 13
ATOM 23906 C CA . PHE A 1 32 ? 107.946 -5.337 -1.989 1.00 0.00 28 PHE A CA 13
ATOM 23907 C C . PHE A 1 32 ? 108.862 -6.255 -1.176 1.00 0.00 28 PHE A C 13
ATOM 23908 O O . PHE A 1 32 ? 109.210 -5.953 -0.049 1.00 0.00 28 PHE A O 1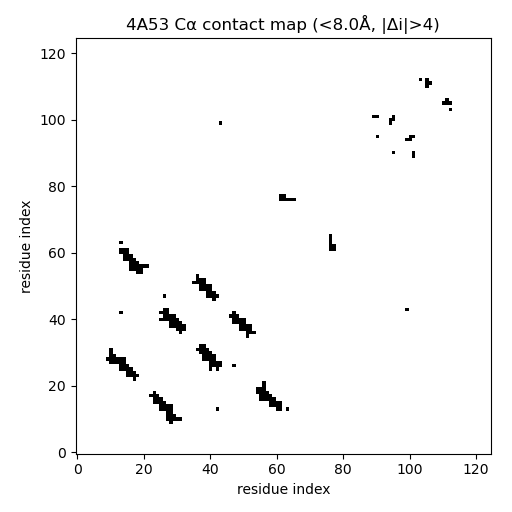3
ATOM 23925 N N . ASP A 1 33 ? 109.253 -7.369 -1.740 1.00 0.00 29 ASP A N 13
ATOM 23926 C CA . ASP A 1 33 ? 110.083 -8.355 -0.981 1.00 0.00 29 ASP A CA 13
ATOM 23927 C C . ASP A 1 33 ? 111.402 -8.605 -1.714 1.00 0.00 29 ASP A C 13
ATOM 23928 O O . ASP A 1 33 ? 111.411 -9.002 -2.863 1.00 0.00 29 ASP A O 13
ATOM 23937 N N . SER A 1 34 ? 112.510 -8.374 -1.054 1.00 0.00 30 SER A N 13
ATOM 23938 C CA . SER A 1 34 ? 113.843 -8.577 -1.710 1.00 0.00 30 SER A CA 13
ATOM 23939 C C . SER A 1 34 ? 114.126 -10.071 -1.920 1.00 0.00 30 SER A C 13
ATOM 23940 O O . SER A 1 34 ? 114.876 -10.443 -2.804 1.00 0.00 30 SER A O 13
ATOM 23948 N N . SER A 1 35 ? 113.532 -10.928 -1.119 1.00 0.00 31 SER A N 13
ATOM 23949 C CA . SER A 1 35 ? 113.819 -12.399 -1.229 1.00 0.00 31 SER A CA 13
ATOM 23950 C C . SER A 1 35 ? 113.425 -12.929 -2.614 1.00 0.00 31 SER A C 13
ATOM 23951 O O . SER A 1 35 ? 114.194 -13.617 -3.261 1.00 0.00 31 SER A O 13
ATOM 23959 N N . ASN A 1 36 ? 112.237 -12.611 -3.069 1.00 0.00 32 ASN A N 13
ATOM 23960 C CA . ASN A 1 36 ? 111.793 -13.077 -4.422 1.00 0.00 32 ASN A CA 13
ATOM 23961 C C . ASN A 1 36 ? 111.373 -11.893 -5.310 1.00 0.00 32 ASN A C 13
ATOM 23962 O O . ASN A 1 36 ? 110.826 -12.086 -6.380 1.00 0.00 32 ASN A O 13
ATOM 23973 N N . SER A 1 37 ? 111.623 -10.669 -4.880 1.00 0.00 33 SER A N 13
ATOM 23974 C CA . SER A 1 37 ? 111.202 -9.459 -5.671 1.00 0.00 33 SER A CA 13
ATOM 23975 C C . SER A 1 37 ? 109.716 -9.545 -6.063 1.00 0.00 33 SER A C 13
ATOM 23976 O O . SER A 1 37 ? 109.375 -9.671 -7.227 1.00 0.00 33 SER A O 13
ATOM 23984 N N . ILE A 1 38 ? 108.836 -9.480 -5.093 1.00 0.00 34 ILE A N 13
ATOM 23985 C CA . ILE A 1 38 ? 107.371 -9.576 -5.390 1.00 0.00 34 ILE A CA 13
ATOM 23986 C C . ILE A 1 38 ? 106.685 -8.250 -5.043 1.00 0.00 34 ILE A C 13
ATOM 23987 O O . ILE A 1 38 ? 106.899 -7.692 -3.983 1.00 0.00 34 ILE A O 13
ATOM 24003 N N . LEU A 1 39 ? 105.861 -7.747 -5.932 1.00 0.00 35 LEU A N 13
ATOM 24004 C CA . LEU A 1 39 ? 105.242 -6.401 -5.722 1.00 0.00 35 LEU A CA 13
ATOM 24005 C C . LEU A 1 39 ? 103.716 -6.506 -5.762 1.00 0.00 35 LEU A C 13
ATOM 24006 O O . LEU A 1 39 ? 103.146 -7.002 -6.716 1.00 0.00 35 LEU A O 13
ATOM 24022 N N . GLN A 1 40 ? 103.058 -6.041 -4.730 1.00 0.00 36 GLN A N 13
ATOM 24023 C CA . GLN A 1 40 ? 101.569 -5.990 -4.746 1.00 0.00 36 GLN A CA 13
ATOM 24024 C C . GLN A 1 40 ? 101.100 -4.571 -5.067 1.00 0.00 36 GLN A C 13
ATOM 24025 O O . GLN A 1 40 ? 101.513 -3.616 -4.431 1.00 0.00 36 GLN A O 13
ATOM 24039 N N . LEU A 1 41 ? 100.243 -4.430 -6.049 1.00 0.00 37 LEU A N 13
ATOM 24040 C CA . LEU A 1 41 ? 99.707 -3.083 -6.404 1.00 0.00 37 LEU A CA 13
ATOM 24041 C C . LEU A 1 41 ? 98.226 -3.001 -6.039 1.00 0.00 37 LEU A C 13
ATOM 24042 O O . LEU A 1 41 ? 97.416 -3.763 -6.535 1.00 0.00 37 LEU A O 13
ATOM 24058 N N . ARG A 1 42 ? 97.868 -2.084 -5.177 1.00 0.00 38 ARG A N 13
ATOM 24059 C CA . ARG A 1 42 ? 96.423 -1.898 -4.833 1.00 0.00 38 ARG A CA 13
ATOM 24060 C C . ARG A 1 42 ? 95.852 -0.711 -5.614 1.00 0.00 38 ARG A C 13
ATOM 24061 O O . ARG A 1 42 ? 96.323 0.403 -5.492 1.00 0.00 38 ARG A O 13
ATOM 24082 N N . LEU A 1 43 ? 94.839 -0.945 -6.411 1.00 0.00 39 LEU A N 13
ATOM 24083 C CA . LEU A 1 43 ? 94.335 0.123 -7.328 1.00 0.00 39 LEU A CA 13
ATOM 24084 C C . LEU A 1 43 ? 93.055 0.759 -6.766 1.00 0.00 39 LEU A C 13
ATOM 24085 O O . LEU A 1 43 ? 92.290 0.126 -6.060 1.00 0.00 39 LEU A O 13
ATOM 24101 N N . ALA A 1 44 ? 92.826 2.013 -7.087 1.00 0.00 40 ALA A N 13
ATOM 24102 C CA . ALA A 1 44 ? 91.718 2.791 -6.435 1.00 0.00 40 ALA A CA 13
ATOM 24103 C C . ALA A 1 44 ? 90.330 2.223 -6.780 1.00 0.00 40 ALA A C 13
ATOM 24104 O O . ALA A 1 44 ? 89.333 2.654 -6.229 1.00 0.00 40 ALA A O 13
ATOM 24111 N N . ASN A 1 45 ? 90.249 1.269 -7.680 1.00 0.00 41 ASN A N 13
ATOM 24112 C CA . ASN A 1 45 ? 88.934 0.611 -7.974 1.00 0.00 41 ASN A CA 13
ATOM 24113 C C . ASN A 1 45 ? 88.681 -0.563 -7.010 1.00 0.00 41 ASN A C 13
ATOM 24114 O O . ASN A 1 45 ? 88.040 -1.532 -7.374 1.00 0.00 41 ASN A O 13
ATOM 24125 N N . ASP A 1 46 ? 89.181 -0.494 -5.782 1.00 0.00 42 ASP A N 13
ATOM 24126 C CA . ASP A 1 46 ? 88.925 -1.579 -4.769 1.00 0.00 42 ASP A CA 13
ATOM 24127 C C . ASP A 1 46 ? 89.423 -2.931 -5.298 1.00 0.00 42 ASP A C 13
ATOM 24128 O O . ASP A 1 46 ? 88.892 -3.970 -4.949 1.00 0.00 42 ASP A O 13
ATOM 24137 N N . SER A 1 47 ? 90.438 -2.924 -6.139 1.00 0.00 43 SER A N 13
ATOM 24138 C CA . SER A 1 47 ? 91.004 -4.210 -6.648 1.00 0.00 43 SER A CA 13
ATOM 24139 C C . SER A 1 47 ? 92.481 -4.322 -6.264 1.00 0.00 43 SER A C 13
ATOM 24140 O O . SER A 1 47 ? 93.219 -3.356 -6.322 1.00 0.00 43 SER A O 13
ATOM 24148 N N . THR A 1 48 ? 92.912 -5.496 -5.872 1.00 0.00 44 THR A N 13
ATOM 24149 C CA . THR A 1 48 ? 94.346 -5.691 -5.489 1.00 0.00 44 THR A CA 13
ATOM 24150 C C . THR A 1 48 ? 94.942 -6.872 -6.261 1.00 0.00 44 THR A C 13
ATOM 24151 O O . THR A 1 48 ? 94.281 -7.870 -6.488 1.00 0.00 44 THR A O 13
ATOM 24162 N N . LYS A 1 49 ? 96.183 -6.764 -6.664 1.00 0.00 45 LYS A N 13
ATOM 24163 C CA . LYS A 1 49 ? 96.824 -7.870 -7.440 1.00 0.00 45 LYS A CA 13
ATOM 24164 C C . LYS A 1 49 ? 98.301 -8.004 -7.059 1.00 0.00 45 LYS A C 13
ATOM 24165 O O . LYS A 1 49 ? 99.024 -7.026 -6.997 1.00 0.00 45 LYS A O 13
ATOM 24184 N N . SER A 1 50 ? 98.749 -9.210 -6.807 1.00 0.00 46 SER A N 13
ATOM 24185 C CA . SER A 1 50 ? 100.192 -9.431 -6.486 1.00 0.00 46 SER A CA 13
ATOM 24186 C C . SER A 1 50 ? 100.940 -9.896 -7.738 1.00 0.00 46 SER A C 13
ATOM 24187 O O . SER A 1 50 ? 100.602 -10.904 -8.330 1.00 0.00 46 SER A O 13
ATOM 24195 N N . ILE A 1 51 ? 101.954 -9.168 -8.140 1.00 0.00 47 ILE A N 13
ATOM 24196 C CA . ILE A 1 51 ? 102.711 -9.539 -9.377 1.00 0.00 47 ILE A CA 13
ATOM 24197 C C . ILE A 1 51 ? 104.209 -9.576 -9.067 1.00 0.00 47 ILE A C 13
ATOM 24198 O O . ILE A 1 51 ? 104.750 -8.655 -8.483 1.00 0.00 47 ILE A O 13
ATOM 24214 N N . VAL A 1 52 ? 104.880 -10.632 -9.455 1.00 0.00 48 VAL A N 13
ATOM 24215 C CA . VAL A 1 52 ? 106.358 -10.704 -9.232 1.00 0.00 48 VAL A CA 13
ATOM 24216 C C . VAL A 1 52 ? 107.059 -9.747 -10.203 1.00 0.00 48 VAL A C 13
ATOM 24217 O O . VAL A 1 52 ? 106.732 -9.691 -11.371 1.00 0.00 48 VAL A O 13
ATOM 24230 N N . THR A 1 53 ? 108.019 -8.999 -9.723 1.00 0.00 49 THR A N 13
ATOM 24231 C CA . THR A 1 53 ? 108.624 -7.909 -10.558 1.00 0.00 49 THR A CA 13
ATOM 24232 C C . THR A 1 53 ? 109.302 -8.475 -11.811 1.00 0.00 49 THR A C 13
ATOM 24233 O O . THR A 1 53 ? 109.450 -7.786 -12.803 1.00 0.00 49 THR A O 13
ATOM 24244 N N . LYS A 1 54 ? 109.715 -9.719 -11.776 1.00 0.00 50 LYS A N 13
ATOM 24245 C CA . LYS A 1 54 ? 110.473 -10.299 -12.935 1.00 0.00 50 LYS A CA 13
ATOM 24246 C C . LYS A 1 54 ? 109.649 -10.215 -14.227 1.00 0.00 50 LYS A C 13
ATOM 24247 O O . LYS A 1 54 ? 110.198 -10.176 -15.314 1.00 0.00 50 LYS A O 13
ATOM 24266 N N . ASP A 1 55 ? 108.343 -10.188 -14.117 1.00 0.00 51 ASP A N 13
ATOM 24267 C CA . ASP A 1 55 ? 107.496 -10.022 -15.341 1.00 0.00 51 ASP A CA 13
ATOM 24268 C C . ASP A 1 55 ? 107.282 -8.533 -15.677 1.00 0.00 51 ASP A C 13
ATOM 24269 O O . ASP A 1 55 ? 106.481 -8.204 -16.533 1.00 0.00 51 ASP A O 13
ATOM 24278 N N . ILE A 1 56 ? 107.985 -7.632 -15.017 1.00 0.00 52 ILE A N 13
ATOM 24279 C CA . ILE A 1 56 ? 107.897 -6.185 -15.407 1.00 0.00 52 ILE A CA 13
ATOM 24280 C C . ILE A 1 56 ? 108.743 -5.934 -16.659 1.00 0.00 52 ILE A C 13
ATOM 24281 O O . ILE A 1 56 ? 109.957 -6.030 -16.627 1.00 0.00 52 ILE A O 13
ATOM 24297 N N . LYS A 1 57 ? 108.105 -5.615 -17.758 1.00 0.00 53 LYS A N 13
ATOM 24298 C CA . LYS A 1 57 ? 108.869 -5.177 -18.968 1.00 0.00 53 LYS A CA 13
ATOM 24299 C C . LYS A 1 57 ? 109.223 -3.693 -18.856 1.00 0.00 53 LYS A C 13
ATOM 24300 O O . LYS A 1 57 ? 110.308 -3.278 -19.223 1.00 0.00 53 LYS A O 13
ATOM 24319 N N . ASP A 1 58 ? 108.314 -2.893 -18.351 1.00 0.00 54 ASP A N 13
ATOM 24320 C CA . ASP A 1 58 ? 108.541 -1.410 -18.343 1.00 0.00 54 ASP A CA 13
ATOM 24321 C C . ASP A 1 58 ? 107.796 -0.751 -17.179 1.00 0.00 54 ASP A C 13
ATOM 24322 O O . ASP A 1 58 ? 106.716 -1.171 -16.810 1.00 0.00 54 ASP A O 13
ATOM 24331 N N . LEU A 1 59 ? 108.369 0.282 -16.606 1.00 0.00 55 LEU A N 13
ATOM 24332 C CA . LEU A 1 59 ? 107.736 0.948 -15.426 1.00 0.00 55 LEU A CA 13
ATOM 24333 C C . LEU A 1 59 ? 107.598 2.456 -15.665 1.00 0.00 55 LEU A C 13
ATOM 24334 O O . LEU A 1 59 ? 108.448 3.075 -16.280 1.00 0.00 55 LEU A O 13
ATOM 24350 N N . ARG A 1 60 ? 106.532 3.047 -15.180 1.00 0.00 56 ARG A N 13
ATOM 24351 C CA . ARG A 1 60 ? 106.418 4.538 -15.192 1.00 0.00 56 ARG A CA 13
ATOM 24352 C C . ARG A 1 60 ? 105.631 5.011 -13.961 1.00 0.00 56 ARG A C 13
ATOM 24353 O O . ARG A 1 60 ? 104.882 4.254 -13.371 1.00 0.00 56 ARG A O 13
ATOM 24374 N N . ILE A 1 61 ? 105.798 6.251 -13.575 1.00 0.00 57 ILE A N 13
ATOM 24375 C CA . ILE A 1 61 ? 105.008 6.798 -12.425 1.00 0.00 57 ILE A CA 13
ATOM 24376 C C . ILE A 1 61 ? 104.075 7.904 -12.931 1.00 0.00 57 ILE A C 13
ATOM 24377 O O . ILE A 1 61 ? 104.496 8.809 -13.628 1.00 0.00 57 ILE A O 13
ATOM 24393 N N . LEU A 1 62 ? 102.812 7.835 -12.583 1.00 0.00 58 LEU A N 13
ATOM 24394 C CA . LEU A 1 62 ? 101.819 8.803 -13.147 1.00 0.00 58 LEU A CA 13
ATOM 24395 C C . LEU A 1 62 ? 101.755 10.066 -12.267 1.00 0.00 58 LEU A C 13
ATOM 24396 O O . LEU A 1 62 ? 101.452 9.967 -11.093 1.00 0.00 58 LEU A O 13
ATOM 24412 N N . PRO A 1 63 ? 102.042 11.221 -12.849 1.00 0.00 59 PRO A N 13
ATOM 24413 C CA . PRO A 1 63 ? 101.994 12.488 -12.071 1.00 0.00 59 PRO A CA 13
ATOM 24414 C C . PRO A 1 63 ? 100.547 12.824 -11.689 1.00 0.00 59 PRO A C 13
ATOM 24415 O O . PRO A 1 63 ? 99.631 12.624 -12.465 1.00 0.00 59 PRO A O 13
ATOM 24426 N N . LYS A 1 64 ? 100.342 13.335 -10.499 1.00 0.00 60 LYS A N 13
ATOM 24427 C CA . LYS A 1 64 ? 98.956 13.698 -10.055 1.00 0.00 60 LYS A CA 13
ATOM 24428 C C . LYS A 1 64 ? 98.414 14.859 -10.896 1.00 0.00 60 LYS A C 13
ATOM 24429 O O . LYS A 1 64 ? 97.253 14.880 -11.262 1.00 0.00 60 LYS A O 13
ATOM 24448 N N . ASN A 1 65 ? 99.250 15.822 -11.202 1.00 0.00 61 ASN A N 13
ATOM 24449 C CA . ASN A 1 65 ? 98.791 17.003 -11.997 1.00 0.00 61 ASN A CA 13
ATOM 24450 C C . ASN A 1 65 ? 99.741 17.253 -13.173 1.00 0.00 61 ASN A C 13
ATOM 24451 O O . ASN A 1 65 ? 100.946 17.147 -13.040 1.00 0.00 61 ASN A O 13
ATOM 24462 N N . GLU A 1 66 ? 99.200 17.587 -14.327 1.00 0.00 62 GLU A N 13
ATOM 24463 C CA . GLU A 1 66 ? 100.051 17.867 -15.539 1.00 0.00 62 GLU A CA 13
ATOM 24464 C C . GLU A 1 66 ? 101.013 16.697 -15.809 1.00 0.00 62 GLU A C 13
ATOM 24465 O O . GLU A 1 66 ? 100.812 15.598 -15.326 1.00 0.00 62 GLU A O 13
ATOM 24477 N N . ILE A 1 67 ? 102.053 16.930 -16.575 1.00 0.00 63 ILE A N 13
ATOM 24478 C CA . ILE A 1 67 ? 103.030 15.838 -16.887 1.00 0.00 63 ILE A CA 13
ATOM 24479 C C . ILE A 1 67 ? 104.421 16.200 -16.350 1.00 0.00 63 ILE A C 13
ATOM 24480 O O . ILE A 1 67 ? 104.712 17.354 -16.095 1.00 0.00 63 ILE A O 13
ATOM 24496 N N . MET A 1 68 ? 105.275 15.220 -16.179 1.00 0.00 64 MET A N 13
ATOM 24497 C CA . MET A 1 68 ? 106.642 15.492 -15.640 1.00 0.00 64 MET A CA 13
ATOM 24498 C C . MET A 1 68 ? 107.646 15.653 -16.797 1.00 0.00 64 MET A C 13
ATOM 24499 O O . MET A 1 68 ? 107.756 14.772 -17.628 1.00 0.00 64 MET A O 13
ATOM 24513 N N . PRO A 1 69 ? 108.354 16.773 -16.825 1.00 0.00 65 PRO A N 13
ATOM 24514 C CA . PRO A 1 69 ? 109.360 17.000 -17.899 1.00 0.00 65 PRO A CA 13
ATOM 24515 C C . PRO A 1 69 ? 110.537 16.031 -17.737 1.00 0.00 65 PRO A C 13
ATOM 24516 O O . PRO A 1 69 ? 110.469 15.084 -16.975 1.00 0.00 65 PRO A O 13
ATOM 24527 N N . LYS A 1 70 ? 111.612 16.265 -18.449 1.00 0.00 66 LYS A N 13
ATOM 24528 C CA . LYS A 1 70 ? 112.802 15.364 -18.345 1.00 0.00 66 LYS A CA 13
ATOM 24529 C C . LYS A 1 70 ? 113.730 15.842 -17.225 1.00 0.00 66 LYS A C 13
ATOM 24530 O O . LYS A 1 70 ? 113.874 17.029 -16.995 1.00 0.00 66 LYS A O 13
ATOM 24549 N N . ASN A 1 71 ? 114.357 14.924 -16.530 1.00 0.00 67 ASN A N 13
ATOM 24550 C CA . ASN A 1 71 ? 115.276 15.312 -15.416 1.00 0.00 67 ASN A CA 13
ATOM 24551 C C . ASN A 1 71 ? 116.735 15.162 -15.858 1.00 0.00 67 ASN A C 13
ATOM 24552 O O . ASN A 1 71 ? 117.105 14.181 -16.477 1.00 0.00 67 ASN A O 13
ATOM 24563 N N . GLY A 1 72 ? 117.562 16.129 -15.543 1.00 0.00 68 GLY A N 13
ATOM 24564 C CA . GLY A 1 72 ? 118.999 16.057 -15.939 1.00 0.00 68 GLY A CA 13
ATOM 24565 C C . GLY A 1 72 ? 119.837 16.912 -14.986 1.00 0.00 68 GLY A C 13
ATOM 24566 O O . GLY A 1 72 ? 119.853 16.683 -13.790 1.00 0.00 68 GLY A O 13
ATOM 24570 N N . THR A 1 73 ? 120.531 17.895 -15.510 1.00 0.00 69 THR A N 13
ATOM 24571 C CA . THR A 1 73 ? 121.375 18.778 -14.639 1.00 0.00 69 THR A CA 13
ATOM 24572 C C . THR A 1 73 ? 120.489 19.593 -13.691 1.00 0.00 69 THR A C 13
ATOM 24573 O O . THR A 1 73 ? 120.842 19.830 -12.550 1.00 0.00 69 THR A O 13
ATOM 24584 N N . LYS A 1 74 ? 119.341 20.021 -14.159 1.00 0.00 70 LYS A N 13
ATOM 24585 C CA . LYS A 1 74 ? 118.419 20.819 -13.294 1.00 0.00 70 LYS A CA 13
ATOM 24586 C C . LYS A 1 74 ? 117.376 19.904 -12.646 1.00 0.00 70 LYS A C 13
ATOM 24587 O O . LYS A 1 74 ? 116.980 18.904 -13.216 1.00 0.00 70 LYS A O 13
ATOM 24606 N N . SER A 1 75 ? 116.933 20.241 -11.459 1.00 0.00 71 SER A N 13
ATOM 24607 C CA . SER A 1 75 ? 115.921 19.392 -10.759 1.00 0.00 71 SER A CA 13
ATOM 24608 C C . SER A 1 75 ? 114.505 19.929 -11.023 1.00 0.00 71 SER A C 13
ATOM 24609 O O . SER A 1 75 ? 114.340 21.101 -11.304 1.00 0.00 71 SER A O 13
ATOM 24617 N N . PRO A 1 76 ? 113.519 19.055 -10.924 1.00 0.00 72 PRO A N 13
ATOM 24618 C CA . PRO A 1 76 ? 112.111 19.473 -11.161 1.00 0.00 72 PRO A CA 13
ATOM 24619 C C . PRO A 1 76 ? 111.640 20.418 -10.050 1.00 0.00 72 PRO A C 13
ATOM 24620 O O . PRO A 1 76 ? 112.141 20.380 -8.941 1.00 0.00 72 PRO A O 13
ATOM 24631 N N . SER A 1 77 ? 110.681 21.262 -10.344 1.00 0.00 73 SER A N 13
ATOM 24632 C CA . SER A 1 77 ? 110.156 22.203 -9.308 1.00 0.00 73 SER A CA 13
ATOM 24633 C C . SER A 1 77 ? 108.780 21.738 -8.821 1.00 0.00 73 SER A C 13
ATOM 24634 O O . SER A 1 77 ? 107.940 21.339 -9.607 1.00 0.00 73 SER A O 13
ATOM 24642 N N . THR A 1 78 ? 108.550 21.788 -7.532 1.00 0.00 74 THR A N 13
ATOM 24643 C CA . THR A 1 78 ? 107.235 21.330 -6.979 1.00 0.00 74 THR A CA 13
ATOM 24644 C C . THR A 1 78 ? 106.133 22.331 -7.338 1.00 0.00 74 THR A C 13
ATOM 24645 O O . THR A 1 78 ? 104.999 21.956 -7.575 1.00 0.00 74 THR A O 13
ATOM 24656 N N . ASN A 1 79 ? 106.461 23.600 -7.379 1.00 0.00 75 ASN A N 13
ATOM 24657 C CA . ASN A 1 79 ? 105.439 24.640 -7.715 1.00 0.00 75 ASN A CA 13
ATOM 24658 C C . ASN A 1 79 ? 105.856 25.405 -8.973 1.00 0.00 75 ASN A C 13
ATOM 24659 O O . ASN A 1 79 ? 106.829 26.137 -8.969 1.00 0.00 75 ASN A O 13
ATOM 24670 N N . SER A 1 80 ? 105.124 25.239 -10.050 1.00 0.00 76 SER A N 13
ATOM 24671 C CA . SER A 1 80 ? 105.444 25.978 -11.309 1.00 0.00 76 SER A CA 13
ATOM 24672 C C . SER A 1 80 ? 104.211 26.740 -11.801 1.00 0.00 76 SER A C 13
ATOM 24673 O O . SER A 1 80 ? 103.099 26.247 -11.726 1.00 0.00 76 SER A O 13
ATOM 24681 N N . THR A 1 81 ? 104.400 27.937 -12.302 1.00 0.00 77 THR A N 13
ATOM 24682 C CA . THR A 1 81 ? 103.244 28.741 -12.805 1.00 0.00 77 THR A CA 13
ATOM 24683 C C . THR A 1 81 ? 103.570 29.333 -14.179 1.00 0.00 77 THR A C 13
ATOM 24684 O O . THR A 1 81 ? 104.626 29.902 -14.383 1.00 0.00 77 THR A O 13
ATOM 24695 N N . LYS A 1 82 ? 102.661 29.203 -15.125 1.00 0.00 78 LYS A N 13
ATOM 24696 C CA . LYS A 1 82 ? 102.870 29.787 -16.498 1.00 0.00 78 LYS A CA 13
ATOM 24697 C C . LYS A 1 82 ? 104.207 29.321 -17.097 1.00 0.00 78 LYS A C 13
ATOM 24698 O O . LYS A 1 82 ? 104.919 30.089 -17.720 1.00 0.00 78 LYS A O 13
ATOM 24717 N N . LEU A 1 83 ? 104.545 28.069 -16.910 1.00 0.00 79 LEU A N 13
ATOM 24718 C CA . LEU A 1 83 ? 105.835 27.543 -17.456 1.00 0.00 79 LEU A CA 13
ATOM 24719 C C . LEU A 1 83 ? 105.592 26.831 -18.789 1.00 0.00 79 LEU A C 13
ATOM 24720 O O . LEU A 1 83 ? 104.837 25.879 -18.865 1.00 0.00 79 LEU A O 13
ATOM 24736 N N . LYS A 1 84 ? 106.233 27.287 -19.840 1.00 0.00 80 LYS A N 13
ATOM 24737 C CA . LYS A 1 84 ? 106.060 26.639 -21.175 1.00 0.00 80 LYS A CA 13
ATOM 24738 C C . LYS A 1 84 ? 107.390 26.633 -21.934 1.00 0.00 80 LYS A C 13
ATOM 24739 O O . LYS A 1 84 ? 108.123 27.605 -21.920 1.00 0.00 80 LYS A O 13
ATOM 24758 N N . SER A 1 85 ? 107.703 25.543 -22.595 1.00 0.00 81 SER A N 13
ATOM 24759 C CA . SER A 1 85 ? 108.995 25.460 -23.355 1.00 0.00 81 SER A CA 13
ATOM 24760 C C . SER A 1 85 ? 108.990 26.448 -24.527 1.00 0.00 81 SER A C 13
ATOM 24761 O O . SER A 1 85 ? 110.016 26.987 -24.897 1.00 0.00 81 SER A O 13
ATOM 24769 N N . ALA A 1 86 ? 107.839 26.684 -25.112 1.00 0.00 82 ALA A N 13
ATOM 24770 C CA . ALA A 1 86 ? 107.753 27.652 -26.254 1.00 0.00 82 ALA A CA 13
ATOM 24771 C C . ALA A 1 86 ? 108.011 29.079 -25.761 1.00 0.00 82 ALA A C 13
ATOM 24772 O O . ALA A 1 86 ? 108.567 29.897 -26.471 1.00 0.00 82 ALA A O 13
ATOM 24779 N N . GLU A 1 87 ? 107.610 29.380 -24.549 1.00 0.00 83 GLU A N 13
ATOM 24780 C CA . GLU A 1 87 ? 107.821 30.754 -23.997 1.00 0.00 83 GLU A CA 13
ATOM 24781 C C . GLU A 1 87 ? 108.966 30.746 -22.980 1.00 0.00 83 GLU A C 13
ATOM 24782 O O . GLU A 1 87 ? 109.555 29.717 -22.714 1.00 0.00 83 GLU A O 13
ATOM 24794 N N . THR A 1 88 ? 109.273 31.894 -22.410 1.00 0.00 84 THR A N 13
ATOM 24795 C CA . THR A 1 88 ? 110.422 32.023 -21.444 1.00 0.00 84 THR A CA 13
ATOM 24796 C C . THR A 1 88 ? 111.760 31.744 -22.144 1.00 0.00 84 THR A C 13
ATOM 24797 O O . THR A 1 88 ? 112.571 32.636 -22.311 1.00 0.00 84 THR A O 13
ATOM 24808 N N . TYR A 1 89 ? 111.997 30.520 -22.554 1.00 0.00 85 TYR A N 13
ATOM 24809 C CA . TYR A 1 89 ? 113.291 30.182 -23.222 1.00 0.00 85 TYR A CA 13
ATOM 24810 C C . TYR A 1 89 ? 113.052 29.211 -24.385 1.00 0.00 85 TYR A C 13
ATOM 24811 O O . TYR A 1 89 ? 112.021 28.569 -24.464 1.00 0.00 85 TYR A O 13
ATOM 24829 N N . SER A 1 90 ? 114.002 29.103 -25.283 1.00 0.00 86 SER A N 13
ATOM 24830 C CA . SER A 1 90 ? 113.843 28.181 -26.449 1.00 0.00 86 SER A CA 13
ATOM 24831 C C . SER A 1 90 ? 115.184 27.523 -26.788 1.00 0.00 86 SER A C 13
ATOM 24832 O O . SER A 1 90 ? 116.237 28.077 -26.533 1.00 0.00 86 SER A O 13
ATOM 24840 N N . SER A 1 91 ? 115.148 26.345 -27.363 1.00 0.00 87 SER A N 13
ATOM 24841 C CA . SER A 1 91 ? 116.414 25.639 -27.730 1.00 0.00 87 SER A CA 13
ATOM 24842 C C . SER A 1 91 ? 116.565 25.580 -29.252 1.00 0.00 87 SER A C 13
ATOM 24843 O O . SER A 1 91 ? 115.591 25.471 -29.975 1.00 0.00 87 SER A O 13
ATOM 24851 N N . LYS A 1 92 ? 117.780 25.652 -29.739 1.00 0.00 88 LYS A N 13
ATOM 24852 C CA . LYS A 1 92 ? 118.009 25.614 -31.216 1.00 0.00 88 LYS A CA 13
ATOM 24853 C C . LYS A 1 92 ? 118.457 24.214 -31.647 1.00 0.00 88 LYS A C 13
ATOM 24854 O O . LYS A 1 92 ? 118.098 23.741 -32.710 1.00 0.00 88 LYS A O 13
ATOM 24873 N N . ASN A 1 93 ? 119.239 23.552 -30.827 1.00 0.00 89 ASN A N 13
ATOM 24874 C CA . ASN A 1 93 ? 119.738 22.184 -31.190 1.00 0.00 89 ASN A CA 13
ATOM 24875 C C . ASN A 1 93 ? 118.572 21.195 -31.284 1.00 0.00 89 ASN A C 13
ATOM 24876 O O . ASN A 1 93 ? 118.579 20.292 -32.101 1.00 0.00 89 ASN A O 13
ATOM 24887 N N . LYS A 1 94 ? 117.572 21.361 -30.452 1.00 0.00 90 LYS A N 13
ATOM 24888 C CA . LYS A 1 94 ? 116.401 20.432 -30.478 1.00 0.00 90 LYS A CA 13
ATOM 24889 C C . LYS A 1 94 ? 115.263 21.037 -31.306 1.00 0.00 90 LYS A C 13
ATOM 24890 O O . LYS A 1 94 ? 114.964 22.212 -31.196 1.00 0.00 90 LYS A O 13
ATOM 24909 N N . TRP A 1 95 ? 114.630 20.238 -32.132 1.00 0.00 91 TRP A N 13
ATOM 24910 C CA . TRP A 1 95 ? 113.504 20.750 -32.972 1.00 0.00 91 TRP A CA 13
ATOM 24911 C C . TRP A 1 95 ? 112.235 19.934 -32.705 1.00 0.00 91 TRP A C 13
ATOM 24912 O O . TRP A 1 95 ? 112.032 18.882 -33.283 1.00 0.00 91 TRP A O 13
ATOM 24933 N N . SER A 1 96 ? 111.384 20.415 -31.831 1.00 0.00 92 SER A N 13
ATOM 24934 C CA . SER A 1 96 ? 110.138 19.657 -31.490 1.00 0.00 92 SER A CA 13
ATOM 24935 C C . SER A 1 96 ? 108.993 20.056 -32.427 1.00 0.00 92 SER A C 13
ATOM 24936 O O . SER A 1 96 ? 108.136 19.252 -32.743 1.00 0.00 92 SER A O 13
ATOM 24944 N N . MET A 1 97 ? 108.975 21.291 -32.870 1.00 0.00 93 MET A N 13
ATOM 24945 C CA . MET A 1 97 ? 107.872 21.760 -33.766 1.00 0.00 93 MET A CA 13
ATOM 24946 C C . MET A 1 97 ? 108.444 22.247 -35.101 1.00 0.00 93 MET A C 13
ATOM 24947 O O . MET A 1 97 ? 109.553 22.745 -35.165 1.00 0.00 93 MET A O 13
ATOM 24961 N N . ASP A 1 98 ? 107.689 22.105 -36.164 1.00 0.00 94 ASP A N 13
ATOM 24962 C CA . ASP A 1 98 ? 108.169 22.566 -37.503 1.00 0.00 94 ASP A CA 13
ATOM 24963 C C . ASP A 1 98 ? 107.670 23.987 -37.782 1.00 0.00 94 ASP A C 13
ATOM 24964 O O . ASP A 1 98 ? 106.508 24.293 -37.590 1.00 0.00 94 ASP A O 13
ATOM 24973 N N . CYS A 1 99 ? 108.545 24.854 -38.233 1.00 0.00 95 CYS A N 13
ATOM 24974 C CA . CYS A 1 99 ? 108.134 26.263 -38.529 1.00 0.00 95 CYS A CA 13
ATOM 24975 C C . CYS A 1 99 ? 109.149 26.929 -39.466 1.00 0.00 95 CYS A C 13
ATOM 24976 O O . CYS A 1 99 ? 109.397 28.118 -39.379 1.00 0.00 95 CYS A O 13
ATOM 24984 N N . ASP A 1 100 ? 109.733 26.167 -40.359 1.00 0.00 96 ASP A N 13
ATOM 24985 C CA . ASP A 1 100 ? 110.736 26.742 -41.308 1.00 0.00 96 ASP A CA 13
ATOM 24986 C C . ASP A 1 100 ? 110.493 26.207 -42.722 1.00 0.00 96 ASP A C 13
ATOM 24987 O O . ASP A 1 100 ? 110.321 25.018 -42.922 1.00 0.00 96 ASP A O 13
ATOM 24996 N N . GLU A 1 101 ? 110.478 27.079 -43.701 1.00 0.00 97 GLU A N 13
ATOM 24997 C CA . GLU A 1 101 ? 110.252 26.635 -45.110 1.00 0.00 97 GLU A CA 13
ATOM 24998 C C . GLU A 1 101 ? 111.540 26.800 -45.925 1.00 0.00 97 GLU A C 13
ATOM 24999 O O . GLU A 1 101 ? 112.297 27.730 -45.719 1.00 0.00 97 GLU A O 13
ATOM 25011 N N . GLU A 1 102 ? 111.787 25.902 -46.848 1.00 0.00 98 GLU A N 13
ATOM 25012 C CA . GLU A 1 102 ? 113.022 25.993 -47.685 1.00 0.00 98 GLU A CA 13
ATOM 25013 C C . GLU A 1 102 ? 112.681 26.554 -49.069 1.00 0.00 98 GLU A C 13
ATOM 25014 O O . GLU A 1 102 ? 111.562 26.437 -49.533 1.00 0.00 98 GLU A O 13
ATOM 25026 N N . PHE A 1 103 ? 113.640 27.160 -49.726 1.00 0.00 99 PHE A N 13
ATOM 25027 C CA . PHE A 1 103 ? 113.382 27.743 -51.078 1.00 0.00 99 PHE A CA 13
ATOM 25028 C C . PHE A 1 103 ? 113.960 26.834 -52.166 1.00 0.00 99 PHE A C 13
ATOM 25029 O O . PHE A 1 103 ? 115.120 26.467 -52.125 1.00 0.00 99 PHE A O 13
ATOM 25046 N N . ASP A 1 104 ? 113.155 26.469 -53.136 1.00 0.00 100 ASP A N 13
ATOM 25047 C CA . ASP A 1 104 ? 113.652 25.597 -54.248 1.00 0.00 100 ASP A CA 13
ATOM 25048 C C . ASP A 1 104 ? 113.320 26.219 -55.613 1.00 0.00 100 ASP A C 13
ATOM 25049 O O . ASP A 1 104 ? 114.112 26.157 -56.537 1.00 0.00 100 ASP A O 13
ATOM 25058 N N . PHE A 1 105 ? 112.158 26.815 -55.745 1.00 0.00 101 PHE A N 13
ATOM 25059 C CA . PHE A 1 105 ? 111.791 27.481 -57.033 1.00 0.00 101 PHE A CA 13
ATOM 25060 C C . PHE A 1 105 ? 112.020 28.991 -56.932 1.00 0.00 101 PHE A C 13
ATOM 25061 O O . PHE A 1 105 ? 111.597 29.627 -55.984 1.00 0.00 101 PHE A O 13
ATOM 25078 N N . ALA A 1 106 ? 112.689 29.564 -57.903 1.00 0.00 102 ALA A N 13
ATOM 25079 C CA . ALA A 1 106 ? 112.957 31.039 -57.875 1.00 0.00 102 ALA A CA 13
ATOM 25080 C C . ALA A 1 106 ? 111.653 31.823 -58.049 1.00 0.00 102 ALA A C 13
ATOM 25081 O O . ALA A 1 106 ? 111.493 32.902 -57.508 1.00 0.00 102 ALA A O 13
ATOM 25088 N N . ALA A 1 107 ? 110.722 31.287 -58.802 1.00 0.00 103 ALA A N 13
ATOM 25089 C CA . ALA A 1 107 ? 109.434 32.007 -59.045 1.00 0.00 103 ALA A CA 13
ATOM 25090 C C . ALA A 1 107 ? 108.310 31.387 -58.210 1.00 0.00 103 ALA A C 13
ATOM 25091 O O . ALA A 1 107 ? 108.504 30.397 -57.530 1.00 0.00 103 ALA A O 13
ATOM 25098 N N . ASN A 1 108 ? 107.130 31.969 -58.260 1.00 0.00 104 ASN A N 13
ATOM 25099 C CA . ASN A 1 108 ? 105.959 31.437 -57.478 1.00 0.00 104 ASN A CA 13
ATOM 25100 C C . ASN A 1 108 ? 106.302 31.321 -55.986 1.00 0.00 104 ASN A C 13
ATOM 25101 O O . ASN A 1 108 ? 105.860 30.411 -55.308 1.00 0.00 104 ASN A O 13
ATOM 25112 N N . LEU A 1 109 ? 107.086 32.240 -55.476 1.00 0.00 105 LEU A N 13
ATOM 25113 C CA . LEU A 1 109 ? 107.423 32.225 -54.018 1.00 0.00 105 LEU A CA 13
ATOM 25114 C C . LEU A 1 109 ? 106.447 33.114 -53.242 1.00 0.00 105 LEU A C 13
ATOM 25115 O O . LEU A 1 109 ? 105.778 32.664 -52.329 1.00 0.00 105 LEU A O 13
ATOM 25131 N N . GLU A 1 110 ? 106.365 34.374 -53.601 1.00 0.00 106 GLU A N 13
ATOM 25132 C CA . GLU A 1 110 ? 105.421 35.302 -52.897 1.00 0.00 106 GLU A CA 13
ATOM 25133 C C . GLU A 1 110 ? 103.964 34.913 -53.189 1.00 0.00 106 GLU A C 13
ATOM 25134 O O . GLU A 1 110 ? 103.092 35.080 -52.357 1.00 0.00 106 GLU A O 13
ATOM 25146 N N . LYS A 1 111 ? 103.703 34.396 -54.366 1.00 0.00 107 LYS A N 13
ATOM 25147 C CA . LYS A 1 111 ? 102.305 34.003 -54.729 1.00 0.00 107 LYS A CA 13
ATOM 25148 C C . LYS A 1 111 ? 102.018 32.575 -54.258 1.00 0.00 107 LYS A C 13
ATOM 25149 O O . LYS A 1 111 ? 102.848 31.693 -54.390 1.00 0.00 107 LYS A O 13
ATOM 25168 N N . PHE A 1 112 ? 100.850 32.345 -53.710 1.00 0.00 108 PHE A N 13
ATOM 25169 C CA . PHE A 1 112 ? 100.503 30.983 -53.199 1.00 0.00 108 PHE A CA 13
ATOM 25170 C C . PHE A 1 112 ? 99.261 30.444 -53.915 1.00 0.00 108 PHE A C 13
ATOM 25171 O O . PHE A 1 112 ? 98.509 31.189 -54.514 1.00 0.00 108 PHE A O 13
ATOM 25188 N N . ASP A 1 113 ? 99.044 29.146 -53.853 1.00 0.00 109 ASP A N 13
ATOM 25189 C CA . ASP A 1 113 ? 97.840 28.521 -54.506 1.00 0.00 109 ASP A CA 13
ATOM 25190 C C . ASP A 1 113 ? 97.754 28.911 -55.990 1.00 0.00 109 ASP A C 13
ATOM 25191 O O . ASP A 1 113 ? 96.681 29.122 -56.524 1.00 0.00 109 ASP A O 13
ATOM 25200 N N . LYS A 1 114 ? 98.881 29.005 -56.653 1.00 0.00 110 LYS A N 13
ATOM 25201 C CA . LYS A 1 114 ? 98.877 29.372 -58.105 1.00 0.00 110 LYS A CA 13
ATOM 25202 C C . LYS A 1 114 ? 98.432 28.175 -58.953 1.00 0.00 110 LYS A C 13
ATOM 25203 O O . LYS A 1 114 ? 97.541 28.287 -59.775 1.00 0.00 110 LYS A O 13
ATOM 25222 N N . LYS A 1 115 ? 99.050 27.035 -58.757 1.00 0.00 111 LYS A N 13
ATOM 25223 C CA . LYS A 1 115 ? 98.677 25.825 -59.551 1.00 0.00 111 LYS A CA 13
ATOM 25224 C C . LYS A 1 115 ? 97.770 24.907 -58.726 1.00 0.00 111 LYS A C 13
ATOM 25225 O O . LYS A 1 115 ? 97.965 24.736 -57.536 1.00 0.00 111 LYS A O 13
ATOM 25244 N N . GLN A 1 116 ? 96.780 24.318 -59.353 1.00 0.00 112 GLN A N 13
ATOM 25245 C CA . GLN A 1 116 ? 95.851 23.406 -58.618 1.00 0.00 112 GLN A CA 13
ATOM 25246 C C . GLN A 1 116 ? 95.553 22.162 -59.460 1.00 0.00 112 GLN A C 13
ATOM 25247 O O . GLN A 1 116 ? 95.833 22.124 -60.644 1.00 0.00 112 GLN A O 13
ATOM 25261 N N . VAL A 1 117 ? 94.986 21.148 -58.853 1.00 0.00 113 VAL A N 13
ATOM 25262 C CA . VAL A 1 117 ? 94.648 19.901 -59.610 1.00 0.00 113 VAL A CA 13
ATOM 25263 C C . VAL A 1 117 ? 93.153 19.899 -59.957 1.00 0.00 113 VAL A C 13
ATOM 25264 O O . VAL A 1 117 ? 92.324 20.307 -59.164 1.00 0.00 113 VAL A O 13
ATOM 25277 N N . PHE A 1 118 ? 92.809 19.442 -61.137 1.00 0.00 114 PHE A N 13
ATOM 25278 C CA . PHE A 1 118 ? 91.375 19.442 -61.561 1.00 0.00 114 PHE A CA 13
ATOM 25279 C C . PHE A 1 118 ? 90.735 18.081 -61.275 1.00 0.00 114 PHE A C 13
ATOM 25280 O O . PHE A 1 118 ? 91.265 17.048 -61.643 1.00 0.00 114 PHE A O 13
ATOM 25297 N N . ALA A 1 119 ? 89.600 18.079 -60.620 1.00 0.00 115 ALA A N 13
ATOM 25298 C CA . ALA A 1 119 ? 88.906 16.794 -60.306 1.00 0.00 115 ALA A CA 13
ATOM 25299 C C . ALA A 1 119 ? 87.396 17.025 -60.200 1.00 0.00 115 ALA A C 13
ATOM 25300 O O . ALA A 1 119 ? 86.943 18.147 -60.063 1.00 0.00 115 ALA A O 13
ATOM 25307 N N . GLU A 1 120 ? 86.617 15.972 -60.261 1.00 0.00 116 GLU A N 13
ATOM 25308 C CA . GLU A 1 120 ? 85.133 16.121 -60.157 1.00 0.00 116 GLU A CA 13
ATOM 25309 C C . GLU A 1 120 ? 84.699 16.034 -58.690 1.00 0.00 116 GLU A C 13
ATOM 25310 O O . GLU A 1 120 ? 84.957 15.052 -58.017 1.00 0.00 116 GLU A O 13
ATOM 25322 N N . PHE A 1 121 ? 84.043 17.056 -58.195 1.00 0.00 117 PHE A N 13
ATOM 25323 C CA . PHE A 1 121 ? 83.592 17.051 -56.769 1.00 0.00 117 PHE A CA 13
ATOM 25324 C C . PHE A 1 121 ? 82.065 16.997 -56.697 1.00 0.00 117 PHE A C 13
ATOM 25325 O O . PHE A 1 121 ? 81.377 17.705 -57.410 1.00 0.00 117 PHE A O 13
ATOM 25342 N N . ARG A 1 122 ? 81.531 16.161 -55.838 1.00 0.00 118 ARG A N 13
ATOM 25343 C CA . ARG A 1 122 ? 80.041 16.054 -55.705 1.00 0.00 118 ARG A CA 13
ATOM 25344 C C . ARG A 1 122 ? 79.465 17.355 -55.132 1.00 0.00 118 ARG A C 13
ATOM 25345 O O . ARG A 1 122 ? 78.381 17.767 -55.493 1.00 0.00 118 ARG A O 13
ATOM 25366 N N . GLU A 1 123 ? 80.195 17.996 -54.243 1.00 0.00 119 GLU A N 13
ATOM 25367 C CA . GLU A 1 123 ? 79.719 19.270 -53.596 1.00 0.00 119 GLU A CA 13
ATOM 25368 C C . GLU A 1 123 ? 78.349 19.074 -52.913 1.00 0.00 119 GLU A C 13
ATOM 25369 O O . GLU A 1 123 ? 78.285 18.824 -51.723 1.00 0.00 119 GLU A O 13
ATOM 25381 N N . LYS A 1 124 ? 77.261 19.182 -53.645 1.00 0.00 120 LYS A N 13
ATOM 25382 C CA . LYS A 1 124 ? 75.909 19.012 -53.027 1.00 0.00 120 LYS A CA 13
ATOM 25383 C C . LYS A 1 124 ? 75.240 17.744 -53.564 1.00 0.00 120 LYS A C 13
ATOM 25384 O O . LYS A 1 124 ? 75.412 17.383 -54.714 1.00 0.00 120 LYS A O 13
ATOM 25403 N N . ASP A 1 125 ? 74.479 17.069 -52.737 1.00 0.00 121 ASP A N 13
ATOM 25404 C CA . ASP A 1 125 ? 73.794 15.818 -53.185 1.00 0.00 121 ASP A CA 13
ATOM 25405 C C . ASP A 1 125 ? 72.339 16.115 -53.557 1.00 0.00 121 ASP A C 13
ATOM 25406 O O . ASP A 1 125 ? 71.585 15.170 -53.719 1.00 0.00 121 ASP A O 13
ATOM 25416 N N . GLY A 1 1 ? 118.357 -1.132 -4.457 1.00 0.00 -3 GLY A N 14
ATOM 25417 C CA . GLY A 1 1 ? 117.905 -1.475 -3.079 1.00 0.00 -3 GLY A CA 14
ATOM 25418 C C . GLY A 1 1 ? 118.569 -0.533 -2.073 1.00 0.00 -3 GLY A C 14
ATOM 25419 O O . GLY A 1 1 ? 119.754 -0.628 -1.813 1.00 0.00 -3 GLY A O 14
ATOM 25425 N N . ALA A 1 2 ? 117.807 0.380 -1.505 1.00 0.00 -2 ALA A N 14
ATOM 25426 C CA . ALA A 1 2 ? 118.370 1.353 -0.502 1.00 0.00 -2 ALA A CA 14
ATOM 25427 C C . ALA A 1 2 ? 119.597 2.080 -1.068 1.00 0.00 -2 ALA A C 14
ATOM 25428 O O . ALA A 1 2 ? 120.506 2.437 -0.341 1.00 0.00 -2 ALA A O 14
ATOM 25435 N N . MET A 1 3 ? 119.625 2.300 -2.363 1.00 0.00 -1 MET A N 14
ATOM 25436 C CA . MET A 1 3 ? 120.794 3.004 -2.991 1.00 0.00 -1 MET A CA 14
ATOM 25437 C C . MET A 1 3 ? 120.913 4.438 -2.456 1.00 0.00 -1 MET A C 14
ATOM 25438 O O . MET A 1 3 ? 122.002 4.956 -2.288 1.00 0.00 -1 MET A O 14
ATOM 25452 N N . GLY A 1 4 ? 119.800 5.076 -2.190 1.00 0.00 0 GLY A N 14
ATOM 25453 C CA . GLY A 1 4 ? 119.833 6.474 -1.666 1.00 0.00 0 GLY A CA 14
ATOM 25454 C C . GLY A 1 4 ? 118.533 6.772 -0.917 1.00 0.00 0 GLY A C 14
ATOM 25455 O O . GLY A 1 4 ? 118.548 7.300 0.180 1.00 0.00 0 GLY A O 14
ATOM 25459 N N . MET A 1 5 ? 117.410 6.435 -1.504 1.00 0.00 1 MET A N 14
ATOM 25460 C CA . MET A 1 5 ? 116.098 6.691 -0.836 1.00 0.00 1 MET A CA 14
ATOM 25461 C C . MET A 1 5 ? 115.604 5.421 -0.136 1.00 0.00 1 MET A C 14
ATOM 25462 O O . MET A 1 5 ? 116.279 4.409 -0.123 1.00 0.00 1 MET A O 14
ATOM 25476 N N . SER A 1 6 ? 114.430 5.473 0.447 1.00 0.00 2 SER A N 14
ATOM 25477 C CA . SER A 1 6 ? 113.891 4.285 1.178 1.00 0.00 2 SER A CA 14
ATOM 25478 C C . SER A 1 6 ? 112.711 3.679 0.413 1.00 0.00 2 SER A C 14
ATOM 25479 O O . SER A 1 6 ? 112.016 4.366 -0.315 1.00 0.00 2 SER A O 14
ATOM 25487 N N . VAL A 1 7 ? 112.483 2.397 0.575 1.00 0.00 3 VAL A N 14
ATOM 25488 C CA . VAL A 1 7 ? 111.346 1.727 -0.141 1.00 0.00 3 VAL A CA 14
ATOM 25489 C C . VAL A 1 7 ? 110.002 2.269 0.375 1.00 0.00 3 VAL A C 14
ATOM 25490 O O . VAL A 1 7 ? 109.024 2.305 -0.348 1.00 0.00 3 VAL A O 14
ATOM 25503 N N . ALA A 1 8 ? 109.951 2.687 1.620 1.00 0.00 4 ALA A N 14
ATOM 25504 C CA . ALA A 1 8 ? 108.667 3.208 2.200 1.00 0.00 4 ALA A CA 14
ATOM 25505 C C . ALA A 1 8 ? 108.183 4.441 1.426 1.00 0.00 4 ALA A C 14
ATOM 25506 O O . ALA A 1 8 ? 106.997 4.702 1.345 1.00 0.00 4 ALA A O 14
ATOM 25513 N N . ASP A 1 9 ? 109.093 5.198 0.860 1.00 0.00 5 ASP A N 14
ATOM 25514 C CA . ASP A 1 9 ? 108.690 6.397 0.052 1.00 0.00 5 ASP A CA 14
ATOM 25515 C C . ASP A 1 9 ? 107.898 5.962 -1.187 1.00 0.00 5 ASP A C 14
ATOM 25516 O O . ASP A 1 9 ? 106.944 6.609 -1.580 1.00 0.00 5 ASP A O 14
ATOM 25525 N N . PHE A 1 10 ? 108.290 4.870 -1.798 1.00 0.00 6 PHE A N 14
ATOM 25526 C CA . PHE A 1 10 ? 107.549 4.365 -3.000 1.00 0.00 6 PHE A CA 14
ATOM 25527 C C . PHE A 1 10 ? 106.244 3.672 -2.580 1.00 0.00 6 PHE A C 14
ATOM 25528 O O . PHE A 1 10 ? 105.306 3.594 -3.352 1.00 0.00 6 PHE A O 14
ATOM 25545 N N . TYR A 1 11 ? 106.177 3.169 -1.367 1.00 0.00 7 TYR A N 14
ATOM 25546 C CA . TYR A 1 11 ? 104.922 2.497 -0.888 1.00 0.00 7 TYR A CA 14
ATOM 25547 C C . TYR A 1 11 ? 103.748 3.486 -0.898 1.00 0.00 7 TYR A C 14
ATOM 25548 O O . TYR A 1 11 ? 103.843 4.578 -0.366 1.00 0.00 7 TYR A O 14
ATOM 25566 N N . GLY A 1 12 ? 102.649 3.106 -1.500 1.00 0.00 8 GLY A N 14
ATOM 25567 C CA . GLY A 1 12 ? 101.463 4.013 -1.560 1.00 0.00 8 GLY A CA 14
ATOM 25568 C C . GLY A 1 12 ? 101.539 4.928 -2.794 1.00 0.00 8 GLY A C 14
ATOM 25569 O O . GLY A 1 12 ? 100.670 5.756 -3.001 1.00 0.00 8 GLY A O 14
ATOM 25573 N N . SER A 1 13 ? 102.561 4.794 -3.615 1.00 0.00 9 SER A N 14
ATOM 25574 C CA . SER A 1 13 ? 102.665 5.659 -4.832 1.00 0.00 9 SER A CA 14
ATOM 25575 C C . SER A 1 13 ? 101.905 5.018 -5.997 1.00 0.00 9 SER A C 14
ATOM 25576 O O . SER A 1 13 ? 101.806 3.810 -6.089 1.00 0.00 9 SER A O 14
ATOM 25584 N N . ASN A 1 14 ? 101.372 5.820 -6.885 1.00 0.00 10 ASN A N 14
ATOM 25585 C CA . ASN A 1 14 ? 100.641 5.262 -8.065 1.00 0.00 10 ASN A CA 14
ATOM 25586 C C . ASN A 1 14 ? 101.580 5.183 -9.270 1.00 0.00 10 ASN A C 14
ATOM 25587 O O . ASN A 1 14 ? 102.036 6.191 -9.781 1.00 0.00 10 ASN A O 14
ATOM 25598 N N . VAL A 1 15 ? 101.867 3.990 -9.723 1.00 0.00 11 VAL A N 14
ATOM 25599 C CA . VAL A 1 15 ? 102.751 3.821 -10.919 1.00 0.00 11 VAL A CA 14
ATOM 25600 C C . VAL A 1 15 ? 102.090 2.867 -11.917 1.00 0.00 11 VAL A C 14
ATOM 25601 O O . VAL A 1 15 ? 101.219 2.097 -11.558 1.00 0.00 11 VAL A O 14
ATOM 25614 N N . GLU A 1 16 ? 102.494 2.912 -13.164 1.00 0.00 12 GLU A N 14
ATOM 25615 C CA . GLU A 1 16 ? 101.995 1.909 -14.149 1.00 0.00 12 GLU A CA 14
ATOM 25616 C C . GLU A 1 16 ? 103.175 1.101 -14.695 1.00 0.00 12 GLU A C 14
ATOM 25617 O O . GLU A 1 16 ? 104.267 1.612 -14.845 1.00 0.00 12 GLU A O 14
ATOM 25629 N N . VAL A 1 17 ? 102.959 -0.155 -14.985 1.00 0.00 13 VAL A N 14
ATOM 25630 C CA . VAL A 1 17 ? 104.058 -1.002 -15.536 1.00 0.00 13 VAL A CA 14
ATOM 25631 C C . VAL A 1 17 ? 103.547 -1.799 -16.738 1.00 0.00 13 VAL A C 14
ATOM 25632 O O . VAL A 1 17 ? 102.416 -2.251 -16.748 1.00 0.00 13 VAL A O 14
ATOM 25645 N N . LEU A 1 18 ? 104.364 -1.972 -17.746 1.00 0.00 14 LEU A N 14
ATOM 25646 C CA . LEU A 1 18 ? 104.007 -2.956 -18.810 1.00 0.00 14 LEU A CA 14
ATOM 25647 C C . LEU A 1 18 ? 104.632 -4.301 -18.477 1.00 0.00 14 LEU A C 14
ATOM 25648 O O . LEU A 1 18 ? 105.783 -4.376 -18.086 1.00 0.00 14 LEU A O 14
ATOM 25664 N N . LEU A 1 19 ? 103.888 -5.360 -18.629 1.00 0.00 15 LEU A N 14
ATOM 25665 C CA . LEU A 1 19 ? 104.478 -6.712 -18.422 1.00 0.00 15 LEU A CA 14
ATOM 25666 C C . LEU A 1 19 ? 105.121 -7.203 -19.723 1.00 0.00 15 LEU A C 14
ATOM 25667 O O . LEU A 1 19 ? 105.020 -6.564 -20.754 1.00 0.00 15 LEU A O 14
ATOM 25683 N N . ASN A 1 20 ? 105.779 -8.336 -19.676 1.00 0.00 16 ASN A N 14
ATOM 25684 C CA . ASN A 1 20 ? 106.523 -8.852 -20.880 1.00 0.00 16 ASN A CA 14
ATOM 25685 C C . ASN A 1 20 ? 105.593 -9.012 -22.094 1.00 0.00 16 ASN A C 14
ATOM 25686 O O . ASN A 1 20 ? 106.045 -9.049 -23.225 1.00 0.00 16 ASN A O 14
ATOM 25697 N N . ASN A 1 21 ? 104.305 -9.107 -21.870 1.00 0.00 17 ASN A N 14
ATOM 25698 C CA . ASN A 1 21 ? 103.350 -9.302 -23.007 1.00 0.00 17 ASN A CA 14
ATOM 25699 C C . ASN A 1 21 ? 102.782 -7.953 -23.488 1.00 0.00 17 ASN A C 14
ATOM 25700 O O . ASN A 1 21 ? 101.718 -7.905 -24.076 1.00 0.00 17 ASN A O 14
ATOM 25711 N N . ASP A 1 22 ? 103.481 -6.857 -23.239 1.00 0.00 18 ASP A N 14
ATOM 25712 C CA . ASP A 1 22 ? 103.048 -5.516 -23.771 1.00 0.00 18 ASP A CA 14
ATOM 25713 C C . ASP A 1 22 ? 101.638 -5.166 -23.279 1.00 0.00 18 ASP A C 14
ATOM 25714 O O . ASP A 1 22 ? 100.921 -4.417 -23.918 1.00 0.00 18 ASP A O 14
ATOM 25723 N N . SER A 1 23 ? 101.236 -5.703 -22.148 1.00 0.00 19 SER A N 14
ATOM 25724 C CA . SER A 1 23 ? 99.969 -5.249 -21.507 1.00 0.00 19 SER A CA 14
ATOM 25725 C C . SER A 1 23 ? 100.300 -4.284 -20.368 1.00 0.00 19 SER A C 14
ATOM 25726 O O . SER A 1 23 ? 101.289 -4.450 -19.679 1.00 0.00 19 SER A O 14
ATOM 25734 N N . LYS A 1 24 ? 99.484 -3.281 -20.166 1.00 0.00 20 LYS A N 14
ATOM 25735 C CA . LYS A 1 24 ? 99.820 -2.232 -19.155 1.00 0.00 20 LYS A CA 14
ATOM 25736 C C . LYS A 1 24 ? 98.890 -2.326 -17.938 1.00 0.00 20 LYS A C 14
ATOM 25737 O O . LYS A 1 24 ? 97.717 -2.628 -18.063 1.00 0.00 20 LYS A O 14
ATOM 25756 N N . ALA A 1 25 ? 99.416 -2.069 -16.766 1.00 0.00 21 ALA A N 14
ATOM 25757 C CA . ALA A 1 25 ? 98.560 -2.026 -15.541 1.00 0.00 21 ALA A CA 14
ATOM 25758 C C . ALA A 1 25 ? 99.025 -0.896 -14.617 1.00 0.00 21 ALA A C 14
ATOM 25759 O O . ALA A 1 25 ? 100.208 -0.634 -14.498 1.00 0.00 21 ALA A O 14
ATOM 25766 N N . ARG A 1 26 ? 98.104 -0.227 -13.963 1.00 0.00 22 ARG A N 14
ATOM 25767 C CA . ARG A 1 26 ? 98.485 0.917 -13.076 1.00 0.00 22 ARG A CA 14
ATOM 25768 C C . ARG A 1 26 ? 97.701 0.863 -11.762 1.00 0.00 22 ARG A C 14
ATOM 25769 O O . ARG A 1 26 ? 96.550 0.470 -11.736 1.00 0.00 22 ARG A O 14
ATOM 25790 N N . GLY A 1 27 ? 98.323 1.258 -10.678 1.00 0.00 23 GLY A N 14
ATOM 25791 C CA . GLY A 1 27 ? 97.626 1.240 -9.357 1.00 0.00 23 GLY A CA 14
ATOM 25792 C C . GLY A 1 27 ? 98.588 1.720 -8.270 1.00 0.00 23 GLY A C 14
ATOM 25793 O O . GLY A 1 27 ? 99.678 2.180 -8.559 1.00 0.00 23 GLY A O 14
ATOM 25797 N N . VAL A 1 28 ? 98.198 1.617 -7.023 1.00 0.00 24 VAL A N 14
ATOM 25798 C CA . VAL A 1 28 ? 99.074 2.105 -5.911 1.00 0.00 24 VAL A CA 14
ATOM 25799 C C . VAL A 1 28 ? 99.938 0.950 -5.392 1.00 0.00 24 VAL A C 14
ATOM 25800 O O . VAL A 1 28 ? 99.456 -0.145 -5.177 1.00 0.00 24 VAL A O 14
ATOM 25813 N N . ILE A 1 29 ? 101.208 1.192 -5.190 1.00 0.00 25 ILE A N 14
ATOM 25814 C CA . ILE A 1 29 ? 102.112 0.111 -4.674 1.00 0.00 25 ILE A CA 14
ATOM 25815 C C . ILE A 1 29 ? 101.860 -0.115 -3.178 1.00 0.00 25 ILE A C 14
ATOM 25816 O O . ILE A 1 29 ? 101.669 0.822 -2.425 1.00 0.00 25 ILE A O 14
ATOM 25832 N N . THR A 1 30 ? 101.858 -1.357 -2.747 1.00 0.00 26 THR A N 14
ATOM 25833 C CA . THR A 1 30 ? 101.609 -1.655 -1.303 1.00 0.00 26 THR A CA 14
ATOM 25834 C C . THR A 1 30 ? 102.740 -2.500 -0.699 1.00 0.00 26 THR A C 14
ATOM 25835 O O . THR A 1 30 ? 103.095 -2.316 0.451 1.00 0.00 26 THR A O 14
ATOM 25846 N N . ASN A 1 31 ? 103.311 -3.419 -1.451 1.00 0.00 27 ASN A N 14
ATOM 25847 C CA . ASN A 1 31 ? 104.309 -4.357 -0.843 1.00 0.00 27 ASN A CA 14
ATOM 25848 C C . ASN A 1 31 ? 105.513 -4.554 -1.767 1.00 0.00 27 ASN A C 14
ATOM 25849 O O . ASN A 1 31 ? 105.393 -4.514 -2.976 1.00 0.00 27 ASN A O 14
ATOM 25860 N N . PHE A 1 32 ? 106.674 -4.760 -1.193 1.00 0.00 28 PHE A N 14
ATOM 25861 C CA . PHE A 1 32 ? 107.880 -5.108 -2.000 1.00 0.00 28 PHE A CA 14
ATOM 25862 C C . PHE A 1 32 ? 108.810 -6.000 -1.175 1.00 0.00 28 PHE A C 14
ATOM 25863 O O . PHE A 1 32 ? 109.137 -5.689 -0.044 1.00 0.00 28 PHE A O 14
ATOM 25880 N N . ASP A 1 33 ? 109.236 -7.106 -1.734 1.00 0.00 29 ASP A N 14
ATOM 25881 C CA . ASP A 1 33 ? 110.078 -8.071 -0.962 1.00 0.00 29 ASP A CA 14
ATOM 25882 C C . ASP A 1 33 ? 111.413 -8.289 -1.677 1.00 0.00 29 ASP A C 14
ATOM 25883 O O . ASP A 1 33 ? 111.448 -8.693 -2.822 1.00 0.00 29 ASP A O 14
ATOM 25892 N N . SER A 1 34 ? 112.506 -8.022 -1.004 1.00 0.00 30 SER A N 14
ATOM 25893 C CA . SER A 1 34 ? 113.852 -8.193 -1.642 1.00 0.00 30 SER A CA 14
ATOM 25894 C C . SER A 1 34 ? 114.181 -9.680 -1.838 1.00 0.00 30 SER A C 14
ATOM 25895 O O . SER A 1 34 ? 114.948 -10.037 -2.712 1.00 0.00 30 SER A O 14
ATOM 25903 N N . SER A 1 35 ? 113.605 -10.547 -1.033 1.00 0.00 31 SER A N 14
ATOM 25904 C CA . SER A 1 35 ? 113.935 -12.009 -1.128 1.00 0.00 31 SER A CA 14
ATOM 25905 C C . SER A 1 35 ? 113.571 -12.562 -2.512 1.00 0.00 31 SER A C 14
ATOM 25906 O O . SER A 1 35 ? 114.369 -13.219 -3.155 1.00 0.00 31 SER A O 14
ATOM 25914 N N . ASN A 1 36 ? 112.372 -12.297 -2.973 1.00 0.00 32 ASN A N 14
ATOM 25915 C CA . ASN A 1 36 ? 111.949 -12.792 -4.323 1.00 0.00 32 ASN A CA 14
ATOM 25916 C C . ASN A 1 36 ? 111.485 -11.633 -5.222 1.00 0.00 32 ASN A C 14
ATOM 25917 O O . ASN A 1 36 ? 110.936 -11.857 -6.284 1.00 0.00 32 ASN A O 14
ATOM 25928 N N . SER A 1 37 ? 111.700 -10.396 -4.809 1.00 0.00 33 SER A N 14
ATOM 25929 C CA . SER A 1 37 ? 111.251 -9.210 -5.620 1.00 0.00 33 SER A CA 14
ATOM 25930 C C . SER A 1 37 ? 109.768 -9.338 -6.009 1.00 0.00 33 SER A C 14
ATOM 25931 O O . SER A 1 37 ? 109.428 -9.492 -7.170 1.00 0.00 33 SER A O 14
ATOM 25939 N N . ILE A 1 38 ? 108.887 -9.276 -5.039 1.00 0.00 34 ILE A N 14
ATOM 25940 C CA . ILE A 1 38 ? 107.424 -9.414 -5.331 1.00 0.00 34 ILE A CA 14
ATOM 25941 C C . ILE A 1 38 ? 106.705 -8.099 -5.005 1.00 0.00 34 ILE A C 14
ATOM 25942 O O . ILE A 1 38 ? 106.921 -7.510 -3.963 1.00 0.00 34 ILE A O 14
ATOM 25958 N N . LEU A 1 39 ? 105.853 -7.642 -5.891 1.00 0.00 35 LEU A N 14
ATOM 25959 C CA . LEU A 1 39 ? 105.204 -6.307 -5.706 1.00 0.00 35 LEU A CA 14
ATOM 25960 C C . LEU A 1 39 ? 103.681 -6.446 -5.749 1.00 0.00 35 LEU A C 14
ATOM 25961 O O . LEU A 1 39 ? 103.125 -6.981 -6.692 1.00 0.00 35 LEU A O 14
ATOM 25977 N N . GLN A 1 40 ? 103.009 -5.967 -4.733 1.00 0.00 36 GLN A N 14
ATOM 25978 C CA . GLN A 1 40 ? 101.518 -5.950 -4.754 1.00 0.00 36 GLN A CA 14
ATOM 25979 C C . GLN A 1 40 ? 101.020 -4.543 -5.085 1.00 0.00 36 GLN A C 14
ATOM 25980 O O . GLN A 1 40 ? 101.442 -3.572 -4.482 1.00 0.00 36 GLN A O 14
ATOM 25994 N N . LEU A 1 41 ? 100.130 -4.431 -6.041 1.00 0.00 37 LEU A N 14
ATOM 25995 C CA . LEU A 1 41 ? 99.561 -3.096 -6.394 1.00 0.00 37 LEU A CA 14
ATOM 25996 C C . LEU A 1 41 ? 98.090 -3.030 -5.985 1.00 0.00 37 LEU A C 14
ATOM 25997 O O . LEU A 1 41 ? 97.274 -3.809 -6.446 1.00 0.00 37 LEU A O 14
ATOM 26013 N N . ARG A 1 42 ? 97.749 -2.107 -5.122 1.00 0.00 38 ARG A N 14
ATOM 26014 C CA . ARG A 1 42 ? 96.319 -1.941 -4.719 1.00 0.00 38 ARG A CA 14
ATOM 26015 C C . ARG A 1 42 ? 95.675 -0.821 -5.543 1.00 0.00 38 ARG A C 14
ATOM 26016 O O . ARG A 1 42 ? 96.154 0.297 -5.564 1.00 0.00 38 ARG A O 14
ATOM 26037 N N . LEU A 1 43 ? 94.594 -1.120 -6.219 1.00 0.00 39 LEU A N 14
ATOM 26038 C CA . LEU A 1 43 ? 93.984 -0.126 -7.151 1.00 0.00 39 LEU A CA 14
ATOM 26039 C C . LEU A 1 43 ? 92.756 0.536 -6.515 1.00 0.00 39 LEU A C 14
ATOM 26040 O O . LEU A 1 43 ? 92.019 -0.086 -5.770 1.00 0.00 39 LEU A O 14
ATOM 26056 N N . ALA A 1 44 ? 92.537 1.795 -6.816 1.00 0.00 40 ALA A N 14
ATOM 26057 C CA . ALA A 1 44 ? 91.432 2.568 -6.154 1.00 0.00 40 ALA A CA 14
ATOM 26058 C C . ALA A 1 44 ? 90.048 1.989 -6.493 1.00 0.00 40 ALA A C 14
ATOM 26059 O O . ALA A 1 44 ? 89.057 2.374 -5.899 1.00 0.00 40 ALA A O 14
ATOM 26066 N N . ASN A 1 45 ? 89.964 1.076 -7.436 1.00 0.00 41 ASN A N 14
ATOM 26067 C CA . ASN A 1 45 ? 88.650 0.426 -7.750 1.00 0.00 41 ASN A CA 14
ATOM 26068 C C . ASN A 1 45 ? 88.399 -0.787 -6.832 1.00 0.00 41 ASN A C 14
ATOM 26069 O O . ASN A 1 45 ? 87.755 -1.739 -7.232 1.00 0.00 41 ASN A O 14
ATOM 26080 N N . ASP A 1 46 ? 88.901 -0.769 -5.603 1.00 0.00 42 ASP A N 14
ATOM 26081 C CA . ASP A 1 46 ? 88.645 -1.897 -4.641 1.00 0.00 42 ASP A CA 14
ATOM 26082 C C . ASP A 1 46 ? 89.208 -3.214 -5.193 1.00 0.00 42 ASP A C 14
ATOM 26083 O O . ASP A 1 46 ? 88.716 -4.281 -4.876 1.00 0.00 42 ASP A O 14
ATOM 26092 N N . SER A 1 47 ? 90.235 -3.149 -6.017 1.00 0.00 43 SER A N 14
ATOM 26093 C CA . SER A 1 47 ? 90.854 -4.402 -6.548 1.00 0.00 43 SER A CA 14
ATOM 26094 C C . SER A 1 47 ? 92.324 -4.479 -6.129 1.00 0.00 43 SER A C 14
ATOM 26095 O O . SER A 1 47 ? 93.029 -3.488 -6.135 1.00 0.00 43 SER A O 14
ATOM 26103 N N . THR A 1 48 ? 92.788 -5.651 -5.767 1.00 0.00 44 THR A N 14
ATOM 26104 C CA . THR A 1 48 ? 94.216 -5.808 -5.347 1.00 0.00 44 THR A CA 14
ATOM 26105 C C . THR A 1 48 ? 94.869 -6.964 -6.113 1.00 0.00 44 THR A C 14
ATOM 26106 O O . THR A 1 48 ? 94.235 -7.966 -6.394 1.00 0.00 44 THR A O 14
ATOM 26117 N N . LYS A 1 49 ? 96.128 -6.829 -6.451 1.00 0.00 45 LYS A N 14
ATOM 26118 C CA . LYS A 1 49 ? 96.819 -7.900 -7.231 1.00 0.00 45 LYS A CA 14
ATOM 26119 C C . LYS A 1 49 ? 98.277 -8.034 -6.785 1.00 0.00 45 LYS A C 14
ATOM 26120 O O . LYS A 1 49 ? 98.938 -7.053 -6.495 1.00 0.00 45 LYS A O 14
ATOM 26139 N N . SER A 1 50 ? 98.777 -9.244 -6.733 1.00 0.00 46 SER A N 14
ATOM 26140 C CA . SER A 1 50 ? 100.215 -9.458 -6.388 1.00 0.00 46 SER A CA 14
ATOM 26141 C C . SER A 1 50 ? 100.977 -9.948 -7.622 1.00 0.00 46 SER A C 14
ATOM 26142 O O . SER A 1 50 ? 100.673 -10.991 -8.172 1.00 0.00 46 SER A O 14
ATOM 26150 N N . ILE A 1 51 ? 101.964 -9.202 -8.059 1.00 0.00 47 ILE A N 14
ATOM 26151 C CA . ILE A 1 51 ? 102.721 -9.591 -9.289 1.00 0.00 47 ILE A CA 14
ATOM 26152 C C . ILE A 1 51 ? 104.223 -9.559 -8.997 1.00 0.00 47 ILE A C 14
ATOM 26153 O O . ILE A 1 51 ? 104.732 -8.604 -8.437 1.00 0.00 47 ILE A O 14
ATOM 26169 N N . VAL A 1 52 ? 104.933 -10.595 -9.371 1.00 0.00 48 VAL A N 14
ATOM 26170 C CA . VAL A 1 52 ? 106.413 -10.610 -9.146 1.00 0.00 48 VAL A CA 14
ATOM 26171 C C . VAL A 1 52 ? 107.083 -9.640 -10.124 1.00 0.00 48 VAL A C 14
ATOM 26172 O O . VAL A 1 52 ? 106.739 -9.586 -11.287 1.00 0.00 48 VAL A O 14
ATOM 26185 N N . THR A 1 53 ? 108.035 -8.875 -9.655 1.00 0.00 49 THR A N 14
ATOM 26186 C CA . THR A 1 53 ? 108.632 -7.792 -10.506 1.00 0.00 49 THR A CA 14
ATOM 26187 C C . THR A 1 53 ? 109.332 -8.373 -11.740 1.00 0.00 49 THR A C 14
ATOM 26188 O O . THR A 1 53 ? 109.481 -7.701 -12.744 1.00 0.00 49 THR A O 14
ATOM 26199 N N . LYS A 1 54 ? 109.764 -9.610 -11.677 1.00 0.00 50 LYS A N 14
ATOM 26200 C CA . LYS A 1 54 ? 110.541 -10.199 -12.820 1.00 0.00 50 LYS A CA 14
ATOM 26201 C C . LYS A 1 54 ? 109.723 -10.156 -14.116 1.00 0.00 50 LYS A C 14
ATOM 26202 O O . LYS A 1 54 ? 110.275 -10.147 -15.201 1.00 0.00 50 LYS A O 14
ATOM 26221 N N . ASP A 1 55 ? 108.414 -10.131 -14.013 1.00 0.00 51 ASP A N 14
ATOM 26222 C CA . ASP A 1 55 ? 107.573 -9.995 -15.245 1.00 0.00 51 ASP A CA 14
ATOM 26223 C C . ASP A 1 55 ? 107.323 -8.514 -15.591 1.00 0.00 51 ASP A C 14
ATOM 26224 O O . ASP A 1 55 ? 106.489 -8.209 -16.424 1.00 0.00 51 ASP A O 14
ATOM 26233 N N . ILE A 1 56 ? 108.031 -7.595 -14.964 1.00 0.00 52 ILE A N 14
ATOM 26234 C CA . ILE A 1 56 ? 107.931 -6.157 -15.386 1.00 0.00 52 ILE A CA 14
ATOM 26235 C C . ILE A 1 56 ? 108.753 -5.934 -16.659 1.00 0.00 52 ILE A C 14
ATOM 26236 O O . ILE A 1 56 ? 109.967 -6.026 -16.646 1.00 0.00 52 ILE A O 14
ATOM 26252 N N . LYS A 1 57 ? 108.096 -5.644 -17.755 1.00 0.00 53 LYS A N 14
ATOM 26253 C CA . LYS A 1 57 ? 108.839 -5.237 -18.989 1.00 0.00 53 LYS A CA 14
ATOM 26254 C C . LYS A 1 57 ? 109.230 -3.758 -18.904 1.00 0.00 53 LYS A C 14
ATOM 26255 O O . LYS A 1 57 ? 110.311 -3.374 -19.310 1.00 0.00 53 LYS A O 14
ATOM 26274 N N . ASP A 1 58 ? 108.357 -2.930 -18.377 1.00 0.00 54 ASP A N 14
ATOM 26275 C CA . ASP A 1 58 ? 108.640 -1.453 -18.352 1.00 0.00 54 ASP A CA 14
ATOM 26276 C C . ASP A 1 58 ? 107.900 -0.778 -17.196 1.00 0.00 54 ASP A C 14
ATOM 26277 O O . ASP A 1 58 ? 106.847 -1.222 -16.783 1.00 0.00 54 ASP A O 14
ATOM 26286 N N . LEU A 1 59 ? 108.446 0.298 -16.675 1.00 0.00 55 LEU A N 14
ATOM 26287 C CA . LEU A 1 59 ? 107.822 0.972 -15.493 1.00 0.00 55 LEU A CA 14
ATOM 26288 C C . LEU A 1 59 ? 107.670 2.477 -15.740 1.00 0.00 55 LEU A C 14
ATOM 26289 O O . LEU A 1 59 ? 108.504 3.100 -16.371 1.00 0.00 55 LEU A O 14
ATOM 26305 N N . ARG A 1 60 ? 106.604 3.060 -15.243 1.00 0.00 56 ARG A N 14
ATOM 26306 C CA . ARG A 1 60 ? 106.455 4.548 -15.292 1.00 0.00 56 ARG A CA 14
ATOM 26307 C C . ARG A 1 60 ? 105.663 5.036 -14.071 1.00 0.00 56 ARG A C 14
ATOM 26308 O O . ARG A 1 60 ? 104.943 4.275 -13.449 1.00 0.00 56 ARG A O 14
ATOM 26329 N N . ILE A 1 61 ? 105.793 6.293 -13.728 1.00 0.00 57 ILE A N 14
ATOM 26330 C CA . ILE A 1 61 ? 104.967 6.863 -12.617 1.00 0.00 57 ILE A CA 14
ATOM 26331 C C . ILE A 1 61 ? 103.991 7.897 -13.190 1.00 0.00 57 ILE A C 14
ATOM 26332 O O . ILE A 1 61 ? 104.380 8.783 -13.930 1.00 0.00 57 ILE A O 14
ATOM 26348 N N . LEU A 1 62 ? 102.729 7.789 -12.852 1.00 0.00 58 LEU A N 14
ATOM 26349 C CA . LEU A 1 62 ? 101.703 8.699 -13.457 1.00 0.00 58 LEU A CA 14
ATOM 26350 C C . LEU A 1 62 ? 101.772 10.087 -12.801 1.00 0.00 58 LEU A C 14
ATOM 26351 O O . LEU A 1 62 ? 102.215 10.206 -11.675 1.00 0.00 58 LEU A O 14
ATOM 26367 N N . PRO A 1 63 ? 101.331 11.104 -13.525 1.00 0.00 59 PRO A N 14
ATOM 26368 C CA . PRO A 1 63 ? 101.348 12.490 -12.979 1.00 0.00 59 PRO A CA 14
ATOM 26369 C C . PRO A 1 63 ? 100.463 12.594 -11.730 1.00 0.00 59 PRO A C 14
ATOM 26370 O O . PRO A 1 63 ? 99.412 11.985 -11.654 1.00 0.00 59 PRO A O 14
ATOM 26381 N N . LYS A 1 64 ? 100.884 13.365 -10.756 1.00 0.00 60 LYS A N 14
ATOM 26382 C CA . LYS A 1 64 ? 100.078 13.520 -9.507 1.00 0.00 60 LYS A CA 14
ATOM 26383 C C . LYS A 1 64 ? 99.256 14.812 -9.560 1.00 0.00 60 LYS A C 14
ATOM 26384 O O . LYS A 1 64 ? 98.039 14.779 -9.599 1.00 0.00 60 LYS A O 14
ATOM 26403 N N . ASN A 1 65 ? 99.914 15.947 -9.561 1.00 0.00 61 ASN A N 14
ATOM 26404 C CA . ASN A 1 65 ? 99.176 17.253 -9.559 1.00 0.00 61 ASN A CA 14
ATOM 26405 C C . ASN A 1 65 ? 98.706 17.619 -10.975 1.00 0.00 61 ASN A C 14
ATOM 26406 O O . ASN A 1 65 ? 97.722 18.318 -11.143 1.00 0.00 61 ASN A O 14
ATOM 26417 N N . GLU A 1 66 ? 99.398 17.154 -11.989 1.00 0.00 62 GLU A N 14
ATOM 26418 C CA . GLU A 1 66 ? 99.010 17.499 -13.399 1.00 0.00 62 GLU A CA 14
ATOM 26419 C C . GLU A 1 66 ? 97.608 16.964 -13.719 1.00 0.00 62 GLU A C 14
ATOM 26420 O O . GLU A 1 66 ? 96.878 17.549 -14.500 1.00 0.00 62 GLU A O 14
ATOM 26432 N N . ILE A 1 67 ? 97.230 15.860 -13.121 1.00 0.00 63 ILE A N 14
ATOM 26433 C CA . ILE A 1 67 ? 95.872 15.285 -13.376 1.00 0.00 63 ILE A CA 14
ATOM 26434 C C . ILE A 1 67 ? 94.955 15.582 -12.183 1.00 0.00 63 ILE A C 14
ATOM 26435 O O . ILE A 1 67 ? 95.340 15.416 -11.039 1.00 0.00 63 ILE A O 14
ATOM 26451 N N . MET A 1 68 ? 93.747 16.019 -12.447 1.00 0.00 64 MET A N 14
ATOM 26452 C CA . MET A 1 68 ? 92.803 16.354 -11.338 1.00 0.00 64 MET A CA 14
ATOM 26453 C C . MET A 1 68 ? 91.788 15.211 -11.142 1.00 0.00 64 MET A C 14
ATOM 26454 O O . MET A 1 68 ? 91.019 14.927 -12.041 1.00 0.00 64 MET A O 14
ATOM 26468 N N . PRO A 1 69 ? 91.807 14.584 -9.975 1.00 0.00 65 PRO A N 14
ATOM 26469 C CA . PRO A 1 69 ? 90.840 13.488 -9.688 1.00 0.00 65 PRO A CA 14
ATOM 26470 C C . PRO A 1 69 ? 89.401 14.024 -9.688 1.00 0.00 65 PRO A C 14
ATOM 26471 O O . PRO A 1 69 ? 89.146 15.134 -9.259 1.00 0.00 65 PRO A O 14
ATOM 26482 N N . LYS A 1 70 ? 88.466 13.239 -10.168 1.00 0.00 66 LYS A N 14
ATOM 26483 C CA . LYS A 1 70 ? 87.034 13.688 -10.192 1.00 0.00 66 LYS A CA 14
ATOM 26484 C C . LYS A 1 70 ? 86.505 13.865 -8.765 1.00 0.00 66 LYS A C 14
ATOM 26485 O O . LYS A 1 70 ? 85.683 14.724 -8.502 1.00 0.00 66 LYS A O 14
ATOM 26504 N N . ASN A 1 71 ? 86.972 13.056 -7.844 1.00 0.00 67 ASN A N 14
ATOM 26505 C CA . ASN A 1 71 ? 86.500 13.159 -6.428 1.00 0.00 67 ASN A CA 14
ATOM 26506 C C . ASN A 1 71 ? 87.683 13.045 -5.459 1.00 0.00 67 ASN A C 14
ATOM 26507 O O . ASN A 1 71 ? 88.830 13.035 -5.868 1.00 0.00 67 ASN A O 14
ATOM 26518 N N . GLY A 1 72 ? 87.407 12.958 -4.180 1.00 0.00 68 GLY A N 14
ATOM 26519 C CA . GLY A 1 72 ? 88.504 12.851 -3.172 1.00 0.00 68 GLY A CA 14
ATOM 26520 C C . GLY A 1 72 ? 88.891 14.248 -2.686 1.00 0.00 68 GLY A C 14
ATOM 26521 O O . GLY A 1 72 ? 88.174 15.209 -2.902 1.00 0.00 68 GLY A O 14
ATOM 26525 N N . THR A 1 73 ? 90.020 14.368 -2.030 1.00 0.00 69 THR A N 14
ATOM 26526 C CA . THR A 1 73 ? 90.462 15.698 -1.510 1.00 0.00 69 THR A CA 14
ATOM 26527 C C . THR A 1 73 ? 91.772 16.120 -2.182 1.00 0.00 69 THR A C 14
ATOM 26528 O O . THR A 1 73 ? 92.654 15.310 -2.400 1.00 0.00 69 THR A O 14
ATOM 26539 N N . LYS A 1 74 ? 91.899 17.384 -2.511 1.00 0.00 70 LYS A N 14
ATOM 26540 C CA . LYS A 1 74 ? 93.146 17.873 -3.178 1.00 0.00 70 LYS A CA 14
ATOM 26541 C C . LYS A 1 74 ? 94.048 18.575 -2.160 1.00 0.00 70 LYS A C 14
ATOM 26542 O O . LYS A 1 74 ? 93.577 19.274 -1.281 1.00 0.00 70 LYS A O 14
ATOM 26561 N N . SER A 1 75 ? 95.342 18.393 -2.274 1.00 0.00 71 SER A N 14
ATOM 26562 C CA . SER A 1 75 ? 96.288 19.062 -1.330 1.00 0.00 71 SER A CA 14
ATOM 26563 C C . SER A 1 75 ? 97.564 19.493 -2.072 1.00 0.00 71 SER A C 14
ATOM 26564 O O . SER A 1 75 ? 97.928 18.881 -3.059 1.00 0.00 71 SER A O 14
ATOM 26572 N N . PRO A 1 76 ? 98.209 20.534 -1.578 1.00 0.00 72 PRO A N 14
ATOM 26573 C CA . PRO A 1 76 ? 99.457 21.025 -2.222 1.00 0.00 72 PRO A CA 14
ATOM 26574 C C . PRO A 1 76 ? 100.593 20.016 -2.017 1.00 0.00 72 PRO A C 14
ATOM 26575 O O . PRO A 1 76 ? 100.671 19.360 -0.995 1.00 0.00 72 PRO A O 14
ATOM 26586 N N . SER A 1 77 ? 101.471 19.893 -2.983 1.00 0.00 73 SER A N 14
ATOM 26587 C CA . SER A 1 77 ? 102.623 18.950 -2.847 1.00 0.00 73 SER A CA 14
ATOM 26588 C C . SER A 1 77 ? 103.928 19.647 -3.242 1.00 0.00 73 SER A C 14
ATOM 26589 O O . SER A 1 77 ? 104.026 20.241 -4.300 1.00 0.00 73 SER A O 14
ATOM 26597 N N . THR A 1 78 ? 104.927 19.577 -2.396 1.00 0.00 74 THR A N 14
ATOM 26598 C CA . THR A 1 78 ? 106.239 20.224 -2.714 1.00 0.00 74 THR A CA 14
ATOM 26599 C C . THR A 1 78 ? 107.392 19.414 -2.111 1.00 0.00 74 THR A C 14
ATOM 26600 O O . THR A 1 78 ? 108.418 19.962 -1.748 1.00 0.00 74 THR A O 14
ATOM 26611 N N . ASN A 1 79 ? 107.232 18.116 -2.005 1.00 0.00 75 ASN A N 14
ATOM 26612 C CA . ASN A 1 79 ? 108.305 17.264 -1.405 1.00 0.00 75 ASN A CA 14
ATOM 26613 C C . ASN A 1 79 ? 108.788 16.224 -2.421 1.00 0.00 75 ASN A C 14
ATOM 26614 O O . ASN A 1 79 ? 109.156 15.120 -2.062 1.00 0.00 75 ASN A O 14
ATOM 26625 N N . SER A 1 80 ? 108.791 16.572 -3.686 1.00 0.00 76 SER A N 14
ATOM 26626 C CA . SER A 1 80 ? 109.246 15.610 -4.737 1.00 0.00 76 SER A CA 14
ATOM 26627 C C . SER A 1 80 ? 110.588 16.063 -5.322 1.00 0.00 76 SER A C 14
ATOM 26628 O O . SER A 1 80 ? 110.875 17.244 -5.392 1.00 0.00 76 SER A O 14
ATOM 26636 N N . THR A 1 81 ? 111.407 15.128 -5.740 1.00 0.00 77 THR A N 14
ATOM 26637 C CA . THR A 1 81 ? 112.737 15.487 -6.321 1.00 0.00 77 THR A CA 14
ATOM 26638 C C . THR A 1 81 ? 112.899 14.851 -7.706 1.00 0.00 77 THR A C 14
ATOM 26639 O O . THR A 1 81 ? 112.521 13.715 -7.921 1.00 0.00 77 THR A O 14
ATOM 26650 N N . LYS A 1 82 ? 113.458 15.581 -8.640 1.00 0.00 78 LYS A N 14
ATOM 26651 C CA . LYS A 1 82 ? 113.662 15.028 -10.016 1.00 0.00 78 LYS A CA 14
ATOM 26652 C C . LYS A 1 82 ? 115.150 15.035 -10.373 1.00 0.00 78 LYS A C 14
ATOM 26653 O O . LYS A 1 82 ? 115.886 15.922 -9.977 1.00 0.00 78 LYS A O 14
ATOM 26672 N N . LEU A 1 83 ? 115.596 14.052 -11.117 1.00 0.00 79 LEU A N 14
ATOM 26673 C CA . LEU A 1 83 ? 117.037 13.995 -11.513 1.00 0.00 79 LEU A CA 14
ATOM 26674 C C . LEU A 1 83 ? 117.215 14.562 -12.925 1.00 0.00 79 LEU A C 14
ATOM 26675 O O . LEU A 1 83 ? 116.678 14.037 -13.884 1.00 0.00 79 LEU A O 14
ATOM 26691 N N . LYS A 1 84 ? 117.965 15.630 -13.054 1.00 0.00 80 LYS A N 14
ATOM 26692 C CA . LYS A 1 84 ? 118.188 16.243 -14.400 1.00 0.00 80 LYS A CA 14
ATOM 26693 C C . LYS A 1 84 ? 119.643 16.697 -14.538 1.00 0.00 80 LYS A C 14
ATOM 26694 O O . LYS A 1 84 ? 120.332 16.907 -13.557 1.00 0.00 80 LYS A O 14
ATOM 26713 N N . SER A 1 85 ? 120.114 16.849 -15.755 1.00 0.00 81 SER A N 14
ATOM 26714 C CA . SER A 1 85 ? 121.527 17.306 -15.974 1.00 0.00 81 SER A CA 14
ATOM 26715 C C . SER A 1 85 ? 121.721 18.724 -15.423 1.00 0.00 81 SER A C 14
ATOM 26716 O O . SER A 1 85 ? 122.787 19.071 -14.945 1.00 0.00 81 SER A O 14
ATOM 26724 N N . ALA A 1 86 ? 120.697 19.541 -15.487 1.00 0.00 82 ALA A N 14
ATOM 26725 C CA . ALA A 1 86 ? 120.805 20.939 -14.953 1.00 0.00 82 ALA A CA 14
ATOM 26726 C C . ALA A 1 86 ? 120.966 20.916 -13.430 1.00 0.00 82 ALA A C 14
ATOM 26727 O O . ALA A 1 86 ? 121.628 21.762 -12.856 1.00 0.00 82 ALA A O 14
ATOM 26734 N N . GLU A 1 87 ? 120.366 19.951 -12.774 1.00 0.00 83 GLU A N 14
ATOM 26735 C CA . GLU A 1 87 ? 120.486 19.854 -11.287 1.00 0.00 83 GLU A CA 14
ATOM 26736 C C . GLU A 1 87 ? 121.542 18.811 -10.911 1.00 0.00 83 GLU A C 14
ATOM 26737 O O . GLU A 1 87 ? 121.779 17.874 -11.647 1.00 0.00 83 GLU A O 14
ATOM 26749 N N . THR A 1 88 ? 122.173 18.980 -9.765 1.00 0.00 84 THR A N 14
ATOM 26750 C CA . THR A 1 88 ? 123.224 18.010 -9.280 1.00 0.00 84 THR A CA 14
ATOM 26751 C C . THR A 1 88 ? 124.194 17.613 -10.407 1.00 0.00 84 THR A C 14
ATOM 26752 O O . THR A 1 88 ? 124.042 16.579 -11.033 1.00 0.00 84 THR A O 14
ATOM 26763 N N . TYR A 1 89 ? 125.186 18.432 -10.661 1.00 0.00 85 TYR A N 14
ATOM 26764 C CA . TYR A 1 89 ? 126.165 18.125 -11.755 1.00 0.00 85 TYR A CA 14
ATOM 26765 C C . TYR A 1 89 ? 126.979 16.874 -11.408 1.00 0.00 85 TYR A C 14
ATOM 26766 O O . TYR A 1 89 ? 127.265 16.055 -12.262 1.00 0.00 85 TYR A O 14
ATOM 26784 N N . SER A 1 90 ? 127.350 16.724 -10.159 1.00 0.00 86 SER A N 14
ATOM 26785 C CA . SER A 1 90 ? 128.169 15.542 -9.747 1.00 0.00 86 SER A CA 14
ATOM 26786 C C . SER A 1 90 ? 127.379 14.659 -8.777 1.00 0.00 86 SER A C 14
ATOM 26787 O O . SER A 1 90 ? 126.690 15.150 -7.901 1.00 0.00 86 SER A O 14
ATOM 26795 N N . SER A 1 91 ? 127.476 13.361 -8.932 1.00 0.00 87 SER A N 14
ATOM 26796 C CA . SER A 1 91 ? 126.754 12.429 -8.009 1.00 0.00 87 SER A CA 14
ATOM 26797 C C . SER A 1 91 ? 127.622 12.107 -6.785 1.00 0.00 87 SER A C 14
ATOM 26798 O O . SER A 1 91 ? 127.112 11.828 -5.715 1.00 0.00 87 SER A O 14
ATOM 26806 N N . LYS A 1 92 ? 128.927 12.145 -6.936 1.00 0.00 88 LYS A N 14
ATOM 26807 C CA . LYS A 1 92 ? 129.840 11.834 -5.784 1.00 0.00 88 LYS A CA 14
ATOM 26808 C C . LYS A 1 92 ? 129.621 12.826 -4.633 1.00 0.00 88 LYS A C 14
ATOM 26809 O O . LYS A 1 92 ? 129.819 12.497 -3.478 1.00 0.00 88 LYS A O 14
ATOM 26828 N N . ASN A 1 93 ? 129.213 14.041 -4.943 1.00 0.00 89 ASN A N 14
ATOM 26829 C CA . ASN A 1 93 ? 128.960 15.077 -3.880 1.00 0.00 89 ASN A CA 14
ATOM 26830 C C . ASN A 1 93 ? 130.198 15.249 -2.984 1.00 0.00 89 ASN A C 14
ATOM 26831 O O . ASN A 1 93 ? 130.110 15.216 -1.768 1.00 0.00 89 ASN A O 14
ATOM 26842 N N . LYS A 1 94 ? 131.351 15.433 -3.584 1.00 0.00 90 LYS A N 14
ATOM 26843 C CA . LYS A 1 94 ? 132.613 15.604 -2.786 1.00 0.00 90 LYS A CA 14
ATOM 26844 C C . LYS A 1 94 ? 132.519 16.842 -1.884 1.00 0.00 90 LYS A C 14
ATOM 26845 O O . LYS A 1 94 ? 133.096 16.880 -0.812 1.00 0.00 90 LYS A O 14
ATOM 26864 N N . TRP A 1 95 ? 131.798 17.850 -2.313 1.00 0.00 91 TRP A N 14
ATOM 26865 C CA . TRP A 1 95 ? 131.680 19.100 -1.498 1.00 0.00 91 TRP A CA 14
ATOM 26866 C C . TRP A 1 95 ? 130.551 18.960 -0.471 1.00 0.00 91 TRP A C 14
ATOM 26867 O O . TRP A 1 95 ? 129.596 18.239 -0.686 1.00 0.00 91 TRP A O 14
ATOM 26888 N N . SER A 1 96 ? 130.664 19.651 0.645 1.00 0.00 92 SER A N 14
ATOM 26889 C CA . SER A 1 96 ? 129.596 19.622 1.707 1.00 0.00 92 SER A CA 14
ATOM 26890 C C . SER A 1 96 ? 129.203 18.178 2.070 1.00 0.00 92 SER A C 14
ATOM 26891 O O . SER A 1 96 ? 128.041 17.811 2.034 1.00 0.00 92 SER A O 14
ATOM 26899 N N . MET A 1 97 ? 130.169 17.364 2.422 1.00 0.00 93 MET A N 14
ATOM 26900 C CA . MET A 1 97 ? 129.864 15.955 2.826 1.00 0.00 93 MET A CA 14
ATOM 26901 C C . MET A 1 97 ? 129.635 15.879 4.339 1.00 0.00 93 MET A C 14
ATOM 26902 O O . MET A 1 97 ? 128.543 15.592 4.794 1.00 0.00 93 MET A O 14
ATOM 26916 N N . ASP A 1 98 ? 130.660 16.132 5.118 1.00 0.00 94 ASP A N 14
ATOM 26917 C CA . ASP A 1 98 ? 130.517 16.073 6.605 1.00 0.00 94 ASP A CA 14
ATOM 26918 C C . ASP A 1 98 ? 130.576 17.485 7.198 1.00 0.00 94 ASP A C 14
ATOM 26919 O O . ASP A 1 98 ? 131.441 18.272 6.858 1.00 0.00 94 ASP A O 14
ATOM 26928 N N . CYS A 1 99 ? 129.661 17.806 8.081 1.00 0.00 95 CYS A N 14
ATOM 26929 C CA . CYS A 1 99 ? 129.663 19.156 8.722 1.00 0.00 95 CYS A CA 14
ATOM 26930 C C . CYS A 1 99 ? 129.425 19.026 10.229 1.00 0.00 95 CYS A C 14
ATOM 26931 O O . CYS A 1 99 ? 128.370 18.601 10.662 1.00 0.00 95 CYS A O 14
ATOM 26939 N N . ASP A 1 100 ? 130.402 19.388 11.026 1.00 0.00 96 ASP A N 14
ATOM 26940 C CA . ASP A 1 100 ? 130.245 19.289 12.509 1.00 0.00 96 ASP A CA 14
ATOM 26941 C C . ASP A 1 100 ? 129.844 20.647 13.092 1.00 0.00 96 ASP A C 14
ATOM 26942 O O . ASP A 1 100 ? 130.656 21.549 13.195 1.00 0.00 96 ASP A O 14
ATOM 26951 N N . GLU A 1 101 ? 128.598 20.794 13.473 1.00 0.00 97 GLU A N 14
ATOM 26952 C CA . GLU A 1 101 ? 128.133 22.086 14.068 1.00 0.00 97 GLU A CA 14
ATOM 26953 C C . GLU A 1 101 ? 127.318 21.818 15.336 1.00 0.00 97 GLU A C 14
ATOM 26954 O O . GLU A 1 101 ? 126.613 20.831 15.432 1.00 0.00 97 GLU A O 14
ATOM 26966 N N . GLU A 1 102 ? 127.411 22.694 16.308 1.00 0.00 98 GLU A N 14
ATOM 26967 C CA . GLU A 1 102 ? 126.631 22.514 17.571 1.00 0.00 98 GLU A CA 14
ATOM 26968 C C . GLU A 1 102 ? 125.733 23.731 17.815 1.00 0.00 98 GLU A C 14
ATOM 26969 O O . GLU A 1 102 ? 126.188 24.860 17.793 1.00 0.00 98 GLU A O 14
ATOM 26981 N N . PHE A 1 103 ? 124.462 23.505 18.045 1.00 0.00 99 PHE A N 14
ATOM 26982 C CA . PHE A 1 103 ? 123.524 24.640 18.301 1.00 0.00 99 PHE A CA 14
ATOM 26983 C C . PHE A 1 103 ? 123.039 24.609 19.753 1.00 0.00 99 PHE A C 14
ATOM 26984 O O . PHE A 1 103 ? 122.588 23.588 20.241 1.00 0.00 99 PHE A O 14
ATOM 27001 N N . ASP A 1 104 ? 123.129 25.720 20.442 1.00 0.00 100 ASP A N 14
ATOM 27002 C CA . ASP A 1 104 ? 122.667 25.772 21.862 1.00 0.00 100 ASP A CA 14
ATOM 27003 C C . ASP A 1 104 ? 121.317 26.489 21.953 1.00 0.00 100 ASP A C 14
ATOM 27004 O O . ASP A 1 104 ? 120.992 27.321 21.125 1.00 0.00 100 ASP A O 14
ATOM 27013 N N . PHE A 1 105 ? 120.533 26.172 22.955 1.00 0.00 101 PHE A N 14
ATOM 27014 C CA . PHE A 1 105 ? 119.205 26.838 23.118 1.00 0.00 101 PHE A CA 14
ATOM 27015 C C . PHE A 1 105 ? 119.281 27.907 24.211 1.00 0.00 101 PHE A C 14
ATOM 27016 O O . PHE A 1 105 ? 119.776 27.660 25.296 1.00 0.00 101 PHE A O 14
ATOM 27033 N N . ALA A 1 106 ? 118.792 29.090 23.931 1.00 0.00 102 ALA A N 14
ATOM 27034 C CA . ALA A 1 106 ? 118.840 30.190 24.941 1.00 0.00 102 ALA A CA 14
ATOM 27035 C C . ALA A 1 106 ? 117.453 30.413 25.550 1.00 0.00 102 ALA A C 14
ATOM 27036 O O . ALA A 1 106 ? 116.446 30.297 24.874 1.00 0.00 102 ALA A O 14
ATOM 27043 N N . ALA A 1 107 ? 117.398 30.732 26.820 1.00 0.00 103 ALA A N 14
ATOM 27044 C CA . ALA A 1 107 ? 116.082 30.979 27.484 1.00 0.00 103 ALA A CA 14
ATOM 27045 C C . ALA A 1 107 ? 116.188 32.171 28.440 1.00 0.00 103 ALA A C 14
ATOM 27046 O O . ALA A 1 107 ? 115.468 33.144 28.310 1.00 0.00 103 ALA A O 14
ATOM 27053 N N . ASN A 1 108 ? 117.081 32.096 29.398 1.00 0.00 104 ASN A N 14
ATOM 27054 C CA . ASN A 1 108 ? 117.250 33.227 30.370 1.00 0.00 104 ASN A CA 14
ATOM 27055 C C . ASN A 1 108 ? 117.784 34.471 29.651 1.00 0.00 104 ASN A C 14
ATOM 27056 O O . ASN A 1 108 ? 117.432 35.587 29.985 1.00 0.00 104 ASN A O 14
ATOM 27067 N N . LEU A 1 109 ? 118.632 34.280 28.668 1.00 0.00 105 LEU A N 14
ATOM 27068 C CA . LEU A 1 109 ? 119.192 35.444 27.914 1.00 0.00 105 LEU A CA 14
ATOM 27069 C C . LEU A 1 109 ? 118.444 35.628 26.591 1.00 0.00 105 LEU A C 14
ATOM 27070 O O . LEU A 1 109 ? 118.075 34.666 25.941 1.00 0.00 105 LEU A O 14
ATOM 27086 N N . GLU A 1 110 ? 118.222 36.856 26.192 1.00 0.00 106 GLU A N 14
ATOM 27087 C CA . GLU A 1 110 ? 117.502 37.119 24.908 1.00 0.00 106 GLU A CA 14
ATOM 27088 C C . GLU A 1 110 ? 118.483 37.633 23.849 1.00 0.00 106 GLU A C 14
ATOM 27089 O O . GLU A 1 110 ? 119.488 38.241 24.168 1.00 0.00 106 GLU A O 14
ATOM 27101 N N . LYS A 1 111 ? 118.193 37.391 22.592 1.00 0.00 107 LYS A N 14
ATOM 27102 C CA . LYS A 1 111 ? 119.102 37.860 21.502 1.00 0.00 107 LYS A CA 14
ATOM 27103 C C . LYS A 1 111 ? 118.674 39.250 21.021 1.00 0.00 107 LYS A C 14
ATOM 27104 O O . LYS A 1 111 ? 117.500 39.520 20.845 1.00 0.00 107 LYS A O 14
ATOM 27123 N N . PHE A 1 112 ? 119.622 40.131 20.809 1.00 0.00 108 PHE A N 14
ATOM 27124 C CA . PHE A 1 112 ? 119.285 41.512 20.346 1.00 0.00 108 PHE A CA 14
ATOM 27125 C C . PHE A 1 112 ? 119.625 41.672 18.862 1.00 0.00 108 PHE A C 14
ATOM 27126 O O . PHE A 1 112 ? 120.694 41.293 18.419 1.00 0.00 108 PHE A O 14
ATOM 27143 N N . ASP A 1 113 ? 118.721 42.232 18.095 1.00 0.00 109 ASP A N 14
ATOM 27144 C CA . ASP A 1 113 ? 118.981 42.435 16.637 1.00 0.00 109 ASP A CA 14
ATOM 27145 C C . ASP A 1 113 ? 118.393 43.771 16.176 1.00 0.00 109 ASP A C 14
ATOM 27146 O O . ASP A 1 113 ? 119.043 44.541 15.492 1.00 0.00 109 ASP A O 14
ATOM 27155 N N . LYS A 1 114 ? 117.165 44.048 16.548 1.00 0.00 110 LYS A N 14
ATOM 27156 C CA . LYS A 1 114 ? 116.526 45.342 16.154 1.00 0.00 110 LYS A CA 14
ATOM 27157 C C . LYS A 1 114 ? 116.895 46.438 17.157 1.00 0.00 110 LYS A C 14
ATOM 27158 O O . LYS A 1 114 ? 117.193 46.162 18.305 1.00 0.00 110 LYS A O 14
ATOM 27177 N N . LYS A 1 115 ? 116.876 47.680 16.731 1.00 0.00 111 LYS A N 14
ATOM 27178 C CA . LYS A 1 115 ? 117.243 48.810 17.651 1.00 0.00 111 LYS A CA 14
ATOM 27179 C C . LYS A 1 115 ? 116.292 48.855 18.855 1.00 0.00 111 LYS A C 14
ATOM 27180 O O . LYS A 1 115 ? 116.684 49.215 19.948 1.00 0.00 111 LYS A O 14
ATOM 27199 N N . GLN A 1 116 ? 115.043 48.489 18.652 1.00 0.00 112 GLN A N 14
ATOM 27200 C CA . GLN A 1 116 ? 114.032 48.490 19.770 1.00 0.00 112 GLN A CA 14
ATOM 27201 C C . GLN A 1 116 ? 113.900 49.887 20.391 1.00 0.00 112 GLN A C 14
ATOM 27202 O O . GLN A 1 116 ? 114.709 50.765 20.150 1.00 0.00 112 GLN A O 14
ATOM 27216 N N . VAL A 1 117 ? 112.878 50.096 21.188 1.00 0.00 113 VAL A N 14
ATOM 27217 C CA . VAL A 1 117 ? 112.687 51.424 21.850 1.00 0.00 113 VAL A CA 14
ATOM 27218 C C . VAL A 1 117 ? 112.575 51.244 23.374 1.00 0.00 113 VAL A C 14
ATOM 27219 O O . VAL A 1 117 ? 112.008 50.278 23.851 1.00 0.00 113 VAL A O 14
ATOM 27232 N N . PHE A 1 118 ? 113.113 52.171 24.130 1.00 0.00 114 PHE A N 14
ATOM 27233 C CA . PHE A 1 118 ? 113.128 52.029 25.625 1.00 0.00 114 PHE A CA 14
ATOM 27234 C C . PHE A 1 118 ? 111.701 52.006 26.186 1.00 0.00 114 PHE A C 14
ATOM 27235 O O . PHE A 1 118 ? 111.431 51.357 27.180 1.00 0.00 114 PHE A O 14
ATOM 27252 N N . ALA A 1 119 ? 110.789 52.710 25.556 1.00 0.00 115 ALA A N 14
ATOM 27253 C CA . ALA A 1 119 ? 109.382 52.782 26.081 1.00 0.00 115 ALA A CA 14
ATOM 27254 C C . ALA A 1 119 ? 108.752 51.385 26.150 1.00 0.00 115 ALA A C 14
ATOM 27255 O O . ALA A 1 119 ? 107.912 51.118 26.990 1.00 0.00 115 ALA A O 14
ATOM 27262 N N . GLU A 1 120 ? 109.153 50.496 25.273 1.00 0.00 116 GLU A N 14
ATOM 27263 C CA . GLU A 1 120 ? 108.592 49.109 25.285 1.00 0.00 116 GLU A CA 14
ATOM 27264 C C . GLU A 1 120 ? 109.711 48.089 25.514 1.00 0.00 116 GLU A C 14
ATOM 27265 O O . GLU A 1 120 ? 110.808 48.238 25.009 1.00 0.00 116 GLU A O 14
ATOM 27277 N N . PHE A 1 121 ? 109.437 47.055 26.273 1.00 0.00 117 PHE A N 14
ATOM 27278 C CA . PHE A 1 121 ? 110.475 46.012 26.537 1.00 0.00 117 PHE A CA 14
ATOM 27279 C C . PHE A 1 121 ? 109.822 44.631 26.666 1.00 0.00 117 PHE A C 14
ATOM 27280 O O . PHE A 1 121 ? 108.640 44.520 26.933 1.00 0.00 117 PHE A O 14
ATOM 27297 N N . ARG A 1 122 ? 110.588 43.583 26.477 1.00 0.00 118 ARG A N 14
ATOM 27298 C CA . ARG A 1 122 ? 110.030 42.202 26.601 1.00 0.00 118 ARG A CA 14
ATOM 27299 C C . ARG A 1 122 ? 111.023 41.290 27.330 1.00 0.00 118 ARG A C 14
ATOM 27300 O O . ARG A 1 122 ? 111.096 40.104 27.064 1.00 0.00 118 ARG A O 14
ATOM 27321 N N . GLU A 1 123 ? 111.787 41.837 28.246 1.00 0.00 119 GLU A N 14
ATOM 27322 C CA . GLU A 1 123 ? 112.793 41.010 28.989 1.00 0.00 119 GLU A CA 14
ATOM 27323 C C . GLU A 1 123 ? 112.084 39.986 29.880 1.00 0.00 119 GLU A C 14
ATOM 27324 O O . GLU A 1 123 ? 112.566 38.884 30.073 1.00 0.00 119 GLU A O 14
ATOM 27336 N N . LYS A 1 124 ? 110.946 40.344 30.423 1.00 0.00 120 LYS A N 14
ATOM 27337 C CA . LYS A 1 124 ? 110.191 39.399 31.302 1.00 0.00 120 LYS A CA 14
ATOM 27338 C C . LYS A 1 124 ? 108.708 39.395 30.922 1.00 0.00 120 LYS A C 14
ATOM 27339 O O . LYS A 1 124 ? 108.099 40.437 30.759 1.00 0.00 120 LYS A O 14
ATOM 27358 N N . ASP A 1 125 ? 108.126 38.228 30.781 1.00 0.00 121 ASP A N 14
ATOM 27359 C CA . ASP A 1 125 ? 106.680 38.139 30.412 1.00 0.00 121 ASP A CA 14
ATOM 27360 C C . ASP A 1 125 ? 105.890 37.454 31.530 1.00 0.00 121 ASP A C 14
ATOM 27361 O O . ASP A 1 125 ? 106.395 37.402 32.639 1.00 0.00 121 ASP A O 14
ATOM 27371 N N . GLY A 1 1 ? 124.234 3.579 4.869 1.00 0.00 -3 GLY A N 15
ATOM 27372 C CA . GLY A 1 1 ? 124.113 3.931 3.425 1.00 0.00 -3 GLY A CA 15
ATOM 27373 C C . GLY A 1 1 ? 123.673 5.391 3.290 1.00 0.00 -3 GLY A C 15
ATOM 27374 O O . GLY A 1 1 ? 122.734 5.825 3.932 1.00 0.00 -3 GLY A O 15
ATOM 27380 N N . ALA A 1 2 ? 124.347 6.148 2.458 1.00 0.00 -2 ALA A N 15
ATOM 27381 C CA . ALA A 1 2 ? 123.980 7.584 2.272 1.00 0.00 -2 ALA A CA 15
ATOM 27382 C C . ALA A 1 2 ? 123.230 7.774 0.948 1.00 0.00 -2 ALA A C 15
ATOM 27383 O O . AL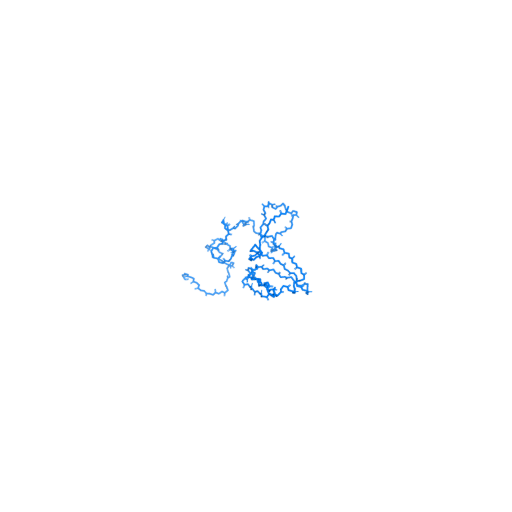A A 1 2 ? 123.337 8.805 0.309 1.00 0.00 -2 ALA A O 15
ATOM 27390 N N . MET A 1 3 ? 122.472 6.785 0.535 1.00 0.00 -1 MET A N 15
ATOM 27391 C CA . MET A 1 3 ? 121.711 6.896 -0.753 1.00 0.00 -1 MET A CA 15
ATOM 27392 C C . MET A 1 3 ? 120.652 8.000 -0.653 1.00 0.00 -1 MET A C 15
ATOM 27393 O O . MET A 1 3 ? 120.376 8.693 -1.615 1.00 0.00 -1 MET A O 15
ATOM 27407 N N . GLY A 1 4 ? 120.062 8.165 0.506 1.00 0.00 0 GLY A N 15
ATOM 27408 C CA . GLY A 1 4 ? 119.028 9.228 0.688 1.00 0.00 0 GLY A CA 15
ATOM 27409 C C . GLY A 1 4 ? 117.700 8.769 0.076 1.00 0.00 0 GLY A C 15
ATOM 27410 O O . GLY A 1 4 ? 116.941 9.568 -0.442 1.00 0.00 0 GLY A O 15
ATOM 27414 N N . MET A 1 5 ? 117.417 7.489 0.132 1.00 0.00 1 MET A N 15
ATOM 27415 C CA . MET A 1 5 ? 116.133 6.970 -0.429 1.00 0.00 1 MET A CA 15
ATOM 27416 C C . MET A 1 5 ? 115.472 6.010 0.565 1.00 0.00 1 MET A C 15
ATOM 27417 O O . MET A 1 5 ? 116.143 5.277 1.269 1.00 0.00 1 MET A O 15
ATOM 27431 N N . SER A 1 6 ? 114.162 6.012 0.625 1.00 0.00 2 SER A N 15
ATOM 27432 C CA . SER A 1 6 ? 113.444 5.101 1.569 1.00 0.00 2 SER A CA 15
ATOM 27433 C C . SER A 1 6 ? 112.379 4.294 0.820 1.00 0.00 2 SER A C 15
ATOM 27434 O O . SER A 1 6 ? 111.817 4.751 -0.159 1.00 0.00 2 SER A O 15
ATOM 27442 N N . VAL A 1 7 ? 112.102 3.096 1.277 1.00 0.00 3 VAL A N 15
ATOM 27443 C CA . VAL A 1 7 ? 111.061 2.247 0.608 1.00 0.00 3 VAL A CA 15
ATOM 27444 C C . VAL A 1 7 ? 109.670 2.868 0.802 1.00 0.00 3 VAL A C 15
ATOM 27445 O O . VAL A 1 7 ? 108.796 2.719 -0.034 1.00 0.00 3 VAL A O 15
ATOM 27458 N N . ALA A 1 8 ? 109.460 3.561 1.899 1.00 0.00 4 ALA A N 15
ATOM 27459 C CA . ALA A 1 8 ? 108.121 4.187 2.162 1.00 0.00 4 ALA A CA 15
ATOM 27460 C C . ALA A 1 8 ? 107.772 5.205 1.068 1.00 0.00 4 ALA A C 15
ATOM 27461 O O . ALA A 1 8 ? 106.611 5.440 0.781 1.00 0.00 4 ALA A O 15
ATOM 27468 N N . ASP A 1 9 ? 108.767 5.808 0.458 1.00 0.00 5 ASP A N 15
ATOM 27469 C CA . ASP A 1 9 ? 108.498 6.804 -0.632 1.00 0.00 5 ASP A CA 15
ATOM 27470 C C . ASP A 1 9 ? 107.816 6.122 -1.823 1.00 0.00 5 ASP A C 15
ATOM 27471 O O . ASP A 1 9 ? 106.920 6.677 -2.433 1.00 0.00 5 ASP A O 15
ATOM 27480 N N . PHE A 1 10 ? 108.238 4.925 -2.154 1.00 0.00 6 PHE A N 15
ATOM 27481 C CA . PHE A 1 10 ? 107.607 4.192 -3.298 1.00 0.00 6 PHE A CA 15
ATOM 27482 C C . PHE A 1 10 ? 106.330 3.480 -2.837 1.00 0.00 6 PHE A C 15
ATOM 27483 O O . PHE A 1 10 ? 105.400 3.304 -3.604 1.00 0.00 6 PHE A O 15
ATOM 27500 N N . TYR A 1 11 ? 106.280 3.069 -1.591 1.00 0.00 7 TYR A N 15
ATOM 27501 C CA . TYR A 1 11 ? 105.048 2.396 -1.062 1.00 0.00 7 TYR A CA 15
ATOM 27502 C C . TYR A 1 11 ? 103.884 3.391 -1.009 1.00 0.00 7 TYR A C 15
ATOM 27503 O O . TYR A 1 11 ? 104.030 4.501 -0.530 1.00 0.00 7 TYR A O 15
ATOM 27521 N N . GLY A 1 12 ? 102.735 2.997 -1.497 1.00 0.00 8 GLY A N 15
ATOM 27522 C CA . GLY A 1 12 ? 101.566 3.927 -1.535 1.00 0.00 8 GLY A CA 15
ATOM 27523 C C . GLY A 1 12 ? 101.628 4.823 -2.784 1.00 0.00 8 GLY A C 15
ATOM 27524 O O . GLY A 1 12 ? 100.756 5.646 -2.997 1.00 0.00 8 GLY A O 15
ATOM 27528 N N . SER A 1 13 ? 102.643 4.676 -3.611 1.00 0.00 9 SER A N 15
ATOM 27529 C CA . SER A 1 13 ? 102.746 5.525 -4.839 1.00 0.00 9 SER A CA 15
ATOM 27530 C C . SER A 1 13 ? 101.978 4.879 -5.993 1.00 0.00 9 SER A C 15
ATOM 27531 O O . SER A 1 13 ? 101.965 3.670 -6.138 1.00 0.00 9 SER A O 15
ATOM 27539 N N . ASN A 1 14 ? 101.340 5.677 -6.815 1.00 0.00 10 ASN A N 15
ATOM 27540 C CA . ASN A 1 14 ? 100.616 5.119 -7.998 1.00 0.00 10 ASN A CA 15
ATOM 27541 C C . ASN A 1 14 ? 101.542 5.101 -9.213 1.00 0.00 10 ASN A C 15
ATOM 27542 O O . ASN A 1 14 ? 101.958 6.137 -9.703 1.00 0.00 10 ASN A O 15
ATOM 27553 N N . VAL A 1 15 ? 101.867 3.931 -9.699 1.00 0.00 11 VAL A N 15
ATOM 27554 C CA . VAL A 1 15 ? 102.748 3.823 -10.901 1.00 0.00 11 VAL A CA 15
ATOM 27555 C C . VAL A 1 15 ? 102.118 2.869 -11.918 1.00 0.00 11 VAL A C 15
ATOM 27556 O O . VAL A 1 15 ? 101.246 2.087 -11.583 1.00 0.00 11 VAL A O 15
ATOM 27569 N N . GLU A 1 16 ? 102.549 2.927 -13.154 1.00 0.00 12 GLU A N 15
ATOM 27570 C CA . GLU A 1 16 ? 102.069 1.938 -14.163 1.00 0.00 12 GLU A CA 15
ATOM 27571 C C . GLU A 1 16 ? 103.258 1.132 -14.692 1.00 0.00 12 GLU A C 15
ATOM 27572 O O . GLU A 1 16 ? 104.355 1.639 -14.815 1.00 0.00 12 GLU A O 15
ATOM 27584 N N . VAL A 1 17 ? 103.043 -0.119 -15.002 1.00 0.00 13 VAL A N 15
ATOM 27585 C CA . VAL A 1 17 ? 104.139 -0.952 -15.578 1.00 0.00 13 VAL A CA 15
ATOM 27586 C C . VAL A 1 17 ? 103.615 -1.731 -16.782 1.00 0.00 13 VAL A C 15
ATOM 27587 O O . VAL A 1 17 ? 102.478 -2.172 -16.789 1.00 0.00 13 VAL A O 15
ATOM 27600 N N . LEU A 1 18 ? 104.421 -1.903 -17.798 1.00 0.00 14 LEU A N 15
ATOM 27601 C CA . LEU A 1 18 ? 104.036 -2.868 -18.871 1.00 0.00 14 LEU A CA 15
ATOM 27602 C C . LEU A 1 18 ? 104.715 -4.203 -18.614 1.00 0.00 14 LEU A C 15
ATOM 27603 O O . LEU A 1 18 ? 105.887 -4.258 -18.285 1.00 0.00 14 LEU A O 15
ATOM 27619 N N . LEU A 1 19 ? 103.990 -5.277 -18.760 1.00 0.00 15 LEU A N 15
ATOM 27620 C CA . LEU A 1 19 ? 104.609 -6.621 -18.572 1.00 0.00 15 LEU A CA 15
ATOM 27621 C C . LEU A 1 19 ? 105.327 -7.049 -19.855 1.00 0.00 15 LEU A C 15
ATOM 27622 O O . LEU A 1 19 ? 105.302 -6.353 -20.854 1.00 0.00 15 LEU A O 15
ATOM 27638 N N . ASN A 1 20 ? 105.966 -8.193 -19.828 1.00 0.00 16 ASN A N 15
ATOM 27639 C CA . ASN A 1 20 ? 106.752 -8.669 -21.021 1.00 0.00 16 ASN A CA 15
ATOM 27640 C C . ASN A 1 20 ? 105.864 -8.788 -22.271 1.00 0.00 16 ASN A C 15
ATOM 27641 O O . ASN A 1 20 ? 106.354 -8.772 -23.386 1.00 0.00 16 ASN A O 15
ATOM 27652 N N . ASN A 1 21 ? 104.569 -8.904 -22.094 1.00 0.00 17 ASN A N 15
ATOM 27653 C CA . ASN A 1 21 ? 103.661 -9.107 -23.267 1.00 0.00 17 ASN A CA 15
ATOM 27654 C C . ASN A 1 21 ? 102.926 -7.803 -23.632 1.00 0.00 17 ASN A C 15
ATOM 27655 O O . ASN A 1 21 ? 101.836 -7.839 -24.171 1.00 0.00 17 ASN A O 15
ATOM 27666 N N . ASP A 1 22 ? 103.511 -6.651 -23.339 1.00 0.00 18 ASP A N 15
ATOM 27667 C CA . ASP A 1 22 ? 102.932 -5.342 -23.806 1.00 0.00 18 ASP A CA 15
ATOM 27668 C C . ASP A 1 22 ? 101.502 -5.158 -23.280 1.00 0.00 18 ASP A C 15
ATOM 27669 O O . ASP A 1 22 ? 100.704 -4.458 -23.876 1.00 0.00 18 ASP A O 15
ATOM 27678 N N . SER A 1 23 ? 101.175 -5.780 -22.170 1.00 0.00 19 SER A N 15
ATOM 27679 C CA . SER A 1 23 ? 99.894 -5.455 -21.476 1.00 0.00 19 SER A CA 15
ATOM 27680 C C . SER A 1 23 ? 100.177 -4.463 -20.350 1.00 0.00 19 SER A C 15
ATOM 27681 O O . SER A 1 23 ? 101.099 -4.645 -19.575 1.00 0.00 19 SER A O 15
ATOM 27689 N N . LYS A 1 24 ? 99.394 -3.420 -20.250 1.00 0.00 20 LYS A N 15
ATOM 27690 C CA . LYS A 1 24 ? 99.737 -2.314 -19.306 1.00 0.00 20 LYS A CA 15
ATOM 27691 C C . LYS A 1 24 ? 98.764 -2.292 -18.124 1.00 0.00 20 LYS A C 15
ATOM 27692 O O . LYS A 1 24 ? 97.567 -2.446 -18.291 1.00 0.00 20 LYS A O 15
ATOM 27711 N N . ALA A 1 25 ? 99.276 -2.100 -16.932 1.00 0.00 21 ALA A N 15
ATOM 27712 C CA . ALA A 1 25 ? 98.392 -1.973 -15.733 1.00 0.00 21 ALA A CA 15
ATOM 27713 C C . ALA A 1 25 ? 98.957 -0.916 -14.776 1.00 0.00 21 ALA A C 15
ATOM 27714 O O . ALA A 1 25 ? 100.154 -0.711 -14.710 1.00 0.00 21 ALA A O 15
ATOM 27721 N N . ARG A 1 26 ? 98.103 -0.249 -14.035 1.00 0.00 22 ARG A N 15
ATOM 27722 C CA . ARG A 1 26 ? 98.584 0.814 -13.095 1.00 0.00 22 ARG A CA 15
ATOM 27723 C C . ARG A 1 26 ? 97.786 0.779 -11.789 1.00 0.00 22 ARG A C 15
ATOM 27724 O O . ARG A 1 26 ? 96.628 0.408 -11.772 1.00 0.00 22 ARG A O 15
ATOM 27745 N N . GLY A 1 27 ? 98.407 1.164 -10.699 1.00 0.00 23 GLY A N 15
ATOM 27746 C CA . GLY A 1 27 ? 97.694 1.170 -9.385 1.00 0.00 23 GLY A CA 15
ATOM 27747 C C . GLY A 1 27 ? 98.659 1.632 -8.290 1.00 0.00 23 GLY A C 15
ATOM 27748 O O . GLY A 1 27 ? 99.772 2.038 -8.570 1.00 0.00 23 GLY A O 15
ATOM 27752 N N . VAL A 1 28 ? 98.243 1.571 -7.047 1.00 0.00 24 VAL A N 15
ATOM 27753 C CA . VAL A 1 28 ? 99.117 2.055 -5.931 1.00 0.00 24 VAL A CA 15
ATOM 27754 C C . VAL A 1 28 ? 99.966 0.895 -5.397 1.00 0.00 24 VAL A C 15
ATOM 27755 O O . VAL A 1 28 ? 99.488 -0.212 -5.245 1.00 0.00 24 VAL A O 15
ATOM 27768 N N . ILE A 1 29 ? 101.219 1.147 -5.114 1.00 0.00 25 ILE A N 15
ATOM 27769 C CA . ILE A 1 29 ? 102.118 0.057 -4.613 1.00 0.00 25 ILE A CA 15
ATOM 27770 C C . ILE A 1 29 ? 101.861 -0.188 -3.120 1.00 0.00 25 ILE A C 15
ATOM 27771 O O . ILE A 1 29 ? 101.664 0.739 -2.358 1.00 0.00 25 ILE A O 15
ATOM 27787 N N . THR A 1 30 ? 101.862 -1.435 -2.705 1.00 0.00 26 THR A N 15
ATOM 27788 C CA . THR A 1 30 ? 101.607 -1.749 -1.264 1.00 0.00 26 THR A CA 15
ATOM 27789 C C . THR A 1 30 ? 102.739 -2.595 -0.664 1.00 0.00 26 THR A C 15
ATOM 27790 O O . THR A 1 30 ? 103.089 -2.424 0.490 1.00 0.00 26 THR A O 15
ATOM 27801 N N . ASN A 1 31 ? 103.318 -3.502 -1.424 1.00 0.00 27 ASN A N 15
ATOM 27802 C CA . ASN A 1 31 ? 104.321 -4.439 -0.825 1.00 0.00 27 ASN A CA 15
ATOM 27803 C C . ASN A 1 31 ? 105.520 -4.632 -1.756 1.00 0.00 27 ASN A C 15
ATOM 27804 O O . ASN A 1 31 ? 105.396 -4.571 -2.964 1.00 0.00 27 ASN A O 15
ATOM 27815 N N . PHE A 1 32 ? 106.679 -4.860 -1.190 1.00 0.00 28 PHE A N 15
ATOM 27816 C CA . PHE A 1 32 ? 107.879 -5.210 -2.009 1.00 0.00 28 PHE A CA 15
ATOM 27817 C C . PHE A 1 32 ? 108.803 -6.126 -1.202 1.00 0.00 28 PHE A C 15
ATOM 27818 O O . PHE A 1 32 ? 109.125 -5.843 -0.062 1.00 0.00 28 PHE A O 15
ATOM 27835 N N . ASP A 1 33 ? 109.227 -7.218 -1.786 1.00 0.00 29 ASP A N 15
ATOM 27836 C CA . ASP A 1 33 ? 110.062 -8.205 -1.036 1.00 0.00 29 ASP A CA 15
ATOM 27837 C C . ASP A 1 33 ? 111.398 -8.409 -1.753 1.00 0.00 29 ASP A C 15
ATOM 27838 O O . ASP A 1 33 ? 111.433 -8.758 -2.915 1.00 0.00 29 ASP A O 15
ATOM 27847 N N . SER A 1 34 ? 112.491 -8.190 -1.064 1.00 0.00 30 SER A N 15
ATOM 27848 C CA . SER A 1 34 ? 113.835 -8.318 -1.714 1.00 0.00 30 SER A CA 15
ATOM 27849 C C . SER A 1 34 ? 114.196 -9.794 -1.933 1.00 0.00 30 SER A C 15
ATOM 27850 O O . SER A 1 34 ? 114.917 -10.128 -2.857 1.00 0.00 30 SER A O 15
ATOM 27858 N N . SER A 1 35 ? 113.702 -10.674 -1.094 1.00 0.00 31 SER A N 15
ATOM 27859 C CA . SER A 1 35 ? 114.080 -12.124 -1.206 1.00 0.00 31 SER A CA 15
ATOM 27860 C C . SER A 1 35 ? 113.591 -12.711 -2.536 1.00 0.00 31 SER A C 15
ATOM 27861 O O . SER A 1 35 ? 114.305 -13.448 -3.192 1.00 0.00 31 SER A O 15
ATOM 27869 N N . ASN A 1 36 ? 112.384 -12.389 -2.934 1.00 0.00 32 ASN A N 15
ATOM 27870 C CA . ASN A 1 36 ? 111.836 -12.937 -4.217 1.00 0.00 32 ASN A CA 15
ATOM 27871 C C . ASN A 1 36 ? 111.390 -11.809 -5.166 1.00 0.00 32 ASN A C 15
ATOM 27872 O O . ASN A 1 36 ? 110.839 -12.071 -6.218 1.00 0.00 32 ASN A O 15
ATOM 27883 N N . SER A 1 37 ? 111.623 -10.559 -4.805 1.00 0.00 33 SER A N 15
ATOM 27884 C CA . SER A 1 37 ? 111.190 -9.403 -5.669 1.00 0.00 33 SER A CA 15
ATOM 27885 C C . SER A 1 37 ? 109.703 -9.525 -6.046 1.00 0.00 33 SER A C 15
ATOM 27886 O O . SER A 1 37 ? 109.355 -9.725 -7.196 1.00 0.00 33 SER A O 15
ATOM 27894 N N . ILE A 1 38 ? 108.829 -9.403 -5.075 1.00 0.00 34 ILE A N 15
ATOM 27895 C CA . ILE A 1 38 ? 107.362 -9.512 -5.357 1.00 0.00 34 ILE A CA 15
ATOM 27896 C C . ILE A 1 38 ? 106.671 -8.187 -5.011 1.00 0.00 34 ILE A C 15
ATOM 27897 O O . ILE A 1 38 ? 106.918 -7.605 -3.973 1.00 0.00 34 ILE A O 15
ATOM 27913 N N . LEU A 1 39 ? 105.808 -7.717 -5.878 1.00 0.00 35 LEU A N 15
ATOM 27914 C CA . LEU A 1 39 ? 105.182 -6.373 -5.679 1.00 0.00 35 LEU A CA 15
ATOM 27915 C C . LEU A 1 39 ? 103.657 -6.490 -5.713 1.00 0.00 35 LEU A C 15
ATOM 27916 O O . LEU A 1 39 ? 103.086 -6.961 -6.679 1.00 0.00 35 LEU A O 15
ATOM 27932 N N . GLN A 1 40 ? 103.000 -6.063 -4.665 1.00 0.00 36 GLN A N 15
ATOM 27933 C CA . GLN A 1 40 ? 101.509 -6.033 -4.670 1.00 0.00 36 GLN A CA 15
ATOM 27934 C C . GLN A 1 40 ? 101.020 -4.631 -5.032 1.00 0.00 36 GLN A C 15
ATOM 27935 O O . GLN A 1 40 ? 101.442 -3.649 -4.445 1.00 0.00 36 GLN A O 15
ATOM 27949 N N . LEU A 1 41 ? 100.137 -4.535 -5.995 1.00 0.00 37 LEU A N 15
ATOM 27950 C CA . LEU A 1 41 ? 99.582 -3.203 -6.384 1.00 0.00 37 LEU A CA 15
ATOM 27951 C C . LEU A 1 41 ? 98.108 -3.117 -5.983 1.00 0.00 37 LEU A C 15
ATOM 27952 O O . LEU A 1 41 ? 97.290 -3.900 -6.431 1.00 0.00 37 LEU A O 15
ATOM 27968 N N . ARG A 1 42 ? 97.769 -2.171 -5.144 1.00 0.00 38 ARG A N 15
ATOM 27969 C CA . ARG A 1 42 ? 96.338 -1.986 -4.754 1.00 0.00 38 ARG A CA 15
ATOM 27970 C C . ARG A 1 42 ? 95.718 -0.854 -5.579 1.00 0.00 38 ARG A C 15
ATOM 27971 O O . ARG A 1 42 ? 96.218 0.255 -5.598 1.00 0.00 38 ARG A O 15
ATOM 27992 N N . LEU A 1 43 ? 94.633 -1.131 -6.260 1.00 0.00 39 LEU A N 15
ATOM 27993 C CA . LEU A 1 43 ? 94.044 -0.123 -7.190 1.00 0.00 39 LEU A CA 15
ATOM 27994 C C . LEU A 1 43 ? 92.826 0.559 -6.556 1.00 0.00 39 LEU A C 15
ATOM 27995 O O . LEU A 1 43 ? 92.106 -0.036 -5.771 1.00 0.00 39 LEU A O 15
ATOM 28011 N N . ALA A 1 44 ? 92.595 1.804 -6.904 1.00 0.00 40 ALA A N 15
ATOM 28012 C CA . ALA A 1 44 ? 91.514 2.606 -6.237 1.00 0.00 40 ALA A CA 15
ATOM 28013 C C . ALA A 1 44 ? 90.116 2.023 -6.512 1.00 0.00 40 ALA A C 15
ATOM 28014 O O . ALA A 1 44 ? 89.143 2.454 -5.921 1.00 0.00 40 ALA A O 15
ATOM 28021 N N . ASN A 1 45 ? 90.002 1.055 -7.395 1.00 0.00 41 ASN A N 15
ATOM 28022 C CA . ASN A 1 45 ? 88.675 0.396 -7.629 1.00 0.00 41 ASN A CA 15
ATOM 28023 C C . ASN A 1 45 ? 88.445 -0.754 -6.628 1.00 0.00 41 ASN A C 15
ATOM 28024 O O . ASN A 1 45 ? 87.777 -1.721 -6.944 1.00 0.00 41 ASN A O 15
ATOM 28035 N N . ASP A 1 46 ? 88.988 -0.664 -5.421 1.00 0.00 42 ASP A N 15
ATOM 28036 C CA . ASP A 1 46 ? 88.750 -1.722 -4.379 1.00 0.00 42 ASP A CA 15
ATOM 28037 C C . ASP A 1 46 ? 89.270 -3.083 -4.862 1.00 0.00 42 ASP A C 15
ATOM 28038 O O . ASP A 1 46 ? 88.772 -4.117 -4.457 1.00 0.00 42 ASP A O 15
ATOM 28047 N N . SER A 1 47 ? 90.266 -3.092 -5.725 1.00 0.00 43 SER A N 15
ATOM 28048 C CA . SER A 1 47 ? 90.839 -4.388 -6.198 1.00 0.00 43 SER A CA 15
ATOM 28049 C C . SER A 1 47 ? 92.332 -4.455 -5.867 1.00 0.00 43 SER A C 15
ATOM 28050 O O . SER A 1 47 ? 93.049 -3.482 -6.007 1.00 0.00 43 SER A O 15
ATOM 28058 N N . THR A 1 48 ? 92.801 -5.598 -5.429 1.00 0.00 44 THR A N 15
ATOM 28059 C CA . THR A 1 48 ? 94.252 -5.746 -5.092 1.00 0.00 44 THR A CA 15
ATOM 28060 C C . THR A 1 48 ? 94.817 -7.019 -5.732 1.00 0.00 44 THR A C 15
ATOM 28061 O O . THR A 1 48 ? 94.167 -8.048 -5.759 1.00 0.00 44 THR A O 15
ATOM 28072 N N . LYS A 1 49 ? 96.022 -6.951 -6.244 1.00 0.00 45 LYS A N 15
ATOM 28073 C CA . LYS A 1 49 ? 96.623 -8.142 -6.919 1.00 0.00 45 LYS A CA 15
ATOM 28074 C C . LYS A 1 49 ? 98.128 -8.207 -6.644 1.00 0.00 45 LYS A C 15
ATOM 28075 O O . LYS A 1 49 ? 98.802 -7.194 -6.606 1.00 0.00 45 LYS A O 15
ATOM 28094 N N . SER A 1 50 ? 98.654 -9.393 -6.454 1.00 0.00 46 SER A N 15
ATOM 28095 C CA . SER A 1 50 ? 100.122 -9.542 -6.217 1.00 0.00 46 SER A CA 15
ATOM 28096 C C . SER A 1 50 ? 100.827 -9.930 -7.519 1.00 0.00 46 SER A C 15
ATOM 28097 O O . SER A 1 50 ? 100.467 -10.899 -8.162 1.00 0.00 46 SER A O 15
ATOM 28105 N N . ILE A 1 51 ? 101.828 -9.178 -7.910 1.00 0.00 47 ILE A N 15
ATOM 28106 C CA . ILE A 1 51 ? 102.561 -9.487 -9.177 1.00 0.00 47 ILE A CA 15
ATOM 28107 C C . ILE A 1 51 ? 104.067 -9.525 -8.900 1.00 0.00 47 ILE A C 15
ATOM 28108 O O . ILE A 1 51 ? 104.605 -8.647 -8.251 1.00 0.00 47 ILE A O 15
ATOM 28124 N N . VAL A 1 52 ? 104.747 -10.533 -9.389 1.00 0.00 48 VAL A N 15
ATOM 28125 C CA . VAL A 1 52 ? 106.228 -10.609 -9.183 1.00 0.00 48 VAL A CA 15
ATOM 28126 C C . VAL A 1 52 ? 106.924 -9.655 -10.159 1.00 0.00 48 VAL A C 15
ATOM 28127 O O . VAL A 1 52 ? 106.572 -9.580 -11.319 1.00 0.00 48 VAL A O 15
ATOM 28140 N N . THR A 1 53 ? 107.908 -8.930 -9.692 1.00 0.00 49 THR A N 15
ATOM 28141 C CA . THR A 1 53 ? 108.532 -7.857 -10.535 1.00 0.00 49 THR A CA 15
ATOM 28142 C C . THR A 1 53 ? 109.220 -8.447 -11.771 1.00 0.00 49 THR A C 15
ATOM 28143 O O . THR A 1 53 ? 109.389 -7.771 -12.770 1.00 0.00 49 THR A O 15
ATOM 28154 N N . LYS A 1 54 ? 109.623 -9.694 -11.718 1.00 0.00 50 LYS A N 15
ATOM 28155 C CA . LYS A 1 54 ? 110.391 -10.292 -12.862 1.00 0.00 50 LYS A CA 15
ATOM 28156 C C . LYS A 1 54 ? 109.592 -10.204 -14.168 1.00 0.00 50 LYS A C 15
ATOM 28157 O O . LYS A 1 54 ? 110.160 -10.196 -15.246 1.00 0.00 50 LYS A O 15
ATOM 28176 N N . ASP A 1 55 ? 108.285 -10.139 -14.081 1.00 0.00 51 ASP A N 15
ATOM 28177 C CA . ASP A 1 55 ? 107.462 -9.963 -15.321 1.00 0.00 51 ASP A CA 15
ATOM 28178 C C . ASP A 1 55 ? 107.298 -8.473 -15.678 1.00 0.00 51 ASP A C 15
ATOM 28179 O O . ASP A 1 55 ? 106.525 -8.132 -16.555 1.00 0.00 51 ASP A O 15
ATOM 28188 N N . ILE A 1 56 ? 108.011 -7.585 -15.014 1.00 0.00 52 ILE A N 15
ATOM 28189 C CA . ILE A 1 56 ? 107.974 -6.139 -15.415 1.00 0.00 52 ILE A CA 15
ATOM 28190 C C . ILE A 1 56 ? 108.871 -5.915 -16.637 1.00 0.00 52 ILE A C 15
ATOM 28191 O O . ILE A 1 56 ? 110.080 -6.041 -16.557 1.00 0.00 52 ILE A O 15
ATOM 28207 N N . LYS A 1 57 ? 108.284 -5.588 -17.762 1.00 0.00 53 LYS A N 15
ATOM 28208 C CA . LYS A 1 57 ? 109.108 -5.179 -18.944 1.00 0.00 53 LYS A CA 15
ATOM 28209 C C . LYS A 1 57 ? 109.442 -3.687 -18.868 1.00 0.00 53 LYS A C 15
ATOM 28210 O O . LYS A 1 57 ? 110.531 -3.272 -19.222 1.00 0.00 53 LYS A O 15
ATOM 28229 N N . ASP A 1 58 ? 108.514 -2.880 -18.409 1.00 0.00 54 ASP A N 15
ATOM 28230 C CA . ASP A 1 58 ? 108.741 -1.394 -18.413 1.00 0.00 54 ASP A CA 15
ATOM 28231 C C . ASP A 1 58 ? 107.989 -0.723 -17.261 1.00 0.00 54 ASP A C 15
ATOM 28232 O O . ASP A 1 58 ? 106.910 -1.141 -16.892 1.00 0.00 54 ASP A O 15
ATOM 28241 N N . LEU A 1 59 ? 108.554 0.321 -16.700 1.00 0.00 55 LEU A N 15
ATOM 28242 C CA . LEU A 1 59 ? 107.925 0.984 -15.513 1.00 0.00 55 LEU A CA 15
ATOM 28243 C C . LEU A 1 59 ? 107.777 2.493 -15.742 1.00 0.00 55 LEU A C 15
ATOM 28244 O O . LEU A 1 59 ? 108.619 3.119 -16.359 1.00 0.00 55 LEU A O 15
ATOM 28260 N N . ARG A 1 60 ? 106.711 3.074 -15.246 1.00 0.00 56 ARG A N 15
ATOM 28261 C CA . ARG A 1 60 ? 106.583 4.565 -15.255 1.00 0.00 56 ARG A CA 15
ATOM 28262 C C . ARG A 1 60 ? 105.790 5.029 -14.023 1.00 0.00 56 ARG A C 15
ATOM 28263 O O . ARG A 1 60 ? 105.056 4.262 -13.427 1.00 0.00 56 ARG A O 15
ATOM 28284 N N . ILE A 1 61 ? 105.935 6.275 -13.642 1.00 0.00 57 ILE A N 15
ATOM 28285 C CA . ILE A 1 61 ? 105.128 6.818 -12.503 1.00 0.00 57 ILE A CA 15
ATOM 28286 C C . ILE A 1 61 ? 104.160 7.885 -13.027 1.00 0.00 57 ILE A C 15
ATOM 28287 O O . ILE A 1 61 ? 104.553 8.791 -13.740 1.00 0.00 57 ILE A O 15
ATOM 28303 N N . LEU A 1 62 ? 102.900 7.782 -12.677 1.00 0.00 58 LEU A N 15
ATOM 28304 C CA . LEU A 1 62 ? 101.874 8.701 -13.265 1.00 0.00 58 LEU A CA 15
ATOM 28305 C C . LEU A 1 62 ? 101.733 9.963 -12.397 1.00 0.00 58 LEU A C 15
ATOM 28306 O O . LEU A 1 62 ? 101.949 9.904 -11.200 1.00 0.00 58 LEU A O 15
ATOM 28322 N N . PRO A 1 63 ? 101.372 11.070 -13.021 1.00 0.00 59 PRO A N 15
ATOM 28323 C CA . PRO A 1 63 ? 101.191 12.337 -12.264 1.00 0.00 59 PRO A CA 15
ATOM 28324 C C . PRO A 1 63 ? 99.933 12.257 -11.391 1.00 0.00 59 PRO A C 15
ATOM 28325 O O . PRO A 1 63 ? 99.972 12.533 -10.207 1.00 0.00 59 PRO A O 15
ATOM 28336 N N . LYS A 1 64 ? 98.814 11.879 -11.976 1.00 0.00 60 LYS A N 15
ATOM 28337 C CA . LYS A 1 64 ? 97.527 11.763 -11.203 1.00 0.00 60 LYS A CA 15
ATOM 28338 C C . LYS A 1 64 ? 97.221 13.063 -10.443 1.00 0.00 60 LYS A C 15
ATOM 28339 O O . LYS A 1 64 ? 97.631 13.240 -9.310 1.00 0.00 60 LYS A O 15
ATOM 28358 N N . ASN A 1 65 ? 96.504 13.967 -11.065 1.00 0.00 61 ASN A N 15
ATOM 28359 C CA . ASN A 1 65 ? 96.149 15.255 -10.390 1.00 0.00 61 ASN A CA 15
ATOM 28360 C C . ASN A 1 65 ? 94.729 15.687 -10.778 1.00 0.00 61 ASN A C 15
ATOM 28361 O O . ASN A 1 65 ? 94.124 15.121 -11.670 1.00 0.00 61 ASN A O 15
ATOM 28372 N N . GLU A 1 66 ? 94.199 16.686 -10.113 1.00 0.00 62 GLU A N 15
ATOM 28373 C CA . GLU A 1 66 ? 92.820 17.167 -10.437 1.00 0.00 62 GLU A CA 15
ATOM 28374 C C . GLU A 1 66 ? 92.787 18.698 -10.477 1.00 0.00 62 GLU A C 15
ATOM 28375 O O . GLU A 1 66 ? 93.434 19.360 -9.685 1.00 0.00 62 GLU A O 15
ATOM 28387 N N . ILE A 1 67 ? 92.037 19.261 -11.395 1.00 0.00 63 ILE A N 15
ATOM 28388 C CA . ILE A 1 67 ? 91.932 20.751 -11.484 1.00 0.00 63 ILE A CA 15
ATOM 28389 C C . ILE A 1 67 ? 90.456 21.172 -11.561 1.00 0.00 63 ILE A C 15
ATOM 28390 O O . ILE A 1 67 ? 89.661 20.551 -12.245 1.00 0.00 63 ILE A O 15
ATOM 28406 N N . MET A 1 68 ? 90.091 22.222 -10.864 1.00 0.00 64 MET A N 15
ATOM 28407 C CA . MET A 1 68 ? 88.674 22.698 -10.894 1.00 0.00 64 MET A CA 15
ATOM 28408 C C . MET A 1 68 ? 88.594 24.087 -11.552 1.00 0.00 64 MET A C 15
ATOM 28409 O O . MET A 1 68 ? 89.561 24.825 -11.531 1.00 0.00 64 MET A O 15
ATOM 28423 N N . PRO A 1 69 ? 87.443 24.404 -12.116 1.00 0.00 65 PRO A N 15
ATOM 28424 C CA . PRO A 1 69 ? 87.263 25.725 -12.775 1.00 0.00 65 PRO A CA 15
ATOM 28425 C C . PRO A 1 69 ? 87.244 26.843 -11.725 1.00 0.00 65 PRO A C 15
ATOM 28426 O O . PRO A 1 69 ? 86.457 26.819 -10.798 1.00 0.00 65 PRO A O 15
ATOM 28437 N N . LYS A 1 70 ? 88.108 27.819 -11.869 1.00 0.00 66 LYS A N 15
ATOM 28438 C CA . LYS A 1 70 ? 88.139 28.956 -10.892 1.00 0.00 66 LYS A CA 15
ATOM 28439 C C . LYS A 1 70 ? 86.863 29.795 -11.011 1.00 0.00 66 LYS A C 15
ATOM 28440 O O . LYS A 1 70 ? 86.333 30.273 -10.024 1.00 0.00 66 LYS A O 15
ATOM 28459 N N . ASN A 1 71 ? 86.369 29.973 -12.213 1.00 0.00 67 ASN A N 15
ATOM 28460 C CA . ASN A 1 71 ? 85.138 30.798 -12.413 1.00 0.00 67 ASN A CA 15
ATOM 28461 C C . ASN A 1 71 ? 84.241 30.162 -13.480 1.00 0.00 67 ASN A C 15
ATOM 28462 O O . ASN A 1 71 ? 84.550 29.114 -14.015 1.00 0.00 67 ASN A O 15
ATOM 28473 N N . GLY A 1 72 ? 83.133 30.793 -13.787 1.00 0.00 68 GLY A N 15
ATOM 28474 C CA . GLY A 1 72 ? 82.211 30.245 -14.827 1.00 0.00 68 GLY A CA 15
ATOM 28475 C C . GLY A 1 72 ? 81.397 29.093 -14.234 1.00 0.00 68 GLY A C 15
ATOM 28476 O O . GLY A 1 72 ? 80.879 29.192 -13.137 1.00 0.00 68 GLY A O 15
ATOM 28480 N N . THR A 1 73 ? 81.282 28.003 -14.955 1.00 0.00 69 THR A N 15
ATOM 28481 C CA . THR A 1 73 ? 80.489 26.838 -14.451 1.00 0.00 69 THR A CA 15
ATOM 28482 C C . THR A 1 73 ? 81.297 25.543 -14.590 1.00 0.00 69 THR A C 15
ATOM 28483 O O . THR A 1 73 ? 82.308 25.504 -15.268 1.00 0.00 69 THR A O 15
ATOM 28494 N N . LYS A 1 74 ? 80.856 24.486 -13.951 1.00 0.00 70 LYS A N 15
ATOM 28495 C CA . LYS A 1 74 ? 81.601 23.191 -14.022 1.00 0.00 70 LYS A CA 15
ATOM 28496 C C . LYS A 1 74 ? 81.149 22.386 -15.244 1.00 0.00 70 LYS A C 15
ATOM 28497 O O . LYS A 1 74 ? 79.974 22.330 -15.558 1.00 0.00 70 LYS A O 15
ATOM 28516 N N . SER A 1 75 ? 82.076 21.766 -15.933 1.00 0.00 71 SER A N 15
ATOM 28517 C CA . SER A 1 75 ? 81.720 20.971 -17.148 1.00 0.00 71 SER A CA 15
ATOM 28518 C C . SER A 1 75 ? 82.462 19.625 -17.135 1.00 0.00 71 SER A C 15
ATOM 28519 O O . SER A 1 75 ? 83.370 19.439 -16.348 1.00 0.00 71 SER A O 15
ATOM 28527 N N . PRO A 1 76 ? 82.055 18.722 -18.010 1.00 0.00 72 PRO A N 15
ATOM 28528 C CA . PRO A 1 76 ? 82.719 17.391 -18.093 1.00 0.00 72 PRO A CA 15
ATOM 28529 C C . PRO A 1 76 ? 84.179 17.548 -18.537 1.00 0.00 72 PRO A C 15
ATOM 28530 O O . PRO A 1 76 ? 84.508 18.428 -19.311 1.00 0.00 72 PRO A O 15
ATOM 28541 N N . SER A 1 77 ? 85.052 16.700 -18.048 1.00 0.00 73 SER A N 15
ATOM 28542 C CA . SER A 1 77 ? 86.500 16.807 -18.405 1.00 0.00 73 SER A CA 15
ATOM 28543 C C . SER A 1 77 ? 86.951 15.562 -19.174 1.00 0.00 73 SER A C 15
ATOM 28544 O O . SER A 1 77 ? 86.414 14.484 -18.993 1.00 0.00 73 SER A O 15
ATOM 28552 N N . THR A 1 78 ? 87.933 15.707 -20.030 1.00 0.00 74 THR A N 15
ATOM 28553 C CA . THR A 1 78 ? 88.435 14.538 -20.815 1.00 0.00 74 THR A CA 15
ATOM 28554 C C . THR A 1 78 ? 89.627 13.895 -20.100 1.00 0.00 74 THR A C 15
ATOM 28555 O O . THR A 1 78 ? 90.461 14.578 -19.535 1.00 0.00 74 THR A O 15
ATOM 28566 N N . ASN A 1 79 ? 89.709 12.586 -20.123 1.00 0.00 75 ASN A N 15
ATOM 28567 C CA . ASN A 1 79 ? 90.835 11.882 -19.432 1.00 0.00 75 ASN A CA 15
ATOM 28568 C C . ASN A 1 79 ? 91.372 10.743 -20.310 1.00 0.00 75 ASN A C 15
ATOM 28569 O O . ASN A 1 79 ? 91.060 10.655 -21.483 1.00 0.00 75 ASN A O 15
ATOM 28580 N N . SER A 1 80 ? 92.177 9.873 -19.744 1.00 0.00 76 SER A N 15
ATOM 28581 C CA . SER A 1 80 ? 92.800 8.770 -20.551 1.00 0.00 76 SER A CA 15
ATOM 28582 C C . SER A 1 80 ? 91.722 7.857 -21.152 1.00 0.00 76 SER A C 15
ATOM 28583 O O . SER A 1 80 ? 91.895 7.310 -22.226 1.00 0.00 76 SER A O 15
ATOM 28591 N N . THR A 1 81 ? 90.617 7.691 -20.465 1.00 0.00 77 THR A N 15
ATOM 28592 C CA . THR A 1 81 ? 89.529 6.800 -20.982 1.00 0.00 77 THR A CA 15
ATOM 28593 C C . THR A 1 81 ? 88.185 7.539 -20.980 1.00 0.00 77 THR A C 15
ATOM 28594 O O . THR A 1 81 ? 87.969 8.445 -20.198 1.00 0.00 77 THR A O 15
ATOM 28605 N N . LYS A 1 82 ? 87.286 7.153 -21.853 1.00 0.00 78 LYS A N 15
ATOM 28606 C CA . LYS A 1 82 ? 85.955 7.833 -21.926 1.00 0.00 78 LYS A CA 15
ATOM 28607 C C . LYS A 1 82 ? 84.832 6.827 -21.657 1.00 0.00 78 LYS A C 15
ATOM 28608 O O . LYS A 1 82 ? 84.997 5.637 -21.852 1.00 0.00 78 LYS A O 15
ATOM 28627 N N . LEU A 1 83 ? 83.694 7.301 -21.210 1.00 0.00 79 LEU A N 15
ATOM 28628 C CA . LEU A 1 83 ? 82.545 6.382 -20.933 1.00 0.00 79 LEU A CA 15
ATOM 28629 C C . LEU A 1 83 ? 81.583 6.332 -22.130 1.00 0.00 79 LEU A C 15
ATOM 28630 O O . LEU A 1 83 ? 80.427 5.976 -21.985 1.00 0.00 79 LEU A O 15
ATOM 28646 N N . LYS A 1 84 ? 82.047 6.684 -23.309 1.00 0.00 80 LYS A N 15
ATOM 28647 C CA . LYS A 1 84 ? 81.154 6.662 -24.516 1.00 0.00 80 LYS A CA 15
ATOM 28648 C C . LYS A 1 84 ? 80.716 5.226 -24.830 1.00 0.00 80 LYS A C 15
ATOM 28649 O O . LYS A 1 84 ? 79.619 4.995 -25.304 1.00 0.00 80 LYS A O 15
ATOM 28668 N N . SER A 1 85 ? 81.570 4.264 -24.569 1.00 0.00 81 SER A N 15
ATOM 28669 C CA . SER A 1 85 ? 81.225 2.834 -24.867 1.00 0.00 81 SER A CA 15
ATOM 28670 C C . SER A 1 85 ? 80.015 2.386 -24.037 1.00 0.00 81 SER A C 15
ATOM 28671 O O . SER A 1 85 ? 79.224 1.570 -24.474 1.00 0.00 81 SER A O 15
ATOM 28679 N N . ALA A 1 86 ? 79.869 2.916 -22.845 1.00 0.00 82 ALA A N 15
ATOM 28680 C CA . ALA A 1 86 ? 78.716 2.516 -21.972 1.00 0.00 82 ALA A CA 15
ATOM 28681 C C . ALA A 1 86 ? 77.393 2.980 -22.593 1.00 0.00 82 ALA A C 15
ATOM 28682 O O . ALA A 1 86 ? 76.390 2.294 -22.513 1.00 0.00 82 ALA A O 15
ATOM 28689 N N . GLU A 1 87 ? 77.390 4.138 -23.208 1.00 0.00 83 GLU A N 15
ATOM 28690 C CA . GLU A 1 87 ? 76.144 4.648 -23.858 1.00 0.00 83 GLU A CA 15
ATOM 28691 C C . GLU A 1 87 ? 76.487 5.342 -25.180 1.00 0.00 83 GLU A C 15
ATOM 28692 O O . GLU A 1 87 ? 77.365 6.185 -25.235 1.00 0.00 83 GLU A O 15
ATOM 28704 N N . THR A 1 88 ? 75.799 4.993 -26.240 1.00 0.00 84 THR A N 15
ATOM 28705 C CA . THR A 1 88 ? 76.084 5.622 -27.568 1.00 0.00 84 THR A CA 15
ATOM 28706 C C . THR A 1 88 ? 74.867 5.496 -28.493 1.00 0.00 84 THR A C 15
ATOM 28707 O O . THR A 1 88 ? 75.005 5.354 -29.694 1.00 0.00 84 THR A O 15
ATOM 28718 N N . TYR A 1 89 ? 73.680 5.548 -27.938 1.00 0.00 85 TYR A N 15
ATOM 28719 C CA . TYR A 1 89 ? 72.446 5.441 -28.776 1.00 0.00 85 TYR A CA 15
ATOM 28720 C C . TYR A 1 89 ? 71.669 6.760 -28.743 1.00 0.00 85 TYR A C 15
ATOM 28721 O O . TYR A 1 89 ? 71.032 7.089 -27.759 1.00 0.00 85 TYR A O 15
ATOM 28739 N N . SER A 1 90 ? 71.719 7.515 -29.815 1.00 0.00 86 SER A N 15
ATOM 28740 C CA . SER A 1 90 ? 70.975 8.812 -29.868 1.00 0.00 86 SER A CA 15
ATOM 28741 C C . SER A 1 90 ? 70.836 9.282 -31.319 1.00 0.00 86 SER A C 15
ATOM 28742 O O . SER A 1 90 ? 71.804 9.663 -31.951 1.00 0.00 86 SER A O 15
ATOM 28750 N N . SER A 1 91 ? 69.636 9.255 -31.848 1.00 0.00 87 SER A N 15
ATOM 28751 C CA . SER A 1 91 ? 69.418 9.709 -33.255 1.00 0.00 87 SER A CA 15
ATOM 28752 C C . SER A 1 91 ? 68.042 10.366 -33.393 1.00 0.00 87 SER A C 15
ATOM 28753 O O . SER A 1 91 ? 67.121 10.055 -32.658 1.00 0.00 87 SER A O 15
ATOM 28761 N N . LYS A 1 92 ? 67.897 11.270 -34.331 1.00 0.00 88 LYS A N 15
ATOM 28762 C CA . LYS A 1 92 ? 66.579 11.943 -34.542 1.00 0.00 88 LYS A CA 15
ATOM 28763 C C . LYS A 1 92 ? 65.844 11.302 -35.723 1.00 0.00 88 LYS A C 15
ATOM 28764 O O . LYS A 1 92 ? 64.763 10.764 -35.571 1.00 0.00 88 LYS A O 15
ATOM 28783 N N . ASN A 1 93 ? 66.426 11.360 -36.897 1.00 0.00 89 ASN A N 15
ATOM 28784 C CA . ASN A 1 93 ? 65.773 10.759 -38.100 1.00 0.00 89 ASN A CA 15
ATOM 28785 C C . ASN A 1 93 ? 66.528 9.499 -38.535 1.00 0.00 89 ASN A C 15
ATOM 28786 O O . ASN A 1 93 ? 67.703 9.344 -38.256 1.00 0.00 89 ASN A O 15
ATOM 28797 N N . LYS A 1 94 ? 65.858 8.600 -39.218 1.00 0.00 90 LYS A N 15
ATOM 28798 C CA . LYS A 1 94 ? 66.527 7.337 -39.676 1.00 0.00 90 LYS A CA 15
ATOM 28799 C C . LYS A 1 94 ? 67.656 7.657 -40.664 1.00 0.00 90 LYS A C 15
ATOM 28800 O O . LYS A 1 94 ? 68.686 7.008 -40.670 1.00 0.00 90 LYS A O 15
ATOM 28819 N N . TRP A 1 95 ? 67.464 8.654 -41.494 1.00 0.00 91 TRP A N 15
ATOM 28820 C CA . TRP A 1 95 ? 68.526 9.042 -42.473 1.00 0.00 91 TRP A CA 15
ATOM 28821 C C . TRP A 1 95 ? 69.084 10.425 -42.126 1.00 0.00 91 TRP A C 15
ATOM 28822 O O . TRP A 1 95 ? 68.339 11.360 -41.890 1.00 0.00 91 TRP A O 15
ATOM 28843 N N . SER A 1 96 ? 70.387 10.558 -42.092 1.00 0.00 92 SER A N 15
ATOM 28844 C CA . SER A 1 96 ? 71.007 11.875 -41.756 1.00 0.00 92 SER A CA 15
ATOM 28845 C C . SER A 1 96 ? 72.409 11.974 -42.366 1.00 0.00 92 SER A C 15
ATOM 28846 O O . SER A 1 96 ? 73.300 12.578 -41.798 1.00 0.00 92 SER A O 15
ATOM 28854 N N . MET A 1 97 ? 72.606 11.384 -43.522 1.00 0.00 93 MET A N 15
ATOM 28855 C CA . MET A 1 97 ? 73.948 11.429 -44.179 1.00 0.00 93 MET A CA 15
ATOM 28856 C C . MET A 1 97 ? 73.884 12.273 -45.455 1.00 0.00 93 MET A C 15
ATOM 28857 O O . MET A 1 97 ? 72.861 12.343 -46.111 1.00 0.00 93 MET A O 15
ATOM 28871 N N . ASP A 1 98 ? 74.974 12.912 -45.808 1.00 0.00 94 ASP A N 15
ATOM 28872 C CA . ASP A 1 98 ? 74.992 13.760 -47.040 1.00 0.00 94 ASP A CA 15
ATOM 28873 C C . ASP A 1 98 ? 75.433 12.926 -48.247 1.00 0.00 94 ASP A C 15
ATOM 28874 O O . ASP A 1 98 ? 76.307 12.086 -48.143 1.00 0.00 94 ASP A O 15
ATOM 28883 N N . CYS A 1 99 ? 74.831 13.157 -49.390 1.00 0.00 95 CYS A N 15
ATOM 28884 C CA . CYS A 1 99 ? 75.201 12.380 -50.612 1.00 0.00 95 CYS A CA 15
ATOM 28885 C C . CYS A 1 99 ? 76.165 13.190 -51.487 1.00 0.00 95 CYS A C 15
ATOM 28886 O O . CYS A 1 99 ? 76.109 13.135 -52.702 1.00 0.00 95 CYS A O 15
ATOM 28894 N N . ASP A 1 100 ? 77.054 13.943 -50.873 1.00 0.00 96 ASP A N 15
ATOM 28895 C CA . ASP A 1 100 ? 78.051 14.769 -51.642 1.00 0.00 96 ASP A CA 15
ATOM 28896 C C . ASP A 1 100 ? 77.351 15.650 -52.687 1.00 0.00 96 ASP A C 15
ATOM 28897 O O . ASP A 1 100 ? 76.138 15.688 -52.767 1.00 0.00 96 ASP A O 15
ATOM 28906 N N . GLU A 1 101 ? 78.116 16.359 -53.484 1.00 0.00 97 GLU A N 15
ATOM 28907 C CA . GLU A 1 101 ? 77.515 17.246 -54.526 1.00 0.00 97 GLU A CA 15
ATOM 28908 C C . GLU A 1 101 ? 77.832 16.708 -55.924 1.00 0.00 97 GLU A C 15
ATOM 28909 O O . GLU A 1 101 ? 78.840 16.058 -56.132 1.00 0.00 97 GLU A O 15
ATOM 28921 N N . GLU A 1 102 ? 76.976 16.975 -56.882 1.00 0.00 98 GLU A N 15
ATOM 28922 C CA . GLU A 1 102 ? 77.207 16.465 -58.275 1.00 0.00 98 GLU A CA 15
ATOM 28923 C C . GLU A 1 102 ? 78.471 17.096 -58.871 1.00 0.00 98 GLU A C 15
ATOM 28924 O O . GLU A 1 102 ? 79.205 16.458 -59.603 1.00 0.00 98 GLU A O 15
ATOM 28936 N N . PHE A 1 103 ? 78.725 18.344 -58.560 1.00 0.00 99 PHE A N 15
ATOM 28937 C CA . PHE A 1 103 ? 79.945 19.027 -59.091 1.00 0.00 99 PHE A CA 15
ATOM 28938 C C . PHE A 1 103 ? 80.988 19.184 -57.980 1.00 0.00 99 PHE A C 15
ATOM 28939 O O . PHE A 1 103 ? 80.679 19.629 -56.889 1.00 0.00 99 PHE A O 15
ATOM 28956 N N . ASP A 1 104 ? 82.218 18.820 -58.253 1.00 0.00 100 ASP A N 15
ATOM 28957 C CA . ASP A 1 104 ? 83.292 18.943 -57.220 1.00 0.00 100 ASP A CA 15
ATOM 28958 C C . ASP A 1 104 ? 84.503 19.679 -57.800 1.00 0.00 100 ASP A C 15
ATOM 28959 O O . ASP A 1 104 ? 85.120 19.225 -58.747 1.00 0.00 100 ASP A O 15
ATOM 28968 N N . PHE A 1 105 ? 84.843 20.813 -57.236 1.00 0.00 101 PHE A N 15
ATOM 28969 C CA . PHE A 1 105 ? 86.029 21.578 -57.727 1.00 0.00 101 PHE A CA 15
ATOM 28970 C C . PHE A 1 105 ? 87.204 21.406 -56.760 1.00 0.00 101 PHE A C 15
ATOM 28971 O O . PHE A 1 105 ? 87.063 21.583 -55.564 1.00 0.00 101 PHE A O 15
ATOM 28988 N N . ALA A 1 106 ? 88.361 21.062 -57.274 1.00 0.00 102 ALA A N 15
ATOM 28989 C CA . ALA A 1 106 ? 89.549 20.853 -56.392 1.00 0.00 102 ALA A CA 15
ATOM 28990 C C . ALA A 1 106 ? 90.435 22.102 -56.390 1.00 0.00 102 ALA A C 15
ATOM 28991 O O . ALA A 1 106 ? 90.605 22.747 -55.370 1.00 0.00 102 ALA A O 15
ATOM 28998 N N . ALA A 1 107 ? 90.999 22.446 -57.523 1.00 0.00 103 ALA A N 15
ATOM 28999 C CA . ALA A 1 107 ? 91.883 23.648 -57.595 1.00 0.00 103 ALA A CA 15
ATOM 29000 C C . ALA A 1 107 ? 91.865 24.236 -59.009 1.00 0.00 103 ALA A C 15
ATOM 29001 O O . ALA A 1 107 ? 91.569 23.551 -59.970 1.00 0.00 103 ALA A O 15
ATOM 29008 N N . ASN A 1 108 ? 92.180 25.505 -59.137 1.00 0.00 104 ASN A N 15
ATOM 29009 C CA . ASN A 1 108 ? 92.185 26.152 -60.490 1.00 0.00 104 ASN A CA 15
ATOM 29010 C C . ASN A 1 108 ? 93.292 25.552 -61.363 1.00 0.00 104 ASN A C 15
ATOM 29011 O O . ASN A 1 108 ? 93.071 25.223 -62.514 1.00 0.00 104 ASN A O 15
ATOM 29022 N N . LEU A 1 109 ? 94.479 25.410 -60.820 1.00 0.00 105 LEU A N 15
ATOM 29023 C CA . LEU A 1 109 ? 95.609 24.819 -61.604 1.00 0.00 105 LEU A CA 15
ATOM 29024 C C . LEU A 1 109 ? 96.769 24.453 -60.669 1.00 0.00 105 LEU A C 15
ATOM 29025 O O . LEU A 1 109 ? 97.924 24.526 -61.046 1.00 0.00 105 LEU A O 15
ATOM 29041 N N . GLU A 1 110 ? 96.467 24.060 -59.454 1.00 0.00 106 GLU A N 15
ATOM 29042 C CA . GLU A 1 110 ? 97.550 23.698 -58.482 1.00 0.00 106 GLU A CA 15
ATOM 29043 C C . GLU A 1 110 ? 98.280 22.433 -58.943 1.00 0.00 106 GLU A C 15
ATOM 29044 O O . GLU A 1 110 ? 99.470 22.282 -58.732 1.00 0.00 106 GLU A O 15
ATOM 29056 N N . LYS A 1 111 ? 97.572 21.525 -59.573 1.00 0.00 107 LYS A N 15
ATOM 29057 C CA . LYS A 1 111 ? 98.212 20.264 -60.057 1.00 0.00 107 LYS A CA 15
ATOM 29058 C C . LYS A 1 111 ? 97.884 20.042 -61.536 1.00 0.00 107 LYS A C 15
ATOM 29059 O O . LYS A 1 111 ? 96.744 20.153 -61.948 1.00 0.00 107 LYS A O 15
ATOM 29078 N N . PHE A 1 112 ? 98.877 19.729 -62.334 1.00 0.00 108 PHE A N 15
ATOM 29079 C CA . PHE A 1 112 ? 98.636 19.511 -63.793 1.00 0.00 108 PHE A CA 15
ATOM 29080 C C . PHE A 1 112 ? 99.703 18.577 -64.377 1.00 0.00 108 PHE A C 15
ATOM 29081 O O . PHE A 1 112 ? 100.121 18.732 -65.511 1.00 0.00 108 PHE A O 15
ATOM 29098 N N . ASP A 1 113 ? 100.145 17.608 -63.609 1.00 0.00 109 ASP A N 15
ATOM 29099 C CA . ASP A 1 113 ? 101.181 16.648 -64.116 1.00 0.00 109 ASP A CA 15
ATOM 29100 C C . ASP A 1 113 ? 100.613 15.810 -65.271 1.00 0.00 109 ASP A C 15
ATOM 29101 O O . ASP A 1 113 ? 101.323 15.448 -66.191 1.00 0.00 109 ASP A O 15
ATOM 29110 N N . LYS A 1 114 ? 99.339 15.505 -65.222 1.00 0.00 110 LYS A N 15
ATOM 29111 C CA . LYS A 1 114 ? 98.711 14.694 -66.312 1.00 0.00 110 LYS A CA 15
ATOM 29112 C C . LYS A 1 114 ? 98.395 15.585 -67.516 1.00 0.00 110 LYS A C 15
ATOM 29113 O O . LYS A 1 114 ? 97.733 16.599 -67.388 1.00 0.00 110 LYS A O 15
ATOM 29132 N N . LYS A 1 115 ? 98.863 15.211 -68.682 1.00 0.00 111 LYS A N 15
ATOM 29133 C CA . LYS A 1 115 ? 98.618 16.041 -69.902 1.00 0.00 111 LYS A CA 15
ATOM 29134 C C . LYS A 1 115 ? 97.777 15.260 -70.916 1.00 0.00 111 LYS A C 15
ATOM 29135 O O . LYS A 1 115 ? 97.915 14.058 -71.051 1.00 0.00 111 LYS A O 15
ATOM 29154 N N . GLN A 1 116 ? 96.908 15.938 -71.627 1.00 0.00 112 GLN A N 15
ATOM 29155 C CA . GLN A 1 116 ? 96.066 15.252 -72.654 1.00 0.00 112 GLN A CA 15
ATOM 29156 C C . GLN A 1 116 ? 96.449 15.737 -74.055 1.00 0.00 112 GLN A C 15
ATOM 29157 O O . GLN A 1 116 ? 96.755 16.898 -74.254 1.00 0.00 112 GLN A O 15
ATOM 29171 N N . VAL A 1 117 ? 96.434 14.853 -75.024 1.00 0.00 113 VAL A N 15
ATOM 29172 C CA . VAL A 1 117 ? 96.812 15.248 -76.420 1.00 0.00 113 VAL A CA 15
ATOM 29173 C C . VAL A 1 117 ? 95.765 14.740 -77.418 1.00 0.00 113 VAL A C 15
ATOM 29174 O O . VAL A 1 117 ? 95.046 13.796 -77.147 1.00 0.00 113 VAL A O 15
ATOM 29187 N N . PHE A 1 118 ? 95.680 15.364 -78.569 1.00 0.00 114 PHE A N 15
ATOM 29188 C CA . PHE A 1 118 ? 94.692 14.917 -79.604 1.00 0.00 114 PHE A CA 15
ATOM 29189 C C . PHE A 1 118 ? 95.079 13.537 -80.145 1.00 0.00 114 PHE A C 15
ATOM 29190 O O . PHE A 1 118 ? 94.230 12.730 -80.473 1.00 0.00 114 PHE A O 15
ATOM 29207 N N . ALA A 1 119 ? 96.364 13.264 -80.239 1.00 0.00 115 ALA A N 15
ATOM 29208 C CA . ALA A 1 119 ? 96.846 11.932 -80.752 1.00 0.00 115 ALA A CA 15
ATOM 29209 C C . ALA A 1 119 ? 96.220 11.606 -82.115 1.00 0.00 115 ALA A C 15
ATOM 29210 O O . ALA A 1 119 ? 96.001 10.455 -82.445 1.00 0.00 115 ALA A O 15
ATOM 29217 N N . GLU A 1 120 ? 95.933 12.615 -82.904 1.00 0.00 116 GLU A N 15
ATOM 29218 C CA . GLU A 1 120 ? 95.339 12.376 -84.255 1.00 0.00 116 GLU A CA 15
ATOM 29219 C C . GLU A 1 120 ? 96.354 12.732 -85.346 1.00 0.00 116 GLU A C 15
ATOM 29220 O O . GLU A 1 120 ? 97.004 13.759 -85.287 1.00 0.00 116 GLU A O 15
ATOM 29232 N N . PHE A 1 121 ? 96.491 11.887 -86.340 1.00 0.00 117 PHE A N 15
ATOM 29233 C CA . PHE A 1 121 ? 97.463 12.162 -87.443 1.00 0.00 117 PHE A CA 15
ATOM 29234 C C . PHE A 1 121 ? 96.745 12.136 -88.797 1.00 0.00 117 PHE A C 15
ATOM 29235 O O . PHE A 1 121 ? 96.947 13.001 -89.630 1.00 0.00 117 PHE A O 15
ATOM 29252 N N . ARG A 1 122 ? 95.910 11.149 -89.017 1.00 0.00 118 ARG A N 15
ATOM 29253 C CA . ARG A 1 122 ? 95.157 11.064 -90.307 1.00 0.00 118 ARG A CA 15
ATOM 29254 C C . ARG A 1 122 ? 93.654 10.953 -90.035 1.00 0.00 118 ARG A C 15
ATOM 29255 O O . ARG A 1 122 ? 93.228 10.228 -89.155 1.00 0.00 118 ARG A O 15
ATOM 29276 N N . GLU A 1 123 ? 92.852 11.670 -90.785 1.00 0.00 119 GLU A N 15
ATOM 29277 C CA . GLU A 1 123 ? 91.370 11.616 -90.577 1.00 0.00 119 GLU A CA 15
ATOM 29278 C C . GLU A 1 123 ? 90.760 10.483 -91.407 1.00 0.00 119 GLU A C 15
ATOM 29279 O O . GLU A 1 123 ? 89.976 9.695 -90.911 1.00 0.00 119 GLU A O 15
ATOM 29291 N N . LYS A 1 124 ? 91.119 10.396 -92.672 1.00 0.00 120 LYS A N 15
ATOM 29292 C CA . LYS A 1 124 ? 90.581 9.312 -93.566 1.00 0.00 120 LYS A CA 15
ATOM 29293 C C . LYS A 1 124 ? 89.043 9.286 -93.531 1.00 0.00 120 LYS A C 15
ATOM 29294 O O . LYS A 1 124 ? 88.432 8.233 -93.474 1.00 0.00 120 LYS A O 15
ATOM 29313 N N . ASP A 1 125 ? 88.421 10.440 -93.564 1.00 0.00 121 ASP A N 15
ATOM 29314 C CA . ASP A 1 125 ? 86.926 10.498 -93.533 1.00 0.00 121 ASP A CA 15
ATOM 29315 C C . ASP A 1 125 ? 86.384 11.023 -94.869 1.00 0.00 121 ASP A C 15
ATOM 29316 O O . ASP A 1 125 ? 86.982 11.940 -95.408 1.00 0.00 121 ASP A O 15
ATOM 29326 N N . GLY A 1 1 ? 118.002 19.064 2.745 1.00 0.00 -3 GLY A N 16
ATOM 29327 C CA . GLY A 1 1 ? 119.234 18.226 2.696 1.00 0.00 -3 GLY A CA 16
ATOM 29328 C C . GLY A 1 1 ? 118.881 16.777 3.035 1.00 0.00 -3 GLY A C 16
ATOM 29329 O O . GLY A 1 1 ? 118.874 16.386 4.188 1.00 0.00 -3 GLY A O 16
ATOM 29335 N N . ALA A 1 2 ? 118.587 15.979 2.036 1.00 0.00 -2 ALA A N 16
ATOM 29336 C CA . ALA A 1 2 ? 118.230 14.550 2.286 1.00 0.00 -2 ALA A CA 16
ATOM 29337 C C . ALA A 1 2 ? 119.402 13.639 1.906 1.00 0.00 -2 ALA A C 16
ATOM 29338 O O . ALA A 1 2 ? 120.176 13.949 1.019 1.00 0.00 -2 ALA A O 16
ATOM 29345 N N . MET A 1 3 ? 119.535 12.517 2.575 1.00 0.00 -1 MET A N 16
ATOM 29346 C CA . MET A 1 3 ? 120.660 11.574 2.266 1.00 0.00 -1 MET A CA 16
ATOM 29347 C C . MET A 1 3 ? 120.504 11.003 0.852 1.00 0.00 -1 MET A C 16
ATOM 29348 O O . MET A 1 3 ? 121.477 10.775 0.157 1.00 0.00 -1 MET A O 16
ATOM 29362 N N . GLY A 1 4 ? 119.285 10.772 0.426 1.00 0.00 0 GLY A N 16
ATOM 29363 C CA . GLY A 1 4 ? 119.052 10.208 -0.936 1.00 0.00 0 GLY A CA 16
ATOM 29364 C C . GLY A 1 4 ? 117.601 9.738 -1.055 1.00 0.00 0 GLY A C 16
ATOM 29365 O O . GLY A 1 4 ? 116.748 10.138 -0.284 1.00 0.00 0 GLY A O 16
ATOM 29369 N N . MET A 1 5 ? 117.320 8.892 -2.017 1.00 0.00 1 MET A N 16
ATOM 29370 C CA . MET A 1 5 ? 115.924 8.383 -2.194 1.00 0.00 1 MET A CA 16
ATOM 29371 C C . MET A 1 5 ? 115.726 7.099 -1.385 1.00 0.00 1 MET A C 16
ATOM 29372 O O . MET A 1 5 ? 116.650 6.328 -1.196 1.00 0.00 1 MET A O 16
ATOM 29386 N N . SER A 1 6 ? 114.527 6.866 -0.906 1.00 0.00 2 SER A N 16
ATOM 29387 C CA . SER A 1 6 ? 114.263 5.651 -0.075 1.00 0.00 2 SER A CA 16
ATOM 29388 C C . SER A 1 6 ? 113.228 4.751 -0.758 1.00 0.00 2 SER A C 16
ATOM 29389 O O . SER A 1 6 ? 112.368 5.220 -1.480 1.00 0.00 2 SER A O 16
ATOM 29397 N N . VAL A 1 7 ? 113.312 3.462 -0.533 1.00 0.00 3 VAL A N 16
ATOM 29398 C CA . VAL A 1 7 ? 112.327 2.513 -1.153 1.00 0.00 3 VAL A CA 16
ATOM 29399 C C . VAL A 1 7 ? 110.929 2.741 -0.558 1.00 0.00 3 VAL A C 16
ATOM 29400 O O . VAL A 1 7 ? 109.928 2.534 -1.218 1.00 0.00 3 VAL A O 16
ATOM 29413 N N . ALA A 1 8 ? 110.857 3.168 0.683 1.00 0.00 4 ALA A N 16
ATOM 29414 C CA . ALA A 1 8 ? 109.524 3.374 1.345 1.00 0.00 4 ALA A CA 16
ATOM 29415 C C . ALA A 1 8 ? 108.696 4.419 0.586 1.00 0.00 4 ALA A C 16
ATOM 29416 O O . ALA A 1 8 ? 107.479 4.381 0.597 1.00 0.00 4 ALA A O 16
ATOM 29423 N N . ASP A 1 9 ? 109.349 5.349 -0.072 1.00 0.00 5 ASP A N 16
ATOM 29424 C CA . ASP A 1 9 ? 108.604 6.385 -0.864 1.00 0.00 5 ASP A CA 16
ATOM 29425 C C . ASP A 1 9 ? 107.824 5.724 -2.005 1.00 0.00 5 ASP A C 16
ATOM 29426 O O . ASP A 1 9 ? 106.711 6.113 -2.313 1.00 0.00 5 ASP A O 16
ATOM 29435 N N . PHE A 1 10 ? 108.402 4.727 -2.632 1.00 0.00 6 PHE A N 16
ATOM 29436 C CA . PHE A 1 10 ? 107.681 3.997 -3.724 1.00 0.00 6 PHE A CA 16
ATOM 29437 C C . PHE A 1 10 ? 106.521 3.185 -3.138 1.00 0.00 6 PHE A C 16
ATOM 29438 O O . PHE A 1 10 ? 105.494 3.014 -3.769 1.00 0.00 6 PHE A O 16
ATOM 29455 N N . TYR A 1 11 ? 106.682 2.685 -1.936 1.00 0.00 7 TYR A N 16
ATOM 29456 C CA . TYR A 1 11 ? 105.571 1.926 -1.267 1.00 0.00 7 TYR A CA 16
ATOM 29457 C C . TYR A 1 11 ? 104.364 2.849 -1.043 1.00 0.00 7 TYR A C 16
ATOM 29458 O O . TYR A 1 11 ? 104.484 3.904 -0.447 1.00 0.00 7 TYR A O 16
ATOM 29476 N N . GLY A 1 12 ? 103.208 2.456 -1.519 1.00 0.00 8 GLY A N 16
ATOM 29477 C CA . GLY A 1 12 ? 101.996 3.325 -1.397 1.00 0.00 8 GLY A CA 16
ATOM 29478 C C . GLY A 1 12 ? 101.954 4.365 -2.530 1.00 0.00 8 GLY A C 16
ATOM 29479 O O . GLY A 1 12 ? 101.048 5.177 -2.587 1.00 0.00 8 GLY A O 16
ATOM 29483 N N . SER A 1 13 ? 102.917 4.355 -3.427 1.00 0.00 9 SER A N 16
ATOM 29484 C CA . SER A 1 13 ? 102.881 5.302 -4.585 1.00 0.00 9 SER A CA 16
ATOM 29485 C C . SER A 1 13 ? 102.079 4.691 -5.737 1.00 0.00 9 SER A C 16
ATOM 29486 O O . SER A 1 13 ? 102.056 3.486 -5.914 1.00 0.00 9 SER A O 16
ATOM 29494 N N . ASN A 1 14 ? 101.422 5.512 -6.520 1.00 0.00 10 ASN A N 16
ATOM 29495 C CA . ASN A 1 14 ? 100.652 4.987 -7.690 1.00 0.00 10 ASN A CA 16
ATOM 29496 C C . ASN A 1 14 ? 101.523 5.021 -8.947 1.00 0.00 10 ASN A C 16
ATOM 29497 O O . ASN A 1 14 ? 101.904 6.074 -9.424 1.00 0.00 10 ASN A O 16
ATOM 29508 N N . VAL A 1 15 ? 101.833 3.868 -9.482 1.00 0.00 11 VAL A N 16
ATOM 29509 C CA . VAL A 1 15 ? 102.657 3.802 -10.728 1.00 0.00 11 VAL A CA 16
ATOM 29510 C C . VAL A 1 15 ? 101.999 2.847 -11.728 1.00 0.00 11 VAL A C 16
ATOM 29511 O O . VAL A 1 15 ? 101.143 2.060 -11.367 1.00 0.00 11 VAL A O 16
ATOM 29524 N N . GLU A 1 16 ? 102.389 2.910 -12.978 1.00 0.00 12 GLU A N 16
ATOM 29525 C CA . GLU A 1 16 ? 101.891 1.912 -13.969 1.00 0.00 12 GLU A CA 16
ATOM 29526 C C . GLU A 1 16 ? 103.072 1.119 -14.540 1.00 0.00 12 GLU A C 16
ATOM 29527 O O . GLU A 1 16 ? 104.158 1.638 -14.700 1.00 0.00 12 GLU A O 16
ATOM 29539 N N . VAL A 1 17 ? 102.860 -0.136 -14.841 1.00 0.00 13 VAL A N 16
ATOM 29540 C CA . VAL A 1 17 ? 103.961 -0.974 -15.403 1.00 0.00 13 VAL A CA 16
ATOM 29541 C C . VAL A 1 17 ? 103.458 -1.735 -16.632 1.00 0.00 13 VAL A C 16
ATOM 29542 O O . VAL A 1 17 ? 102.324 -2.176 -16.669 1.00 0.00 13 VAL A O 16
ATOM 29555 N N . LEU A 1 18 ? 104.286 -1.890 -17.634 1.00 0.00 14 LEU A N 16
ATOM 29556 C CA . LEU A 1 18 ? 103.951 -2.875 -18.703 1.00 0.00 14 LEU A CA 16
ATOM 29557 C C . LEU A 1 18 ? 104.604 -4.209 -18.381 1.00 0.00 14 LEU A C 16
ATOM 29558 O O . LEU A 1 18 ? 105.755 -4.264 -17.988 1.00 0.00 14 LEU A O 16
ATOM 29574 N N . LEU A 1 19 ? 103.881 -5.281 -18.539 1.00 0.00 15 LEU A N 16
ATOM 29575 C CA . LEU A 1 19 ? 104.500 -6.623 -18.352 1.00 0.00 15 LEU A CA 16
ATOM 29576 C C . LEU A 1 19 ? 105.158 -7.079 -19.656 1.00 0.00 15 LEU A C 16
ATOM 29577 O O . LEU A 1 19 ? 105.040 -6.430 -20.679 1.00 0.00 15 LEU A O 16
ATOM 29593 N N . ASN A 1 20 ? 105.851 -8.191 -19.622 1.00 0.00 16 ASN A N 16
ATOM 29594 C CA . ASN A 1 20 ? 106.601 -8.672 -20.836 1.00 0.00 16 ASN A CA 16
ATOM 29595 C C . ASN A 1 20 ? 105.662 -8.869 -22.039 1.00 0.00 16 ASN A C 16
ATOM 29596 O O . ASN A 1 20 ? 106.099 -8.877 -23.175 1.00 0.00 16 ASN A O 16
ATOM 29607 N N . ASN A 1 21 ? 104.383 -9.025 -21.796 1.00 0.00 17 ASN A N 16
ATOM 29608 C CA . ASN A 1 21 ? 103.426 -9.279 -22.919 1.00 0.00 17 ASN A CA 16
ATOM 29609 C C . ASN A 1 21 ? 102.743 -7.974 -23.369 1.00 0.00 17 ASN A C 16
ATOM 29610 O O . ASN A 1 21 ? 101.651 -7.999 -23.907 1.00 0.00 17 ASN A O 16
ATOM 29621 N N . ASP A 1 22 ? 103.376 -6.832 -23.152 1.00 0.00 18 ASP A N 16
ATOM 29622 C CA . ASP A 1 22 ? 102.865 -5.534 -23.718 1.00 0.00 18 ASP A CA 16
ATOM 29623 C C . ASP A 1 22 ? 101.450 -5.231 -23.207 1.00 0.00 18 ASP A C 16
ATOM 29624 O O . ASP A 1 22 ? 100.683 -4.550 -23.863 1.00 0.00 18 ASP A O 16
ATOM 29633 N N . SER A 1 23 ? 101.097 -5.734 -22.045 1.00 0.00 19 SER A N 16
ATOM 29634 C CA . SER A 1 23 ? 99.836 -5.284 -21.384 1.00 0.00 19 SER A CA 16
ATOM 29635 C C . SER A 1 23 ? 100.175 -4.295 -20.270 1.00 0.00 19 SER A C 16
ATOM 29636 O O . SER A 1 23 ? 101.157 -4.460 -19.568 1.00 0.00 19 SER A O 16
ATOM 29644 N N . LYS A 1 24 ? 99.376 -3.272 -20.100 1.00 0.00 20 LYS A N 16
ATOM 29645 C CA . LYS A 1 24 ? 99.709 -2.221 -19.092 1.00 0.00 20 LYS A CA 16
ATOM 29646 C C . LYS A 1 24 ? 98.744 -2.281 -17.901 1.00 0.00 20 LYS A C 16
ATOM 29647 O O . LYS A 1 24 ? 97.554 -2.473 -18.063 1.00 0.00 20 LYS A O 16
ATOM 29666 N N . ALA A 1 25 ? 99.261 -2.116 -16.708 1.00 0.00 21 ALA A N 16
ATOM 29667 C CA . ALA A 1 25 ? 98.383 -2.053 -15.500 1.00 0.00 21 ALA A CA 16
ATOM 29668 C C . ALA A 1 25 ? 98.925 -1.016 -14.513 1.00 0.00 21 ALA A C 16
ATOM 29669 O O . ALA A 1 25 ? 100.116 -0.769 -14.461 1.00 0.00 21 ALA A O 16
ATOM 29676 N N . ARG A 1 26 ? 98.063 -0.407 -13.732 1.00 0.00 22 ARG A N 16
ATOM 29677 C CA . ARG A 1 26 ? 98.527 0.629 -12.758 1.00 0.00 22 ARG A CA 16
ATOM 29678 C C . ARG A 1 26 ? 97.817 0.457 -11.415 1.00 0.00 22 ARG A C 16
ATOM 29679 O O . ARG A 1 26 ? 96.737 -0.100 -11.344 1.00 0.00 22 ARG A O 16
ATOM 29700 N N . GLY A 1 27 ? 98.423 0.930 -10.353 1.00 0.00 23 GLY A N 16
ATOM 29701 C CA . GLY A 1 27 ? 97.761 0.867 -9.018 1.00 0.00 23 GLY A CA 16
ATOM 29702 C C . GLY A 1 27 ? 98.693 1.453 -7.957 1.00 0.00 23 GLY A C 16
ATOM 29703 O O . GLY A 1 27 ? 99.796 1.875 -8.256 1.00 0.00 23 GLY A O 16
ATOM 29707 N N . VAL A 1 28 ? 98.256 1.481 -6.723 1.00 0.00 24 VAL A N 16
ATOM 29708 C CA . VAL A 1 28 ? 99.128 1.992 -5.620 1.00 0.00 24 VAL A CA 16
ATOM 29709 C C . VAL A 1 28 ? 99.881 0.819 -4.986 1.00 0.00 24 VAL A C 16
ATOM 29710 O O . VAL A 1 28 ? 99.297 -0.199 -4.666 1.00 0.00 24 VAL A O 16
ATOM 29723 N N . ILE A 1 29 ? 101.170 0.958 -4.802 1.00 0.00 25 ILE A N 16
ATOM 29724 C CA . ILE A 1 29 ? 101.984 -0.176 -4.256 1.00 0.00 25 ILE A CA 16
ATOM 29725 C C . ILE A 1 29 ? 101.560 -0.489 -2.812 1.00 0.00 25 ILE A C 16
ATOM 29726 O O . ILE A 1 29 ? 101.379 0.399 -2.000 1.00 0.00 25 ILE A O 16
ATOM 29742 N N . THR A 1 30 ? 101.405 -1.754 -2.502 1.00 0.00 26 THR A N 16
ATOM 29743 C CA . THR A 1 30 ? 100.953 -2.156 -1.136 1.00 0.00 26 THR A CA 16
ATOM 29744 C C . THR A 1 30 ? 101.928 -3.150 -0.485 1.00 0.00 26 THR A C 16
ATOM 29745 O O . THR A 1 30 ? 101.858 -3.377 0.708 1.00 0.00 26 THR A O 16
ATOM 29756 N N . ASN A 1 31 ? 102.830 -3.752 -1.239 1.00 0.00 27 ASN A N 16
ATOM 29757 C CA . ASN A 1 31 ? 103.866 -4.623 -0.597 1.00 0.00 27 ASN A CA 16
ATOM 29758 C C . ASN A 1 31 ? 105.091 -4.779 -1.501 1.00 0.00 27 ASN A C 16
ATOM 29759 O O . ASN A 1 31 ? 104.996 -4.705 -2.711 1.00 0.00 27 ASN A O 16
ATOM 29770 N N . PHE A 1 32 ? 106.242 -4.991 -0.907 1.00 0.00 28 PHE A N 16
ATOM 29771 C CA . PHE A 1 32 ? 107.477 -5.261 -1.702 1.00 0.00 28 PHE A CA 16
ATOM 29772 C C . PHE A 1 32 ? 108.410 -6.179 -0.908 1.00 0.00 28 PHE A C 16
ATOM 29773 O O . PHE A 1 32 ? 108.647 -5.968 0.267 1.00 0.00 28 PHE A O 16
ATOM 29790 N N . ASP A 1 33 ? 108.936 -7.193 -1.545 1.00 0.00 29 ASP A N 16
ATOM 29791 C CA . ASP A 1 33 ? 109.803 -8.177 -0.827 1.00 0.00 29 ASP A CA 16
ATOM 29792 C C . ASP A 1 33 ? 111.184 -8.237 -1.487 1.00 0.00 29 ASP A C 16
ATOM 29793 O O . ASP A 1 33 ? 111.305 -8.571 -2.650 1.00 0.00 29 ASP A O 16
ATOM 29802 N N . SER A 1 34 ? 112.217 -7.914 -0.749 1.00 0.00 30 SER A N 16
ATOM 29803 C CA . SER A 1 34 ? 113.597 -7.909 -1.333 1.00 0.00 30 SER A CA 16
ATOM 29804 C C . SER A 1 34 ? 114.051 -9.336 -1.664 1.00 0.00 30 SER A C 16
ATOM 29805 O O . SER A 1 34 ? 114.808 -9.551 -2.593 1.00 0.00 30 SER A O 16
ATOM 29813 N N . SER A 1 35 ? 113.596 -10.311 -0.909 1.00 0.00 31 SER A N 16
ATOM 29814 C CA . SER A 1 35 ? 114.081 -11.719 -1.109 1.00 0.00 31 SER A CA 16
ATOM 29815 C C . SER A 1 35 ? 113.739 -12.220 -2.518 1.00 0.00 31 SER A C 16
ATOM 29816 O O . SER A 1 35 ? 114.583 -12.754 -3.214 1.00 0.00 31 SER A O 16
ATOM 29824 N N . ASN A 1 36 ? 112.507 -12.053 -2.940 1.00 0.00 32 ASN A N 16
ATOM 29825 C CA . ASN A 1 36 ? 112.100 -12.528 -4.301 1.00 0.00 32 ASN A CA 16
ATOM 29826 C C . ASN A 1 36 ? 111.505 -11.382 -5.137 1.00 0.00 32 ASN A C 16
ATOM 29827 O O . ASN A 1 36 ? 110.879 -11.622 -6.151 1.00 0.00 32 ASN A O 16
ATOM 29838 N N . SER A 1 37 ? 111.698 -10.143 -4.720 1.00 0.00 33 SER A N 16
ATOM 29839 C CA . SER A 1 37 ? 111.162 -8.959 -5.480 1.00 0.00 33 SER A CA 16
ATOM 29840 C C . SER A 1 37 ? 109.688 -9.162 -5.883 1.00 0.00 33 SER A C 16
ATOM 29841 O O . SER A 1 37 ? 109.360 -9.281 -7.051 1.00 0.00 33 SER A O 16
ATOM 29849 N N . ILE A 1 38 ? 108.802 -9.197 -4.916 1.00 0.00 34 ILE A N 16
ATOM 29850 C CA . ILE A 1 38 ? 107.350 -9.408 -5.222 1.00 0.00 34 ILE A CA 16
ATOM 29851 C C . ILE A 1 38 ? 106.562 -8.146 -4.856 1.00 0.00 34 ILE A C 16
ATOM 29852 O O . ILE A 1 38 ? 106.704 -7.610 -3.774 1.00 0.00 34 ILE A O 16
ATOM 29868 N N . LEU A 1 39 ? 105.732 -7.673 -5.753 1.00 0.00 35 LEU A N 16
ATOM 29869 C CA . LEU A 1 39 ? 105.039 -6.365 -5.536 1.00 0.00 35 LEU A CA 16
ATOM 29870 C C . LEU A 1 39 ? 103.523 -6.544 -5.624 1.00 0.00 35 LEU A C 16
ATOM 29871 O O . LEU A 1 39 ? 103.001 -7.035 -6.608 1.00 0.00 35 LEU A O 16
ATOM 29887 N N . GLN A 1 40 ? 102.818 -6.147 -4.595 1.00 0.00 36 GLN A N 16
ATOM 29888 C CA . GLN A 1 40 ? 101.329 -6.120 -4.664 1.00 0.00 36 GLN A CA 16
ATOM 29889 C C . GLN A 1 40 ? 100.859 -4.709 -5.011 1.00 0.00 36 GLN A C 16
ATOM 29890 O O . GLN A 1 40 ? 101.232 -3.754 -4.359 1.00 0.00 36 GLN A O 16
ATOM 29904 N N . LEU A 1 41 ? 100.047 -4.573 -6.031 1.00 0.00 37 LEU A N 16
ATOM 29905 C CA . LEU A 1 41 ? 99.535 -3.222 -6.414 1.00 0.00 37 LEU A CA 16
ATOM 29906 C C . LEU A 1 41 ? 98.036 -3.126 -6.122 1.00 0.00 37 LEU A C 16
ATOM 29907 O O . LEU A 1 41 ? 97.257 -3.949 -6.563 1.00 0.00 37 LEU A O 16
ATOM 29923 N N . ARG A 1 42 ? 97.633 -2.123 -5.382 1.00 0.00 38 ARG A N 16
ATOM 29924 C CA . ARG A 1 42 ? 96.175 -1.926 -5.103 1.00 0.00 38 ARG A CA 16
ATOM 29925 C C . ARG A 1 42 ? 95.672 -0.659 -5.805 1.00 0.00 38 ARG A C 16
ATOM 29926 O O . ARG A 1 42 ? 96.143 0.432 -5.544 1.00 0.00 38 ARG A O 16
ATOM 29947 N N . LEU A 1 43 ? 94.717 -0.805 -6.690 1.00 0.00 39 LEU A N 16
ATOM 29948 C CA . LEU A 1 43 ? 94.261 0.354 -7.516 1.00 0.00 39 LEU A CA 16
ATOM 29949 C C . LEU A 1 43 ? 92.939 0.919 -6.971 1.00 0.00 39 LEU A C 16
ATOM 29950 O O . LEU A 1 43 ? 92.195 0.239 -6.284 1.00 0.00 39 LEU A O 16
ATOM 29966 N N . ALA A 1 44 ? 92.650 2.162 -7.291 1.00 0.00 40 ALA A N 16
ATOM 29967 C CA . ALA A 1 44 ? 91.484 2.872 -6.664 1.00 0.00 40 ALA A CA 16
ATOM 29968 C C . ALA A 1 44 ? 90.138 2.256 -7.086 1.00 0.00 40 ALA A C 16
ATOM 29969 O O . ALA A 1 44 ? 89.097 2.666 -6.606 1.00 0.00 40 ALA A O 16
ATOM 29976 N N . ASN A 1 45 ? 90.141 1.284 -7.972 1.00 0.00 41 ASN A N 16
ATOM 29977 C CA . ASN A 1 45 ? 88.871 0.560 -8.306 1.00 0.00 41 ASN A CA 16
ATOM 29978 C C . ASN A 1 45 ? 88.633 -0.606 -7.329 1.00 0.00 41 ASN A C 16
ATOM 29979 O O . ASN A 1 45 ? 88.034 -1.600 -7.691 1.00 0.00 41 ASN A O 16
ATOM 29990 N N . ASP A 1 46 ? 89.099 -0.498 -6.091 1.00 0.00 42 ASP A N 16
ATOM 29991 C CA . ASP A 1 46 ? 88.851 -1.570 -5.064 1.00 0.00 42 ASP A CA 16
ATOM 29992 C C . ASP A 1 46 ? 89.398 -2.916 -5.557 1.00 0.00 42 ASP A C 16
ATOM 29993 O O . ASP A 1 46 ? 88.885 -3.963 -5.203 1.00 0.00 42 ASP A O 16
ATOM 30002 N N . SER A 1 47 ? 90.435 -2.897 -6.370 1.00 0.00 43 SER A N 16
ATOM 30003 C CA . SER A 1 47 ? 91.033 -4.178 -6.855 1.00 0.00 43 SER A CA 16
ATOM 30004 C C . SER A 1 47 ? 92.524 -4.228 -6.509 1.00 0.00 43 SER A C 16
ATOM 30005 O O . SER A 1 47 ? 93.234 -3.249 -6.649 1.00 0.00 43 SER A O 16
ATOM 30013 N N . THR A 1 48 ? 92.998 -5.364 -6.059 1.00 0.00 44 THR A N 16
ATOM 30014 C CA . THR A 1 48 ? 94.445 -5.500 -5.709 1.00 0.00 44 THR A CA 16
ATOM 30015 C C . THR A 1 48 ? 95.032 -6.754 -6.364 1.00 0.00 44 THR A C 16
ATOM 30016 O O . THR A 1 48 ? 94.344 -7.741 -6.556 1.00 0.00 44 THR A O 16
ATOM 30027 N N . LYS A 1 49 ? 96.297 -6.720 -6.707 1.00 0.00 45 LYS A N 16
ATOM 30028 C CA . LYS A 1 49 ? 96.924 -7.889 -7.394 1.00 0.00 45 LYS A CA 16
ATOM 30029 C C . LYS A 1 49 ? 98.368 -8.080 -6.926 1.00 0.00 45 LYS A C 16
ATOM 30030 O O . LYS A 1 49 ? 99.088 -7.124 -6.704 1.00 0.00 45 LYS A O 16
ATOM 30049 N N . SER A 1 50 ? 98.788 -9.312 -6.775 1.00 0.00 46 SER A N 16
ATOM 30050 C CA . SER A 1 50 ? 100.205 -9.588 -6.393 1.00 0.00 46 SER A CA 16
ATOM 30051 C C . SER A 1 50 ? 100.993 -10.054 -7.619 1.00 0.00 46 SER A C 16
ATOM 30052 O O . SER A 1 50 ? 100.733 -11.109 -8.166 1.00 0.00 46 SER A O 16
ATOM 30060 N N . ILE A 1 51 ? 101.953 -9.272 -8.052 1.00 0.00 47 ILE A N 16
ATOM 30061 C CA . ILE A 1 51 ? 102.730 -9.635 -9.278 1.00 0.00 47 ILE A CA 16
ATOM 30062 C C . ILE A 1 51 ? 104.229 -9.556 -8.976 1.00 0.00 47 ILE A C 16
ATOM 30063 O O . ILE A 1 51 ? 104.702 -8.587 -8.411 1.00 0.00 47 ILE A O 16
ATOM 30079 N N . VAL A 1 52 ? 104.973 -10.567 -9.349 1.00 0.00 48 VAL A N 16
ATOM 30080 C CA . VAL A 1 52 ? 106.451 -10.539 -9.107 1.00 0.00 48 VAL A CA 16
ATOM 30081 C C . VAL A 1 52 ? 107.101 -9.528 -10.056 1.00 0.00 48 VAL A C 16
ATOM 30082 O O . VAL A 1 52 ? 106.774 -9.465 -11.223 1.00 0.00 48 VAL A O 16
ATOM 30095 N N . THR A 1 53 ? 108.019 -8.738 -9.558 1.00 0.00 49 THR A N 16
ATOM 30096 C CA . THR A 1 53 ? 108.601 -7.631 -10.385 1.00 0.00 49 THR A CA 16
ATOM 30097 C C . THR A 1 53 ? 109.350 -8.180 -11.605 1.00 0.00 49 THR A C 16
ATOM 30098 O O . THR A 1 53 ? 109.503 -7.497 -12.601 1.00 0.00 49 THR A O 16
ATOM 30109 N N . LYS A 1 54 ? 109.818 -9.403 -11.541 1.00 0.00 50 LYS A N 16
ATOM 30110 C CA . LYS A 1 54 ? 110.641 -9.960 -12.667 1.00 0.00 50 LYS A CA 16
ATOM 30111 C C . LYS A 1 54 ? 109.856 -9.937 -13.984 1.00 0.00 50 LYS A C 16
ATOM 30112 O O . LYS A 1 54 ? 110.437 -9.901 -15.054 1.00 0.00 50 LYS A O 16
ATOM 30131 N N . ASP A 1 55 ? 108.546 -9.959 -13.916 1.00 0.00 51 ASP A N 16
ATOM 30132 C CA . ASP A 1 55 ? 107.733 -9.845 -15.168 1.00 0.00 51 ASP A CA 16
ATOM 30133 C C . ASP A 1 55 ? 107.450 -8.372 -15.519 1.00 0.00 51 ASP A C 16
ATOM 30134 O O . ASP A 1 55 ? 106.640 -8.090 -16.384 1.00 0.00 51 ASP A O 16
ATOM 30143 N N . ILE A 1 56 ? 108.103 -7.433 -14.862 1.00 0.00 52 ILE A N 16
ATOM 30144 C CA . ILE A 1 56 ? 107.971 -5.998 -15.282 1.00 0.00 52 ILE A CA 16
ATOM 30145 C C . ILE A 1 56 ? 108.781 -5.756 -16.559 1.00 0.00 52 ILE A C 16
ATOM 30146 O O . ILE A 1 56 ? 109.997 -5.823 -16.552 1.00 0.00 52 ILE A O 16
ATOM 30162 N N . LYS A 1 57 ? 108.113 -5.477 -17.651 1.00 0.00 53 LYS A N 16
ATOM 30163 C CA . LYS A 1 57 ? 108.843 -5.044 -18.884 1.00 0.00 53 LYS A CA 16
ATOM 30164 C C . LYS A 1 57 ? 109.206 -3.562 -18.782 1.00 0.00 53 LYS A C 16
ATOM 30165 O O . LYS A 1 57 ? 110.279 -3.151 -19.184 1.00 0.00 53 LYS A O 16
ATOM 30184 N N . ASP A 1 58 ? 108.319 -2.759 -18.245 1.00 0.00 54 ASP A N 16
ATOM 30185 C CA . ASP A 1 58 ? 108.571 -1.277 -18.199 1.00 0.00 54 ASP A CA 16
ATOM 30186 C C . ASP A 1 58 ? 107.826 -0.636 -17.027 1.00 0.00 54 ASP A C 16
ATOM 30187 O O . ASP A 1 58 ? 106.837 -1.161 -16.554 1.00 0.00 54 ASP A O 16
ATOM 30196 N N . LEU A 1 59 ? 108.296 0.498 -16.558 1.00 0.00 55 LEU A N 16
ATOM 30197 C CA . LEU A 1 59 ? 107.662 1.146 -15.368 1.00 0.00 55 LEU A CA 16
ATOM 30198 C C . LEU A 1 59 ? 107.499 2.654 -15.586 1.00 0.00 55 LEU A C 16
ATOM 30199 O O . LEU A 1 59 ? 108.332 3.296 -16.200 1.00 0.00 55 LEU A O 16
ATOM 30215 N N . ARG A 1 60 ? 106.427 3.217 -15.084 1.00 0.00 56 ARG A N 16
ATOM 30216 C CA . ARG A 1 60 ? 106.261 4.702 -15.106 1.00 0.00 56 ARG A CA 16
ATOM 30217 C C . ARG A 1 60 ? 105.445 5.148 -13.884 1.00 0.00 56 ARG A C 16
ATOM 30218 O O . ARG A 1 60 ? 104.731 4.361 -13.292 1.00 0.00 56 ARG A O 16
ATOM 30239 N N . ILE A 1 61 ? 105.546 6.398 -13.507 1.00 0.00 57 ILE A N 16
ATOM 30240 C CA . ILE A 1 61 ? 104.706 6.914 -12.380 1.00 0.00 57 ILE A CA 16
ATOM 30241 C C . ILE A 1 61 ? 103.627 7.851 -12.935 1.00 0.00 57 ILE A C 16
ATOM 30242 O O . ILE A 1 61 ? 103.914 8.755 -13.698 1.00 0.00 57 ILE A O 16
ATOM 30258 N N . LEU A 1 62 ? 102.389 7.639 -12.555 1.00 0.00 58 LEU A N 16
ATOM 30259 C CA . LEU A 1 62 ? 101.272 8.451 -13.133 1.00 0.00 58 LEU A CA 16
ATOM 30260 C C . LEU A 1 62 ? 101.212 9.828 -12.454 1.00 0.00 58 LEU A C 16
ATOM 30261 O O . LEU A 1 62 ? 101.763 10.005 -11.385 1.00 0.00 58 LEU A O 16
ATOM 30277 N N . PRO A 1 63 ? 100.541 10.769 -13.097 1.00 0.00 59 PRO A N 16
ATOM 30278 C CA . PRO A 1 63 ? 100.465 12.156 -12.555 1.00 0.00 59 PRO A CA 16
ATOM 30279 C C . PRO A 1 63 ? 99.779 12.167 -11.182 1.00 0.00 59 PRO A C 16
ATOM 30280 O O . PRO A 1 63 ? 98.750 11.545 -10.989 1.00 0.00 59 PRO A O 16
ATOM 30291 N N . LYS A 1 64 ? 100.346 12.874 -10.235 1.00 0.00 60 LYS A N 16
ATOM 30292 C CA . LYS A 1 64 ? 99.719 12.975 -8.882 1.00 0.00 60 LYS A CA 16
ATOM 30293 C C . LYS A 1 64 ? 99.998 14.356 -8.278 1.00 0.00 60 LYS A C 16
ATOM 30294 O O . LYS A 1 64 ? 99.086 15.109 -7.991 1.00 0.00 60 LYS A O 16
ATOM 30313 N N . ASN A 1 65 ? 101.252 14.686 -8.088 1.00 0.00 61 ASN A N 16
ATOM 30314 C CA . ASN A 1 65 ? 101.610 16.032 -7.540 1.00 0.00 61 ASN A CA 16
ATOM 30315 C C . ASN A 1 65 ? 102.952 16.511 -8.115 1.00 0.00 61 ASN A C 16
ATOM 30316 O O . ASN A 1 65 ? 103.660 17.279 -7.490 1.00 0.00 61 ASN A O 16
ATOM 30327 N N . GLU A 1 66 ? 103.301 16.062 -9.298 1.00 0.00 62 GLU A N 16
ATOM 30328 C CA . GLU A 1 66 ? 104.604 16.469 -9.909 1.00 0.00 62 GLU A CA 16
ATOM 30329 C C . GLU A 1 66 ? 104.410 17.695 -10.806 1.00 0.00 62 GLU A C 16
ATOM 30330 O O . GLU A 1 66 ? 105.211 18.613 -10.796 1.00 0.00 62 GLU A O 16
ATOM 30342 N N . ILE A 1 67 ? 103.351 17.713 -11.579 1.00 0.00 63 ILE A N 16
ATOM 30343 C CA . ILE A 1 67 ? 103.102 18.865 -12.502 1.00 0.00 63 ILE A CA 16
ATOM 30344 C C . ILE A 1 67 ? 101.807 19.582 -12.096 1.00 0.00 63 ILE A C 16
ATOM 30345 O O . ILE A 1 67 ? 100.803 18.954 -11.818 1.00 0.00 63 ILE A O 16
ATOM 30361 N N . MET A 1 68 ? 101.832 20.893 -12.063 1.00 0.00 64 MET A N 16
ATOM 30362 C CA . MET A 1 68 ? 100.609 21.666 -11.687 1.00 0.00 64 MET A CA 16
ATOM 30363 C C . MET A 1 68 ? 99.889 22.162 -12.955 1.00 0.00 64 MET A C 16
ATOM 30364 O O . MET A 1 68 ? 100.540 22.605 -13.883 1.00 0.00 64 MET A O 16
ATOM 30378 N N . PRO A 1 69 ? 98.567 22.080 -12.965 1.00 0.00 65 PRO A N 16
ATOM 30379 C CA . PRO A 1 69 ? 97.792 22.545 -14.148 1.00 0.00 65 PRO A CA 16
ATOM 30380 C C . PRO A 1 69 ? 97.935 24.062 -14.319 1.00 0.00 65 PRO A C 16
ATOM 30381 O O . PRO A 1 69 ? 98.126 24.787 -13.359 1.00 0.00 65 PRO A O 16
ATOM 30392 N N . LYS A 1 70 ? 97.844 24.542 -15.536 1.00 0.00 66 LYS A N 16
ATOM 30393 C CA . LYS A 1 70 ? 97.985 26.011 -15.785 1.00 0.00 66 LYS A CA 16
ATOM 30394 C C . LYS A 1 70 ? 96.634 26.710 -15.608 1.00 0.00 66 LYS A C 16
ATOM 30395 O O . LYS A 1 70 ? 95.642 26.314 -16.192 1.00 0.00 66 LYS A O 16
ATOM 30414 N N . ASN A 1 71 ? 96.593 27.745 -14.805 1.00 0.00 67 ASN A N 16
ATOM 30415 C CA . ASN A 1 71 ? 95.312 28.481 -14.577 1.00 0.00 67 ASN A CA 16
ATOM 30416 C C . ASN A 1 71 ? 95.369 29.860 -15.242 1.00 0.00 67 ASN A C 16
ATOM 30417 O O . ASN A 1 71 ? 96.411 30.485 -15.302 1.00 0.00 67 ASN A O 16
ATOM 30428 N N . GLY A 1 72 ? 94.252 30.333 -15.743 1.00 0.00 68 GLY A N 16
ATOM 30429 C CA . GLY A 1 72 ? 94.219 31.676 -16.402 1.00 0.00 68 GLY A CA 16
ATOM 30430 C C . GLY A 1 72 ? 94.515 32.770 -15.371 1.00 0.00 68 GLY A C 16
ATOM 30431 O O . GLY A 1 72 ? 95.129 33.775 -15.683 1.00 0.00 68 GLY A O 16
ATOM 30435 N N . THR A 1 73 ? 94.083 32.579 -14.148 1.00 0.00 69 THR A N 16
ATOM 30436 C CA . THR A 1 73 ? 94.344 33.593 -13.081 1.00 0.00 69 THR A CA 16
ATOM 30437 C C . THR A 1 73 ? 95.337 33.034 -12.058 1.00 0.00 69 THR A C 16
ATOM 30438 O O . THR A 1 73 ? 95.311 31.862 -11.734 1.00 0.00 69 THR A O 16
ATOM 30449 N N . LYS A 1 74 ? 96.211 33.869 -11.551 1.00 0.00 70 LYS A N 16
ATOM 30450 C CA . LYS A 1 74 ? 97.226 33.392 -10.559 1.00 0.00 70 LYS A CA 16
ATOM 30451 C C . LYS A 1 74 ? 96.678 33.525 -9.136 1.00 0.00 70 LYS A C 16
ATOM 30452 O O . LYS A 1 74 ? 96.334 34.606 -8.694 1.00 0.00 70 LYS A O 16
ATOM 30471 N N . SER A 1 75 ? 96.596 32.429 -8.420 1.00 0.00 71 SER A N 16
ATOM 30472 C CA . SER A 1 75 ? 96.095 32.477 -7.012 1.00 0.00 71 SER A CA 16
ATOM 30473 C C . SER A 1 75 ? 97.070 31.735 -6.079 1.00 0.00 71 SER A C 16
ATOM 30474 O O . SER A 1 75 ? 96.826 30.602 -5.708 1.00 0.00 71 SER A O 16
ATOM 30482 N N . PRO A 1 76 ? 98.155 32.401 -5.726 1.00 0.00 72 PRO A N 16
ATOM 30483 C CA . PRO A 1 76 ? 99.177 31.772 -4.846 1.00 0.00 72 PRO A CA 16
ATOM 30484 C C . PRO A 1 76 ? 98.602 31.533 -3.445 1.00 0.00 72 PRO A C 16
ATOM 30485 O O . PRO A 1 76 ? 97.840 32.332 -2.934 1.00 0.00 72 PRO A O 16
ATOM 30496 N N . SER A 1 77 ? 98.968 30.436 -2.825 1.00 0.00 73 SER A N 16
ATOM 30497 C CA . SER A 1 77 ? 98.460 30.133 -1.452 1.00 0.00 73 SER A CA 16
ATOM 30498 C C . SER A 1 77 ? 99.624 29.772 -0.525 1.00 0.00 73 SER A C 16
ATOM 30499 O O . SER A 1 77 ? 99.748 30.302 0.563 1.00 0.00 73 SER A O 16
ATOM 30507 N N . THR A 1 78 ? 100.476 28.871 -0.953 1.00 0.00 74 THR A N 16
ATOM 30508 C CA . THR A 1 78 ? 101.645 28.467 -0.109 1.00 0.00 74 THR A CA 16
ATOM 30509 C C . THR A 1 78 ? 102.922 28.411 -0.958 1.00 0.00 74 THR A C 16
ATOM 30510 O O . THR A 1 78 ? 102.876 28.132 -2.142 1.00 0.00 74 THR A O 16
ATOM 30521 N N . ASN A 1 79 ? 104.057 28.673 -0.355 1.00 0.00 75 ASN A N 16
ATOM 30522 C CA . ASN A 1 79 ? 105.347 28.637 -1.118 1.00 0.00 75 ASN A CA 16
ATOM 30523 C C . ASN A 1 79 ? 105.680 27.200 -1.531 1.00 0.00 75 ASN A C 16
ATOM 30524 O O . ASN A 1 79 ? 106.172 26.959 -2.619 1.00 0.00 75 ASN A O 16
ATOM 30535 N N . SER A 1 80 ? 105.414 26.248 -0.669 1.00 0.00 76 SER A N 16
ATOM 30536 C CA . SER A 1 80 ? 105.722 24.822 -0.994 1.00 0.00 76 SER A CA 16
ATOM 30537 C C . SER A 1 80 ? 104.853 23.887 -0.148 1.00 0.00 76 SER A C 16
ATOM 30538 O O . SER A 1 80 ? 104.187 24.315 0.777 1.00 0.00 76 SER A O 16
ATOM 30546 N N . THR A 1 81 ? 104.857 22.612 -0.462 1.00 0.00 77 THR A N 16
ATOM 30547 C CA . THR A 1 81 ? 104.034 21.636 0.318 1.00 0.00 77 THR A CA 16
ATOM 30548 C C . THR A 1 81 ? 104.935 20.574 0.956 1.00 0.00 77 THR A C 16
ATOM 30549 O O . THR A 1 81 ? 105.997 20.266 0.448 1.00 0.00 77 THR A O 16
ATOM 30560 N N . LYS A 1 82 ? 104.514 20.018 2.067 1.00 0.00 78 LYS A N 16
ATOM 30561 C CA . LYS A 1 82 ? 105.331 18.966 2.747 1.00 0.00 78 LYS A CA 16
ATOM 30562 C C . LYS A 1 82 ? 104.417 17.896 3.351 1.00 0.00 78 LYS A C 16
ATOM 30563 O O . LYS A 1 82 ? 103.366 18.199 3.886 1.00 0.00 78 LYS A O 16
ATOM 30582 N N . LEU A 1 83 ? 104.813 16.649 3.268 1.00 0.00 79 LEU A N 16
ATOM 30583 C CA . LEU A 1 83 ? 103.983 15.550 3.855 1.00 0.00 79 LEU A CA 16
ATOM 30584 C C . LEU A 1 83 ? 104.453 15.236 5.278 1.00 0.00 79 LEU A C 16
ATOM 30585 O O . LEU A 1 83 ? 105.639 15.135 5.538 1.00 0.00 79 LEU A O 16
ATOM 30601 N N . LYS A 1 84 ? 103.531 15.083 6.198 1.00 0.00 80 LYS A N 16
ATOM 30602 C CA . LYS A 1 84 ? 103.912 14.803 7.616 1.00 0.00 80 LYS A CA 16
ATOM 30603 C C . LYS A 1 84 ? 103.835 13.300 7.901 1.00 0.00 80 LYS A C 16
ATOM 30604 O O . LYS A 1 84 ? 104.631 12.763 8.649 1.00 0.00 80 LYS A O 16
ATOM 30623 N N . SER A 1 85 ? 102.882 12.622 7.307 1.00 0.00 81 SER A N 16
ATOM 30624 C CA . SER A 1 85 ? 102.720 11.151 7.564 1.00 0.00 81 SER A CA 16
ATOM 30625 C C . SER A 1 85 ? 103.952 10.381 7.075 1.00 0.00 81 SER A C 16
ATOM 30626 O O . SER A 1 85 ? 104.346 9.391 7.665 1.00 0.00 81 SER A O 16
ATOM 30634 N N . ALA A 1 86 ? 104.558 10.832 6.003 1.00 0.00 82 ALA A N 16
ATOM 30635 C CA . ALA A 1 86 ? 105.768 10.128 5.464 1.00 0.00 82 ALA A CA 16
ATOM 30636 C C . ALA A 1 86 ? 106.945 10.267 6.436 1.00 0.00 82 ALA A C 16
ATOM 30637 O O . ALA A 1 86 ? 107.775 9.382 6.545 1.00 0.00 82 ALA A O 16
ATOM 30644 N N . GLU A 1 87 ? 107.020 11.371 7.142 1.00 0.00 83 GLU A N 16
ATOM 30645 C CA . GLU A 1 87 ? 108.157 11.589 8.096 1.00 0.00 83 GLU A CA 16
ATOM 30646 C C . GLU A 1 87 ? 108.100 10.570 9.241 1.00 0.00 83 GLU A C 16
ATOM 30647 O O . GLU A 1 87 ? 109.121 10.152 9.758 1.00 0.00 83 GLU A O 16
ATOM 30659 N N . THR A 1 88 ? 106.916 10.170 9.636 1.00 0.00 84 THR A N 16
ATOM 30660 C CA . THR A 1 88 ? 106.779 9.195 10.762 1.00 0.00 84 THR A CA 16
ATOM 30661 C C . THR A 1 88 ? 106.211 7.869 10.249 1.00 0.00 84 THR A C 16
ATOM 30662 O O . THR A 1 88 ? 105.657 7.800 9.168 1.00 0.00 84 THR A O 16
ATOM 30673 N N . TYR A 1 89 ? 106.346 6.818 11.022 1.00 0.00 85 TYR A N 16
ATOM 30674 C CA . TYR A 1 89 ? 105.817 5.486 10.593 1.00 0.00 85 TYR A CA 16
ATOM 30675 C C . TYR A 1 89 ? 104.641 5.065 11.484 1.00 0.00 85 TYR A C 16
ATOM 30676 O O . TYR A 1 89 ? 103.717 4.414 11.034 1.00 0.00 85 TYR A O 16
ATOM 30694 N N . SER A 1 90 ? 104.675 5.437 12.741 1.00 0.00 86 SER A N 16
ATOM 30695 C CA . SER A 1 90 ? 103.566 5.064 13.673 1.00 0.00 86 SER A CA 16
ATOM 30696 C C . SER A 1 90 ? 103.116 6.288 14.476 1.00 0.00 86 SER A C 16
ATOM 30697 O O . SER A 1 90 ? 103.838 7.261 14.595 1.00 0.00 86 SER A O 16
ATOM 30705 N N . SER A 1 91 ? 101.926 6.242 15.026 1.00 0.00 87 SER A N 16
ATOM 30706 C CA . SER A 1 91 ? 101.412 7.396 15.825 1.00 0.00 87 SER A CA 16
ATOM 30707 C C . SER A 1 91 ? 101.203 6.980 17.283 1.00 0.00 87 SER A C 16
ATOM 30708 O O . SER A 1 91 ? 100.936 5.827 17.573 1.00 0.00 87 SER A O 16
ATOM 30716 N N . LYS A 1 92 ? 101.324 7.909 18.199 1.00 0.00 88 LYS A N 16
ATOM 30717 C CA . LYS A 1 92 ? 101.153 7.575 19.647 1.00 0.00 88 LYS A CA 16
ATOM 30718 C C . LYS A 1 92 ? 99.693 7.764 20.066 1.00 0.00 88 LYS A C 16
ATOM 30719 O O . LYS A 1 92 ? 99.105 8.804 19.839 1.00 0.00 88 LYS A O 16
ATOM 30738 N N . ASN A 1 93 ? 99.105 6.759 20.681 1.00 0.00 89 ASN A N 16
ATOM 30739 C CA . ASN A 1 93 ? 97.669 6.843 21.126 1.00 0.00 89 ASN A CA 16
ATOM 30740 C C . ASN A 1 93 ? 96.750 7.229 19.957 1.00 0.00 89 ASN A C 16
ATOM 30741 O O . ASN A 1 93 ? 95.740 7.882 20.145 1.00 0.00 89 ASN A O 16
ATOM 30752 N N . LYS A 1 94 ? 97.098 6.831 18.757 1.00 0.00 90 LYS A N 16
ATOM 30753 C CA . LYS A 1 94 ? 96.226 7.122 17.576 1.00 0.00 90 LYS A CA 16
ATOM 30754 C C . LYS A 1 94 ? 96.094 5.872 16.700 1.00 0.00 90 LYS A C 16
ATOM 30755 O O . LYS A 1 94 ? 96.947 5.590 15.877 1.00 0.00 90 LYS A O 16
ATOM 30774 N N . TRP A 1 95 ? 95.030 5.124 16.871 1.00 0.00 91 TRP A N 16
ATOM 30775 C CA . TRP A 1 95 ? 94.827 3.894 16.045 1.00 0.00 91 TRP A CA 16
ATOM 30776 C C . TRP A 1 95 ? 93.361 3.454 16.099 1.00 0.00 91 TRP A C 16
ATOM 30777 O O . TRP A 1 95 ? 92.685 3.398 15.088 1.00 0.00 91 TRP A O 16
ATOM 30798 N N . SER A 1 96 ? 92.867 3.140 17.274 1.00 0.00 92 SER A N 16
ATOM 30799 C CA . SER A 1 96 ? 91.451 2.678 17.402 1.00 0.00 92 SER A CA 16
ATOM 30800 C C . SER A 1 96 ? 90.546 3.841 17.819 1.00 0.00 92 SER A C 16
ATOM 30801 O O . SER A 1 96 ? 89.417 3.946 17.377 1.00 0.00 92 SER A O 16
ATOM 30809 N N . MET A 1 97 ? 91.037 4.713 18.667 1.00 0.00 93 MET A N 16
ATOM 30810 C CA . MET A 1 97 ? 90.200 5.863 19.142 1.00 0.00 93 MET A CA 16
ATOM 30811 C C . MET A 1 97 ? 89.916 6.828 17.986 1.00 0.00 93 MET A C 16
ATOM 30812 O O . MET A 1 97 ? 88.811 7.314 17.834 1.00 0.00 93 MET A O 16
ATOM 30826 N N . ASP A 1 98 ? 90.907 7.105 17.174 1.00 0.00 94 ASP A N 16
ATOM 30827 C CA . ASP A 1 98 ? 90.704 8.019 16.008 1.00 0.00 94 ASP A CA 16
ATOM 30828 C C . ASP A 1 98 ? 90.766 7.228 14.699 1.00 0.00 94 ASP A C 16
ATOM 30829 O O . ASP A 1 98 ? 91.473 6.243 14.595 1.00 0.00 94 ASP A O 16
ATOM 30838 N N . CYS A 1 99 ? 90.026 7.657 13.696 1.00 0.00 95 CYS A N 16
ATOM 30839 C CA . CYS A 1 99 ? 90.015 6.943 12.371 1.00 0.00 95 CYS A CA 16
ATOM 30840 C C . CYS A 1 99 ? 89.712 5.449 12.553 1.00 0.00 95 CYS A C 16
ATOM 30841 O O . CYS A 1 99 ? 90.601 4.654 12.804 1.00 0.00 95 CYS A O 16
ATOM 30849 N N . ASP A 1 100 ? 88.465 5.068 12.428 1.00 0.00 96 ASP A N 16
ATOM 30850 C CA . ASP A 1 100 ? 88.092 3.626 12.596 1.00 0.00 96 ASP A CA 16
ATOM 30851 C C . ASP A 1 100 ? 88.594 2.804 11.403 1.00 0.00 96 ASP A C 16
ATOM 30852 O O . ASP A 1 100 ? 89.122 3.344 10.447 1.00 0.00 96 ASP A O 16
ATOM 30861 N N . GLU A 1 101 ? 88.433 1.505 11.456 1.00 0.00 97 GLU A N 16
ATOM 30862 C CA . GLU A 1 101 ? 88.900 0.635 10.333 1.00 0.00 97 GLU A CA 16
ATOM 30863 C C . GLU A 1 101 ? 87.711 0.197 9.474 1.00 0.00 97 GLU A C 16
ATOM 30864 O O . GLU A 1 101 ? 86.623 -0.019 9.973 1.00 0.00 97 GLU A O 16
ATOM 30876 N N . GLU A 1 102 ? 87.915 0.065 8.179 1.00 0.00 98 GLU A N 16
ATOM 30877 C CA . GLU A 1 102 ? 86.809 -0.357 7.249 1.00 0.00 98 GLU A CA 16
ATOM 30878 C C . GLU A 1 102 ? 85.565 0.523 7.436 1.00 0.00 98 GLU A C 16
ATOM 30879 O O . GLU A 1 102 ? 85.592 1.502 8.160 1.00 0.00 98 GLU A O 16
ATOM 30891 N N . PHE A 1 103 ? 84.479 0.177 6.786 1.00 0.00 99 PHE A N 16
ATOM 30892 C CA . PHE A 1 103 ? 83.225 0.980 6.920 1.00 0.00 99 PHE A CA 16
ATOM 30893 C C . PHE A 1 103 ? 82.108 0.118 7.518 1.00 0.00 99 PHE A C 16
ATOM 30894 O O . PHE A 1 103 ? 82.081 -1.085 7.336 1.00 0.00 99 PHE A O 16
ATOM 30911 N N . ASP A 1 104 ? 81.192 0.729 8.229 1.00 0.00 100 ASP A N 16
ATOM 30912 C CA . ASP A 1 104 ? 80.070 -0.046 8.847 1.00 0.00 100 ASP A CA 16
ATOM 30913 C C . ASP A 1 104 ? 78.950 -0.258 7.825 1.00 0.00 100 ASP A C 16
ATOM 30914 O O . ASP A 1 104 ? 78.561 0.658 7.123 1.00 0.00 100 ASP A O 16
ATOM 30923 N N . PHE A 1 105 ? 78.431 -1.459 7.740 1.00 0.00 101 PHE A N 16
ATOM 30924 C CA . PHE A 1 105 ? 77.330 -1.744 6.770 1.00 0.00 101 PHE A CA 16
ATOM 30925 C C . PHE A 1 105 ? 75.991 -1.842 7.505 1.00 0.00 101 PHE A C 16
ATOM 30926 O O . PHE A 1 105 ? 75.895 -2.444 8.557 1.00 0.00 101 PHE A O 16
ATOM 30943 N N . ALA A 1 106 ? 74.952 -1.250 6.951 1.00 0.00 102 ALA A N 16
ATOM 30944 C CA . ALA A 1 106 ? 73.592 -1.291 7.594 1.00 0.00 102 ALA A CA 16
ATOM 30945 C C . ALA A 1 106 ? 73.659 -0.820 9.055 1.00 0.00 102 ALA A C 16
ATOM 30946 O O . ALA A 1 106 ? 72.915 -1.284 9.899 1.00 0.00 102 ALA A O 16
ATOM 30953 N N . ALA A 1 107 ? 74.547 0.099 9.348 1.00 0.00 103 ALA A N 16
ATOM 30954 C CA . ALA A 1 107 ? 74.672 0.613 10.745 1.00 0.00 103 ALA A CA 16
ATOM 30955 C C . ALA A 1 107 ? 73.930 1.946 10.886 1.00 0.00 103 ALA A C 16
ATOM 30956 O O . ALA A 1 107 ? 73.836 2.713 9.946 1.00 0.00 103 ALA A O 16
ATOM 30963 N N . ASN A 1 108 ? 73.403 2.221 12.055 1.00 0.00 104 ASN A N 16
ATOM 30964 C CA . ASN A 1 108 ? 72.655 3.497 12.267 1.00 0.00 104 ASN A CA 16
ATOM 30965 C C . ASN A 1 108 ? 73.576 4.556 12.879 1.00 0.00 104 ASN A C 16
ATOM 30966 O O . ASN A 1 108 ? 73.891 4.510 14.055 1.00 0.00 104 ASN A O 16
ATOM 30977 N N . LEU A 1 109 ? 74.008 5.508 12.088 1.00 0.00 105 LEU A N 16
ATOM 30978 C CA . LEU A 1 109 ? 74.904 6.584 12.611 1.00 0.00 105 LEU A CA 16
ATOM 30979 C C . LEU A 1 109 ? 74.120 7.888 12.783 1.00 0.00 105 LEU A C 16
ATOM 30980 O O . LEU A 1 109 ? 73.295 8.237 11.957 1.00 0.00 105 LEU A O 16
ATOM 30996 N N . GLU A 1 110 ? 74.373 8.607 13.849 1.00 0.00 106 GLU A N 16
ATOM 30997 C CA . GLU A 1 110 ? 73.653 9.896 14.083 1.00 0.00 106 GLU A CA 16
ATOM 30998 C C . GLU A 1 110 ? 74.580 11.079 13.783 1.00 0.00 106 GLU A C 16
ATOM 30999 O O . GLU A 1 110 ? 75.726 11.095 14.191 1.00 0.00 106 GLU A O 16
ATOM 31011 N N . LYS A 1 111 ? 74.087 12.064 13.072 1.00 0.00 107 LYS A N 16
ATOM 31012 C CA . LYS A 1 111 ? 74.928 13.256 12.742 1.00 0.00 107 LYS A CA 16
ATOM 31013 C C . LYS A 1 111 ? 74.486 14.461 13.578 1.00 0.00 107 LYS A C 16
ATOM 31014 O O . LYS A 1 111 ? 73.309 14.744 13.697 1.00 0.00 107 LYS A O 16
ATOM 31033 N N . PHE A 1 112 ? 75.427 15.169 14.155 1.00 0.00 108 PHE A N 16
ATOM 31034 C CA . PHE A 1 112 ? 75.072 16.368 14.979 1.00 0.00 108 PHE A CA 16
ATOM 31035 C C . PHE A 1 112 ? 74.653 17.530 14.073 1.00 0.00 108 PHE A C 16
ATOM 31036 O O . PHE A 1 112 ? 73.602 18.117 14.250 1.00 0.00 108 PHE A O 16
ATOM 31053 N N . ASP A 1 113 ? 75.472 17.860 13.102 1.00 0.00 109 ASP A N 16
ATOM 31054 C CA . ASP A 1 113 ? 75.145 19.003 12.189 1.00 0.00 109 ASP A CA 16
ATOM 31055 C C . ASP A 1 113 ? 73.933 18.661 11.317 1.00 0.00 109 ASP A C 16
ATOM 31056 O O . ASP A 1 113 ? 73.099 19.506 11.043 1.00 0.00 109 ASP A O 16
ATOM 31065 N N . LYS A 1 114 ? 73.831 17.428 10.881 1.00 0.00 110 LYS A N 16
ATOM 31066 C CA . LYS A 1 114 ? 72.698 17.030 9.992 1.00 0.00 110 LYS A CA 16
ATOM 31067 C C . LYS A 1 114 ? 71.625 16.287 10.794 1.00 0.00 110 LYS A C 16
ATOM 31068 O O . LYS A 1 114 ? 71.926 15.545 11.710 1.00 0.00 110 LYS A O 16
ATOM 31087 N N . LYS A 1 115 ? 70.375 16.488 10.451 1.00 0.00 111 LYS A N 16
ATOM 31088 C CA . LYS A 1 115 ? 69.268 15.782 11.165 1.00 0.00 111 LYS A CA 16
ATOM 31089 C C . LYS A 1 115 ? 68.328 15.122 10.151 1.00 0.00 111 LYS A C 16
ATOM 31090 O O . LYS A 1 115 ? 67.997 15.704 9.135 1.00 0.00 111 LYS A O 16
ATOM 31109 N N . GLN A 1 116 ? 67.895 13.909 10.424 1.00 0.00 112 GLN A N 16
ATOM 31110 C CA . GLN A 1 116 ? 66.998 13.164 9.470 1.00 0.00 112 GLN A CA 16
ATOM 31111 C C . GLN A 1 116 ? 67.601 13.142 8.057 1.00 0.00 112 GLN A C 16
ATOM 31112 O O . GLN A 1 116 ? 67.344 14.018 7.250 1.00 0.00 112 GLN A O 16
ATOM 31126 N N . VAL A 1 117 ? 68.399 12.145 7.759 1.00 0.00 113 VAL A N 16
ATOM 31127 C CA . VAL A 1 117 ? 69.060 12.074 6.417 1.00 0.00 113 VAL A CA 16
ATOM 31128 C C . VAL A 1 117 ? 68.449 10.931 5.596 1.00 0.00 113 VAL A C 16
ATOM 31129 O O . VAL A 1 117 ? 68.211 9.851 6.104 1.00 0.00 113 VAL A O 16
ATOM 31142 N N . PHE A 1 118 ? 68.195 11.169 4.332 1.00 0.00 114 PHE A N 16
ATOM 31143 C CA . PHE A 1 118 ? 67.619 10.102 3.458 1.00 0.00 114 PHE A CA 16
ATOM 31144 C C . PHE A 1 118 ? 68.691 9.572 2.500 1.00 0.00 114 PHE A C 16
ATOM 31145 O O . PHE A 1 118 ? 69.450 10.332 1.928 1.00 0.00 114 PHE A O 16
ATOM 31162 N N . ALA A 1 119 ? 68.754 8.274 2.324 1.00 0.00 115 ALA A N 16
ATOM 31163 C CA . ALA A 1 119 ? 69.788 7.682 1.422 1.00 0.00 115 ALA A CA 16
ATOM 31164 C C . ALA A 1 119 ? 69.354 6.289 0.955 1.00 0.00 115 ALA A C 16
ATOM 31165 O O . ALA A 1 119 ? 69.456 5.960 -0.213 1.00 0.00 115 ALA A O 16
ATOM 31172 N N . GLU A 1 120 ? 68.870 5.472 1.860 1.00 0.00 116 GLU A N 16
ATOM 31173 C CA . GLU A 1 120 ? 68.431 4.088 1.480 1.00 0.00 116 GLU A CA 16
ATOM 31174 C C . GLU A 1 120 ? 67.237 4.149 0.521 1.00 0.00 116 GLU A C 16
ATOM 31175 O O . GLU A 1 120 ? 67.084 3.306 -0.344 1.00 0.00 116 GLU A O 16
ATOM 31187 N N . PHE A 1 121 ? 66.394 5.144 0.671 1.00 0.00 117 PHE A N 16
ATOM 31188 C CA . PHE A 1 121 ? 65.204 5.271 -0.224 1.00 0.00 117 PHE A CA 16
ATOM 31189 C C . PHE A 1 121 ? 65.420 6.404 -1.232 1.00 0.00 117 PHE A C 16
ATOM 31190 O O . PHE A 1 121 ? 65.767 7.511 -0.864 1.00 0.00 117 PHE A O 16
ATOM 31207 N N . ARG A 1 122 ? 65.217 6.132 -2.498 1.00 0.00 118 ARG A N 16
ATOM 31208 C CA . ARG A 1 122 ? 65.393 7.190 -3.539 1.00 0.00 118 ARG A CA 16
ATOM 31209 C C . ARG A 1 122 ? 64.042 7.834 -3.869 1.00 0.00 118 ARG A C 16
ATOM 31210 O O . ARG A 1 122 ? 63.841 9.015 -3.647 1.00 0.00 118 ARG A O 16
ATOM 31231 N N . GLU A 1 123 ? 63.119 7.066 -4.397 1.00 0.00 119 GLU A N 16
ATOM 31232 C CA . GLU A 1 123 ? 61.771 7.620 -4.734 1.00 0.00 119 GLU A CA 16
ATOM 31233 C C . GLU A 1 123 ? 60.710 7.053 -3.783 1.00 0.00 119 GLU A C 16
ATOM 31234 O O . GLU A 1 123 ? 59.560 6.894 -4.152 1.00 0.00 119 GLU A O 16
ATOM 31246 N N . LYS A 1 124 ? 61.089 6.747 -2.565 1.00 0.00 120 LYS A N 16
ATOM 31247 C CA . LYS A 1 124 ? 60.115 6.171 -1.587 1.00 0.00 120 LYS A CA 16
ATOM 31248 C C . LYS A 1 124 ? 60.073 7.025 -0.317 1.00 0.00 120 LYS A C 16
ATOM 31249 O O . LYS A 1 124 ? 61.081 7.545 0.122 1.00 0.00 120 LYS A O 16
ATOM 31268 N N . ASP A 1 125 ? 58.906 7.171 0.276 1.00 0.00 121 ASP A N 16
ATOM 31269 C CA . ASP A 1 125 ? 58.761 7.993 1.529 1.00 0.00 121 ASP A CA 16
ATOM 31270 C C . ASP A 1 125 ? 59.361 9.394 1.343 1.00 0.00 121 ASP A C 16
ATOM 31271 O O . ASP A 1 125 ? 59.621 9.757 0.207 1.00 0.00 121 ASP A O 16
ATOM 31281 N N . GLY A 1 1 ? 121.372 10.661 -10.650 1.00 0.00 -3 GLY A N 17
ATOM 31282 C CA . GLY A 1 1 ? 122.004 11.131 -9.384 1.00 0.00 -3 GLY A CA 17
ATOM 31283 C C . GLY A 1 1 ? 120.956 11.840 -8.523 1.00 0.00 -3 GLY A C 17
ATOM 31284 O O . GLY A 1 1 ? 120.634 12.993 -8.750 1.00 0.00 -3 GLY A O 17
ATOM 31290 N N . ALA A 1 2 ? 120.426 11.158 -7.537 1.00 0.00 -2 ALA A N 17
ATOM 31291 C CA . ALA A 1 2 ? 119.395 11.780 -6.652 1.00 0.00 -2 ALA A CA 17
ATOM 31292 C C . ALA A 1 2 ? 120.013 12.150 -5.300 1.00 0.00 -2 ALA A C 17
ATOM 31293 O O . ALA A 1 2 ? 120.946 11.516 -4.843 1.00 0.00 -2 ALA A O 17
ATOM 31300 N N . MET A 1 3 ? 119.497 13.174 -4.661 1.00 0.00 -1 MET A N 17
ATOM 31301 C CA . MET A 1 3 ? 120.051 13.601 -3.334 1.00 0.00 -1 MET A CA 17
ATOM 31302 C C . MET A 1 3 ? 119.841 12.501 -2.287 1.00 0.00 -1 MET A C 17
ATOM 31303 O O . MET A 1 3 ? 120.665 12.304 -1.412 1.00 0.00 -1 MET A O 17
ATOM 31317 N N . GLY A 1 4 ? 118.745 11.789 -2.375 1.00 0.00 0 GLY A N 17
ATOM 31318 C CA . GLY A 1 4 ? 118.473 10.694 -1.396 1.00 0.00 0 GLY A CA 17
ATOM 31319 C C . GLY A 1 4 ? 116.992 10.312 -1.452 1.00 0.00 0 GLY A C 17
ATOM 31320 O O . GLY A 1 4 ? 116.123 11.160 -1.374 1.00 0.00 0 GLY A O 17
ATOM 31324 N N . MET A 1 5 ? 116.703 9.039 -1.586 1.00 0.00 1 MET A N 17
ATOM 31325 C CA . MET A 1 5 ? 115.280 8.584 -1.639 1.00 0.00 1 MET A CA 17
ATOM 31326 C C . MET A 1 5 ? 115.047 7.463 -0.623 1.00 0.00 1 MET A C 17
ATOM 31327 O O . MET A 1 5 ? 115.969 6.772 -0.228 1.00 0.00 1 MET A O 17
ATOM 31341 N N . SER A 1 6 ? 113.819 7.282 -0.198 1.00 0.00 2 SER A N 17
ATOM 31342 C CA . SER A 1 6 ? 113.509 6.204 0.793 1.00 0.00 2 SER A CA 17
ATOM 31343 C C . SER A 1 6 ? 112.493 5.221 0.204 1.00 0.00 2 SER A C 17
ATOM 31344 O O . SER A 1 6 ? 111.696 5.575 -0.645 1.00 0.00 2 SER A O 17
ATOM 31352 N N . VAL A 1 7 ? 112.521 3.989 0.652 1.00 0.00 3 VAL A N 17
ATOM 31353 C CA . VAL A 1 7 ? 111.573 2.958 0.110 1.00 0.00 3 VAL A CA 17
ATOM 31354 C C . VAL A 1 7 ? 110.129 3.308 0.500 1.00 0.00 3 VAL A C 17
ATOM 31355 O O . VAL A 1 7 ? 109.195 2.998 -0.218 1.00 0.00 3 VAL A O 17
ATOM 31368 N N . ALA A 1 8 ? 109.942 3.948 1.631 1.00 0.00 4 ALA A N 17
ATOM 31369 C CA . ALA A 1 8 ? 108.554 4.274 2.103 1.00 0.00 4 ALA A CA 17
ATOM 31370 C C . ALA A 1 8 ? 107.840 5.189 1.099 1.00 0.00 4 ALA A C 17
ATOM 31371 O O . ALA A 1 8 ? 106.635 5.127 0.943 1.00 0.00 4 ALA A O 17
ATOM 31378 N N . ASP A 1 9 ? 108.579 6.036 0.421 1.00 0.00 5 ASP A N 17
ATOM 31379 C CA . ASP A 1 9 ? 107.952 6.950 -0.591 1.00 0.00 5 ASP A CA 17
ATOM 31380 C C . ASP A 1 9 ? 107.348 6.140 -1.744 1.00 0.00 5 ASP A C 17
ATOM 31381 O O . ASP A 1 9 ? 106.288 6.462 -2.247 1.00 0.00 5 ASP A O 17
ATOM 31390 N N . PHE A 1 10 ? 108.018 5.092 -2.161 1.00 0.00 6 PHE A N 17
ATOM 31391 C CA . PHE A 1 10 ? 107.482 4.247 -3.278 1.00 0.00 6 PHE A CA 17
ATOM 31392 C C . PHE A 1 10 ? 106.236 3.486 -2.813 1.00 0.00 6 PHE A C 17
ATOM 31393 O O . PHE A 1 10 ? 105.323 3.251 -3.583 1.00 0.00 6 PHE A O 17
ATOM 31410 N N . TYR A 1 11 ? 106.196 3.101 -1.558 1.00 0.00 7 TYR A N 17
ATOM 31411 C CA . TYR A 1 11 ? 104.986 2.400 -1.019 1.00 0.00 7 TYR A CA 17
ATOM 31412 C C . TYR A 1 11 ? 103.805 3.374 -0.954 1.00 0.00 7 TYR A C 17
ATOM 31413 O O . TYR A 1 11 ? 103.925 4.471 -0.440 1.00 0.00 7 TYR A O 17
ATOM 31431 N N . GLY A 1 12 ? 102.670 2.975 -1.472 1.00 0.00 8 GLY A N 17
ATOM 31432 C CA . GLY A 1 12 ? 101.493 3.895 -1.515 1.00 0.00 8 GLY A CA 17
ATOM 31433 C C . GLY A 1 12 ? 101.564 4.804 -2.755 1.00 0.00 8 GLY A C 17
ATOM 31434 O O . GLY A 1 12 ? 100.688 5.623 -2.971 1.00 0.00 8 GLY A O 17
ATOM 31438 N N . SER A 1 13 ? 102.590 4.671 -3.570 1.00 0.00 9 SER A N 17
ATOM 31439 C CA . SER A 1 13 ? 102.697 5.526 -4.794 1.00 0.00 9 SER A CA 17
ATOM 31440 C C . SER A 1 13 ? 101.952 4.872 -5.960 1.00 0.00 9 SER A C 17
ATOM 31441 O O . SER A 1 13 ? 101.933 3.662 -6.091 1.00 0.00 9 SER A O 17
ATOM 31449 N N . ASN A 1 14 ? 101.339 5.665 -6.805 1.00 0.00 10 ASN A N 17
ATOM 31450 C CA . ASN A 1 14 ? 100.626 5.098 -7.991 1.00 0.00 10 ASN A CA 17
ATOM 31451 C C . ASN A 1 14 ? 101.557 5.090 -9.205 1.00 0.00 10 ASN A C 17
ATOM 31452 O O . ASN A 1 14 ? 101.961 6.129 -9.698 1.00 0.00 10 ASN A O 17
ATOM 31463 N N . VAL A 1 15 ? 101.895 3.922 -9.687 1.00 0.00 11 VAL A N 17
ATOM 31464 C CA . VAL A 1 15 ? 102.781 3.817 -10.886 1.00 0.00 11 VAL A CA 17
ATOM 31465 C C . VAL A 1 15 ? 102.147 2.874 -11.913 1.00 0.00 11 VAL A C 17
ATOM 31466 O O . VAL A 1 15 ? 101.265 2.102 -11.586 1.00 0.00 11 VAL A O 17
ATOM 31479 N N . GLU A 1 16 ? 102.586 2.930 -13.147 1.00 0.00 12 GLU A N 17
ATOM 31480 C CA . GLU A 1 16 ? 102.108 1.942 -14.158 1.00 0.00 12 GLU A CA 17
ATOM 31481 C C . GLU A 1 16 ? 103.296 1.130 -14.680 1.00 0.00 12 GLU A C 17
ATOM 31482 O O . GLU A 1 16 ? 104.397 1.629 -14.794 1.00 0.00 12 GLU A O 17
ATOM 31494 N N . VAL A 1 17 ? 103.078 -0.121 -14.990 1.00 0.00 13 VAL A N 17
ATOM 31495 C CA . VAL A 1 17 ? 104.176 -0.960 -15.556 1.00 0.00 13 VAL A CA 17
ATOM 31496 C C . VAL A 1 17 ? 103.659 -1.742 -16.762 1.00 0.00 13 VAL A C 17
ATOM 31497 O O . VAL A 1 17 ? 102.525 -2.187 -16.774 1.00 0.00 13 VAL A O 17
ATOM 31510 N N . LEU A 1 18 ? 104.472 -1.914 -17.772 1.00 0.00 14 LEU A N 17
ATOM 31511 C CA . LEU A 1 18 ? 104.094 -2.875 -18.852 1.00 0.00 14 LEU A CA 17
ATOM 31512 C C . LEU A 1 18 ? 104.755 -4.219 -18.587 1.00 0.00 14 LEU A C 17
ATOM 31513 O O . LEU A 1 18 ? 105.921 -4.287 -18.241 1.00 0.00 14 LEU A O 17
ATOM 31529 N N . LEU A 1 19 ? 104.021 -5.285 -18.746 1.00 0.00 15 LEU A N 17
ATOM 31530 C CA . LEU A 1 19 ? 104.628 -6.635 -18.572 1.00 0.00 15 LEU A CA 17
ATOM 31531 C C . LEU A 1 19 ? 105.319 -7.068 -19.869 1.00 0.00 15 LEU A C 17
ATOM 31532 O O . LEU A 1 19 ? 105.271 -6.376 -20.869 1.00 0.00 15 LEU A O 17
ATOM 31548 N N . ASN A 1 20 ? 105.960 -8.211 -19.852 1.00 0.00 16 ASN A N 17
ATOM 31549 C CA . ASN A 1 20 ? 106.729 -8.687 -21.057 1.00 0.00 16 ASN A CA 17
ATOM 31550 C C . ASN A 1 20 ? 105.828 -8.788 -22.300 1.00 0.00 16 ASN A C 17
ATOM 31551 O O . ASN A 1 20 ? 106.306 -8.762 -23.419 1.00 0.00 16 ASN A O 17
ATOM 31562 N N . ASN A 1 21 ? 104.536 -8.900 -22.109 1.00 0.00 17 ASN A N 17
ATOM 31563 C CA . ASN A 1 21 ? 103.613 -9.081 -23.273 1.00 0.00 17 ASN A CA 17
ATOM 31564 C C . ASN A 1 21 ? 102.957 -7.748 -23.673 1.00 0.00 17 ASN A C 17
ATOM 31565 O O . ASN A 1 21 ? 101.888 -7.735 -24.254 1.00 0.00 17 ASN A O 17
ATOM 31576 N N . ASP A 1 22 ? 103.585 -6.622 -23.365 1.00 0.00 18 ASP A N 17
ATOM 31577 C CA . ASP A 1 22 ? 103.052 -5.286 -23.805 1.00 0.00 18 ASP A CA 17
ATOM 31578 C C . ASP A 1 22 ? 101.623 -5.074 -23.284 1.00 0.00 18 ASP A C 17
ATOM 31579 O O . ASP A 1 22 ? 100.850 -4.336 -23.867 1.00 0.00 18 ASP A O 17
ATOM 31588 N N . SER A 1 23 ? 101.271 -5.717 -22.192 1.00 0.00 19 SER A N 17
ATOM 31589 C CA . SER A 1 23 ? 99.982 -5.400 -21.514 1.00 0.00 19 SER A CA 17
ATOM 31590 C C . SER A 1 23 ? 100.251 -4.420 -20.374 1.00 0.00 19 SER A C 17
ATOM 31591 O O . SER A 1 23 ? 101.162 -4.612 -19.590 1.00 0.00 19 SER A O 17
ATOM 31599 N N . LYS A 1 24 ? 99.469 -3.376 -20.273 1.00 0.00 20 LYS A N 17
ATOM 31600 C CA . LYS A 1 24 ? 99.810 -2.276 -19.318 1.00 0.00 20 LYS A CA 17
ATOM 31601 C C . LYS A 1 24 ? 98.828 -2.266 -18.143 1.00 0.00 20 LYS A C 17
ATOM 31602 O O . LYS A 1 24 ? 97.633 -2.414 -18.318 1.00 0.00 20 LYS A O 17
ATOM 31621 N N . ALA A 1 25 ? 99.334 -2.090 -16.946 1.00 0.00 21 ALA A N 17
ATOM 31622 C CA . ALA A 1 25 ? 98.442 -1.973 -15.751 1.00 0.00 21 ALA A CA 17
ATOM 31623 C C . ALA A 1 25 ? 99.001 -0.930 -14.779 1.00 0.00 21 ALA A C 17
ATOM 31624 O O . ALA A 1 25 ? 100.201 -0.752 -14.677 1.00 0.00 21 ALA A O 17
ATOM 31631 N N . ARG A 1 26 ? 98.141 -0.242 -14.065 1.00 0.00 22 ARG A N 17
ATOM 31632 C CA . ARG A 1 26 ? 98.619 0.812 -13.114 1.00 0.00 22 ARG A CA 17
ATOM 31633 C C . ARG A 1 26 ? 97.813 0.772 -11.814 1.00 0.00 22 ARG A C 17
ATOM 31634 O O . ARG A 1 26 ? 96.655 0.398 -11.806 1.00 0.00 22 ARG A O 17
ATOM 31655 N N . GLY A 1 27 ? 98.422 1.155 -10.719 1.00 0.00 23 GLY A N 17
ATOM 31656 C CA . GLY A 1 27 ? 97.702 1.156 -9.410 1.00 0.00 23 GLY A CA 17
ATOM 31657 C C . GLY A 1 27 ? 98.657 1.618 -8.308 1.00 0.00 23 GLY A C 17
ATOM 31658 O O . GLY A 1 27 ? 99.772 2.023 -8.579 1.00 0.00 23 GLY A O 17
ATOM 31662 N N . VAL A 1 28 ? 98.231 1.556 -7.070 1.00 0.00 24 VAL A N 17
ATOM 31663 C CA . VAL A 1 28 ? 99.099 2.035 -5.946 1.00 0.00 24 VAL A CA 17
ATOM 31664 C C . VAL A 1 28 ? 99.949 0.873 -5.418 1.00 0.00 24 VAL A C 17
ATOM 31665 O O . VAL A 1 28 ? 99.482 -0.243 -5.305 1.00 0.00 24 VAL A O 17
ATOM 31678 N N . ILE A 1 29 ? 101.190 1.133 -5.099 1.00 0.00 25 ILE A N 17
ATOM 31679 C CA . ILE A 1 29 ? 102.090 0.042 -4.598 1.00 0.00 25 ILE A CA 17
ATOM 31680 C C . ILE A 1 29 ? 101.823 -0.215 -3.109 1.00 0.00 25 ILE A C 17
ATOM 31681 O O . ILE A 1 29 ? 101.625 0.708 -2.340 1.00 0.00 25 ILE A O 17
ATOM 31697 N N . THR A 1 30 ? 101.816 -1.465 -2.703 1.00 0.00 26 THR A N 17
ATOM 31698 C CA . THR A 1 30 ? 101.546 -1.791 -1.269 1.00 0.00 26 THR A CA 17
ATOM 31699 C C . THR A 1 30 ? 102.669 -2.645 -0.665 1.00 0.00 26 THR A C 17
ATOM 31700 O O . THR A 1 30 ? 103.008 -2.484 0.494 1.00 0.00 26 THR A O 17
ATOM 31711 N N . ASN A 1 31 ? 103.254 -3.548 -1.426 1.00 0.00 27 ASN A N 17
ATOM 31712 C CA . ASN A 1 31 ? 104.242 -4.496 -0.821 1.00 0.00 27 ASN A CA 17
ATOM 31713 C C . ASN A 1 31 ? 105.450 -4.695 -1.741 1.00 0.00 27 ASN A C 17
ATOM 31714 O O . ASN A 1 31 ? 105.338 -4.628 -2.950 1.00 0.00 27 ASN A O 17
ATOM 31725 N N . PHE A 1 32 ? 106.601 -4.935 -1.163 1.00 0.00 28 PHE A N 17
ATOM 31726 C CA . PHE A 1 32 ? 107.807 -5.291 -1.971 1.00 0.00 28 PHE A CA 17
ATOM 31727 C C . PHE A 1 32 ? 108.715 -6.218 -1.158 1.00 0.00 28 PHE A C 17
ATOM 31728 O O . PHE A 1 32 ? 109.027 -5.943 -0.014 1.00 0.00 28 PHE A O 17
ATOM 31745 N N . ASP A 1 33 ? 109.138 -7.311 -1.742 1.00 0.00 29 ASP A N 17
ATOM 31746 C CA . ASP A 1 33 ? 109.966 -8.302 -0.992 1.00 0.00 29 ASP A CA 17
ATOM 31747 C C . ASP A 1 33 ? 111.305 -8.510 -1.702 1.00 0.00 29 ASP A C 17
ATOM 31748 O O . ASP A 1 33 ? 111.346 -8.886 -2.857 1.00 0.00 29 ASP A O 17
ATOM 31757 N N . SER A 1 34 ? 112.395 -8.267 -1.016 1.00 0.00 30 SER A N 17
ATOM 31758 C CA . SER A 1 34 ? 113.743 -8.428 -1.650 1.00 0.00 30 SER A CA 17
ATOM 31759 C C . SER A 1 34 ? 114.068 -9.911 -1.875 1.00 0.00 30 SER A C 17
ATOM 31760 O O . SER A 1 34 ? 114.833 -10.254 -2.758 1.00 0.00 30 SER A O 17
ATOM 31768 N N . SER A 1 35 ? 113.493 -10.791 -1.086 1.00 0.00 31 SER A N 17
ATOM 31769 C CA . SER A 1 35 ? 113.822 -12.253 -1.207 1.00 0.00 31 SER A CA 17
ATOM 31770 C C . SER A 1 35 ? 113.440 -12.783 -2.594 1.00 0.00 31 SER A C 17
ATOM 31771 O O . SER A 1 35 ? 114.225 -13.447 -3.248 1.00 0.00 31 SER A O 17
ATOM 31779 N N . ASN A 1 36 ? 112.243 -12.496 -3.045 1.00 0.00 32 ASN A N 17
ATOM 31780 C CA . ASN A 1 36 ? 111.803 -12.975 -4.395 1.00 0.00 32 ASN A CA 17
ATOM 31781 C C . ASN A 1 36 ? 111.350 -11.803 -5.282 1.00 0.00 32 ASN A C 17
ATOM 31782 O O . ASN A 1 36 ? 110.800 -12.011 -6.348 1.00 0.00 32 ASN A O 17
ATOM 31793 N N . SER A 1 37 ? 111.578 -10.572 -4.858 1.00 0.00 33 SER A N 17
ATOM 31794 C CA . SER A 1 37 ? 111.140 -9.375 -5.659 1.00 0.00 33 SER A CA 17
ATOM 31795 C C . SER A 1 37 ? 109.655 -9.485 -6.048 1.00 0.00 33 SER A C 17
ATOM 31796 O O . SER A 1 37 ? 109.312 -9.625 -7.209 1.00 0.00 33 SER A O 17
ATOM 31804 N N . ILE A 1 38 ? 108.775 -9.421 -5.076 1.00 0.00 34 ILE A N 17
ATOM 31805 C CA . ILE A 1 38 ? 107.311 -9.534 -5.370 1.00 0.00 34 ILE A CA 17
ATOM 31806 C C . ILE A 1 38 ? 106.612 -8.214 -5.022 1.00 0.00 34 ILE A C 17
ATOM 31807 O O . ILE A 1 38 ? 106.824 -7.653 -3.963 1.00 0.00 34 ILE A O 17
ATOM 31823 N N . LEU A 1 39 ? 105.782 -7.722 -5.908 1.00 0.00 35 LEU A N 17
ATOM 31824 C CA . LEU A 1 39 ? 105.158 -6.377 -5.706 1.00 0.00 35 LEU A CA 17
ATOM 31825 C C . LEU A 1 39 ? 103.633 -6.486 -5.766 1.00 0.00 35 LEU A C 17
ATOM 31826 O O . LEU A 1 39 ? 103.076 -6.947 -6.744 1.00 0.00 35 LEU A O 17
ATOM 31842 N N . GLN A 1 40 ? 102.963 -6.063 -4.725 1.00 0.00 36 GLN A N 17
ATOM 31843 C CA . GLN A 1 40 ? 101.471 -6.025 -4.753 1.00 0.00 36 GLN A CA 17
ATOM 31844 C C . GLN A 1 40 ? 100.996 -4.611 -5.091 1.00 0.00 36 GLN A C 17
ATOM 31845 O O . GLN A 1 40 ? 101.418 -3.645 -4.479 1.00 0.00 36 GLN A O 17
ATOM 31859 N N . LEU A 1 41 ? 100.123 -4.489 -6.062 1.00 0.00 37 LEU A N 17
ATOM 31860 C CA . LEU A 1 41 ? 99.569 -3.149 -6.417 1.00 0.00 37 LEU A CA 17
ATOM 31861 C C . LEU A 1 41 ? 98.089 -3.080 -6.033 1.00 0.00 37 LEU A C 17
ATOM 31862 O O . LEU A 1 41 ? 97.280 -3.851 -6.515 1.00 0.00 37 LEU A O 17
ATOM 31878 N N . ARG A 1 42 ? 97.737 -2.161 -5.171 1.00 0.00 38 ARG A N 17
ATOM 31879 C CA . ARG A 1 42 ? 96.300 -1.984 -4.801 1.00 0.00 38 ARG A CA 17
ATOM 31880 C C . ARG A 1 42 ? 95.687 -0.855 -5.635 1.00 0.00 38 ARG A C 17
ATOM 31881 O O . ARG A 1 42 ? 96.189 0.253 -5.655 1.00 0.00 38 ARG A O 17
ATOM 31902 N N . LEU A 1 43 ? 94.607 -1.133 -6.322 1.00 0.00 39 LEU A N 17
ATOM 31903 C CA . LEU A 1 43 ? 94.025 -0.125 -7.259 1.00 0.00 39 LEU A CA 17
ATOM 31904 C C . LEU A 1 43 ? 92.804 0.560 -6.634 1.00 0.00 39 LEU A C 17
ATOM 31905 O O . LEU A 1 43 ? 92.112 -0.012 -5.808 1.00 0.00 39 LEU A O 17
ATOM 31921 N N . ALA A 1 44 ? 92.540 1.783 -7.037 1.00 0.00 40 ALA A N 17
ATOM 31922 C CA . ALA A 1 44 ? 91.460 2.598 -6.381 1.00 0.00 40 ALA A CA 17
ATOM 31923 C C . ALA A 1 44 ? 90.070 1.965 -6.569 1.00 0.00 40 ALA A C 17
ATOM 31924 O O . ALA A 1 44 ? 89.109 2.400 -5.962 1.00 0.00 40 ALA A O 17
ATOM 31931 N N . ASN A 1 45 ? 89.948 0.951 -7.397 1.00 0.00 41 ASN A N 17
ATOM 31932 C CA . ASN A 1 45 ? 88.636 0.239 -7.537 1.00 0.00 41 ASN A CA 17
ATOM 31933 C C . ASN A 1 45 ? 88.478 -0.850 -6.457 1.00 0.00 41 ASN A C 17
ATOM 31934 O O . ASN A 1 45 ? 87.842 -1.861 -6.691 1.00 0.00 41 ASN A O 17
ATOM 31945 N N . ASP A 1 46 ? 89.054 -0.662 -5.276 1.00 0.00 42 ASP A N 17
ATOM 31946 C CA . ASP A 1 46 ? 88.885 -1.653 -4.156 1.00 0.00 42 ASP A CA 17
ATOM 31947 C C . ASP A 1 46 ? 89.368 -3.042 -4.592 1.00 0.00 42 ASP A C 17
ATOM 31948 O O . ASP A 1 46 ? 88.878 -4.050 -4.115 1.00 0.00 42 ASP A O 17
ATOM 31957 N N . SER A 1 47 ? 90.324 -3.103 -5.496 1.00 0.00 43 SER A N 17
ATOM 31958 C CA . SER A 1 47 ? 90.867 -4.427 -5.929 1.00 0.00 43 SER A CA 17
ATOM 31959 C C . SER A 1 47 ? 92.380 -4.476 -5.697 1.00 0.00 43 SER A C 17
ATOM 31960 O O . SER A 1 47 ? 93.083 -3.514 -5.941 1.00 0.00 43 SER A O 17
ATOM 31968 N N . THR A 1 48 ? 92.881 -5.593 -5.228 1.00 0.00 44 THR A N 17
ATOM 31969 C CA . THR A 1 48 ? 94.351 -5.723 -4.982 1.00 0.00 44 THR A CA 17
ATOM 31970 C C . THR A 1 48 ? 94.883 -7.010 -5.624 1.00 0.00 44 THR A C 17
ATOM 31971 O O . THR A 1 48 ? 94.229 -8.038 -5.602 1.00 0.00 44 THR A O 17
ATOM 31982 N N . LYS A 1 49 ? 96.062 -6.957 -6.192 1.00 0.00 45 LYS A N 17
ATOM 31983 C CA . LYS A 1 49 ? 96.631 -8.164 -6.867 1.00 0.00 45 LYS A CA 17
ATOM 31984 C C . LYS A 1 49 ? 98.146 -8.225 -6.659 1.00 0.00 45 LYS A C 17
ATOM 31985 O O . LYS A 1 49 ? 98.822 -7.212 -6.672 1.00 0.00 45 LYS A O 17
ATOM 32004 N N . SER A 1 50 ? 98.680 -9.407 -6.467 1.00 0.00 46 SER A N 17
ATOM 32005 C CA . SER A 1 50 ? 100.153 -9.548 -6.260 1.00 0.00 46 SER A CA 17
ATOM 32006 C C . SER A 1 50 ? 100.838 -9.931 -7.574 1.00 0.00 46 SER A C 17
ATOM 32007 O O . SER A 1 50 ? 100.465 -10.894 -8.218 1.00 0.00 46 SER A O 17
ATOM 32015 N N . ILE A 1 51 ? 101.837 -9.180 -7.974 1.00 0.00 47 ILE A N 17
ATOM 32016 C CA . ILE A 1 51 ? 102.571 -9.500 -9.238 1.00 0.00 47 ILE A CA 17
ATOM 32017 C C . ILE A 1 51 ? 104.077 -9.535 -8.957 1.00 0.00 47 ILE A C 17
ATOM 32018 O O . ILE A 1 51 ? 104.614 -8.649 -8.319 1.00 0.00 47 ILE A O 17
ATOM 32034 N N . VAL A 1 52 ? 104.756 -10.551 -9.428 1.00 0.00 48 VAL A N 17
ATOM 32035 C CA . VAL A 1 52 ? 106.235 -10.630 -9.213 1.00 0.00 48 VAL A CA 17
ATOM 32036 C C . VAL A 1 52 ? 106.939 -9.675 -10.184 1.00 0.00 48 VAL A C 17
ATOM 32037 O O . VAL A 1 52 ? 106.593 -9.597 -11.346 1.00 0.00 48 VAL A O 17
ATOM 32050 N N . THR A 1 53 ? 107.921 -8.952 -9.711 1.00 0.00 49 THR A N 17
ATOM 32051 C CA . THR A 1 53 ? 108.550 -7.877 -10.548 1.00 0.00 49 THR A CA 17
ATOM 32052 C C . THR A 1 53 ? 109.248 -8.465 -11.780 1.00 0.00 49 THR A C 17
ATOM 32053 O O . THR A 1 53 ? 109.423 -7.787 -12.776 1.00 0.00 49 THR A O 17
ATOM 32064 N N . LYS A 1 54 ? 109.651 -9.712 -11.726 1.00 0.00 50 LYS A N 17
ATOM 32065 C CA . LYS A 1 54 ? 110.434 -10.305 -12.864 1.00 0.00 50 LYS A CA 17
ATOM 32066 C C . LYS A 1 54 ? 109.640 -10.226 -14.174 1.00 0.00 50 LYS A C 17
ATOM 32067 O O . LYS A 1 54 ? 110.212 -10.215 -15.248 1.00 0.00 50 LYS A O 17
ATOM 32086 N N . ASP A 1 55 ? 108.331 -10.170 -14.094 1.00 0.00 51 ASP A N 17
ATOM 32087 C CA . ASP A 1 55 ? 107.514 -10.001 -15.339 1.00 0.00 51 ASP A CA 17
ATOM 32088 C C . ASP A 1 55 ? 107.334 -8.511 -15.693 1.00 0.00 51 ASP A C 17
ATOM 32089 O O . ASP A 1 55 ? 106.564 -8.177 -16.575 1.00 0.00 51 ASP A O 17
ATOM 32098 N N . ILE A 1 56 ? 108.033 -7.617 -15.021 1.00 0.00 52 ILE A N 17
ATOM 32099 C CA . ILE A 1 56 ? 107.979 -6.170 -15.418 1.00 0.00 52 ILE A CA 17
ATOM 32100 C C . ILE A 1 56 ? 108.849 -5.939 -16.658 1.00 0.00 52 ILE A C 17
ATOM 32101 O O . ILE A 1 56 ? 110.059 -6.058 -16.606 1.00 0.00 52 ILE A O 17
ATOM 32117 N N . LYS A 1 57 ? 108.235 -5.612 -17.768 1.00 0.00 53 LYS A N 17
ATOM 32118 C CA . LYS A 1 57 ? 109.027 -5.187 -18.966 1.00 0.00 53 LYS A CA 17
ATOM 32119 C C . LYS A 1 57 ? 109.413 -3.711 -18.845 1.00 0.00 53 LYS A C 17
ATOM 32120 O O . LYS A 1 57 ? 110.514 -3.322 -19.192 1.00 0.00 53 LYS A O 17
ATOM 32139 N N . ASP A 1 58 ? 108.515 -2.890 -18.354 1.00 0.00 54 ASP A N 17
ATOM 32140 C CA . ASP A 1 58 ? 108.779 -1.410 -18.337 1.00 0.00 54 ASP A CA 17
ATOM 32141 C C . ASP A 1 58 ? 108.018 -0.734 -17.193 1.00 0.00 54 ASP A C 17
ATOM 32142 O O . ASP A 1 58 ? 106.923 -1.132 -16.849 1.00 0.00 54 ASP A O 17
ATOM 32151 N N . LEU A 1 59 ? 108.596 0.291 -16.610 1.00 0.00 55 LEU A N 17
ATOM 32152 C CA . LEU A 1 59 ? 107.953 0.959 -15.435 1.00 0.00 55 LEU A CA 17
ATOM 32153 C C . LEU A 1 59 ? 107.822 2.470 -15.668 1.00 0.00 55 LEU A C 17
ATOM 32154 O O . LEU A 1 59 ? 108.677 3.088 -16.274 1.00 0.00 55 LEU A O 17
ATOM 32170 N N . ARG A 1 60 ? 106.752 3.060 -15.190 1.00 0.00 56 ARG A N 17
ATOM 32171 C CA . ARG A 1 60 ? 106.630 4.550 -15.212 1.00 0.00 56 ARG A CA 17
ATOM 32172 C C . ARG A 1 60 ? 105.814 5.024 -13.999 1.00 0.00 56 ARG A C 17
ATOM 32173 O O . ARG A 1 60 ? 105.067 4.262 -13.414 1.00 0.00 56 ARG A O 17
ATOM 32194 N N . ILE A 1 61 ? 105.954 6.271 -13.623 1.00 0.00 57 ILE A N 17
ATOM 32195 C CA . ILE A 1 61 ? 105.140 6.815 -12.490 1.00 0.00 57 ILE A CA 17
ATOM 32196 C C . ILE A 1 61 ? 104.168 7.875 -13.021 1.00 0.00 57 ILE A C 17
ATOM 32197 O O . ILE A 1 61 ? 104.558 8.780 -13.736 1.00 0.00 57 ILE A O 17
ATOM 32213 N N . LEU A 1 62 ? 102.907 7.766 -12.675 1.00 0.00 58 LEU A N 17
ATOM 32214 C CA . LEU A 1 62 ? 101.887 8.714 -13.226 1.00 0.00 58 LEU A CA 17
ATOM 32215 C C . LEU A 1 62 ? 101.860 10.003 -12.388 1.00 0.00 58 LEU A C 17
ATOM 32216 O O . LEU A 1 62 ? 102.240 9.986 -11.232 1.00 0.00 58 LEU A O 17
ATOM 32232 N N . PRO A 1 63 ? 101.413 11.087 -12.995 1.00 0.00 59 PRO A N 17
ATOM 32233 C CA . PRO A 1 63 ? 101.378 12.394 -12.284 1.00 0.00 59 PRO A CA 17
ATOM 32234 C C . PRO A 1 63 ? 100.355 12.356 -11.142 1.00 0.00 59 PRO A C 17
ATOM 32235 O O . PRO A 1 63 ? 99.173 12.163 -11.363 1.00 0.00 59 PRO A O 17
ATOM 32246 N N . LYS A 1 64 ? 100.807 12.538 -9.924 1.00 0.00 60 LYS A N 17
ATOM 32247 C CA . LYS A 1 64 ? 99.867 12.539 -8.756 1.00 0.00 60 LYS A CA 17
ATOM 32248 C C . LYS A 1 64 ? 98.944 13.761 -8.816 1.00 0.00 60 LYS A C 17
ATOM 32249 O O . LYS A 1 64 ? 97.801 13.704 -8.406 1.00 0.00 60 LYS A O 17
ATOM 32268 N N . ASN A 1 65 ? 99.440 14.870 -9.327 1.00 0.00 61 ASN A N 17
ATOM 32269 C CA . ASN A 1 65 ? 98.616 16.127 -9.419 1.00 0.00 61 ASN A CA 17
ATOM 32270 C C . ASN A 1 65 ? 98.018 16.491 -8.051 1.00 0.00 61 ASN A C 17
ATOM 32271 O O . ASN A 1 65 ? 96.906 16.979 -7.960 1.00 0.00 61 ASN A O 17
ATOM 32282 N N . GLU A 1 66 ? 98.755 16.253 -6.993 1.00 0.00 62 GLU A N 17
ATOM 32283 C CA . GLU A 1 66 ? 98.249 16.595 -5.624 1.00 0.00 62 GLU A CA 17
ATOM 32284 C C . GLU A 1 66 ? 98.162 18.116 -5.454 1.00 0.00 62 GLU A C 17
ATOM 32285 O O . GLU A 1 66 ? 97.297 18.619 -4.759 1.00 0.00 62 GLU A O 17
ATOM 32297 N N . ILE A 1 67 ? 99.050 18.847 -6.084 1.00 0.00 63 ILE A N 17
ATOM 32298 C CA . ILE A 1 67 ? 99.045 20.344 -5.944 1.00 0.00 63 ILE A CA 17
ATOM 32299 C C . ILE A 1 67 ? 97.745 20.943 -6.503 1.00 0.00 63 ILE A C 17
ATOM 32300 O O . ILE A 1 67 ? 97.320 22.006 -6.090 1.00 0.00 63 ILE A O 17
ATOM 32316 N N . MET A 1 68 ? 97.115 20.268 -7.437 1.00 0.00 64 MET A N 17
ATOM 32317 C CA . MET A 1 68 ? 95.836 20.788 -8.012 1.00 0.00 64 MET A CA 17
ATOM 32318 C C . MET A 1 68 ? 94.634 20.139 -7.299 1.00 0.00 64 MET A C 17
ATOM 32319 O O . MET A 1 68 ? 94.466 18.937 -7.374 1.00 0.00 64 MET A O 17
ATOM 32333 N N . PRO A 1 69 ? 93.827 20.946 -6.627 1.00 0.00 65 PRO A N 17
ATOM 32334 C CA . PRO A 1 69 ? 92.639 20.401 -5.915 1.00 0.00 65 PRO A CA 17
ATOM 32335 C C . PRO A 1 69 ? 91.610 19.872 -6.921 1.00 0.00 65 PRO A C 17
ATOM 32336 O O . PRO A 1 69 ? 90.927 18.897 -6.666 1.00 0.00 65 PRO A O 17
ATOM 32347 N N . LYS A 1 70 ? 91.498 20.512 -8.060 1.00 0.00 66 LYS A N 17
ATOM 32348 C CA . LYS A 1 70 ? 90.515 20.057 -9.092 1.00 0.00 66 LYS A CA 17
ATOM 32349 C C . LYS A 1 70 ? 91.153 20.101 -10.484 1.00 0.00 66 LYS A C 17
ATOM 32350 O O . LYS A 1 70 ? 91.701 21.109 -10.891 1.00 0.00 66 LYS A O 17
ATOM 32369 N N . ASN A 1 71 ? 91.083 19.012 -11.213 1.00 0.00 67 ASN A N 17
ATOM 32370 C CA . ASN A 1 71 ? 91.670 18.981 -12.592 1.00 0.00 67 ASN A CA 17
ATOM 32371 C C . ASN A 1 71 ? 90.909 19.937 -13.517 1.00 0.00 67 ASN A C 17
ATOM 32372 O O . ASN A 1 71 ? 91.488 20.567 -14.383 1.00 0.00 67 ASN A O 17
ATOM 32383 N N . GLY A 1 72 ? 89.614 20.044 -13.336 1.00 0.00 68 GLY A N 17
ATOM 32384 C CA . GLY A 1 72 ? 88.799 20.950 -14.200 1.00 0.00 68 GLY A CA 17
ATOM 32385 C C . GLY A 1 72 ? 87.314 20.638 -14.007 1.00 0.00 68 GLY A C 17
ATOM 32386 O O . GLY A 1 72 ? 86.665 21.188 -13.136 1.00 0.00 68 GLY A O 17
ATOM 32390 N N . THR A 1 73 ? 86.774 19.758 -14.816 1.00 0.00 69 THR A N 17
ATOM 32391 C CA . THR A 1 73 ? 85.330 19.387 -14.682 1.00 0.00 69 THR A CA 17
ATOM 32392 C C . THR A 1 73 ? 85.167 17.861 -14.709 1.00 0.00 69 THR A C 17
ATOM 32393 O O . THR A 1 73 ? 85.985 17.154 -15.271 1.00 0.00 69 THR A O 17
ATOM 32404 N N . LYS A 1 74 ? 84.119 17.356 -14.107 1.00 0.00 70 LYS A N 17
ATOM 32405 C CA . LYS A 1 74 ? 83.895 15.878 -14.084 1.00 0.00 70 LYS A CA 17
ATOM 32406 C C . LYS A 1 74 ? 82.744 15.501 -15.021 1.00 0.00 70 LYS A C 17
ATOM 32407 O O . LYS A 1 74 ? 81.725 16.166 -15.062 1.00 0.00 70 LYS A O 17
ATOM 32426 N N . SER A 1 75 ? 82.904 14.438 -15.772 1.00 0.00 71 SER A N 17
ATOM 32427 C CA . SER A 1 75 ? 81.820 13.994 -16.700 1.00 0.00 71 SER A CA 17
ATOM 32428 C C . SER A 1 75 ? 81.702 12.462 -16.681 1.00 0.00 71 SER A C 17
ATOM 32429 O O . SER A 1 75 ? 82.623 11.787 -16.264 1.00 0.00 71 SER A O 17
ATOM 32437 N N . PRO A 1 76 ? 80.571 11.954 -17.137 1.00 0.00 72 PRO A N 17
ATOM 32438 C CA . PRO A 1 76 ? 80.358 10.479 -17.170 1.00 0.00 72 PRO A CA 17
ATOM 32439 C C . PRO A 1 76 ? 81.375 9.807 -18.102 1.00 0.00 72 PRO A C 17
ATOM 32440 O O . PRO A 1 76 ? 81.606 10.261 -19.208 1.00 0.00 72 PRO A O 17
ATOM 32451 N N . SER A 1 77 ? 81.978 8.732 -17.659 1.00 0.00 73 SER A N 17
ATOM 32452 C CA . SER A 1 77 ? 82.972 8.012 -18.512 1.00 0.00 73 SER A CA 17
ATOM 32453 C C . SER A 1 77 ? 82.932 6.510 -18.218 1.00 0.00 73 SER A C 17
ATOM 32454 O O . SER A 1 77 ? 82.885 6.096 -17.076 1.00 0.00 73 SER A O 17
ATOM 32462 N N . THR A 1 78 ? 82.951 5.695 -19.247 1.00 0.00 74 THR A N 17
ATOM 32463 C CA . THR A 1 78 ? 82.926 4.214 -19.042 1.00 0.00 74 THR A CA 17
ATOM 32464 C C . THR A 1 78 ? 84.051 3.550 -19.839 1.00 0.00 74 THR A C 17
ATOM 32465 O O . THR A 1 78 ? 84.559 4.110 -20.795 1.00 0.00 74 THR A O 17
ATOM 32476 N N . ASN A 1 79 ? 84.444 2.360 -19.451 1.00 0.00 75 ASN A N 17
ATOM 32477 C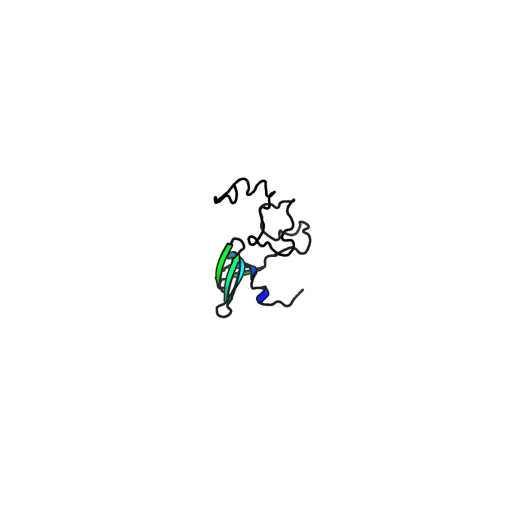 CA . ASN A 1 79 ? 85.526 1.638 -20.189 1.00 0.00 75 ASN A CA 17
ATOM 32478 C C . ASN A 1 79 ? 85.445 0.132 -19.910 1.00 0.00 75 ASN A C 17
ATOM 32479 O O . ASN A 1 79 ? 85.394 -0.292 -18.770 1.00 0.00 75 ASN A O 17
ATOM 32490 N N . SER A 1 80 ? 85.434 -0.674 -20.945 1.00 0.00 76 SER A N 17
ATOM 32491 C CA . SER A 1 80 ? 85.354 -2.155 -20.754 1.00 0.00 76 SER A CA 17
ATOM 32492 C C . SER A 1 80 ? 86.533 -2.844 -21.447 1.00 0.00 76 SER A C 17
ATOM 32493 O O . SER A 1 80 ? 86.938 -2.457 -22.528 1.00 0.00 76 SER A O 17
ATOM 32501 N N . THR A 1 81 ? 87.083 -3.861 -20.828 1.00 0.00 77 THR A N 17
ATOM 32502 C CA . THR A 1 81 ? 88.221 -4.605 -21.450 1.00 0.00 77 THR A CA 17
ATOM 32503 C C . THR A 1 81 ? 87.962 -6.113 -21.380 1.00 0.00 77 THR A C 17
ATOM 32504 O O . THR A 1 81 ? 87.486 -6.620 -20.380 1.00 0.00 77 THR A O 17
ATOM 32515 N N . LYS A 1 82 ? 88.275 -6.829 -22.432 1.00 0.00 78 LYS A N 17
ATOM 32516 C CA . LYS A 1 82 ? 88.052 -8.307 -22.438 1.00 0.00 78 LYS A CA 17
ATOM 32517 C C . LYS A 1 82 ? 89.392 -9.044 -22.527 1.00 0.00 78 LYS A C 17
ATOM 32518 O O . LYS A 1 82 ? 90.157 -8.846 -23.453 1.00 0.00 78 LYS A O 17
ATOM 32537 N N . LEU A 1 83 ? 89.676 -9.890 -21.567 1.00 0.00 79 LEU A N 17
ATOM 32538 C CA . LEU A 1 83 ? 90.955 -10.665 -21.591 1.00 0.00 79 LEU A CA 17
ATOM 32539 C C . LEU A 1 83 ? 90.696 -12.110 -21.151 1.00 0.00 79 LEU A C 17
ATOM 32540 O O . LEU A 1 83 ? 90.459 -12.378 -19.988 1.00 0.00 79 LEU A O 17
ATOM 32556 N N . LYS A 1 84 ? 90.740 -13.039 -22.075 1.00 0.00 80 LYS A N 17
ATOM 32557 C CA . LYS A 1 84 ? 90.426 -14.463 -21.738 1.00 0.00 80 LYS A CA 17
ATOM 32558 C C . LYS A 1 84 ? 91.711 -15.292 -21.654 1.00 0.00 80 LYS A C 17
ATOM 32559 O O . LYS A 1 84 ? 91.718 -16.470 -21.963 1.00 0.00 80 LYS A O 17
ATOM 32578 N N . SER A 1 85 ? 92.798 -14.685 -21.237 1.00 0.00 81 SER A N 17
ATOM 32579 C CA . SER A 1 85 ? 94.095 -15.431 -21.137 1.00 0.00 81 SER A CA 17
ATOM 32580 C C . SER A 1 85 ? 93.998 -16.525 -20.068 1.00 0.00 81 SER A C 17
ATOM 32581 O O . SER A 1 85 ? 94.544 -17.602 -20.220 1.00 0.00 81 SER A O 17
ATOM 32589 N N . ALA A 1 86 ? 93.304 -16.252 -18.988 1.00 0.00 82 ALA A N 17
ATOM 32590 C CA . ALA A 1 86 ? 93.148 -17.278 -17.906 1.00 0.00 82 ALA A CA 17
ATOM 32591 C C . ALA A 1 86 ? 92.274 -18.438 -18.397 1.00 0.00 82 ALA A C 17
ATOM 32592 O O . ALA A 1 86 ? 92.462 -19.574 -18.007 1.00 0.00 82 ALA A O 17
ATOM 32599 N N . GLU A 1 87 ? 91.314 -18.153 -19.256 1.00 0.00 83 GLU A N 17
ATOM 32600 C CA . GLU A 1 87 ? 90.399 -19.223 -19.788 1.00 0.00 83 GLU A CA 17
ATOM 32601 C C . GLU A 1 87 ? 89.761 -20.022 -18.640 1.00 0.00 83 GLU A C 17
ATOM 32602 O O . GLU A 1 87 ? 90.251 -21.066 -18.249 1.00 0.00 83 GLU A O 17
ATOM 32614 N N . THR A 1 88 ? 88.672 -19.530 -18.103 1.00 0.00 84 THR A N 17
ATOM 32615 C CA . THR A 1 88 ? 87.984 -20.248 -16.986 1.00 0.00 84 THR A CA 17
ATOM 32616 C C . THR A 1 88 ? 86.461 -20.145 -17.142 1.00 0.00 84 THR A C 17
ATOM 32617 O O . THR A 1 88 ? 85.961 -19.294 -17.855 1.00 0.00 84 THR A O 17
ATOM 32628 N N . TYR A 1 89 ? 85.728 -21.008 -16.479 1.00 0.00 85 TYR A N 17
ATOM 32629 C CA . TYR A 1 89 ? 84.233 -20.961 -16.577 1.00 0.00 85 TYR A CA 17
ATOM 32630 C C . TYR A 1 89 ? 83.696 -19.734 -15.835 1.00 0.00 85 TYR A C 17
ATOM 32631 O O . TYR A 1 89 ? 84.210 -19.352 -14.800 1.00 0.00 85 TYR A O 17
ATOM 32649 N N . SER A 1 90 ? 82.663 -19.118 -16.360 1.00 0.00 86 SER A N 17
ATOM 32650 C CA . SER A 1 90 ? 82.084 -17.909 -15.699 1.00 0.00 86 SER A CA 17
ATOM 32651 C C . SER A 1 90 ? 80.554 -17.965 -15.744 1.00 0.00 86 SER A C 17
ATOM 32652 O O . SER A 1 90 ? 79.974 -18.540 -16.646 1.00 0.00 86 SER A O 17
ATOM 32660 N N . SER A 1 91 ? 79.901 -17.369 -14.773 1.00 0.00 87 SER A N 17
ATOM 32661 C CA . SER A 1 91 ? 78.400 -17.375 -14.750 1.00 0.00 87 SER A CA 17
ATOM 32662 C C . SER A 1 91 ? 77.844 -16.616 -15.960 1.00 0.00 87 SER A C 17
ATOM 32663 O O . SER A 1 91 ? 76.828 -16.986 -16.520 1.00 0.00 87 SER A O 17
ATOM 32671 N N . LYS A 1 92 ? 78.507 -15.560 -16.364 1.00 0.00 88 LYS A N 17
ATOM 32672 C CA . LYS A 1 92 ? 78.046 -14.782 -17.555 1.00 0.00 88 LYS A CA 17
ATOM 32673 C C . LYS A 1 92 ? 78.988 -15.022 -18.736 1.00 0.00 88 LYS A C 17
ATOM 32674 O O . LYS A 1 92 ? 80.195 -14.927 -18.605 1.00 0.00 88 LYS A O 17
ATOM 32693 N N . ASN A 1 93 ? 78.444 -15.332 -19.889 1.00 0.00 89 ASN A N 17
ATOM 32694 C CA . ASN A 1 93 ? 79.299 -15.590 -21.088 1.00 0.00 89 ASN A CA 17
ATOM 32695 C C . ASN A 1 93 ? 79.095 -14.489 -22.132 1.00 0.00 89 ASN A C 17
ATOM 32696 O O . ASN A 1 93 ? 77.977 -14.161 -22.486 1.00 0.00 89 ASN A O 17
ATOM 32707 N N . LYS A 1 94 ? 80.168 -13.919 -22.623 1.00 0.00 90 LYS A N 17
ATOM 32708 C CA . LYS A 1 94 ? 80.050 -12.851 -23.662 1.00 0.00 90 LYS A CA 17
ATOM 32709 C C . LYS A 1 94 ? 80.389 -13.418 -25.043 1.00 0.00 90 LYS A C 17
ATOM 32710 O O . LYS A 1 94 ? 81.500 -13.851 -25.289 1.00 0.00 90 LYS A O 17
ATOM 32729 N N . TRP A 1 95 ? 79.436 -13.418 -25.945 1.00 0.00 91 TRP A N 17
ATOM 32730 C CA . TRP A 1 95 ? 79.691 -13.947 -27.320 1.00 0.00 91 TRP A CA 17
ATOM 32731 C C . TRP A 1 95 ? 79.466 -12.845 -28.359 1.00 0.00 91 TRP A C 17
ATOM 32732 O O . TRP A 1 95 ? 78.514 -12.091 -28.277 1.00 0.00 91 TRP A O 17
ATOM 32753 N N . SER A 1 96 ? 80.338 -12.751 -29.334 1.00 0.00 92 SER A N 17
ATOM 32754 C CA . SER A 1 96 ? 80.173 -11.716 -30.401 1.00 0.00 92 SER A CA 17
ATOM 32755 C C . SER A 1 96 ? 80.188 -12.375 -31.783 1.00 0.00 92 SER A C 17
ATOM 32756 O O . SER A 1 96 ? 80.998 -13.240 -32.058 1.00 0.00 92 SER A O 17
ATOM 32764 N N . MET A 1 97 ? 79.293 -11.968 -32.653 1.00 0.00 93 MET A N 17
ATOM 32765 C CA . MET A 1 97 ? 79.254 -12.548 -34.030 1.00 0.00 93 MET A CA 17
ATOM 32766 C C . MET A 1 97 ? 78.810 -11.483 -35.037 1.00 0.00 93 MET A C 17
ATOM 32767 O O . MET A 1 97 ? 79.411 -11.319 -36.083 1.00 0.00 93 MET A O 17
ATOM 32781 N N . ASP A 1 98 ? 77.761 -10.760 -34.725 1.00 0.00 94 ASP A N 17
ATOM 32782 C CA . ASP A 1 98 ? 77.270 -9.695 -35.653 1.00 0.00 94 ASP A CA 17
ATOM 32783 C C . ASP A 1 98 ? 78.000 -8.377 -35.377 1.00 0.00 94 ASP A C 17
ATOM 32784 O O . ASP A 1 98 ? 78.249 -8.025 -34.239 1.00 0.00 94 ASP A O 17
ATOM 32793 N N . CYS A 1 99 ? 78.344 -7.652 -36.414 1.00 0.00 95 CYS A N 17
ATOM 32794 C CA . CYS A 1 99 ? 79.067 -6.353 -36.228 1.00 0.00 95 CYS A CA 17
ATOM 32795 C C . CYS A 1 99 ? 78.276 -5.205 -36.869 1.00 0.00 95 CYS A C 17
ATOM 32796 O O . CYS A 1 99 ? 77.343 -5.429 -37.620 1.00 0.00 95 CYS A O 17
ATOM 32804 N N . ASP A 1 100 ? 78.644 -3.981 -36.574 1.00 0.00 96 ASP A N 17
ATOM 32805 C CA . ASP A 1 100 ? 77.902 -2.811 -37.138 1.00 0.00 96 ASP A CA 17
ATOM 32806 C C . ASP A 1 100 ? 78.442 -2.461 -38.529 1.00 0.00 96 ASP A C 17
ATOM 32807 O O . ASP A 1 100 ? 79.589 -2.083 -38.679 1.00 0.00 96 ASP A O 17
ATOM 32816 N N . GLU A 1 101 ? 77.619 -2.588 -39.541 1.00 0.00 97 GLU A N 17
ATOM 32817 C CA . GLU A 1 101 ? 78.063 -2.250 -40.928 1.00 0.00 97 GLU A CA 17
ATOM 32818 C C . GLU A 1 101 ? 77.397 -0.951 -41.392 1.00 0.00 97 GLU A C 17
ATOM 32819 O O . GLU A 1 101 ? 76.248 -0.691 -41.081 1.00 0.00 97 GLU A O 17
ATOM 32831 N N . GLU A 1 102 ? 78.112 -0.137 -42.130 1.00 0.00 98 GLU A N 17
ATOM 32832 C CA . GLU A 1 102 ? 77.532 1.154 -42.611 1.00 0.00 98 GLU A CA 17
ATOM 32833 C C . GLU A 1 102 ? 76.959 0.985 -44.021 1.00 0.00 98 GLU A C 17
ATOM 32834 O O . GLU A 1 102 ? 77.614 0.466 -44.906 1.00 0.00 98 GLU A O 17
ATOM 32846 N N . PHE A 1 103 ? 75.740 1.420 -44.231 1.00 0.00 99 PHE A N 17
ATOM 32847 C CA . PHE A 1 103 ? 75.115 1.297 -45.587 1.00 0.00 99 PHE A CA 17
ATOM 32848 C C . PHE A 1 103 ? 75.796 2.250 -46.573 1.00 0.00 99 PHE A C 17
ATOM 32849 O O . PHE A 1 103 ? 76.101 1.881 -47.693 1.00 0.00 99 PHE A O 17
ATOM 32866 N N . ASP A 1 104 ? 76.035 3.472 -46.161 1.00 0.00 100 ASP A N 17
ATOM 32867 C CA . ASP A 1 104 ? 76.672 4.474 -47.079 1.00 0.00 100 ASP A CA 17
ATOM 32868 C C . ASP A 1 104 ? 78.106 4.053 -47.420 1.00 0.00 100 ASP A C 17
ATOM 32869 O O . ASP A 1 104 ? 78.571 4.255 -48.527 1.00 0.00 100 ASP A O 17
ATOM 32878 N N . PHE A 1 105 ? 78.805 3.469 -46.476 1.00 0.00 101 PHE A N 17
ATOM 32879 C CA . PHE A 1 105 ? 80.217 3.052 -46.727 1.00 0.00 101 PHE A CA 17
ATOM 32880 C C . PHE A 1 105 ? 80.293 1.539 -46.950 1.00 0.00 101 PHE A C 17
ATOM 32881 O O . PHE A 1 105 ? 79.827 0.761 -46.137 1.00 0.00 101 PHE A O 17
ATOM 32898 N N . ALA A 1 106 ? 80.879 1.121 -48.046 1.00 0.00 102 ALA A N 17
ATOM 32899 C CA . ALA A 1 106 ? 81.008 -0.341 -48.329 1.00 0.00 102 ALA A CA 17
ATOM 32900 C C . ALA A 1 106 ? 82.149 -0.586 -49.320 1.00 0.00 102 ALA A C 17
ATOM 32901 O O . ALA A 1 106 ? 82.467 0.264 -50.130 1.00 0.00 102 ALA A O 17
ATOM 32908 N N . ALA A 1 107 ? 82.763 -1.743 -49.258 1.00 0.00 103 ALA A N 17
ATOM 32909 C CA . ALA A 1 107 ? 83.886 -2.054 -50.194 1.00 0.00 103 ALA A CA 17
ATOM 32910 C C . ALA A 1 107 ? 83.957 -3.561 -50.458 1.00 0.00 103 ALA A C 17
ATOM 32911 O O . ALA A 1 107 ? 83.596 -4.364 -49.618 1.00 0.00 103 ALA A O 17
ATOM 32918 N N . ASN A 1 108 ? 84.424 -3.948 -51.628 1.00 0.00 104 ASN A N 17
ATOM 32919 C CA . ASN A 1 108 ? 84.553 -5.407 -51.977 1.00 0.00 104 ASN A CA 17
ATOM 32920 C C . ASN A 1 108 ? 83.222 -6.144 -51.761 1.00 0.00 104 ASN A C 17
ATOM 32921 O O . ASN A 1 108 ? 83.194 -7.268 -51.291 1.00 0.00 104 ASN A O 17
ATOM 32932 N N . LEU A 1 109 ? 82.125 -5.516 -52.104 1.00 0.00 105 LEU A N 17
ATOM 32933 C CA . LEU A 1 109 ? 80.792 -6.174 -51.944 1.00 0.00 105 LEU A CA 17
ATOM 32934 C C . LEU A 1 109 ? 80.235 -6.578 -53.312 1.00 0.00 105 LEU A C 17
ATOM 32935 O O . LEU A 1 109 ? 80.090 -5.755 -54.198 1.00 0.00 105 LEU A O 17
ATOM 32951 N N . GLU A 1 110 ? 79.924 -7.840 -53.487 1.00 0.00 106 GLU A N 17
ATOM 32952 C CA . GLU A 1 110 ? 79.363 -8.311 -54.790 1.00 0.00 106 GLU A CA 17
ATOM 32953 C C . GLU A 1 110 ? 78.028 -9.027 -54.561 1.00 0.00 106 GLU A C 17
ATOM 32954 O O . GLU A 1 110 ? 77.923 -9.904 -53.725 1.00 0.00 106 GLU A O 17
ATOM 32966 N N . LYS A 1 111 ? 77.011 -8.655 -55.300 1.00 0.00 107 LYS A N 17
ATOM 32967 C CA . LYS A 1 111 ? 75.678 -9.314 -55.145 1.00 0.00 107 LYS A CA 17
ATOM 32968 C C . LYS A 1 111 ? 75.085 -9.636 -56.520 1.00 0.00 107 LYS A C 17
ATOM 32969 O O . LYS A 1 111 ? 75.118 -8.822 -57.423 1.00 0.00 107 LYS A O 17
ATOM 32988 N N . PHE A 1 112 ? 74.544 -10.820 -56.679 1.00 0.00 108 PHE A N 17
ATOM 32989 C CA . PHE A 1 112 ? 73.919 -11.198 -57.985 1.00 0.00 108 PHE A CA 17
ATOM 32990 C C . PHE A 1 112 ? 72.386 -11.172 -57.886 1.00 0.00 108 PHE A C 17
ATOM 32991 O O . PHE A 1 112 ? 71.701 -11.802 -58.670 1.00 0.00 108 PHE A O 17
ATOM 33008 N N . ASP A 1 113 ? 71.844 -10.448 -56.931 1.00 0.00 109 ASP A N 17
ATOM 33009 C CA . ASP A 1 113 ? 70.353 -10.391 -56.778 1.00 0.00 109 ASP A CA 17
ATOM 33010 C C . ASP A 1 113 ? 69.726 -9.664 -57.972 1.00 0.00 109 ASP A C 17
ATOM 33011 O O . ASP A 1 113 ? 68.661 -10.026 -58.436 1.00 0.00 109 ASP A O 17
ATOM 33020 N N . LYS A 1 114 ? 70.383 -8.643 -58.466 1.00 0.00 110 LYS A N 17
ATOM 33021 C CA . LYS A 1 114 ? 69.834 -7.881 -59.630 1.00 0.00 110 LYS A CA 17
ATOM 33022 C C . LYS A 1 114 ? 70.561 -8.283 -60.916 1.00 0.00 110 LYS A C 17
ATOM 33023 O O . LYS A 1 114 ? 71.725 -7.977 -61.100 1.00 0.00 110 LYS A O 17
ATOM 33042 N N . LYS A 1 115 ? 69.880 -8.967 -61.803 1.00 0.00 111 LYS A N 17
ATOM 33043 C CA . LYS A 1 115 ? 70.511 -9.375 -63.094 1.00 0.00 111 LYS A CA 17
ATOM 33044 C C . LYS A 1 115 ? 69.500 -9.250 -64.237 1.00 0.00 111 LYS A C 17
ATOM 33045 O O . LYS A 1 115 ? 68.413 -9.796 -64.176 1.00 0.00 111 LYS A O 17
ATOM 33064 N N . GLN A 1 116 ? 69.853 -8.532 -65.283 1.00 0.00 112 GLN A N 17
ATOM 33065 C CA . GLN A 1 116 ? 68.927 -8.348 -66.456 1.00 0.00 112 GLN A CA 17
ATOM 33066 C C . GLN A 1 116 ? 67.549 -7.848 -65.996 1.00 0.00 112 GLN A C 17
ATOM 33067 O O . GLN A 1 116 ? 66.668 -8.631 -65.694 1.00 0.00 112 GLN A O 17
ATOM 33081 N N . VAL A 1 117 ? 67.366 -6.544 -65.946 1.00 0.00 113 VAL A N 17
ATOM 33082 C CA . VAL A 1 117 ? 66.057 -5.946 -65.494 1.00 0.00 113 VAL A CA 17
ATOM 33083 C C . VAL A 1 117 ? 65.706 -6.415 -64.071 1.00 0.00 113 VAL A C 17
ATOM 33084 O O . VAL A 1 117 ? 66.276 -7.362 -63.560 1.00 0.00 113 VAL A O 17
ATOM 33097 N N . PHE A 1 118 ? 64.772 -5.752 -63.433 1.00 0.00 114 PHE A N 17
ATOM 33098 C CA . PHE A 1 118 ? 64.368 -6.151 -62.050 1.00 0.00 114 PHE A CA 17
ATOM 33099 C C . PHE A 1 118 ? 63.066 -6.957 -62.090 1.00 0.00 114 PHE A C 17
ATOM 33100 O O . PHE A 1 118 ? 62.126 -6.598 -62.775 1.00 0.00 114 PHE A O 17
ATOM 33117 N N . ALA A 1 119 ? 63.010 -8.043 -61.358 1.00 0.00 115 ALA A N 17
ATOM 33118 C CA . ALA A 1 119 ? 61.764 -8.873 -61.326 1.00 0.00 115 ALA A CA 17
ATOM 33119 C C . ALA A 1 119 ? 60.706 -8.202 -60.447 1.00 0.00 115 ALA A C 17
ATOM 33120 O O . ALA A 1 119 ? 61.015 -7.353 -59.631 1.00 0.00 115 ALA A O 17
ATOM 33127 N N . GLU A 1 120 ? 59.453 -8.578 -60.610 1.00 0.00 116 GLU A N 17
ATOM 33128 C CA . GLU A 1 120 ? 58.340 -7.973 -59.795 1.00 0.00 116 GLU A CA 17
ATOM 33129 C C . GLU A 1 120 ? 58.370 -6.439 -59.876 1.00 0.00 116 GLU A C 17
ATOM 33130 O O . GLU A 1 120 ? 59.161 -5.864 -60.601 1.00 0.00 116 GLU A O 17
ATOM 33142 N N . PHE A 1 121 ? 57.511 -5.782 -59.133 1.00 0.00 117 PHE A N 17
ATOM 33143 C CA . PHE A 1 121 ? 57.470 -4.287 -59.163 1.00 0.00 117 PHE A CA 17
ATOM 33144 C C . PHE A 1 121 ? 57.675 -3.722 -57.754 1.00 0.00 117 PHE A C 17
ATOM 33145 O O . PHE A 1 121 ? 57.417 -4.388 -56.768 1.00 0.00 117 PHE A O 17
ATOM 33162 N N . ARG A 1 122 ? 58.139 -2.499 -57.658 1.00 0.00 118 ARG A N 17
ATOM 33163 C CA . ARG A 1 122 ? 58.355 -1.874 -56.313 1.00 0.00 118 ARG A CA 17
ATOM 33164 C C . ARG A 1 122 ? 57.008 -1.590 -55.642 1.00 0.00 118 ARG A C 17
ATOM 33165 O O . ARG A 1 122 ? 56.004 -1.401 -56.306 1.00 0.00 118 ARG A O 17
ATOM 33186 N N . GLU A 1 123 ? 56.983 -1.558 -54.331 1.00 0.00 119 GLU A N 17
ATOM 33187 C CA . GLU A 1 123 ? 55.704 -1.294 -53.603 1.00 0.00 119 GLU A CA 17
ATOM 33188 C C . GLU A 1 123 ? 55.569 0.201 -53.300 1.00 0.00 119 GLU A C 17
ATOM 33189 O O . GLU A 1 123 ? 56.526 0.855 -52.929 1.00 0.00 119 GLU A O 17
ATOM 33201 N N . LYS A 1 124 ? 54.384 0.743 -53.458 1.00 0.00 120 LYS A N 17
ATOM 33202 C CA . LYS A 1 124 ? 54.174 2.202 -53.202 1.00 0.00 120 LYS A CA 17
ATOM 33203 C C . LYS A 1 124 ? 52.927 2.420 -52.335 1.00 0.00 120 LYS A C 17
ATOM 33204 O O . LYS A 1 124 ? 52.187 3.368 -52.526 1.00 0.00 120 LYS A O 17
ATOM 33223 N N . ASP A 1 125 ? 52.694 1.546 -51.386 1.00 0.00 121 ASP A N 17
ATOM 33224 C CA . ASP A 1 125 ? 51.499 1.687 -50.500 1.00 0.00 121 ASP A CA 17
ATOM 33225 C C . ASP A 1 125 ? 51.894 2.359 -49.181 1.00 0.00 121 ASP A C 17
ATOM 33226 O O . ASP A 1 125 ? 51.016 2.902 -48.530 1.00 0.00 121 ASP A O 17
ATOM 33236 N N . GLY A 1 1 ? 124.930 3.507 0.665 1.00 0.00 -3 GLY A N 18
ATOM 33237 C CA . GLY A 1 1 ? 124.410 4.633 1.492 1.00 0.00 -3 GLY A CA 18
ATOM 33238 C C . GLY A 1 1 ? 122.915 4.435 1.745 1.00 0.00 -3 GLY A C 18
ATOM 33239 O O . GLY A 1 1 ? 122.115 4.459 0.827 1.00 0.00 -3 GLY A O 18
ATOM 33245 N N . ALA A 1 2 ? 122.534 4.238 2.984 1.00 0.00 -2 ALA A N 18
ATOM 33246 C CA . ALA A 1 2 ? 121.090 4.035 3.312 1.00 0.00 -2 ALA A CA 18
ATOM 33247 C C . ALA A 1 2 ? 120.499 5.305 3.934 1.00 0.00 -2 ALA A C 18
ATOM 33248 O O . ALA A 1 2 ? 119.614 5.241 4.767 1.00 0.00 -2 ALA A O 18
ATOM 33255 N N . MET A 1 3 ? 120.985 6.455 3.534 1.00 0.00 -1 MET A N 18
ATOM 33256 C CA . MET A 1 3 ? 120.462 7.737 4.101 1.00 0.00 -1 MET A CA 18
ATOM 33257 C C . MET A 1 3 ? 119.271 8.233 3.276 1.00 0.00 -1 MET A C 18
ATOM 33258 O O . MET A 1 3 ? 118.160 8.318 3.768 1.00 0.00 -1 MET A O 18
ATOM 33272 N N . GLY A 1 4 ? 119.499 8.561 2.027 1.00 0.00 0 GLY A N 18
ATOM 33273 C CA . GLY A 1 4 ? 118.388 9.050 1.156 1.00 0.00 0 GLY A CA 18
ATOM 33274 C C . GLY A 1 4 ? 117.711 7.859 0.474 1.00 0.00 0 GLY A C 18
ATOM 33275 O O . GLY A 1 4 ? 118.057 6.718 0.718 1.00 0.00 0 GLY A O 18
ATOM 33279 N N . MET A 1 5 ? 116.745 8.121 -0.383 1.00 0.00 1 MET A N 18
ATOM 33280 C CA . MET A 1 5 ? 116.017 7.018 -1.105 1.00 0.00 1 MET A CA 18
ATOM 33281 C C . MET A 1 5 ? 115.487 5.967 -0.120 1.00 0.00 1 MET A C 18
ATOM 33282 O O . MET A 1 5 ? 116.192 5.050 0.259 1.00 0.00 1 MET A O 18
ATOM 33296 N N . SER A 1 6 ? 114.249 6.099 0.293 1.00 0.00 2 SER A N 18
ATOM 33297 C CA . SER A 1 6 ? 113.662 5.121 1.259 1.00 0.00 2 SER A CA 18
ATOM 33298 C C . SER A 1 6 ? 112.521 4.341 0.597 1.00 0.00 2 SER A C 18
ATOM 33299 O O . SER A 1 6 ? 111.847 4.842 -0.285 1.00 0.00 2 SER A O 18
ATOM 33307 N N . VAL A 1 7 ? 112.305 3.120 1.021 1.00 0.00 3 VAL A N 18
ATOM 33308 C CA . VAL A 1 7 ? 111.224 2.278 0.406 1.00 0.00 3 VAL A CA 18
ATOM 33309 C C . VAL A 1 7 ? 109.841 2.862 0.738 1.00 0.00 3 VAL A C 18
ATOM 33310 O O . VAL A 1 7 ? 108.904 2.716 -0.025 1.00 0.00 3 VAL A O 18
ATOM 33323 N N . ALA A 1 8 ? 109.711 3.521 1.867 1.00 0.00 4 ALA A N 18
ATOM 33324 C CA . ALA A 1 8 ? 108.372 4.058 2.287 1.00 0.00 4 ALA A CA 18
ATOM 33325 C C . ALA A 1 8 ? 107.852 5.077 1.265 1.00 0.00 4 ALA A C 18
ATOM 33326 O O . ALA A 1 8 ? 106.659 5.198 1.056 1.00 0.00 4 ALA A O 18
ATOM 33333 N N . ASP A 1 9 ? 108.740 5.805 0.630 1.00 0.00 5 ASP A N 18
ATOM 33334 C CA . ASP A 1 9 ? 108.304 6.814 -0.392 1.00 0.00 5 ASP A CA 18
ATOM 33335 C C . ASP A 1 9 ? 107.650 6.113 -1.589 1.00 0.00 5 ASP A C 18
ATOM 33336 O O . ASP A 1 9 ? 106.663 6.582 -2.127 1.00 0.00 5 ASP A O 18
ATOM 33345 N N . PHE A 1 10 ? 108.195 4.996 -2.006 1.00 0.00 6 PHE A N 18
ATOM 33346 C CA . PHE A 1 10 ? 107.602 4.249 -3.161 1.00 0.00 6 PHE A CA 18
ATOM 33347 C C . PHE A 1 10 ? 106.330 3.513 -2.726 1.00 0.00 6 PHE A C 18
ATOM 33348 O O . PHE A 1 10 ? 105.421 3.318 -3.511 1.00 0.00 6 PHE A O 18
ATOM 33365 N N . TYR A 1 11 ? 106.261 3.103 -1.480 1.00 0.00 7 TYR A N 18
ATOM 33366 C CA . TYR A 1 11 ? 105.030 2.410 -0.978 1.00 0.00 7 TYR A CA 18
ATOM 33367 C C . TYR A 1 11 ? 103.856 3.392 -0.928 1.00 0.00 7 TYR A C 18
ATOM 33368 O O . TYR A 1 11 ? 103.964 4.471 -0.373 1.00 0.00 7 TYR A O 18
ATOM 33386 N N . GLY A 1 12 ? 102.740 3.024 -1.504 1.00 0.00 8 GLY A N 18
ATOM 33387 C CA . GLY A 1 12 ? 101.552 3.932 -1.510 1.00 0.00 8 GLY A CA 18
ATOM 33388 C C . GLY A 1 12 ? 101.583 4.857 -2.739 1.00 0.00 8 GLY A C 18
ATOM 33389 O O . GLY A 1 12 ? 100.683 5.654 -2.931 1.00 0.00 8 GLY A O 18
ATOM 33393 N N . SER A 1 13 ? 102.600 4.764 -3.569 1.00 0.00 9 SER A N 18
ATOM 33394 C CA . SER A 1 13 ? 102.663 5.640 -4.782 1.00 0.00 9 SER A CA 18
ATOM 33395 C C . SER A 1 13 ? 101.915 4.981 -5.945 1.00 0.00 9 SER A C 18
ATOM 33396 O O . SER A 1 13 ? 101.818 3.771 -6.021 1.00 0.00 9 SER A O 18
ATOM 33404 N N . ASN A 1 14 ? 101.388 5.771 -6.848 1.00 0.00 10 ASN A N 18
ATOM 33405 C CA . ASN A 1 14 ? 100.674 5.196 -8.030 1.00 0.00 10 ASN A CA 18
ATOM 33406 C C . ASN A 1 14 ? 101.624 5.121 -9.226 1.00 0.00 10 ASN A C 18
ATOM 33407 O O . ASN A 1 14 ? 102.073 6.131 -9.737 1.00 0.00 10 ASN A O 18
ATOM 33418 N N . VAL A 1 15 ? 101.929 3.929 -9.671 1.00 0.00 11 VAL A N 18
ATOM 33419 C CA . VAL A 1 15 ? 102.819 3.766 -10.863 1.00 0.00 11 VAL A CA 18
ATOM 33420 C C . VAL A 1 15 ? 102.164 2.819 -11.872 1.00 0.00 11 VAL A C 18
ATOM 33421 O O . VAL A 1 15 ? 101.292 2.044 -11.521 1.00 0.00 11 VAL A O 18
ATOM 33434 N N . GLU A 1 16 ? 102.574 2.874 -13.115 1.00 0.00 12 GLU A N 18
ATOM 33435 C CA . GLU A 1 16 ? 102.064 1.893 -14.118 1.00 0.00 12 GLU A CA 18
ATOM 33436 C C . GLU A 1 16 ? 103.230 1.071 -14.673 1.00 0.00 12 GLU A C 18
ATOM 33437 O O . GLU A 1 16 ? 104.333 1.561 -14.817 1.00 0.00 12 GLU A O 18
ATOM 33449 N N . VAL A 1 17 ? 102.989 -0.178 -14.981 1.00 0.00 13 VAL A N 18
ATOM 33450 C CA . VAL A 1 17 ? 104.072 -1.041 -15.542 1.00 0.00 13 VAL A CA 18
ATOM 33451 C C . VAL A 1 17 ? 103.551 -1.801 -16.764 1.00 0.00 13 VAL A C 18
ATOM 33452 O O . VAL A 1 17 ? 102.408 -2.219 -16.795 1.00 0.00 13 VAL A O 18
ATOM 33465 N N . LEU A 1 18 ? 104.373 -1.981 -17.766 1.00 0.00 14 LEU A N 18
ATOM 33466 C CA . LEU A 1 18 ? 104.012 -2.958 -18.836 1.00 0.00 14 LEU A CA 18
ATOM 33467 C C . LEU A 1 18 ? 104.629 -4.309 -18.511 1.00 0.00 14 LEU A C 18
ATOM 33468 O O . LEU A 1 18 ? 105.778 -4.394 -18.118 1.00 0.00 14 LEU A O 18
ATOM 33484 N N . LEU A 1 19 ? 103.878 -5.362 -18.670 1.00 0.00 15 LEU A N 18
ATOM 33485 C CA . LEU A 1 19 ? 104.461 -6.720 -18.473 1.00 0.00 15 LEU A CA 18
ATOM 33486 C C . LEU A 1 19 ? 105.088 -7.213 -19.780 1.00 0.00 15 LEU A C 18
ATOM 33487 O O . LEU A 1 19 ? 104.982 -6.574 -20.810 1.00 0.00 15 LEU A O 18
ATOM 33503 N N . ASN A 1 20 ? 105.741 -8.350 -19.740 1.00 0.00 16 ASN A N 18
ATOM 33504 C CA . ASN A 1 20 ? 106.472 -8.872 -20.950 1.00 0.00 16 ASN A CA 18
ATOM 33505 C C . ASN A 1 20 ? 105.533 -9.020 -22.158 1.00 0.00 16 ASN A C 18
ATOM 33506 O O . ASN A 1 20 ? 105.976 -9.061 -23.291 1.00 0.00 16 ASN A O 18
ATOM 33517 N N . ASN A 1 21 ? 104.244 -9.101 -21.925 1.00 0.00 17 ASN A N 18
ATOM 33518 C CA . ASN A 1 21 ? 103.280 -9.279 -23.056 1.00 0.00 17 ASN A CA 18
ATOM 33519 C C . ASN A 1 21 ? 102.736 -7.922 -23.538 1.00 0.00 17 ASN A C 18
ATOM 33520 O O . ASN A 1 21 ? 101.673 -7.856 -24.128 1.00 0.00 17 ASN A O 18
ATOM 33531 N N . ASP A 1 22 ? 103.453 -6.838 -23.290 1.00 0.00 18 ASP A N 18
ATOM 33532 C CA . ASP A 1 22 ? 103.044 -5.491 -23.824 1.00 0.00 18 ASP A CA 18
ATOM 33533 C C . ASP A 1 22 ? 101.638 -5.115 -23.335 1.00 0.00 18 ASP A C 18
ATOM 33534 O O . ASP A 1 22 ? 100.938 -4.352 -23.974 1.00 0.00 18 ASP A O 18
ATOM 33543 N N . SER A 1 23 ? 101.224 -5.648 -22.207 1.00 0.00 19 SER A N 18
ATOM 33544 C CA . SER A 1 23 ? 99.960 -5.178 -21.571 1.00 0.00 19 SER A CA 18
ATOM 33545 C C . SER A 1 23 ? 100.299 -4.234 -20.417 1.00 0.00 19 SER A C 18
ATOM 33546 O O . SER A 1 23 ? 101.289 -4.417 -19.733 1.00 0.00 19 SER A O 18
ATOM 33554 N N . LYS A 1 24 ? 99.488 -3.230 -20.196 1.00 0.00 20 LYS A N 18
ATOM 33555 C CA . LYS A 1 24 ? 99.835 -2.198 -19.172 1.00 0.00 20 LYS A CA 18
ATOM 33556 C C . LYS A 1 24 ? 98.911 -2.305 -17.952 1.00 0.00 20 LYS A C 18
ATOM 33557 O O . LYS A 1 24 ? 97.738 -2.608 -18.074 1.00 0.00 20 LYS A O 18
ATOM 33576 N N . ALA A 1 25 ? 99.442 -2.059 -16.779 1.00 0.00 21 ALA A N 18
ATOM 33577 C CA . ALA A 1 25 ? 98.592 -2.029 -15.549 1.00 0.00 21 ALA A CA 18
ATOM 33578 C C . ALA A 1 25 ? 99.053 -0.900 -14.622 1.00 0.00 21 ALA A C 18
ATOM 33579 O O . ALA A 1 25 ? 100.235 -0.633 -14.503 1.00 0.00 21 ALA A O 18
ATOM 33586 N N . ARG A 1 26 ? 98.129 -0.236 -13.966 1.00 0.00 22 ARG A N 18
ATOM 33587 C CA . ARG A 1 26 ? 98.507 0.908 -13.077 1.00 0.00 22 ARG A CA 18
ATOM 33588 C C . ARG A 1 26 ? 97.723 0.850 -11.764 1.00 0.00 22 ARG A C 18
ATOM 33589 O O . ARG A 1 26 ? 96.571 0.461 -11.741 1.00 0.00 22 ARG A O 18
ATOM 33610 N N . GLY A 1 27 ? 98.346 1.236 -10.677 1.00 0.00 23 GLY A N 18
ATOM 33611 C CA . GLY A 1 27 ? 97.645 1.220 -9.358 1.00 0.00 23 GLY A CA 18
ATOM 33612 C C . GLY A 1 27 ? 98.609 1.688 -8.266 1.00 0.00 23 GLY A C 18
ATOM 33613 O O . GLY A 1 27 ? 99.704 2.138 -8.551 1.00 0.00 23 GLY A O 18
ATOM 33617 N N . VAL A 1 28 ? 98.213 1.585 -7.020 1.00 0.00 24 VAL A N 18
ATOM 33618 C CA . VAL A 1 28 ? 99.091 2.061 -5.905 1.00 0.00 24 VAL A CA 18
ATOM 33619 C C . VAL A 1 28 ? 99.956 0.900 -5.401 1.00 0.00 24 VAL A C 18
ATOM 33620 O O . VAL A 1 28 ? 99.490 -0.212 -5.258 1.00 0.00 24 VAL A O 18
ATOM 33633 N N . ILE A 1 29 ? 101.210 1.156 -5.132 1.00 0.00 25 ILE A N 18
ATOM 33634 C CA . ILE A 1 29 ? 102.114 0.073 -4.623 1.00 0.00 25 ILE A CA 18
ATOM 33635 C C . ILE A 1 29 ? 101.857 -0.165 -3.129 1.00 0.00 25 ILE A C 18
ATOM 33636 O O . ILE A 1 29 ? 101.671 0.767 -2.369 1.00 0.00 25 ILE A O 18
ATOM 33652 N N . THR A 1 30 ? 101.846 -1.411 -2.709 1.00 0.00 26 THR A N 18
ATOM 33653 C CA . THR A 1 30 ? 101.592 -1.719 -1.268 1.00 0.00 26 THR A CA 18
ATOM 33654 C C . THR A 1 30 ? 102.716 -2.576 -0.667 1.00 0.00 26 THR A C 18
ATOM 33655 O O . THR A 1 30 ? 103.070 -2.404 0.485 1.00 0.00 26 THR A O 18
ATOM 33666 N N . ASN A 1 31 ? 103.284 -3.494 -1.424 1.00 0.00 27 ASN A N 18
ATOM 33667 C CA . ASN A 1 31 ? 104.267 -4.448 -0.820 1.00 0.00 27 ASN A CA 18
ATOM 33668 C C . ASN A 1 31 ? 105.481 -4.639 -1.732 1.00 0.00 27 ASN A C 18
ATOM 33669 O O . ASN A 1 31 ? 105.376 -4.575 -2.941 1.00 0.00 27 ASN A O 18
ATOM 33680 N N . PHE A 1 32 ? 106.630 -4.871 -1.146 1.00 0.00 28 PHE A N 18
ATOM 33681 C CA . PHE A 1 32 ? 107.847 -5.203 -1.947 1.00 0.00 28 PHE A CA 18
ATOM 33682 C C . PHE A 1 32 ? 108.760 -6.126 -1.138 1.00 0.00 28 PHE A C 18
ATOM 33683 O O . PHE A 1 32 ? 109.064 -5.858 0.010 1.00 0.00 28 PHE A O 18
ATOM 33700 N N . ASP A 1 33 ? 109.197 -7.209 -1.730 1.00 0.00 29 ASP A N 18
ATOM 33701 C CA . ASP A 1 33 ? 110.032 -8.199 -0.984 1.00 0.00 29 ASP A CA 18
ATOM 33702 C C . ASP A 1 33 ? 111.377 -8.389 -1.688 1.00 0.00 29 ASP A C 18
ATOM 33703 O O . ASP A 1 33 ? 111.429 -8.757 -2.845 1.00 0.00 29 ASP A O 18
ATOM 33712 N N . SER A 1 34 ? 112.460 -8.139 -0.993 1.00 0.00 30 SER A N 18
ATOM 33713 C CA . SER A 1 34 ? 113.814 -8.287 -1.618 1.00 0.00 30 SER A CA 18
ATOM 33714 C C . SER A 1 34 ? 114.149 -9.766 -1.853 1.00 0.00 30 SER A C 18
ATOM 33715 O O . SER A 1 34 ? 114.926 -10.097 -2.729 1.00 0.00 30 SER A O 18
ATOM 33723 N N . SER A 1 35 ? 113.569 -10.657 -1.078 1.00 0.00 31 SER A N 18
ATOM 33724 C CA . SER A 1 35 ? 113.908 -12.115 -1.209 1.00 0.00 31 SER A CA 18
ATOM 33725 C C . SER A 1 35 ? 113.550 -12.635 -2.606 1.00 0.00 31 SER A C 18
ATOM 33726 O O . SER A 1 35 ? 114.353 -13.274 -3.261 1.00 0.00 31 SER A O 18
ATOM 33734 N N . ASN A 1 36 ? 112.351 -12.364 -3.064 1.00 0.00 32 ASN A N 18
ATOM 33735 C CA . ASN A 1 36 ? 111.934 -12.831 -4.425 1.00 0.00 32 ASN A CA 18
ATOM 33736 C C . ASN A 1 36 ? 111.469 -11.657 -5.301 1.00 0.00 32 ASN A C 18
ATOM 33737 O O . ASN A 1 36 ? 110.918 -11.860 -6.368 1.00 0.00 32 ASN A O 18
ATOM 33748 N N . SER A 1 37 ? 111.682 -10.427 -4.866 1.00 0.00 33 SER A N 18
ATOM 33749 C CA . SER A 1 37 ? 111.228 -9.227 -5.654 1.00 0.00 33 SER A CA 18
ATOM 33750 C C . SER A 1 37 ? 109.743 -9.351 -6.039 1.00 0.00 33 SER A C 18
ATOM 33751 O O . SER A 1 37 ? 109.399 -9.484 -7.201 1.00 0.00 33 SER A O 18
ATOM 33759 N N . ILE A 1 38 ? 108.867 -9.308 -5.064 1.00 0.00 34 ILE A N 18
ATOM 33760 C CA . ILE A 1 38 ? 107.403 -9.444 -5.353 1.00 0.00 34 ILE A CA 18
ATOM 33761 C C . ILE A 1 38 ? 106.686 -8.132 -5.014 1.00 0.00 34 ILE A C 18
ATOM 33762 O O . ILE A 1 38 ? 106.899 -7.553 -3.966 1.00 0.00 34 ILE A O 18
ATOM 33778 N N . LEU A 1 39 ? 105.837 -7.665 -5.898 1.00 0.00 35 LEU A N 18
ATOM 33779 C CA . LEU A 1 39 ? 105.190 -6.330 -5.704 1.00 0.00 35 LEU A CA 18
ATOM 33780 C C . LEU A 1 39 ? 103.667 -6.468 -5.754 1.00 0.00 35 LEU A C 18
ATOM 33781 O O . LEU A 1 39 ? 103.114 -6.991 -6.704 1.00 0.00 35 LEU A O 18
ATOM 33797 N N . GLN A 1 40 ? 102.992 -6.000 -4.733 1.00 0.00 36 GLN A N 18
ATOM 33798 C CA . GLN A 1 40 ? 101.500 -5.984 -4.759 1.00 0.00 36 GLN A CA 18
ATOM 33799 C C . GLN A 1 40 ? 101.003 -4.574 -5.075 1.00 0.00 36 GLN A C 18
ATOM 33800 O O . GLN A 1 40 ? 101.421 -3.610 -4.458 1.00 0.00 36 GLN A O 18
ATOM 33814 N N . LEU A 1 41 ? 100.115 -4.452 -6.031 1.00 0.00 37 LEU A N 18
ATOM 33815 C CA . LEU A 1 41 ? 99.551 -3.112 -6.375 1.00 0.00 37 LEU A CA 18
ATOM 33816 C C . LEU A 1 41 ? 98.079 -3.044 -5.968 1.00 0.00 37 LEU A C 18
ATOM 33817 O O . LEU A 1 41 ? 97.261 -3.815 -6.438 1.00 0.00 37 LEU A O 18
ATOM 33833 N N . ARG A 1 42 ? 97.740 -2.126 -5.100 1.00 0.00 38 ARG A N 18
ATOM 33834 C CA . ARG A 1 42 ? 96.308 -1.951 -4.705 1.00 0.00 38 ARG A CA 18
ATOM 33835 C C . ARG A 1 42 ? 95.671 -0.839 -5.543 1.00 0.00 38 ARG A C 18
ATOM 33836 O O . ARG A 1 42 ? 96.151 0.279 -5.571 1.00 0.00 38 ARG A O 18
ATOM 33857 N N . LEU A 1 43 ? 94.593 -1.141 -6.223 1.00 0.00 39 LEU A N 18
ATOM 33858 C CA . LEU A 1 43 ? 93.988 -0.149 -7.163 1.00 0.00 39 LEU A CA 18
ATOM 33859 C C . LEU A 1 43 ? 92.755 0.513 -6.536 1.00 0.00 39 LEU A C 18
ATOM 33860 O O . LEU A 1 43 ? 92.037 -0.095 -5.760 1.00 0.00 39 LEU A O 18
ATOM 33876 N N . ALA A 1 44 ? 92.510 1.757 -6.879 1.00 0.00 40 ALA A N 18
ATOM 33877 C CA . ALA A 1 44 ? 91.407 2.537 -6.223 1.00 0.00 40 ALA A CA 18
ATOM 33878 C C . ALA A 1 44 ? 90.021 1.953 -6.543 1.00 0.00 40 ALA A C 18
ATOM 33879 O O . ALA A 1 44 ? 89.027 2.380 -5.984 1.00 0.00 40 ALA A O 18
ATOM 33886 N N . ASN A 1 45 ? 89.937 0.987 -7.432 1.00 0.00 41 ASN A N 18
ATOM 33887 C CA . ASN A 1 45 ? 88.622 0.322 -7.707 1.00 0.00 41 ASN A CA 18
ATOM 33888 C C . ASN A 1 45 ? 88.378 -0.844 -6.729 1.00 0.00 41 ASN A C 18
ATOM 33889 O O . ASN A 1 45 ? 87.708 -1.802 -7.066 1.00 0.00 41 ASN A O 18
ATOM 33900 N N . ASP A 1 46 ? 88.914 -0.776 -5.517 1.00 0.00 42 ASP A N 18
ATOM 33901 C CA . ASP A 1 46 ? 88.683 -1.863 -4.502 1.00 0.00 42 ASP A CA 18
ATOM 33902 C C . ASP A 1 46 ? 89.236 -3.202 -5.012 1.00 0.00 42 ASP A C 18
ATOM 33903 O O . ASP A 1 46 ? 88.751 -4.255 -4.641 1.00 0.00 42 ASP A O 18
ATOM 33912 N N . SER A 1 47 ? 90.246 -3.170 -5.859 1.00 0.00 43 SER A N 18
ATOM 33913 C CA . SER A 1 47 ? 90.849 -4.443 -6.358 1.00 0.00 43 SER A CA 18
ATOM 33914 C C . SER A 1 47 ? 92.332 -4.505 -5.984 1.00 0.00 43 SER A C 18
ATOM 33915 O O . SER A 1 47 ? 93.029 -3.509 -6.020 1.00 0.00 43 SER A O 18
ATOM 33923 N N . THR A 1 48 ? 92.814 -5.670 -5.625 1.00 0.00 44 THR A N 18
ATOM 33924 C CA . THR A 1 48 ? 94.256 -5.814 -5.250 1.00 0.00 44 THR A CA 18
ATOM 33925 C C . THR A 1 48 ? 94.894 -6.969 -6.030 1.00 0.00 44 THR A C 18
ATOM 33926 O O . THR A 1 48 ? 94.252 -7.965 -6.309 1.00 0.00 44 THR A O 18
ATOM 33937 N N . LYS A 1 49 ? 96.149 -6.838 -6.383 1.00 0.00 45 LYS A N 18
ATOM 33938 C CA . LYS A 1 49 ? 96.825 -7.906 -7.179 1.00 0.00 45 LYS A CA 18
ATOM 33939 C C . LYS A 1 49 ? 98.287 -8.050 -6.753 1.00 0.00 45 LYS A C 18
ATOM 33940 O O . LYS A 1 49 ? 98.957 -7.076 -6.463 1.00 0.00 45 LYS A O 18
ATOM 33959 N N . SER A 1 50 ? 98.781 -9.264 -6.716 1.00 0.00 46 SER A N 18
ATOM 33960 C CA . SER A 1 50 ? 100.221 -9.489 -6.386 1.00 0.00 46 SER A CA 18
ATOM 33961 C C . SER A 1 50 ? 100.971 -9.965 -7.631 1.00 0.00 46 SER A C 18
ATOM 33962 O O . SER A 1 50 ? 100.665 -11.003 -8.188 1.00 0.00 46 SER A O 18
ATOM 33970 N N . ILE A 1 51 ? 101.951 -9.211 -8.072 1.00 0.00 47 ILE A N 18
ATOM 33971 C CA . ILE A 1 51 ? 102.697 -9.587 -9.312 1.00 0.00 47 ILE A CA 18
ATOM 33972 C C . ILE A 1 51 ? 104.202 -9.563 -9.030 1.00 0.00 47 ILE A C 18
ATOM 33973 O O . ILE A 1 51 ? 104.719 -8.605 -8.483 1.00 0.00 47 ILE A O 18
ATOM 33989 N N . VAL A 1 52 ? 104.903 -10.605 -9.401 1.00 0.00 48 VAL A N 18
ATOM 33990 C CA . VAL A 1 52 ? 106.383 -10.631 -9.181 1.00 0.00 48 VAL A CA 18
ATOM 33991 C C . VAL A 1 52 ? 107.056 -9.668 -10.166 1.00 0.00 48 VAL A C 18
ATOM 33992 O O . VAL A 1 52 ? 106.719 -9.629 -11.331 1.00 0.00 48 VAL A O 18
ATOM 34005 N N . THR A 1 53 ? 108.003 -8.895 -9.700 1.00 0.00 49 THR A N 18
ATOM 34006 C CA . THR A 1 53 ? 108.605 -7.818 -10.556 1.00 0.00 49 THR A CA 18
ATOM 34007 C C . THR A 1 53 ? 109.305 -8.409 -11.786 1.00 0.00 49 THR A C 18
ATOM 34008 O O . THR A 1 53 ? 109.460 -7.743 -12.792 1.00 0.00 49 THR A O 18
ATOM 34019 N N . LYS A 1 54 ? 109.733 -9.646 -11.715 1.00 0.00 50 LYS A N 18
ATOM 34020 C CA . LYS A 1 54 ? 110.506 -10.248 -12.854 1.00 0.00 50 LYS A CA 18
ATOM 34021 C C . LYS A 1 54 ? 109.696 -10.194 -14.155 1.00 0.00 50 LYS A C 18
ATOM 34022 O O . LYS A 1 54 ? 110.255 -10.195 -15.237 1.00 0.00 50 LYS A O 18
ATOM 34041 N N . ASP A 1 55 ? 108.388 -10.147 -14.061 1.00 0.00 51 ASP A N 18
ATOM 34042 C CA . ASP A 1 55 ? 107.555 -10.011 -15.299 1.00 0.00 51 ASP A CA 18
ATOM 34043 C C . ASP A 1 55 ? 107.366 -8.532 -15.687 1.00 0.00 51 ASP A C 18
ATOM 34044 O O . ASP A 1 55 ? 106.591 -8.223 -16.575 1.00 0.00 51 ASP A O 18
ATOM 34053 N N . ILE A 1 56 ? 108.058 -7.617 -15.037 1.00 0.00 52 ILE A N 18
ATOM 34054 C CA . ILE A 1 56 ? 107.982 -6.180 -15.462 1.00 0.00 52 ILE A CA 18
ATOM 34055 C C . ILE A 1 56 ? 108.770 -5.981 -16.760 1.00 0.00 52 ILE A C 18
ATOM 34056 O O . ILE A 1 56 ? 109.982 -6.102 -16.785 1.00 0.00 52 ILE A O 18
ATOM 34072 N N . LYS A 1 57 ? 108.086 -5.676 -17.835 1.00 0.00 53 LYS A N 18
ATOM 34073 C CA . LYS A 1 57 ? 108.798 -5.265 -19.086 1.00 0.00 53 LYS A CA 18
ATOM 34074 C C . LYS A 1 57 ? 109.210 -3.793 -18.990 1.00 0.00 53 LYS A C 18
ATOM 34075 O O . LYS A 1 57 ? 110.290 -3.417 -19.409 1.00 0.00 53 LYS A O 18
ATOM 34094 N N . ASP A 1 58 ? 108.357 -2.962 -18.438 1.00 0.00 54 ASP A N 18
ATOM 34095 C CA . ASP A 1 58 ? 108.664 -1.491 -18.385 1.00 0.00 54 ASP A CA 18
ATOM 34096 C C . ASP A 1 58 ? 107.950 -0.833 -17.204 1.00 0.00 54 ASP A C 18
ATOM 34097 O O . ASP A 1 58 ? 106.945 -1.323 -16.729 1.00 0.00 54 ASP A O 18
ATOM 34106 N N . LEU A 1 59 ? 108.464 0.279 -16.730 1.00 0.00 55 LEU A N 18
ATOM 34107 C CA . LEU A 1 59 ? 107.855 0.952 -15.542 1.00 0.00 55 LEU A CA 18
ATOM 34108 C C . LEU A 1 59 ? 107.726 2.461 -15.774 1.00 0.00 55 LEU A C 18
ATOM 34109 O O . LEU A 1 59 ? 108.571 3.074 -16.399 1.00 0.00 55 LEU A O 18
ATOM 34125 N N . ARG A 1 60 ? 106.671 3.057 -15.272 1.00 0.00 56 ARG A N 18
ATOM 34126 C CA . ARG A 1 60 ? 106.559 4.547 -15.291 1.00 0.00 56 ARG A CA 18
ATOM 34127 C C . ARG A 1 60 ? 105.793 5.026 -14.048 1.00 0.00 56 ARG A C 18
ATOM 34128 O O . ARG A 1 60 ? 105.052 4.273 -13.444 1.00 0.00 56 ARG A O 18
ATOM 34149 N N . ILE A 1 61 ? 105.970 6.267 -13.668 1.00 0.00 57 ILE A N 18
ATOM 34150 C CA . ILE A 1 61 ? 105.189 6.822 -12.516 1.00 0.00 57 ILE A CA 18
ATOM 34151 C C . ILE A 1 61 ? 104.263 7.935 -13.017 1.00 0.00 57 ILE A C 18
ATOM 34152 O O . ILE A 1 61 ? 104.688 8.838 -13.715 1.00 0.00 57 ILE A O 18
ATOM 34168 N N . LEU A 1 62 ? 103.002 7.873 -12.664 1.00 0.00 58 LEU A N 18
ATOM 34169 C CA . LEU A 1 62 ? 102.018 8.872 -13.195 1.00 0.00 58 LEU A CA 18
ATOM 34170 C C . LEU A 1 62 ? 102.080 10.164 -12.365 1.00 0.00 58 LEU A C 18
ATOM 34171 O O . LEU A 1 62 ? 102.608 10.159 -11.269 1.00 0.00 58 LEU A O 18
ATOM 34187 N N . PRO A 1 63 ? 101.540 11.238 -12.913 1.00 0.00 59 PRO A N 18
ATOM 34188 C CA . PRO A 1 63 ? 101.556 12.547 -12.200 1.00 0.00 59 PRO A CA 18
ATOM 34189 C C . PRO A 1 63 ? 100.791 12.452 -10.873 1.00 0.00 59 PRO A C 18
ATOM 34190 O O . PRO A 1 63 ? 99.796 11.758 -10.771 1.00 0.00 59 PRO A O 18
ATOM 34201 N N . LYS A 1 64 ? 101.252 13.148 -9.861 1.00 0.00 60 LYS A N 18
ATOM 34202 C CA . LYS A 1 64 ? 100.566 13.103 -8.535 1.00 0.00 60 LYS A CA 18
ATOM 34203 C C . LYS A 1 64 ? 99.681 14.341 -8.351 1.00 0.00 60 LYS A C 18
ATOM 34204 O O . LYS A 1 64 ? 99.498 14.823 -7.247 1.00 0.00 60 LYS A O 18
ATOM 34223 N N . ASN A 1 65 ? 99.132 14.857 -9.424 1.00 0.00 61 ASN A N 18
ATOM 34224 C CA . ASN A 1 65 ? 98.249 16.062 -9.323 1.00 0.00 61 ASN A CA 18
ATOM 34225 C C . ASN A 1 65 ? 97.008 15.888 -10.207 1.00 0.00 61 ASN A C 18
ATOM 34226 O O . ASN A 1 65 ? 96.998 15.087 -11.123 1.00 0.00 61 ASN A O 18
ATOM 34237 N N . GLU A 1 66 ? 95.965 16.636 -9.936 1.00 0.00 62 GLU A N 18
ATOM 34238 C CA . GLU A 1 66 ? 94.715 16.519 -10.747 1.00 0.00 62 GLU A CA 18
ATOM 34239 C C . GLU A 1 66 ? 94.175 17.911 -11.088 1.00 0.00 62 GLU A C 18
ATOM 34240 O O . GLU A 1 66 ? 94.058 18.766 -10.229 1.00 0.00 62 GLU A O 18
ATOM 34252 N N . ILE A 1 67 ? 93.843 18.140 -12.336 1.00 0.00 63 ILE A N 18
ATOM 34253 C CA . ILE A 1 67 ? 93.301 19.475 -12.746 1.00 0.00 63 ILE A CA 18
ATOM 34254 C C . ILE A 1 67 ? 91.771 19.473 -12.625 1.00 0.00 63 ILE A C 18
ATOM 34255 O O . ILE A 1 67 ? 91.185 20.381 -12.065 1.00 0.00 63 ILE A O 18
ATOM 34271 N N . MET A 1 68 ? 91.127 18.457 -13.148 1.00 0.00 64 MET A N 18
ATOM 34272 C CA . MET A 1 68 ? 89.633 18.388 -13.086 1.00 0.00 64 MET A CA 18
ATOM 34273 C C . MET A 1 68 ? 89.191 17.206 -12.209 1.00 0.00 64 MET A C 18
ATOM 34274 O O . MET A 1 68 ? 89.966 16.297 -11.977 1.00 0.00 64 MET A O 18
ATOM 34288 N N . PRO A 1 69 ? 87.955 17.250 -11.747 1.00 0.00 65 PRO A N 18
ATOM 34289 C CA . PRO A 1 69 ? 87.435 16.165 -10.871 1.00 0.00 65 PRO A CA 18
ATOM 34290 C C . PRO A 1 69 ? 87.349 14.843 -11.647 1.00 0.00 65 PRO A C 18
ATOM 34291 O O . PRO A 1 69 ? 86.761 14.778 -12.711 1.00 0.00 65 PRO A O 18
ATOM 34302 N N . LYS A 1 70 ? 87.933 13.796 -11.116 1.00 0.00 66 LYS A N 18
ATOM 34303 C CA . LYS A 1 70 ? 87.894 12.468 -11.813 1.00 0.00 66 LYS A CA 18
ATOM 34304 C C . LYS A 1 70 ? 86.459 11.931 -11.854 1.00 0.00 66 LYS A C 18
ATOM 34305 O O . LYS A 1 70 ? 86.027 11.373 -12.846 1.00 0.00 66 LYS A O 18
ATOM 34324 N N . ASN A 1 71 ? 85.723 12.099 -10.782 1.00 0.00 67 ASN A N 18
ATOM 34325 C CA . ASN A 1 71 ? 84.317 11.591 -10.740 1.00 0.00 67 ASN A CA 18
ATOM 34326 C C . ASN A 1 71 ? 83.430 12.540 -9.922 1.00 0.00 67 ASN A C 18
ATOM 34327 O O . ASN A 1 71 ? 83.874 13.578 -9.467 1.00 0.00 67 ASN A O 18
ATOM 34338 N N . GLY A 1 72 ? 82.182 12.184 -9.736 1.00 0.00 68 GLY A N 18
ATOM 34339 C CA . GLY A 1 72 ? 81.254 13.053 -8.953 1.00 0.00 68 GLY A CA 18
ATOM 34340 C C . GLY A 1 72 ? 80.249 12.180 -8.199 1.00 0.00 68 GLY A C 18
ATOM 34341 O O . GLY A 1 72 ? 80.376 10.970 -8.161 1.00 0.00 68 GLY A O 18
ATOM 34345 N N . THR A 1 73 ? 79.252 12.788 -7.599 1.00 0.00 69 THR A N 18
ATOM 34346 C CA . THR A 1 73 ? 78.227 11.998 -6.838 1.00 0.00 69 THR A CA 18
ATOM 34347 C C . THR A 1 73 ? 77.447 11.072 -7.784 1.00 0.00 69 THR A C 18
ATOM 34348 O O . THR A 1 73 ? 77.005 10.007 -7.394 1.00 0.00 69 THR A O 18
ATOM 34359 N N . LYS A 1 74 ? 77.276 11.476 -9.021 1.00 0.00 70 LYS A N 18
ATOM 34360 C CA . LYS A 1 74 ? 76.552 10.617 -10.007 1.00 0.00 70 LYS A CA 18
ATOM 34361 C C . LYS A 1 74 ? 77.280 10.631 -11.354 1.00 0.00 70 LYS A C 18
ATOM 34362 O O . LYS A 1 74 ? 77.761 9.612 -11.816 1.00 0.00 70 LYS A O 18
ATOM 34381 N N . SER A 1 75 ? 77.363 11.779 -11.981 1.00 0.00 71 SER A N 18
ATOM 34382 C CA . SER A 1 75 ? 78.072 11.877 -13.293 1.00 0.00 71 SER A CA 18
ATOM 34383 C C . SER A 1 75 ? 78.875 13.186 -13.365 1.00 0.00 71 SER A C 18
ATOM 34384 O O . SER A 1 75 ? 78.560 14.133 -12.670 1.00 0.00 71 SER A O 18
ATOM 34392 N N . PRO A 1 76 ? 79.892 13.203 -14.209 1.00 0.00 72 PRO A N 18
ATOM 34393 C CA . PRO A 1 76 ? 80.729 14.423 -14.359 1.00 0.00 72 PRO A CA 18
ATOM 34394 C C . PRO A 1 76 ? 79.914 15.554 -14.998 1.00 0.00 72 PRO A C 18
ATOM 34395 O O . PRO A 1 76 ? 79.102 15.323 -15.876 1.00 0.00 72 PRO A O 18
ATOM 34406 N N . SER A 1 77 ? 80.128 16.772 -14.561 1.00 0.00 73 SER A N 18
ATOM 34407 C CA . SER A 1 77 ? 79.376 17.929 -15.138 1.00 0.00 73 SER A CA 18
ATOM 34408 C C . SER A 1 77 ? 80.344 19.050 -15.526 1.00 0.00 73 SER A C 18
ATOM 34409 O O . SER A 1 77 ? 81.401 19.197 -14.939 1.00 0.00 73 SER A O 18
ATOM 34417 N N . THR A 1 78 ? 79.988 19.840 -16.510 1.00 0.00 74 THR A N 18
ATOM 34418 C CA . THR A 1 78 ? 80.874 20.963 -16.944 1.00 0.00 74 THR A CA 18
ATOM 34419 C C . THR A 1 78 ? 80.076 22.268 -17.016 1.00 0.00 74 THR A C 18
ATOM 34420 O O . THR A 1 78 ? 78.859 22.260 -17.023 1.00 0.00 74 THR A O 18
ATOM 34431 N N . ASN A 1 79 ? 80.758 23.395 -17.071 1.00 0.00 75 ASN A N 18
ATOM 34432 C CA . ASN A 1 79 ? 80.063 24.728 -17.155 1.00 0.00 75 ASN A CA 18
ATOM 34433 C C . ASN A 1 79 ? 79.046 24.889 -16.014 1.00 0.00 75 ASN A C 18
ATOM 34434 O O . ASN A 1 79 ? 78.905 24.020 -15.172 1.00 0.00 75 ASN A O 18
ATOM 34445 N N . SER A 1 80 ? 78.344 25.996 -15.983 1.00 0.00 76 SER A N 18
ATOM 34446 C CA . SER A 1 80 ? 77.334 26.225 -14.906 1.00 0.00 76 SER A CA 18
ATOM 34447 C C . SER A 1 80 ? 75.935 25.850 -15.403 1.00 0.00 76 SER A C 18
ATOM 34448 O O . SER A 1 80 ? 75.666 25.867 -16.590 1.00 0.00 76 SER A O 18
ATOM 34456 N N . THR A 1 81 ? 75.046 25.509 -14.500 1.00 0.00 77 THR A N 18
ATOM 34457 C CA . THR A 1 81 ? 73.666 25.100 -14.906 1.00 0.00 77 THR A CA 18
ATOM 34458 C C . THR A 1 81 ? 72.635 26.069 -14.321 1.00 0.00 77 THR A C 18
ATOM 34459 O O . THR A 1 81 ? 72.953 26.892 -13.482 1.00 0.00 77 THR A O 18
ATOM 34470 N N . LYS A 1 82 ? 71.397 25.978 -14.763 1.00 0.00 78 LYS A N 18
ATOM 34471 C CA . LYS A 1 82 ? 70.309 26.881 -14.246 1.00 0.00 78 LYS A CA 18
ATOM 34472 C C . LYS A 1 82 ? 70.707 28.359 -14.394 1.00 0.00 78 LYS A C 18
ATOM 34473 O O . LYS A 1 82 ? 70.571 29.146 -13.473 1.00 0.00 78 LYS A O 18
ATOM 34492 N N . LEU A 1 83 ? 71.195 28.735 -15.551 1.00 0.00 79 LEU A N 18
ATOM 34493 C CA . LEU A 1 83 ? 71.578 30.162 -15.785 1.00 0.00 79 LEU A CA 18
ATOM 34494 C C . LEU A 1 83 ? 70.407 30.926 -16.410 1.00 0.00 79 LEU A C 18
ATOM 34495 O O . LEU A 1 83 ? 69.756 30.439 -17.317 1.00 0.00 79 LEU A O 18
ATOM 34511 N N . LYS A 1 84 ? 70.137 32.116 -15.929 1.00 0.00 80 LYS A N 18
ATOM 34512 C CA . LYS A 1 84 ? 69.003 32.916 -16.483 1.00 0.00 80 LYS A CA 18
ATOM 34513 C C . LYS A 1 84 ? 69.531 33.993 -17.436 1.00 0.00 80 LYS A C 18
ATOM 34514 O O . LYS A 1 84 ? 70.319 34.838 -17.053 1.00 0.00 80 LYS A O 18
ATOM 34533 N N . SER A 1 85 ? 69.099 33.963 -18.675 1.00 0.00 81 SER A N 18
ATOM 34534 C CA . SER A 1 85 ? 69.572 34.980 -19.669 1.00 0.00 81 SER A CA 18
ATOM 34535 C C . SER A 1 85 ? 69.046 36.374 -19.303 1.00 0.00 81 SER A C 18
ATOM 34536 O O . SER A 1 85 ? 69.696 37.372 -19.553 1.00 0.00 81 SER A O 18
ATOM 34544 N N . ALA A 1 86 ? 67.876 36.444 -18.712 1.00 0.00 82 ALA A N 18
ATOM 34545 C CA . ALA A 1 86 ? 67.277 37.776 -18.367 1.00 0.00 82 ALA A CA 18
ATOM 34546 C C . ALA A 1 86 ? 68.134 38.497 -17.321 1.00 0.00 82 ALA A C 18
ATOM 34547 O O . ALA A 1 86 ? 68.243 39.709 -17.330 1.00 0.00 82 ALA A O 18
ATOM 34554 N N . GLU A 1 87 ? 68.741 37.758 -16.424 1.00 0.00 83 GLU A N 18
ATOM 34555 C CA . GLU A 1 87 ? 69.590 38.393 -15.369 1.00 0.00 83 GLU A CA 18
ATOM 34556 C C . GLU A 1 87 ? 71.074 38.179 -15.682 1.00 0.00 83 GLU A C 18
ATOM 34557 O O . GLU A 1 87 ? 71.544 37.058 -15.758 1.00 0.00 83 GLU A O 18
ATOM 34569 N N . THR A 1 88 ? 71.811 39.248 -15.863 1.00 0.00 84 THR A N 18
ATOM 34570 C CA . THR A 1 88 ? 73.276 39.121 -16.152 1.00 0.00 84 THR A CA 18
ATOM 34571 C C . THR A 1 88 ? 74.015 38.615 -14.910 1.00 0.00 84 THR A C 18
ATOM 34572 O O . THR A 1 88 ? 74.946 37.835 -15.008 1.00 0.00 84 THR A O 18
ATOM 34583 N N . TYR A 1 89 ? 73.605 39.055 -13.745 1.00 0.00 85 TYR A N 18
ATOM 34584 C CA . TYR A 1 89 ? 74.285 38.623 -12.485 1.00 0.00 85 TYR A CA 18
ATOM 34585 C C . TYR A 1 89 ? 73.289 37.920 -11.559 1.00 0.00 85 TYR A C 18
ATOM 34586 O O . TYR A 1 89 ? 72.089 38.084 -11.689 1.00 0.00 85 TYR A O 18
ATOM 34604 N N . SER A 1 90 ? 73.781 37.139 -10.628 1.00 0.00 86 SER A N 18
ATOM 34605 C CA . SER A 1 90 ? 72.873 36.417 -9.686 1.00 0.00 86 SER A CA 18
ATOM 34606 C C . SER A 1 90 ? 72.725 37.210 -8.384 1.00 0.00 86 SER A C 18
ATOM 34607 O O . SER A 1 90 ? 73.649 37.866 -7.942 1.00 0.00 86 SER A O 18
ATOM 34615 N N . SER A 1 91 ? 71.566 37.152 -7.771 1.00 0.00 87 SER A N 18
ATOM 34616 C CA . SER A 1 91 ? 71.336 37.914 -6.506 1.00 0.00 87 SER A CA 18
ATOM 34617 C C . SER A 1 91 ? 71.109 36.948 -5.338 1.00 0.00 87 SER A C 18
ATOM 34618 O O . SER A 1 91 ? 70.745 35.803 -5.534 1.00 0.00 87 SER A O 18
ATOM 34626 N N . LYS A 1 92 ? 71.323 37.407 -4.129 1.00 0.00 88 LYS A N 18
ATOM 34627 C CA . LYS A 1 92 ? 71.122 36.522 -2.936 1.00 0.00 88 LYS A CA 18
ATOM 34628 C C . LYS A 1 92 ? 69.631 36.231 -2.741 1.00 0.00 88 LYS A C 18
ATOM 34629 O O . LYS A 1 92 ? 68.788 37.062 -3.024 1.00 0.00 88 LYS A O 18
ATOM 34648 N N . ASN A 1 93 ? 69.306 35.056 -2.259 1.00 0.00 89 ASN A N 18
ATOM 34649 C CA . ASN A 1 93 ? 67.869 34.691 -2.056 1.00 0.00 89 ASN A CA 18
ATOM 34650 C C . ASN A 1 93 ? 67.436 35.025 -0.625 1.00 0.00 89 ASN A C 18
ATOM 34651 O O . ASN A 1 93 ? 68.149 34.755 0.325 1.00 0.00 89 ASN A O 18
ATOM 34662 N N . LYS A 1 94 ? 66.271 35.609 -0.470 1.00 0.00 90 LYS A N 18
ATOM 34663 C CA . LYS A 1 94 ? 65.780 35.977 0.899 1.00 0.00 90 LYS A CA 18
ATOM 34664 C C . LYS A 1 94 ? 65.549 34.718 1.743 1.00 0.00 90 LYS A C 18
ATOM 34665 O O . LYS A 1 94 ? 65.735 34.727 2.946 1.00 0.00 90 LYS A O 18
ATOM 34684 N N . TRP A 1 95 ? 65.144 33.639 1.117 1.00 0.00 91 TRP A N 18
ATOM 34685 C CA . TRP A 1 95 ? 64.879 32.378 1.875 1.00 0.00 91 TRP A CA 18
ATOM 34686 C C . TRP A 1 95 ? 66.091 31.446 1.797 1.00 0.00 91 TRP A C 18
ATOM 34687 O O . TRP A 1 95 ? 66.748 31.356 0.776 1.00 0.00 91 TRP A O 18
ATOM 34708 N N . SER A 1 96 ? 66.386 30.755 2.871 1.00 0.00 92 SER A N 18
ATOM 34709 C CA . SER A 1 96 ? 67.552 29.819 2.875 1.00 0.00 92 SER A CA 18
ATOM 34710 C C . SER A 1 96 ? 67.079 28.383 2.633 1.00 0.00 92 SER A C 18
ATOM 34711 O O . SER A 1 96 ? 65.898 28.095 2.693 1.00 0.00 92 SER A O 18
ATOM 34719 N N . MET A 1 97 ? 67.995 27.485 2.363 1.00 0.00 93 MET A N 18
ATOM 34720 C CA . MET A 1 97 ? 67.608 26.061 2.109 1.00 0.00 93 MET A CA 18
ATOM 34721 C C . MET A 1 97 ? 67.469 25.308 3.435 1.00 0.00 93 MET A C 18
ATOM 34722 O O . MET A 1 97 ? 68.308 25.419 4.309 1.00 0.00 93 MET A O 18
ATOM 34736 N N . ASP A 1 98 ? 66.414 24.543 3.585 1.00 0.00 94 ASP A N 18
ATOM 34737 C CA . ASP A 1 98 ? 66.204 23.783 4.857 1.00 0.00 94 ASP A CA 18
ATOM 34738 C C . ASP A 1 98 ? 66.879 22.412 4.770 1.00 0.00 94 ASP A C 18
ATOM 34739 O O . ASP A 1 98 ? 66.734 21.703 3.791 1.00 0.00 94 ASP A O 18
ATOM 34748 N N . CYS A 1 99 ? 67.615 22.037 5.789 1.00 0.00 95 CYS A N 18
ATOM 34749 C CA . CYS A 1 99 ? 68.302 20.709 5.781 1.00 0.00 95 CYS A CA 18
ATOM 34750 C C . CYS A 1 99 ? 67.385 19.636 6.373 1.00 0.00 95 CYS A C 18
ATOM 34751 O O . CYS A 1 99 ? 67.324 18.523 5.882 1.00 0.00 95 CYS A O 18
ATOM 34759 N N . ASP A 1 100 ? 66.675 19.965 7.425 1.00 0.00 96 ASP A N 18
ATOM 34760 C CA . ASP A 1 100 ? 65.758 18.971 8.062 1.00 0.00 96 ASP A CA 18
ATOM 34761 C C . ASP A 1 100 ? 64.501 19.673 8.585 1.00 0.00 96 ASP A C 18
ATOM 34762 O O . ASP A 1 100 ? 64.550 20.811 9.015 1.00 0.00 96 ASP A O 18
ATOM 34771 N N . GLU A 1 101 ? 63.376 18.999 8.549 1.00 0.00 97 GLU A N 18
ATOM 34772 C CA . GLU A 1 101 ? 62.106 19.612 9.048 1.00 0.00 97 GLU A CA 18
ATOM 34773 C C . GLU A 1 101 ? 61.637 18.894 10.317 1.00 0.00 97 GLU A C 18
ATOM 34774 O O . GLU A 1 101 ? 61.957 17.742 10.540 1.00 0.00 97 GLU A O 18
ATOM 34786 N N . GLU A 1 102 ? 60.882 19.573 11.147 1.00 0.00 98 GLU A N 18
ATOM 34787 C CA . GLU A 1 102 ? 60.384 18.943 12.408 1.00 0.00 98 GLU A CA 18
ATOM 34788 C C . GLU A 1 102 ? 58.903 18.581 12.269 1.00 0.00 98 GLU A C 18
ATOM 34789 O O . GLU A 1 102 ? 58.165 19.225 11.545 1.00 0.00 98 GLU A O 18
ATOM 34801 N N . PHE A 1 103 ? 58.467 17.554 12.958 1.00 0.00 99 PHE A N 18
ATOM 34802 C CA . PHE A 1 103 ? 57.035 17.137 12.872 1.00 0.00 99 PHE A CA 18
ATOM 34803 C C . PHE A 1 103 ? 56.559 16.583 14.219 1.00 0.00 99 PHE A C 18
ATOM 34804 O O . PHE A 1 103 ? 55.669 17.132 14.843 1.00 0.00 99 PHE A O 18
ATOM 34821 N N . ASP A 1 104 ? 57.150 15.501 14.668 1.00 0.00 100 ASP A N 18
ATOM 34822 C CA . ASP A 1 104 ? 56.717 14.880 15.965 1.00 0.00 100 ASP A CA 18
ATOM 34823 C C . ASP A 1 104 ? 57.005 15.828 17.135 1.00 0.00 100 ASP A C 18
ATOM 34824 O O . ASP A 1 104 ? 56.219 15.939 18.057 1.00 0.00 100 ASP A O 18
ATOM 34833 N N . PHE A 1 105 ? 58.127 16.507 17.099 1.00 0.00 101 PHE A N 18
ATOM 34834 C CA . PHE A 1 105 ? 58.483 17.442 18.210 1.00 0.00 101 PHE A CA 18
ATOM 34835 C C . PHE A 1 105 ? 58.625 18.871 17.678 1.00 0.00 101 PHE A C 18
ATOM 34836 O O . PHE A 1 105 ? 59.095 19.086 16.575 1.00 0.00 101 PHE A O 18
ATOM 34853 N N . ALA A 1 106 ? 58.222 19.845 18.457 1.00 0.00 102 ALA A N 18
ATOM 34854 C CA . ALA A 1 106 ? 58.358 21.269 18.025 1.00 0.00 102 ALA A CA 18
ATOM 34855 C C . ALA A 1 106 ? 59.511 21.941 18.777 1.00 0.00 102 ALA A C 18
ATOM 34856 O O . ALA A 1 106 ? 60.202 22.787 18.239 1.00 0.00 102 ALA A O 18
ATOM 34863 N N . ALA A 1 107 ? 59.717 21.568 20.017 1.00 0.00 103 ALA A N 18
ATOM 34864 C CA . ALA A 1 107 ? 60.825 22.171 20.818 1.00 0.00 103 ALA A CA 18
ATOM 34865 C C . ALA A 1 107 ? 61.469 21.106 21.712 1.00 0.00 103 ALA A C 18
ATOM 34866 O O . ALA A 1 107 ? 60.867 20.091 22.008 1.00 0.00 103 ALA A O 18
ATOM 34873 N N . ASN A 1 108 ? 62.687 21.334 22.140 1.00 0.00 104 ASN A N 18
ATOM 34874 C CA . ASN A 1 108 ? 63.386 20.335 23.003 1.00 0.00 104 ASN A CA 18
ATOM 34875 C C . ASN A 1 108 ? 63.220 20.703 24.481 1.00 0.00 104 ASN A C 18
ATOM 34876 O O . ASN A 1 108 ? 63.818 21.647 24.964 1.00 0.00 104 ASN A O 18
ATOM 34887 N N . LEU A 1 109 ? 62.409 19.961 25.197 1.00 0.00 105 LEU A N 18
ATOM 34888 C CA . LEU A 1 109 ? 62.173 20.272 26.646 1.00 0.00 105 LEU A CA 18
ATOM 34889 C C . LEU A 1 109 ? 63.445 20.018 27.461 1.00 0.00 105 LEU A C 18
ATOM 34890 O O . LEU A 1 109 ? 63.715 20.704 28.431 1.00 0.00 105 LEU A O 18
ATOM 34906 N N . GLU A 1 110 ? 64.226 19.039 27.073 1.00 0.00 106 GLU A N 18
ATOM 34907 C CA . GLU A 1 110 ? 65.458 18.696 27.851 1.00 0.00 106 GLU A CA 18
ATOM 34908 C C . GLU A 1 110 ? 66.678 19.406 27.255 1.00 0.00 106 GLU A C 18
ATOM 34909 O O . GLU A 1 110 ? 66.547 20.259 26.401 1.00 0.00 106 GLU A O 18
ATOM 34921 N N . LYS A 1 111 ? 67.862 19.049 27.710 1.00 0.00 107 LYS A N 18
ATOM 34922 C CA . LYS A 1 111 ? 69.132 19.686 27.209 1.00 0.00 107 LYS A CA 18
ATOM 34923 C C . LYS A 1 111 ? 69.111 21.213 27.410 1.00 0.00 107 LYS A C 18
ATOM 34924 O O . LYS A 1 111 ? 69.664 21.716 28.372 1.00 0.00 107 LYS A O 18
ATOM 34943 N N . PHE A 1 112 ? 68.486 21.953 26.521 1.00 0.00 108 PHE A N 18
ATOM 34944 C CA . PHE A 1 112 ? 68.485 23.442 26.642 1.00 0.00 108 PHE A CA 18
ATOM 34945 C C . PHE A 1 112 ? 67.175 23.925 27.271 1.00 0.00 108 PHE A C 18
ATOM 34946 O O . PHE A 1 112 ? 66.098 23.598 26.809 1.00 0.00 108 PHE A O 18
ATOM 34963 N N . ASP A 1 113 ? 67.265 24.708 28.327 1.00 0.00 109 ASP A N 18
ATOM 34964 C CA . ASP A 1 113 ? 66.037 25.247 29.012 1.00 0.00 109 ASP A CA 18
ATOM 34965 C C . ASP A 1 113 ? 65.059 24.119 29.371 1.00 0.00 109 ASP A C 18
ATOM 34966 O O . ASP A 1 113 ? 65.331 22.953 29.144 1.00 0.00 109 ASP A O 18
ATOM 34975 N N . LYS A 1 114 ? 63.924 24.465 29.929 1.00 0.00 110 LYS A N 18
ATOM 34976 C CA . LYS A 1 114 ? 62.903 23.429 30.287 1.00 0.00 110 LYS A CA 18
ATOM 34977 C C . LYS A 1 114 ? 61.533 24.085 30.501 1.00 0.00 110 LYS A C 18
ATOM 34978 O O . LYS A 1 114 ? 61.410 25.059 31.223 1.00 0.00 110 LYS A O 18
ATOM 34997 N N . LYS A 1 115 ? 60.508 23.558 29.879 1.00 0.00 111 LYS A N 18
ATOM 34998 C CA . LYS A 1 115 ? 59.141 24.140 30.039 1.00 0.00 111 LYS A CA 18
ATOM 34999 C C . LYS A 1 115 ? 58.352 23.358 31.094 1.00 0.00 111 LYS A C 18
ATOM 35000 O O . LYS A 1 115 ? 57.731 23.934 31.968 1.00 0.00 111 LYS A O 18
ATOM 35019 N N . GLN A 1 116 ? 58.376 22.043 31.016 1.00 0.00 112 GLN A N 18
ATOM 35020 C CA . GLN A 1 116 ? 57.631 21.186 32.003 1.00 0.00 112 GLN A CA 18
ATOM 35021 C C . GLN A 1 116 ? 56.157 21.615 32.103 1.00 0.00 112 GLN A C 18
ATOM 35022 O O . GLN A 1 116 ? 55.734 22.207 33.081 1.00 0.00 112 GLN A O 18
ATOM 35036 N N . VAL A 1 117 ? 55.376 21.317 31.092 1.00 0.00 113 VAL A N 18
ATOM 35037 C CA . VAL A 1 117 ? 53.927 21.692 31.112 1.00 0.00 113 VAL A CA 18
ATOM 35038 C C . VAL A 1 117 ? 53.064 20.426 31.053 1.00 0.00 113 VAL A C 18
ATOM 35039 O O . VAL A 1 117 ? 53.269 19.567 30.215 1.00 0.00 113 VAL A O 18
ATOM 35052 N N . PHE A 1 118 ? 52.104 20.310 31.938 1.00 0.00 114 PHE A N 18
ATOM 35053 C CA . PHE A 1 118 ? 51.223 19.097 31.949 1.00 0.00 114 PHE A CA 18
ATOM 35054 C C . PHE A 1 118 ? 50.326 19.082 30.708 1.00 0.00 114 PHE A C 18
ATOM 35055 O O . PHE A 1 118 ? 50.138 18.054 30.083 1.00 0.00 114 PHE A O 18
ATOM 35072 N N . ALA A 1 119 ? 49.772 20.216 30.350 1.00 0.00 115 ALA A N 18
ATOM 35073 C CA . ALA A 1 119 ? 48.853 20.273 29.172 1.00 0.00 115 ALA A CA 18
ATOM 35074 C C . ALA A 1 119 ? 49.584 20.847 27.955 1.00 0.00 115 ALA A C 18
ATOM 35075 O O . ALA A 1 119 ? 50.527 21.605 28.088 1.00 0.00 115 ALA A O 18
ATOM 35082 N N . GLU A 1 120 ? 49.151 20.487 26.771 1.00 0.00 116 GLU A N 18
ATOM 35083 C CA . GLU A 1 120 ? 49.812 21.002 25.532 1.00 0.00 116 GLU A CA 18
ATOM 35084 C C . GLU A 1 120 ? 49.038 22.202 24.979 1.00 0.00 116 GLU A C 18
ATOM 35085 O O . GLU A 1 120 ? 47.837 22.306 25.150 1.00 0.00 116 GLU A O 18
ATOM 35097 N N . PHE A 1 121 ? 49.722 23.106 24.318 1.00 0.00 117 PHE A N 18
ATOM 35098 C CA . PHE A 1 121 ? 49.035 24.312 23.750 1.00 0.00 117 PHE A CA 18
ATOM 35099 C C . PHE A 1 121 ? 48.076 23.903 22.627 1.00 0.00 117 PHE A C 18
ATOM 35100 O O . PHE A 1 121 ? 47.045 24.520 22.430 1.00 0.00 117 PHE A O 18
ATOM 35117 N N . ARG A 1 122 ? 48.411 22.869 21.894 1.00 0.00 118 ARG A N 18
ATOM 35118 C CA . ARG A 1 122 ? 47.532 22.420 20.771 1.00 0.00 118 ARG A CA 18
ATOM 35119 C C . ARG A 1 122 ? 46.708 21.202 21.197 1.00 0.00 118 ARG A C 18
ATOM 35120 O O . ARG A 1 122 ? 47.147 20.396 21.998 1.00 0.00 118 ARG A O 18
ATOM 35141 N N . GLU A 1 123 ? 45.516 21.066 20.665 1.00 0.00 119 GLU A N 18
ATOM 35142 C CA . GLU A 1 123 ? 44.645 19.908 21.034 1.00 0.00 119 GLU A CA 18
ATOM 35143 C C . GLU A 1 123 ? 44.501 18.955 19.844 1.00 0.00 119 GLU A C 18
ATOM 35144 O O . GLU A 1 123 ? 44.760 19.322 18.712 1.00 0.00 119 GLU A O 18
ATOM 35156 N N . LYS A 1 124 ? 44.088 17.736 20.096 1.00 0.00 120 LYS A N 18
ATOM 35157 C CA . LYS A 1 124 ? 43.923 16.747 18.984 1.00 0.00 120 LYS A CA 18
ATOM 35158 C C . LYS A 1 124 ? 42.570 16.946 18.297 1.00 0.00 120 LYS A C 18
ATOM 35159 O O . LYS A 1 124 ? 41.551 17.084 18.947 1.00 0.00 120 LYS A O 18
ATOM 35178 N N . ASP A 1 125 ? 42.558 16.962 16.986 1.00 0.00 121 ASP A N 18
ATOM 35179 C CA . ASP A 1 125 ? 41.275 17.155 16.240 1.00 0.00 121 ASP A CA 18
ATOM 35180 C C . ASP A 1 125 ? 41.221 16.223 15.022 1.00 0.00 121 ASP A C 18
ATOM 35181 O O . ASP A 1 125 ? 42.251 15.663 14.684 1.00 0.00 121 ASP A O 18
ATOM 35191 N N . GLY A 1 1 ? 122.634 13.432 -0.952 1.00 0.00 -3 GLY A N 19
ATOM 35192 C CA . GLY A 1 1 ? 122.095 12.182 -0.343 1.00 0.00 -3 GLY A CA 19
ATOM 35193 C C . GLY A 1 1 ? 123.114 11.053 -0.507 1.00 0.00 -3 GLY A C 19
ATOM 35194 O O . GLY A 1 1 ? 123.697 10.883 -1.561 1.00 0.00 -3 GLY A O 19
ATOM 35200 N N . ALA A 1 2 ? 123.331 10.283 0.532 1.00 0.00 -2 ALA A N 19
ATOM 35201 C CA . ALA A 1 2 ? 124.310 9.156 0.450 1.00 0.00 -2 ALA A CA 19
ATOM 35202 C C . ALA A 1 2 ? 123.571 7.818 0.346 1.00 0.00 -2 ALA A C 19
ATOM 35203 O O . ALA A 1 2 ? 123.947 6.953 -0.422 1.00 0.00 -2 ALA A O 19
ATOM 35210 N N . MET A 1 3 ? 122.522 7.648 1.118 1.00 0.00 -1 MET A N 19
ATOM 35211 C CA . MET A 1 3 ? 121.763 6.353 1.096 1.00 0.00 -1 MET A CA 19
ATOM 35212 C C . MET A 1 3 ? 121.111 6.135 -0.273 1.00 0.00 -1 MET A C 19
ATOM 35213 O O . MET A 1 3 ? 120.994 5.018 -0.741 1.00 0.00 -1 MET A O 19
ATOM 35227 N N . GLY A 1 4 ? 120.687 7.198 -0.914 1.00 0.00 0 GLY A N 19
ATOM 35228 C CA . GLY A 1 4 ? 120.026 7.065 -2.247 1.00 0.00 0 GLY A CA 19
ATOM 35229 C C . GLY A 1 4 ? 118.531 6.803 -2.053 1.00 0.00 0 GLY A C 19
ATOM 35230 O O . GLY A 1 4 ? 118.021 5.764 -2.430 1.00 0.00 0 GLY A O 19
ATOM 35234 N N . MET A 1 5 ? 117.822 7.746 -1.465 1.00 0.00 1 MET A N 19
ATOM 35235 C CA . MET A 1 5 ? 116.343 7.588 -1.231 1.00 0.00 1 MET A CA 19
ATOM 35236 C C . MET A 1 5 ? 116.035 6.280 -0.489 1.00 0.00 1 MET A C 19
ATOM 35237 O O . MET A 1 5 ? 116.926 5.523 -0.147 1.00 0.00 1 MET A O 19
ATOM 35251 N N . SER A 1 6 ? 114.774 6.014 -0.238 1.00 0.00 2 SER A N 19
ATOM 35252 C CA . SER A 1 6 ? 114.389 4.768 0.493 1.00 0.00 2 SER A CA 19
ATOM 35253 C C . SER A 1 6 ? 113.285 4.026 -0.266 1.00 0.00 2 SER A C 19
ATOM 35254 O O . SER A 1 6 ? 112.556 4.613 -1.045 1.00 0.00 2 SER A O 19
ATOM 35262 N N . VAL A 1 7 ? 113.161 2.740 -0.041 1.00 0.00 3 VAL A N 19
ATOM 35263 C CA . VAL A 1 7 ? 112.092 1.943 -0.733 1.00 0.00 3 VAL A CA 19
ATOM 35264 C C . VAL A 1 7 ? 110.700 2.402 -0.267 1.00 0.00 3 VAL A C 19
ATOM 35265 O O . VAL A 1 7 ? 109.730 2.288 -0.993 1.00 0.00 3 VAL A O 19
ATOM 35278 N N . ALA A 1 8 ? 110.599 2.921 0.936 1.00 0.00 4 ALA A N 19
ATOM 35279 C CA . ALA A 1 8 ? 109.268 3.374 1.464 1.00 0.00 4 ALA A CA 19
ATOM 35280 C C . ALA A 1 8 ? 108.676 4.478 0.576 1.00 0.00 4 ALA A C 19
ATOM 35281 O O . ALA A 1 8 ? 107.472 4.647 0.509 1.00 0.00 4 ALA A O 19
ATOM 35288 N N . ASP A 1 9 ? 109.515 5.229 -0.101 1.00 0.00 5 ASP A N 19
ATOM 35289 C CA . ASP A 1 9 ? 109.004 6.309 -1.011 1.00 0.00 5 ASP A CA 19
ATOM 35290 C C . ASP A 1 9 ? 108.173 5.701 -2.146 1.00 0.00 5 ASP A C 19
ATOM 35291 O O . ASP A 1 9 ? 107.161 6.249 -2.545 1.00 0.00 5 ASP A O 19
ATOM 35300 N N . PHE A 1 10 ? 108.596 4.573 -2.665 1.00 0.00 6 PHE A N 19
ATOM 35301 C CA . PHE A 1 10 ? 107.812 3.896 -3.747 1.00 0.00 6 PHE A CA 19
ATOM 35302 C C . PHE A 1 10 ? 106.616 3.145 -3.147 1.00 0.00 6 PHE A C 19
ATOM 35303 O O . PHE A 1 10 ? 105.586 3.002 -3.779 1.00 0.00 6 PHE A O 19
ATOM 35320 N N . TYR A 1 11 ? 106.750 2.667 -1.931 1.00 0.00 7 TYR A N 19
ATOM 35321 C CA . TYR A 1 11 ? 105.621 1.928 -1.270 1.00 0.00 7 TYR A CA 19
ATOM 35322 C C . TYR A 1 11 ? 104.418 2.863 -1.074 1.00 0.00 7 TYR A C 19
ATOM 35323 O O . TYR A 1 11 ? 104.542 3.936 -0.513 1.00 0.00 7 TYR A O 19
ATOM 35341 N N . GLY A 1 12 ? 103.259 2.458 -1.535 1.00 0.00 8 GLY A N 19
ATOM 35342 C CA . GLY A 1 12 ? 102.041 3.316 -1.403 1.00 0.00 8 GLY A CA 19
ATOM 35343 C C . GLY A 1 12 ? 101.982 4.363 -2.529 1.00 0.00 8 GLY A C 19
ATOM 35344 O O . GLY A 1 12 ? 101.076 5.175 -2.569 1.00 0.00 8 GLY A O 19
ATOM 35348 N N . SER A 1 13 ? 102.932 4.359 -3.441 1.00 0.00 9 SER A N 19
ATOM 35349 C CA . SER A 1 13 ? 102.872 5.310 -4.594 1.00 0.00 9 SER A CA 19
ATOM 35350 C C . SER A 1 13 ? 102.055 4.701 -5.736 1.00 0.00 9 SER A C 19
ATOM 35351 O O . SER A 1 13 ? 101.996 3.494 -5.888 1.00 0.00 9 SER A O 19
ATOM 35359 N N . ASN A 1 14 ? 101.424 5.526 -6.537 1.00 0.00 10 ASN A N 19
ATOM 35360 C CA . ASN A 1 14 ? 100.645 5.001 -7.700 1.00 0.00 10 ASN A CA 19
ATOM 35361 C C . ASN A 1 14 ? 101.503 5.040 -8.965 1.00 0.00 10 ASN A C 19
ATOM 35362 O O . ASN A 1 14 ? 101.877 6.097 -9.443 1.00 0.00 10 ASN A O 19
ATOM 35373 N N . VAL A 1 15 ? 101.813 3.890 -9.505 1.00 0.00 11 VAL A N 19
ATOM 35374 C CA . VAL A 1 15 ? 102.622 3.830 -10.760 1.00 0.00 11 VAL A CA 19
ATOM 35375 C C . VAL A 1 15 ? 101.966 2.863 -11.750 1.00 0.00 11 VAL A C 19
ATOM 35376 O O . VAL A 1 15 ? 101.117 2.073 -11.376 1.00 0.00 11 VAL A O 19
ATOM 35389 N N . GLU A 1 16 ? 102.349 2.916 -13.002 1.00 0.00 12 GLU A N 19
ATOM 35390 C CA . GLU A 1 16 ? 101.853 1.904 -13.981 1.00 0.00 12 GLU A CA 19
ATOM 35391 C C . GLU A 1 16 ? 103.035 1.114 -14.549 1.00 0.00 12 GLU A C 19
ATOM 35392 O O . GLU A 1 16 ? 104.117 1.639 -14.721 1.00 0.00 12 GLU A O 19
ATOM 35404 N N . VAL A 1 17 ? 102.833 -0.146 -14.837 1.00 0.00 13 VAL A N 19
ATOM 35405 C CA . VAL A 1 17 ? 103.937 -0.981 -15.397 1.00 0.00 13 VAL A CA 19
ATOM 35406 C C . VAL A 1 17 ? 103.432 -1.762 -16.610 1.00 0.00 13 VAL A C 19
ATOM 35407 O O . VAL A 1 17 ? 102.307 -2.231 -16.624 1.00 0.00 13 VAL A O 19
ATOM 35420 N N . LEU A 1 18 ? 104.245 -1.907 -17.625 1.00 0.00 14 LEU A N 19
ATOM 35421 C CA . LEU A 1 18 ? 103.907 -2.896 -18.690 1.00 0.00 14 LEU A CA 19
ATOM 35422 C C . LEU A 1 18 ? 104.562 -4.228 -18.365 1.00 0.00 14 LEU A C 19
ATOM 35423 O O . LEU A 1 18 ? 105.715 -4.281 -17.978 1.00 0.00 14 LEU A O 19
ATOM 35439 N N . LEU A 1 19 ? 103.839 -5.300 -18.519 1.00 0.00 15 LEU A N 19
ATOM 35440 C CA . LEU A 1 19 ? 104.458 -6.642 -18.319 1.00 0.00 15 LEU A CA 19
ATOM 35441 C C . LEU A 1 19 ? 105.110 -7.112 -19.622 1.00 0.00 15 LEU A C 19
ATOM 35442 O O . LEU A 1 19 ? 104.974 -6.484 -20.656 1.00 0.00 15 LEU A O 19
ATOM 35458 N N . ASN A 1 20 ? 105.818 -8.216 -19.575 1.00 0.00 16 ASN A N 19
ATOM 35459 C CA . ASN A 1 20 ? 106.574 -8.704 -20.784 1.00 0.00 16 ASN A CA 19
ATOM 35460 C C . ASN A 1 20 ? 105.640 -8.898 -21.991 1.00 0.00 16 ASN A C 19
ATOM 35461 O O . ASN A 1 20 ? 106.081 -8.898 -23.126 1.00 0.00 16 ASN A O 19
ATOM 35472 N N . ASN A 1 21 ? 104.361 -9.059 -21.753 1.00 0.00 17 ASN A N 19
ATOM 35473 C CA . ASN A 1 21 ? 103.406 -9.292 -22.881 1.00 0.00 17 ASN A CA 19
ATOM 35474 C C . ASN A 1 21 ? 102.745 -7.975 -23.326 1.00 0.00 17 ASN A C 19
ATOM 35475 O O . ASN A 1 21 ? 101.659 -7.978 -23.874 1.00 0.00 17 ASN A O 19
ATOM 35486 N N . ASP A 1 22 ? 103.392 -6.844 -23.089 1.00 0.00 18 ASP A N 19
ATOM 35487 C CA . ASP A 1 22 ? 102.905 -5.533 -23.647 1.00 0.00 18 ASP A CA 19
ATOM 35488 C C . ASP A 1 22 ? 101.483 -5.225 -23.160 1.00 0.00 18 ASP A C 19
ATOM 35489 O O . ASP A 1 22 ? 100.737 -4.524 -23.819 1.00 0.00 18 ASP A O 19
ATOM 35498 N N . SER A 1 23 ? 101.103 -5.743 -22.013 1.00 0.00 19 SER A N 19
ATOM 35499 C CA . SER A 1 23 ? 99.831 -5.297 -21.372 1.00 0.00 19 SER A CA 19
ATOM 35500 C C . SER A 1 23 ? 100.151 -4.319 -20.243 1.00 0.00 19 SER A C 19
ATOM 35501 O O . SER A 1 23 ? 101.129 -4.481 -19.535 1.00 0.00 19 SER A O 19
ATOM 35509 N N . LYS A 1 24 ? 99.338 -3.308 -20.067 1.00 0.00 20 LYS A N 19
ATOM 35510 C CA . LYS A 1 24 ? 99.662 -2.251 -19.061 1.00 0.00 20 LYS A CA 19
ATOM 35511 C C . LYS A 1 24 ? 98.709 -2.324 -17.862 1.00 0.00 20 LYS A C 19
ATOM 35512 O O . LYS A 1 24 ? 97.519 -2.531 -18.016 1.00 0.00 20 LYS A O 19
ATOM 35531 N N . ALA A 1 25 ? 99.232 -2.155 -16.672 1.00 0.00 21 ALA A N 19
ATOM 35532 C CA . ALA A 1 25 ? 98.361 -2.096 -15.458 1.00 0.00 21 ALA A CA 19
ATOM 35533 C C . ALA A 1 25 ? 98.904 -1.054 -14.476 1.00 0.00 21 ALA A C 19
ATOM 35534 O O . ALA A 1 25 ? 100.099 -0.826 -14.408 1.00 0.00 21 ALA A O 19
ATOM 35541 N N . ARG A 1 26 ? 98.040 -0.422 -13.717 1.00 0.00 22 ARG A N 19
ATOM 35542 C CA . ARG A 1 26 ? 98.505 0.626 -12.755 1.00 0.00 22 ARG A CA 19
ATOM 35543 C C . ARG A 1 26 ? 97.789 0.474 -11.412 1.00 0.00 22 ARG A C 19
ATOM 35544 O O . ARG A 1 26 ? 96.702 -0.068 -11.339 1.00 0.00 22 ARG A O 19
ATOM 35565 N N . GLY A 1 27 ? 98.400 0.945 -10.353 1.00 0.00 23 GLY A N 19
ATOM 35566 C CA . GLY A 1 27 ? 97.736 0.900 -9.018 1.00 0.00 23 GLY A CA 19
ATOM 35567 C C . GLY A 1 27 ? 98.675 1.480 -7.962 1.00 0.00 23 GLY A C 19
ATOM 35568 O O . GLY A 1 27 ? 99.779 1.894 -8.265 1.00 0.00 23 GLY A O 19
ATOM 35572 N N . VAL A 1 28 ? 98.245 1.512 -6.724 1.00 0.00 24 VAL A N 19
ATOM 35573 C CA . VAL A 1 28 ? 99.131 2.010 -5.627 1.00 0.00 24 VAL A CA 19
ATOM 35574 C C . VAL A 1 28 ? 99.880 0.829 -5.004 1.00 0.00 24 VAL A C 19
ATOM 35575 O O . VAL A 1 28 ? 99.293 -0.190 -4.693 1.00 0.00 24 VAL A O 19
ATOM 35588 N N . ILE A 1 29 ? 101.170 0.963 -4.821 1.00 0.00 25 ILE A N 19
ATOM 35589 C CA . ILE A 1 29 ? 101.981 -0.174 -4.274 1.00 0.00 25 ILE A CA 19
ATOM 35590 C C . ILE A 1 29 ? 101.550 -0.489 -2.832 1.00 0.00 25 ILE A C 19
ATOM 35591 O O . ILE A 1 29 ? 101.356 0.400 -2.023 1.00 0.00 25 ILE A O 19
ATOM 35607 N N . THR A 1 30 ? 101.404 -1.755 -2.521 1.00 0.00 26 THR A N 19
ATOM 35608 C CA . THR A 1 30 ? 100.951 -2.157 -1.155 1.00 0.00 26 THR A CA 19
ATOM 35609 C C . THR A 1 30 ? 101.933 -3.140 -0.500 1.00 0.00 26 THR A C 19
ATOM 35610 O O . THR A 1 30 ? 101.871 -3.354 0.695 1.00 0.00 26 THR A O 19
ATOM 35621 N N . ASN A 1 31 ? 102.832 -3.747 -1.253 1.00 0.00 27 ASN A N 19
ATOM 35622 C CA . ASN A 1 31 ? 103.877 -4.605 -0.609 1.00 0.00 27 ASN A CA 19
ATOM 35623 C C . ASN A 1 31 ? 105.101 -4.754 -1.518 1.00 0.00 27 ASN A C 19
ATOM 35624 O O . ASN A 1 31 ? 105.001 -4.677 -2.727 1.00 0.00 27 ASN A O 19
ATOM 35635 N N . PHE A 1 32 ? 106.252 -4.966 -0.929 1.00 0.00 28 PHE A N 19
ATOM 35636 C CA . PHE A 1 32 ? 107.487 -5.228 -1.728 1.00 0.00 28 PHE A CA 19
ATOM 35637 C C . PHE A 1 32 ? 108.426 -6.146 -0.943 1.00 0.00 28 PHE A C 19
ATOM 35638 O O . PHE A 1 32 ? 108.649 -5.955 0.239 1.00 0.00 28 PHE A O 19
ATOM 35655 N N . ASP A 1 33 ? 108.974 -7.140 -1.595 1.00 0.00 29 ASP A N 19
ATOM 35656 C CA . ASP A 1 33 ? 109.853 -8.122 -0.891 1.00 0.00 29 ASP A CA 19
ATOM 35657 C C . ASP A 1 33 ? 111.233 -8.140 -1.550 1.00 0.00 29 ASP A C 19
ATOM 35658 O O . ASP A 1 33 ? 111.349 -8.347 -2.740 1.00 0.00 29 ASP A O 19
ATOM 35667 N N . SER A 1 34 ? 112.274 -7.928 -0.782 1.00 0.00 30 SER A N 19
ATOM 35668 C CA . SER A 1 34 ? 113.646 -7.836 -1.376 1.00 0.00 30 SER A CA 19
ATOM 35669 C C . SER A 1 34 ? 114.201 -9.232 -1.682 1.00 0.00 30 SER A C 19
ATOM 35670 O O . SER A 1 34 ? 114.940 -9.414 -2.632 1.00 0.00 30 SER A O 19
ATOM 35678 N N . SER A 1 35 ? 113.850 -10.212 -0.885 1.00 0.00 31 SER A N 19
ATOM 35679 C CA . SER A 1 35 ? 114.426 -11.584 -1.077 1.00 0.00 31 SER A CA 19
ATOM 35680 C C . SER A 1 35 ? 113.905 -12.211 -2.375 1.00 0.00 31 SER A C 19
ATOM 35681 O O . SER A 1 35 ? 114.613 -12.940 -3.045 1.00 0.00 31 SER A O 19
ATOM 35689 N N . ASN A 1 36 ? 112.675 -11.930 -2.731 1.00 0.00 32 ASN A N 19
ATOM 35690 C CA . ASN A 1 36 ? 112.087 -12.532 -3.973 1.00 0.00 32 ASN A CA 19
ATOM 35691 C C . ASN A 1 36 ? 111.573 -11.447 -4.936 1.00 0.00 32 ASN A C 19
ATOM 35692 O O . ASN A 1 36 ? 111.077 -11.753 -6.005 1.00 0.00 32 ASN A O 19
ATOM 35703 N N . SER A 1 37 ? 111.684 -10.181 -4.574 1.00 0.00 33 SER A N 19
ATOM 35704 C CA . SER A 1 37 ? 111.202 -9.067 -5.467 1.00 0.00 33 SER A CA 19
ATOM 35705 C C . SER A 1 37 ? 109.739 -9.292 -5.884 1.00 0.00 33 SER A C 19
ATOM 35706 O O . SER A 1 37 ? 109.438 -9.531 -7.041 1.00 0.00 33 SER A O 19
ATO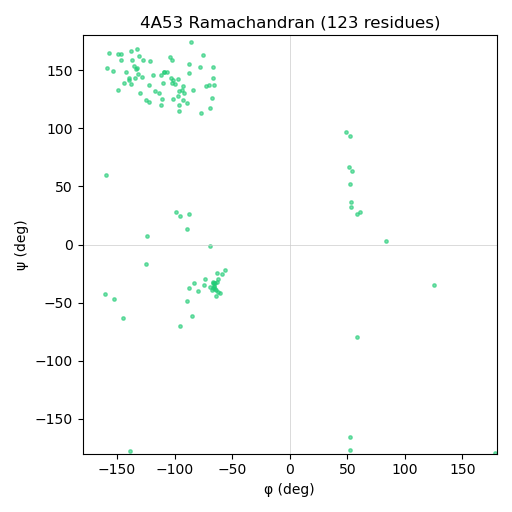M 35714 N N . ILE A 1 38 ? 108.832 -9.216 -4.940 1.00 0.00 34 ILE A N 19
ATOM 35715 C CA . ILE A 1 38 ? 107.379 -9.403 -5.262 1.00 0.00 34 ILE A CA 19
ATOM 35716 C C . ILE A 1 38 ? 106.604 -8.135 -4.889 1.00 0.00 34 ILE A C 19
ATOM 35717 O O . ILE A 1 38 ? 106.787 -7.580 -3.822 1.00 0.00 34 ILE A O 19
ATOM 35733 N N . LEU A 1 39 ? 105.738 -7.676 -5.761 1.00 0.00 35 LEU A N 19
ATOM 35734 C CA . LEU A 1 39 ? 105.049 -6.368 -5.536 1.00 0.00 35 LEU A CA 19
ATOM 35735 C C . LEU A 1 39 ? 103.532 -6.541 -5.636 1.00 0.00 35 LEU A C 19
ATOM 35736 O O . LEU A 1 39 ? 103.018 -7.026 -6.626 1.00 0.00 35 LEU A O 19
ATOM 35752 N N . GLN A 1 40 ? 102.819 -6.143 -4.612 1.00 0.00 36 GLN A N 19
ATOM 35753 C CA . GLN A 1 40 ? 101.331 -6.115 -4.693 1.00 0.00 36 GLN A CA 19
ATOM 35754 C C . GLN A 1 40 ? 100.864 -4.703 -5.040 1.00 0.00 36 GLN A C 19
ATOM 35755 O O . GLN A 1 40 ? 101.235 -3.748 -4.386 1.00 0.00 36 GLN A O 19
ATOM 35769 N N . LEU A 1 41 ? 100.058 -4.565 -6.064 1.00 0.00 37 LEU A N 19
ATOM 35770 C CA . LEU A 1 41 ? 99.545 -3.215 -6.447 1.00 0.00 37 LEU A CA 19
ATOM 35771 C C . LEU A 1 41 ? 98.045 -3.119 -6.162 1.00 0.00 37 LEU A C 19
ATOM 35772 O O . LEU A 1 41 ? 97.267 -3.937 -6.619 1.00 0.00 37 LEU A O 19
ATOM 35788 N N . ARG A 1 42 ? 97.639 -2.127 -5.409 1.00 0.00 38 ARG A N 19
ATOM 35789 C CA . ARG A 1 42 ? 96.181 -1.936 -5.132 1.00 0.00 38 ARG A CA 19
ATOM 35790 C C . ARG A 1 42 ? 95.678 -0.665 -5.825 1.00 0.00 38 ARG A C 19
ATOM 35791 O O . ARG A 1 42 ? 96.148 0.424 -5.558 1.00 0.00 38 ARG A O 19
ATOM 35812 N N . LEU A 1 43 ? 94.721 -0.803 -6.710 1.00 0.00 39 LEU A N 19
ATOM 35813 C CA . LEU A 1 43 ? 94.264 0.362 -7.526 1.00 0.00 39 LEU A CA 19
ATOM 35814 C C . LEU A 1 43 ? 92.945 0.924 -6.971 1.00 0.00 39 LEU A C 19
ATOM 35815 O O . LEU A 1 43 ? 92.201 0.238 -6.291 1.00 0.00 39 LEU A O 19
ATOM 35831 N N . ALA A 1 44 ? 92.659 2.171 -7.272 1.00 0.00 40 ALA A N 19
ATOM 35832 C CA . ALA A 1 44 ? 91.502 2.878 -6.624 1.00 0.00 40 ALA A CA 19
ATOM 35833 C C . ALA A 1 44 ? 90.147 2.302 -7.070 1.00 0.00 40 ALA A C 19
ATOM 35834 O O . ALA A 1 44 ? 89.110 2.740 -6.606 1.00 0.00 40 ALA A O 19
ATOM 35841 N N . ASN A 1 45 ? 90.135 1.333 -7.959 1.00 0.00 41 ASN A N 19
ATOM 35842 C CA . ASN A 1 45 ? 88.851 0.646 -8.313 1.00 0.00 41 ASN A CA 19
ATOM 35843 C C . ASN A 1 45 ? 88.565 -0.524 -7.348 1.00 0.00 41 ASN A C 19
ATOM 35844 O O . ASN A 1 45 ? 87.896 -1.472 -7.710 1.00 0.00 41 ASN A O 19
ATOM 35855 N N . ASP A 1 46 ? 89.067 -0.467 -6.121 1.00 0.00 42 ASP A N 19
ATOM 35856 C CA . ASP A 1 46 ? 88.800 -1.555 -5.119 1.00 0.00 42 ASP A CA 19
ATOM 35857 C C . ASP A 1 46 ? 89.359 -2.894 -5.619 1.00 0.00 42 ASP A C 19
ATOM 35858 O O . ASP A 1 46 ? 88.853 -3.946 -5.273 1.00 0.00 42 ASP A O 19
ATOM 35867 N N . SER A 1 47 ? 90.399 -2.866 -6.430 1.00 0.00 43 SER A N 19
ATOM 35868 C CA . SER A 1 47 ? 90.999 -4.143 -6.927 1.00 0.00 43 SER A CA 19
ATOM 35869 C C . SER A 1 47 ? 92.486 -4.205 -6.567 1.00 0.00 43 SER A C 19
ATOM 35870 O O . SER A 1 47 ? 93.201 -3.225 -6.678 1.00 0.00 43 SER A O 19
ATOM 35878 N N . THR A 1 48 ? 92.951 -5.352 -6.136 1.00 0.00 44 THR A N 19
ATOM 35879 C CA . THR A 1 48 ? 94.395 -5.502 -5.772 1.00 0.00 44 THR A CA 19
ATOM 35880 C C . THR A 1 48 ? 94.974 -6.768 -6.414 1.00 0.00 44 THR A C 19
ATOM 35881 O O . THR A 1 48 ? 94.283 -7.757 -6.582 1.00 0.00 44 THR A O 19
ATOM 35892 N N . LYS A 1 49 ? 96.234 -6.741 -6.773 1.00 0.00 45 LYS A N 19
ATOM 35893 C CA . LYS A 1 49 ? 96.856 -7.927 -7.437 1.00 0.00 45 LYS A CA 19
ATOM 35894 C C . LYS A 1 49 ? 98.310 -8.097 -6.993 1.00 0.00 45 LYS A C 19
ATOM 35895 O O . LYS A 1 49 ? 99.030 -7.131 -6.815 1.00 0.00 45 LYS A O 19
ATOM 35914 N N . SER A 1 50 ? 98.741 -9.322 -6.814 1.00 0.00 46 SER A N 19
ATOM 35915 C CA . SER A 1 50 ? 100.166 -9.579 -6.446 1.00 0.00 46 SER A CA 19
ATOM 35916 C C . SER A 1 50 ? 100.956 -10.008 -7.684 1.00 0.00 46 SER A C 19
ATOM 35917 O O . SER A 1 50 ? 100.687 -11.042 -8.269 1.00 0.00 46 SER A O 19
ATOM 35925 N N . ILE A 1 51 ? 101.926 -9.223 -8.085 1.00 0.00 47 ILE A N 19
ATOM 35926 C CA . ILE A 1 51 ? 102.711 -9.555 -9.314 1.00 0.00 47 ILE A CA 19
ATOM 35927 C C . ILE A 1 51 ? 104.208 -9.487 -8.999 1.00 0.00 47 ILE A C 19
ATOM 35928 O O . ILE A 1 51 ? 104.679 -8.538 -8.398 1.00 0.00 47 ILE A O 19
ATOM 35944 N N . VAL A 1 52 ? 104.955 -10.485 -9.401 1.00 0.00 48 VAL A N 19
ATOM 35945 C CA . VAL A 1 52 ? 106.431 -10.467 -9.151 1.00 0.00 48 VAL A CA 19
ATOM 35946 C C . VAL A 1 52 ? 107.089 -9.442 -10.081 1.00 0.00 48 VAL A C 19
ATOM 35947 O O . VAL A 1 52 ? 106.762 -9.353 -11.247 1.00 0.00 48 VAL A O 19
ATOM 35960 N N . THR A 1 53 ? 108.012 -8.670 -9.568 1.00 0.00 49 THR A N 19
ATOM 35961 C CA . THR A 1 53 ? 108.624 -7.567 -10.382 1.00 0.00 49 THR A CA 19
ATOM 35962 C C . THR A 1 53 ? 109.396 -8.126 -11.585 1.00 0.00 49 THR A C 19
ATOM 35963 O O . THR A 1 53 ? 109.578 -7.446 -12.578 1.00 0.00 49 THR A O 19
ATOM 35974 N N . LYS A 1 54 ? 109.853 -9.354 -11.508 1.00 0.00 50 LYS A N 19
ATOM 35975 C CA . LYS A 1 54 ? 110.692 -9.919 -12.619 1.00 0.00 50 LYS A CA 19
ATOM 35976 C C . LYS A 1 54 ? 109.922 -9.901 -13.946 1.00 0.00 50 LYS A C 19
ATOM 35977 O O . LYS A 1 54 ? 110.517 -9.868 -15.009 1.00 0.00 50 LYS A O 19
ATOM 35996 N N . ASP A 1 55 ? 108.612 -9.921 -13.895 1.00 0.00 51 ASP A N 19
ATOM 35997 C CA . ASP A 1 55 ? 107.816 -9.816 -15.159 1.00 0.00 51 ASP A CA 19
ATOM 35998 C C . ASP A 1 55 ? 107.521 -8.346 -15.513 1.00 0.00 51 ASP A C 19
ATOM 35999 O O . ASP A 1 55 ? 106.703 -8.072 -16.373 1.00 0.00 51 ASP A O 19
ATOM 36008 N N . ILE A 1 56 ? 108.172 -7.400 -14.863 1.00 0.00 52 ILE A N 19
ATOM 36009 C CA . ILE A 1 56 ? 108.029 -5.968 -15.291 1.00 0.00 52 ILE A CA 19
ATOM 36010 C C . ILE A 1 56 ? 108.794 -5.742 -16.600 1.00 0.00 52 ILE A C 19
ATOM 36011 O O . ILE A 1 56 ? 110.009 -5.813 -16.636 1.00 0.00 52 ILE A O 19
ATOM 36027 N N . LYS A 1 57 ? 108.087 -5.472 -17.669 1.00 0.00 53 LYS A N 19
ATOM 36028 C CA . LYS A 1 57 ? 108.771 -5.034 -18.926 1.00 0.00 53 LYS A CA 19
ATOM 36029 C C . LYS A 1 57 ? 109.137 -3.551 -18.830 1.00 0.00 53 LYS A C 19
ATOM 36030 O O . LYS A 1 57 ? 110.205 -3.142 -19.247 1.00 0.00 53 LYS A O 19
ATOM 36049 N N . ASP A 1 58 ? 108.258 -2.749 -18.278 1.00 0.00 54 ASP A N 19
ATOM 36050 C CA . ASP A 1 58 ? 108.513 -1.267 -18.233 1.00 0.00 54 ASP A CA 19
ATOM 36051 C C . ASP A 1 58 ? 107.778 -0.626 -17.056 1.00 0.00 54 ASP A C 19
ATOM 36052 O O . ASP A 1 58 ? 106.790 -1.147 -16.577 1.00 0.00 54 ASP A O 19
ATOM 36061 N N . LEU A 1 59 ? 108.254 0.506 -16.591 1.00 0.00 55 LEU A N 19
ATOM 36062 C CA . LEU A 1 59 ? 107.621 1.163 -15.405 1.00 0.00 55 LEU A CA 19
ATOM 36063 C C . LEU A 1 59 ? 107.445 2.668 -15.641 1.00 0.00 55 LEU A C 19
ATOM 36064 O O . LEU A 1 59 ? 108.269 3.307 -16.268 1.00 0.00 55 LEU A O 19
ATOM 36080 N N . ARG A 1 60 ? 106.372 3.229 -15.139 1.00 0.00 56 ARG A N 19
ATOM 36081 C CA . ARG A 1 60 ? 106.197 4.711 -15.173 1.00 0.00 56 ARG A CA 19
ATOM 36082 C C . ARG A 1 60 ? 105.390 5.164 -13.947 1.00 0.00 56 ARG A C 19
ATOM 36083 O O . ARG A 1 60 ? 104.686 4.378 -13.342 1.00 0.00 56 ARG A O 19
ATOM 36104 N N . ILE A 1 61 ? 105.489 6.417 -13.580 1.00 0.00 57 ILE A N 19
ATOM 36105 C CA . ILE A 1 61 ? 104.669 6.935 -12.440 1.00 0.00 57 ILE A CA 19
ATOM 36106 C C . ILE A 1 61 ? 103.585 7.878 -12.976 1.00 0.00 57 ILE A C 19
ATOM 36107 O O . ILE A 1 61 ? 103.863 8.781 -13.743 1.00 0.00 57 ILE A O 19
ATOM 36123 N N . LEU A 1 62 ? 102.354 7.669 -12.574 1.00 0.00 58 LEU A N 19
ATOM 36124 C CA . LEU A 1 62 ? 101.226 8.479 -13.137 1.00 0.00 58 LEU A CA 19
ATOM 36125 C C . LEU A 1 62 ? 101.116 9.822 -12.397 1.00 0.00 58 LEU A C 19
ATOM 36126 O O . LEU A 1 62 ? 101.606 9.951 -11.292 1.00 0.00 58 LEU A O 19
ATOM 36142 N N . PRO A 1 63 ? 100.474 10.786 -13.031 1.00 0.00 59 PRO A N 19
ATOM 36143 C CA . PRO A 1 63 ? 100.338 12.138 -12.419 1.00 0.00 59 PRO A CA 19
ATOM 36144 C C . PRO A 1 63 ? 99.491 12.070 -11.142 1.00 0.00 59 PRO A C 19
ATOM 36145 O O . PRO A 1 63 ? 98.944 11.035 -10.806 1.00 0.00 59 PRO A O 19
ATOM 36156 N N . LYS A 1 64 ? 99.384 13.169 -10.434 1.00 0.00 60 LYS A N 19
ATOM 36157 C CA . LYS A 1 64 ? 98.597 13.177 -9.159 1.00 0.00 60 LYS A CA 19
ATOM 36158 C C . LYS A 1 64 ? 97.104 13.021 -9.458 1.00 0.00 60 LYS A C 19
ATOM 36159 O O . LYS A 1 64 ? 96.674 13.152 -10.589 1.00 0.00 60 LYS A O 19
ATOM 36178 N N . ASN A 1 65 ? 96.314 12.745 -8.448 1.00 0.00 61 ASN A N 19
ATOM 36179 C CA . ASN A 1 65 ? 94.847 12.549 -8.661 1.00 0.00 61 ASN A CA 19
ATOM 36180 C C . ASN A 1 65 ? 94.093 13.857 -8.387 1.00 0.00 61 ASN A C 19
ATOM 36181 O O . ASN A 1 65 ? 93.097 13.877 -7.684 1.00 0.00 61 ASN A O 19
ATOM 36192 N N . GLU A 1 66 ? 94.562 14.950 -8.942 1.00 0.00 62 GLU A N 19
ATOM 36193 C CA . GLU A 1 66 ? 93.874 16.267 -8.731 1.00 0.00 62 GLU A CA 19
ATOM 36194 C C . GLU A 1 66 ? 92.468 16.237 -9.343 1.00 0.00 62 GLU A C 19
ATOM 36195 O O . GLU A 1 66 ? 91.550 16.859 -8.840 1.00 0.00 62 GLU A O 19
ATOM 36207 N N . ILE A 1 67 ? 92.299 15.516 -10.426 1.00 0.00 63 ILE A N 19
ATOM 36208 C CA . ILE A 1 67 ? 90.948 15.393 -11.056 1.00 0.00 63 ILE A CA 19
ATOM 36209 C C . ILE A 1 67 ? 90.450 13.949 -10.918 1.00 0.00 63 ILE A C 19
ATOM 36210 O O . ILE A 1 67 ? 91.204 13.009 -11.087 1.00 0.00 63 ILE A O 19
ATOM 36226 N N . MET A 1 68 ? 89.186 13.773 -10.614 1.00 0.00 64 MET A N 19
ATOM 36227 C CA . MET A 1 68 ? 88.641 12.390 -10.423 1.00 0.00 64 MET A CA 19
ATOM 36228 C C . MET A 1 68 ? 88.632 11.633 -11.765 1.00 0.00 64 MET A C 19
ATOM 36229 O O . MET A 1 68 ? 87.946 12.042 -12.684 1.00 0.00 64 MET A O 19
ATOM 36243 N N . PRO A 1 69 ? 89.391 10.552 -11.848 1.00 0.00 65 PRO A N 19
ATOM 36244 C CA . PRO A 1 69 ? 89.414 9.744 -13.096 1.00 0.00 65 PRO A CA 19
ATOM 36245 C C . PRO A 1 69 ? 88.087 8.999 -13.272 1.00 0.00 65 PRO A C 19
ATOM 36246 O O . PRO A 1 69 ? 87.376 8.752 -12.315 1.00 0.00 65 PRO A O 19
ATOM 36257 N N . LYS A 1 70 ? 87.754 8.641 -14.488 1.00 0.00 66 LYS A N 19
ATOM 36258 C CA . LYS A 1 70 ? 86.488 7.877 -14.732 1.00 0.00 66 LYS A CA 19
ATOM 36259 C C . LYS A 1 70 ? 86.620 6.456 -14.177 1.00 0.00 66 LYS A C 19
ATOM 36260 O O . LYS A 1 70 ? 87.622 5.795 -14.378 1.00 0.00 66 LYS A O 19
ATOM 36279 N N . ASN A 1 71 ? 85.613 5.986 -13.481 1.00 0.00 67 ASN A N 19
ATOM 36280 C CA . ASN A 1 71 ? 85.676 4.614 -12.891 1.00 0.00 67 ASN A CA 19
ATOM 36281 C C . ASN A 1 71 ? 84.943 3.619 -13.795 1.00 0.00 67 ASN A C 19
ATOM 36282 O O . ASN A 1 71 ? 83.848 3.882 -14.258 1.00 0.00 67 ASN A O 19
ATOM 36293 N N . GLY A 1 72 ? 85.542 2.479 -14.046 1.00 0.00 68 GLY A N 19
ATOM 36294 C CA . GLY A 1 72 ? 84.896 1.464 -14.932 1.00 0.00 68 GLY A CA 19
ATOM 36295 C C . GLY A 1 72 ? 84.928 1.956 -16.379 1.00 0.00 68 GLY A C 19
ATOM 36296 O O . GLY A 1 72 ? 83.948 2.463 -16.891 1.00 0.00 68 GLY A O 19
ATOM 36300 N N . THR A 1 73 ? 86.052 1.806 -17.043 1.00 0.00 69 THR A N 19
ATOM 36301 C CA . THR A 1 73 ? 86.167 2.276 -18.464 1.00 0.00 69 THR A CA 19
ATOM 36302 C C . THR A 1 73 ? 85.190 1.506 -19.362 1.00 0.00 69 THR A C 19
ATOM 36303 O O . THR A 1 73 ? 84.581 2.068 -20.253 1.00 0.00 69 THR A O 19
ATOM 36314 N N . LYS A 1 74 ? 85.042 0.225 -19.128 1.00 0.00 70 LYS A N 19
ATOM 36315 C CA . LYS A 1 74 ? 84.085 -0.589 -19.937 1.00 0.00 70 LYS A CA 19
ATOM 36316 C C . LYS A 1 74 ? 83.272 -1.513 -19.023 1.00 0.00 70 LYS A C 19
ATOM 36317 O O . LYS A 1 74 ? 83.657 -2.638 -18.761 1.00 0.00 70 LYS A O 19
ATOM 36336 N N . SER A 1 75 ? 82.150 -1.040 -18.536 1.00 0.00 71 SER A N 19
ATOM 36337 C CA . SER A 1 75 ? 81.295 -1.878 -17.642 1.00 0.00 71 SER A CA 19
ATOM 36338 C C . SER A 1 75 ? 79.818 -1.766 -18.063 1.00 0.00 71 SER A C 19
ATOM 36339 O O . SER A 1 75 ? 79.064 -1.014 -17.471 1.00 0.00 71 SER A O 19
ATOM 36347 N N . PRO A 1 76 ? 79.445 -2.522 -19.080 1.00 0.00 72 PRO A N 19
ATOM 36348 C CA . PRO A 1 76 ? 78.042 -2.486 -19.577 1.00 0.00 72 PRO A CA 19
ATOM 36349 C C . PRO A 1 76 ? 77.074 -3.034 -18.519 1.00 0.00 72 PRO A C 19
ATOM 36350 O O . PRO A 1 76 ? 75.921 -2.646 -18.465 1.00 0.00 72 PRO A O 19
ATOM 36361 N N . SER A 1 77 ? 77.535 -3.932 -17.679 1.00 0.00 73 SER A N 19
ATOM 36362 C CA . SER A 1 77 ? 76.634 -4.543 -16.647 1.00 0.00 73 SER A CA 19
ATOM 36363 C C . SER A 1 77 ? 76.163 -3.484 -15.642 1.00 0.00 73 SER A C 19
ATOM 36364 O O . SER A 1 77 ? 75.076 -3.575 -15.103 1.00 0.00 73 SER A O 19
ATOM 36372 N N . THR A 1 78 ? 76.973 -2.482 -15.388 1.00 0.00 74 THR A N 19
ATOM 36373 C CA . THR A 1 78 ? 76.594 -1.436 -14.388 1.00 0.00 74 THR A CA 19
ATOM 36374 C C . THR A 1 78 ? 76.660 -0.042 -15.019 1.00 0.00 74 THR A C 19
ATOM 36375 O O . THR A 1 78 ? 77.337 0.169 -16.009 1.00 0.00 74 THR A O 19
ATOM 36386 N N . ASN A 1 79 ? 75.961 0.909 -14.447 1.00 0.00 75 ASN A N 19
ATOM 36387 C CA . AS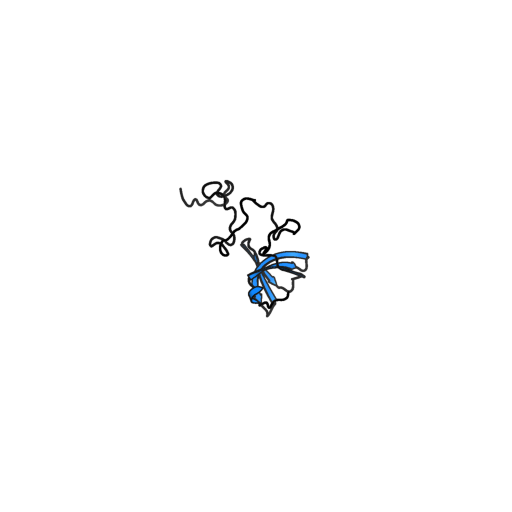N A 1 79 ? 75.998 2.306 -14.974 1.00 0.00 75 ASN A CA 19
ATOM 36388 C C . ASN A 1 79 ? 76.231 3.294 -13.826 1.00 0.00 75 ASN A C 19
ATOM 36389 O O . ASN A 1 79 ? 75.515 3.289 -12.840 1.00 0.00 75 ASN A O 19
ATOM 36400 N N . SER A 1 80 ? 77.227 4.139 -13.949 1.00 0.00 76 SER A N 19
ATOM 36401 C CA . SER A 1 80 ? 77.531 5.119 -12.861 1.00 0.00 76 SER A CA 19
ATOM 36402 C C . SER A 1 80 ? 77.280 6.549 -13.348 1.00 0.00 76 SER A C 19
ATOM 36403 O O . SER A 1 80 ? 77.583 6.889 -14.478 1.00 0.00 76 SER A O 19
ATOM 36411 N N . THR A 1 81 ? 76.728 7.385 -12.502 1.00 0.00 77 THR A N 19
ATOM 36412 C CA . THR A 1 81 ? 76.460 8.803 -12.897 1.00 0.00 77 THR A CA 19
ATOM 36413 C C . THR A 1 81 ? 77.322 9.763 -12.070 1.00 0.00 77 THR A C 19
ATOM 36414 O O . THR A 1 81 ? 76.935 10.888 -11.814 1.00 0.00 77 THR A O 19
ATOM 36425 N N . LYS A 1 82 ? 78.493 9.325 -11.650 1.00 0.00 78 LYS A N 19
ATOM 36426 C CA . LYS A 1 82 ? 79.410 10.198 -10.833 1.00 0.00 78 LYS A CA 19
ATOM 36427 C C . LYS A 1 82 ? 78.677 10.776 -9.613 1.00 0.00 78 LYS A C 19
ATOM 36428 O O . LYS A 1 82 ? 78.960 11.877 -9.175 1.00 0.00 78 LYS A O 19
ATOM 36447 N N . LEU A 1 83 ? 77.741 10.038 -9.067 1.00 0.00 79 LEU A N 19
ATOM 36448 C CA . LEU A 1 83 ? 76.979 10.540 -7.878 1.00 0.00 79 LEU A CA 19
ATOM 36449 C C . LEU A 1 83 ? 77.893 10.600 -6.650 1.00 0.00 79 LEU A C 19
ATOM 36450 O O . LEU A 1 83 ? 77.864 11.554 -5.893 1.00 0.00 79 LEU A O 19
ATOM 36466 N N . LYS A 1 84 ? 78.702 9.586 -6.451 1.00 0.00 80 LYS A N 19
ATOM 36467 C CA . LYS A 1 84 ? 79.612 9.564 -5.259 1.00 0.00 80 LYS A CA 19
ATOM 36468 C C . LYS A 1 84 ? 80.678 10.658 -5.380 1.00 0.00 80 LYS A C 19
ATOM 36469 O O . LYS A 1 84 ? 81.043 11.288 -4.404 1.00 0.00 80 LYS A O 19
ATOM 36488 N N . SER A 1 85 ? 81.174 10.886 -6.572 1.00 0.00 81 SER A N 19
ATOM 36489 C CA . SER A 1 85 ? 82.237 11.926 -6.768 1.00 0.00 81 SER A CA 19
ATOM 36490 C C . SER A 1 85 ? 81.678 13.329 -6.494 1.00 0.00 81 SER A C 19
ATOM 36491 O O . SER A 1 85 ? 82.406 14.226 -6.107 1.00 0.00 81 SER A O 19
ATOM 36499 N N . ALA A 1 86 ? 80.395 13.525 -6.694 1.00 0.00 82 ALA A N 19
ATOM 36500 C CA . ALA A 1 86 ? 79.788 14.879 -6.468 1.00 0.00 82 ALA A CA 19
ATOM 36501 C C . ALA A 1 86 ? 79.900 15.280 -4.992 1.00 0.00 82 ALA A C 19
ATOM 36502 O O . ALA A 1 86 ? 80.083 16.440 -4.671 1.00 0.00 82 ALA A O 19
ATOM 36509 N N . GLU A 1 87 ? 79.791 14.326 -4.098 1.00 0.00 83 GLU A N 19
ATOM 36510 C CA . GLU A 1 87 ? 79.906 14.637 -2.640 1.00 0.00 83 GLU A CA 19
ATOM 36511 C C . GLU A 1 87 ? 81.024 13.803 -2.008 1.00 0.00 83 GLU A C 19
ATOM 36512 O O . GLU A 1 87 ? 81.094 12.603 -2.199 1.00 0.00 83 GLU A O 19
ATOM 36524 N N . THR A 1 88 ? 81.895 14.433 -1.257 1.00 0.00 84 THR A N 19
ATOM 36525 C CA . THR A 1 88 ? 83.002 13.684 -0.585 1.00 0.00 84 THR A CA 19
ATOM 36526 C C . THR A 1 88 ? 83.074 14.063 0.896 1.00 0.00 84 THR A C 19
ATOM 36527 O O . THR A 1 88 ? 82.800 15.190 1.270 1.00 0.00 84 THR A O 19
ATOM 36538 N N . TYR A 1 89 ? 83.442 13.129 1.740 1.00 0.00 85 TYR A N 19
ATOM 36539 C CA . TYR A 1 89 ? 83.561 13.432 3.203 1.00 0.00 85 TYR A CA 19
ATOM 36540 C C . TYR A 1 89 ? 84.745 14.373 3.452 1.00 0.00 85 TYR A C 19
ATOM 36541 O O . TYR A 1 89 ? 84.658 15.291 4.247 1.00 0.00 85 TYR A O 19
ATOM 36559 N N . SER A 1 90 ? 85.846 14.148 2.776 1.00 0.00 86 SER A N 19
ATOM 36560 C CA . SER A 1 90 ? 87.054 15.005 2.984 1.00 0.00 86 SER A CA 19
ATOM 36561 C C . SER A 1 90 ? 87.423 15.727 1.684 1.00 0.00 86 SER A C 19
ATOM 36562 O O . SER A 1 90 ? 87.240 15.200 0.601 1.00 0.00 86 SER A O 19
ATOM 36570 N N . SER A 1 91 ? 87.940 16.926 1.789 1.00 0.00 87 SER A N 19
ATOM 36571 C CA . SER A 1 91 ? 88.342 17.687 0.563 1.00 0.00 87 SER A CA 19
ATOM 36572 C C . SER A 1 91 ? 89.588 17.055 -0.063 1.00 0.00 87 SER A C 19
ATOM 36573 O O . SER A 1 91 ? 90.308 16.315 0.583 1.00 0.00 87 SER A O 19
ATOM 36581 N N . LYS A 1 92 ? 89.844 17.342 -1.317 1.00 0.00 88 LYS A N 19
ATOM 36582 C CA . LYS A 1 92 ? 91.036 16.751 -2.005 1.00 0.00 88 LYS A CA 19
ATOM 36583 C C . LYS A 1 92 ? 91.905 17.858 -2.617 1.00 0.00 88 LYS A C 19
ATOM 36584 O O . LYS A 1 92 ? 92.518 17.673 -3.653 1.00 0.00 88 LYS A O 19
ATOM 36603 N N . ASN A 1 93 ? 91.956 19.004 -1.982 1.00 0.00 89 ASN A N 19
ATOM 36604 C CA . ASN A 1 93 ? 92.783 20.130 -2.514 1.00 0.00 89 ASN A CA 19
ATOM 36605 C C . ASN A 1 93 ? 94.016 20.344 -1.630 1.00 0.00 89 ASN A C 19
ATOM 36606 O O . ASN A 1 93 ? 93.945 20.992 -0.601 1.00 0.00 89 ASN A O 19
ATOM 36617 N N . LYS A 1 94 ? 95.142 19.801 -2.026 1.00 0.00 90 LYS A N 19
ATOM 36618 C CA . LYS A 1 94 ? 96.390 19.973 -1.221 1.00 0.00 90 LYS A CA 19
ATOM 36619 C C . LYS A 1 94 ? 97.597 20.152 -2.148 1.00 0.00 90 LYS A C 19
ATOM 36620 O O . LYS A 1 94 ? 97.875 19.310 -2.984 1.00 0.00 90 LYS A O 19
ATOM 36639 N N . TRP A 1 95 ? 98.311 21.241 -2.003 1.00 0.00 91 TRP A N 19
ATOM 36640 C CA . TRP A 1 95 ? 99.521 21.473 -2.851 1.00 0.00 91 TRP A CA 19
ATOM 36641 C C . TRP A 1 95 ? 100.571 22.273 -2.071 1.00 0.00 91 TRP A C 19
ATOM 36642 O O . TRP A 1 95 ? 100.251 22.970 -1.125 1.00 0.00 91 TRP A O 19
ATOM 36663 N N . SER A 1 96 ? 101.817 22.175 -2.463 1.00 0.00 92 SER A N 19
ATOM 36664 C CA . SER A 1 96 ? 102.893 22.947 -1.768 1.00 0.00 92 SER A CA 19
ATOM 36665 C C . SER A 1 96 ? 103.192 24.240 -2.534 1.00 0.00 92 SER A C 19
ATOM 36666 O O . SER A 1 96 ? 102.962 25.328 -2.039 1.00 0.00 92 SER A O 19
ATOM 36674 N N . MET A 1 97 ? 103.704 24.125 -3.737 1.00 0.00 93 MET A N 19
ATOM 36675 C CA . MET A 1 97 ? 103.993 25.340 -4.559 1.00 0.00 93 MET A CA 19
ATOM 36676 C C . MET A 1 97 ? 103.792 25.037 -6.049 1.00 0.00 93 MET A C 19
ATOM 36677 O O . MET A 1 97 ? 104.442 25.620 -6.897 1.00 0.00 93 MET A O 19
ATOM 36691 N N . ASP A 1 98 ? 102.897 24.133 -6.369 1.00 0.00 94 ASP A N 19
ATOM 36692 C CA . ASP A 1 98 ? 102.657 23.779 -7.800 1.00 0.00 94 ASP A CA 19
ATOM 36693 C C . ASP A 1 98 ? 101.386 24.465 -8.310 1.00 0.00 94 ASP A C 19
ATOM 36694 O O . ASP A 1 98 ? 100.355 24.437 -7.663 1.00 0.00 94 ASP A O 19
ATOM 36703 N N . CYS A 1 99 ? 101.455 25.082 -9.473 1.00 0.00 95 CYS A N 19
ATOM 36704 C CA . CYS A 1 99 ? 100.264 25.799 -10.055 1.00 0.00 95 CYS A CA 19
ATOM 36705 C C . CYS A 1 99 ? 99.755 26.887 -9.098 1.00 0.00 95 CYS A C 19
ATOM 36706 O O . CYS A 1 99 ? 100.126 26.932 -7.939 1.00 0.00 95 CYS A O 19
ATOM 36714 N N . ASP A 1 100 ? 98.908 27.764 -9.583 1.00 0.00 96 ASP A N 19
ATOM 36715 C CA . ASP A 1 100 ? 98.335 28.834 -8.704 1.00 0.00 96 ASP A CA 19
ATOM 36716 C C . ASP A 1 100 ? 97.094 29.453 -9.361 1.00 0.00 96 ASP A C 19
ATOM 36717 O O . ASP A 1 100 ? 96.939 29.416 -10.568 1.00 0.00 96 ASP A O 19
ATOM 36726 N N . GLU A 1 101 ? 96.216 30.022 -8.571 1.00 0.00 97 GLU A N 19
ATOM 36727 C CA . GLU A 1 101 ? 94.997 30.679 -9.136 1.00 0.00 97 GLU A CA 19
ATOM 36728 C C . GLU A 1 101 ? 94.870 32.106 -8.593 1.00 0.00 97 GLU A C 19
ATOM 36729 O O . GLU A 1 101 ? 95.090 32.351 -7.421 1.00 0.00 97 GLU A O 19
ATOM 36741 N N . GLU A 1 102 ? 94.516 33.043 -9.438 1.00 0.00 98 GLU A N 19
ATOM 36742 C CA . GLU A 1 102 ? 94.372 34.463 -8.978 1.00 0.00 98 GLU A CA 19
ATOM 36743 C C . GLU A 1 102 ? 93.173 34.595 -8.034 1.00 0.00 98 GLU A C 19
ATOM 36744 O O . GLU A 1 102 ? 93.218 35.321 -7.059 1.00 0.00 98 GLU A O 19
ATOM 36756 N N . PHE A 1 103 ? 92.101 33.894 -8.321 1.00 0.00 99 PHE A N 19
ATOM 36757 C CA . PHE A 1 103 ? 90.886 33.975 -7.454 1.00 0.00 99 PHE A CA 19
ATOM 36758 C C . PHE A 1 103 ? 90.691 32.663 -6.689 1.00 0.00 99 PHE A C 19
ATOM 36759 O O . PHE A 1 103 ? 90.755 31.589 -7.260 1.00 0.00 99 PHE A O 19
ATOM 36776 N N . ASP A 1 104 ? 90.454 32.745 -5.402 1.00 0.00 100 ASP A N 19
ATOM 36777 C CA . ASP A 1 104 ? 90.233 31.507 -4.588 1.00 0.00 100 ASP A CA 19
ATOM 36778 C C . ASP A 1 104 ? 88.752 31.377 -4.209 1.00 0.00 100 ASP A C 19
ATOM 36779 O O . ASP A 1 104 ? 88.185 32.254 -3.581 1.00 0.00 100 ASP A O 19
ATOM 36788 N N . PHE A 1 105 ? 88.126 30.289 -4.589 1.00 0.00 101 PHE A N 19
ATOM 36789 C CA . PHE A 1 105 ? 86.675 30.097 -4.268 1.00 0.00 101 PHE A CA 19
ATOM 36790 C C . PHE A 1 105 ? 86.486 29.900 -2.761 1.00 0.00 101 PHE A C 19
ATOM 36791 O O . PHE A 1 105 ? 85.602 30.483 -2.158 1.00 0.00 101 PHE A O 19
ATOM 36808 N N . ALA A 1 106 ? 87.310 29.082 -2.151 1.00 0.00 102 ALA A N 19
ATOM 36809 C CA . ALA A 1 106 ? 87.190 28.834 -0.681 1.00 0.00 102 ALA A CA 19
ATOM 36810 C C . ALA A 1 106 ? 88.392 29.430 0.057 1.00 0.00 102 ALA A C 19
ATOM 36811 O O . ALA A 1 106 ? 89.512 29.366 -0.416 1.00 0.00 102 ALA A O 19
ATOM 36818 N N . ALA A 1 107 ? 88.164 30.008 1.211 1.00 0.00 103 ALA A N 19
ATOM 36819 C CA . ALA A 1 107 ? 89.288 30.598 2.000 1.00 0.00 103 ALA A CA 19
ATOM 36820 C C . ALA A 1 107 ? 88.885 30.746 3.470 1.00 0.00 103 ALA A C 19
ATOM 36821 O O . ALA A 1 107 ? 87.727 30.949 3.786 1.00 0.00 103 ALA A O 19
ATOM 36828 N N . ASN A 1 108 ? 89.836 30.643 4.367 1.00 0.00 104 ASN A N 19
ATOM 36829 C CA . ASN A 1 108 ? 89.529 30.802 5.822 1.00 0.00 104 ASN A CA 19
ATOM 36830 C C . ASN A 1 108 ? 90.460 31.846 6.448 1.00 0.00 104 ASN A C 19
ATOM 36831 O O . ASN A 1 108 ? 90.026 32.906 6.859 1.00 0.00 104 ASN A O 19
ATOM 36842 N N . LEU A 1 109 ? 91.743 31.550 6.521 1.00 0.00 105 LEU A N 19
ATOM 36843 C CA . LEU A 1 109 ? 92.737 32.510 7.118 1.00 0.00 105 LEU A CA 19
ATOM 36844 C C . LEU A 1 109 ? 92.281 32.980 8.510 1.00 0.00 105 LEU A C 19
ATOM 36845 O O . LEU A 1 109 ? 91.674 34.028 8.653 1.00 0.00 105 LEU A O 19
ATOM 36861 N N . GLU A 1 110 ? 92.570 32.209 9.531 1.00 0.00 106 GLU A N 19
ATOM 36862 C CA . GLU A 1 110 ? 92.167 32.601 10.918 1.00 0.00 106 GLU A CA 19
ATOM 36863 C C . GLU A 1 110 ? 93.394 32.639 11.832 1.00 0.00 106 GLU A C 19
ATOM 36864 O O . GLU A 1 110 ? 94.303 31.840 11.697 1.00 0.00 106 GLU A O 19
ATOM 36876 N N . LYS A 1 111 ? 93.423 33.564 12.764 1.00 0.00 107 LYS A N 19
ATOM 36877 C CA . LYS A 1 111 ? 94.583 33.655 13.710 1.00 0.00 107 LYS A CA 19
ATOM 36878 C C . LYS A 1 111 ? 94.639 32.413 14.604 1.00 0.00 107 LYS A C 19
ATOM 36879 O O . LYS A 1 111 ? 95.705 31.945 14.962 1.00 0.00 107 LYS A O 19
ATOM 36898 N N . PHE A 1 112 ? 93.497 31.880 14.967 1.00 0.00 108 PHE A N 19
ATOM 36899 C CA . PHE A 1 112 ? 93.465 30.663 15.835 1.00 0.00 108 PHE A CA 19
ATOM 36900 C C . PHE A 1 112 ? 92.780 29.508 15.099 1.00 0.00 108 PHE A C 19
ATOM 36901 O O . PHE A 1 112 ? 91.962 29.720 14.224 1.00 0.00 108 PHE A O 19
ATOM 36918 N N . ASP A 1 113 ? 93.112 28.290 15.452 1.00 0.00 109 ASP A N 19
ATOM 36919 C CA . ASP A 1 113 ? 92.494 27.110 14.774 1.00 0.00 109 ASP A CA 19
ATOM 36920 C C . ASP A 1 113 ? 92.488 25.902 15.716 1.00 0.00 109 ASP A C 19
ATOM 36921 O O . ASP A 1 113 ? 93.158 25.896 16.732 1.00 0.00 109 ASP A O 19
ATOM 36930 N N . LYS A 1 114 ? 91.733 24.883 15.382 1.00 0.00 110 LYS A N 19
ATOM 36931 C CA . LYS A 1 114 ? 91.677 23.664 16.253 1.00 0.00 110 LYS A CA 19
ATOM 36932 C C . LYS A 1 114 ? 93.007 22.909 16.184 1.00 0.00 110 LYS A C 19
ATOM 36933 O O . LYS A 1 114 ? 93.555 22.701 15.117 1.00 0.00 110 LYS A O 19
ATOM 36952 N N . LYS A 1 115 ? 93.526 22.498 17.316 1.00 0.00 111 LYS A N 19
ATOM 36953 C CA . LYS A 1 115 ? 94.832 21.772 17.332 1.00 0.00 111 LYS A CA 19
ATOM 36954 C C . LYS A 1 115 ? 94.598 20.259 17.359 1.00 0.00 111 LYS A C 19
ATOM 36955 O O . LYS A 1 115 ? 93.742 19.769 18.073 1.00 0.00 111 LYS A O 19
ATOM 36974 N N . GLN A 1 116 ? 95.353 19.520 16.582 1.00 0.00 112 GLN A N 19
ATOM 36975 C CA . GLN A 1 116 ? 95.196 18.034 16.557 1.00 0.00 112 GLN A CA 19
ATOM 36976 C C . GLN A 1 116 ? 96.561 17.357 16.709 1.00 0.00 112 GLN A C 19
ATOM 36977 O O . GLN A 1 116 ? 97.590 17.968 16.492 1.00 0.00 112 GLN A O 19
ATOM 36991 N N . VAL A 1 117 ? 96.572 16.100 17.083 1.00 0.00 113 VAL A N 19
ATOM 36992 C CA . VAL A 1 117 ? 97.869 15.372 17.258 1.00 0.00 113 VAL A CA 19
ATOM 36993 C C . VAL A 1 117 ? 98.080 14.404 16.086 1.00 0.00 113 VAL A C 19
ATOM 36994 O O . VAL A 1 117 ? 97.208 13.623 15.752 1.00 0.00 113 VAL A O 19
ATOM 37007 N N . PHE A 1 118 ? 99.233 14.456 15.464 1.00 0.00 114 PHE A N 19
ATOM 37008 C CA . PHE A 1 118 ? 99.519 13.546 14.313 1.00 0.00 114 PHE A CA 19
ATOM 37009 C C . PHE A 1 118 ? 100.869 12.850 14.510 1.00 0.00 114 PHE A C 19
ATOM 37010 O O . PHE A 1 118 ? 101.758 13.378 15.151 1.00 0.00 114 PHE A O 19
ATOM 37027 N N . ALA A 1 119 ? 101.023 11.669 13.961 1.00 0.00 115 ALA A N 19
ATOM 37028 C CA . ALA A 1 119 ? 102.319 10.938 14.088 1.00 0.00 115 ALA A CA 19
ATOM 37029 C C . ALA A 1 119 ? 103.167 11.148 12.831 1.00 0.00 115 ALA A C 19
ATOM 37030 O O . ALA A 1 119 ? 102.670 11.084 11.722 1.00 0.00 115 ALA A O 19
ATOM 37037 N N . GLU A 1 120 ? 104.443 11.398 13.000 1.00 0.00 116 GLU A N 19
ATOM 37038 C CA . GLU A 1 120 ? 105.333 11.631 11.820 1.00 0.00 116 GLU A CA 19
ATOM 37039 C C . GLU A 1 120 ? 106.798 11.371 12.195 1.00 0.00 116 GLU A C 19
ATOM 37040 O O . GLU A 1 120 ? 107.697 12.031 11.706 1.00 0.00 116 GLU A O 19
ATOM 37052 N N . PHE A 1 121 ? 107.038 10.415 13.061 1.00 0.00 117 PHE A N 19
ATOM 37053 C CA . PHE A 1 121 ? 108.445 10.092 13.468 1.00 0.00 117 PHE A CA 19
ATOM 37054 C C . PHE A 1 121 ? 109.238 9.563 12.268 1.00 0.00 117 PHE A C 19
ATOM 37055 O O . PHE A 1 121 ? 110.401 9.877 12.096 1.00 0.00 117 PHE A O 19
ATOM 37072 N N . ARG A 1 122 ? 108.610 8.761 11.439 1.00 0.00 118 ARG A N 19
ATOM 37073 C CA . ARG A 1 122 ? 109.313 8.207 10.234 1.00 0.00 118 ARG A CA 19
ATOM 37074 C C . ARG A 1 122 ? 109.717 9.340 9.282 1.00 0.00 118 ARG A C 19
ATOM 37075 O O . ARG A 1 122 ? 110.759 9.289 8.655 1.00 0.00 118 ARG A O 19
ATOM 37096 N N . GLU A 1 123 ? 108.896 10.357 9.175 1.00 0.00 119 GLU A N 19
ATOM 37097 C CA . GLU A 1 123 ? 109.216 11.499 8.255 1.00 0.00 119 GLU A CA 19
ATOM 37098 C C . GLU A 1 123 ? 110.463 12.244 8.743 1.00 0.00 119 GLU A C 19
ATOM 37099 O O . GLU A 1 123 ? 111.258 12.721 7.954 1.00 0.00 119 GLU A O 19
ATOM 37111 N N . LYS A 1 124 ? 110.636 12.343 10.041 1.00 0.00 120 LYS A N 19
ATOM 37112 C CA . LYS A 1 124 ? 111.838 13.049 10.596 1.00 0.00 120 LYS A CA 19
ATOM 37113 C C . LYS A 1 124 ? 113.119 12.289 10.231 1.00 0.00 120 LYS A C 19
ATOM 37114 O O . LYS A 1 124 ? 114.157 12.883 10.005 1.00 0.00 120 LYS A O 19
ATOM 37133 N N . ASP A 1 125 ? 113.047 10.981 10.174 1.00 0.00 121 ASP A N 19
ATOM 37134 C CA . ASP A 1 125 ? 114.253 10.169 9.827 1.00 0.00 121 ASP A CA 19
ATOM 37135 C C . ASP A 1 125 ? 113.861 9.012 8.905 1.00 0.00 121 ASP A C 19
ATOM 37136 O O . ASP A 1 125 ? 113.058 8.193 9.322 1.00 0.00 121 ASP A O 19
ATOM 37146 N N . GLY A 1 1 ? 121.395 7.081 -2.430 1.00 0.00 -3 GLY A N 20
ATOM 37147 C CA . GLY A 1 1 ? 122.682 7.557 -1.848 1.00 0.00 -3 GLY A CA 20
ATOM 37148 C C . GLY A 1 1 ? 122.491 7.860 -0.361 1.00 0.00 -3 GLY A C 20
ATOM 37149 O O . GLY A 1 1 ? 121.917 8.867 0.003 1.00 0.00 -3 GLY A O 20
ATOM 37155 N N . ALA A 1 2 ? 122.977 6.988 0.500 1.00 0.00 -2 ALA A N 20
ATOM 37156 C CA . ALA A 1 2 ? 122.809 7.165 1.988 1.00 0.00 -2 ALA A CA 20
ATOM 37157 C C . ALA A 1 2 ? 121.319 7.264 2.370 1.00 0.00 -2 ALA A C 20
ATOM 37158 O O . ALA A 1 2 ? 120.716 6.282 2.764 1.00 0.00 -2 ALA A O 20
ATOM 37165 N N . MET A 1 3 ? 120.723 8.430 2.258 1.00 0.00 -1 MET A N 20
ATOM 37166 C CA . MET A 1 3 ? 119.284 8.587 2.636 1.00 0.00 -1 MET A CA 20
ATOM 37167 C C . MET A 1 3 ? 118.582 9.556 1.678 1.00 0.00 -1 MET A C 20
ATOM 37168 O O . MET A 1 3 ? 117.691 10.290 2.067 1.00 0.00 -1 MET A O 20
ATOM 37182 N N . GLY A 1 4 ? 118.981 9.562 0.427 1.00 0.00 0 GLY A N 20
ATOM 37183 C CA . GLY A 1 4 ? 118.348 10.478 -0.570 1.00 0.00 0 GLY A CA 20
ATOM 37184 C C . GLY A 1 4 ? 116.896 10.055 -0.812 1.00 0.00 0 GLY A C 20
ATOM 37185 O O . GLY A 1 4 ? 116.009 10.884 -0.911 1.00 0.00 0 GLY A O 20
ATOM 37189 N N . MET A 1 5 ? 116.651 8.770 -0.905 1.00 0.00 1 MET A N 20
ATOM 37190 C CA . MET A 1 5 ? 115.257 8.275 -1.123 1.00 0.00 1 MET A CA 20
ATOM 37191 C C . MET A 1 5 ? 114.937 7.152 -0.132 1.00 0.00 1 MET A C 20
ATOM 37192 O O . MET A 1 5 ? 115.821 6.460 0.339 1.00 0.00 1 MET A O 20
ATOM 37206 N N . SER A 1 6 ? 113.677 6.970 0.185 1.00 0.00 2 SER A N 20
ATOM 37207 C CA . SER A 1 6 ? 113.284 5.897 1.149 1.00 0.00 2 SER A CA 20
ATOM 37208 C C . SER A 1 6 ? 112.296 4.929 0.491 1.00 0.00 2 SER A C 20
ATOM 37209 O O . SER A 1 6 ? 111.541 5.305 -0.387 1.00 0.00 2 SER A O 20
ATOM 37217 N N . VAL A 1 7 ? 112.301 3.687 0.911 1.00 0.00 3 VAL A N 20
ATOM 37218 C CA . VAL A 1 7 ? 111.362 2.677 0.316 1.00 0.00 3 VAL A CA 20
ATOM 37219 C C . VAL A 1 7 ? 109.910 3.033 0.670 1.00 0.00 3 VAL A C 20
ATOM 37220 O O . VAL A 1 7 ? 108.996 2.759 -0.087 1.00 0.00 3 VAL A O 20
ATOM 37233 N N . ALA A 1 8 ? 109.695 3.639 1.815 1.00 0.00 4 ALA A N 20
ATOM 37234 C CA . ALA A 1 8 ? 108.300 3.994 2.242 1.00 0.00 4 ALA A CA 20
ATOM 37235 C C . ALA A 1 8 ? 107.662 4.971 1.246 1.00 0.00 4 ALA A C 20
ATOM 37236 O O . ALA A 1 8 ? 106.460 4.973 1.053 1.00 0.00 4 ALA A O 20
ATOM 37243 N N . ASP A 1 9 ? 108.461 5.802 0.616 1.00 0.00 5 ASP A N 20
ATOM 37244 C CA . ASP A 1 9 ? 107.908 6.770 -0.391 1.00 0.00 5 ASP A CA 20
ATOM 37245 C C . ASP A 1 9 ? 107.312 6.016 -1.584 1.00 0.00 5 ASP A C 20
ATOM 37246 O O . ASP A 1 9 ? 106.275 6.387 -2.105 1.00 0.00 5 ASP A O 20
ATOM 37255 N N . PHE A 1 10 ? 107.961 4.962 -2.016 1.00 0.00 6 PHE A N 20
ATOM 37256 C CA . PHE A 1 10 ? 107.421 4.155 -3.158 1.00 0.00 6 PHE A CA 20
ATOM 37257 C C . PHE A 1 10 ? 106.152 3.413 -2.724 1.00 0.00 6 PHE A C 20
ATOM 37258 O O . PHE A 1 10 ? 105.242 3.215 -3.508 1.00 0.00 6 PHE A O 20
ATOM 37275 N N . TYR A 1 11 ? 106.089 3.005 -1.478 1.00 0.00 7 TYR A N 20
ATOM 37276 C CA . TYR A 1 11 ? 104.855 2.327 -0.964 1.00 0.00 7 TYR A CA 20
ATOM 37277 C C . TYR A 1 11 ? 103.703 3.332 -0.885 1.00 0.00 7 TYR A C 20
ATOM 37278 O O . TYR A 1 11 ? 103.845 4.406 -0.329 1.00 0.00 7 TYR A O 20
ATOM 37296 N N . GLY A 1 12 ? 102.566 2.988 -1.437 1.00 0.00 8 GLY A N 20
ATOM 37297 C CA . GLY A 1 12 ? 101.415 3.941 -1.456 1.00 0.00 8 GLY A CA 20
ATOM 37298 C C . GLY A 1 12 ? 101.501 4.866 -2.683 1.00 0.00 8 GLY A C 20
ATOM 37299 O O . GLY A 1 12 ? 100.622 5.678 -2.906 1.00 0.00 8 GLY A O 20
ATOM 37303 N N . SER A 1 13 ? 102.545 4.755 -3.479 1.00 0.00 9 SER A N 20
ATOM 37304 C CA . SER A 1 13 ? 102.662 5.620 -4.694 1.00 0.00 9 SER A CA 20
ATOM 37305 C C . SER A 1 13 ? 101.947 4.963 -5.877 1.00 0.00 9 SER A C 20
ATOM 37306 O O . SER A 1 13 ? 101.914 3.751 -5.992 1.00 0.00 9 SER A O 20
ATOM 37314 N N . ASN A 1 14 ? 101.375 5.753 -6.752 1.00 0.00 10 ASN A N 20
ATOM 37315 C CA . ASN A 1 14 ? 100.686 5.180 -7.948 1.00 0.00 10 ASN A CA 20
ATOM 37316 C C . ASN A 1 14 ? 101.661 5.086 -9.121 1.00 0.00 10 ASN A C 20
ATOM 37317 O O . ASN A 1 14 ? 102.135 6.087 -9.629 1.00 0.00 10 ASN A O 20
ATOM 37328 N N . VAL A 1 15 ? 101.962 3.887 -9.551 1.00 0.00 11 VAL A N 20
ATOM 37329 C CA . VAL A 1 15 ? 102.876 3.703 -10.721 1.00 0.00 11 VAL A CA 20
ATOM 37330 C C . VAL A 1 15 ? 102.212 2.795 -11.758 1.00 0.00 11 VAL A C 20
ATOM 37331 O O . VAL A 1 15 ? 101.320 2.030 -11.436 1.00 0.00 11 VAL A O 20
ATOM 37344 N N . GLU A 1 16 ? 102.636 2.870 -12.997 1.00 0.00 12 GLU A N 20
ATOM 37345 C CA . GLU A 1 16 ? 102.138 1.906 -14.020 1.00 0.00 12 GLU A CA 20
ATOM 37346 C C . GLU A 1 16 ? 103.313 1.094 -14.572 1.00 0.00 12 GLU A C 20
ATOM 37347 O O . GLU A 1 16 ? 104.416 1.589 -14.690 1.00 0.00 12 GLU A O 20
ATOM 37359 N N . VAL A 1 17 ? 103.081 -0.150 -14.902 1.00 0.00 13 VAL A N 20
ATOM 37360 C CA . VAL A 1 17 ? 104.167 -0.990 -15.486 1.00 0.00 13 VAL A CA 20
ATOM 37361 C C . VAL A 1 17 ? 103.619 -1.798 -16.663 1.00 0.00 13 VAL A C 20
ATOM 37362 O O . VAL A 1 17 ? 102.490 -2.254 -16.632 1.00 0.00 13 VAL A O 20
ATOM 37375 N N . LEU A 1 18 ? 104.400 -1.979 -17.698 1.00 0.00 14 LEU A N 20
ATOM 37376 C CA . LEU A 1 18 ? 103.988 -2.947 -18.760 1.00 0.00 14 LEU A CA 20
ATOM 37377 C C . LEU A 1 18 ? 104.636 -4.297 -18.493 1.00 0.00 14 LEU A C 20
ATOM 37378 O O . LEU A 1 18 ? 105.809 -4.377 -18.170 1.00 0.00 14 LEU A O 20
ATOM 37394 N N . LEU A 1 19 ? 103.887 -5.355 -18.626 1.00 0.00 15 LEU A N 20
ATOM 37395 C CA . LEU A 1 19 ? 104.481 -6.713 -18.455 1.00 0.00 15 LEU A CA 20
ATOM 37396 C C . LEU A 1 19 ? 105.137 -7.166 -19.765 1.00 0.00 15 LEU A C 20
ATOM 37397 O O . LEU A 1 19 ? 105.085 -6.477 -20.767 1.00 0.00 15 LEU A O 20
ATOM 37413 N N . ASN A 1 20 ? 105.751 -8.324 -19.754 1.00 0.00 16 ASN A N 20
ATOM 37414 C CA . ASN A 1 20 ? 106.479 -8.829 -20.974 1.00 0.00 16 ASN A CA 20
ATOM 37415 C C . ASN A 1 20 ? 105.541 -8.931 -22.189 1.00 0.00 16 ASN A C 20
ATOM 37416 O O . ASN A 1 20 ? 105.989 -8.930 -23.321 1.00 0.00 16 ASN A O 20
ATOM 37427 N N . ASN A 1 21 ? 104.254 -9.018 -21.962 1.00 0.00 17 ASN A N 20
ATOM 37428 C CA . ASN A 1 21 ? 103.298 -9.209 -23.097 1.00 0.00 17 ASN A CA 20
ATOM 37429 C C . ASN A 1 21 ? 102.657 -7.872 -23.515 1.00 0.00 17 ASN A C 20
ATOM 37430 O O . ASN A 1 21 ? 101.577 -7.855 -24.074 1.00 0.00 17 ASN A O 20
ATOM 37441 N N . ASP A 1 22 ? 103.311 -6.751 -23.245 1.00 0.00 18 ASP A N 20
ATOM 37442 C CA . ASP A 1 22 ? 102.790 -5.417 -23.705 1.00 0.00 18 ASP A CA 20
ATOM 37443 C C . ASP A 1 22 ? 101.378 -5.167 -23.158 1.00 0.00 18 ASP A C 20
ATOM 37444 O O . ASP A 1 22 ? 100.604 -4.427 -23.740 1.00 0.00 18 ASP A O 20
ATOM 37453 N N . SER A 1 23 ? 101.037 -5.780 -22.046 1.00 0.00 19 SER A N 20
ATOM 37454 C CA . SER A 1 23 ? 99.768 -5.427 -21.349 1.00 0.00 19 SER A CA 20
ATOM 37455 C C . SER A 1 23 ? 100.079 -4.446 -20.222 1.00 0.00 19 SER A C 20
ATOM 37456 O O . SER A 1 23 ? 101.005 -4.648 -19.456 1.00 0.00 19 SER A O 20
ATOM 37464 N N . LYS A 1 24 ? 99.319 -3.388 -20.111 1.00 0.00 20 LYS A N 20
ATOM 37465 C CA . LYS A 1 24 ? 99.699 -2.290 -19.171 1.00 0.00 20 LYS A CA 20
ATOM 37466 C C . LYS A 1 24 ? 98.742 -2.255 -17.975 1.00 0.00 20 LYS A C 20
ATOM 37467 O O . LYS A 1 24 ? 97.545 -2.422 -18.122 1.00 0.00 20 LYS A O 20
ATOM 37486 N N . ALA A 1 25 ? 99.270 -2.039 -16.794 1.00 0.00 21 ALA A N 20
ATOM 37487 C CA . ALA A 1 25 ? 98.400 -1.909 -15.585 1.00 0.00 21 ALA A CA 20
ATOM 37488 C C . ALA A 1 25 ? 98.959 -0.832 -14.650 1.00 0.00 21 ALA A C 20
ATOM 37489 O O . ALA A 1 25 ? 100.159 -0.654 -14.546 1.00 0.00 21 ALA A O 20
ATOM 37496 N N . ARG A 1 26 ? 98.096 -0.115 -13.967 1.00 0.00 22 ARG A N 20
ATOM 37497 C CA . ARG A 1 26 ? 98.568 0.963 -13.043 1.00 0.00 22 ARG A CA 20
ATOM 37498 C C . ARG A 1 26 ? 97.757 0.947 -11.744 1.00 0.00 22 ARG A C 20
ATOM 37499 O O . ARG A 1 26 ? 96.586 0.617 -11.743 1.00 0.00 22 ARG A O 20
ATOM 37520 N N . GLY A 1 27 ? 98.377 1.302 -10.645 1.00 0.00 23 GLY A N 20
ATOM 37521 C CA . GLY A 1 27 ? 97.650 1.320 -9.341 1.00 0.00 23 GLY A CA 20
ATOM 37522 C C . GLY A 1 27 ? 98.611 1.740 -8.227 1.00 0.00 23 GLY A C 20
ATOM 37523 O O . GLY A 1 27 ? 99.735 2.129 -8.487 1.00 0.00 23 GLY A O 20
ATOM 37527 N N . VAL A 1 28 ? 98.178 1.665 -6.991 1.00 0.00 24 VAL A N 20
ATOM 37528 C CA . VAL A 1 28 ? 99.045 2.115 -5.856 1.00 0.00 24 VAL A CA 20
ATOM 37529 C C . VAL A 1 28 ? 99.932 0.954 -5.391 1.00 0.00 24 VAL A C 20
ATOM 37530 O O . VAL A 1 28 ? 99.514 -0.187 -5.378 1.00 0.00 24 VAL A O 20
ATOM 37543 N N . ILE A 1 29 ? 101.151 1.242 -5.012 1.00 0.00 25 ILE A N 20
ATOM 37544 C CA . ILE A 1 29 ? 102.074 0.160 -4.531 1.00 0.00 25 ILE A CA 20
ATOM 37545 C C . ILE A 1 29 ? 101.770 -0.173 -3.064 1.00 0.00 25 ILE A C 20
ATOM 37546 O O . ILE A 1 29 ? 101.508 0.707 -2.264 1.00 0.00 25 ILE A O 20
ATOM 37562 N N . THR A 1 30 ? 101.802 -1.438 -2.710 1.00 0.00 26 THR A N 20
ATOM 37563 C CA . THR A 1 30 ? 101.540 -1.831 -1.289 1.00 0.00 26 THR A CA 20
ATOM 37564 C C . THR A 1 30 ? 102.687 -2.674 -0.717 1.00 0.00 26 THR A C 20
ATOM 37565 O O . THR A 1 30 ? 103.019 -2.549 0.449 1.00 0.00 26 THR A O 20
ATOM 37576 N N . ASN A 1 31 ? 103.300 -3.530 -1.510 1.00 0.00 27 ASN A N 20
ATOM 37577 C CA . ASN A 1 31 ? 104.307 -4.478 -0.937 1.00 0.00 27 ASN A CA 20
ATOM 37578 C C . ASN A 1 31 ? 105.525 -4.608 -1.855 1.00 0.00 27 ASN A C 20
ATOM 37579 O O . ASN A 1 31 ? 105.414 -4.545 -3.064 1.00 0.00 27 ASN A O 20
ATOM 37590 N N . PHE A 1 32 ? 106.687 -4.784 -1.275 1.00 0.00 28 PHE A N 20
ATOM 37591 C CA . PHE A 1 32 ? 107.910 -5.080 -2.079 1.00 0.00 28 PHE A CA 20
ATOM 37592 C C . PHE A 1 32 ? 108.863 -5.954 -1.261 1.00 0.00 28 PHE A C 20
ATOM 37593 O O . PHE A 1 32 ? 109.205 -5.627 -0.139 1.00 0.00 28 PHE A O 20
ATOM 37610 N N . ASP A 1 33 ? 109.292 -7.061 -1.815 1.00 0.00 29 ASP A N 20
ATOM 37611 C CA . ASP A 1 33 ? 110.153 -8.011 -1.047 1.00 0.00 29 ASP A CA 20
ATOM 37612 C C . ASP A 1 33 ? 111.480 -8.225 -1.776 1.00 0.00 29 ASP A C 20
ATOM 37613 O O . ASP A 1 33 ? 111.505 -8.643 -2.918 1.00 0.00 29 ASP A O 20
ATOM 37622 N N . SER A 1 34 ? 112.579 -7.939 -1.121 1.00 0.00 30 SER A N 20
ATOM 37623 C CA . SER A 1 34 ? 113.919 -8.099 -1.772 1.00 0.00 30 SER A CA 20
ATOM 37624 C C . SER A 1 34 ? 114.239 -9.582 -2.001 1.00 0.00 30 SER A C 20
ATOM 37625 O O . SER A 1 34 ? 114.939 -9.932 -2.933 1.00 0.00 30 SER A O 20
ATOM 37633 N N . SER A 1 35 ? 113.729 -10.453 -1.159 1.00 0.00 31 SER A N 20
ATOM 37634 C CA . SER A 1 35 ? 114.088 -11.909 -1.257 1.00 0.00 31 SER A CA 20
ATOM 37635 C C . SER A 1 35 ? 113.679 -12.484 -2.619 1.00 0.00 31 SER A C 20
ATOM 37636 O O . SER A 1 35 ? 114.454 -13.161 -3.271 1.00 0.00 31 SER A O 20
ATOM 37644 N N . ASN A 1 36 ? 112.469 -12.220 -3.049 1.00 0.00 32 ASN A N 20
ATOM 37645 C CA . ASN A 1 36 ? 112.005 -12.740 -4.376 1.00 0.00 32 ASN A CA 20
ATOM 37646 C C . ASN A 1 36 ? 111.523 -11.597 -5.285 1.00 0.00 32 ASN A C 20
ATOM 37647 O O . ASN A 1 36 ? 110.960 -11.839 -6.336 1.00 0.00 32 ASN A O 20
ATOM 37658 N N . SER A 1 37 ? 111.739 -10.354 -4.893 1.00 0.00 33 SER A N 20
ATOM 37659 C CA . SER A 1 37 ? 111.265 -9.181 -5.711 1.00 0.00 33 SER A CA 20
ATOM 37660 C C . SER A 1 37 ? 109.777 -9.330 -6.074 1.00 0.00 33 SER A C 20
ATOM 37661 O O . SER A 1 37 ? 109.420 -9.498 -7.228 1.00 0.00 33 SER A O 20
ATOM 37669 N N . ILE A 1 38 ? 108.912 -9.267 -5.091 1.00 0.00 34 ILE A N 20
ATOM 37670 C CA . ILE A 1 38 ? 107.446 -9.423 -5.357 1.00 0.00 34 ILE A CA 20
ATOM 37671 C C . ILE A 1 38 ? 106.726 -8.101 -5.065 1.00 0.00 34 ILE A C 20
ATOM 37672 O O . ILE A 1 38 ? 106.953 -7.475 -4.047 1.00 0.00 34 ILE A O 20
ATOM 37688 N N . LEU A 1 39 ? 105.860 -7.678 -5.955 1.00 0.00 35 LEU A N 20
ATOM 37689 C CA . LEU A 1 39 ? 105.211 -6.339 -5.809 1.00 0.00 35 LEU A CA 20
ATOM 37690 C C . LEU A 1 39 ? 103.687 -6.479 -5.847 1.00 0.00 35 LEU A C 20
ATOM 37691 O O . LEU A 1 39 ? 103.129 -7.012 -6.788 1.00 0.00 35 LEU A O 20
ATOM 37707 N N . GLN A 1 40 ? 103.019 -6.003 -4.826 1.00 0.00 36 GLN A N 20
ATOM 37708 C CA . GLN A 1 40 ? 101.530 -5.969 -4.849 1.00 0.00 36 GLN A CA 20
ATOM 37709 C C . GLN A 1 40 ? 101.050 -4.555 -5.176 1.00 0.00 36 GLN A C 20
ATOM 37710 O O . GLN A 1 40 ? 101.464 -3.594 -4.552 1.00 0.00 36 GLN A O 20
ATOM 37724 N N . LEU A 1 41 ? 100.184 -4.425 -6.151 1.00 0.00 37 LEU A N 20
ATOM 37725 C CA . LEU A 1 41 ? 99.623 -3.083 -6.490 1.00 0.00 37 LEU A CA 20
ATOM 37726 C C . LEU A 1 41 ? 98.142 -3.028 -6.117 1.00 0.00 37 LEU A C 20
ATOM 37727 O O . LEU A 1 41 ? 97.341 -3.797 -6.616 1.00 0.00 37 LEU A O 20
ATOM 37743 N N . ARG A 1 42 ? 97.776 -2.124 -5.244 1.00 0.00 38 ARG A N 20
ATOM 37744 C CA . ARG A 1 42 ? 96.336 -1.975 -4.870 1.00 0.00 38 ARG A CA 20
ATOM 37745 C C . ARG A 1 42 ? 95.708 -0.828 -5.666 1.00 0.00 38 ARG A C 20
ATOM 37746 O O . ARG A 1 42 ? 96.203 0.283 -5.665 1.00 0.00 38 ARG A O 20
ATOM 37767 N N . LEU A 1 43 ? 94.620 -1.094 -6.345 1.00 0.00 39 LEU A N 20
ATOM 37768 C CA . LEU A 1 43 ? 94.008 -0.062 -7.232 1.00 0.00 39 LEU A CA 20
ATOM 37769 C C . LEU A 1 43 ? 92.786 0.578 -6.562 1.00 0.00 39 LEU A C 20
ATOM 37770 O O . LEU A 1 43 ? 92.071 -0.060 -5.809 1.00 0.00 39 LEU A O 20
ATOM 37786 N N . ALA A 1 44 ? 92.549 1.840 -6.843 1.00 0.00 40 ALA A N 20
ATOM 37787 C CA . ALA A 1 44 ? 91.454 2.594 -6.144 1.00 0.00 40 ALA A CA 20
ATOM 37788 C C . ALA A 1 44 ? 90.066 2.017 -6.466 1.00 0.00 40 ALA A C 20
ATOM 37789 O O . ALA A 1 44 ? 89.083 2.404 -5.859 1.00 0.00 40 ALA A O 20
ATOM 37796 N N . ASN A 1 45 ? 89.967 1.103 -7.406 1.00 0.00 41 ASN A N 20
ATOM 37797 C CA . ASN A 1 45 ? 88.648 0.453 -7.697 1.00 0.00 41 ASN A CA 20
ATOM 37798 C C . ASN A 1 45 ? 88.413 -0.759 -6.773 1.00 0.00 41 ASN A C 20
ATOM 37799 O O . ASN A 1 45 ? 87.751 -1.707 -7.155 1.00 0.00 41 ASN A O 20
ATOM 37810 N N . ASP A 1 46 ? 88.948 -0.745 -5.560 1.00 0.00 42 ASP A N 20
ATOM 37811 C CA . ASP A 1 46 ? 88.707 -1.872 -4.591 1.00 0.00 42 ASP A CA 20
ATOM 37812 C C . ASP A 1 46 ? 89.254 -3.190 -5.151 1.00 0.00 42 ASP A C 20
ATOM 37813 O O . ASP A 1 46 ? 88.761 -4.256 -4.826 1.00 0.00 42 ASP A O 20
ATOM 37822 N N . SER A 1 47 ? 90.268 -3.132 -5.991 1.00 0.00 43 SER A N 20
ATOM 37823 C CA . SER A 1 47 ? 90.870 -4.389 -6.533 1.00 0.00 43 SER A CA 20
ATOM 37824 C C . SER A 1 47 ? 92.357 -4.454 -6.176 1.00 0.00 43 SER A C 20
ATOM 37825 O O . SER A 1 47 ? 93.060 -3.464 -6.240 1.00 0.00 43 SER A O 20
ATOM 37833 N N . THR A 1 48 ? 92.836 -5.616 -5.801 1.00 0.00 44 THR A N 20
ATOM 37834 C CA . THR A 1 48 ? 94.280 -5.758 -5.430 1.00 0.00 44 THR A CA 20
ATOM 37835 C C . THR A 1 48 ? 94.889 -6.980 -6.130 1.00 0.00 44 THR A C 20
ATOM 37836 O O . THR A 1 48 ? 94.237 -7.994 -6.300 1.00 0.00 44 THR A O 20
ATOM 37847 N N . LYS A 1 49 ? 96.133 -6.883 -6.532 1.00 0.00 45 LYS A N 20
ATOM 37848 C CA . LYS A 1 49 ? 96.789 -8.026 -7.236 1.00 0.00 45 LYS A CA 20
ATOM 37849 C C . LYS A 1 49 ? 98.264 -8.122 -6.843 1.00 0.00 45 LYS A C 20
ATOM 37850 O O . LYS A 1 49 ? 98.935 -7.120 -6.673 1.00 0.00 45 LYS A O 20
ATOM 37869 N N . SER A 1 50 ? 98.768 -9.323 -6.695 1.00 0.00 46 SER A N 20
ATOM 37870 C CA . SER A 1 50 ? 100.216 -9.505 -6.375 1.00 0.00 46 SER A CA 20
ATOM 37871 C C . SER A 1 50 ? 100.963 -10.013 -7.610 1.00 0.00 46 SER A C 20
ATOM 37872 O O . SER A 1 50 ? 100.648 -11.060 -8.145 1.00 0.00 46 SER A O 20
ATOM 37880 N N . ILE A 1 51 ? 101.950 -9.279 -8.063 1.00 0.00 47 ILE A N 20
ATOM 37881 C CA . ILE A 1 51 ? 102.703 -9.694 -9.288 1.00 0.00 47 ILE A CA 20
ATOM 37882 C C . ILE A 1 51 ? 104.206 -9.660 -9.000 1.00 0.00 47 ILE A C 20
ATOM 37883 O O . ILE A 1 51 ? 104.720 -8.692 -8.470 1.00 0.00 47 ILE A O 20
ATOM 37899 N N . VAL A 1 52 ? 104.910 -10.709 -9.345 1.00 0.00 48 VAL A N 20
ATOM 37900 C CA . VAL A 1 52 ? 106.390 -10.725 -9.123 1.00 0.00 48 VAL A CA 20
ATOM 37901 C C . VAL A 1 52 ? 107.062 -9.783 -10.127 1.00 0.00 48 VAL A C 20
ATOM 37902 O O . VAL A 1 52 ? 106.714 -9.756 -11.289 1.00 0.00 48 VAL A O 20
ATOM 37915 N N . THR A 1 53 ? 108.023 -9.014 -9.682 1.00 0.00 49 THR A N 20
ATOM 37916 C CA . THR A 1 53 ? 108.618 -7.949 -10.555 1.00 0.00 49 THR A CA 20
ATOM 37917 C C . THR A 1 53 ? 109.269 -8.550 -11.806 1.00 0.00 49 THR A C 20
ATOM 37918 O O . THR A 1 53 ? 109.406 -7.886 -12.815 1.00 0.00 49 THR A O 20
ATOM 37929 N N . LYS A 1 54 ? 109.673 -9.797 -11.749 1.00 0.00 50 LYS A N 20
ATOM 37930 C CA . LYS A 1 54 ? 110.402 -10.412 -12.909 1.00 0.00 50 LYS A CA 20
ATOM 37931 C C . LYS A 1 54 ? 109.560 -10.337 -14.189 1.00 0.00 50 LYS A C 20
ATOM 37932 O O . LYS A 1 54 ? 110.091 -10.352 -15.285 1.00 0.00 50 LYS A O 20
ATOM 37951 N N . ASP A 1 55 ? 108.256 -10.258 -14.060 1.00 0.00 51 ASP A N 20
ATOM 37952 C CA . ASP A 1 55 ? 107.396 -10.091 -15.275 1.00 0.00 51 ASP A CA 20
ATOM 37953 C C . ASP A 1 55 ? 107.229 -8.604 -15.643 1.00 0.00 51 ASP A C 20
ATOM 37954 O O . ASP A 1 55 ? 106.432 -8.267 -16.501 1.00 0.00 51 ASP A O 20
ATOM 37963 N N . ILE A 1 56 ? 107.965 -7.713 -15.008 1.00 0.00 52 ILE A N 20
ATOM 37964 C CA . ILE A 1 56 ? 107.919 -6.271 -15.418 1.00 0.00 52 ILE A CA 20
ATOM 37965 C C . ILE A 1 56 ? 108.760 -6.064 -16.681 1.00 0.00 52 ILE A C 20
ATOM 37966 O O . ILE A 1 56 ? 109.971 -6.196 -16.659 1.00 0.00 52 ILE A O 20
ATOM 37982 N N . LYS A 1 57 ? 108.122 -5.740 -17.778 1.00 0.00 53 LYS A N 20
ATOM 37983 C CA . LYS A 1 57 ? 108.887 -5.340 -19.001 1.00 0.00 53 LYS A CA 20
ATOM 37984 C C . LYS A 1 57 ? 109.297 -3.868 -18.906 1.00 0.00 53 LYS A C 20
ATOM 37985 O O . LYS A 1 57 ? 110.393 -3.498 -19.287 1.00 0.00 53 LYS A O 20
ATOM 38004 N N . ASP A 1 58 ? 108.426 -3.029 -18.399 1.00 0.00 54 ASP A N 20
ATOM 38005 C CA . ASP A 1 58 ? 108.712 -1.554 -18.402 1.00 0.00 54 ASP A CA 20
ATOM 38006 C C . ASP A 1 58 ? 107.990 -0.856 -17.247 1.00 0.00 54 ASP A C 20
ATOM 38007 O O . ASP A 1 58 ? 106.888 -1.220 -16.888 1.00 0.00 54 ASP A O 20
ATOM 38016 N N . LEU A 1 59 ? 108.607 0.150 -16.671 1.00 0.00 55 LEU A N 20
ATOM 38017 C CA . LEU A 1 59 ? 107.999 0.840 -15.489 1.00 0.00 55 LEU A CA 20
ATOM 38018 C C . LEU A 1 59 ? 107.867 2.346 -15.744 1.00 0.00 55 LEU A C 20
ATOM 38019 O O . LEU A 1 59 ? 108.708 2.951 -16.383 1.00 0.00 55 LEU A O 20
ATOM 38035 N N . ARG A 1 60 ? 106.814 2.948 -15.247 1.00 0.00 56 ARG A N 20
ATOM 38036 C CA . ARG A 1 60 ? 106.715 4.439 -15.259 1.00 0.00 56 ARG A CA 20
ATOM 38037 C C . ARG A 1 60 ? 105.991 4.922 -13.992 1.00 0.00 56 ARG A C 20
ATOM 38038 O O . ARG A 1 60 ? 105.243 4.180 -13.381 1.00 0.00 56 ARG A O 20
ATOM 38059 N N . ILE A 1 61 ? 106.211 6.151 -13.598 1.00 0.00 57 ILE A N 20
ATOM 38060 C CA . ILE A 1 61 ? 105.478 6.709 -12.417 1.00 0.00 57 ILE A CA 20
ATOM 38061 C C . ILE A 1 61 ? 104.569 7.854 -12.875 1.00 0.00 57 ILE A C 20
ATOM 38062 O O . ILE A 1 61 ? 104.999 8.754 -13.572 1.00 0.00 57 ILE A O 20
ATOM 38078 N N . LEU A 1 62 ? 103.316 7.822 -12.488 1.00 0.00 58 LEU A N 20
ATOM 38079 C CA . LEU A 1 62 ? 102.350 8.858 -12.975 1.00 0.00 58 LEU A CA 20
ATOM 38080 C C . LEU A 1 62 ? 102.485 10.138 -12.127 1.00 0.00 58 LEU A C 20
ATOM 38081 O O . LEU A 1 62 ? 102.301 10.086 -10.926 1.00 0.00 58 LEU A O 20
ATOM 38097 N N . PRO A 1 63 ? 102.803 11.255 -12.767 1.00 0.00 59 PRO A N 20
ATOM 38098 C CA . PRO A 1 63 ? 102.973 12.534 -12.019 1.00 0.00 59 PRO A CA 20
ATOM 38099 C C . PRO A 1 63 ? 101.663 12.940 -11.329 1.00 0.00 59 PRO A C 20
ATOM 38100 O O . PRO A 1 63 ? 100.589 12.789 -11.883 1.00 0.00 59 PRO A O 20
ATOM 38111 N N . LYS A 1 64 ? 101.752 13.453 -10.126 1.00 0.00 60 LYS A N 20
ATOM 38112 C CA . LYS A 1 64 ? 100.525 13.896 -9.396 1.00 0.00 60 LYS A CA 20
ATOM 38113 C C . LYS A 1 64 ? 100.287 15.392 -9.627 1.00 0.00 60 LYS A C 20
ATOM 38114 O O . LYS A 1 64 ? 99.267 15.790 -10.157 1.00 0.00 60 LYS A O 20
ATOM 38133 N N . ASN A 1 65 ? 101.226 16.216 -9.228 1.00 0.00 61 ASN A N 20
ATOM 38134 C CA . ASN A 1 65 ? 101.072 17.690 -9.419 1.00 0.00 61 ASN A CA 20
ATOM 38135 C C . ASN A 1 65 ? 102.411 18.312 -9.827 1.00 0.00 61 ASN A C 20
ATOM 38136 O O . ASN A 1 65 ? 102.532 18.904 -10.885 1.00 0.00 61 ASN A O 20
ATOM 38147 N N . GLU A 1 66 ? 103.416 18.180 -8.993 1.00 0.00 62 GLU A N 20
ATOM 38148 C CA . GLU A 1 66 ? 104.764 18.732 -9.332 1.00 0.00 62 GLU A CA 20
ATOM 38149 C C . GLU A 1 66 ? 105.807 17.612 -9.334 1.00 0.00 62 GLU A C 20
ATOM 38150 O O . GLU A 1 66 ? 105.667 16.624 -8.636 1.00 0.00 62 GLU A O 20
ATOM 38162 N N . ILE A 1 67 ? 106.849 17.760 -10.116 1.00 0.00 63 ILE A N 20
ATOM 38163 C CA . ILE A 1 67 ? 107.911 16.708 -10.172 1.00 0.00 63 ILE A CA 20
ATOM 38164 C C . ILE A 1 67 ? 109.288 17.356 -10.399 1.00 0.00 63 ILE A C 20
ATOM 38165 O O . ILE A 1 67 ? 110.013 16.996 -11.308 1.00 0.00 63 ILE A O 20
ATOM 38181 N N . MET A 1 68 ? 109.645 18.308 -9.571 1.00 0.00 64 MET A N 20
ATOM 38182 C CA . MET A 1 68 ? 110.973 18.982 -9.715 1.00 0.00 64 MET A CA 20
ATOM 38183 C C . MET A 1 68 ? 111.863 18.664 -8.502 1.00 0.00 64 MET A C 20
ATOM 38184 O O . MET A 1 68 ? 111.360 18.303 -7.456 1.00 0.00 64 MET A O 20
ATOM 38198 N N . PRO A 1 69 ? 113.164 18.809 -8.678 1.00 0.00 65 PRO A N 20
ATOM 38199 C CA . PRO A 1 69 ? 114.115 18.520 -7.569 1.00 0.00 65 PRO A CA 20
ATOM 38200 C C . PRO A 1 69 ? 113.930 19.527 -6.426 1.00 0.00 65 PRO A C 20
ATOM 38201 O O . PRO A 1 69 ? 114.111 19.200 -5.268 1.00 0.00 65 PRO A O 20
ATOM 38212 N N . LYS A 1 70 ? 113.571 20.747 -6.750 1.00 0.00 66 LYS A N 20
ATOM 38213 C CA . LYS A 1 70 ? 113.370 21.784 -5.692 1.00 0.00 66 LYS A CA 20
ATOM 38214 C C . LYS A 1 70 ? 111.891 22.171 -5.605 1.00 0.00 66 LYS A C 20
ATOM 38215 O O . LYS A 1 70 ? 111.284 22.555 -6.589 1.00 0.00 66 LYS A O 20
ATOM 38234 N N . ASN A 1 71 ? 111.309 22.069 -4.435 1.00 0.00 67 ASN A N 20
ATOM 38235 C CA . ASN A 1 71 ? 109.867 22.430 -4.267 1.00 0.00 67 ASN A CA 20
ATOM 38236 C C . ASN A 1 71 ? 109.718 23.549 -3.233 1.00 0.00 67 ASN A C 20
ATOM 38237 O O . ASN A 1 71 ? 110.494 23.647 -2.299 1.00 0.00 67 ASN A O 20
ATOM 38248 N N . GLY A 1 72 ? 108.726 24.391 -3.395 1.00 0.00 68 GLY A N 20
ATOM 38249 C CA . GLY A 1 72 ? 108.512 25.508 -2.426 1.00 0.00 68 GLY A CA 20
ATOM 38250 C C . GLY A 1 72 ? 109.513 26.629 -2.708 1.00 0.00 68 GLY A C 20
ATOM 38251 O O . GLY A 1 72 ? 110.157 27.136 -1.807 1.00 0.00 68 GLY A O 20
ATOM 38255 N N . THR A 1 73 ? 109.648 27.018 -3.955 1.00 0.00 69 THR A N 20
ATOM 38256 C CA . THR A 1 73 ? 110.614 28.109 -4.312 1.00 0.00 69 THR A CA 20
ATOM 38257 C C . THR A 1 73 ? 110.180 29.434 -3.674 1.00 0.00 69 THR A C 20
ATOM 38258 O O . THR A 1 73 ? 110.998 30.192 -3.184 1.00 0.00 69 THR A O 20
ATOM 38269 N N . LYS A 1 74 ? 108.899 29.715 -3.679 1.00 0.00 70 LYS A N 20
ATOM 38270 C CA . LYS A 1 74 ? 108.396 30.982 -3.060 1.00 0.00 70 LYS A CA 20
ATOM 38271 C C . LYS A 1 74 ? 107.134 30.708 -2.231 1.00 0.00 70 LYS A C 20
ATOM 38272 O O . LYS A 1 74 ? 106.258 31.546 -2.127 1.00 0.00 70 LYS A O 20
ATOM 38291 N N . SER A 1 75 ? 107.043 29.540 -1.640 1.00 0.00 71 SER A N 20
ATOM 38292 C CA . SER A 1 75 ? 105.846 29.201 -0.812 1.00 0.00 71 SER A CA 20
ATOM 38293 C C . SER A 1 75 ? 106.252 28.293 0.361 1.00 0.00 71 SER A C 20
ATOM 38294 O O . SER A 1 75 ? 107.315 27.705 0.336 1.00 0.00 71 SER A O 20
ATOM 38302 N N . PRO A 1 76 ? 105.390 28.206 1.360 1.00 0.00 72 PRO A N 20
ATOM 38303 C CA . PRO A 1 76 ? 105.679 27.346 2.542 1.00 0.00 72 PRO A CA 20
ATOM 38304 C C . PRO A 1 76 ? 105.800 25.874 2.124 1.00 0.00 72 PRO A C 20
ATOM 38305 O O . PRO A 1 76 ? 105.192 25.444 1.160 1.00 0.00 72 PRO A O 20
ATOM 38316 N N . SER A 1 77 ? 106.583 25.107 2.843 1.00 0.00 73 SER A N 20
ATOM 38317 C CA . SER A 1 77 ? 106.753 23.658 2.494 1.00 0.00 73 SER A CA 20
ATOM 38318 C C . SER A 1 77 ? 105.453 22.895 2.758 1.00 0.00 73 SER A C 20
ATOM 38319 O O . SER A 1 77 ? 104.655 23.284 3.591 1.00 0.00 73 SER A O 20
ATOM 38327 N N . THR A 1 78 ? 105.237 21.810 2.053 1.00 0.00 74 THR A N 20
ATOM 38328 C CA . THR A 1 78 ? 103.989 21.011 2.248 1.00 0.00 74 THR A CA 20
ATOM 38329 C C . THR A 1 78 ? 104.339 19.549 2.546 1.00 0.00 74 THR A C 20
ATOM 38330 O O . THR A 1 78 ? 105.247 18.989 1.960 1.00 0.00 74 THR A O 20
ATOM 38341 N N . ASN A 1 79 ? 103.622 18.932 3.454 1.00 0.00 75 ASN A N 20
ATOM 38342 C CA . ASN A 1 79 ? 103.891 17.500 3.791 1.00 0.00 75 ASN A CA 20
ATOM 38343 C C . ASN A 1 79 ? 102.831 16.600 3.147 1.00 0.00 75 ASN A C 20
ATOM 38344 O O . ASN A 1 79 ? 101.703 17.010 2.941 1.00 0.00 75 ASN A O 20
ATOM 38355 N N . SER A 1 80 ? 103.189 15.379 2.832 1.00 0.00 76 SER A N 20
ATOM 38356 C CA . SER A 1 80 ? 102.214 14.446 2.191 1.00 0.00 76 SER A CA 20
ATOM 38357 C C . SER A 1 80 ? 101.680 13.448 3.224 1.00 0.00 76 SER A C 20
ATOM 38358 O O . SER A 1 80 ? 102.428 12.903 4.015 1.00 0.00 76 SER A O 20
ATOM 38366 N N . THR A 1 81 ? 100.391 13.208 3.217 1.00 0.00 77 THR A N 20
ATOM 38367 C CA . THR A 1 81 ? 99.791 12.248 4.194 1.00 0.00 77 THR A CA 20
ATOM 38368 C C . THR A 1 81 ? 98.636 11.475 3.543 1.00 0.00 77 THR A C 20
ATOM 38369 O O . THR A 1 81 ? 98.185 11.813 2.465 1.00 0.00 77 THR A O 20
ATOM 38380 N N . LYS A 1 82 ? 98.161 10.439 4.194 1.00 0.00 78 LYS A N 20
ATOM 38381 C CA . LYS A 1 82 ? 97.032 9.631 3.624 1.00 0.00 78 LYS A CA 20
ATOM 38382 C C . LYS A 1 82 ? 95.772 10.494 3.475 1.00 0.00 78 LYS A C 20
ATOM 38383 O O . LYS A 1 82 ? 94.976 10.290 2.578 1.00 0.00 78 LYS A O 20
ATOM 38402 N N . LEU A 1 83 ? 95.592 11.453 4.351 1.00 0.00 79 LEU A N 20
ATOM 38403 C CA . LEU A 1 83 ? 94.386 12.337 4.271 1.00 0.00 79 LEU A CA 20
ATOM 38404 C C . LEU A 1 83 ? 94.663 13.526 3.346 1.00 0.00 79 LEU A C 20
ATOM 38405 O O . LEU A 1 83 ? 95.775 14.015 3.269 1.00 0.00 79 LEU A O 20
ATOM 38421 N N . LYS A 1 84 ? 93.656 13.991 2.646 1.00 0.00 80 LYS A N 20
ATOM 38422 C CA . LYS A 1 84 ? 93.851 15.140 1.708 1.00 0.00 80 LYS A CA 20
ATOM 38423 C C . LYS A 1 84 ? 93.601 16.465 2.434 1.00 0.00 80 LYS A C 20
ATOM 38424 O O . LYS A 1 84 ? 92.956 16.503 3.466 1.00 0.00 80 LYS A O 20
ATOM 38443 N N . SER A 1 85 ? 94.107 17.551 1.897 1.00 0.00 81 SER A N 20
ATOM 38444 C CA . SER A 1 85 ? 93.915 18.890 2.553 1.00 0.00 81 SER A CA 20
ATOM 38445 C C . SER A 1 85 ? 92.425 19.244 2.633 1.00 0.00 81 SER A C 20
ATOM 38446 O O . SER A 1 85 ? 91.991 19.922 3.546 1.00 0.00 81 SER A O 20
ATOM 38454 N N . ALA A 1 86 ? 91.642 18.789 1.683 1.00 0.00 82 ALA A N 20
ATOM 38455 C CA . ALA A 1 86 ? 90.170 19.082 1.702 1.00 0.00 82 ALA A CA 20
ATOM 38456 C C . ALA A 1 86 ? 89.513 18.446 2.933 1.00 0.00 82 ALA A C 20
ATOM 38457 O O . ALA A 1 86 ? 88.548 18.964 3.466 1.00 0.00 82 ALA A O 20
ATOM 38464 N N . GLU A 1 87 ? 90.031 17.329 3.385 1.00 0.00 83 GLU A N 20
ATOM 38465 C CA . GLU A 1 87 ? 89.468 16.670 4.603 1.00 0.00 83 GLU A CA 20
ATOM 38466 C C . GLU A 1 87 ? 90.283 17.063 5.838 1.00 0.00 83 GLU A C 20
ATOM 38467 O O . GLU A 1 87 ? 91.274 17.764 5.737 1.00 0.00 83 GLU A O 20
ATOM 38479 N N . THR A 1 88 ? 89.873 16.616 7.000 1.00 0.00 84 THR A N 20
ATOM 38480 C CA . THR A 1 88 ? 90.610 16.977 8.254 1.00 0.00 84 THR A CA 20
ATOM 38481 C C . THR A 1 88 ? 91.980 16.293 8.275 1.00 0.00 84 THR A C 20
ATOM 38482 O O . THR A 1 88 ? 92.154 15.218 7.730 1.00 0.00 84 THR A O 20
ATOM 38493 N N . TYR A 1 89 ? 92.952 16.913 8.900 1.00 0.00 85 TYR A N 20
ATOM 38494 C CA . TYR A 1 89 ? 94.322 16.316 8.952 1.00 0.00 85 TYR A CA 20
ATOM 38495 C C . TYR A 1 89 ? 94.474 15.448 10.204 1.00 0.00 85 TYR A C 20
ATOM 38496 O O . TYR A 1 89 ? 94.711 14.256 10.115 1.00 0.00 85 TYR A O 20
ATOM 38514 N N . SER A 1 90 ? 94.341 16.038 11.367 1.00 0.00 86 SER A N 20
ATOM 38515 C CA . SER A 1 90 ? 94.467 15.255 12.633 1.00 0.00 86 SER A CA 20
ATOM 38516 C C . SER A 1 90 ? 93.604 15.882 13.732 1.00 0.00 86 SER A C 20
ATOM 38517 O O . SER A 1 90 ? 93.642 17.079 13.952 1.00 0.00 86 SER A O 20
ATOM 38525 N N . SER A 1 91 ? 92.828 15.080 14.419 1.00 0.00 87 SER A N 20
ATOM 38526 C CA . SER A 1 91 ? 91.965 15.613 15.518 1.00 0.00 87 SER A CA 20
ATOM 38527 C C . SER A 1 91 ? 92.123 14.758 16.778 1.00 0.00 87 SER A C 20
ATOM 38528 O O . SER A 1 91 ? 92.322 13.559 16.701 1.00 0.00 87 SER A O 20
ATOM 38536 N N . LYS A 1 92 ? 92.035 15.368 17.935 1.00 0.00 88 LYS A N 20
ATOM 38537 C CA . LYS A 1 92 ? 92.154 14.598 19.211 1.00 0.00 88 LYS A CA 20
ATOM 38538 C C . LYS A 1 92 ? 91.301 15.252 20.305 1.00 0.00 88 LYS A C 20
ATOM 38539 O O . LYS A 1 92 ? 91.639 15.210 21.474 1.00 0.00 88 LYS A O 20
ATOM 38558 N N . ASN A 1 93 ? 90.197 15.855 19.930 1.00 0.00 89 ASN A N 20
ATOM 38559 C CA . ASN A 1 93 ? 89.314 16.518 20.937 1.00 0.00 89 ASN A CA 20
ATOM 38560 C C . ASN A 1 93 ? 87.857 16.483 20.464 1.00 0.00 89 ASN A C 20
ATOM 38561 O O . ASN A 1 93 ? 86.964 16.136 21.214 1.00 0.00 89 ASN A O 20
ATOM 38572 N N . LYS A 1 94 ? 87.618 16.841 19.225 1.00 0.00 90 LYS A N 20
ATOM 38573 C CA . LYS A 1 94 ? 86.225 16.829 18.686 1.00 0.00 90 LYS A CA 20
ATOM 38574 C C . LYS A 1 94 ? 85.975 15.542 17.896 1.00 0.00 90 LYS A C 20
ATOM 38575 O O . LYS A 1 94 ? 86.901 14.847 17.519 1.00 0.00 90 LYS A O 20
ATOM 38594 N N . TRP A 1 95 ? 84.728 15.223 17.643 1.00 0.00 91 TRP A N 20
ATOM 38595 C CA . TRP A 1 95 ? 84.403 13.981 16.876 1.00 0.00 91 TRP A CA 20
ATOM 38596 C C . TRP A 1 95 ? 84.220 14.310 15.391 1.00 0.00 91 TRP A C 20
ATOM 38597 O O . TRP A 1 95 ? 83.686 15.346 15.040 1.00 0.00 91 TRP A O 20
ATOM 38618 N N . SER A 1 96 ? 84.662 13.433 14.522 1.00 0.00 92 SER A N 20
ATOM 38619 C CA . SER A 1 96 ? 84.533 13.691 13.051 1.00 0.00 92 SER A CA 20
ATOM 38620 C C . SER A 1 96 ? 83.058 13.659 12.634 1.00 0.00 92 SER A C 20
ATOM 38621 O O . SER A 1 96 ? 82.238 13.033 13.280 1.00 0.00 92 SER A O 20
ATOM 38629 N N . MET A 1 97 ? 82.723 14.330 11.559 1.00 0.00 93 MET A N 20
ATOM 38630 C CA . MET A 1 97 ? 81.303 14.355 11.090 1.00 0.00 93 MET A CA 20
ATOM 38631 C C . MET A 1 97 ? 81.202 13.774 9.677 1.00 0.00 93 MET A C 20
ATOM 38632 O O . MET A 1 97 ? 82.133 13.857 8.897 1.00 0.00 93 MET A O 20
ATOM 38646 N N . ASP A 1 98 ? 80.077 13.187 9.346 1.00 0.00 94 ASP A N 20
ATOM 38647 C CA . ASP A 1 98 ? 79.899 12.598 7.983 1.00 0.00 94 ASP A CA 20
ATOM 38648 C C . ASP A 1 98 ? 79.233 13.615 7.051 1.00 0.00 94 ASP A C 20
ATOM 38649 O O . ASP A 1 98 ? 78.390 14.389 7.468 1.00 0.00 94 ASP A O 20
ATOM 38658 N N . CYS A 1 99 ? 79.606 13.614 5.794 1.00 0.00 95 CYS A N 20
ATOM 38659 C CA . CYS A 1 99 ? 78.998 14.571 4.820 1.00 0.00 95 CYS A CA 20
ATOM 38660 C C . CYS A 1 99 ? 78.424 13.809 3.621 1.00 0.00 95 CYS A C 20
ATOM 38661 O O . CYS A 1 99 ? 79.121 13.060 2.963 1.00 0.00 95 CYS A O 20
ATOM 38669 N N . ASP A 1 100 ? 77.157 13.999 3.337 1.00 0.00 96 ASP A N 20
ATOM 38670 C CA . ASP A 1 100 ? 76.517 13.269 2.193 1.00 0.00 96 ASP A CA 20
ATOM 38671 C C . ASP A 1 100 ? 77.120 13.727 0.861 1.00 0.00 96 ASP A C 20
ATOM 38672 O O . ASP A 1 100 ? 77.342 12.930 -0.032 1.00 0.00 96 ASP A O 20
ATOM 38681 N N . GLU A 1 101 ? 77.385 15.004 0.726 1.00 0.00 97 GLU A N 20
ATOM 38682 C CA . GLU A 1 101 ? 77.959 15.530 -0.553 1.00 0.00 97 GLU A CA 20
ATOM 38683 C C . GLU A 1 101 ? 79.289 16.239 -0.285 1.00 0.00 97 GLU A C 20
ATOM 38684 O O . GLU A 1 101 ? 79.477 16.849 0.752 1.00 0.00 97 GLU A O 20
ATOM 38696 N N . GLU A 1 102 ? 80.210 16.161 -1.215 1.00 0.00 98 GLU A N 20
ATOM 38697 C CA . GLU A 1 102 ? 81.533 16.835 -1.033 1.00 0.00 98 GLU A CA 20
ATOM 38698 C C . GLU A 1 102 ? 81.701 17.952 -2.068 1.00 0.00 98 GLU A C 20
ATOM 38699 O O . GLU A 1 102 ? 81.407 17.774 -3.236 1.00 0.00 98 GLU A O 20
ATOM 38711 N N . PHE A 1 103 ? 82.173 19.101 -1.644 1.00 0.00 99 PHE A N 20
ATOM 38712 C CA . PHE A 1 103 ? 82.358 20.241 -2.598 1.00 0.00 99 PHE A CA 20
ATOM 38713 C C . PHE A 1 103 ? 83.578 19.996 -3.494 1.00 0.00 99 PHE A C 20
ATOM 38714 O O . PHE A 1 103 ? 83.609 20.411 -4.638 1.00 0.00 99 PHE A O 20
ATOM 38731 N N . ASP A 1 104 ? 84.580 19.324 -2.979 1.00 0.00 100 ASP A N 20
ATOM 38732 C CA . ASP A 1 104 ? 85.796 19.027 -3.800 1.00 0.00 100 ASP A CA 20
ATOM 38733 C C . ASP A 1 104 ? 85.574 17.758 -4.626 1.00 0.00 100 ASP A C 20
ATOM 38734 O O . ASP A 1 104 ? 85.182 16.730 -4.104 1.00 0.00 100 ASP A O 20
ATOM 38743 N N . PHE A 1 105 ? 85.822 17.825 -5.913 1.00 0.00 101 PHE A N 20
ATOM 38744 C CA . PHE A 1 105 ? 85.607 16.634 -6.792 1.00 0.00 101 PHE A CA 20
ATOM 38745 C C . PHE A 1 105 ? 86.898 16.283 -7.538 1.00 0.00 101 PHE A C 20
ATOM 38746 O O . PHE A 1 105 ? 87.799 17.094 -7.651 1.00 0.00 101 PHE A O 20
ATOM 38763 N N . ALA A 1 106 ? 86.991 15.077 -8.045 1.00 0.00 102 ALA A N 20
ATOM 38764 C CA . ALA A 1 106 ? 88.220 14.655 -8.783 1.00 0.00 102 ALA A CA 20
ATOM 38765 C C . ALA A 1 106 ? 87.968 14.690 -10.293 1.00 0.00 102 ALA A C 20
ATOM 38766 O O . ALA A 1 106 ? 86.842 14.591 -10.744 1.00 0.00 102 ALA A O 20
ATOM 38773 N N . ALA A 1 107 ? 89.014 14.832 -11.074 1.00 0.00 103 ALA A N 20
ATOM 38774 C CA . ALA A 1 107 ? 88.847 14.888 -12.564 1.00 0.00 103 ALA A CA 20
ATOM 38775 C C . ALA A 1 107 ? 88.333 13.546 -13.095 1.00 0.00 103 ALA A C 20
ATOM 38776 O O . ALA A 1 107 ? 87.594 13.497 -14.062 1.00 0.00 103 ALA A O 20
ATOM 38783 N N . ASN A 1 108 ? 88.720 12.461 -12.469 1.00 0.00 104 ASN A N 20
ATOM 38784 C CA . ASN A 1 108 ? 88.255 11.116 -12.927 1.00 0.00 104 ASN A CA 20
ATOM 38785 C C . ASN A 1 108 ? 87.167 10.585 -11.985 1.00 0.00 104 ASN A C 20
ATOM 38786 O O . ASN A 1 108 ? 87.454 9.944 -10.991 1.00 0.00 104 ASN A O 20
ATOM 38797 N N . LEU A 1 109 ? 85.922 10.851 -12.298 1.00 0.00 105 LEU A N 20
ATOM 38798 C CA . LEU A 1 109 ? 84.802 10.352 -11.443 1.00 0.00 105 LEU A CA 20
ATOM 38799 C C . LEU A 1 109 ? 83.529 10.196 -12.278 1.00 0.00 105 LEU A C 20
ATOM 38800 O O . LEU A 1 109 ? 83.026 11.152 -12.840 1.00 0.00 105 LEU A O 20
ATOM 38816 N N . GLU A 1 110 ? 83.007 8.995 -12.363 1.00 0.00 106 GLU A N 20
ATOM 38817 C CA . GLU A 1 110 ? 81.758 8.766 -13.152 1.00 0.00 106 GLU A CA 20
ATOM 38818 C C . GLU A 1 110 ? 80.849 7.768 -12.427 1.00 0.00 106 GLU A C 20
ATOM 38819 O O . GLU A 1 110 ? 81.131 6.586 -12.377 1.00 0.00 106 GLU A O 20
ATOM 38831 N N . LYS A 1 111 ? 79.757 8.243 -11.864 1.00 0.00 107 LYS A N 20
ATOM 38832 C CA . LYS A 1 111 ? 78.796 7.342 -11.133 1.00 0.00 107 LYS A CA 20
ATOM 38833 C C . LYS A 1 111 ? 79.526 6.489 -10.085 1.00 0.00 107 LYS A C 20
ATOM 38834 O O . LYS A 1 111 ? 80.709 6.655 -9.854 1.00 0.00 107 LYS A O 20
ATOM 38853 N N . PHE A 1 112 ? 78.822 5.580 -9.455 1.00 0.00 108 PHE A N 20
ATOM 38854 C CA . PHE A 1 112 ? 79.462 4.697 -8.431 1.00 0.00 108 PHE A CA 20
ATOM 38855 C C . PHE A 1 112 ? 79.361 3.230 -8.860 1.00 0.00 108 PHE A C 20
ATOM 38856 O O . PHE A 1 112 ? 78.418 2.835 -9.523 1.00 0.00 108 PHE A O 20
ATOM 38873 N N . ASP A 1 113 ? 80.324 2.425 -8.485 1.00 0.00 109 ASP A N 20
ATOM 38874 C CA . ASP A 1 113 ? 80.291 0.976 -8.858 1.00 0.00 109 ASP A CA 20
ATOM 38875 C C . ASP A 1 113 ? 79.508 0.180 -7.812 1.00 0.00 109 ASP A C 20
ATOM 38876 O O . ASP A 1 113 ? 79.739 0.310 -6.623 1.00 0.00 109 ASP A O 20
ATOM 38885 N N . LYS A 1 114 ? 78.583 -0.641 -8.247 1.00 0.00 110 LYS A N 20
ATOM 38886 C CA . LYS A 1 114 ? 77.774 -1.451 -7.286 1.00 0.00 110 LYS A CA 20
ATOM 38887 C C . LYS A 1 114 ? 78.226 -2.914 -7.313 1.00 0.00 110 LYS A C 20
ATOM 38888 O O . LYS A 1 114 ? 78.525 -3.459 -8.360 1.00 0.00 110 LYS A O 20
ATOM 38907 N N . LYS A 1 115 ? 78.278 -3.548 -6.166 1.00 0.00 111 LYS A N 20
ATOM 38908 C CA . LYS A 1 115 ? 78.694 -4.983 -6.111 1.00 0.00 111 LYS A CA 20
ATOM 38909 C C . LYS A 1 115 ? 77.459 -5.886 -6.048 1.00 0.00 111 LYS A C 20
ATOM 38910 O O . LYS A 1 115 ? 76.421 -5.495 -5.547 1.00 0.00 111 LYS A O 20
ATOM 38929 N N . GLN A 1 116 ? 77.566 -7.091 -6.555 1.00 0.00 112 GLN A N 20
ATOM 38930 C CA . GLN A 1 116 ? 76.401 -8.027 -6.536 1.00 0.00 112 GLN A CA 20
ATOM 38931 C C . GLN A 1 116 ? 76.484 -8.950 -5.317 1.00 0.00 112 GLN A C 20
ATOM 38932 O O . GLN A 1 116 ? 77.235 -9.909 -5.305 1.00 0.00 112 GLN A O 20
ATOM 38946 N N . VAL A 1 117 ? 75.716 -8.663 -4.294 1.00 0.00 113 VAL A N 20
ATOM 38947 C CA . VAL A 1 117 ? 75.729 -9.523 -3.066 1.00 0.00 113 VAL A CA 20
ATOM 38948 C C . VAL A 1 117 ? 74.294 -9.773 -2.583 1.00 0.00 113 VAL A C 20
ATOM 38949 O O . VAL A 1 117 ? 73.373 -9.083 -2.976 1.00 0.00 113 VAL A O 20
ATOM 38962 N N . PHE A 1 118 ? 74.107 -10.753 -1.733 1.00 0.00 114 PHE A N 20
ATOM 38963 C CA . PHE A 1 118 ? 72.737 -11.055 -1.217 1.00 0.00 114 PHE A CA 20
ATOM 38964 C C . PHE A 1 118 ? 72.540 -10.419 0.163 1.00 0.00 114 PHE A C 20
ATOM 38965 O O . PHE A 1 118 ? 73.305 -10.657 1.079 1.00 0.00 114 PHE A O 20
ATOM 38982 N N . ALA A 1 119 ? 71.512 -9.607 0.313 1.00 0.00 115 ALA A N 20
ATOM 38983 C CA . ALA A 1 119 ? 71.232 -8.933 1.629 1.00 0.00 115 ALA A CA 20
ATOM 38984 C C . ALA A 1 119 ? 72.481 -8.211 2.160 1.00 0.00 115 ALA A C 20
ATOM 38985 O O . ALA A 1 119 ? 73.277 -8.782 2.883 1.00 0.00 115 ALA A O 20
ATOM 38992 N N . GLU A 1 120 ? 72.651 -6.962 1.801 1.00 0.00 116 GLU A N 20
ATOM 38993 C CA . GLU A 1 120 ? 73.833 -6.185 2.299 1.00 0.00 116 GLU A CA 20
ATOM 38994 C C . GLU A 1 120 ? 73.681 -5.895 3.795 1.00 0.00 116 GLU A C 20
ATOM 38995 O O . GLU A 1 120 ? 74.648 -5.893 4.536 1.00 0.00 116 GLU A O 20
ATOM 39007 N N . PHE A 1 121 ? 72.472 -5.652 4.241 1.00 0.00 117 PHE A N 20
ATOM 39008 C CA . PHE A 1 121 ? 72.244 -5.326 5.686 1.00 0.00 117 PHE A CA 20
ATOM 39009 C C . PHE A 1 121 ? 72.547 -6.545 6.564 1.00 0.00 117 PHE A C 20
ATOM 39010 O O . PHE A 1 121 ? 73.120 -6.423 7.631 1.00 0.00 117 PHE A O 20
ATOM 39027 N N . ARG A 1 122 ? 72.163 -7.725 6.117 1.00 0.00 118 ARG A N 20
ATOM 39028 C CA . ARG A 1 122 ? 72.388 -8.980 6.918 1.00 0.00 118 ARG A CA 20
ATOM 39029 C C . ARG A 1 122 ? 71.827 -8.838 8.342 1.00 0.00 118 ARG A C 20
ATOM 39030 O O . ARG A 1 122 ? 71.277 -7.812 8.702 1.00 0.00 118 ARG A O 20
ATOM 39051 N N . GLU A 1 123 ? 71.966 -9.863 9.148 1.00 0.00 119 GLU A N 20
ATOM 39052 C CA . GLU A 1 123 ? 71.462 -9.791 10.557 1.00 0.00 119 GLU A CA 20
ATOM 39053 C C . GLU A 1 123 ? 72.315 -8.813 11.372 1.00 0.00 119 GLU A C 20
ATOM 39054 O O . GLU A 1 123 ? 71.807 -8.064 12.184 1.00 0.00 119 GLU A O 20
ATOM 39066 N N . LYS A 1 124 ? 73.608 -8.821 11.155 1.00 0.00 120 LYS A N 20
ATOM 39067 C CA . LYS A 1 124 ? 74.510 -7.895 11.906 1.00 0.00 120 LYS A CA 20
ATOM 39068 C C . LYS A 1 124 ? 75.566 -7.308 10.964 1.00 0.00 120 LYS A C 20
ATOM 39069 O O . LYS A 1 124 ? 76.208 -8.026 10.218 1.00 0.00 120 LYS A O 20
ATOM 39088 N N . ASP A 1 125 ? 75.746 -6.011 10.994 1.00 0.00 121 ASP A N 20
ATOM 39089 C CA . ASP A 1 125 ? 76.757 -5.364 10.104 1.00 0.00 121 ASP A CA 20
ATOM 39090 C C . ASP A 1 125 ? 77.145 -3.988 10.651 1.00 0.00 121 ASP A C 20
ATOM 39091 O O . ASP A 1 125 ? 77.766 -3.235 9.921 1.00 0.00 121 ASP A O 20
#

Radius of gyration: 18.73 Å; Cα contacts (8 Å, |Δi|>4): 133; chains: 1; bounding box: 56×39×31 Å

Foldseek 3Di:
DVPPDDPVVQAQFWKKFQFPVRDIDIAGWHDADPVQGKTKGQHPLRDIDIGRCVRTPGIGGDDDDDDDPDPCPPHDDDDDDPDDPQADDDDDDDDDDDDPDGPDDDPDDDDDDDDDDDDPCPPHD

CATH classification: 2.30.30.100

GO terms:
  GO:0000932 P-body (C, IDA)
  GO:0010494 cytoplasmic stress granule (C, IDA)
  GO:0140693 molecular condensate scaffold activity (F, IDA)
  GO:0005737 cytoplasm (C, HDA)
  GO:0033962 P-body assembly (P, IMP)
  GO:0005515 protein binding (F, IPI)

Sequence (125 aa):
GAMGMSVADFYGSNVEVLLNNDSKARGVITNFDSSNSILQLRLANDSTKSIVTKDIKDLRILPKNEIMPKNGTKSPSTNSTKLKSAETYSSKNKWSMDCDEEFDFAANLEKFDKKQVFAEFREKDGAMGMSVADFYGSNVEVLLNNDSKARGVITNFDSSNSILQLRLANDSTKSIVTKDIKDLRILPKNEIMPKNGTKSPSTNSTKLKSAETYSSKNKWSMDCDEEFDFAANLEKFDKKQVFAEFREKDGAMGMSVADFYGSNVEVLLNNDSKARGVITNFDSSNSILQLRLANDSTKSIVTKDIKDLRILPKNEIMPKNGTKSPSTNSTKLKSAETYSSKNKWSMDCDEEFDFAANLEKFDKKQVFAEFREKDGAMGMSVADFYGSNVEVLLNNDSKARGVITNFDSSNSILQLRLANDSTKSIVTKDIKDLRILPKNEIMPKNGTKSPSTNSTKLKSAETYSSKNKWSMDCDEEFDFAANLEKFDKKQVFAEFREKDGAMGMSVADFYGSNVEVLLNNDSKARGVITNFDSSNSILQLRLANDSTKSIVTKDIKDLRILPKNEIMPKNGTKSPSTNSTKLKSAETYSSKNKWSMDCDEEFDFAANLEKFDKKQVFAEFREKDGAMGMSVADFYGSNVEVLLNNDSKARGVITNFDSSNSILQLRLANDSTKSIVTKDIKDLRILPKNEIMPKNGTKSPSTNSTKLKSAETYSSKNKWSMDCDEEFDFAANLEKFDKKQVFAEFREKDGAMGMSVADFYGSNVEVLLNNDSKARGVITNFDSSNSILQLRLANDSTKSIVTKDIKDLRILPKNEIMPKNGTKSPSTNSTKLKSAETYSSKNKWSMDCDEEFDFAANLEKFDKKQVFAEFREKDGAMGMSVADFYGSNVEVLLNNDSKARGVITNFDSSNSILQLRLANDSTKSIVTKDIKDLRILPKNEIMPKNGTKSPSTNSTKLKSAETYSSKNKWSMDCDEEFDFAANLEKFDKKQVFAEFREKDGAMGMSVADFYGSNVEVLLNNDSKARGVITNFDSSNSILQLRLANDSTKSIVTKDIKDLRILPKNEIMPKNGTKSPSTNSTKLKSAETYSSKNKWSMDCDEEFDFAANLEKFDKKQVFAEFREKDGAMGMSVADFYGSNVEVLLNNDSKARGVITNFDSSNSILQLRLANDSTKSIVTKDIKDLRILPKNEIMPKNGTKSPSTNSTKLKSAETYSSKNKWSMDCDEEFDFAANLEKFDKKQVFAEFREKDGAMGMSVADFYGSNVEVLLNNDSKARGVITNFDSSNSILQLRLANDSTKSIVTKDIKDLRILPKNEIMPKNGTKSPSTNSTKLKSAETYSSKNKWSMDCDEEFDFAANLEKFDKKQVFAEFREKDGAMGMSVADFYGSNVEVLLNNDSKARGVITNFDSSNSILQLRLANDSTKSIVTKDIKDLRILPKNEIMPKNGTKSPSTNSTKLKSAETYSSKNKWSMDCDEEFDFAANLEKFDKKQVFAEFREKDGAMGMSVADFYGSNVEVLLNNDSKARGVITNFDSSNSILQLRLANDSTKSIVTKDIKDLRILPKNEIMPKNGTKSPSTNSTKLKSAETYSSKNKWSMDCDEEFDFAANLEKFDKKQVFAEFREKDGAMGMSVADFYGSNVEVLLNNDSKARGVITNFDSSNSILQLRLANDSTKSIVTKDIKDLRILPKNEIMPKNGTKSPSTNSTKLKSAETYSSKNKWSMDCDEEFDFAANLEKFDKKQVFAEFREKDGAMGMSVADFYGSNVEVLLNNDSKARGVITNFDSSNSILQLRLANDSTKSIVTKDIKDLRILPKNEIMPKNGTKSPSTNSTKLKSAETYSSKNKWSMDCDEEFDFAANLEKFDKKQVFAEFREKDGAMGMSVADFYGSNVEVLLNNDSKARGVITNFDSSNSILQLRLANDSTKSIVTKDIKDLRILPKNEIMPKNGTKSPSTNSTKLKSAETYSSKNKWSMDCDEEFDFAANLEKFDKKQVFAEFREKDGAMGMSVADFYGSNVEVLLNNDSKARGVITNFDSSNSILQLRLANDSTKSIVTKDIKDLRILPKNEIMPKNGTKSPSTNSTKLKSAETYSSKNKWSMDCDEEFDFAANLEKFDKKQVFAEFREKDGAMGMSVADFYGSNVEVLLNNDSKARGVITNFDSSNSILQLRLANDSTKSIVTKDIKDLRILPKNEIMPKNGTKSPSTNSTKLKSAETYSSKNKWSMDCDEEFDFAANLEKFDKKQVFAEFREKDGAMGMSVADFYGSNVEVLLNNDSKARGVITNFDSSNSILQLRLANDSTKSIVTKDIKDLRILPKNEIMPKNGTKSPSTNSTKLKSAETYSSKNKWSMDCDEEFDFAANLEKFDKKQVFAEFREKDGAMGMSVADFYGSNVEVLLNNDSKARGVITNFDSSNSILQLRLANDSTKSIVTKDIKDLRILPKNEIMPKNGTKSPSTNSTKLKSAETYSSKNKWSMDCDEEFDFAANLEKFDKKQVFAEFREKD

InterPro domains:
  IPR004443 YjeF N-terminal domain [PF03853] (237-401)
  IPR004443 YjeF N-terminal domain [PS51385] (222-431)
  IPR019050 FDF domain [PF09532] (93-191)
  IPR019050 FDF domain [SM01199] (93-204)
  IPR025762 DFDF domain [PS51512] (87-123)
  IPR034107 Lsm16, N-terminal [cd01737] (3-59)
  IPR036652 YjeF N-terminal domain superfamily [G3DSA:3.40.50.10260] (189-449)
  IPR036652 YjeF N-terminal domain superfamily [SSF64153] (217-434)
  IPR047575 Sm domain [PS52002] (1-61)

B-factor: mean 15.05, std 15.96, range [0.08, 45.5]

Organism: Schizosaccharomyces pombe (strain 972 / ATCC 24843) (NCBI:txid284812)